Protein 2KJ5 (pdb70)

Structure (mmCIF, N/CA/C/O backbone):
data_2KJ5
#
_entry.id   2KJ5
#
loop_
_atom_site.group_PDB
_atom_site.id
_atom_site.type_symbol
_atom_site.label_atom_id
_atom_site.label_alt_id
_atom_site.label_comp_id
_atom_site.label_asym_id
_atom_site.label_entity_id
_atom_site.label_seq_id
_atom_site.pdbx_PDB_ins_code
_atom_site.Cartn_x
_atom_site.Cartn_y
_atom_site.Cartn_z
_atom_site.occupancy
_atom_site.B_iso_or_equiv
_atom_site.auth_seq_id
_atom_site.auth_comp_id
_atom_site.auth_asym_id
_atom_site.auth_atom_id
_atom_site.pdbx_PDB_model_num
ATOM 1 N N . MET A 1 1 ? -2.526 -13.959 14.676 1.00 52.11 1 MET A N 1
ATOM 2 C CA . MET A 1 1 ? -2.642 -14.512 13.308 1.00 4.54 1 MET A CA 1
ATOM 3 C C . MET A 1 1 ? -1.260 -14.729 12.717 1.00 75.22 1 MET A C 1
ATOM 4 O O . MET A 1 1 ? -0.325 -13.985 13.025 1.00 71.51 1 MET A O 1
ATOM 20 N N . ALA A 1 2 ? -1.145 -15.757 11.875 1.00 53.23 2 ALA A N 1
ATOM 21 C CA . ALA A 1 2 ? 0.135 -16.198 11.327 1.00 14.04 2 ALA A CA 1
ATOM 22 C C . ALA A 1 2 ? 1.022 -16.774 12.427 1.00 12.20 2 ALA A C 1
ATOM 23 O O . ALA A 1 2 ? 0.688 -16.706 13.612 1.00 61.33 2 ALA A O 1
ATOM 30 N N . GLU A 1 3 ? 2.132 -17.378 12.031 1.00 21.03 3 GLU A N 1
ATOM 31 C CA . GLU A 1 3 ? 3.070 -17.954 12.985 1.00 10.34 3 GLU A CA 1
ATOM 32 C C . GLU A 1 3 ? 3.659 -16.866 13.880 1.00 51.42 3 GLU A C 1
ATOM 33 O O . GLU A 1 3 ? 3.612 -16.967 15.105 1.00 72.31 3 GLU A O 1
ATOM 45 N N . LYS A 1 4 ? 4.209 -15.827 13.259 1.00 62.43 4 LYS A N 1
ATOM 46 C CA . LYS A 1 4 ? 4.725 -14.680 14.002 1.00 54.44 4 LYS A CA 1
ATOM 47 C C . LYS A 1 4 ? 4.691 -13.408 13.153 1.00 21.30 4 LYS A C 1
ATOM 48 O O . LYS A 1 4 ? 4.256 -12.360 13.622 1.00 71.45 4 LYS A O 1
ATOM 67 N N . ASN A 1 5 ? 5.148 -13.498 11.908 1.00 65.32 5 ASN A N 1
ATOM 68 C CA . ASN A 1 5 ? 5.153 -12.337 11.013 1.00 30.34 5 ASN A CA 1
ATOM 69 C C . ASN A 1 5 ? 5.000 -12.762 9.556 1.00 70.13 5 ASN A C 1
ATOM 70 O O . ASN A 1 5 ? 5.231 -11.979 8.637 1.00 33.24 5 ASN A O 1
ATOM 81 N N . ALA A 1 6 ? 4.568 -13.995 9.351 1.00 32.12 6 ALA A N 1
ATOM 82 C CA . ALA A 1 6 ? 4.494 -14.565 8.012 1.00 53.01 6 ALA A CA 1
ATOM 83 C C . ALA A 1 6 ? 3.086 -14.457 7.436 1.00 64.44 6 ALA A C 1
ATOM 84 O O . ALA A 1 6 ? 2.605 -15.376 6.771 1.00 64.34 6 ALA A O 1
ATOM 91 N N . TYR A 1 7 ? 2.429 -13.334 7.676 1.00 60.32 7 TYR A N 1
ATOM 92 C CA . TYR A 1 7 ? 1.085 -13.126 7.159 1.00 1.23 7 TYR A CA 1
ATOM 93 C C . TYR A 1 7 ? 1.118 -12.295 5.881 1.00 54.41 7 TYR A C 1
ATOM 94 O O . TYR A 1 7 ? 2.154 -11.734 5.514 1.00 43.24 7 TYR A O 1
ATOM 112 N N . THR A 1 8 ? -0.015 -12.230 5.206 1.00 2.24 8 THR A N 1
ATOM 113 C CA . THR A 1 8 ? -0.113 -11.543 3.930 1.00 61.11 8 THR A CA 1
ATOM 114 C C . THR A 1 8 ? -0.448 -10.068 4.126 1.00 15.34 8 THR A C 1
ATOM 115 O O . THR A 1 8 ? -0.883 -9.662 5.205 1.00 40.53 8 THR A O 1
ATOM 126 N N . VAL A 1 9 ? -0.257 -9.271 3.078 1.00 21.52 9 VAL A N 1
ATOM 127 C CA . VAL A 1 9 ? -0.543 -7.843 3.147 1.00 31.24 9 VAL A CA 1
ATOM 128 C C . VAL A 1 9 ? -2.051 -7.602 3.288 1.00 13.13 9 VAL A C 1
ATOM 129 O O . VAL A 1 9 ? -2.481 -6.581 3.823 1.00 24.03 9 VAL A O 1
ATOM 142 N N . ALA A 1 10 ? -2.852 -8.564 2.830 1.00 14.44 10 ALA A N 1
ATOM 143 C CA . ALA A 1 10 ? -4.299 -8.494 2.998 1.00 12.23 10 ALA A CA 1
ATOM 144 C C . ALA A 1 10 ? -4.665 -8.555 4.476 1.00 34.22 10 ALA A C 1
ATOM 145 O O . ALA A 1 10 ? -5.576 -7.863 4.929 1.00 65.33 10 ALA A O 1
ATOM 152 N N . GLN A 1 11 ? -3.944 -9.382 5.225 1.00 12.12 11 GLN A N 1
ATOM 153 C CA . GLN A 1 11 ? -4.149 -9.482 6.662 1.00 54.32 11 GLN A CA 1
ATOM 154 C C . GLN A 1 11 ? -3.492 -8.285 7.341 1.00 21.43 11 GLN A C 1
ATOM 155 O O . GLN A 1 11 ? -4.030 -7.724 8.294 1.00 23.44 11 GLN A O 1
ATOM 169 N N . LEU A 1 12 ? -2.338 -7.884 6.814 1.00 42.31 12 LEU A N 1
ATOM 170 C CA . LEU A 1 12 ? -1.623 -6.710 7.302 1.00 25.22 12 LEU A CA 1
ATOM 171 C C . LEU A 1 12 ? -2.504 -5.466 7.229 1.00 3.25 12 LEU A C 1
ATOM 172 O O . LEU A 1 12 ? -2.363 -4.554 8.036 1.00 52.42 12 LEU A O 1
ATOM 188 N N . ALA A 1 13 ? -3.407 -5.435 6.256 1.00 0.13 13 ALA A N 1
ATOM 189 C CA . ALA A 1 13 ? -4.346 -4.327 6.106 1.00 22.10 13 ALA A CA 1
ATOM 190 C C . ALA A 1 13 ? -5.186 -4.137 7.368 1.00 33.11 13 ALA A C 1
ATOM 191 O O . ALA A 1 13 ? -5.474 -3.008 7.766 1.00 61.41 13 ALA A O 1
ATOM 198 N N . ASP A 1 14 ? -5.567 -5.245 8.000 1.00 63.15 14 ASP A N 1
ATOM 199 C CA . ASP A 1 14 ? -6.333 -5.199 9.246 1.00 23.20 14 ASP A CA 1
ATOM 200 C C . ASP A 1 14 ? -5.486 -4.581 10.353 1.00 61.31 14 ASP A C 1
ATOM 201 O O . ASP A 1 14 ? -5.936 -3.691 11.080 1.00 2.02 14 ASP A O 1
ATOM 210 N N . GLU A 1 15 ? -4.247 -5.051 10.442 1.00 10.21 15 GLU A N 1
ATOM 211 C CA . GLU A 1 15 ? -3.273 -4.535 11.396 1.00 4.31 15 GLU A CA 1
ATOM 212 C C . GLU A 1 15 ? -3.005 -3.050 11.145 1.00 52.15 15 GLU A C 1
ATOM 213 O O . GLU A 1 15 ? -3.090 -2.226 12.055 1.00 42.14 15 GLU A O 1
ATOM 225 N N . TYR A 1 16 ? -2.701 -2.726 9.893 1.00 75.01 16 TYR A N 1
ATOM 226 C CA . TYR A 1 16 ? -2.362 -1.367 9.490 1.00 52.02 16 TYR A CA 1
ATOM 227 C C . TYR A 1 16 ? -3.481 -0.390 9.834 1.00 73.03 16 TYR A C 1
ATOM 228 O O . TYR A 1 16 ? -3.229 0.680 10.386 1.00 22.31 16 TYR A O 1
ATOM 246 N N . PHE A 1 17 ? -4.713 -0.763 9.514 1.00 33.43 17 PHE A N 1
ATOM 247 C CA . PHE A 1 17 ? -5.860 0.097 9.780 1.00 11.20 17 PHE A CA 1
ATOM 248 C C . PHE A 1 17 ? -6.025 0.317 11.282 1.00 10.40 17 PHE A C 1
ATOM 249 O O . PHE A 1 17 ? -6.253 1.434 11.737 1.00 5.30 17 PHE A O 1
ATOM 266 N N . GLU A 1 18 ? -5.868 -0.749 12.050 1.00 21.12 18 GLU A N 1
ATOM 267 C CA . GLU A 1 18 ? -6.056 -0.687 13.492 1.00 42.42 18 GLU A CA 1
ATOM 268 C C . GLU A 1 18 ? -4.898 0.044 14.176 1.00 55.41 18 GLU A C 1
ATOM 269 O O . GLU A 1 18 ? -5.046 0.556 15.280 1.00 74.34 18 GLU A O 1
ATOM 281 N N . ARG A 1 19 ? -3.743 0.094 13.531 1.00 41.23 19 ARG A N 1
ATOM 282 C CA . ARG A 1 19 ? -2.576 0.716 14.146 1.00 0.25 19 ARG A CA 1
ATOM 283 C C . ARG A 1 19 ? -2.318 2.125 13.618 1.00 33.12 19 ARG A C 1
ATOM 284 O O . ARG A 1 19 ? -2.236 3.074 14.395 1.00 32.32 19 ARG A O 1
ATOM 305 N N . MET A 1 20 ? -2.215 2.275 12.305 1.00 14.23 20 MET A N 1
ATOM 306 C CA . MET A 1 20 ? -1.804 3.551 11.724 1.00 15.54 20 MET A CA 1
ATOM 307 C C . MET A 1 20 ? -2.982 4.515 11.622 1.00 60.42 20 MET A C 1
ATOM 308 O O . MET A 1 20 ? -2.815 5.733 11.708 1.00 2.54 20 MET A O 1
ATOM 322 N N . ILE A 1 21 ? -4.178 3.966 11.479 1.00 35.53 21 ILE A N 1
ATOM 323 C CA . ILE A 1 21 ? -5.383 4.781 11.413 1.00 21.31 21 ILE A CA 1
ATOM 324 C C . ILE A 1 21 ? -5.841 5.138 12.828 1.00 11.43 21 ILE A C 1
ATOM 325 O O . ILE A 1 21 ? -6.594 6.083 13.034 1.00 24.32 21 ILE A O 1
ATOM 341 N N . ALA A 1 22 ? -5.335 4.406 13.812 1.00 33.33 22 ALA A N 1
ATOM 342 C CA . ALA A 1 22 ? -5.627 4.709 15.208 1.00 5.35 22 ALA A CA 1
ATOM 343 C C . ALA A 1 22 ? -4.706 5.813 15.722 1.00 11.13 22 ALA A C 1
ATOM 344 O O . ALA A 1 22 ? -4.865 6.303 16.843 1.00 5.42 22 ALA A O 1
ATOM 351 N N . GLY A 1 23 ? -3.739 6.196 14.897 1.00 15.21 23 GLY A N 1
ATOM 352 C CA . GLY A 1 23 ? -2.804 7.233 15.279 1.00 55.34 23 GLY A CA 1
ATOM 353 C C . GLY A 1 23 ? -3.233 8.602 14.790 1.00 70.04 23 GLY A C 1
ATOM 354 O O . GLY A 1 23 ? -3.549 9.482 15.588 1.00 21.33 23 GLY A O 1
ATOM 358 N N . ARG A 1 24 ? -3.251 8.782 13.475 1.00 34.10 24 ARG A N 1
ATOM 359 C CA . ARG A 1 24 ? -3.644 10.049 12.884 1.00 40.33 24 ARG A CA 1
ATOM 360 C C . ARG A 1 24 ? -4.226 9.804 11.499 1.00 55.23 24 ARG A C 1
ATOM 361 O O . ARG A 1 24 ? -3.497 9.513 10.549 1.00 52.35 24 ARG A O 1
ATOM 382 N N . TRP A 1 25 ? -5.541 9.906 11.395 1.00 55.44 25 TRP A N 1
ATOM 383 C CA . TRP A 1 25 ? -6.225 9.641 10.140 1.00 32.34 25 TRP A CA 1
ATOM 384 C C . TRP A 1 25 ? -7.123 10.820 9.749 1.00 72.00 25 TRP A C 1
ATOM 385 O O . TRP A 1 25 ? -7.069 11.296 8.617 1.00 2.44 25 TRP A O 1
ATOM 406 N N . LYS A 1 26 ? -7.919 11.295 10.715 1.00 32.15 26 LYS A N 1
ATOM 407 C CA . LYS A 1 26 ? -8.799 12.465 10.578 1.00 61.15 26 LYS A CA 1
ATOM 408 C C . LYS A 1 26 ? -9.877 12.324 9.480 1.00 51.33 26 LYS A C 1
ATOM 409 O O . LYS A 1 26 ? -10.870 13.046 9.502 1.00 2.13 26 LYS A O 1
ATOM 428 N N . HIS A 1 27 ? -9.692 11.403 8.544 1.00 5.43 27 HIS A N 1
ATOM 429 C CA . HIS A 1 27 ? -10.626 11.211 7.437 1.00 70.13 27 HIS A CA 1
ATOM 430 C C . HIS A 1 27 ? -10.861 9.725 7.230 1.00 71.41 27 HIS A C 1
ATOM 431 O O . HIS A 1 27 ? -10.194 9.079 6.418 1.00 4.55 27 HIS A O 1
ATOM 446 N N . PRO A 1 28 ? -11.801 9.167 7.993 1.00 31.12 28 PRO A N 1
ATOM 447 C CA . PRO A 1 28 ? -12.050 7.722 8.039 1.00 14.21 28 PRO A CA 1
ATOM 448 C C . PRO A 1 28 ? -12.551 7.158 6.715 1.00 42.20 28 PRO A C 1
ATOM 449 O O . PRO A 1 28 ? -12.099 6.101 6.276 1.00 52.23 28 PRO A O 1
ATOM 460 N N . ASN A 1 29 ? -13.467 7.873 6.071 1.00 24.05 29 ASN A N 1
ATOM 461 C CA . ASN A 1 29 ? -14.072 7.396 4.829 1.00 61.02 29 ASN A CA 1
ATOM 462 C C . ASN A 1 29 ? -13.025 7.263 3.727 1.00 32.41 29 ASN A C 1
ATOM 463 O O . ASN A 1 29 ? -13.097 6.359 2.895 1.00 32.53 29 ASN A O 1
ATOM 474 N N . ILE A 1 30 ? -12.042 8.155 3.741 1.00 64.34 30 ILE A N 1
ATOM 475 C CA . ILE A 1 30 ? -10.974 8.131 2.753 1.00 50.22 30 ILE A CA 1
ATOM 476 C C . ILE A 1 30 ? -10.038 6.950 2.991 1.00 1.34 30 ILE A C 1
ATOM 477 O O . ILE A 1 30 ? -9.816 6.131 2.100 1.00 54.22 30 ILE A O 1
ATOM 493 N N . VAL A 1 31 ? -9.515 6.850 4.206 1.00 1.13 31 VAL A N 1
ATOM 494 C CA . VAL A 1 31 ? -8.531 5.824 4.523 1.00 42.24 31 VAL A CA 1
ATOM 495 C C . VAL A 1 31 ? -9.127 4.418 4.456 1.00 23.33 31 VAL A C 1
ATOM 496 O O . VAL A 1 31 ? -8.447 3.471 4.063 1.00 72.02 31 VAL A O 1
ATOM 509 N N . ARG A 1 32 ? -10.399 4.282 4.815 1.00 4.13 32 ARG A N 1
ATOM 510 C CA . ARG A 1 32 ? -11.038 2.972 4.839 1.00 3.14 32 ARG A CA 1
ATOM 511 C C . ARG A 1 32 ? -11.263 2.453 3.418 1.00 62.43 32 ARG A C 1
ATOM 512 O O . ARG A 1 32 ? -10.953 1.298 3.113 1.00 52.22 32 ARG A O 1
ATOM 533 N N . SER A 1 33 ? -11.787 3.310 2.549 1.00 13.31 33 SER A N 1
ATOM 534 C CA . SER A 1 33 ? -12.087 2.916 1.178 1.00 44.03 33 SER A CA 1
ATOM 535 C C . SER A 1 33 ? -10.808 2.621 0.400 1.00 0.22 33 SER A C 1
ATOM 536 O O . SER A 1 33 ? -10.789 1.751 -0.474 1.00 20.01 33 SER A O 1
ATOM 544 N N . ARG A 1 34 ? -9.740 3.345 0.734 1.00 31.43 34 ARG A N 1
ATOM 545 C CA . ARG A 1 34 ? -8.429 3.121 0.130 1.00 64.54 34 ARG A CA 1
ATOM 546 C C . ARG A 1 34 ? -7.991 1.672 0.311 1.00 22.51 34 ARG A C 1
ATOM 547 O O . ARG A 1 34 ? -7.508 1.035 -0.631 1.00 40.15 34 ARG A O 1
ATOM 568 N N . ILE A 1 35 ? -8.189 1.162 1.526 1.00 72.25 35 ILE A N 1
ATOM 569 C CA . ILE A 1 35 ? -7.731 -0.173 1.901 1.00 50.32 35 ILE A CA 1
ATOM 570 C C . ILE A 1 35 ? -8.256 -1.241 0.948 1.00 25.12 35 ILE A C 1
ATOM 571 O O . ILE A 1 35 ? -7.477 -1.973 0.341 1.00 23.11 35 ILE A O 1
ATOM 587 N N . GLU A 1 36 ? -9.571 -1.299 0.789 1.00 32.43 36 GLU A N 1
ATOM 588 C CA . GLU A 1 36 ? -10.196 -2.365 0.016 1.00 44.21 36 GLU A CA 1
ATOM 589 C C . GLU A 1 36 ? -10.044 -2.142 -1.487 1.00 10.20 36 GLU A C 1
ATOM 590 O O . GLU A 1 36 ? -10.087 -3.094 -2.266 1.00 64.13 36 GLU A O 1
ATOM 602 N N . LYS A 1 37 ? -9.852 -0.895 -1.897 1.00 72.55 37 LYS A N 1
ATOM 603 C CA . LYS A 1 37 ? -9.830 -0.577 -3.317 1.00 72.33 37 LYS A CA 1
ATOM 604 C C . LYS A 1 37 ? -8.449 -0.752 -3.939 1.00 63.24 37 LYS A C 1
ATOM 605 O O . LYS A 1 37 ? -8.278 -1.554 -4.858 1.00 54.21 37 LYS A O 1
ATOM 624 N N . ASP A 1 38 ? -7.466 -0.015 -3.446 1.00 12.34 38 ASP A N 1
ATOM 625 C CA . ASP A 1 38 ? -6.160 0.001 -4.097 1.00 12.41 38 ASP A CA 1
ATOM 626 C C . ASP A 1 38 ? -5.047 -0.537 -3.200 1.00 12.03 38 ASP A C 1
ATOM 627 O O . ASP A 1 38 ? -4.103 -1.149 -3.698 1.00 14.24 38 ASP A O 1
ATOM 636 N N . ILE A 1 39 ? -5.165 -0.326 -1.883 1.00 55.24 39 ILE A N 1
ATOM 637 C CA . ILE A 1 39 ? -4.150 -0.797 -0.930 1.00 3.15 39 ILE A CA 1
ATOM 638 C C . ILE A 1 39 ? -3.888 -2.294 -1.105 1.00 23.14 39 ILE A C 1
ATOM 639 O O . ILE A 1 39 ? -2.755 -2.762 -0.977 1.00 14.33 39 ILE A O 1
ATOM 655 N N . LYS A 1 40 ? -4.945 -3.035 -1.401 1.00 53.13 40 LYS A N 1
ATOM 656 C CA . LYS A 1 40 ? -4.824 -4.439 -1.771 1.00 53.02 40 LYS A CA 1
ATOM 657 C C . LYS A 1 40 ? -5.010 -4.580 -3.288 1.00 70.33 40 LYS A C 1
ATOM 658 O O . LYS A 1 40 ? -6.118 -4.815 -3.775 1.00 65.45 40 LYS A O 1
ATOM 677 N N . PRO A 1 41 ? -3.923 -4.397 -4.064 1.00 4.51 41 PRO A N 1
ATOM 678 C CA . PRO A 1 41 ? -3.991 -4.317 -5.526 1.00 51.21 41 PRO A CA 1
ATOM 679 C C . PRO A 1 41 ? -4.277 -5.661 -6.177 1.00 54.54 41 PRO A C 1
ATOM 680 O O . PRO A 1 41 ? -5.235 -5.797 -6.935 1.00 25.23 41 PRO A O 1
ATOM 691 N N . ALA A 1 42 ? -3.441 -6.643 -5.872 1.00 22.33 42 ALA A N 1
ATOM 692 C CA . ALA A 1 42 ? -3.574 -7.984 -6.429 1.00 43.33 42 ALA A CA 1
ATOM 693 C C . ALA A 1 42 ? -2.697 -8.947 -5.654 1.00 34.40 42 ALA A C 1
ATOM 694 O O . ALA A 1 42 ? -3.029 -10.114 -5.475 1.00 14.02 42 ALA A O 1
ATOM 701 N N . ILE A 1 43 ? -1.577 -8.428 -5.181 1.00 3.21 43 ILE A N 1
ATOM 702 C CA . ILE A 1 43 ? -0.660 -9.186 -4.345 1.00 73.51 43 ILE A CA 1
ATOM 703 C C . ILE A 1 43 ? -1.132 -9.219 -2.891 1.00 44.42 43 ILE A C 1
ATOM 704 O O . ILE A 1 43 ? -0.331 -9.415 -1.982 1.00 14.51 43 ILE A O 1
ATOM 720 N N . GLY A 1 44 ? -2.435 -9.047 -2.679 1.00 10.44 44 GLY A N 1
ATOM 721 C CA . GLY A 1 44 ? -2.979 -9.056 -1.334 1.00 33.24 44 GLY A CA 1
ATOM 722 C C . GLY A 1 44 ? -2.842 -10.418 -0.691 1.00 4.04 44 GLY A C 1
ATOM 723 O O . GLY A 1 44 ? -2.568 -10.532 0.504 1.00 40.55 44 GLY A O 1
ATOM 727 N N . SER A 1 45 ? -2.996 -11.454 -1.504 1.00 60.13 45 SER A N 1
ATOM 728 C CA . SER A 1 45 ? -2.854 -12.827 -1.044 1.00 4.04 45 SER A CA 1
ATOM 729 C C . SER A 1 45 ? -1.375 -13.237 -1.028 1.00 64.11 45 SER A C 1
ATOM 730 O O . SER A 1 45 ? -1.039 -14.423 -1.024 1.00 62.10 45 SER A O 1
ATOM 738 N N . LEU A 1 46 ? -0.504 -12.238 -1.012 1.00 4.24 46 LEU A N 1
ATOM 739 C CA . LEU A 1 46 ? 0.933 -12.452 -0.972 1.00 75.31 46 LEU A CA 1
ATOM 740 C C . LEU A 1 46 ? 1.503 -11.783 0.279 1.00 23.41 46 LEU A C 1
ATOM 741 O O . LEU A 1 46 ? 0.851 -10.919 0.873 1.00 63.02 46 LEU A O 1
ATOM 757 N N . LYS A 1 47 ? 2.700 -12.181 0.691 1.00 23.23 47 LYS A N 1
ATOM 758 C CA . LYS A 1 47 ? 3.285 -11.654 1.916 1.00 10.44 47 LYS A CA 1
ATOM 759 C C . LYS A 1 47 ? 4.014 -10.344 1.668 1.00 5.22 47 LYS A C 1
ATOM 760 O O . LYS A 1 47 ? 4.152 -9.890 0.534 1.00 51.03 47 LYS A O 1
ATOM 779 N N . VAL A 1 48 ? 4.512 -9.769 2.749 1.00 11.34 48 VAL A N 1
ATOM 780 C CA . VAL A 1 48 ? 5.209 -8.492 2.694 1.00 14.31 48 VAL A CA 1
ATOM 781 C C . VAL A 1 48 ? 6.654 -8.701 2.250 1.00 4.02 48 VAL A C 1
ATOM 782 O O . VAL A 1 48 ? 7.290 -7.808 1.699 1.00 21.30 48 VAL A O 1
ATOM 795 N N . GLU A 1 49 ? 7.157 -9.905 2.485 1.00 33.12 49 GLU A N 1
ATOM 796 C CA . GLU A 1 49 ? 8.525 -10.259 2.123 1.00 14.45 49 GLU A CA 1
ATOM 797 C C . GLU A 1 49 ? 8.682 -10.357 0.608 1.00 53.40 49 GLU A C 1
ATOM 798 O O . GLU A 1 49 ? 9.793 -10.295 0.079 1.00 63.42 49 GLU A O 1
ATOM 810 N N . ASP A 1 50 ? 7.560 -10.505 -0.080 1.00 22.03 50 ASP A N 1
ATOM 811 C CA . ASP A 1 50 ? 7.566 -10.773 -1.511 1.00 54.34 50 ASP A CA 1
ATOM 812 C C . ASP A 1 50 ? 7.407 -9.499 -2.331 1.00 43.13 50 ASP A C 1
ATOM 813 O O . ASP A 1 50 ? 7.712 -9.482 -3.525 1.00 55.32 50 ASP A O 1
ATOM 822 N N . VAL A 1 51 ? 6.937 -8.428 -1.706 1.00 53.32 51 VAL A N 1
ATOM 823 C CA . VAL A 1 51 ? 6.701 -7.191 -2.432 1.00 61.15 51 VAL A CA 1
ATOM 824 C C . VAL A 1 51 ? 7.986 -6.363 -2.545 1.00 54.02 51 VAL A C 1
ATOM 825 O O . VAL A 1 51 ? 8.276 -5.487 -1.731 1.00 31.23 51 VAL A O 1
ATOM 838 N N . LYS A 1 52 ? 8.783 -6.696 -3.548 1.00 42.42 52 LYS A N 1
ATOM 839 C CA . LYS A 1 52 ? 9.988 -5.941 -3.851 1.00 4.42 52 LYS A CA 1
ATOM 840 C C . LYS A 1 52 ? 9.626 -4.662 -4.609 1.00 2.32 52 LYS A C 1
ATOM 841 O O . LYS A 1 52 ? 8.548 -4.583 -5.201 1.00 11.33 52 LYS A O 1
ATOM 860 N N . PRO A 1 53 ? 10.517 -3.650 -4.586 1.00 3.34 53 PRO A N 1
ATOM 861 C CA . PRO A 1 53 ? 10.293 -2.342 -5.227 1.00 75.31 53 PRO A CA 1
ATOM 862 C C . PRO A 1 53 ? 9.676 -2.421 -6.627 1.00 23.43 53 PRO A C 1
ATOM 863 O O . PRO A 1 53 ? 8.813 -1.614 -6.975 1.00 61.23 53 PRO A O 1
ATOM 874 N N . ARG A 1 54 ? 10.109 -3.395 -7.422 1.00 42.01 54 ARG A N 1
ATOM 875 C CA . ARG A 1 54 ? 9.599 -3.555 -8.783 1.00 62.14 54 ARG A CA 1
ATOM 876 C C . ARG A 1 54 ? 8.096 -3.815 -8.811 1.00 32.43 54 ARG A C 1
ATOM 877 O O . ARG A 1 54 ? 7.420 -3.480 -9.784 1.00 11.53 54 ARG A O 1
ATOM 898 N N . HIS A 1 55 ? 7.570 -4.397 -7.745 1.00 20.45 55 HIS A N 1
ATOM 899 C CA . HIS A 1 55 ? 6.131 -4.617 -7.641 1.00 43.41 55 HIS A CA 1
ATOM 900 C C . HIS A 1 55 ? 5.417 -3.286 -7.471 1.00 44.32 55 HIS A C 1
ATOM 901 O O . HIS A 1 55 ? 4.331 -3.082 -8.006 1.00 25.23 55 HIS A O 1
ATOM 916 N N . ILE A 1 56 ? 6.047 -2.376 -6.737 1.00 31.41 56 ILE A N 1
ATOM 917 C CA . ILE A 1 56 ? 5.499 -1.043 -6.537 1.00 70.30 56 ILE A CA 1
ATOM 918 C C . ILE A 1 56 ? 5.471 -0.294 -7.867 1.00 45.14 56 ILE A C 1
ATOM 919 O O . ILE A 1 56 ? 4.520 0.417 -8.174 1.00 71.44 56 ILE A O 1
ATOM 935 N N . ASP A 1 57 ? 6.513 -0.495 -8.664 1.00 52.13 57 ASP A N 1
ATOM 936 C CA . ASP A 1 57 ? 6.600 0.103 -9.994 1.00 63.23 57 ASP A CA 1
ATOM 937 C C . ASP A 1 57 ? 5.458 -0.393 -10.871 1.00 64.13 57 ASP A C 1
ATOM 938 O O . ASP A 1 57 ? 4.888 0.359 -11.663 1.00 63.32 57 ASP A O 1
ATOM 947 N N . ASP A 1 58 ? 5.114 -1.662 -10.698 1.00 54.22 58 ASP A N 1
ATOM 948 C CA . ASP A 1 58 ? 4.048 -2.282 -11.472 1.00 22.44 58 ASP A CA 1
ATOM 949 C C . ASP A 1 58 ? 2.676 -1.810 -10.994 1.00 63.11 58 ASP A C 1
ATOM 950 O O . ASP A 1 58 ? 1.810 -1.482 -11.808 1.00 15.31 58 ASP A O 1
ATOM 959 N N . VAL A 1 59 ? 2.481 -1.754 -9.679 1.00 14.44 59 VAL A N 1
ATOM 960 C CA . VAL A 1 59 ? 1.191 -1.347 -9.129 1.00 24.13 59 VAL A CA 1
ATOM 961 C C . VAL A 1 59 ? 0.925 0.140 -9.362 1.00 23.10 59 VAL A C 1
ATOM 962 O O . VAL A 1 59 ? -0.216 0.530 -9.580 1.00 44.53 59 VAL A O 1
ATOM 975 N N . LEU A 1 60 ? 1.974 0.962 -9.336 1.00 71.42 60 LEU A N 1
ATOM 976 C CA . LEU A 1 60 ? 1.828 2.392 -9.611 1.00 41.42 60 LEU A CA 1
ATOM 977 C C . LEU A 1 60 ? 1.330 2.612 -11.033 1.00 44.21 60 LEU A C 1
ATOM 978 O O . LEU A 1 60 ? 0.537 3.515 -11.297 1.00 14.24 60 LEU A O 1
ATOM 994 N N . LYS A 1 61 ? 1.795 1.773 -11.944 1.00 73.51 61 LYS A N 1
ATOM 995 C CA . LYS A 1 61 ? 1.338 1.791 -13.313 1.00 23.52 61 LYS A CA 1
ATOM 996 C C . LYS A 1 61 ? -0.097 1.272 -13.392 1.00 60.12 61 LYS A C 1
ATOM 997 O O . LYS A 1 61 ? -0.934 1.814 -14.119 1.00 34.43 61 LYS A O 1
ATOM 1016 N N . ALA A 1 62 ? -0.370 0.228 -12.616 1.00 34.53 62 ALA A N 1
ATOM 1017 C CA . ALA A 1 62 ? -1.682 -0.408 -12.597 1.00 22.12 62 ALA A CA 1
ATOM 1018 C C . ALA A 1 62 ? -2.758 0.524 -12.044 1.00 21.32 62 ALA A C 1
ATOM 1019 O O . ALA A 1 62 ? -3.842 0.624 -12.615 1.00 43.21 62 ALA A O 1
ATOM 1026 N N . VAL A 1 63 ? -2.458 1.203 -10.939 1.00 62.51 63 VAL A N 1
ATOM 1027 C CA . VAL A 1 63 ? -3.424 2.098 -10.299 1.00 12.03 63 VAL A CA 1
ATOM 1028 C C . VAL A 1 63 ? -3.749 3.298 -11.190 1.00 63.53 63 VAL A C 1
ATOM 1029 O O . VAL A 1 63 ? -4.879 3.783 -11.200 1.00 34.23 63 VAL A O 1
ATOM 1042 N N . MET A 1 64 ? -2.770 3.762 -11.957 1.00 73.25 64 MET A N 1
ATOM 1043 C CA . MET A 1 64 ? -3.006 4.849 -12.901 1.00 63.34 64 MET A CA 1
ATOM 1044 C C . MET A 1 64 ? -3.888 4.363 -14.045 1.00 33.01 64 MET A C 1
ATOM 1045 O O . MET A 1 64 ? -4.721 5.103 -14.563 1.00 23.11 64 MET A O 1
ATOM 1059 N N . LYS A 1 65 ? -3.716 3.099 -14.408 1.00 4.20 65 LYS A N 1
ATOM 1060 C CA . LYS A 1 65 ? -4.473 2.490 -15.480 1.00 5.45 65 LYS A CA 1
ATOM 1061 C C . LYS A 1 65 ? -5.909 2.204 -15.037 1.00 52.40 65 LYS A C 1
ATOM 1062 O O . LYS A 1 65 ? -6.865 2.587 -15.712 1.00 73.40 65 LYS A O 1
ATOM 1081 N N . ARG A 1 66 ? -6.053 1.549 -13.891 1.00 23.33 66 ARG A N 1
ATOM 1082 C CA . ARG A 1 66 ? -7.368 1.120 -13.415 1.00 23.22 66 ARG A CA 1
ATOM 1083 C C . ARG A 1 66 ? -8.079 2.229 -12.644 1.00 2.32 66 ARG A C 1
ATOM 1084 O O . ARG A 1 66 ? -9.259 2.107 -12.317 1.00 52.02 66 ARG A O 1
ATOM 1105 N N . GLY A 1 67 ? -7.360 3.297 -12.349 1.00 34.04 67 GLY A N 1
ATOM 1106 C CA . GLY A 1 67 ? -7.940 4.397 -11.609 1.00 15.23 67 GLY A CA 1
ATOM 1107 C C . GLY A 1 67 ? -7.490 5.745 -12.128 1.00 65.23 67 GLY A C 1
ATOM 1108 O O . GLY A 1 67 ? -7.951 6.197 -13.176 1.00 10.41 67 GLY A O 1
ATOM 1112 N N . ALA A 1 68 ? -6.575 6.375 -11.406 1.00 52.34 68 ALA A N 1
ATOM 1113 C CA . ALA A 1 68 ? -6.111 7.711 -11.746 1.00 4.43 68 ALA A CA 1
ATOM 1114 C C . ALA A 1 68 ? -4.735 7.967 -11.139 1.00 2.44 68 ALA A C 1
ATOM 1115 O O . ALA A 1 68 ? -4.355 7.317 -10.166 1.00 5.04 68 ALA A O 1
ATOM 1122 N N . PRO A 1 69 ? -3.969 8.919 -11.695 1.00 43.32 69 PRO A N 1
ATOM 1123 C CA . PRO A 1 69 ? -2.646 9.269 -11.170 1.00 12.24 69 PRO A CA 1
ATOM 1124 C C . PRO A 1 69 ? -2.727 9.887 -9.776 1.00 61.32 69 PRO A C 1
ATOM 1125 O O . PRO A 1 69 ? -1.788 9.794 -8.989 1.00 31.41 69 PRO A O 1
ATOM 1136 N N . SER A 1 70 ? -3.865 10.502 -9.476 1.00 62.34 70 SER A N 1
ATOM 1137 C CA . SER A 1 70 ? -4.078 11.145 -8.189 1.00 22.13 70 SER A CA 1
ATOM 1138 C C . SER A 1 70 ? -4.006 10.123 -7.053 1.00 12.41 70 SER A C 1
ATOM 1139 O O . SER A 1 70 ? -3.237 10.284 -6.105 1.00 75.21 70 SER A O 1
ATOM 1147 N N . ILE A 1 71 ? -4.789 9.054 -7.175 1.00 63.04 71 ILE A N 1
ATOM 1148 C CA . ILE A 1 71 ? -4.841 8.021 -6.149 1.00 72.33 71 ILE A CA 1
ATOM 1149 C C . ILE A 1 71 ? -3.537 7.230 -6.091 1.00 43.52 71 ILE A C 1
ATOM 1150 O O . ILE A 1 71 ? -3.185 6.690 -5.050 1.00 25.11 71 ILE A O 1
ATOM 1166 N N . ALA A 1 72 ? -2.828 7.168 -7.216 1.00 2.24 72 ALA A N 1
ATOM 1167 C CA . ALA A 1 72 ? -1.528 6.503 -7.271 1.00 73.31 72 ALA A CA 1
ATOM 1168 C C . ALA A 1 72 ? -0.575 7.068 -6.218 1.00 41.13 72 ALA A C 1
ATOM 1169 O O . ALA A 1 72 ? 0.109 6.322 -5.517 1.00 62.11 72 ALA A O 1
ATOM 1176 N N . ASN A 1 73 ? -0.540 8.392 -6.109 1.00 75.11 73 ASN A N 1
ATOM 1177 C CA . ASN A 1 73 ? 0.292 9.058 -5.110 1.00 44.43 73 ASN A CA 1
ATOM 1178 C C . ASN A 1 73 ? -0.292 8.850 -3.722 1.00 32.30 73 ASN A C 1
ATOM 1179 O O . ASN A 1 73 ? 0.438 8.715 -2.739 1.00 52.42 73 ASN A O 1
ATOM 1190 N N . ASP A 1 74 ? -1.617 8.822 -3.664 1.00 50.43 74 ASP A N 1
ATOM 1191 C CA . ASP A 1 74 ? -2.341 8.638 -2.409 1.00 44.40 74 ASP A CA 1
ATOM 1192 C C . ASP A 1 74 ? -1.974 7.298 -1.772 1.00 35.52 74 ASP A C 1
ATOM 1193 O O . ASP A 1 74 ? -1.564 7.247 -0.613 1.00 3.30 74 ASP A O 1
ATOM 1202 N N . THR A 1 75 ? -2.084 6.225 -2.554 1.00 71.25 75 THR A N 1
ATOM 1203 C CA . THR A 1 75 ? -1.750 4.884 -2.087 1.00 53.05 75 THR A CA 1
ATOM 1204 C C . THR A 1 75 ? -0.288 4.799 -1.650 1.00 63.31 75 THR A C 1
ATOM 1205 O O . THR A 1 75 ? 0.018 4.304 -0.562 1.00 70.43 75 THR A O 1
ATOM 1216 N N . LEU A 1 76 ? 0.607 5.303 -2.498 1.00 32.42 76 LEU A N 1
ATOM 1217 C CA . LEU A 1 76 ? 2.041 5.294 -2.214 1.00 50.31 76 LEU A CA 1
ATOM 1218 C C . LEU A 1 76 ? 2.332 5.996 -0.889 1.00 71.32 76 LEU A C 1
ATOM 1219 O O . LEU A 1 76 ? 3.207 5.582 -0.127 1.00 51.14 76 LEU A O 1
ATOM 1235 N N . ARG A 1 77 ? 1.568 7.045 -0.618 1.00 61.32 77 ARG A N 1
ATOM 1236 C CA . ARG A 1 77 ? 1.709 7.826 0.604 1.00 52.41 77 ARG A CA 1
ATOM 1237 C C . ARG A 1 77 ? 1.456 6.961 1.843 1.00 14.22 77 ARG A C 1
ATOM 1238 O O . ARG A 1 77 ? 2.184 7.052 2.833 1.00 64.30 77 ARG A O 1
ATOM 1259 N N . TRP A 1 78 ? 0.432 6.118 1.775 1.00 65.34 78 TRP A N 1
ATOM 1260 C CA . TRP A 1 78 ? 0.087 5.241 2.890 1.00 34.45 78 TRP A CA 1
ATOM 1261 C C . TRP A 1 78 ? 1.061 4.071 2.989 1.00 53.24 78 TRP A C 1
ATOM 1262 O O . TRP A 1 78 ? 1.345 3.583 4.087 1.00 21.10 78 TRP A O 1
ATOM 1283 N N . LEU A 1 79 ? 1.569 3.629 1.840 1.00 33.23 79 LEU A N 1
ATOM 1284 C CA . LEU A 1 79 ? 2.487 2.492 1.781 1.00 25.13 79 LEU A CA 1
ATOM 1285 C C . LEU A 1 79 ? 3.751 2.760 2.591 1.00 1.10 79 LEU A C 1
ATOM 1286 O O . LEU A 1 79 ? 4.289 1.857 3.230 1.00 65.21 79 LEU A O 1
ATOM 1302 N N . LYS A 1 80 ? 4.214 4.003 2.565 1.00 62.34 80 LYS A N 1
ATOM 1303 C CA . LYS A 1 80 ? 5.399 4.401 3.327 1.00 75.22 80 LYS A CA 1
ATOM 1304 C C . LYS A 1 80 ? 5.210 4.080 4.803 1.00 25.30 80 LYS A C 1
ATOM 1305 O O . LYS A 1 80 ? 6.023 3.383 5.413 1.00 44.01 80 LYS A O 1
ATOM 1324 N N . ARG A 1 81 ? 4.121 4.595 5.360 1.00 34.21 81 ARG A N 1
ATOM 1325 C CA . ARG A 1 81 ? 3.760 4.327 6.752 1.00 23.30 81 ARG A CA 1
ATOM 1326 C C . ARG A 1 81 ? 3.630 2.827 7.009 1.00 2.30 81 ARG A C 1
ATOM 1327 O O . ARG A 1 81 ? 4.020 2.333 8.068 1.00 51.34 81 ARG A O 1
ATOM 1348 N N . MET A 1 82 ? 3.086 2.112 6.030 1.00 4.13 82 MET A N 1
ATOM 1349 C CA . MET A 1 82 ? 2.934 0.664 6.126 1.00 22.51 82 MET A CA 1
ATOM 1350 C C . MET A 1 82 ? 4.294 -0.020 6.254 1.00 70.12 82 MET A C 1
ATOM 1351 O O . MET A 1 82 ? 4.502 -0.838 7.151 1.00 4.04 82 MET A O 1
ATOM 1365 N N . PHE A 1 83 ? 5.222 0.329 5.366 1.00 35.31 83 PHE A N 1
ATOM 1366 C CA . PHE A 1 83 ? 6.561 -0.254 5.393 1.00 73.31 83 PHE A CA 1
ATOM 1367 C C . PHE A 1 83 ? 7.286 0.124 6.678 1.00 2.10 83 PHE A C 1
ATOM 1368 O O . PHE A 1 83 ? 8.023 -0.681 7.240 1.00 53.34 83 PHE A O 1
ATOM 1385 N N . ASN A 1 84 ? 7.059 1.347 7.140 1.00 44.15 84 ASN A N 1
ATOM 1386 C CA . ASN A 1 84 ? 7.642 1.819 8.394 1.00 30.22 84 ASN A CA 1
ATOM 1387 C C . ASN A 1 84 ? 7.240 0.914 9.556 1.00 74.14 84 ASN A C 1
ATOM 1388 O O . ASN A 1 84 ? 8.075 0.531 10.380 1.00 20.21 84 ASN A O 1
ATOM 1399 N N . TYR A 1 85 ? 5.961 0.570 9.609 1.00 1.01 85 TYR A N 1
ATOM 1400 C CA . TYR A 1 85 ? 5.443 -0.299 10.657 1.00 34.10 85 TYR A CA 1
ATOM 1401 C C . TYR A 1 85 ? 5.927 -1.731 10.447 1.00 32.42 85 TYR A C 1
ATOM 1402 O O . TYR A 1 85 ? 6.178 -2.461 11.406 1.00 73.23 85 TYR A O 1
ATOM 1420 N N . ALA A 1 86 ? 6.062 -2.123 9.190 1.00 53.53 86 ALA A N 1
ATOM 1421 C CA . ALA A 1 86 ? 6.562 -3.446 8.851 1.00 25.25 86 ALA A CA 1
ATOM 1422 C C . ALA A 1 86 ? 8.018 -3.610 9.281 1.00 24.25 86 ALA A C 1
ATOM 1423 O O . ALA A 1 86 ? 8.415 -4.673 9.755 1.00 43.33 86 ALA A O 1
ATOM 1430 N N . ILE A 1 87 ? 8.807 -2.553 9.126 1.00 74.41 87 ILE A N 1
ATOM 1431 C CA . ILE A 1 87 ? 10.221 -2.592 9.487 1.00 51.23 87 ILE A CA 1
ATOM 1432 C C . ILE A 1 87 ? 10.414 -2.574 11.003 1.00 30.33 87 ILE A C 1
ATOM 1433 O O . ILE A 1 87 ? 11.288 -3.268 11.527 1.00 45.24 87 ILE A O 1
ATOM 1449 N N . LYS A 1 88 ? 9.593 -1.807 11.716 1.00 42.22 88 LYS A N 1
ATOM 1450 C CA . LYS A 1 88 ? 9.692 -1.765 13.176 1.00 14.35 88 LYS A CA 1
ATOM 1451 C C . LYS A 1 88 ? 9.192 -3.078 13.781 1.00 44.34 88 LYS A C 1
ATOM 1452 O O . LYS A 1 88 ? 9.487 -3.399 14.931 1.00 72.41 88 LYS A O 1
ATOM 1471 N N . ARG A 1 89 ? 8.424 -3.824 12.994 1.00 60.52 89 ARG A N 1
ATOM 1472 C CA . ARG A 1 89 ? 7.991 -5.167 13.374 1.00 14.22 89 ARG A CA 1
ATOM 1473 C C . ARG A 1 89 ? 9.001 -6.189 12.846 1.00 25.52 89 ARG A C 1
ATOM 1474 O O . ARG A 1 89 ? 8.939 -7.377 13.159 1.00 2.11 89 ARG A O 1
ATOM 1495 N N . HIS A 1 90 ? 9.927 -5.679 12.040 1.00 32.22 90 HIS A N 1
ATOM 1496 C CA . HIS A 1 90 ? 10.971 -6.464 11.382 1.00 45.41 90 HIS A CA 1
ATOM 1497 C C . HIS A 1 90 ? 10.381 -7.571 10.507 1.00 44.31 90 HIS A C 1
ATOM 1498 O O . HIS A 1 90 ? 10.866 -8.701 10.497 1.00 45.00 90 HIS A O 1
ATOM 1513 N N . ILE A 1 91 ? 9.338 -7.230 9.765 1.00 40.52 91 ILE A N 1
ATOM 1514 C CA . ILE A 1 91 ? 8.802 -8.126 8.751 1.00 54.13 91 ILE A CA 1
ATOM 1515 C C . ILE A 1 91 ? 9.696 -8.053 7.521 1.00 0.13 91 ILE A C 1
ATOM 1516 O O . ILE A 1 91 ? 10.038 -9.066 6.912 1.00 4.13 91 ILE A O 1
ATOM 1532 N N . ILE A 1 92 ? 10.081 -6.830 7.183 1.00 65.21 92 ILE A N 1
ATOM 1533 C CA . ILE A 1 92 ? 11.001 -6.574 6.088 1.00 5.12 92 ILE A CA 1
ATOM 1534 C C . ILE A 1 92 ? 12.158 -5.714 6.580 1.00 64.10 92 ILE A C 1
ATOM 1535 O O . ILE A 1 92 ? 12.063 -5.078 7.634 1.00 51.33 92 ILE A O 1
ATOM 1551 N N . GLU A 1 93 ? 13.244 -5.702 5.825 1.00 40.30 93 GLU A N 1
ATOM 1552 C CA . GLU A 1 93 ? 14.447 -4.988 6.233 1.00 35.11 93 GLU A CA 1
ATOM 1553 C C . GLU A 1 93 ? 14.576 -3.655 5.491 1.00 41.24 93 GLU A C 1
ATOM 1554 O O . GLU A 1 93 ? 15.325 -2.770 5.907 1.00 24.45 93 GLU A O 1
ATOM 1566 N N . TYR A 1 94 ? 13.837 -3.506 4.399 1.00 51.22 94 TYR A N 1
ATOM 1567 C CA . TYR A 1 94 ? 13.975 -2.324 3.557 1.00 71.15 94 TYR A CA 1
ATOM 1568 C C . TYR A 1 94 ? 12.630 -1.688 3.238 1.00 40.04 94 TYR A C 1
ATOM 1569 O O . TYR A 1 94 ? 11.576 -2.254 3.519 1.00 14.05 94 TYR A O 1
ATOM 1587 N N . ASN A 1 95 ? 12.697 -0.501 2.652 1.00 44.11 95 ASN A N 1
ATOM 1588 C CA . ASN A 1 95 ? 11.524 0.253 2.223 1.00 43.32 95 ASN A CA 1
ATOM 1589 C C . ASN A 1 95 ? 11.361 0.141 0.711 1.00 1.33 95 ASN A C 1
ATOM 1590 O O . ASN A 1 95 ? 11.977 0.902 -0.026 1.00 35.41 95 ASN A O 1
ATOM 1601 N N . PRO A 1 96 ? 10.597 -0.850 0.220 1.00 2.34 96 PRO A N 1
ATOM 1602 C CA . PRO A 1 96 ? 10.430 -1.095 -1.225 1.00 3.41 96 PRO A CA 1
ATOM 1603 C C . PRO A 1 96 ? 10.040 0.160 -2.021 1.00 55.03 96 PRO A C 1
ATOM 1604 O O . PRO A 1 96 ? 10.251 0.222 -3.230 1.00 43.11 96 PRO A O 1
ATOM 1615 N N . ALA A 1 97 ? 9.489 1.161 -1.338 1.00 11.34 97 ALA A N 1
ATOM 1616 C CA . ALA A 1 97 ? 9.086 2.407 -1.987 1.00 73.42 97 ALA A CA 1
ATOM 1617 C C . ALA A 1 97 ? 10.279 3.344 -2.197 1.00 64.12 97 ALA A C 1
ATOM 1618 O O . ALA A 1 97 ? 10.184 4.326 -2.932 1.00 21.45 97 ALA A O 1
ATOM 1625 N N . ALA A 1 98 ? 11.408 3.021 -1.571 1.00 1.04 98 ALA A N 1
ATOM 1626 C CA . ALA A 1 98 ? 12.605 3.859 -1.646 1.00 54.33 98 ALA A CA 1
ATOM 1627 C C . ALA A 1 98 ? 13.263 3.787 -3.021 1.00 65.10 98 ALA A C 1
ATOM 1628 O O . ALA A 1 98 ? 14.229 4.501 -3.294 1.00 52.11 98 ALA A O 1
ATOM 1635 N N . ALA A 1 99 ? 12.746 2.915 -3.879 1.00 12.50 99 ALA A N 1
ATOM 1636 C CA . ALA A 1 99 ? 13.214 2.832 -5.256 1.00 31.14 99 ALA A CA 1
ATOM 1637 C C . ALA A 1 99 ? 12.635 3.982 -6.069 1.00 71.31 99 ALA A C 1
ATOM 1638 O O . ALA A 1 99 ? 13.027 4.216 -7.213 1.00 24.51 99 ALA A O 1
ATOM 1645 N N . PHE A 1 100 ? 11.702 4.700 -5.458 1.00 43.34 100 PHE A N 1
ATOM 1646 C CA . PHE A 1 100 ? 11.037 5.821 -6.097 1.00 31.42 100 PHE A CA 1
ATOM 1647 C C . PHE A 1 100 ? 11.123 7.039 -5.193 1.00 50.54 100 PHE A C 1
ATOM 1648 O O . PHE A 1 100 ? 11.769 6.989 -4.144 1.00 44.43 100 PHE A O 1
ATOM 1665 N N . ASP A 1 101 ? 10.484 8.126 -5.591 1.00 34.10 101 ASP A N 1
ATOM 1666 C CA . ASP A 1 101 ? 10.456 9.326 -4.769 1.00 22.22 101 ASP A CA 1
ATOM 1667 C C . ASP A 1 101 ? 9.195 9.333 -3.909 1.00 34.53 101 ASP A C 1
ATOM 1668 O O . ASP A 1 101 ? 8.094 9.548 -4.417 1.00 13.13 101 ASP A O 1
ATOM 1677 N N . PRO A 1 102 ? 9.334 9.083 -2.599 1.00 64.33 102 PRO A N 1
ATOM 1678 C CA . PRO A 1 102 ? 8.197 8.993 -1.684 1.00 52.12 102 PRO A CA 1
ATOM 1679 C C . PRO A 1 102 ? 7.773 10.350 -1.119 1.00 70.01 102 PRO A C 1
ATOM 1680 O O . PRO A 1 102 ? 6.761 10.449 -0.415 1.00 51.41 102 PRO A O 1
ATOM 1691 N N . GLY A 1 103 ? 8.549 11.385 -1.433 1.00 62.31 103 GLY A N 1
ATOM 1692 C CA . GLY A 1 103 ? 8.276 12.714 -0.928 1.00 24.23 103 GLY A CA 1
ATOM 1693 C C . GLY A 1 103 ? 8.213 12.760 0.584 1.00 4.10 103 GLY A C 1
ATOM 1694 O O . GLY A 1 103 ? 8.984 12.085 1.271 1.00 4.31 103 GLY A O 1
ATOM 1698 N N . ASP A 1 104 ? 7.287 13.551 1.091 1.00 62.32 104 ASP A N 1
ATOM 1699 C CA . ASP A 1 104 ? 7.071 13.682 2.527 1.00 43.25 104 ASP A CA 1
ATOM 1700 C C . ASP A 1 104 ? 5.572 13.871 2.793 1.00 11.14 104 ASP A C 1
ATOM 1701 O O . ASP A 1 104 ? 4.780 12.972 2.500 1.00 5.15 104 ASP A O 1
ATOM 1710 N N . ALA A 1 105 ? 5.195 15.035 3.324 1.00 14.22 105 ALA A N 1
ATOM 1711 C CA . ALA A 1 105 ? 3.792 15.421 3.513 1.00 52.41 105 ALA A CA 1
ATOM 1712 C C . ALA A 1 105 ? 3.002 14.411 4.350 1.00 14.12 105 ALA A C 1
ATOM 1713 O O . ALA A 1 105 ? 2.333 13.519 3.815 1.00 51.02 105 ALA A O 1
ATOM 1720 N N . GLY A 1 106 ? 3.093 14.538 5.665 1.00 20.53 106 GLY A N 1
ATOM 1721 C CA . GLY A 1 106 ? 2.297 13.705 6.543 1.00 1.23 106 GLY A CA 1
ATOM 1722 C C . GLY A 1 106 ? 3.123 13.019 7.611 1.00 30.41 106 GLY A C 1
ATOM 1723 O O . GLY A 1 106 ? 3.852 12.068 7.323 1.00 15.12 106 GLY A O 1
ATOM 1727 N N . GLY A 1 107 ? 3.007 13.502 8.841 1.00 2.40 107 GLY A N 1
ATOM 1728 C CA . GLY A 1 107 ? 3.715 12.896 9.955 1.00 35.11 107 GLY A CA 1
ATOM 1729 C C . GLY A 1 107 ? 3.104 13.256 11.294 1.00 41.24 107 GLY A C 1
ATOM 1730 O O . GLY A 1 107 ? 2.778 12.373 12.089 1.00 12.34 107 GLY A O 1
ATOM 1734 N N . LYS A 1 108 ? 2.956 14.559 11.530 1.00 44.21 108 LYS A N 1
ATOM 1735 C CA . LYS A 1 108 ? 2.394 15.097 12.772 1.00 73.22 108 LYS A CA 1
ATOM 1736 C C . LYS A 1 108 ? 3.370 14.942 13.935 1.00 24.24 108 LYS A C 1
ATOM 1737 O O . LYS A 1 108 ? 4.516 14.526 13.746 1.00 63.11 108 LYS A O 1
ATOM 1756 N N . LEU A 1 109 ? 2.925 15.303 15.133 1.00 64.01 109 LEU A N 1
ATOM 1757 C CA . LEU A 1 109 ? 3.805 15.336 16.294 1.00 0.21 109 LEU A CA 1
ATOM 1758 C C . LEU A 1 109 ? 3.251 14.500 17.440 1.00 54.20 109 LEU A C 1
ATOM 1759 O O . LEU A 1 109 ? 2.238 13.813 17.295 1.00 22.13 109 LEU A O 1
ATOM 1775 N N . GLU A 1 110 ? 3.930 14.571 18.574 1.00 21.41 110 GLU A N 1
ATOM 1776 C CA . GLU A 1 110 ? 3.515 13.868 19.778 1.00 22.31 110 GLU A CA 1
ATOM 1777 C C . GLU A 1 110 ? 3.042 14.863 20.825 1.00 54.13 110 GLU A C 1
ATOM 1778 O O . GLU A 1 110 ? 3.054 16.073 20.595 1.00 44.14 110 GLU A O 1
ATOM 1790 N N . HIS A 1 111 ? 2.628 14.352 21.967 1.00 0.24 111 HIS A N 1
ATOM 1791 C CA . HIS A 1 111 ? 2.258 15.198 23.088 1.00 53.15 111 HIS A CA 1
ATOM 1792 C C . HIS A 1 111 ? 2.950 14.699 24.351 1.00 34.25 111 HIS A C 1
ATOM 1793 O O . HIS A 1 111 ? 3.199 15.465 25.283 1.00 62.21 111 HIS A O 1
ATOM 1808 N N . HIS A 1 112 ? 3.262 13.408 24.358 1.00 2.43 112 HIS A N 1
ATOM 1809 C CA . HIS A 1 112 ? 3.953 12.769 25.473 1.00 11.13 112 HIS A CA 1
ATOM 1810 C C . HIS A 1 112 ? 4.223 11.315 25.120 1.00 75.14 112 HIS A C 1
ATOM 1811 O O . HIS A 1 112 ? 5.365 10.857 25.144 1.00 11.32 112 HIS A O 1
ATOM 1826 N N . HIS A 1 113 ? 3.150 10.610 24.791 1.00 41.13 113 HIS A N 1
ATOM 1827 C CA . HIS A 1 113 ? 3.212 9.213 24.385 1.00 41.15 113 HIS A CA 1
ATOM 1828 C C . HIS A 1 113 ? 1.807 8.730 24.054 1.00 43.14 113 HIS A C 1
ATOM 1829 O O . HIS A 1 113 ? 0.945 8.699 24.931 1.00 62.53 113 HIS A O 1
ATOM 1844 N N . HIS A 1 114 ? 1.567 8.405 22.786 1.00 44.23 114 HIS A N 1
ATOM 1845 C CA . HIS A 1 114 ? 0.286 7.828 22.379 1.00 44.41 114 HIS A CA 1
ATOM 1846 C C . HIS A 1 114 ? -0.030 6.610 23.233 1.00 23.01 114 HIS A C 1
ATOM 1847 O O . HIS A 1 114 ? 0.710 5.625 23.227 1.00 52.11 114 HIS A O 1
ATOM 1862 N N . HIS A 1 115 ? -1.127 6.689 23.968 1.00 30.51 115 HIS A N 1
ATOM 1863 C CA . HIS A 1 115 ? -1.473 5.664 24.942 1.00 53.11 115 HIS A CA 1
ATOM 1864 C C . HIS A 1 115 ? -1.884 4.371 24.246 1.00 53.44 115 HIS A C 1
ATOM 1865 O O . HIS A 1 115 ? -1.743 3.284 24.803 1.00 11.41 115 HIS A O 1
ATOM 1880 N N . HIS A 1 116 ? -2.377 4.498 23.022 1.00 53.45 116 HIS A N 1
ATOM 1881 C CA . HIS A 1 116 ? -2.811 3.341 22.242 1.00 1.13 116 HIS A CA 1
ATOM 1882 C C . HIS A 1 116 ? -2.733 3.642 20.748 1.00 42.12 116 HIS A C 1
ATOM 1883 O O . HIS A 1 116 ? -2.735 4.811 20.349 1.00 54.04 116 HIS A O 1
ATOM 1898 N N . MET A 1 1 ? -5.934 -16.705 13.772 1.00 0.54 1 MET A N 2
ATOM 1899 C CA . MET A 1 1 ? -6.028 -17.711 12.686 1.00 31.12 1 MET A CA 2
ATOM 1900 C C . MET A 1 1 ? -4.760 -17.687 11.840 1.00 73.41 1 MET A C 2
ATOM 1901 O O . MET A 1 1 ? -4.102 -18.713 11.654 1.00 35.50 1 MET A O 2
ATOM 1917 N N . ALA A 1 2 ? -4.417 -16.511 11.335 1.00 40.21 2 ALA A N 2
ATOM 1918 C CA . ALA A 1 2 ? -3.193 -16.328 10.571 1.00 0.01 2 ALA A CA 2
ATOM 1919 C C . ALA A 1 2 ? -2.378 -15.181 11.153 1.00 62.24 2 ALA A C 2
ATOM 1920 O O . ALA A 1 2 ? -1.203 -15.009 10.842 1.00 13.21 2 ALA A O 2
ATOM 1927 N N . GLU A 1 3 ? -3.022 -14.402 12.008 1.00 62.10 3 GLU A N 2
ATOM 1928 C CA . GLU A 1 3 ? -2.391 -13.258 12.642 1.00 73.02 3 GLU A CA 2
ATOM 1929 C C . GLU A 1 3 ? -1.926 -13.616 14.048 1.00 40.42 3 GLU A C 2
ATOM 1930 O O . GLU A 1 3 ? -2.738 -13.937 14.915 1.00 71.14 3 GLU A O 2
ATOM 1942 N N . LYS A 1 4 ? -0.616 -13.571 14.243 1.00 12.34 4 LYS A N 2
ATOM 1943 C CA . LYS A 1 4 ? 0.005 -13.835 15.540 1.00 12.21 4 LYS A CA 2
ATOM 1944 C C . LYS A 1 4 ? 1.503 -13.565 15.444 1.00 74.14 4 LYS A C 2
ATOM 1945 O O . LYS A 1 4 ? 2.110 -12.976 16.338 1.00 63.25 4 LYS A O 2
ATOM 1964 N N . ASN A 1 5 ? 2.076 -14.010 14.335 1.00 23.34 5 ASN A N 2
ATOM 1965 C CA . ASN A 1 5 ? 3.481 -13.811 14.019 1.00 64.33 5 ASN A CA 2
ATOM 1966 C C . ASN A 1 5 ? 3.713 -14.315 12.607 1.00 33.52 5 ASN A C 2
ATOM 1967 O O . ASN A 1 5 ? 3.050 -15.266 12.184 1.00 33.40 5 ASN A O 2
ATOM 1978 N N . ALA A 1 6 ? 4.623 -13.673 11.876 1.00 23.13 6 ALA A N 2
ATOM 1979 C CA . ALA A 1 6 ? 4.878 -14.023 10.478 1.00 53.41 6 ALA A CA 2
ATOM 1980 C C . ALA A 1 6 ? 3.593 -13.909 9.657 1.00 11.14 6 ALA A C 2
ATOM 1981 O O . ALA A 1 6 ? 3.361 -14.671 8.715 1.00 15.12 6 ALA A O 2
ATOM 1988 N N . TYR A 1 7 ? 2.779 -12.925 10.024 1.00 0.14 7 TYR A N 2
ATOM 1989 C CA . TYR A 1 7 ? 1.467 -12.716 9.419 1.00 43.24 7 TYR A CA 2
ATOM 1990 C C . TYR A 1 7 ? 1.571 -12.248 7.967 1.00 73.21 7 TYR A C 2
ATOM 1991 O O . TYR A 1 7 ? 2.667 -12.063 7.430 1.00 3.13 7 TYR A O 2
ATOM 2009 N N . THR A 1 8 ? 0.418 -12.054 7.349 1.00 11.31 8 THR A N 2
ATOM 2010 C CA . THR A 1 8 ? 0.342 -11.666 5.954 1.00 72.31 8 THR A CA 2
ATOM 2011 C C . THR A 1 8 ? 0.344 -10.150 5.807 1.00 72.41 8 THR A C 2
ATOM 2012 O O . THR A 1 8 ? 0.165 -9.419 6.787 1.00 71.04 8 THR A O 2
ATOM 2023 N N . VAL A 1 9 ? 0.535 -9.676 4.581 1.00 42.51 9 VAL A N 2
ATOM 2024 C CA . VAL A 1 9 ? 0.489 -8.247 4.306 1.00 34.20 9 VAL A CA 2
ATOM 2025 C C . VAL A 1 9 ? -0.924 -7.709 4.550 1.00 22.04 9 VAL A C 2
ATOM 2026 O O . VAL A 1 9 ? -1.113 -6.530 4.858 1.00 15.52 9 VAL A O 2
ATOM 2039 N N . ALA A 1 10 ? -1.912 -8.598 4.441 1.00 3.22 10 ALA A N 2
ATOM 2040 C CA . ALA A 1 10 ? -3.299 -8.236 4.682 1.00 71.33 10 ALA A CA 2
ATOM 2041 C C . ALA A 1 10 ? -3.486 -7.697 6.090 1.00 24.13 10 ALA A C 2
ATOM 2042 O O . ALA A 1 10 ? -4.008 -6.594 6.272 1.00 35.30 10 ALA A O 2
ATOM 2049 N N . GLN A 1 11 ? -3.016 -8.455 7.072 1.00 53.22 11 GLN A N 2
ATOM 2050 C CA . GLN A 1 11 ? -3.173 -8.075 8.466 1.00 3.04 11 GLN A CA 2
ATOM 2051 C C . GLN A 1 11 ? -2.351 -6.831 8.782 1.00 41.43 11 GLN A C 2
ATOM 2052 O O . GLN A 1 11 ? -2.792 -5.966 9.535 1.00 43.05 11 GLN A O 2
ATOM 2066 N N . LEU A 1 12 ? -1.165 -6.743 8.190 1.00 61.52 12 LEU A N 2
ATOM 2067 C CA . LEU A 1 12 ? -0.295 -5.589 8.385 1.00 4.12 12 LEU A CA 2
ATOM 2068 C C . LEU A 1 12 ? -1.001 -4.303 7.955 1.00 5.04 12 LEU A C 2
ATOM 2069 O O . LEU A 1 12 ? -1.026 -3.315 8.692 1.00 74.11 12 LEU A O 2
ATOM 2085 N N . ALA A 1 13 ? -1.590 -4.336 6.767 1.00 73.43 13 ALA A N 2
ATOM 2086 C CA . ALA A 1 13 ? -2.261 -3.169 6.212 1.00 62.40 13 ALA A CA 2
ATOM 2087 C C . ALA A 1 13 ? -3.523 -2.815 6.991 1.00 14.01 13 ALA A C 2
ATOM 2088 O O . ALA A 1 13 ? -3.784 -1.644 7.261 1.00 33.22 13 ALA A O 2
ATOM 2095 N N . ASP A 1 14 ? -4.302 -3.830 7.357 1.00 3.21 14 ASP A N 2
ATOM 2096 C CA . ASP A 1 14 ? -5.572 -3.603 8.047 1.00 10.02 14 ASP A CA 2
ATOM 2097 C C . ASP A 1 14 ? -5.339 -3.088 9.458 1.00 71.05 14 ASP A C 2
ATOM 2098 O O . ASP A 1 14 ? -6.042 -2.192 9.921 1.00 51.23 14 ASP A O 2
ATOM 2107 N N . GLU A 1 15 ? -4.340 -3.645 10.131 1.00 74.12 15 GLU A N 2
ATOM 2108 C CA . GLU A 1 15 ? -4.021 -3.240 11.492 1.00 21.03 15 GLU A CA 2
ATOM 2109 C C . GLU A 1 15 ? -3.585 -1.779 11.520 1.00 63.12 15 GLU A C 2
ATOM 2110 O O . GLU A 1 15 ? -4.073 -0.995 12.331 1.00 24.41 15 GLU A O 2
ATOM 2122 N N . TYR A 1 16 ? -2.687 -1.413 10.607 1.00 33.12 16 TYR A N 2
ATOM 2123 C CA . TYR A 1 16 ? -2.218 -0.036 10.505 1.00 64.10 16 TYR A CA 2
ATOM 2124 C C . TYR A 1 16 ? -3.391 0.895 10.198 1.00 22.42 16 TYR A C 2
ATOM 2125 O O . TYR A 1 16 ? -3.481 2.002 10.738 1.00 2.40 16 TYR A O 2
ATOM 2143 N N . PHE A 1 17 ? -4.286 0.422 9.335 1.00 70.44 17 PHE A N 2
ATOM 2144 C CA . PHE A 1 17 ? -5.506 1.145 9.001 1.00 10.14 17 PHE A CA 2
ATOM 2145 C C . PHE A 1 17 ? -6.340 1.422 10.250 1.00 34.41 17 PHE A C 2
ATOM 2146 O O . PHE A 1 17 ? -6.705 2.563 10.517 1.00 63.05 17 PHE A O 2
ATOM 2163 N N . GLU A 1 18 ? -6.607 0.385 11.029 1.00 74.20 18 GLU A N 2
ATOM 2164 C CA . GLU A 1 18 ? -7.455 0.513 12.205 1.00 75.23 18 GLU A CA 2
ATOM 2165 C C . GLU A 1 18 ? -6.813 1.394 13.273 1.00 23.15 18 GLU A C 2
ATOM 2166 O O . GLU A 1 18 ? -7.506 1.948 14.124 1.00 51.43 18 GLU A O 2
ATOM 2178 N N . ARG A 1 19 ? -5.495 1.517 13.234 1.00 72.51 19 ARG A N 2
ATOM 2179 C CA . ARG A 1 19 ? -4.779 2.319 14.219 1.00 41.01 19 ARG A CA 2
ATOM 2180 C C . ARG A 1 19 ? -4.823 3.801 13.866 1.00 53.11 19 ARG A C 2
ATOM 2181 O O . ARG A 1 19 ? -5.164 4.636 14.704 1.00 21.52 19 ARG A O 2
ATOM 2202 N N . MET A 1 20 ? -4.491 4.123 12.625 1.00 32.13 20 MET A N 2
ATOM 2203 C CA . MET A 1 20 ? -4.407 5.519 12.199 1.00 14.24 20 MET A CA 2
ATOM 2204 C C . MET A 1 20 ? -5.777 6.078 11.832 1.00 0.45 20 MET A C 2
ATOM 2205 O O . MET A 1 20 ? -6.018 7.278 11.951 1.00 21.52 20 MET A O 2
ATOM 2219 N N . ILE A 1 21 ? -6.676 5.206 11.405 1.00 13.03 21 ILE A N 2
ATOM 2220 C CA . ILE A 1 21 ? -8.022 5.620 11.031 1.00 43.11 21 ILE A CA 2
ATOM 2221 C C . ILE A 1 21 ? -8.987 5.314 12.181 1.00 4.21 21 ILE A C 2
ATOM 2222 O O . ILE A 1 21 ? -10.132 4.914 11.983 1.00 72.51 21 ILE A O 2
ATOM 2238 N N . ALA A 1 22 ? -8.496 5.500 13.397 1.00 4.23 22 ALA A N 2
ATOM 2239 C CA . ALA A 1 22 ? -9.310 5.325 14.591 1.00 61.31 22 ALA A CA 2
ATOM 2240 C C . ALA A 1 22 ? -9.694 6.679 15.186 1.00 60.31 22 ALA A C 2
ATOM 2241 O O . ALA A 1 22 ? -9.308 7.727 14.662 1.00 35.43 22 ALA A O 2
ATOM 2248 N N . GLY A 1 23 ? -10.452 6.654 16.276 1.00 24.42 23 GLY A N 2
ATOM 2249 C CA . GLY A 1 23 ? -10.838 7.885 16.942 1.00 70.42 23 GLY A CA 2
ATOM 2250 C C . GLY A 1 23 ? -12.065 8.521 16.319 1.00 45.42 23 GLY A C 2
ATOM 2251 O O . GLY A 1 23 ? -13.196 8.173 16.660 1.00 34.54 23 GLY A O 2
ATOM 2255 N N . ARG A 1 24 ? -11.843 9.443 15.394 1.00 41.51 24 ARG A N 2
ATOM 2256 C CA . ARG A 1 24 ? -12.931 10.135 14.719 1.00 4.43 24 ARG A CA 2
ATOM 2257 C C . ARG A 1 24 ? -12.613 10.267 13.236 1.00 41.34 24 ARG A C 2
ATOM 2258 O O . ARG A 1 24 ? -11.876 11.164 12.823 1.00 43.30 24 ARG A O 2
ATOM 2279 N N . TRP A 1 25 ? -13.142 9.349 12.443 1.00 64.32 25 TRP A N 2
ATOM 2280 C CA . TRP A 1 25 ? -12.844 9.319 11.020 1.00 35.33 25 TRP A CA 2
ATOM 2281 C C . TRP A 1 25 ? -14.118 9.353 10.178 1.00 34.55 25 TRP A C 2
ATOM 2282 O O . TRP A 1 25 ? -14.229 10.164 9.253 1.00 4.01 25 TRP A O 2
ATOM 2303 N N . LYS A 1 26 ? -15.084 8.503 10.539 1.00 20.24 26 LYS A N 2
ATOM 2304 C CA . LYS A 1 26 ? -16.301 8.295 9.754 1.00 0.32 26 LYS A CA 2
ATOM 2305 C C . LYS A 1 26 ? -15.965 7.720 8.370 1.00 14.01 26 LYS A C 2
ATOM 2306 O O . LYS A 1 26 ? -14.911 8.005 7.806 1.00 43.32 26 LYS A O 2
ATOM 2325 N N . HIS A 1 27 ? -16.868 6.885 7.849 1.00 22.42 27 HIS A N 2
ATOM 2326 C CA . HIS A 1 27 ? -16.728 6.252 6.526 1.00 13.34 27 HIS A CA 2
ATOM 2327 C C . HIS A 1 27 ? -15.321 5.698 6.282 1.00 21.21 27 HIS A C 2
ATOM 2328 O O . HIS A 1 27 ? -14.577 6.198 5.439 1.00 13.55 27 HIS A O 2
ATOM 2343 N N . PRO A 1 28 ? -14.948 4.630 7.010 1.00 44.42 28 PRO A N 2
ATOM 2344 C CA . PRO A 1 28 ? -13.625 4.010 6.878 1.00 15.13 28 PRO A CA 2
ATOM 2345 C C . PRO A 1 28 ? -13.451 3.364 5.507 1.00 22.02 28 PRO A C 2
ATOM 2346 O O . PRO A 1 28 ? -12.335 3.205 5.017 1.00 24.32 28 PRO A O 2
ATOM 2357 N N . ASN A 1 29 ? -14.579 3.017 4.889 1.00 14.32 29 ASN A N 2
ATOM 2358 C CA . ASN A 1 29 ? -14.583 2.349 3.589 1.00 53.53 29 ASN A CA 2
ATOM 2359 C C . ASN A 1 29 ? -13.915 3.204 2.518 1.00 70.43 29 ASN A C 2
ATOM 2360 O O . ASN A 1 29 ? -13.371 2.682 1.552 1.00 23.51 29 ASN A O 2
ATOM 2371 N N . ILE A 1 30 ? -13.944 4.516 2.704 1.00 11.32 30 ILE A N 2
ATOM 2372 C CA . ILE A 1 30 ? -13.361 5.435 1.739 1.00 23.23 30 ILE A CA 2
ATOM 2373 C C . ILE A 1 30 ? -11.845 5.244 1.651 1.00 1.13 30 ILE A C 2
ATOM 2374 O O . ILE A 1 30 ? -11.286 5.108 0.561 1.00 62.53 30 ILE A O 2
ATOM 2390 N N . VAL A 1 31 ? -11.184 5.223 2.799 1.00 33.25 31 VAL A N 2
ATOM 2391 C CA . VAL A 1 31 ? -9.740 5.032 2.835 1.00 4.03 31 VAL A CA 2
ATOM 2392 C C . VAL A 1 31 ? -9.377 3.547 2.692 1.00 73.21 31 VAL A C 2
ATOM 2393 O O . VAL A 1 31 ? -8.376 3.203 2.060 1.00 21.55 31 VAL A O 2
ATOM 2406 N N . ARG A 1 32 ? -10.210 2.669 3.247 1.00 54.32 32 ARG A N 2
ATOM 2407 C CA . ARG A 1 32 ? -9.943 1.231 3.227 1.00 62.32 32 ARG A CA 2
ATOM 2408 C C . ARG A 1 32 ? -10.118 0.665 1.819 1.00 51.11 32 ARG A C 2
ATOM 2409 O O . ARG A 1 32 ? -9.511 -0.348 1.473 1.00 72.14 32 ARG A O 2
ATOM 2430 N N . SER A 1 33 ? -10.931 1.335 1.008 1.00 43.42 33 SER A N 2
ATOM 2431 C CA . SER A 1 33 ? -11.207 0.885 -0.353 1.00 62.45 33 SER A CA 2
ATOM 2432 C C . SER A 1 33 ? -9.912 0.691 -1.139 1.00 21.30 33 SER A C 2
ATOM 2433 O O . SER A 1 33 ? -9.711 -0.349 -1.760 1.00 74.12 33 SER A O 2
ATOM 2441 N N . ARG A 1 34 ? -9.024 1.680 -1.086 1.00 30.01 34 ARG A N 2
ATOM 2442 C CA . ARG A 1 34 ? -7.771 1.610 -1.833 1.00 31.32 34 ARG A CA 2
ATOM 2443 C C . ARG A 1 34 ? -6.881 0.502 -1.279 1.00 53.31 34 ARG A C 2
ATOM 2444 O O . ARG A 1 34 ? -6.067 -0.077 -1.997 1.00 61.32 34 ARG A O 2
ATOM 2465 N N . ILE A 1 35 ? -7.062 0.202 -0.001 1.00 71.05 35 ILE A N 2
ATOM 2466 C CA . ILE A 1 35 ? -6.226 -0.763 0.690 1.00 65.24 35 ILE A CA 2
ATOM 2467 C C . ILE A 1 35 ? -6.528 -2.178 0.217 1.00 0.44 35 ILE A C 2
ATOM 2468 O O . ILE A 1 35 ? -5.619 -2.963 -0.032 1.00 74.43 35 ILE A O 2
ATOM 2484 N N . GLU A 1 36 ? -7.804 -2.499 0.084 1.00 54.14 36 GLU A N 2
ATOM 2485 C CA . GLU A 1 36 ? -8.206 -3.836 -0.333 1.00 3.44 36 GLU A CA 2
ATOM 2486 C C . GLU A 1 36 ? -8.322 -3.944 -1.851 1.00 2.05 36 GLU A C 2
ATOM 2487 O O . GLU A 1 36 ? -8.561 -5.027 -2.389 1.00 74.22 36 GLU A O 2
ATOM 2499 N N . LYS A 1 37 ? -8.165 -2.825 -2.544 1.00 73.52 37 LYS A N 2
ATOM 2500 C CA . LYS A 1 37 ? -8.301 -2.818 -3.988 1.00 15.32 37 LYS A CA 2
ATOM 2501 C C . LYS A 1 37 ? -6.935 -2.713 -4.665 1.00 42.33 37 LYS A C 2
ATOM 2502 O O . LYS A 1 37 ? -6.575 -3.574 -5.465 1.00 40.55 37 LYS A O 2
ATOM 2521 N N . ASP A 1 38 ? -6.183 -1.667 -4.349 1.00 2.01 38 ASP A N 2
ATOM 2522 C CA . ASP A 1 38 ? -4.893 -1.430 -4.996 1.00 34.41 38 ASP A CA 2
ATOM 2523 C C . ASP A 1 38 ? -3.732 -1.926 -4.148 1.00 61.44 38 ASP A C 2
ATOM 2524 O O . ASP A 1 38 ? -2.823 -2.573 -4.655 1.00 24.32 38 ASP A O 2
ATOM 2533 N N . ILE A 1 39 ? -3.762 -1.621 -2.857 1.00 32.44 39 ILE A N 2
ATOM 2534 C CA . ILE A 1 39 ? -2.692 -2.037 -1.953 1.00 14.43 39 ILE A CA 2
ATOM 2535 C C . ILE A 1 39 ? -2.627 -3.562 -1.866 1.00 3.44 39 ILE A C 2
ATOM 2536 O O . ILE A 1 39 ? -1.562 -4.161 -2.004 1.00 73.42 39 ILE A O 2
ATOM 2552 N N . LYS A 1 40 ? -3.778 -4.178 -1.644 1.00 33.13 40 LYS A N 2
ATOM 2553 C CA . LYS A 1 40 ? -3.883 -5.629 -1.614 1.00 33.51 40 LYS A CA 2
ATOM 2554 C C . LYS A 1 40 ? -4.940 -6.096 -2.607 1.00 43.20 40 LYS A C 2
ATOM 2555 O O . LYS A 1 40 ? -6.074 -6.374 -2.219 1.00 23.41 40 LYS A O 2
ATOM 2574 N N . PRO A 1 41 ? -4.605 -6.165 -3.904 1.00 23.22 41 PRO A N 2
ATOM 2575 C CA . PRO A 1 41 ? -5.563 -6.560 -4.935 1.00 35.11 41 PRO A CA 2
ATOM 2576 C C . PRO A 1 41 ? -5.910 -8.043 -4.854 1.00 63.20 41 PRO A C 2
ATOM 2577 O O . PRO A 1 41 ? -7.076 -8.414 -4.717 1.00 43.41 41 PRO A O 2
ATOM 2588 N N . ALA A 1 42 ? -4.894 -8.888 -4.928 1.00 62.24 42 ALA A N 2
ATOM 2589 C CA . ALA A 1 42 ? -5.087 -10.322 -4.791 1.00 22.40 42 ALA A CA 2
ATOM 2590 C C . ALA A 1 42 ? -3.941 -10.939 -4.006 1.00 21.14 42 ALA A C 2
ATOM 2591 O O . ALA A 1 42 ? -3.780 -12.161 -3.961 1.00 32.30 42 ALA A O 2
ATOM 2598 N N . ILE A 1 43 ? -3.159 -10.084 -3.372 1.00 62.05 43 ILE A N 2
ATOM 2599 C CA . ILE A 1 43 ? -1.986 -10.514 -2.628 1.00 22.21 43 ILE A CA 2
ATOM 2600 C C . ILE A 1 43 ? -2.218 -10.398 -1.126 1.00 22.01 43 ILE A C 2
ATOM 2601 O O . ILE A 1 43 ? -1.277 -10.244 -0.360 1.00 31.20 43 ILE A O 2
ATOM 2617 N N . GLY A 1 44 ? -3.473 -10.488 -0.706 1.00 31.21 44 GLY A N 2
ATOM 2618 C CA . GLY A 1 44 ? -3.785 -10.380 0.708 1.00 23.24 44 GLY A CA 2
ATOM 2619 C C . GLY A 1 44 ? -3.153 -11.489 1.530 1.00 33.45 44 GLY A C 2
ATOM 2620 O O . GLY A 1 44 ? -2.587 -11.240 2.594 1.00 53.01 44 GLY A O 2
ATOM 2624 N N . SER A 1 45 ? -3.218 -12.712 1.019 1.00 65.33 45 SER A N 2
ATOM 2625 C CA . SER A 1 45 ? -2.663 -13.867 1.713 1.00 4.24 45 SER A CA 2
ATOM 2626 C C . SER A 1 45 ? -1.160 -13.993 1.456 1.00 73.03 45 SER A C 2
ATOM 2627 O O . SER A 1 45 ? -0.533 -14.987 1.831 1.00 25.41 45 SER A O 2
ATOM 2635 N N . LEU A 1 46 ? -0.587 -12.973 0.833 1.00 62.42 46 LEU A N 2
ATOM 2636 C CA . LEU A 1 46 ? 0.825 -12.980 0.495 1.00 31.35 46 LEU A CA 2
ATOM 2637 C C . LEU A 1 46 ? 1.655 -12.572 1.710 1.00 12.14 46 LEU A C 2
ATOM 2638 O O . LEU A 1 46 ? 1.252 -11.700 2.488 1.00 54.03 46 LEU A O 2
ATOM 2654 N N . LYS A 1 47 ? 2.793 -13.229 1.888 1.00 70.22 47 LYS A N 2
ATOM 2655 C CA . LYS A 1 47 ? 3.713 -12.901 2.958 1.00 4.14 47 LYS A CA 2
ATOM 2656 C C . LYS A 1 47 ? 4.252 -11.489 2.764 1.00 23.54 47 LYS A C 2
ATOM 2657 O O . LYS A 1 47 ? 4.444 -11.044 1.631 1.00 64.31 47 LYS A O 2
ATOM 2676 N N . VAL A 1 48 ? 4.498 -10.795 3.865 1.00 23.52 48 VAL A N 2
ATOM 2677 C CA . VAL A 1 48 ? 5.022 -9.434 3.813 1.00 15.22 48 VAL A CA 2
ATOM 2678 C C . VAL A 1 48 ? 6.377 -9.405 3.099 1.00 41.21 48 VAL A C 2
ATOM 2679 O O . VAL A 1 48 ? 6.777 -8.388 2.543 1.00 62.45 48 VAL A O 2
ATOM 2692 N N . GLU A 1 49 ? 7.070 -10.537 3.104 1.00 34.30 49 GLU A N 2
ATOM 2693 C CA . GLU A 1 49 ? 8.380 -10.635 2.471 1.00 50.14 49 GLU A CA 2
ATOM 2694 C C . GLU A 1 49 ? 8.274 -10.735 0.951 1.00 21.40 49 GLU A C 2
ATOM 2695 O O . GLU A 1 49 ? 9.255 -10.518 0.242 1.00 44.32 49 GLU A O 2
ATOM 2707 N N . ASP A 1 50 ? 7.089 -11.064 0.450 1.00 33.10 50 ASP A N 2
ATOM 2708 C CA . ASP A 1 50 ? 6.917 -11.311 -0.979 1.00 33.20 50 ASP A CA 2
ATOM 2709 C C . ASP A 1 50 ? 6.440 -10.069 -1.720 1.00 5.51 50 ASP A C 2
ATOM 2710 O O . ASP A 1 50 ? 6.349 -10.073 -2.949 1.00 21.12 50 ASP A O 2
ATOM 2719 N N . VAL A 1 51 ? 6.136 -9.000 -0.992 1.00 50.13 51 VAL A N 2
ATOM 2720 C CA . VAL A 1 51 ? 5.674 -7.777 -1.631 1.00 33.33 51 VAL A CA 2
ATOM 2721 C C . VAL A 1 51 ? 6.862 -6.962 -2.163 1.00 62.34 51 VAL A C 2
ATOM 2722 O O . VAL A 1 51 ? 7.288 -5.955 -1.591 1.00 64.02 51 VAL A O 2
ATOM 2735 N N . LYS A 1 52 ? 7.423 -7.451 -3.258 1.00 62.42 52 LYS A N 2
ATOM 2736 C CA . LYS A 1 52 ? 8.525 -6.779 -3.927 1.00 44.41 52 LYS A CA 2
ATOM 2737 C C . LYS A 1 52 ? 8.024 -5.540 -4.671 1.00 44.41 52 LYS A C 2
ATOM 2738 O O . LYS A 1 52 ? 6.834 -5.448 -4.987 1.00 63.35 52 LYS A O 2
ATOM 2757 N N . PRO A 1 53 ? 8.926 -4.579 -4.958 1.00 70.22 53 PRO A N 2
ATOM 2758 C CA . PRO A 1 53 ? 8.585 -3.312 -5.629 1.00 52.05 53 PRO A CA 2
ATOM 2759 C C . PRO A 1 53 ? 7.713 -3.488 -6.872 1.00 41.25 53 PRO A C 2
ATOM 2760 O O . PRO A 1 53 ? 6.854 -2.656 -7.148 1.00 31.32 53 PRO A O 2
ATOM 2771 N N . ARG A 1 54 ? 7.929 -4.576 -7.611 1.00 24.22 54 ARG A N 2
ATOM 2772 C CA . ARG A 1 54 ? 7.154 -4.854 -8.821 1.00 5.34 54 ARG A CA 2
ATOM 2773 C C . ARG A 1 54 ? 5.652 -4.902 -8.547 1.00 25.34 54 ARG A C 2
ATOM 2774 O O . ARG A 1 54 ? 4.858 -4.431 -9.357 1.00 13.30 54 ARG A O 2
ATOM 2795 N N . HIS A 1 55 ? 5.265 -5.454 -7.404 1.00 13.23 55 HIS A N 2
ATOM 2796 C CA . HIS A 1 55 ? 3.849 -5.529 -7.045 1.00 50.11 55 HIS A CA 2
ATOM 2797 C C . HIS A 1 55 ? 3.271 -4.128 -6.890 1.00 61.15 55 HIS A C 2
ATOM 2798 O O . HIS A 1 55 ? 2.126 -3.870 -7.254 1.00 63.54 55 HIS A O 2
ATOM 2813 N N . ILE A 1 56 ? 4.082 -3.228 -6.354 1.00 32.30 56 ILE A N 2
ATOM 2814 C CA . ILE A 1 56 ? 3.681 -1.840 -6.172 1.00 71.31 56 ILE A CA 2
ATOM 2815 C C . ILE A 1 56 ? 3.700 -1.110 -7.512 1.00 40.34 56 ILE A C 2
ATOM 2816 O O . ILE A 1 56 ? 2.858 -0.261 -7.787 1.00 53.11 56 ILE A O 2
ATOM 2832 N N . ASP A 1 57 ? 4.656 -1.476 -8.352 1.00 1.11 57 ASP A N 2
ATOM 2833 C CA . ASP A 1 57 ? 4.802 -0.873 -9.671 1.00 64.31 57 ASP A CA 2
ATOM 2834 C C . ASP A 1 57 ? 3.567 -1.159 -10.521 1.00 64.41 57 ASP A C 2
ATOM 2835 O O . ASP A 1 57 ? 3.066 -0.283 -11.230 1.00 24.14 57 ASP A O 2
ATOM 2844 N N . ASP A 1 58 ? 3.071 -2.389 -10.416 1.00 1.05 58 ASP A N 2
ATOM 2845 C CA . ASP A 1 58 ? 1.879 -2.815 -11.152 1.00 13.05 58 ASP A CA 2
ATOM 2846 C C . ASP A 1 58 ? 0.626 -2.089 -10.682 1.00 22.21 58 ASP A C 2
ATOM 2847 O O . ASP A 1 58 ? -0.256 -1.784 -11.488 1.00 5.24 58 ASP A O 2
ATOM 2856 N N . VAL A 1 59 ? 0.534 -1.811 -9.390 1.00 63.32 59 VAL A N 2
ATOM 2857 C CA . VAL A 1 59 ? -0.655 -1.163 -8.856 1.00 75.13 59 VAL A CA 2
ATOM 2858 C C . VAL A 1 59 ? -0.593 0.352 -9.041 1.00 2.03 59 VAL A C 2
ATOM 2859 O O . VAL A 1 59 ? -1.613 0.990 -9.291 1.00 3.24 59 VAL A O 2
ATOM 2872 N N . LEU A 1 60 ? 0.606 0.923 -8.955 1.00 74.50 60 LEU A N 2
ATOM 2873 C CA . LEU A 1 60 ? 0.775 2.359 -9.146 1.00 52.14 60 LEU A CA 2
ATOM 2874 C C . LEU A 1 60 ? 0.405 2.764 -10.567 1.00 34.52 60 LEU A C 2
ATOM 2875 O O . LEU A 1 60 ? -0.284 3.760 -10.774 1.00 54.23 60 LEU A O 2
ATOM 2891 N N . LYS A 1 61 ? 0.849 1.981 -11.543 1.00 60.13 61 LYS A N 2
ATOM 2892 C CA . LYS A 1 61 ? 0.542 2.270 -12.939 1.00 41.12 61 LYS A CA 2
ATOM 2893 C C . LYS A 1 61 ? -0.959 2.122 -13.202 1.00 0.24 61 LYS A C 2
ATOM 2894 O O . LYS A 1 61 ? -1.533 2.844 -14.017 1.00 62.14 61 LYS A O 2
ATOM 2913 N N . ALA A 1 62 ? -1.595 1.205 -12.482 1.00 22.31 62 ALA A N 2
ATOM 2914 C CA . ALA A 1 62 ? -3.019 0.943 -12.663 1.00 73.24 62 ALA A CA 2
ATOM 2915 C C . ALA A 1 62 ? -3.878 2.024 -12.010 1.00 74.52 62 ALA A C 2
ATOM 2916 O O . ALA A 1 62 ? -4.933 2.387 -12.531 1.00 71.52 62 ALA A O 2
ATOM 2923 N N . VAL A 1 63 ? -3.436 2.542 -10.871 1.00 13.01 63 VAL A N 2
ATOM 2924 C CA . VAL A 1 63 ? -4.200 3.565 -10.168 1.00 52.33 63 VAL A CA 2
ATOM 2925 C C . VAL A 1 63 ? -4.002 4.941 -10.809 1.00 73.33 63 VAL A C 2
ATOM 2926 O O . VAL A 1 63 ? -4.907 5.777 -10.793 1.00 55.22 63 VAL A O 2
ATOM 2939 N N . MET A 1 64 ? -2.835 5.167 -11.406 1.00 73.32 64 MET A N 2
ATOM 2940 C CA . MET A 1 64 ? -2.542 6.463 -12.010 1.00 72.24 64 MET A CA 2
ATOM 2941 C C . MET A 1 64 ? -3.244 6.625 -13.357 1.00 33.55 64 MET A C 2
ATOM 2942 O O . MET A 1 64 ? -3.545 7.744 -13.767 1.00 52.33 64 MET A O 2
ATOM 2956 N N . LYS A 1 65 ? -3.522 5.516 -14.038 1.00 33.41 65 LYS A N 2
ATOM 2957 C CA . LYS A 1 65 ? -4.111 5.586 -15.371 1.00 64.22 65 LYS A CA 2
ATOM 2958 C C . LYS A 1 65 ? -5.592 5.969 -15.321 1.00 31.55 65 LYS A C 2
ATOM 2959 O O . LYS A 1 65 ? -6.024 6.892 -16.013 1.00 63.43 65 LYS A O 2
ATOM 2978 N N . ARG A 1 66 ? -6.363 5.269 -14.498 1.00 33.23 66 ARG A N 2
ATOM 2979 C CA . ARG A 1 66 ? -7.806 5.500 -14.422 1.00 40.25 66 ARG A CA 2
ATOM 2980 C C . ARG A 1 66 ? -8.171 6.474 -13.305 1.00 11.54 66 ARG A C 2
ATOM 2981 O O . ARG A 1 66 ? -9.289 6.990 -13.262 1.00 73.03 66 ARG A O 2
ATOM 3002 N N . GLY A 1 67 ? -7.231 6.728 -12.411 1.00 44.30 67 GLY A N 2
ATOM 3003 C CA . GLY A 1 67 ? -7.483 7.652 -11.328 1.00 3.42 67 GLY A CA 2
ATOM 3004 C C . GLY A 1 67 ? -6.798 8.979 -11.549 1.00 74.33 67 GLY A C 2
ATOM 3005 O O . GLY A 1 67 ? -7.241 9.792 -12.364 1.00 12.13 67 GLY A O 2
ATOM 3009 N N . ALA A 1 68 ? -5.705 9.190 -10.836 1.00 42.25 68 ALA A N 2
ATOM 3010 C CA . ALA A 1 68 ? -4.941 10.419 -10.947 1.00 23.03 68 ALA A CA 2
ATOM 3011 C C . ALA A 1 68 ? -3.539 10.212 -10.393 1.00 10.32 68 ALA A C 2
ATOM 3012 O O . ALA A 1 68 ? -3.353 9.455 -9.438 1.00 12.34 68 ALA A O 2
ATOM 3019 N N . PRO A 1 69 ? -2.535 10.876 -10.988 1.00 13.44 69 PRO A N 2
ATOM 3020 C CA . PRO A 1 69 ? -1.140 10.777 -10.542 1.00 13.22 69 PRO A CA 2
ATOM 3021 C C . PRO A 1 69 ? -0.984 11.116 -9.063 1.00 30.02 69 PRO A C 2
ATOM 3022 O O . PRO A 1 69 ? -0.318 10.400 -8.319 1.00 32.24 69 PRO A O 2
ATOM 3033 N N . SER A 1 70 ? -1.626 12.201 -8.640 1.00 3.43 70 SER A N 2
ATOM 3034 C CA . SER A 1 70 ? -1.560 12.648 -7.257 1.00 32.50 70 SER A CA 2
ATOM 3035 C C . SER A 1 70 ? -2.095 11.580 -6.303 1.00 11.41 70 SER A C 2
ATOM 3036 O O . SER A 1 70 ? -1.591 11.426 -5.194 1.00 53.32 70 SER A O 2
ATOM 3044 N N . ILE A 1 71 ? -3.103 10.836 -6.749 1.00 50.34 71 ILE A N 2
ATOM 3045 C CA . ILE A 1 71 ? -3.702 9.785 -5.931 1.00 41.32 71 ILE A CA 2
ATOM 3046 C C . ILE A 1 71 ? -2.759 8.587 -5.829 1.00 45.22 71 ILE A C 2
ATOM 3047 O O . ILE A 1 71 ? -2.660 7.942 -4.783 1.00 61.30 71 ILE A O 2
ATOM 3063 N N . ALA A 1 72 ? -2.059 8.305 -6.920 1.00 11.23 72 ALA A N 2
ATOM 3064 C CA . ALA A 1 72 ? -1.072 7.235 -6.938 1.00 41.33 72 ALA A CA 2
ATOM 3065 C C . ALA A 1 72 ? 0.048 7.538 -5.950 1.00 25.45 72 ALA A C 2
ATOM 3066 O O . ALA A 1 72 ? 0.406 6.699 -5.121 1.00 30.24 72 ALA A O 2
ATOM 3073 N N . ASN A 1 73 ? 0.575 8.754 -6.041 1.00 63.03 73 ASN A N 2
ATOM 3074 C CA . ASN A 1 73 ? 1.620 9.223 -5.133 1.00 44.30 73 ASN A CA 2
ATOM 3075 C C . ASN A 1 73 ? 1.118 9.208 -3.697 1.00 5.23 73 ASN A C 2
ATOM 3076 O O . ASN A 1 73 ? 1.815 8.765 -2.784 1.00 72.52 73 ASN A O 2
ATOM 3087 N N . ASP A 1 74 ? -0.105 9.694 -3.515 1.00 42.44 74 ASP A N 2
ATOM 3088 C CA . ASP A 1 74 ? -0.758 9.715 -2.203 1.00 32.13 74 ASP A CA 2
ATOM 3089 C C . ASP A 1 74 ? -0.810 8.318 -1.592 1.00 64.14 74 ASP A C 2
ATOM 3090 O O . ASP A 1 74 ? -0.553 8.137 -0.400 1.00 64.41 74 ASP A O 2
ATOM 3099 N N . THR A 1 75 ? -1.132 7.333 -2.419 1.00 14.00 75 THR A N 2
ATOM 3100 C CA . THR A 1 75 ? -1.190 5.950 -1.976 1.00 23.43 75 THR A CA 2
ATOM 3101 C C . THR A 1 75 ? 0.209 5.417 -1.666 1.00 70.42 75 THR A C 2
ATOM 3102 O O . THR A 1 75 ? 0.409 4.718 -0.673 1.00 32.43 75 THR A O 2
ATOM 3113 N N . LEU A 1 76 ? 1.178 5.769 -2.507 1.00 71.52 76 LEU A N 2
ATOM 3114 C CA . LEU A 1 76 ? 2.568 5.364 -2.300 1.00 34.52 76 LEU A CA 2
ATOM 3115 C C . LEU A 1 76 ? 3.071 5.914 -0.968 1.00 44.24 76 LEU A C 2
ATOM 3116 O O . LEU A 1 76 ? 3.747 5.219 -0.206 1.00 51.34 76 LEU A O 2
ATOM 3132 N N . ARG A 1 77 ? 2.726 7.163 -0.696 1.00 43.11 77 ARG A N 2
ATOM 3133 C CA . ARG A 1 77 ? 3.054 7.810 0.554 1.00 1.12 77 ARG A CA 2
ATOM 3134 C C . ARG A 1 77 ? 2.517 7.015 1.743 1.00 14.12 77 ARG A C 2
ATOM 3135 O O . ARG A 1 77 ? 3.216 6.821 2.740 1.00 1.40 77 ARG A O 2
ATOM 3156 N N . TRP A 1 78 ? 1.278 6.555 1.628 1.00 2.41 78 TRP A N 2
ATOM 3157 C CA . TRP A 1 78 ? 0.675 5.702 2.648 1.00 44.54 78 TRP A CA 2
ATOM 3158 C C . TRP A 1 78 ? 1.411 4.362 2.732 1.00 50.53 78 TRP A C 2
ATOM 3159 O O . TRP A 1 78 ? 1.650 3.842 3.823 1.00 72.12 78 TRP A O 2
ATOM 3180 N N . LEU A 1 79 ? 1.775 3.819 1.570 1.00 10.55 79 LEU A N 2
ATOM 3181 C CA . LEU A 1 79 ? 2.476 2.536 1.493 1.00 10.34 79 LEU A CA 2
ATOM 3182 C C . LEU A 1 79 ? 3.797 2.574 2.245 1.00 62.00 79 LEU A C 2
ATOM 3183 O O . LEU A 1 79 ? 4.124 1.639 2.980 1.00 12.52 79 LEU A O 2
ATOM 3199 N N . LYS A 1 80 ? 4.552 3.656 2.065 1.00 73.10 80 LYS A N 2
ATOM 3200 C CA . LYS A 1 80 ? 5.836 3.808 2.716 1.00 12.12 80 LYS A CA 2
ATOM 3201 C C . LYS A 1 80 ? 5.687 3.708 4.228 1.00 32.33 80 LYS A C 2
ATOM 3202 O O . LYS A 1 80 ? 6.465 3.026 4.887 1.00 65.10 80 LYS A O 2
ATOM 3221 N N . ARG A 1 81 ? 4.676 4.392 4.762 1.00 23.32 81 ARG A N 2
ATOM 3222 C CA . ARG A 1 81 ? 4.374 4.340 6.193 1.00 11.24 81 ARG A CA 2
ATOM 3223 C C . ARG A 1 81 ? 4.240 2.892 6.670 1.00 4.13 81 ARG A C 2
ATOM 3224 O O . ARG A 1 81 ? 4.835 2.497 7.675 1.00 61.21 81 ARG A O 2
ATOM 3245 N N . MET A 1 82 ? 3.474 2.109 5.920 1.00 24.21 82 MET A N 2
ATOM 3246 C CA . MET A 1 82 ? 3.198 0.720 6.274 1.00 72.24 82 MET A CA 2
ATOM 3247 C C . MET A 1 82 ? 4.469 -0.127 6.223 1.00 23.33 82 MET A C 2
ATOM 3248 O O . MET A 1 82 ? 4.774 -0.856 7.169 1.00 43.01 82 MET A O 2
ATOM 3262 N N . PHE A 1 83 ? 5.212 -0.022 5.126 1.00 74.01 83 PHE A N 2
ATOM 3263 C CA . PHE A 1 83 ? 6.437 -0.803 4.959 1.00 1.50 83 PHE A CA 2
ATOM 3264 C C . PHE A 1 83 ? 7.495 -0.377 5.968 1.00 50.35 83 PHE A C 2
ATOM 3265 O O . PHE A 1 83 ? 8.224 -1.210 6.503 1.00 23.04 83 PHE A O 2
ATOM 3282 N N . ASN A 1 84 ? 7.562 0.923 6.232 1.00 63.25 84 ASN A N 2
ATOM 3283 C CA . ASN A 1 84 ? 8.479 1.465 7.230 1.00 54.14 84 ASN A CA 2
ATOM 3284 C C . ASN A 1 84 ? 8.230 0.829 8.591 1.00 63.23 84 ASN A C 2
ATOM 3285 O O . ASN A 1 84 ? 9.164 0.442 9.292 1.00 54.04 84 ASN A O 2
ATOM 3296 N N . TYR A 1 85 ? 6.961 0.720 8.956 1.00 71.52 85 TYR A N 2
ATOM 3297 C CA . TYR A 1 85 ? 6.573 0.092 10.211 1.00 21.52 85 TYR A CA 2
ATOM 3298 C C . TYR A 1 85 ? 7.034 -1.366 10.249 1.00 22.53 85 TYR A C 2
ATOM 3299 O O . TYR A 1 85 ? 7.493 -1.856 11.286 1.00 54.22 85 TYR A O 2
ATOM 3317 N N . ALA A 1 86 ? 6.930 -2.043 9.111 1.00 31.41 86 ALA A N 2
ATOM 3318 C CA . ALA A 1 86 ? 7.380 -3.424 8.991 1.00 43.43 86 ALA A CA 2
ATOM 3319 C C . ALA A 1 86 ? 8.899 -3.513 9.126 1.00 32.13 86 ALA A C 2
ATOM 3320 O O . ALA A 1 86 ? 9.438 -4.557 9.503 1.00 50.03 86 ALA A O 2
ATOM 3327 N N . ILE A 1 87 ? 9.582 -2.416 8.812 1.00 53.11 87 ILE A N 2
ATOM 3328 C CA . ILE A 1 87 ? 11.028 -2.332 8.980 1.00 10.43 87 ILE A CA 2
ATOM 3329 C C . ILE A 1 87 ? 11.394 -2.335 10.459 1.00 64.20 87 ILE A C 2
ATOM 3330 O O . ILE A 1 87 ? 12.250 -3.107 10.888 1.00 52.30 87 ILE A O 2
ATOM 3346 N N . LYS A 1 88 ? 10.724 -1.486 11.237 1.00 74.15 88 LYS A N 2
ATOM 3347 C CA . LYS A 1 88 ? 10.978 -1.403 12.674 1.00 30.20 88 LYS A CA 2
ATOM 3348 C C . LYS A 1 88 ? 10.717 -2.735 13.354 1.00 54.30 88 LYS A C 2
ATOM 3349 O O . LYS A 1 88 ? 11.528 -3.206 14.151 1.00 14.53 88 LYS A O 2
ATOM 3368 N N . ARG A 1 89 ? 9.585 -3.341 13.027 1.00 43.10 89 ARG A N 2
ATOM 3369 C CA . ARG A 1 89 ? 9.237 -4.653 13.581 1.00 61.10 89 ARG A CA 2
ATOM 3370 C C . ARG A 1 89 ? 10.123 -5.769 13.021 1.00 73.44 89 ARG A C 2
ATOM 3371 O O . ARG A 1 89 ? 9.991 -6.927 13.419 1.00 25.33 89 ARG A O 2
ATOM 3392 N N . HIS A 1 90 ? 11.014 -5.417 12.089 1.00 45.40 90 HIS A N 2
ATOM 3393 C CA . HIS A 1 90 ? 11.952 -6.373 11.488 1.00 20.33 90 HIS A CA 2
ATOM 3394 C C . HIS A 1 90 ? 11.223 -7.482 10.738 1.00 33.33 90 HIS A C 2
ATOM 3395 O O . HIS A 1 90 ? 11.756 -8.577 10.566 1.00 20.44 90 HIS A O 2
ATOM 3410 N N . ILE A 1 91 ? 10.015 -7.187 10.274 1.00 32.42 91 ILE A N 2
ATOM 3411 C CA . ILE A 1 91 ? 9.247 -8.145 9.489 1.00 34.04 91 ILE A CA 2
ATOM 3412 C C . ILE A 1 91 ? 9.951 -8.391 8.161 1.00 21.04 91 ILE A C 2
ATOM 3413 O O . ILE A 1 91 ? 10.117 -9.531 7.724 1.00 40.31 91 ILE A O 2
ATOM 3429 N N . ILE A 1 92 ? 10.372 -7.300 7.536 1.00 13.20 92 ILE A N 2
ATOM 3430 C CA . ILE A 1 92 ? 11.126 -7.362 6.292 1.00 53.14 92 ILE A CA 2
ATOM 3431 C C . ILE A 1 92 ? 12.366 -6.477 6.372 1.00 72.34 92 ILE A C 2
ATOM 3432 O O . ILE A 1 92 ? 13.431 -6.845 5.885 1.00 41.42 92 ILE A O 2
ATOM 3448 N N . GLU A 1 93 ? 12.203 -5.302 6.986 1.00 53.24 93 GLU A N 2
ATOM 3449 C CA . GLU A 1 93 ? 13.291 -4.341 7.181 1.00 22.23 93 GLU A CA 2
ATOM 3450 C C . GLU A 1 93 ? 13.733 -3.737 5.841 1.00 60.34 93 GLU A C 2
ATOM 3451 O O . GLU A 1 93 ? 14.731 -3.022 5.760 1.00 4.14 93 GLU A O 2
ATOM 3463 N N . TYR A 1 94 ? 12.964 -4.019 4.797 1.00 54.23 94 TYR A N 2
ATOM 3464 C CA . TYR A 1 94 ? 13.187 -3.427 3.487 1.00 55.23 94 TYR A CA 2
ATOM 3465 C C . TYR A 1 94 ? 11.979 -2.586 3.100 1.00 55.25 94 TYR A C 2
ATOM 3466 O O . TYR A 1 94 ? 10.845 -2.957 3.395 1.00 40.33 94 TYR A O 2
ATOM 3484 N N . ASN A 1 95 ? 12.221 -1.441 2.480 1.00 62.45 95 ASN A N 2
ATOM 3485 C CA . ASN A 1 95 ? 11.158 -0.564 2.042 1.00 0.33 95 ASN A CA 2
ATOM 3486 C C . ASN A 1 95 ? 10.993 -0.610 0.521 1.00 23.01 95 ASN A C 2
ATOM 3487 O O . ASN A 1 95 ? 11.647 0.149 -0.197 1.00 61.00 95 ASN A O 2
ATOM 3498 N N . PRO A 1 96 ? 10.155 -1.521 -0.001 1.00 72.23 96 PRO A N 2
ATOM 3499 C CA . PRO A 1 96 ? 9.916 -1.639 -1.447 1.00 12.40 96 PRO A CA 2
ATOM 3500 C C . PRO A 1 96 ? 9.290 -0.376 -2.041 1.00 2.14 96 PRO A C 2
ATOM 3501 O O . PRO A 1 96 ? 9.337 -0.160 -3.251 1.00 41.51 96 PRO A O 2
ATOM 3512 N N . ALA A 1 97 ? 8.725 0.465 -1.183 1.00 72.41 97 ALA A N 2
ATOM 3513 C CA . ALA A 1 97 ? 8.071 1.688 -1.629 1.00 4.21 97 ALA A CA 2
ATOM 3514 C C . ALA A 1 97 ? 9.057 2.848 -1.695 1.00 55.51 97 ALA A C 2
ATOM 3515 O O . ALA A 1 97 ? 8.704 3.944 -2.122 1.00 55.35 97 ALA A O 2
ATOM 3522 N N . ALA A 1 98 ? 10.297 2.601 -1.288 1.00 3.11 98 ALA A N 2
ATOM 3523 C CA . ALA A 1 98 ? 11.323 3.642 -1.277 1.00 32.14 98 ALA A CA 2
ATOM 3524 C C . ALA A 1 98 ? 11.861 3.907 -2.683 1.00 0.43 98 ALA A C 2
ATOM 3525 O O . ALA A 1 98 ? 12.650 4.829 -2.899 1.00 63.11 98 ALA A O 2
ATOM 3532 N N . ALA A 1 99 ? 11.425 3.093 -3.635 1.00 15.22 99 ALA A N 2
ATOM 3533 C CA . ALA A 1 99 ? 11.843 3.237 -5.024 1.00 54.24 99 ALA A CA 2
ATOM 3534 C C . ALA A 1 99 ? 10.967 4.252 -5.753 1.00 63.11 99 ALA A C 2
ATOM 3535 O O . ALA A 1 99 ? 11.164 4.524 -6.940 1.00 51.42 99 ALA A O 2
ATOM 3542 N N . PHE A 1 100 ? 10.003 4.811 -5.037 1.00 24.42 100 PHE A N 2
ATOM 3543 C CA . PHE A 1 100 ? 9.098 5.791 -5.609 1.00 63.14 100 PHE A CA 2
ATOM 3544 C C . PHE A 1 100 ? 8.899 6.937 -4.621 1.00 14.23 100 PHE A C 2
ATOM 3545 O O . PHE A 1 100 ? 8.971 6.735 -3.407 1.00 53.10 100 PHE A O 2
ATOM 3562 N N . ASP A 1 101 ? 8.684 8.138 -5.132 1.00 1.45 101 ASP A N 2
ATOM 3563 C CA . ASP A 1 101 ? 8.503 9.307 -4.280 1.00 51.52 101 ASP A CA 2
ATOM 3564 C C . ASP A 1 101 ? 7.025 9.520 -3.961 1.00 4.11 101 ASP A C 2
ATOM 3565 O O . ASP A 1 101 ? 6.170 9.361 -4.828 1.00 64.33 101 ASP A O 2
ATOM 3574 N N . PRO A 1 102 ? 6.713 9.868 -2.697 1.00 25.34 102 PRO A N 2
ATOM 3575 C CA . PRO A 1 102 ? 5.332 10.092 -2.232 1.00 31.21 102 PRO A CA 2
ATOM 3576 C C . PRO A 1 102 ? 4.596 11.198 -2.994 1.00 71.43 102 PRO A C 2
ATOM 3577 O O . PRO A 1 102 ? 3.386 11.354 -2.838 1.00 10.32 102 PRO A O 2
ATOM 3588 N N . GLY A 1 103 ? 5.341 11.983 -3.771 1.00 71.34 103 GLY A N 2
ATOM 3589 C CA . GLY A 1 103 ? 4.746 12.963 -4.666 1.00 72.43 103 GLY A CA 2
ATOM 3590 C C . GLY A 1 103 ? 3.837 13.958 -3.973 1.00 31.25 103 GLY A C 2
ATOM 3591 O O . GLY A 1 103 ? 2.612 13.890 -4.106 1.00 24.14 103 GLY A O 2
ATOM 3595 N N . ASP A 1 104 ? 4.422 14.883 -3.231 1.00 33.55 104 ASP A N 2
ATOM 3596 C CA . ASP A 1 104 ? 3.644 15.947 -2.620 1.00 23.21 104 ASP A CA 2
ATOM 3597 C C . ASP A 1 104 ? 3.261 16.974 -3.677 1.00 35.52 104 ASP A C 2
ATOM 3598 O O . ASP A 1 104 ? 4.119 17.670 -4.222 1.00 25.41 104 ASP A O 2
ATOM 3607 N N . ALA A 1 105 ? 1.974 17.051 -3.979 1.00 51.04 105 ALA A N 2
ATOM 3608 C CA . ALA A 1 105 ? 1.492 17.913 -5.049 1.00 73.41 105 ALA A CA 2
ATOM 3609 C C . ALA A 1 105 ? 0.069 18.374 -4.776 1.00 72.22 105 ALA A C 2
ATOM 3610 O O . ALA A 1 105 ? -0.561 17.927 -3.816 1.00 12.42 105 ALA A O 2
ATOM 3617 N N . GLY A 1 106 ? -0.434 19.258 -5.627 1.00 55.04 106 GLY A N 2
ATOM 3618 C CA . GLY A 1 106 ? -1.778 19.770 -5.468 1.00 22.45 106 GLY A CA 2
ATOM 3619 C C . GLY A 1 106 ? -2.800 18.893 -6.161 1.00 60.30 106 GLY A C 2
ATOM 3620 O O . GLY A 1 106 ? -3.194 19.165 -7.295 1.00 63.33 106 GLY A O 2
ATOM 3624 N N . GLY A 1 107 ? -3.211 17.831 -5.483 1.00 44.11 107 GLY A N 2
ATOM 3625 C CA . GLY A 1 107 ? -4.167 16.906 -6.058 1.00 75.30 107 GLY A CA 2
ATOM 3626 C C . GLY A 1 107 ? -5.223 16.476 -5.063 1.00 52.53 107 GLY A C 2
ATOM 3627 O O . GLY A 1 107 ? -6.085 15.658 -5.381 1.00 64.04 107 GLY A O 2
ATOM 3631 N N . LYS A 1 108 ? -5.148 17.010 -3.845 1.00 73.00 108 LYS A N 2
ATOM 3632 C CA . LYS A 1 108 ? -6.149 16.721 -2.828 1.00 52.30 108 LYS A CA 2
ATOM 3633 C C . LYS A 1 108 ? -7.468 17.401 -3.149 1.00 43.23 108 LYS A C 2
ATOM 3634 O O . LYS A 1 108 ? -7.543 18.254 -4.037 1.00 40.23 108 LYS A O 2
ATOM 3653 N N . LEU A 1 109 ? -8.502 17.029 -2.411 1.00 23.51 109 LEU A N 2
ATOM 3654 C CA . LEU A 1 109 ? -9.820 17.608 -2.607 1.00 72.10 109 LEU A CA 2
ATOM 3655 C C . LEU A 1 109 ? -9.890 18.981 -1.957 1.00 71.32 109 LEU A C 2
ATOM 3656 O O . LEU A 1 109 ? -10.108 19.097 -0.748 1.00 43.15 109 LEU A O 2
ATOM 3672 N N . GLU A 1 110 ? -9.681 20.018 -2.752 1.00 31.33 110 GLU A N 2
ATOM 3673 C CA . GLU A 1 110 ? -9.736 21.377 -2.248 1.00 11.21 110 GLU A CA 2
ATOM 3674 C C . GLU A 1 110 ? -11.189 21.765 -2.001 1.00 3.31 110 GLU A C 2
ATOM 3675 O O . GLU A 1 110 ? -11.947 21.998 -2.943 1.00 30.05 110 GLU A O 2
ATOM 3687 N N . HIS A 1 111 ? -11.575 21.808 -0.734 1.00 34.25 111 HIS A N 2
ATOM 3688 C CA . HIS A 1 111 ? -12.953 22.084 -0.368 1.00 23.23 111 HIS A CA 2
ATOM 3689 C C . HIS A 1 111 ? -13.006 23.112 0.759 1.00 41.40 111 HIS A C 2
ATOM 3690 O O . HIS A 1 111 ? -12.509 22.872 1.858 1.00 21.41 111 HIS A O 2
ATOM 3705 N N . HIS A 1 112 ? -13.576 24.270 0.470 1.00 21.11 112 HIS A N 2
ATOM 3706 C CA . HIS A 1 112 ? -13.650 25.351 1.447 1.00 52.11 112 HIS A CA 2
ATOM 3707 C C . HIS A 1 112 ? -14.999 26.052 1.375 1.00 63.51 112 HIS A C 2
ATOM 3708 O O . HIS A 1 112 ? -15.520 26.310 0.290 1.00 33.52 112 HIS A O 2
ATOM 3723 N N . HIS A 1 113 ? -15.563 26.340 2.534 1.00 73.23 113 HIS A N 2
ATOM 3724 C CA . HIS A 1 113 ? -16.771 27.146 2.623 1.00 42.43 113 HIS A CA 2
ATOM 3725 C C . HIS A 1 113 ? -16.606 28.200 3.708 1.00 40.23 113 HIS A C 2
ATOM 3726 O O . HIS A 1 113 ? -16.460 27.882 4.887 1.00 24.41 113 HIS A O 2
ATOM 3741 N N . HIS A 1 114 ? -16.609 29.453 3.290 1.00 2.12 114 HIS A N 2
ATOM 3742 C CA . HIS A 1 114 ? -16.365 30.566 4.195 1.00 75.23 114 HIS A CA 2
ATOM 3743 C C . HIS A 1 114 ? -17.531 30.733 5.162 1.00 60.00 114 HIS A C 2
ATOM 3744 O O . HIS A 1 114 ? -18.690 30.531 4.797 1.00 52.42 114 HIS A O 2
ATOM 3759 N N . HIS A 1 115 ? -17.222 31.081 6.400 1.00 23.21 115 HIS A N 2
ATOM 3760 C CA . HIS A 1 115 ? -18.252 31.314 7.397 1.00 72.45 115 HIS A CA 2
ATOM 3761 C C . HIS A 1 115 ? -18.763 32.745 7.286 1.00 24.23 115 HIS A C 2
ATOM 3762 O O . HIS A 1 115 ? -18.126 33.682 7.761 1.00 61.34 115 HIS A O 2
ATOM 3777 N N . HIS A 1 116 ? -19.897 32.907 6.627 1.00 10.44 116 HIS A N 2
ATOM 3778 C CA . HIS A 1 116 ? -20.492 34.224 6.450 1.00 10.15 116 HIS A CA 2
ATOM 3779 C C . HIS A 1 116 ? -22.001 34.092 6.293 1.00 10.21 116 HIS A C 2
ATOM 3780 O O . HIS A 1 116 ? -22.519 32.974 6.196 1.00 13.14 116 HIS A O 2
ATOM 3795 N N . MET A 1 1 ? 0.232 -7.739 15.612 1.00 31.53 1 MET A N 3
ATOM 3796 C CA . MET A 1 1 ? 1.675 -7.437 15.699 1.00 74.31 1 MET A CA 3
ATOM 3797 C C . MET A 1 1 ? 2.480 -8.695 15.428 1.00 5.10 1 MET A C 3
ATOM 3798 O O . MET A 1 1 ? 1.958 -9.805 15.522 1.00 13.14 1 MET A O 3
ATOM 3814 N N . ALA A 1 2 ? 3.747 -8.524 15.070 1.00 73.22 2 ALA A N 3
ATOM 3815 C CA . ALA A 1 2 ? 4.618 -9.659 14.809 1.00 21.01 2 ALA A CA 3
ATOM 3816 C C . ALA A 1 2 ? 5.041 -10.311 16.117 1.00 12.13 2 ALA A C 3
ATOM 3817 O O . ALA A 1 2 ? 6.005 -9.888 16.756 1.00 71.33 2 ALA A O 3
ATOM 3824 N N . GLU A 1 3 ? 4.286 -11.318 16.521 1.00 12.34 3 GLU A N 3
ATOM 3825 C CA . GLU A 1 3 ? 4.544 -12.027 17.765 1.00 53.14 3 GLU A CA 3
ATOM 3826 C C . GLU A 1 3 ? 5.460 -13.214 17.519 1.00 60.42 3 GLU A C 3
ATOM 3827 O O . GLU A 1 3 ? 6.366 -13.491 18.303 1.00 40.12 3 GLU A O 3
ATOM 3839 N N . LYS A 1 4 ? 5.212 -13.914 16.424 1.00 22.04 4 LYS A N 3
ATOM 3840 C CA . LYS A 1 4 ? 5.991 -15.094 16.081 1.00 41.11 4 LYS A CA 3
ATOM 3841 C C . LYS A 1 4 ? 6.030 -15.300 14.573 1.00 51.24 4 LYS A C 3
ATOM 3842 O O . LYS A 1 4 ? 7.020 -15.793 14.029 1.00 54.01 4 LYS A O 3
ATOM 3861 N N . ASN A 1 5 ? 4.951 -14.920 13.901 1.00 42.24 5 ASN A N 3
ATOM 3862 C CA . ASN A 1 5 ? 4.841 -15.101 12.462 1.00 11.12 5 ASN A CA 3
ATOM 3863 C C . ASN A 1 5 ? 4.794 -13.754 11.761 1.00 55.21 5 ASN A C 3
ATOM 3864 O O . ASN A 1 5 ? 4.103 -12.837 12.210 1.00 45.12 5 ASN A O 3
ATOM 3875 N N . ALA A 1 6 ? 5.533 -13.637 10.670 1.00 3.21 6 ALA A N 3
ATOM 3876 C CA . ALA A 1 6 ? 5.494 -12.435 9.857 1.00 54.11 6 ALA A CA 3
ATOM 3877 C C . ALA A 1 6 ? 4.270 -12.466 8.951 1.00 73.04 6 ALA A C 3
ATOM 3878 O O . ALA A 1 6 ? 4.260 -13.151 7.927 1.00 61.15 6 ALA A O 3
ATOM 3885 N N . TYR A 1 7 ? 3.228 -11.755 9.357 1.00 32.40 7 TYR A N 3
ATOM 3886 C CA . TYR A 1 7 ? 1.973 -11.724 8.611 1.00 34.24 7 TYR A CA 3
ATOM 3887 C C . TYR A 1 7 ? 2.134 -11.022 7.268 1.00 33.23 7 TYR A C 3
ATOM 3888 O O . TYR A 1 7 ? 3.195 -10.480 6.957 1.00 34.40 7 TYR A O 3
ATOM 3906 N N . THR A 1 8 ? 1.079 -11.047 6.469 1.00 71.31 8 THR A N 3
ATOM 3907 C CA . THR A 1 8 ? 1.122 -10.504 5.125 1.00 71.22 8 THR A CA 3
ATOM 3908 C C . THR A 1 8 ? 0.822 -9.010 5.116 1.00 72.22 8 THR A C 3
ATOM 3909 O O . THR A 1 8 ? 0.459 -8.432 6.144 1.00 24.01 8 THR A O 3
ATOM 3920 N N . VAL A 1 9 ? 0.966 -8.391 3.948 1.00 33.14 9 VAL A N 3
ATOM 3921 C CA . VAL A 1 9 ? 0.698 -6.967 3.794 1.00 22.42 9 VAL A CA 3
ATOM 3922 C C . VAL A 1 9 ? -0.781 -6.670 4.052 1.00 11.23 9 VAL A C 3
ATOM 3923 O O . VAL A 1 9 ? -1.140 -5.570 4.471 1.00 24.43 9 VAL A O 3
ATOM 3936 N N . ALA A 1 10 ? -1.634 -7.670 3.830 1.00 4.31 10 ALA A N 3
ATOM 3937 C CA . ALA A 1 10 ? -3.057 -7.537 4.108 1.00 62.35 10 ALA A CA 3
ATOM 3938 C C . ALA A 1 10 ? -3.286 -7.294 5.594 1.00 11.44 10 ALA A C 3
ATOM 3939 O O . ALA A 1 10 ? -4.043 -6.401 5.985 1.00 64.33 10 ALA A O 3
ATOM 3946 N N . GLN A 1 11 ? -2.612 -8.084 6.418 1.00 74.12 11 GLN A N 3
ATOM 3947 C CA . GLN A 1 11 ? -2.735 -7.971 7.864 1.00 42.24 11 GLN A CA 3
ATOM 3948 C C . GLN A 1 11 ? -1.985 -6.742 8.367 1.00 12.11 11 GLN A C 3
ATOM 3949 O O . GLN A 1 11 ? -2.419 -6.073 9.304 1.00 24.10 11 GLN A O 3
ATOM 3963 N N . LEU A 1 12 ? -0.862 -6.450 7.724 1.00 51.25 12 LEU A N 3
ATOM 3964 C CA . LEU A 1 12 ? -0.055 -5.289 8.070 1.00 55.33 12 LEU A CA 3
ATOM 3965 C C . LEU A 1 12 ? -0.841 -4.000 7.833 1.00 63.41 12 LEU A C 3
ATOM 3966 O O . LEU A 1 12 ? -0.862 -3.108 8.680 1.00 23.34 12 LEU A O 3
ATOM 3982 N N . ALA A 1 13 ? -1.498 -3.919 6.682 1.00 14.01 13 ALA A N 3
ATOM 3983 C CA . ALA A 1 13 ? -2.297 -2.752 6.333 1.00 31.30 13 ALA A CA 3
ATOM 3984 C C . ALA A 1 13 ? -3.512 -2.625 7.247 1.00 20.15 13 ALA A C 3
ATOM 3985 O O . ALA A 1 13 ? -3.918 -1.520 7.599 1.00 71.50 13 ALA A O 3
ATOM 3992 N N . ASP A 1 14 ? -4.083 -3.759 7.633 1.00 4.15 14 ASP A N 3
ATOM 3993 C CA . ASP A 1 14 ? -5.239 -3.769 8.532 1.00 24.41 14 ASP A CA 3
ATOM 3994 C C . ASP A 1 14 ? -4.863 -3.222 9.906 1.00 60.42 14 ASP A C 3
ATOM 3995 O O . ASP A 1 14 ? -5.595 -2.420 10.494 1.00 34.22 14 ASP A O 3
ATOM 4004 N N . GLU A 1 15 ? -3.713 -3.654 10.405 1.00 24.15 15 GLU A N 3
ATOM 4005 C CA . GLU A 1 15 ? -3.215 -3.195 11.695 1.00 54.01 15 GLU A CA 3
ATOM 4006 C C . GLU A 1 15 ? -2.816 -1.724 11.605 1.00 52.31 15 GLU A C 3
ATOM 4007 O O . GLU A 1 15 ? -3.051 -0.943 12.530 1.00 54.41 15 GLU A O 3
ATOM 4019 N N . TYR A 1 16 ? -2.234 -1.353 10.470 1.00 72.22 16 TYR A N 3
ATOM 4020 C CA . TYR A 1 16 ? -1.896 0.035 10.187 1.00 22.10 16 TYR A CA 3
ATOM 4021 C C . TYR A 1 16 ? -3.160 0.894 10.184 1.00 63.51 16 TYR A C 3
ATOM 4022 O O . TYR A 1 16 ? -3.183 1.987 10.753 1.00 40.40 16 TYR A O 3
ATOM 4040 N N . PHE A 1 17 ? -4.213 0.376 9.558 1.00 51.30 17 PHE A N 3
ATOM 4041 C CA . PHE A 1 17 ? -5.500 1.063 9.484 1.00 61.33 17 PHE A CA 3
ATOM 4042 C C . PHE A 1 17 ? -6.029 1.386 10.879 1.00 21.13 17 PHE A C 3
ATOM 4043 O O . PHE A 1 17 ? -6.365 2.527 11.174 1.00 13.43 17 PHE A O 3
ATOM 4060 N N . GLU A 1 18 ? -6.067 0.380 11.738 1.00 62.24 18 GLU A N 3
ATOM 4061 C CA . GLU A 1 18 ? -6.661 0.521 13.066 1.00 71.42 18 GLU A CA 3
ATOM 4062 C C . GLU A 1 18 ? -5.916 1.549 13.919 1.00 5.02 18 GLU A C 3
ATOM 4063 O O . GLU A 1 18 ? -6.465 2.075 14.881 1.00 1.54 18 GLU A O 3
ATOM 4075 N N . ARG A 1 19 ? -4.666 1.821 13.583 1.00 5.22 19 ARG A N 3
ATOM 4076 C CA . ARG A 1 19 ? -3.877 2.776 14.353 1.00 70.44 19 ARG A CA 3
ATOM 4077 C C . ARG A 1 19 ? -3.864 4.158 13.704 1.00 53.14 19 ARG A C 3
ATOM 4078 O O . ARG A 1 19 ? -3.804 5.172 14.394 1.00 72.33 19 ARG A O 3
ATOM 4099 N N . MET A 1 20 ? -3.927 4.195 12.382 1.00 24.53 20 MET A N 3
ATOM 4100 C CA . MET A 1 20 ? -3.824 5.457 11.649 1.00 42.20 20 MET A CA 3
ATOM 4101 C C . MET A 1 20 ? -5.189 6.040 11.304 1.00 42.41 20 MET A C 3
ATOM 4102 O O . MET A 1 20 ? -5.296 7.218 10.980 1.00 24.34 20 MET A O 3
ATOM 4116 N N . ILE A 1 21 ? -6.225 5.217 11.369 1.00 63.54 21 ILE A N 3
ATOM 4117 C CA . ILE A 1 21 ? -7.582 5.646 11.024 1.00 52.41 21 ILE A CA 3
ATOM 4118 C C . ILE A 1 21 ? -8.447 5.702 12.292 1.00 40.41 21 ILE A C 3
ATOM 4119 O O . ILE A 1 21 ? -9.675 5.658 12.247 1.00 52.41 21 ILE A O 3
ATOM 4135 N N . ALA A 1 22 ? -7.784 5.825 13.433 1.00 15.33 22 ALA A N 3
ATOM 4136 C CA . ALA A 1 22 ? -8.475 5.870 14.717 1.00 52.22 22 ALA A CA 3
ATOM 4137 C C . ALA A 1 22 ? -8.302 7.223 15.408 1.00 72.15 22 ALA A C 3
ATOM 4138 O O . ALA A 1 22 ? -8.587 7.359 16.602 1.00 42.35 22 ALA A O 3
ATOM 4145 N N . GLY A 1 23 ? -7.850 8.227 14.665 1.00 64.01 23 GLY A N 3
ATOM 4146 C CA . GLY A 1 23 ? -7.591 9.525 15.269 1.00 54.25 23 GLY A CA 3
ATOM 4147 C C . GLY A 1 23 ? -8.219 10.677 14.507 1.00 74.24 23 GLY A C 3
ATOM 4148 O O . GLY A 1 23 ? -8.742 11.618 15.103 1.00 62.41 23 GLY A O 3
ATOM 4152 N N . ARG A 1 24 ? -8.156 10.604 13.191 1.00 23.32 24 ARG A N 3
ATOM 4153 C CA . ARG A 1 24 ? -8.673 11.649 12.322 1.00 24.22 24 ARG A CA 3
ATOM 4154 C C . ARG A 1 24 ? -8.980 11.045 10.958 1.00 13.21 24 ARG A C 3
ATOM 4155 O O . ARG A 1 24 ? -8.078 10.882 10.136 1.00 70.23 24 ARG A O 3
ATOM 4176 N N . TRP A 1 25 ? -10.226 10.671 10.720 1.00 63.00 25 TRP A N 3
ATOM 4177 C CA . TRP A 1 25 ? -10.540 9.909 9.521 1.00 52.30 25 TRP A CA 3
ATOM 4178 C C . TRP A 1 25 ? -11.856 10.347 8.874 1.00 63.15 25 TRP A C 3
ATOM 4179 O O . TRP A 1 25 ? -11.902 10.560 7.664 1.00 52.42 25 TRP A O 3
ATOM 4200 N N . LYS A 1 26 ? -12.912 10.487 9.684 1.00 71.32 26 LYS A N 3
ATOM 4201 C CA . LYS A 1 26 ? -14.233 10.951 9.220 1.00 63.51 26 LYS A CA 3
ATOM 4202 C C . LYS A 1 26 ? -14.939 9.957 8.278 1.00 13.00 26 LYS A C 3
ATOM 4203 O O . LYS A 1 26 ? -16.156 9.802 8.343 1.00 34.14 26 LYS A O 3
ATOM 4222 N N . HIS A 1 27 ? -14.188 9.290 7.410 1.00 54.14 27 HIS A N 3
ATOM 4223 C CA . HIS A 1 27 ? -14.760 8.400 6.401 1.00 62.33 27 HIS A CA 3
ATOM 4224 C C . HIS A 1 27 ? -13.873 7.174 6.223 1.00 33.11 27 HIS A C 3
ATOM 4225 O O . HIS A 1 27 ? -12.990 7.152 5.365 1.00 14.11 27 HIS A O 3
ATOM 4240 N N . PRO A 1 28 ? -14.088 6.150 7.054 1.00 34.24 28 PRO A N 3
ATOM 4241 C CA . PRO A 1 28 ? -13.242 4.949 7.092 1.00 13.52 28 PRO A CA 3
ATOM 4242 C C . PRO A 1 28 ? -13.324 4.125 5.813 1.00 15.34 28 PRO A C 3
ATOM 4243 O O . PRO A 1 28 ? -12.327 3.569 5.356 1.00 0.40 28 PRO A O 3
ATOM 4254 N N . ASN A 1 29 ? -14.511 4.061 5.230 1.00 41.42 29 ASN A N 3
ATOM 4255 C CA . ASN A 1 29 ? -14.739 3.226 4.058 1.00 61.42 29 ASN A CA 3
ATOM 4256 C C . ASN A 1 29 ? -13.937 3.714 2.856 1.00 61.12 29 ASN A C 3
ATOM 4257 O O . ASN A 1 29 ? -13.485 2.911 2.042 1.00 14.11 29 ASN A O 3
ATOM 4268 N N . ILE A 1 30 ? -13.746 5.026 2.759 1.00 32.41 30 ILE A N 3
ATOM 4269 C CA . ILE A 1 30 ? -13.012 5.614 1.644 1.00 50.35 30 ILE A CA 3
ATOM 4270 C C . ILE A 1 30 ? -11.569 5.114 1.625 1.00 71.21 30 ILE A C 3
ATOM 4271 O O . ILE A 1 30 ? -11.095 4.575 0.621 1.00 4.35 30 ILE A O 3
ATOM 4287 N N . VAL A 1 31 ? -10.882 5.267 2.748 1.00 72.24 31 VAL A N 3
ATOM 4288 C CA . VAL A 1 31 ? -9.496 4.833 2.851 1.00 3.31 31 VAL A CA 3
ATOM 4289 C C . VAL A 1 31 ? -9.403 3.304 2.868 1.00 41.51 31 VAL A C 3
ATOM 4290 O O . VAL A 1 31 ? -8.440 2.726 2.363 1.00 10.13 31 VAL A O 3
ATOM 4303 N N . ARG A 1 32 ? -10.424 2.649 3.418 1.00 52.33 32 ARG A N 3
ATOM 4304 C CA . ARG A 1 32 ? -10.467 1.191 3.446 1.00 73.23 32 ARG A CA 3
ATOM 4305 C C . ARG A 1 32 ? -10.554 0.628 2.029 1.00 73.11 32 ARG A C 3
ATOM 4306 O O . ARG A 1 32 ? -9.925 -0.380 1.715 1.00 13.51 32 ARG A O 3
ATOM 4327 N N . SER A 1 33 ? -11.321 1.296 1.174 1.00 64.22 33 SER A N 3
ATOM 4328 C CA . SER A 1 33 ? -11.462 0.876 -0.215 1.00 50.10 33 SER A CA 3
ATOM 4329 C C . SER A 1 33 ? -10.122 0.956 -0.937 1.00 44.32 33 SER A C 3
ATOM 4330 O O . SER A 1 33 ? -9.840 0.159 -1.833 1.00 22.12 33 SER A O 3
ATOM 4338 N N . ARG A 1 34 ? -9.297 1.914 -0.535 1.00 43.23 34 ARG A N 3
ATOM 4339 C CA . ARG A 1 34 ? -7.952 2.038 -1.079 1.00 21.30 34 ARG A CA 3
ATOM 4340 C C . ARG A 1 34 ? -7.101 0.847 -0.655 1.00 15.41 34 ARG A C 3
ATOM 4341 O O . ARG A 1 34 ? -6.300 0.345 -1.428 1.00 71.22 34 ARG A O 3
ATOM 4362 N N . ILE A 1 35 ? -7.303 0.378 0.566 1.00 2.14 35 ILE A N 3
ATOM 4363 C CA . ILE A 1 35 ? -6.586 -0.790 1.055 1.00 25.55 35 ILE A CA 3
ATOM 4364 C C . ILE A 1 35 ? -7.065 -2.056 0.348 1.00 21.32 35 ILE A C 3
ATOM 4365 O O . ILE A 1 35 ? -6.261 -2.864 -0.108 1.00 25.23 35 ILE A O 3
ATOM 4381 N N . GLU A 1 36 ? -8.378 -2.207 0.242 1.00 30.10 36 GLU A N 3
ATOM 4382 C CA . GLU A 1 36 ? -8.974 -3.405 -0.349 1.00 21.34 36 GLU A CA 3
ATOM 4383 C C . GLU A 1 36 ? -8.670 -3.528 -1.841 1.00 31.33 36 GLU A C 3
ATOM 4384 O O . GLU A 1 36 ? -8.585 -4.635 -2.371 1.00 2.23 36 GLU A O 3
ATOM 4396 N N . LYS A 1 37 ? -8.520 -2.401 -2.519 1.00 0.24 37 LYS A N 3
ATOM 4397 C CA . LYS A 1 37 ? -8.321 -2.411 -3.962 1.00 41.31 37 LYS A CA 3
ATOM 4398 C C . LYS A 1 37 ? -6.903 -2.016 -4.360 1.00 15.22 37 LYS A C 3
ATOM 4399 O O . LYS A 1 37 ? -6.197 -2.779 -5.017 1.00 4.23 37 LYS A O 3
ATOM 4418 N N . ASP A 1 38 ? -6.498 -0.825 -3.966 1.00 24.30 38 ASP A N 3
ATOM 4419 C CA . ASP A 1 38 ? -5.242 -0.248 -4.430 1.00 52.41 38 ASP A CA 3
ATOM 4420 C C . ASP A 1 38 ? -4.040 -0.833 -3.691 1.00 43.10 38 ASP A C 3
ATOM 4421 O O . ASP A 1 38 ? -3.038 -1.184 -4.310 1.00 23.43 38 ASP A O 3
ATOM 4430 N N . ILE A 1 39 ? -4.143 -0.946 -2.375 1.00 60.32 39 ILE A N 3
ATOM 4431 C CA . ILE A 1 39 ? -3.057 -1.491 -1.568 1.00 73.15 39 ILE A CA 3
ATOM 4432 C C . ILE A 1 39 ? -2.969 -3.009 -1.722 1.00 34.24 39 ILE A C 3
ATOM 4433 O O . ILE A 1 39 ? -1.879 -3.583 -1.740 1.00 22.24 39 ILE A O 3
ATOM 4449 N N . LYS A 1 40 ? -4.119 -3.661 -1.848 1.00 54.30 40 LYS A N 3
ATOM 4450 C CA . LYS A 1 40 ? -4.155 -5.107 -2.026 1.00 74.23 40 LYS A CA 3
ATOM 4451 C C . LYS A 1 40 ? -4.815 -5.480 -3.355 1.00 0.03 40 LYS A C 3
ATOM 4452 O O . LYS A 1 40 ? -5.979 -5.882 -3.381 1.00 24.32 40 LYS A O 3
ATOM 4471 N N . PRO A 1 41 ? -4.097 -5.327 -4.480 1.00 51.33 41 PRO A N 3
ATOM 4472 C CA . PRO A 1 41 ? -4.623 -5.686 -5.797 1.00 13.15 41 PRO A CA 3
ATOM 4473 C C . PRO A 1 41 ? -4.600 -7.196 -6.039 1.00 15.24 41 PRO A C 3
ATOM 4474 O O . PRO A 1 41 ? -5.592 -7.780 -6.477 1.00 51.22 41 PRO A O 3
ATOM 4485 N N . ALA A 1 42 ? -3.465 -7.818 -5.745 1.00 22.03 42 ALA A N 3
ATOM 4486 C CA . ALA A 1 42 ? -3.289 -9.251 -5.943 1.00 34.31 42 ALA A CA 3
ATOM 4487 C C . ALA A 1 42 ? -2.053 -9.727 -5.201 1.00 24.10 42 ALA A C 3
ATOM 4488 O O . ALA A 1 42 ? -1.353 -10.639 -5.644 1.00 54.25 42 ALA A O 3
ATOM 4495 N N . ILE A 1 43 ? -1.797 -9.105 -4.058 1.00 70.33 43 ILE A N 3
ATOM 4496 C CA . ILE A 1 43 ? -0.595 -9.387 -3.282 1.00 4.21 43 ILE A CA 3
ATOM 4497 C C . ILE A 1 43 ? -0.897 -9.416 -1.787 1.00 12.14 43 ILE A C 3
ATOM 4498 O O . ILE A 1 43 ? 0.018 -9.464 -0.968 1.00 21.34 43 ILE A O 3
ATOM 4514 N N . GLY A 1 44 ? -2.184 -9.409 -1.449 1.00 34.13 44 GLY A N 3
ATOM 4515 C CA . GLY A 1 44 ? -2.605 -9.337 -0.058 1.00 55.33 44 GLY A CA 3
ATOM 4516 C C . GLY A 1 44 ? -1.965 -10.390 0.825 1.00 55.22 44 GLY A C 3
ATOM 4517 O O . GLY A 1 44 ? -1.399 -10.068 1.869 1.00 30.34 44 GLY A O 3
ATOM 4521 N N . SER A 1 45 ? -2.029 -11.643 0.402 1.00 1.10 45 SER A N 3
ATOM 4522 C CA . SER A 1 45 ? -1.492 -12.736 1.199 1.00 41.51 45 SER A CA 3
ATOM 4523 C C . SER A 1 45 ? -0.140 -13.181 0.640 1.00 73.02 45 SER A C 3
ATOM 4524 O O . SER A 1 45 ? 0.271 -14.331 0.796 1.00 5.45 45 SER A O 3
ATOM 4532 N N . LEU A 1 46 ? 0.565 -12.250 0.013 1.00 41.21 46 LEU A N 3
ATOM 4533 C CA . LEU A 1 46 ? 1.856 -12.546 -0.585 1.00 71.21 46 LEU A CA 3
ATOM 4534 C C . LEU A 1 46 ? 2.979 -12.025 0.311 1.00 13.43 46 LEU A C 3
ATOM 4535 O O . LEU A 1 46 ? 3.972 -11.484 -0.167 1.00 11.34 46 LEU A O 3
ATOM 4551 N N . LYS A 1 47 ? 2.804 -12.216 1.622 1.00 51.14 47 LYS A N 3
ATOM 4552 C CA . LYS A 1 47 ? 3.776 -11.802 2.637 1.00 64.45 47 LYS A CA 3
ATOM 4553 C C . LYS A 1 47 ? 4.073 -10.295 2.591 1.00 23.31 47 LYS A C 3
ATOM 4554 O O . LYS A 1 47 ? 3.646 -9.586 1.688 1.00 40.54 47 LYS A O 3
ATOM 4573 N N . VAL A 1 48 ? 4.763 -9.804 3.613 1.00 65.22 48 VAL A N 3
ATOM 4574 C CA . VAL A 1 48 ? 5.312 -8.453 3.580 1.00 54.21 48 VAL A CA 3
ATOM 4575 C C . VAL A 1 48 ? 6.664 -8.447 2.860 1.00 5.13 48 VAL A C 3
ATOM 4576 O O . VAL A 1 48 ? 7.052 -7.460 2.241 1.00 31.15 48 VAL A O 3
ATOM 4589 N N . GLU A 1 49 ? 7.376 -9.564 2.946 1.00 54.22 49 GLU A N 3
ATOM 4590 C CA . GLU A 1 49 ? 8.711 -9.666 2.363 1.00 52.20 49 GLU A CA 3
ATOM 4591 C C . GLU A 1 49 ? 8.634 -10.098 0.902 1.00 62.54 49 GLU A C 3
ATOM 4592 O O . GLU A 1 49 ? 9.527 -9.797 0.108 1.00 43.14 49 GLU A O 3
ATOM 4604 N N . ASP A 1 50 ? 7.559 -10.794 0.555 1.00 41.20 50 ASP A N 3
ATOM 4605 C CA . ASP A 1 50 ? 7.417 -11.371 -0.776 1.00 3.33 50 ASP A CA 3
ATOM 4606 C C . ASP A 1 50 ? 6.787 -10.378 -1.743 1.00 62.12 50 ASP A C 3
ATOM 4607 O O . ASP A 1 50 ? 6.794 -10.592 -2.959 1.00 63.32 50 ASP A O 3
ATOM 4616 N N . VAL A 1 51 ? 6.240 -9.288 -1.214 1.00 3.41 51 VAL A N 3
ATOM 4617 C CA . VAL A 1 51 ? 5.728 -8.228 -2.066 1.00 2.31 51 VAL A CA 3
ATOM 4618 C C . VAL A 1 51 ? 6.876 -7.350 -2.556 1.00 45.22 51 VAL A C 3
ATOM 4619 O O . VAL A 1 51 ? 7.216 -6.329 -1.962 1.00 21.44 51 VAL A O 3
ATOM 4632 N N . LYS A 1 52 ? 7.505 -7.805 -3.624 1.00 31.52 52 LYS A N 3
ATOM 4633 C CA . LYS A 1 52 ? 8.647 -7.120 -4.209 1.00 72.23 52 LYS A CA 3
ATOM 4634 C C . LYS A 1 52 ? 8.225 -5.806 -4.866 1.00 21.25 52 LYS A C 3
ATOM 4635 O O . LYS A 1 52 ? 7.071 -5.655 -5.269 1.00 31.42 52 LYS A O 3
ATOM 4654 N N . PRO A 1 53 ? 9.169 -4.846 -4.972 1.00 22.15 53 PRO A N 3
ATOM 4655 C CA . PRO A 1 53 ? 8.910 -3.484 -5.465 1.00 34.35 53 PRO A CA 3
ATOM 4656 C C . PRO A 1 53 ? 7.969 -3.407 -6.667 1.00 12.14 53 PRO A C 3
ATOM 4657 O O . PRO A 1 53 ? 7.044 -2.594 -6.675 1.00 42.40 53 PRO A O 3
ATOM 4668 N N . ARG A 1 54 ? 8.184 -4.254 -7.672 1.00 44.32 54 ARG A N 3
ATOM 4669 C CA . ARG A 1 54 ? 7.399 -4.173 -8.903 1.00 54.24 54 ARG A CA 3
ATOM 4670 C C . ARG A 1 54 ? 5.914 -4.424 -8.647 1.00 1.21 54 ARG A C 3
ATOM 4671 O O . ARG A 1 54 ? 5.072 -3.983 -9.419 1.00 63.32 54 ARG A O 3
ATOM 4692 N N . HIS A 1 55 ? 5.593 -5.123 -7.561 1.00 70.32 55 HIS A N 3
ATOM 4693 C CA . HIS A 1 55 ? 4.198 -5.423 -7.236 1.00 31.43 55 HIS A CA 3
ATOM 4694 C C . HIS A 1 55 ? 3.457 -4.128 -6.938 1.00 65.25 55 HIS A C 3
ATOM 4695 O O . HIS A 1 55 ? 2.295 -3.957 -7.303 1.00 44.13 55 HIS A O 3
ATOM 4710 N N . ILE A 1 56 ? 4.152 -3.222 -6.265 1.00 52.43 56 ILE A N 3
ATOM 4711 C CA . ILE A 1 56 ? 3.614 -1.902 -5.966 1.00 71.43 56 ILE A CA 3
ATOM 4712 C C . ILE A 1 56 ? 3.482 -1.092 -7.254 1.00 22.21 56 ILE A C 3
ATOM 4713 O O . ILE A 1 56 ? 2.492 -0.392 -7.469 1.00 55.04 56 ILE A O 3
ATOM 4729 N N . ASP A 1 57 ? 4.484 -1.215 -8.118 1.00 4.11 57 ASP A N 3
ATOM 4730 C CA . ASP A 1 57 ? 4.474 -0.548 -9.419 1.00 34.21 57 ASP A CA 3
ATOM 4731 C C . ASP A 1 57 ? 3.307 -1.038 -10.261 1.00 43.44 57 ASP A C 3
ATOM 4732 O O . ASP A 1 57 ? 2.636 -0.252 -10.925 1.00 14.01 57 ASP A O 3
ATOM 4741 N N . ASP A 1 58 ? 3.062 -2.341 -10.195 1.00 15.04 58 ASP A N 3
ATOM 4742 C CA . ASP A 1 58 ? 2.002 -2.977 -10.971 1.00 12.32 58 ASP A CA 3
ATOM 4743 C C . ASP A 1 58 ? 0.650 -2.315 -10.729 1.00 43.33 58 ASP A C 3
ATOM 4744 O O . ASP A 1 58 ? -0.088 -2.039 -11.676 1.00 22.20 58 ASP A O 3
ATOM 4753 N N . VAL A 1 59 ? 0.327 -2.046 -9.471 1.00 13.23 59 VAL A N 3
ATOM 4754 C CA . VAL A 1 59 ? -0.963 -1.455 -9.144 1.00 54.53 59 VAL A CA 3
ATOM 4755 C C . VAL A 1 59 ? -0.956 0.063 -9.346 1.00 41.33 59 VAL A C 3
ATOM 4756 O O . VAL A 1 59 ? -1.921 0.622 -9.872 1.00 4.11 59 VAL A O 3
ATOM 4769 N N . LEU A 1 60 ? 0.137 0.724 -8.965 1.00 52.25 60 LEU A N 3
ATOM 4770 C CA . LEU A 1 60 ? 0.236 2.175 -9.105 1.00 10.31 60 LEU A CA 3
ATOM 4771 C C . LEU A 1 60 ? 0.166 2.579 -10.570 1.00 10.30 60 LEU A C 3
ATOM 4772 O O . LEU A 1 60 ? -0.402 3.614 -10.911 1.00 31.34 60 LEU A O 3
ATOM 4788 N N . LYS A 1 61 ? 0.747 1.756 -11.430 1.00 21.10 61 LYS A N 3
ATOM 4789 C CA . LYS A 1 61 ? 0.694 1.962 -12.860 1.00 0.03 61 LYS A CA 3
ATOM 4790 C C . LYS A 1 61 ? -0.749 1.993 -13.343 1.00 34.30 61 LYS A C 3
ATOM 4791 O O . LYS A 1 61 ? -1.172 2.920 -14.021 1.00 1.24 61 LYS A O 3
ATOM 4810 N N . ALA A 1 62 ? -1.494 0.961 -12.989 1.00 51.35 62 ALA A N 3
ATOM 4811 C CA . ALA A 1 62 ? -2.900 0.872 -13.356 1.00 3.31 62 ALA A CA 3
ATOM 4812 C C . ALA A 1 62 ? -3.703 2.057 -12.818 1.00 12.45 62 ALA A C 3
ATOM 4813 O O . ALA A 1 62 ? -4.486 2.665 -13.552 1.00 43.53 62 ALA A O 3
ATOM 4820 N N . VAL A 1 63 ? -3.492 2.403 -11.551 1.00 21.23 63 VAL A N 3
ATOM 4821 C CA . VAL A 1 63 ? -4.284 3.451 -10.911 1.00 63.13 63 VAL A CA 3
ATOM 4822 C C . VAL A 1 63 ? -3.897 4.847 -11.396 1.00 33.32 63 VAL A C 3
ATOM 4823 O O . VAL A 1 63 ? -4.697 5.774 -11.308 1.00 51.52 63 VAL A O 3
ATOM 4836 N N . MET A 1 64 ? -2.681 5.000 -11.913 1.00 1.53 64 MET A N 3
ATOM 4837 C CA . MET A 1 64 ? -2.249 6.290 -12.442 1.00 63.13 64 MET A CA 3
ATOM 4838 C C . MET A 1 64 ? -2.860 6.530 -13.822 1.00 75.04 64 MET A C 3
ATOM 4839 O O . MET A 1 64 ? -2.868 7.654 -14.320 1.00 53.53 64 MET A O 3
ATOM 4853 N N . LYS A 1 65 ? -3.361 5.466 -14.441 1.00 2.53 65 LYS A N 3
ATOM 4854 C CA . LYS A 1 65 ? -4.028 5.577 -15.733 1.00 1.41 65 LYS A CA 3
ATOM 4855 C C . LYS A 1 65 ? -5.516 5.759 -15.541 1.00 30.01 65 LYS A C 3
ATOM 4856 O O . LYS A 1 65 ? -6.057 6.853 -15.698 1.00 10.53 65 LYS A O 3
ATOM 4875 N N . ARG A 1 66 ? -6.163 4.648 -15.201 1.00 3.34 66 ARG A N 3
ATOM 4876 C CA . ARG A 1 66 ? -7.621 4.604 -15.050 1.00 23.45 66 ARG A CA 3
ATOM 4877 C C . ARG A 1 66 ? -8.114 5.567 -13.973 1.00 3.25 66 ARG A C 3
ATOM 4878 O O . ARG A 1 66 ? -9.262 6.008 -14.007 1.00 32.42 66 ARG A O 3
ATOM 4899 N N . GLY A 1 67 ? -7.255 5.883 -13.021 1.00 3.30 67 GLY A N 3
ATOM 4900 C CA . GLY A 1 67 ? -7.624 6.817 -11.982 1.00 4.31 67 GLY A CA 3
ATOM 4901 C C . GLY A 1 67 ? -6.954 8.159 -12.169 1.00 15.02 67 GLY A C 3
ATOM 4902 O O . GLY A 1 67 ? -7.386 8.970 -12.988 1.00 71.32 67 GLY A O 3
ATOM 4906 N N . ALA A 1 68 ? -5.877 8.375 -11.428 1.00 14.22 68 ALA A N 3
ATOM 4907 C CA . ALA A 1 68 ? -5.135 9.623 -11.479 1.00 41.11 68 ALA A CA 3
ATOM 4908 C C . ALA A 1 68 ? -3.793 9.458 -10.779 1.00 42.11 68 ALA A C 3
ATOM 4909 O O . ALA A 1 68 ? -3.691 8.721 -9.795 1.00 51.21 68 ALA A O 3
ATOM 4916 N N . PRO A 1 69 ? -2.743 10.131 -11.279 1.00 53.11 69 PRO A N 3
ATOM 4917 C CA . PRO A 1 69 ? -1.409 10.087 -10.670 1.00 63.10 69 PRO A CA 3
ATOM 4918 C C . PRO A 1 69 ? -1.432 10.507 -9.200 1.00 60.11 69 PRO A C 3
ATOM 4919 O O . PRO A 1 69 ? -0.663 9.993 -8.383 1.00 33.00 69 PRO A O 3
ATOM 4930 N N . SER A 1 70 ? -2.335 11.424 -8.867 1.00 22.41 70 SER A N 3
ATOM 4931 C CA . SER A 1 70 ? -2.491 11.895 -7.498 1.00 14.55 70 SER A CA 3
ATOM 4932 C C . SER A 1 70 ? -2.881 10.747 -6.572 1.00 61.14 70 SER A C 3
ATOM 4933 O O . SER A 1 70 ? -2.412 10.668 -5.439 1.00 11.45 70 SER A O 3
ATOM 4941 N N . ILE A 1 71 ? -3.727 9.849 -7.071 1.00 2.35 71 ILE A N 3
ATOM 4942 C CA . ILE A 1 71 ? -4.164 8.692 -6.299 1.00 75.40 71 ILE A CA 3
ATOM 4943 C C . ILE A 1 71 ? -2.989 7.750 -6.058 1.00 3.13 71 ILE A C 3
ATOM 4944 O O . ILE A 1 71 ? -2.821 7.212 -4.963 1.00 22.05 71 ILE A O 3
ATOM 4960 N N . ALA A 1 72 ? -2.163 7.579 -7.087 1.00 32.03 72 ALA A N 3
ATOM 4961 C CA . ALA A 1 72 ? -0.986 6.724 -6.998 1.00 52.13 72 ALA A CA 3
ATOM 4962 C C . ALA A 1 72 ? -0.016 7.233 -5.932 1.00 73.22 72 ALA A C 3
ATOM 4963 O O . ALA A 1 72 ? 0.514 6.455 -5.142 1.00 73.02 72 ALA A O 3
ATOM 4970 N N . ASN A 1 73 ? 0.196 8.544 -5.899 1.00 40.54 73 ASN A N 3
ATOM 4971 C CA . ASN A 1 73 ? 1.123 9.147 -4.937 1.00 62.32 73 ASN A CA 3
ATOM 4972 C C . ASN A 1 73 ? 0.518 9.157 -3.542 1.00 51.32 73 ASN A C 3
ATOM 4973 O O . ASN A 1 73 ? 1.195 8.879 -2.550 1.00 64.32 73 ASN A O 3
ATOM 4984 N N . ASP A 1 74 ? -0.763 9.479 -3.483 1.00 63.43 74 ASP A N 3
ATOM 4985 C CA . ASP A 1 74 ? -1.481 9.587 -2.214 1.00 4.43 74 ASP A CA 3
ATOM 4986 C C . ASP A 1 74 ? -1.526 8.242 -1.494 1.00 54.32 74 ASP A C 3
ATOM 4987 O O . ASP A 1 74 ? -1.284 8.166 -0.291 1.00 43.23 74 ASP A O 3
ATOM 4996 N N . THR A 1 75 ? -1.806 7.182 -2.240 1.00 73.25 75 THR A N 3
ATOM 4997 C CA . THR A 1 75 ? -1.838 5.838 -1.674 1.00 12.52 75 THR A CA 3
ATOM 4998 C C . THR A 1 75 ? -0.428 5.388 -1.279 1.00 42.33 75 THR A C 3
ATOM 4999 O O . THR A 1 75 ? -0.243 4.667 -0.296 1.00 33.34 75 THR A O 3
ATOM 5010 N N . LEU A 1 76 ? 0.561 5.846 -2.043 1.00 42.21 76 LEU A N 3
ATOM 5011 C CA . LEU A 1 76 ? 1.962 5.527 -1.783 1.00 13.21 76 LEU A CA 3
ATOM 5012 C C . LEU A 1 76 ? 2.376 6.064 -0.415 1.00 42.10 76 LEU A C 3
ATOM 5013 O O . LEU A 1 76 ? 3.137 5.421 0.314 1.00 53.14 76 LEU A O 3
ATOM 5029 N N . ARG A 1 77 ? 1.872 7.252 -0.091 1.00 32.34 77 ARG A N 3
ATOM 5030 C CA . ARG A 1 77 ? 2.102 7.880 1.214 1.00 51.32 77 ARG A CA 3
ATOM 5031 C C . ARG A 1 77 ? 1.857 6.897 2.356 1.00 61.00 77 ARG A C 3
ATOM 5032 O O . ARG A 1 77 ? 2.655 6.799 3.291 1.00 24.23 77 ARG A O 3
ATOM 5053 N N . TRP A 1 78 ? 0.749 6.172 2.270 1.00 45.32 78 TRP A N 3
ATOM 5054 C CA . TRP A 1 78 ? 0.377 5.219 3.302 1.00 54.21 78 TRP A CA 3
ATOM 5055 C C . TRP A 1 78 ? 1.247 3.969 3.225 1.00 63.21 78 TRP A C 3
ATOM 5056 O O . TRP A 1 78 ? 1.649 3.424 4.251 1.00 31.25 78 TRP A O 3
ATOM 5077 N N . LEU A 1 79 ? 1.547 3.533 2.004 1.00 14.44 79 LEU A N 3
ATOM 5078 C CA . LEU A 1 79 ? 2.395 2.363 1.786 1.00 34.21 79 LEU A CA 3
ATOM 5079 C C . LEU A 1 79 ? 3.770 2.561 2.420 1.00 11.22 79 LEU A C 3
ATOM 5080 O O . LEU A 1 79 ? 4.306 1.661 3.067 1.00 60.35 79 LEU A O 3
ATOM 5096 N N . LYS A 1 80 ? 4.327 3.751 2.220 1.00 73.31 80 LYS A N 3
ATOM 5097 C CA . LYS A 1 80 ? 5.618 4.124 2.774 1.00 11.33 80 LYS A CA 3
ATOM 5098 C C . LYS A 1 80 ? 5.693 3.813 4.263 1.00 63.35 80 LYS A C 3
ATOM 5099 O O . LYS A 1 80 ? 6.532 3.030 4.714 1.00 61.42 80 LYS A O 3
ATOM 5118 N N . ARG A 1 81 ? 4.800 4.440 5.007 1.00 21.21 81 ARG A N 3
ATOM 5119 C CA . ARG A 1 81 ? 4.752 4.300 6.459 1.00 35.23 81 ARG A CA 3
ATOM 5120 C C . ARG A 1 81 ? 4.369 2.881 6.876 1.00 11.51 81 ARG A C 3
ATOM 5121 O O . ARG A 1 81 ? 4.943 2.327 7.814 1.00 74.05 81 ARG A O 3
ATOM 5142 N N . MET A 1 82 ? 3.403 2.303 6.173 1.00 54.20 82 MET A N 3
ATOM 5143 C CA . MET A 1 82 ? 2.904 0.966 6.490 1.00 50.30 82 MET A CA 3
ATOM 5144 C C . MET A 1 82 ? 4.019 -0.079 6.433 1.00 64.43 82 MET A C 3
ATOM 5145 O O . MET A 1 82 ? 4.147 -0.907 7.335 1.00 32.30 82 MET A O 3
ATOM 5159 N N . PHE A 1 83 ? 4.841 -0.023 5.389 1.00 32.20 83 PHE A N 3
ATOM 5160 C CA . PHE A 1 83 ? 5.946 -0.968 5.244 1.00 5.21 83 PHE A CA 3
ATOM 5161 C C . PHE A 1 83 ? 7.051 -0.696 6.261 1.00 72.33 83 PHE A C 3
ATOM 5162 O O . PHE A 1 83 ? 7.806 -1.599 6.621 1.00 25.41 83 PHE A O 3
ATOM 5179 N N . ASN A 1 84 ? 7.139 0.543 6.731 1.00 53.21 84 ASN A N 3
ATOM 5180 C CA . ASN A 1 84 ? 8.124 0.907 7.748 1.00 54.23 84 ASN A CA 3
ATOM 5181 C C . ASN A 1 84 ? 7.807 0.201 9.065 1.00 71.30 84 ASN A C 3
ATOM 5182 O O . ASN A 1 84 ? 8.703 -0.193 9.811 1.00 71.24 84 ASN A O 3
ATOM 5193 N N . TYR A 1 85 ? 6.517 0.038 9.331 1.00 21.44 85 TYR A N 3
ATOM 5194 C CA . TYR A 1 85 ? 6.051 -0.664 10.519 1.00 11.32 85 TYR A CA 3
ATOM 5195 C C . TYR A 1 85 ? 6.512 -2.123 10.485 1.00 10.21 85 TYR A C 3
ATOM 5196 O O . TYR A 1 85 ? 6.818 -2.719 11.518 1.00 23.42 85 TYR A O 3
ATOM 5214 N N . ALA A 1 86 ? 6.577 -2.690 9.288 1.00 22.45 86 ALA A N 3
ATOM 5215 C CA . ALA A 1 86 ? 7.083 -4.043 9.117 1.00 0.04 86 ALA A CA 3
ATOM 5216 C C . ALA A 1 86 ? 8.579 -4.096 9.408 1.00 20.45 86 ALA A C 3
ATOM 5217 O O . ALA A 1 86 ? 9.079 -5.075 9.958 1.00 2.34 86 ALA A O 3
ATOM 5224 N N . ILE A 1 87 ? 9.283 -3.023 9.052 1.00 21.13 87 ILE A N 3
ATOM 5225 C CA . ILE A 1 87 ? 10.723 -2.930 9.278 1.00 3.04 87 ILE A CA 3
ATOM 5226 C C . ILE A 1 87 ? 11.037 -2.864 10.772 1.00 13.13 87 ILE A C 3
ATOM 5227 O O . ILE A 1 87 ? 11.922 -3.568 11.261 1.00 62.13 87 ILE A O 3
ATOM 5243 N N . LYS A 1 88 ? 10.295 -2.034 11.500 1.00 24.42 88 LYS A N 3
ATOM 5244 C CA . LYS A 1 88 ? 10.514 -1.881 12.938 1.00 42.33 88 LYS A CA 3
ATOM 5245 C C . LYS A 1 88 ? 10.122 -3.152 13.694 1.00 54.14 88 LYS A C 3
ATOM 5246 O O . LYS A 1 88 ? 10.563 -3.380 14.820 1.00 75.15 88 LYS A O 3
ATOM 5265 N N . ARG A 1 89 ? 9.290 -3.981 13.070 1.00 1.12 89 ARG A N 3
ATOM 5266 C CA . ARG A 1 89 ? 8.949 -5.284 13.629 1.00 51.30 89 ARG A CA 3
ATOM 5267 C C . ARG A 1 89 ? 9.868 -6.359 13.074 1.00 52.03 89 ARG A C 3
ATOM 5268 O O . ARG A 1 89 ? 9.751 -7.536 13.417 1.00 42.41 89 ARG A O 3
ATOM 5289 N N . HIS A 1 90 ? 10.762 -5.930 12.197 1.00 75.54 90 HIS A N 3
ATOM 5290 C CA . HIS A 1 90 ? 11.838 -6.766 11.660 1.00 0.10 90 HIS A CA 3
ATOM 5291 C C . HIS A 1 90 ? 11.302 -7.854 10.739 1.00 70.32 90 HIS A C 3
ATOM 5292 O O . HIS A 1 90 ? 11.961 -8.868 10.511 1.00 71.33 90 HIS A O 3
ATOM 5307 N N . ILE A 1 91 ? 10.115 -7.629 10.195 1.00 64.21 91 ILE A N 3
ATOM 5308 C CA . ILE A 1 91 ? 9.550 -8.525 9.196 1.00 53.41 91 ILE A CA 3
ATOM 5309 C C . ILE A 1 91 ? 10.355 -8.402 7.908 1.00 53.43 91 ILE A C 3
ATOM 5310 O O . ILE A 1 91 ? 10.606 -9.388 7.210 1.00 5.42 91 ILE A O 3
ATOM 5326 N N . ILE A 1 92 ? 10.769 -7.175 7.623 1.00 62.51 92 ILE A N 3
ATOM 5327 C CA . ILE A 1 92 ? 11.631 -6.880 6.489 1.00 14.11 92 ILE A CA 3
ATOM 5328 C C . ILE A 1 92 ? 12.733 -5.922 6.923 1.00 3.53 92 ILE A C 3
ATOM 5329 O O . ILE A 1 92 ? 12.643 -5.310 7.990 1.00 15.25 92 ILE A O 3
ATOM 5345 N N . GLU A 1 93 ? 13.763 -5.800 6.106 1.00 71.20 93 GLU A N 3
ATOM 5346 C CA . GLU A 1 93 ? 14.863 -4.889 6.389 1.00 42.40 93 GLU A CA 3
ATOM 5347 C C . GLU A 1 93 ? 14.709 -3.631 5.549 1.00 32.45 93 GLU A C 3
ATOM 5348 O O . GLU A 1 93 ? 14.855 -2.509 6.037 1.00 31.01 93 GLU A O 3
ATOM 5360 N N . TYR A 1 94 ? 14.413 -3.837 4.275 1.00 44.50 94 TYR A N 3
ATOM 5361 C CA . TYR A 1 94 ? 14.177 -2.744 3.350 1.00 53.40 94 TYR A CA 3
ATOM 5362 C C . TYR A 1 94 ? 12.822 -2.936 2.686 1.00 11.33 94 TYR A C 3
ATOM 5363 O O . TYR A 1 94 ? 12.478 -4.044 2.274 1.00 21.12 94 TYR A O 3
ATOM 5381 N N . ASN A 1 95 ? 12.053 -1.863 2.593 1.00 75.23 95 ASN A N 3
ATOM 5382 C CA . ASN A 1 95 ? 10.692 -1.946 2.084 1.00 71.23 95 ASN A CA 3
ATOM 5383 C C . ASN A 1 95 ? 10.649 -1.715 0.575 1.00 62.45 95 ASN A C 3
ATOM 5384 O O . ASN A 1 95 ? 11.448 -0.953 0.030 1.00 72.15 95 ASN A O 3
ATOM 5395 N N . PRO A 1 96 ? 9.720 -2.387 -0.126 1.00 31.30 96 PRO A N 3
ATOM 5396 C CA . PRO A 1 96 ? 9.533 -2.214 -1.573 1.00 2.54 96 PRO A CA 3
ATOM 5397 C C . PRO A 1 96 ? 9.171 -0.774 -1.932 1.00 42.13 96 PRO A C 3
ATOM 5398 O O . PRO A 1 96 ? 9.400 -0.321 -3.052 1.00 63.44 96 PRO A O 3
ATOM 5409 N N . ALA A 1 97 ? 8.629 -0.053 -0.959 1.00 3.01 97 ALA A N 3
ATOM 5410 C CA . ALA A 1 97 ? 8.225 1.332 -1.157 1.00 73.24 97 ALA A CA 3
ATOM 5411 C C . ALA A 1 97 ? 9.392 2.291 -0.928 1.00 54.32 97 ALA A C 3
ATOM 5412 O O . ALA A 1 97 ? 9.194 3.482 -0.687 1.00 12.51 97 ALA A O 3
ATOM 5419 N N . ALA A 1 98 ? 10.611 1.770 -0.999 1.00 13.51 98 ALA A N 3
ATOM 5420 C CA . ALA A 1 98 ? 11.801 2.598 -0.873 1.00 71.02 98 ALA A CA 3
ATOM 5421 C C . ALA A 1 98 ? 12.043 3.385 -2.156 1.00 62.12 98 ALA A C 3
ATOM 5422 O O . ALA A 1 98 ? 12.297 4.589 -2.117 1.00 23.43 98 ALA A O 3
ATOM 5429 N N . ALA A 1 99 ? 11.936 2.704 -3.292 1.00 52.41 99 ALA A N 3
ATOM 5430 C CA . ALA A 1 99 ? 12.167 3.333 -4.588 1.00 24.32 99 ALA A CA 3
ATOM 5431 C C . ALA A 1 99 ? 10.976 4.190 -5.000 1.00 50.12 99 ALA A C 3
ATOM 5432 O O . ALA A 1 99 ? 11.118 5.162 -5.743 1.00 53.13 99 ALA A O 3
ATOM 5439 N N . PHE A 1 100 ? 9.803 3.824 -4.507 1.00 50.53 100 PHE A N 3
ATOM 5440 C CA . PHE A 1 100 ? 8.589 4.559 -4.813 1.00 75.10 100 PHE A CA 3
ATOM 5441 C C . PHE A 1 100 ? 8.393 5.681 -3.809 1.00 2.55 100 PHE A C 3
ATOM 5442 O O . PHE A 1 100 ? 8.238 5.442 -2.611 1.00 42.14 100 PHE A O 3
ATOM 5459 N N . ASP A 1 101 ? 8.421 6.903 -4.301 1.00 23.01 101 ASP A N 3
ATOM 5460 C CA . ASP A 1 101 ? 8.338 8.071 -3.443 1.00 24.04 101 ASP A CA 3
ATOM 5461 C C . ASP A 1 101 ? 7.521 9.168 -4.116 1.00 25.32 101 ASP A C 3
ATOM 5462 O O . ASP A 1 101 ? 7.693 9.432 -5.305 1.00 12.42 101 ASP A O 3
ATOM 5471 N N . PRO A 1 102 ? 6.619 9.824 -3.367 1.00 12.23 102 PRO A N 3
ATOM 5472 C CA . PRO A 1 102 ? 5.735 10.859 -3.918 1.00 64.21 102 PRO A CA 3
ATOM 5473 C C . PRO A 1 102 ? 6.461 12.176 -4.207 1.00 63.31 102 PRO A C 3
ATOM 5474 O O . PRO A 1 102 ? 5.866 13.125 -4.719 1.00 43.25 102 PRO A O 3
ATOM 5485 N N . GLY A 1 103 ? 7.739 12.242 -3.862 1.00 33.50 103 GLY A N 3
ATOM 5486 C CA . GLY A 1 103 ? 8.521 13.425 -4.147 1.00 60.21 103 GLY A CA 3
ATOM 5487 C C . GLY A 1 103 ? 8.915 14.164 -2.890 1.00 61.50 103 GLY A C 3
ATOM 5488 O O . GLY A 1 103 ? 10.079 14.142 -2.485 1.00 20.21 103 GLY A O 3
ATOM 5492 N N . ASP A 1 104 ? 7.944 14.816 -2.266 1.00 22.53 104 ASP A N 3
ATOM 5493 C CA . ASP A 1 104 ? 8.188 15.554 -1.035 1.00 55.21 104 ASP A CA 3
ATOM 5494 C C . ASP A 1 104 ? 7.005 15.447 -0.086 1.00 12.11 104 ASP A C 3
ATOM 5495 O O . ASP A 1 104 ? 5.870 15.778 -0.441 1.00 72.45 104 ASP A O 3
ATOM 5504 N N . ALA A 1 105 ? 7.278 14.961 1.111 1.00 3.33 105 ALA A N 3
ATOM 5505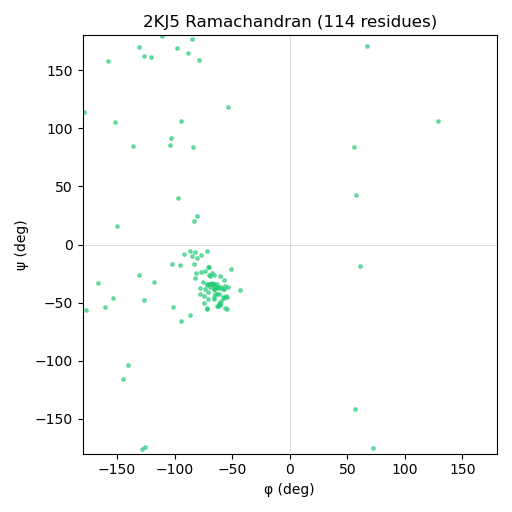 C CA . ALA A 1 105 ? 6.290 14.912 2.174 1.00 4.01 105 ALA A CA 3
ATOM 5506 C C . ALA A 1 105 ? 6.871 15.526 3.440 1.00 24.44 105 ALA A C 3
ATOM 5507 O O . ALA A 1 105 ? 8.084 15.743 3.528 1.00 53.35 105 ALA A O 3
ATOM 5514 N N . GLY A 1 106 ? 6.020 15.808 4.416 1.00 60.21 106 GLY A N 3
ATOM 5515 C CA . GLY A 1 106 ? 6.487 16.397 5.655 1.00 63.13 106 GLY A CA 3
ATOM 5516 C C . GLY A 1 106 ? 7.338 15.433 6.456 1.00 41.24 106 GLY A C 3
ATOM 5517 O O . GLY A 1 106 ? 7.195 14.215 6.332 1.00 5.20 106 GLY A O 3
ATOM 5521 N N . GLY A 1 107 ? 8.221 15.974 7.280 1.00 44.11 107 GLY A N 3
ATOM 5522 C CA . GLY A 1 107 ? 9.103 15.152 8.082 1.00 55.14 107 GLY A CA 3
ATOM 5523 C C . GLY A 1 107 ? 8.868 15.365 9.560 1.00 22.21 107 GLY A C 3
ATOM 5524 O O . GLY A 1 107 ? 9.756 15.134 10.386 1.00 72.24 107 GLY A O 3
ATOM 5528 N N . LYS A 1 108 ? 7.665 15.819 9.884 1.00 43.15 108 LYS A N 3
ATOM 5529 C CA . LYS A 1 108 ? 7.287 16.097 11.262 1.00 4.20 108 LYS A CA 3
ATOM 5530 C C . LYS A 1 108 ? 6.901 14.829 12.003 1.00 63.34 108 LYS A C 3
ATOM 5531 O O . LYS A 1 108 ? 7.206 13.716 11.569 1.00 11.21 108 LYS A O 3
ATOM 5550 N N . LEU A 1 109 ? 6.216 15.012 13.118 1.00 3.45 109 LEU A N 3
ATOM 5551 C CA . LEU A 1 109 ? 5.828 13.900 13.970 1.00 43.53 109 LEU A CA 3
ATOM 5552 C C . LEU A 1 109 ? 4.313 13.759 13.989 1.00 51.11 109 LEU A C 3
ATOM 5553 O O . LEU A 1 109 ? 3.597 14.761 14.005 1.00 45.11 109 LEU A O 3
ATOM 5569 N N . GLU A 1 110 ? 3.827 12.524 13.966 1.00 32.01 110 GLU A N 3
ATOM 5570 C CA . GLU A 1 110 ? 2.399 12.272 14.106 1.00 40.43 110 GLU A CA 3
ATOM 5571 C C . GLU A 1 110 ? 1.938 12.618 15.524 1.00 42.45 110 GLU A C 3
ATOM 5572 O O . GLU A 1 110 ? 0.857 13.183 15.716 1.00 3.10 110 GLU A O 3
ATOM 5584 N N . HIS A 1 111 ? 2.790 12.295 16.495 1.00 61.43 111 HIS A N 3
ATOM 5585 C CA . HIS A 1 111 ? 2.584 12.640 17.902 1.00 52.43 111 HIS A CA 3
ATOM 5586 C C . HIS A 1 111 ? 1.300 12.020 18.452 1.00 23.54 111 HIS A C 3
ATOM 5587 O O . HIS A 1 111 ? 0.242 12.649 18.457 1.00 33.23 111 HIS A O 3
ATOM 5602 N N . HIS A 1 112 ? 1.404 10.782 18.915 1.00 24.42 112 HIS A N 3
ATOM 5603 C CA . HIS A 1 112 ? 0.264 10.097 19.515 1.00 55.41 112 HIS A CA 3
ATOM 5604 C C . HIS A 1 112 ? 0.331 10.187 21.036 1.00 24.20 112 HIS A C 3
ATOM 5605 O O . HIS A 1 112 ? 1.394 10.433 21.606 1.00 5.42 112 HIS A O 3
ATOM 5620 N N . HIS A 1 113 ? -0.806 9.992 21.686 1.00 42.35 113 HIS A N 3
ATOM 5621 C CA . HIS A 1 113 ? -0.906 10.160 23.130 1.00 23.23 113 HIS A CA 3
ATOM 5622 C C . HIS A 1 113 ? -0.769 8.835 23.866 1.00 20.31 113 HIS A C 3
ATOM 5623 O O . HIS A 1 113 ? -0.415 7.815 23.272 1.00 12.41 113 HIS A O 3
ATOM 5638 N N . HIS A 1 114 ? -1.055 8.870 25.165 1.00 60.33 114 HIS A N 3
ATOM 5639 C CA . HIS A 1 114 ? -0.947 7.700 26.031 1.00 42.24 114 HIS A CA 3
ATOM 5640 C C . HIS A 1 114 ? -1.975 6.641 25.635 1.00 61.00 114 HIS A C 3
ATOM 5641 O O . HIS A 1 114 ? -3.114 6.672 26.099 1.00 52.34 114 HIS A O 3
ATOM 5656 N N . HIS A 1 115 ? -1.566 5.732 24.744 1.00 42.43 115 HIS A N 3
ATOM 5657 C CA . HIS A 1 115 ? -2.423 4.634 24.283 1.00 41.11 115 HIS A CA 3
ATOM 5658 C C . HIS A 1 115 ? -3.712 5.183 23.652 1.00 42.21 115 HIS A C 3
ATOM 5659 O O . HIS A 1 115 ? -4.752 4.528 23.644 1.00 21.23 115 HIS A O 3
ATOM 5674 N N . HIS A 1 116 ? -3.622 6.384 23.097 1.00 42.22 116 HIS A N 3
ATOM 5675 C CA . HIS A 1 116 ? -4.779 7.035 22.494 1.00 1.34 116 HIS A CA 3
ATOM 5676 C C . HIS A 1 116 ? -4.329 7.986 21.390 1.00 70.33 116 HIS A C 3
ATOM 5677 O O . HIS A 1 116 ? -3.162 8.383 21.347 1.00 3.23 116 HIS A O 3
ATOM 5692 N N . MET A 1 1 ? -4.740 -16.130 11.767 1.00 5.11 1 MET A N 4
ATOM 5693 C CA . MET A 1 1 ? -4.372 -17.239 10.860 1.00 65.44 1 MET A CA 4
ATOM 5694 C C . MET A 1 1 ? -2.947 -17.072 10.339 1.00 1.42 1 MET A C 4
ATOM 5695 O O . MET A 1 1 ? -2.102 -17.946 10.528 1.00 44.11 1 MET A O 4
ATOM 5711 N N . ALA A 1 2 ? -2.679 -15.943 9.688 1.00 10.50 2 ALA A N 4
ATOM 5712 C CA . ALA A 1 2 ? -1.379 -15.702 9.070 1.00 11.41 2 ALA A CA 4
ATOM 5713 C C . ALA A 1 2 ? -0.332 -15.274 10.095 1.00 45.55 2 ALA A C 4
ATOM 5714 O O . ALA A 1 2 ? 0.857 -15.193 9.782 1.00 34.22 2 ALA A O 4
ATOM 5721 N N . GLU A 1 3 ? -0.768 -15.025 11.323 1.00 62.41 3 GLU A N 4
ATOM 5722 C CA . GLU A 1 3 ? 0.129 -14.586 12.393 1.00 73.14 3 GLU A CA 4
ATOM 5723 C C . GLU A 1 3 ? 0.967 -15.749 12.936 1.00 61.42 3 GLU A C 4
ATOM 5724 O O . GLU A 1 3 ? 1.411 -15.720 14.085 1.00 62.33 3 GLU A O 4
ATOM 5736 N N . LYS A 1 4 ? 1.202 -16.752 12.099 1.00 30.01 4 LYS A N 4
ATOM 5737 C CA . LYS A 1 4 ? 1.973 -17.923 12.495 1.00 23.25 4 LYS A CA 4
ATOM 5738 C C . LYS A 1 4 ? 3.453 -17.571 12.603 1.00 2.12 4 LYS A C 4
ATOM 5739 O O . LYS A 1 4 ? 4.183 -18.147 13.411 1.00 4.33 4 LYS A O 4
ATOM 5758 N N . ASN A 1 5 ? 3.880 -16.610 11.788 1.00 65.14 5 ASN A N 4
ATOM 5759 C CA . ASN A 1 5 ? 5.269 -16.160 11.767 1.00 25.13 5 ASN A CA 4
ATOM 5760 C C . ASN A 1 5 ? 5.383 -14.890 10.936 1.00 64.11 5 ASN A C 4
ATOM 5761 O O . ASN A 1 5 ? 5.647 -13.809 11.461 1.00 34.24 5 ASN A O 4
ATOM 5772 N N . ALA A 1 6 ? 5.158 -15.026 9.639 1.00 31.42 6 ALA A N 4
ATOM 5773 C CA . ALA A 1 6 ? 5.178 -13.888 8.737 1.00 42.51 6 ALA A CA 4
ATOM 5774 C C . ALA A 1 6 ? 3.856 -13.792 7.989 1.00 32.44 6 ALA A C 4
ATOM 5775 O O . ALA A 1 6 ? 3.558 -14.618 7.121 1.00 64.21 6 ALA A O 4
ATOM 5782 N N . TYR A 1 7 ? 3.060 -12.794 8.348 1.00 2.31 7 TYR A N 4
ATOM 5783 C CA . TYR A 1 7 ? 1.735 -12.618 7.771 1.00 31.25 7 TYR A CA 4
ATOM 5784 C C . TYR A 1 7 ? 1.810 -11.973 6.389 1.00 4.03 7 TYR A C 4
ATOM 5785 O O . TYR A 1 7 ? 2.886 -11.835 5.810 1.00 4.33 7 TYR A O 4
ATOM 5803 N N . THR A 1 8 ? 0.661 -11.588 5.859 1.00 5.05 8 THR A N 4
ATOM 5804 C CA . THR A 1 8 ? 0.586 -11.049 4.515 1.00 61.34 8 THR A CA 4
ATOM 5805 C C . THR A 1 8 ? 0.362 -9.540 4.539 1.00 31.01 8 THR A C 4
ATOM 5806 O O . THR A 1 8 ? -0.116 -8.992 5.535 1.00 3.40 8 THR A O 4
ATOM 5817 N N . VAL A 1 9 ? 0.712 -8.878 3.439 1.00 42.44 9 VAL A N 4
ATOM 5818 C CA . VAL A 1 9 ? 0.529 -7.435 3.307 1.00 11.30 9 VAL A CA 4
ATOM 5819 C C . VAL A 1 9 ? -0.937 -7.041 3.519 1.00 1.32 9 VAL A C 4
ATOM 5820 O O . VAL A 1 9 ? -1.231 -5.960 4.028 1.00 1.01 9 VAL A O 4
ATOM 5833 N N . ALA A 1 10 ? -1.852 -7.941 3.165 1.00 12.34 10 ALA A N 4
ATOM 5834 C CA . ALA A 1 10 ? -3.276 -7.687 3.337 1.00 75.53 10 ALA A CA 4
ATOM 5835 C C . ALA A 1 10 ? -3.625 -7.523 4.811 1.00 71.21 10 ALA A C 4
ATOM 5836 O O . ALA A 1 10 ? -4.419 -6.660 5.178 1.00 12.12 10 ALA A O 4
ATOM 5843 N N . GLN A 1 11 ? -3.011 -8.346 5.655 1.00 10.51 11 GLN A N 4
ATOM 5844 C CA . GLN A 1 11 ? -3.252 -8.273 7.089 1.00 33.31 11 GLN A CA 4
ATOM 5845 C C . GLN A 1 11 ? -2.551 -7.056 7.677 1.00 30.24 11 GLN A C 4
ATOM 5846 O O . GLN A 1 11 ? -3.075 -6.400 8.572 1.00 11.13 11 GLN A O 4
ATOM 5860 N N . LEU A 1 12 ? -1.367 -6.758 7.155 1.00 33.21 12 LEU A N 4
ATOM 5861 C CA . LEU A 1 12 ? -0.589 -5.610 7.610 1.00 3.13 12 LEU A CA 4
ATOM 5862 C C . LEU A 1 12 ? -1.368 -4.312 7.396 1.00 55.21 12 LEU A C 4
ATOM 5863 O O . LEU A 1 12 ? -1.376 -3.432 8.255 1.00 11.14 12 LEU A O 4
ATOM 5879 N N . ALA A 1 13 ? -2.042 -4.217 6.255 1.00 11.24 13 ALA A N 4
ATOM 5880 C CA . ALA A 1 13 ? -2.853 -3.051 5.930 1.00 63.25 13 ALA A CA 4
ATOM 5881 C C . ALA A 1 13 ? -4.047 -2.935 6.873 1.00 41.32 13 ALA A C 4
ATOM 5882 O O . ALA A 1 13 ? -4.415 -1.839 7.297 1.00 13.41 13 ALA A O 4
ATOM 5889 N N . ASP A 1 14 ? -4.637 -4.072 7.210 1.00 0.21 14 ASP A N 4
ATOM 5890 C CA . ASP A 1 14 ? -5.800 -4.098 8.090 1.00 3.30 14 ASP A CA 4
ATOM 5891 C C . ASP A 1 14 ? -5.386 -3.750 9.520 1.00 41.41 14 ASP A C 4
ATOM 5892 O O . ASP A 1 14 ? -6.084 -3.021 10.228 1.00 32.43 14 ASP A O 4
ATOM 5901 N N . GLU A 1 15 ? -4.233 -4.270 9.927 1.00 44.13 15 GLU A N 4
ATOM 5902 C CA . GLU A 1 15 ? -3.650 -3.976 11.235 1.00 2.01 15 GLU A CA 4
ATOM 5903 C C . GLU A 1 15 ? -3.335 -2.482 11.346 1.00 42.14 15 GLU A C 4
ATOM 5904 O O . GLU A 1 15 ? -3.511 -1.866 12.402 1.00 55.23 15 GLU A O 4
ATOM 5916 N N . TYR A 1 16 ? -2.866 -1.922 10.235 1.00 62.43 16 TYR A N 4
ATOM 5917 C CA . TYR A 1 16 ? -2.514 -0.508 10.136 1.00 2.14 16 TYR A CA 4
ATOM 5918 C C . TYR A 1 16 ? -3.731 0.377 10.421 1.00 3.24 16 TYR A C 4
ATOM 5919 O O . TYR A 1 16 ? -3.619 1.416 11.083 1.00 71.10 16 TYR A O 4
ATOM 5937 N N . PHE A 1 17 ? -4.889 -0.066 9.928 1.00 33.34 17 PHE A N 4
ATOM 5938 C CA . PHE A 1 17 ? -6.158 0.642 10.111 1.00 2.44 17 PHE A CA 4
ATOM 5939 C C . PHE A 1 17 ? -6.415 0.926 11.593 1.00 3.11 17 PHE A C 4
ATOM 5940 O O . PHE A 1 17 ? -6.740 2.050 11.974 1.00 33.23 17 PHE A O 4
ATOM 5957 N N . GLU A 1 18 ? -6.219 -0.096 12.416 1.00 65.14 18 GLU A N 4
ATOM 5958 C CA . GLU A 1 18 ? -6.526 -0.037 13.845 1.00 41.14 18 GLU A CA 4
ATOM 5959 C C . GLU A 1 18 ? -5.666 1.001 14.586 1.00 2.11 18 GLU A C 4
ATOM 5960 O O . GLU A 1 18 ? -6.064 1.516 15.628 1.00 22.44 18 GLU A O 4
ATOM 5972 N N . ARG A 1 19 ? -4.501 1.333 14.050 1.00 1.43 19 ARG A N 4
ATOM 5973 C CA . ARG A 1 19 ? -3.595 2.237 14.757 1.00 54.43 19 ARG A CA 4
ATOM 5974 C C . ARG A 1 19 ? -3.653 3.662 14.210 1.00 55.01 19 ARG A C 4
ATOM 5975 O O . ARG A 1 19 ? -3.700 4.624 14.978 1.00 42.14 19 ARG A O 4
ATOM 5996 N N . MET A 1 20 ? -3.658 3.803 12.892 1.00 1.34 20 MET A N 4
ATOM 5997 C CA . MET A 1 20 ? -3.564 5.128 12.276 1.00 4.42 20 MET A CA 4
ATOM 5998 C C . MET A 1 20 ? -4.937 5.731 11.989 1.00 60.54 20 MET A C 4
ATOM 5999 O O . MET A 1 20 ? -5.095 6.949 11.970 1.00 5.32 20 MET A O 4
ATOM 6013 N N . ILE A 1 21 ? -5.932 4.880 11.792 1.00 55.21 21 ILE A N 4
ATOM 6014 C CA . ILE A 1 21 ? -7.260 5.338 11.400 1.00 31.41 21 ILE A CA 4
ATOM 6015 C C . ILE A 1 21 ? -8.220 5.266 12.590 1.00 4.24 21 ILE A C 4
ATOM 6016 O O . ILE A 1 21 ? -9.431 5.439 12.459 1.00 24.42 21 ILE A O 4
ATOM 6032 N N . ALA A 1 22 ? -7.661 5.034 13.767 1.00 32.51 22 ALA A N 4
ATOM 6033 C CA . ALA A 1 22 ? -8.443 5.039 14.994 1.00 60.22 22 ALA A CA 4
ATOM 6034 C C . ALA A 1 22 ? -8.193 6.324 15.773 1.00 22.13 22 ALA A C 4
ATOM 6035 O O . ALA A 1 22 ? -7.550 6.320 16.824 1.00 35.43 22 ALA A O 4
ATOM 6042 N N . GLY A 1 23 ? -8.683 7.428 15.232 1.00 31.14 23 GLY A N 4
ATOM 6043 C CA . GLY A 1 23 ? -8.501 8.715 15.869 1.00 61.11 23 GLY A CA 4
ATOM 6044 C C . GLY A 1 23 ? -8.438 9.842 14.860 1.00 11.11 23 GLY A C 4
ATOM 6045 O O . GLY A 1 23 ? -7.405 10.045 14.220 1.00 5.43 23 GLY A O 4
ATOM 6049 N N . ARG A 1 24 ? -9.552 10.563 14.725 1.00 42.21 24 ARG A N 4
ATOM 6050 C CA . ARG A 1 24 ? -9.678 11.671 13.778 1.00 70.45 24 ARG A CA 4
ATOM 6051 C C . ARG A 1 24 ? -9.515 11.175 12.346 1.00 41.31 24 ARG A C 4
ATOM 6052 O O . ARG A 1 24 ? -8.470 11.357 11.720 1.00 1.33 24 ARG A O 4
ATOM 6073 N N . TRP A 1 25 ? -10.556 10.539 11.840 1.00 32.21 25 TRP A N 4
ATOM 6074 C CA . TRP A 1 25 ? -10.531 9.992 10.492 1.00 50.34 25 TRP A CA 4
ATOM 6075 C C . TRP A 1 25 ? -11.756 10.459 9.705 1.00 13.10 25 TRP A C 4
ATOM 6076 O O . TRP A 1 25 ? -11.630 10.868 8.555 1.00 74.43 25 TRP A O 4
ATOM 6097 N N . LYS A 1 26 ? -12.935 10.383 10.333 1.00 75.21 26 LYS A N 4
ATOM 6098 C CA . LYS A 1 26 ? -14.163 11.018 9.826 1.00 53.12 26 LYS A CA 4
ATOM 6099 C C . LYS A 1 26 ? -14.693 10.414 8.518 1.00 54.35 26 LYS A C 4
ATOM 6100 O O . LYS A 1 26 ? -15.832 10.677 8.136 1.00 22.42 26 LYS A O 4
ATOM 6119 N N . HIS A 1 27 ? -13.885 9.623 7.832 1.00 23.10 27 HIS A N 4
ATOM 6120 C CA . HIS A 1 27 ? -14.330 8.952 6.616 1.00 62.35 27 HIS A CA 4
ATOM 6121 C C . HIS A 1 27 ? -13.694 7.572 6.493 1.00 2.45 27 HIS A C 4
ATOM 6122 O O . HIS A 1 27 ? -12.695 7.379 5.800 1.00 74.02 27 HIS A O 4
ATOM 6137 N N . PRO A 1 28 ? -14.287 6.588 7.179 1.00 10.44 28 PRO A N 4
ATOM 6138 C CA . PRO A 1 28 ? -13.754 5.229 7.248 1.00 32.13 28 PRO A CA 4
ATOM 6139 C C . PRO A 1 28 ? -13.842 4.516 5.906 1.00 51.52 28 PRO A C 4
ATOM 6140 O O . PRO A 1 28 ? -12.898 3.859 5.478 1.00 51.24 28 PRO A O 4
ATOM 6151 N N . ASN A 1 29 ? -14.976 4.676 5.236 1.00 74.22 29 ASN A N 4
ATOM 6152 C CA . ASN A 1 29 ? -15.218 4.014 3.957 1.00 1.45 29 ASN A CA 4
ATOM 6153 C C . ASN A 1 29 ? -14.303 4.565 2.872 1.00 24.45 29 ASN A C 4
ATOM 6154 O O . ASN A 1 29 ? -13.911 3.842 1.959 1.00 10.10 29 ASN A O 4
ATOM 6165 N N . ILE A 1 30 ? -13.946 5.836 2.982 1.00 72.22 30 ILE A N 4
ATOM 6166 C CA . ILE A 1 30 ? -13.077 6.465 1.999 1.00 23.52 30 ILE A CA 4
ATOM 6167 C C . ILE A 1 30 ? -11.678 5.863 2.060 1.00 24.51 30 ILE A C 4
ATOM 6168 O O . ILE A 1 30 ? -11.139 5.421 1.045 1.00 54.53 30 ILE A O 4
ATOM 6184 N N . VAL A 1 31 ? -11.107 5.812 3.257 1.00 10.12 31 VAL A N 4
ATOM 6185 C CA . VAL A 1 31 ? -9.771 5.258 3.426 1.00 73.32 31 VAL A CA 4
ATOM 6186 C C . VAL A 1 31 ? -9.796 3.735 3.268 1.00 72.22 31 VAL A C 4
ATOM 6187 O O . VAL A 1 31 ? -8.813 3.132 2.837 1.00 14.32 31 VAL A O 4
ATOM 6200 N N . ARG A 1 32 ? -10.930 3.120 3.593 1.00 55.15 32 ARG A N 4
ATOM 6201 C CA . ARG A 1 32 ? -11.105 1.688 3.379 1.00 73.13 32 ARG A CA 4
ATOM 6202 C C . ARG A 1 32 ? -11.063 1.366 1.897 1.00 75.11 32 ARG A C 4
ATOM 6203 O O . ARG A 1 32 ? -10.441 0.391 1.491 1.00 35.05 32 ARG A O 4
ATOM 6224 N N . SER A 1 33 ? -11.716 2.197 1.095 1.00 74.11 33 SER A N 4
ATOM 6225 C CA . SER A 1 33 ? -11.688 2.031 -0.350 1.00 62.25 33 SER A CA 4
ATOM 6226 C C . SER A 1 33 ? -10.254 2.138 -0.860 1.00 34.21 33 SER A C 4
ATOM 6227 O O . SER A 1 33 ? -9.861 1.434 -1.784 1.00 51.31 33 SER A O 4
ATOM 6235 N N . ARG A 1 34 ? -9.472 3.009 -0.230 1.00 12.41 34 ARG A N 4
ATOM 6236 C CA . ARG A 1 34 ? -8.059 3.135 -0.551 1.00 10.02 34 ARG A CA 4
ATOM 6237 C C . ARG A 1 34 ? -7.325 1.841 -0.233 1.00 3.12 34 ARG A C 4
ATOM 6238 O O . ARG A 1 34 ? -6.686 1.257 -1.094 1.00 1.12 34 ARG A O 4
ATOM 6259 N N . ILE A 1 35 ? -7.442 1.389 1.005 1.00 51.31 35 ILE A N 4
ATOM 6260 C CA . ILE A 1 35 ? -6.754 0.179 1.452 1.00 55.33 35 ILE A CA 4
ATOM 6261 C C . ILE A 1 35 ? -7.173 -1.046 0.634 1.00 35.35 35 ILE A C 4
ATOM 6262 O O . ILE A 1 35 ? -6.328 -1.820 0.184 1.00 0.44 35 ILE A O 4
ATOM 6278 N N . GLU A 1 36 ? -8.474 -1.200 0.425 1.00 61.32 36 GLU A N 4
ATOM 6279 C CA . GLU A 1 36 ? -9.014 -2.405 -0.200 1.00 61.54 36 GLU A CA 4
ATOM 6280 C C . GLU A 1 36 ? -8.862 -2.401 -1.719 1.00 35.34 36 GLU A C 4
ATOM 6281 O O . GLU A 1 36 ? -8.796 -3.461 -2.337 1.00 73.32 36 GLU A O 4
ATOM 6293 N N . LYS A 1 37 ? -8.833 -1.224 -2.321 1.00 23.41 37 LYS A N 4
ATOM 6294 C CA . LYS A 1 37 ? -8.791 -1.123 -3.774 1.00 33.05 37 LYS A CA 4
ATOM 6295 C C . LYS A 1 37 ? -7.443 -0.596 -4.283 1.00 43.22 37 LYS A C 4
ATOM 6296 O O . LYS A 1 37 ? -6.862 -1.167 -5.206 1.00 32.41 37 LYS A O 4
ATOM 6315 N N . ASP A 1 38 ? -6.953 0.488 -3.688 1.00 41.10 38 ASP A N 4
ATOM 6316 C CA . ASP A 1 38 ? -5.712 1.122 -4.141 1.00 4.03 38 ASP A CA 4
ATOM 6317 C C . ASP A 1 38 ? -4.480 0.437 -3.561 1.00 51.11 38 ASP A C 4
ATOM 6318 O O . ASP A 1 38 ? -3.618 -0.033 -4.301 1.00 23.24 38 ASP A O 4
ATOM 6327 N N . ILE A 1 39 ? -4.402 0.395 -2.233 1.00 1.33 39 ILE A N 4
ATOM 6328 C CA . ILE A 1 39 ? -3.256 -0.190 -1.538 1.00 51.15 39 ILE A CA 4
ATOM 6329 C C . ILE A 1 39 ? -3.113 -1.673 -1.865 1.00 24.10 39 ILE A C 4
ATOM 6330 O O . ILE A 1 39 ? -2.025 -2.146 -2.193 1.00 61.11 39 ILE A O 4
ATOM 6346 N N . LYS A 1 40 ? -4.213 -2.402 -1.767 1.00 43.55 40 LYS A N 4
ATOM 6347 C CA . LYS A 1 40 ? -4.229 -3.810 -2.071 1.00 22.02 40 LYS A CA 4
ATOM 6348 C C . LYS A 1 40 ? -5.046 -4.071 -3.345 1.00 33.33 40 LYS A C 4
ATOM 6349 O O . LYS A 1 40 ? -6.231 -4.389 -3.283 1.00 33.24 40 LYS A O 4
ATOM 6368 N N . PRO A 1 41 ? -4.428 -3.896 -4.527 1.00 30.13 41 PRO A N 4
ATOM 6369 C CA . PRO A 1 41 ? -5.117 -4.066 -5.797 1.00 43.24 41 PRO A CA 4
ATOM 6370 C C . PRO A 1 41 ? -5.046 -5.496 -6.333 1.00 73.32 41 PRO A C 4
ATOM 6371 O O . PRO A 1 41 ? -6.074 -6.118 -6.595 1.00 22.43 41 PRO A O 4
ATOM 6382 N N . ALA A 1 42 ? -3.832 -6.016 -6.489 1.00 24.55 42 ALA A N 4
ATOM 6383 C CA . ALA A 1 42 ? -3.644 -7.352 -7.042 1.00 30.42 42 ALA A CA 4
ATOM 6384 C C . ALA A 1 42 ? -2.637 -8.161 -6.232 1.00 62.12 42 ALA A C 4
ATOM 6385 O O . ALA A 1 42 ? -2.698 -9.385 -6.189 1.00 15.32 42 ALA A O 4
ATOM 6392 N N . ILE A 1 43 ? -1.723 -7.467 -5.577 1.00 51.02 43 ILE A N 4
ATOM 6393 C CA . ILE A 1 43 ? -0.702 -8.114 -4.760 1.00 23.42 43 ILE A CA 4
ATOM 6394 C C . ILE A 1 43 ? -1.221 -8.391 -3.353 1.00 24.11 43 ILE A C 4
ATOM 6395 O O . ILE A 1 43 ? -0.448 -8.495 -2.400 1.00 23.14 43 ILE A O 4
ATOM 6411 N N . GLY A 1 44 ? -2.534 -8.534 -3.233 1.00 54.24 44 GLY A N 4
ATOM 6412 C CA . GLY A 1 44 ? -3.145 -8.751 -1.942 1.00 53.52 44 GLY A CA 4
ATOM 6413 C C . GLY A 1 44 ? -2.784 -10.095 -1.354 1.00 61.14 44 GLY A C 4
ATOM 6414 O O . GLY A 1 44 ? -2.908 -11.123 -2.018 1.00 22.10 44 GLY A O 4
ATOM 6418 N N . SER A 1 45 ? -2.305 -10.070 -0.116 1.00 70.45 45 SER A N 4
ATOM 6419 C CA . SER A 1 45 ? -1.975 -11.282 0.627 1.00 31.41 45 SER A CA 4
ATOM 6420 C C . SER A 1 45 ? -0.746 -11.984 0.047 1.00 11.12 45 SER A C 4
ATOM 6421 O O . SER A 1 45 ? -0.466 -13.135 0.380 1.00 33.25 45 SER A O 4
ATOM 6429 N N . LEU A 1 46 ? 0.005 -11.279 -0.788 1.00 51.42 46 LEU A N 4
ATOM 6430 C CA . LEU A 1 46 ? 1.234 -11.824 -1.350 1.00 70.41 46 LEU A CA 4
ATOM 6431 C C . LEU A 1 46 ? 2.409 -11.525 -0.418 1.00 1.11 46 LEU A C 4
ATOM 6432 O O . LEU A 1 46 ? 3.356 -10.835 -0.797 1.00 71.30 46 LEU A O 4
ATOM 6448 N N . LYS A 1 47 ? 2.318 -12.050 0.810 1.00 24.12 47 LYS A N 4
ATOM 6449 C CA . LYS A 1 47 ? 3.332 -11.853 1.851 1.00 45.23 47 LYS A CA 4
ATOM 6450 C C . LYS A 1 47 ? 3.655 -10.383 2.128 1.00 21.15 47 LYS A C 4
ATOM 6451 O O . LYS A 1 47 ? 3.220 -9.478 1.418 1.00 63.43 47 LYS A O 4
ATOM 6470 N N . VAL A 1 48 ? 4.356 -10.154 3.227 1.00 1.13 48 VAL A N 4
ATOM 6471 C CA . VAL A 1 48 ? 5.000 -8.872 3.472 1.00 1.11 48 VAL A CA 4
ATOM 6472 C C . VAL A 1 48 ? 6.368 -8.881 2.795 1.00 31.25 48 VAL A C 4
ATOM 6473 O O . VAL A 1 48 ? 6.884 -7.855 2.356 1.00 34.23 48 VAL A O 4
ATOM 6486 N N . GLU A 1 49 ? 6.936 -10.076 2.714 1.00 51.24 49 GLU A N 4
ATOM 6487 C CA . GLU A 1 49 ? 8.279 -10.272 2.191 1.00 21.03 49 GLU A CA 4
ATOM 6488 C C . GLU A 1 49 ? 8.290 -10.339 0.664 1.00 62.51 49 GLU A C 4
ATOM 6489 O O . GLU A 1 49 ? 9.302 -10.028 0.030 1.00 43.32 49 GLU A O 4
ATOM 6501 N N . ASP A 1 50 ? 7.170 -10.747 0.077 1.00 65.20 50 ASP A N 4
ATOM 6502 C CA . ASP A 1 50 ? 7.099 -10.957 -1.370 1.00 24.24 50 ASP A CA 4
ATOM 6503 C C . ASP A 1 50 ? 6.812 -9.668 -2.122 1.00 4.44 50 ASP A C 4
ATOM 6504 O O . ASP A 1 50 ? 7.088 -9.569 -3.317 1.00 52.13 50 ASP A O 4
ATOM 6513 N N . VAL A 1 51 ? 6.259 -8.678 -1.440 1.00 11.15 51 VAL A N 4
ATOM 6514 C CA . VAL A 1 51 ? 5.967 -7.409 -2.083 1.00 35.53 51 VAL A CA 4
ATOM 6515 C C . VAL A 1 51 ? 7.258 -6.616 -2.318 1.00 35.50 51 VAL A C 4
ATOM 6516 O O . VAL A 1 51 ? 7.755 -5.904 -1.446 1.00 60.21 51 VAL A O 4
ATOM 6529 N N . LYS A 1 52 ? 7.831 -6.808 -3.496 1.00 22.21 52 LYS A N 4
ATOM 6530 C CA . LYS A 1 52 ? 9.047 -6.110 -3.882 1.00 23.13 52 LYS A CA 4
ATOM 6531 C C . LYS A 1 52 ? 8.688 -4.863 -4.692 1.00 70.03 52 LYS A C 4
ATOM 6532 O O . LYS A 1 52 ? 7.590 -4.790 -5.249 1.00 74.11 52 LYS A O 4
ATOM 6551 N N . PRO A 1 53 ? 9.597 -3.870 -4.766 1.00 42.12 53 PRO A N 4
ATOM 6552 C CA . PRO A 1 53 ? 9.333 -2.588 -5.446 1.00 52.13 53 PRO A CA 4
ATOM 6553 C C . PRO A 1 53 ? 8.889 -2.762 -6.897 1.00 63.32 53 PRO A C 4
ATOM 6554 O O . PRO A 1 53 ? 8.192 -1.909 -7.450 1.00 61.22 53 PRO A O 4
ATOM 6565 N N . ARG A 1 54 ? 9.289 -3.872 -7.504 1.00 31.13 54 ARG A N 4
ATOM 6566 C CA . ARG A 1 54 ? 8.899 -4.190 -8.873 1.00 60.14 54 ARG A CA 4
ATOM 6567 C C . ARG A 1 54 ? 7.380 -4.288 -8.998 1.00 52.40 54 ARG A C 4
ATOM 6568 O O . ARG A 1 54 ? 6.788 -3.773 -9.946 1.00 54.32 54 ARG A O 4
ATOM 6589 N N . HIS A 1 55 ? 6.756 -4.936 -8.016 1.00 33.44 55 HIS A N 4
ATOM 6590 C CA . HIS A 1 55 ? 5.307 -5.151 -8.031 1.00 24.41 55 HIS A CA 4
ATOM 6591 C C . HIS A 1 55 ? 4.577 -3.821 -7.964 1.00 2.11 55 HIS A C 4
ATOM 6592 O O . HIS A 1 55 ? 3.547 -3.625 -8.607 1.00 34.24 55 HIS A O 4
ATOM 6607 N N . ILE A 1 56 ? 5.137 -2.911 -7.181 1.00 53.22 56 ILE A N 4
ATOM 6608 C CA . ILE A 1 56 ? 4.519 -1.618 -6.923 1.00 43.03 56 ILE A CA 4
ATOM 6609 C C . ILE A 1 56 ? 4.337 -0.824 -8.215 1.00 13.23 56 ILE A C 4
ATOM 6610 O O . ILE A 1 56 ? 3.294 -0.214 -8.435 1.00 22.22 56 ILE A O 4
ATOM 6626 N N . ASP A 1 57 ? 5.342 -0.859 -9.081 1.00 72.24 57 ASP A N 4
ATOM 6627 C CA . ASP A 1 57 ? 5.299 -0.096 -10.324 1.00 2.10 57 ASP A CA 4
ATOM 6628 C C . ASP A 1 57 ? 4.169 -0.590 -11.220 1.00 61.33 57 ASP A C 4
ATOM 6629 O O . ASP A 1 57 ? 3.457 0.203 -11.837 1.00 30.03 57 ASP A O 4
ATOM 6638 N N . ASP A 1 58 ? 3.989 -1.905 -11.261 1.00 71.11 58 ASP A N 4
ATOM 6639 C CA . ASP A 1 58 ? 2.978 -2.506 -12.123 1.00 75.20 58 ASP A CA 4
ATOM 6640 C C . ASP A 1 58 ? 1.576 -2.262 -11.572 1.00 21.20 58 ASP A C 4
ATOM 6641 O O . ASP A 1 58 ? 0.656 -1.940 -12.324 1.00 54.54 58 ASP A O 4
ATOM 6650 N N . VAL A 1 59 ? 1.412 -2.398 -10.257 1.00 71.35 59 VAL A N 4
ATOM 6651 C CA . VAL A 1 59 ? 0.105 -2.198 -9.639 1.00 54.44 59 VAL A CA 4
ATOM 6652 C C . VAL A 1 59 ? -0.305 -0.726 -9.676 1.00 10.44 59 VAL A C 4
ATOM 6653 O O . VAL A 1 59 ? -1.477 -0.412 -9.881 1.00 70.14 59 VAL A O 4
ATOM 6666 N N . LEU A 1 60 ? 0.661 0.177 -9.513 1.00 14.44 60 LEU A N 4
ATOM 6667 C CA . LEU A 1 60 ? 0.385 1.606 -9.620 1.00 30.31 60 LEU A CA 4
ATOM 6668 C C . LEU A 1 60 ? -0.011 1.954 -11.044 1.00 34.15 60 LEU A C 4
ATOM 6669 O O . LEU A 1 60 ? -0.928 2.733 -11.268 1.00 51.42 60 LEU A O 4
ATOM 6685 N N . LYS A 1 61 ? 0.679 1.352 -12.005 1.00 42.10 61 LYS A N 4
ATOM 6686 C CA . LYS A 1 61 ? 0.380 1.555 -13.409 1.00 54.31 61 LYS A CA 4
ATOM 6687 C C . LYS A 1 61 ? -1.071 1.170 -13.695 1.00 51.20 61 LYS A C 4
ATOM 6688 O O . LYS A 1 61 ? -1.766 1.834 -14.467 1.00 21.11 61 LYS A O 4
ATOM 6707 N N . ALA A 1 62 ? -1.531 0.115 -13.034 1.00 52.41 62 ALA A N 4
ATOM 6708 C CA . ALA A 1 62 ? -2.899 -0.349 -13.192 1.00 42.44 62 ALA A CA 4
ATOM 6709 C C . ALA A 1 62 ? -3.888 0.622 -12.550 1.00 50.22 62 ALA A C 4
ATOM 6710 O O . ALA A 1 62 ? -4.887 0.993 -13.164 1.00 40.32 62 ALA A O 4
ATOM 6717 N N . VAL A 1 63 ? -3.608 1.049 -11.323 1.00 33.44 63 VAL A N 4
ATOM 6718 C CA . VAL A 1 63 ? -4.513 1.953 -10.614 1.00 12.23 63 VAL A CA 4
ATOM 6719 C C . VAL A 1 63 ? -4.499 3.355 -11.231 1.00 33.01 63 VAL A C 4
ATOM 6720 O O . VAL A 1 63 ? -5.445 4.127 -11.064 1.00 64.01 63 VAL A O 4
ATOM 6733 N N . MET A 1 64 ? -3.433 3.674 -11.956 1.00 0.41 64 MET A N 4
ATOM 6734 C CA . MET A 1 64 ? -3.343 4.951 -12.658 1.00 21.32 64 MET A CA 4
ATOM 6735 C C . MET A 1 64 ? -4.177 4.939 -13.931 1.00 44.45 64 MET A C 4
ATOM 6736 O O . MET A 1 64 ? -4.952 5.862 -14.172 1.00 62.21 64 MET A O 4
ATOM 6750 N N . LYS A 1 65 ? -4.023 3.891 -14.740 1.00 51.41 65 LYS A N 4
ATOM 6751 C CA . LYS A 1 65 ? -4.673 3.832 -16.048 1.00 54.25 65 LYS A CA 4
ATOM 6752 C C . LYS A 1 65 ? -6.190 3.879 -15.924 1.00 14.31 65 LYS A C 4
ATOM 6753 O O . LYS A 1 65 ? -6.867 4.528 -16.718 1.00 71.33 65 LYS A O 4
ATOM 6772 N N . ARG A 1 66 ? -6.719 3.202 -14.919 1.00 52.55 66 ARG A N 4
ATOM 6773 C CA . ARG A 1 66 ? -8.159 3.194 -14.686 1.00 73.35 66 ARG A CA 4
ATOM 6774 C C . ARG A 1 66 ? -8.540 4.147 -13.559 1.00 72.15 66 ARG A C 4
ATOM 6775 O O . ARG A 1 66 ? -9.661 4.112 -13.054 1.00 0.05 66 ARG A O 4
ATOM 6796 N N . GLY A 1 67 ? -7.600 4.997 -13.171 1.00 2.23 67 GLY A N 4
ATOM 6797 C CA . GLY A 1 67 ? -7.861 5.964 -12.126 1.00 72.30 67 GLY A CA 4
ATOM 6798 C C . GLY A 1 67 ? -7.084 7.244 -12.326 1.00 24.44 67 GLY A C 4
ATOM 6799 O O . GLY A 1 67 ? -7.267 7.941 -13.327 1.00 10.41 67 GLY A O 4
ATOM 6803 N N . ALA A 1 68 ? -6.203 7.548 -11.387 1.00 3.23 68 ALA A N 4
ATOM 6804 C CA . ALA A 1 68 ? -5.406 8.761 -11.452 1.00 32.42 68 ALA A CA 4
ATOM 6805 C C . ALA A 1 68 ? -4.092 8.571 -10.721 1.00 71.32 68 ALA A C 4
ATOM 6806 O O . ALA A 1 68 ? -4.033 7.888 -9.697 1.00 71.33 68 ALA A O 4
ATOM 6813 N N . PRO A 1 69 ? -3.019 9.179 -11.236 1.00 13.15 69 PRO A N 4
ATOM 6814 C CA . PRO A 1 69 ? -1.692 9.086 -10.635 1.00 30.22 69 PRO A CA 4
ATOM 6815 C C . PRO A 1 69 ? -1.634 9.786 -9.280 1.00 53.10 69 PRO A C 4
ATOM 6816 O O . PRO A 1 69 ? -0.839 9.420 -8.415 1.00 21.45 69 PRO A O 4
ATOM 6827 N N . SER A 1 70 ? -2.502 10.778 -9.098 1.00 24.00 70 SER A N 4
ATOM 6828 C CA . SER A 1 70 ? -2.571 11.527 -7.846 1.00 42.23 70 SER A CA 4
ATOM 6829 C C . SER A 1 70 ? -3.106 10.653 -6.712 1.00 73.22 70 SER A C 4
ATOM 6830 O O . SER A 1 70 ? -2.936 10.970 -5.535 1.00 65.11 70 SER A O 4
ATOM 6838 N N . ILE A 1 71 ? -3.796 9.579 -7.066 1.00 3.35 71 ILE A N 4
ATOM 6839 C CA . ILE A 1 71 ? -4.231 8.603 -6.079 1.00 72.23 71 ILE A CA 4
ATOM 6840 C C . ILE A 1 71 ? -3.064 7.702 -5.677 1.00 75.14 71 ILE A C 4
ATOM 6841 O O . ILE A 1 71 ? -2.844 7.433 -4.497 1.00 34.52 71 ILE A O 4
ATOM 6857 N N . ALA A 1 72 ? -2.298 7.284 -6.679 1.00 23.44 72 ALA A N 4
ATOM 6858 C CA . ALA A 1 72 ? -1.258 6.277 -6.503 1.00 63.02 72 ALA A CA 4
ATOM 6859 C C . ALA A 1 72 ? -0.144 6.736 -5.563 1.00 41.41 72 ALA A C 4
ATOM 6860 O O . ALA A 1 72 ? 0.344 5.954 -4.748 1.00 12.44 72 ALA A O 4
ATOM 6867 N N . ASN A 1 73 ? 0.258 7.995 -5.667 1.00 74.05 73 ASN A N 4
ATOM 6868 C CA . ASN A 1 73 ? 1.337 8.507 -4.823 1.00 31.22 73 ASN A CA 4
ATOM 6869 C C . ASN A 1 73 ? 0.862 8.671 -3.382 1.00 52.43 73 ASN A C 4
ATOM 6870 O O . ASN A 1 73 ? 1.662 8.618 -2.445 1.00 35.03 73 ASN A O 4
ATOM 6881 N N . ASP A 1 74 ? -0.444 8.860 -3.204 1.00 55.11 74 ASP A N 4
ATOM 6882 C CA . ASP A 1 74 ? -1.029 8.903 -1.868 1.00 53.21 74 ASP A CA 4
ATOM 6883 C C . ASP A 1 74 ? -1.059 7.493 -1.288 1.00 13.33 74 ASP A C 4
ATOM 6884 O O . ASP A 1 74 ? -0.858 7.292 -0.094 1.00 1.11 74 ASP A O 4
ATOM 6893 N N . THR A 1 75 ? -1.296 6.516 -2.153 1.00 54.05 75 THR A N 4
ATOM 6894 C CA . THR A 1 75 ? -1.201 5.115 -1.778 1.00 72.11 75 THR A CA 4
ATOM 6895 C C . THR A 1 75 ? 0.207 4.794 -1.271 1.00 25.44 75 THR A C 4
ATOM 6896 O O . THR A 1 75 ? 0.382 4.096 -0.269 1.00 11.13 75 THR A O 4
ATOM 6907 N N . LEU A 1 76 ? 1.206 5.341 -1.958 1.00 33.01 76 LEU A N 4
ATOM 6908 C CA . LEU A 1 76 ? 2.604 5.088 -1.635 1.00 54.40 76 LEU A CA 4
ATOM 6909 C C . LEU A 1 76 ? 2.969 5.562 -0.229 1.00 72.03 76 LEU A C 4
ATOM 6910 O O . LEU A 1 76 ? 3.720 4.890 0.475 1.00 61.31 76 LEU A O 4
ATOM 6926 N N . ARG A 1 77 ? 2.448 6.714 0.182 1.00 20.20 77 ARG A N 4
ATOM 6927 C CA . ARG A 1 77 ? 2.803 7.267 1.488 1.00 50.04 77 ARG A CA 4
ATOM 6928 C C . ARG A 1 77 ? 2.261 6.401 2.620 1.00 22.41 77 ARG A C 4
ATOM 6929 O O . ARG A 1 77 ? 2.903 6.266 3.661 1.00 45.51 77 ARG A O 4
ATOM 6950 N N . TRP A 1 78 ? 1.091 5.802 2.415 1.00 54.45 78 TRP A N 4
ATOM 6951 C CA . TRP A 1 78 ? 0.551 4.856 3.385 1.00 25.24 78 TRP A CA 4
ATOM 6952 C C . TRP A 1 78 ? 1.458 3.633 3.471 1.00 55.20 78 TRP A C 4
ATOM 6953 O O . TRP A 1 78 ? 1.820 3.186 4.560 1.00 20.24 78 TRP A O 4
ATOM 6974 N N . LEU A 1 79 ? 1.842 3.122 2.305 1.00 32.14 79 LEU A N 4
ATOM 6975 C CA . LEU A 1 79 ? 2.686 1.935 2.212 1.00 22.52 79 LEU A CA 4
ATOM 6976 C C . LEU A 1 79 ? 4.061 2.171 2.833 1.00 54.35 79 LEU A C 4
ATOM 6977 O O . LEU A 1 79 ? 4.563 1.330 3.577 1.00 75.53 79 LEU A O 4
ATOM 6993 N N . LYS A 1 80 ? 4.654 3.320 2.530 1.00 64.22 80 LYS A N 4
ATOM 6994 C CA . LYS A 1 80 ? 5.994 3.640 2.973 1.00 43.13 80 LYS A CA 4
ATOM 6995 C C . LYS A 1 80 ? 6.080 3.622 4.497 1.00 1.33 80 LYS A C 4
ATOM 6996 O O . LYS A 1 80 ? 7.071 3.161 5.066 1.00 54.12 80 LYS A O 4
ATOM 7015 N N . ARG A 1 81 ? 5.032 4.106 5.149 1.00 33.55 81 ARG A N 4
ATOM 7016 C CA . ARG A 1 81 ? 4.958 4.071 6.606 1.00 42.24 81 ARG A CA 4
ATOM 7017 C C . ARG A 1 81 ? 4.695 2.647 7.086 1.00 21.32 81 ARG A C 4
ATOM 7018 O O . ARG A 1 81 ? 5.301 2.177 8.048 1.00 54.32 81 ARG A O 4
ATOM 7039 N N . MET A 1 82 ? 3.784 1.979 6.392 1.00 75.23 82 MET A N 4
ATOM 7040 C CA . MET A 1 82 ? 3.329 0.643 6.763 1.00 23.40 82 MET A CA 4
ATOM 7041 C C . MET A 1 82 ? 4.475 -0.365 6.756 1.00 12.23 82 MET A C 4
ATOM 7042 O O . MET A 1 82 ? 4.685 -1.089 7.731 1.00 30.33 82 MET A O 4
ATOM 7056 N N . PHE A 1 83 ? 5.222 -0.405 5.659 1.00 10.20 83 PHE A N 4
ATOM 7057 C CA . PHE A 1 83 ? 6.325 -1.348 5.530 1.00 74.55 83 PHE A CA 4
ATOM 7058 C C . PHE A 1 83 ? 7.463 -0.985 6.474 1.00 1.03 83 PHE A C 4
ATOM 7059 O O . PHE A 1 83 ? 8.132 -1.865 7.012 1.00 33.13 83 PHE A O 4
ATOM 7076 N N . ASN A 1 84 ? 7.662 0.311 6.694 1.00 3.23 84 ASN A N 4
ATOM 7077 C CA . ASN A 1 84 ? 8.695 0.781 7.614 1.00 4.32 84 ASN A CA 4
ATOM 7078 C C . ASN A 1 84 ? 8.404 0.298 9.032 1.00 44.43 84 ASN A C 4
ATOM 7079 O O . ASN A 1 84 ? 9.319 0.015 9.808 1.00 45.55 84 ASN A O 4
ATOM 7090 N N . TYR A 1 85 ? 7.122 0.194 9.361 1.00 50.21 85 TYR A N 4
ATOM 7091 C CA . TYR A 1 85 ? 6.700 -0.340 10.648 1.00 30.11 85 TYR A CA 4
ATOM 7092 C C . TYR A 1 85 ? 7.112 -1.803 10.777 1.00 62.32 85 TYR A C 4
ATOM 7093 O O . TYR A 1 85 ? 7.630 -2.221 11.811 1.00 21.35 85 TYR A O 4
ATOM 7111 N N . ALA A 1 86 ? 6.894 -2.572 9.719 1.00 53.11 86 ALA A N 4
ATOM 7112 C CA . ALA A 1 86 ? 7.265 -3.981 9.716 1.00 43.44 86 ALA A CA 4
ATOM 7113 C C . ALA A 1 86 ? 8.781 -4.145 9.784 1.00 1.53 86 ALA A C 4
ATOM 7114 O O . ALA A 1 86 ? 9.287 -5.141 10.302 1.00 74.42 86 ALA A O 4
ATOM 7121 N N . ILE A 1 87 ? 9.498 -3.157 9.266 1.00 23.33 87 ILE A N 4
ATOM 7122 C CA . ILE A 1 87 ? 10.953 -3.157 9.322 1.00 60.11 87 ILE A CA 4
ATOM 7123 C C . ILE A 1 87 ? 11.441 -2.865 10.739 1.00 1.41 87 ILE A C 4
ATOM 7124 O O . ILE A 1 87 ? 12.293 -3.577 11.266 1.00 31.30 87 ILE A O 4
ATOM 7140 N N . LYS A 1 88 ? 10.877 -1.833 11.368 1.00 41.14 88 LYS A N 4
ATOM 7141 C CA . LYS A 1 88 ? 11.333 -1.420 12.694 1.00 1.55 88 LYS A CA 4
ATOM 7142 C C . LYS A 1 88 ? 11.025 -2.479 13.753 1.00 1.42 88 LYS A C 4
ATOM 7143 O O . LYS A 1 88 ? 11.760 -2.617 14.726 1.00 75.11 88 LYS A O 4
ATOM 7162 N N . ARG A 1 89 ? 9.942 -3.229 13.568 1.00 72.11 89 ARG A N 4
ATOM 7163 C CA . ARG A 1 89 ? 9.610 -4.311 14.497 1.00 5.00 89 ARG A CA 4
ATOM 7164 C C . ARG A 1 89 ? 10.256 -5.622 14.044 1.00 63.23 89 ARG A C 4
ATOM 7165 O O . ARG A 1 89 ? 9.980 -6.692 14.591 1.00 34.30 89 ARG A O 4
ATOM 7186 N N . HIS A 1 90 ? 11.120 -5.501 13.040 1.00 65.05 90 HIS A N 4
ATOM 7187 C CA . HIS A 1 90 ? 11.978 -6.586 12.567 1.00 51.42 90 HIS A CA 4
ATOM 7188 C C . HIS A 1 90 ? 11.191 -7.762 11.980 1.00 63.35 90 HIS A C 4
ATOM 7189 O O . HIS A 1 90 ? 11.024 -8.804 12.619 1.00 51.20 90 HIS A O 4
ATOM 7204 N N . ILE A 1 91 ? 10.690 -7.565 10.767 1.00 12.44 91 ILE A N 4
ATOM 7205 C CA . ILE A 1 91 ? 10.173 -8.659 9.952 1.00 30.22 91 ILE A CA 4
ATOM 7206 C C . ILE A 1 91 ? 10.855 -8.619 8.594 1.00 25.14 91 ILE A C 4
ATOM 7207 O O . ILE A 1 91 ? 11.577 -9.543 8.221 1.00 23.14 91 ILE A O 4
ATOM 7223 N N . ILE A 1 92 ? 10.644 -7.528 7.874 1.00 23.41 92 ILE A N 4
ATOM 7224 C CA . ILE A 1 92 ? 11.303 -7.315 6.599 1.00 42.12 92 ILE A CA 4
ATOM 7225 C C . ILE A 1 92 ? 12.396 -6.273 6.752 1.00 44.24 92 ILE A C 4
ATOM 7226 O O . ILE A 1 92 ? 12.493 -5.615 7.789 1.00 73.43 92 ILE A O 4
ATOM 7242 N N . GLU A 1 93 ? 13.218 -6.128 5.727 1.00 72.23 93 GLU A N 4
ATOM 7243 C CA . GLU A 1 93 ? 14.304 -5.163 5.758 1.00 73.45 93 GLU A CA 4
ATOM 7244 C C . GLU A 1 93 ? 14.234 -4.253 4.533 1.00 64.35 93 GLU A C 4
ATOM 7245 O O . GLU A 1 93 ? 14.939 -3.247 4.443 1.00 61.25 93 GLU A O 4
ATOM 7257 N N . TYR A 1 94 ? 13.361 -4.605 3.598 1.00 2.04 94 TYR A N 4
ATOM 7258 C CA . TYR A 1 94 ? 13.198 -3.833 2.374 1.00 23.02 94 TYR A CA 4
ATOM 7259 C C . TYR A 1 94 ? 11.874 -3.086 2.379 1.00 31.12 94 TYR A C 4
ATOM 7260 O O . TYR A 1 94 ? 10.820 -3.673 2.617 1.00 3.32 94 TYR A O 4
ATOM 7278 N N . ASN A 1 95 ? 11.946 -1.785 2.141 1.00 52.20 95 ASN A N 4
ATOM 7279 C CA . ASN A 1 95 ? 10.775 -0.940 2.027 1.00 72.53 95 ASN A CA 4
ATOM 7280 C C . ASN A 1 95 ? 10.445 -0.679 0.557 1.00 21.33 95 ASN A C 4
ATOM 7281 O O . ASN A 1 95 ? 10.966 0.263 -0.039 1.00 23.01 95 ASN A O 4
ATOM 7292 N N . PRO A 1 96 ? 9.610 -1.534 -0.063 1.00 75.30 96 PRO A N 4
ATOM 7293 C CA . PRO A 1 96 ? 9.297 -1.452 -1.499 1.00 0.45 96 PRO A CA 4
ATOM 7294 C C . PRO A 1 96 ? 8.747 -0.088 -1.924 1.00 73.42 96 PRO A C 4
ATOM 7295 O O . PRO A 1 96 ? 8.881 0.311 -3.081 1.00 31.10 96 PRO A O 4
ATOM 7306 N N . ALA A 1 97 ? 8.139 0.627 -0.986 1.00 44.35 97 ALA A N 4
ATOM 7307 C CA . ALA A 1 97 ? 7.536 1.918 -1.287 1.00 73.51 97 ALA A CA 4
ATOM 7308 C C . ALA A 1 97 ? 8.565 3.043 -1.211 1.00 42.11 97 ALA A C 4
ATOM 7309 O O . ALA A 1 97 ? 8.362 4.123 -1.766 1.00 3.13 97 ALA A O 4
ATOM 7316 N N . ALA A 1 98 ? 9.678 2.778 -0.539 1.00 2.43 98 ALA A N 4
ATOM 7317 C CA . ALA A 1 98 ? 10.729 3.775 -0.376 1.00 4.12 98 ALA A CA 4
ATOM 7318 C C . ALA A 1 98 ? 11.551 3.910 -1.652 1.00 10.53 98 ALA A C 4
ATOM 7319 O O . ALA A 1 98 ? 12.340 4.845 -1.801 1.00 23.02 98 ALA A O 4
ATOM 7326 N N . ALA A 1 99 ? 11.364 2.968 -2.568 1.00 10.13 99 ALA A N 4
ATOM 7327 C CA . ALA A 1 99 ? 12.049 2.997 -3.853 1.00 62.43 99 ALA A CA 4
ATOM 7328 C C . ALA A 1 99 ? 11.409 4.034 -4.772 1.00 30.44 99 ALA A C 4
ATOM 7329 O O . ALA A 1 99 ? 11.952 4.376 -5.824 1.00 31.12 99 ALA A O 4
ATOM 7336 N N . PHE A 1 100 ? 10.252 4.528 -4.360 1.00 71.04 100 PHE A N 4
ATOM 7337 C CA . PHE A 1 100 ? 9.543 5.557 -5.099 1.00 14.45 100 PHE A CA 4
ATOM 7338 C C . PHE A 1 100 ? 9.479 6.832 -4.271 1.00 75.40 100 PHE A C 4
ATOM 7339 O O . PHE A 1 100 ? 9.986 6.876 -3.149 1.00 35.42 100 PHE A O 4
ATOM 7356 N N . ASP A 1 101 ? 8.869 7.868 -4.821 1.00 52.11 101 ASP A N 4
ATOM 7357 C CA . ASP A 1 101 ? 8.711 9.121 -4.100 1.00 54.55 101 ASP A CA 4
ATOM 7358 C C . ASP A 1 101 ? 7.240 9.398 -3.834 1.00 65.41 101 ASP A C 4
ATOM 7359 O O . ASP A 1 101 ? 6.524 9.905 -4.699 1.00 32.21 101 ASP A O 4
ATOM 7368 N N . PRO A 1 102 ? 6.760 9.019 -2.641 1.00 13.22 102 PRO A N 4
ATOM 7369 C CA . PRO A 1 102 ? 5.385 9.269 -2.214 1.00 14.44 102 PRO A CA 4
ATOM 7370 C C . PRO A 1 102 ? 5.173 10.711 -1.763 1.00 12.42 102 PRO A C 4
ATOM 7371 O O . PRO A 1 102 ? 4.037 11.191 -1.685 1.00 42.50 102 PRO A O 4
ATOM 7382 N N . GLY A 1 103 ? 6.272 11.395 -1.463 1.00 3.14 103 GLY A N 4
ATOM 7383 C CA . GLY A 1 103 ? 6.195 12.756 -0.966 1.00 4.01 103 GLY A CA 4
ATOM 7384 C C . GLY A 1 103 ? 5.691 12.808 0.460 1.00 1.15 103 GLY A C 4
ATOM 7385 O O . GLY A 1 103 ? 4.936 13.705 0.833 1.00 11.54 103 GLY A O 4
ATOM 7389 N N . ASP A 1 104 ? 6.107 11.839 1.259 1.00 2.13 104 ASP A N 4
ATOM 7390 C CA . ASP A 1 104 ? 5.679 11.759 2.643 1.00 1.55 104 ASP A CA 4
ATOM 7391 C C . ASP A 1 104 ? 6.846 12.037 3.579 1.00 30.25 104 ASP A C 4
ATOM 7392 O O . ASP A 1 104 ? 7.565 11.124 3.989 1.00 45.20 104 ASP A O 4
ATOM 7401 N N . ALA A 1 105 ? 7.045 13.308 3.884 1.00 73.40 105 ALA A N 4
ATOM 7402 C CA . ALA A 1 105 ? 8.136 13.733 4.746 1.00 75.21 105 ALA A CA 4
ATOM 7403 C C . ALA A 1 105 ? 7.745 15.000 5.493 1.00 32.51 105 ALA A C 4
ATOM 7404 O O . ALA A 1 105 ? 8.601 15.810 5.859 1.00 63.21 105 ALA A O 4
ATOM 7411 N N . GLY A 1 106 ? 6.446 15.158 5.722 1.00 32.24 106 GLY A N 4
ATOM 7412 C CA . GLY A 1 106 ? 5.945 16.335 6.398 1.00 71.24 106 GLY A CA 4
ATOM 7413 C C . GLY A 1 106 ? 6.327 16.359 7.862 1.00 53.02 106 GLY A C 4
ATOM 7414 O O . GLY A 1 106 ? 6.567 15.312 8.466 1.00 0.33 106 GLY A O 4
ATOM 7418 N N . GLY A 1 107 ? 6.383 17.554 8.430 1.00 70.41 107 GLY A N 4
ATOM 7419 C CA . GLY A 1 107 ? 6.746 17.703 9.825 1.00 3.00 107 GLY A CA 4
ATOM 7420 C C . GLY A 1 107 ? 5.534 17.665 10.728 1.00 32.43 107 GLY A C 4
ATOM 7421 O O . GLY A 1 107 ? 5.652 17.755 11.950 1.00 14.42 107 GLY A O 4
ATOM 7425 N N . LYS A 1 108 ? 4.363 17.546 10.116 1.00 30.24 108 LYS A N 4
ATOM 7426 C CA . LYS A 1 108 ? 3.124 17.432 10.837 1.00 50.34 108 LYS A CA 4
ATOM 7427 C C . LYS A 1 108 ? 3.012 16.019 11.397 1.00 42.02 108 LYS A C 4
ATOM 7428 O O . LYS A 1 108 ? 2.836 15.055 10.651 1.00 31.53 108 LYS A O 4
ATOM 7447 N N . LEU A 1 109 ? 3.149 15.904 12.705 1.00 21.12 109 LEU A N 4
ATOM 7448 C CA . LEU A 1 109 ? 3.161 14.608 13.367 1.00 32.24 109 LEU A CA 4
ATOM 7449 C C . LEU A 1 109 ? 2.848 14.782 14.851 1.00 60.04 109 LEU A C 4
ATOM 7450 O O . LEU A 1 109 ? 3.266 13.982 15.695 1.00 24.45 109 LEU A O 4
ATOM 7466 N N . GLU A 1 110 ? 2.103 15.837 15.159 1.00 52.35 110 GLU A N 4
ATOM 7467 C CA . GLU A 1 110 ? 1.753 16.155 16.535 1.00 53.24 110 GLU A CA 4
ATOM 7468 C C . GLU A 1 110 ? 0.928 15.023 17.139 1.00 0.22 110 GLU A C 4
ATOM 7469 O O . GLU A 1 110 ? -0.151 14.683 16.647 1.00 4.32 110 GLU A O 4
ATOM 7481 N N . HIS A 1 111 ? 1.459 14.429 18.192 1.00 12.33 111 HIS A N 4
ATOM 7482 C CA . HIS A 1 111 ? 0.795 13.331 18.869 1.00 10.32 111 HIS A CA 4
ATOM 7483 C C . HIS A 1 111 ? 0.553 13.691 20.325 1.00 34.11 111 HIS A C 4
ATOM 7484 O O . HIS A 1 111 ? 1.459 13.632 21.156 1.00 3.54 111 HIS A O 4
ATOM 7499 N N . HIS A 1 112 ? -0.674 14.104 20.610 1.00 4.04 112 HIS A N 4
ATOM 7500 C CA . HIS A 1 112 ? -1.050 14.573 21.938 1.00 5.32 112 HIS A CA 4
ATOM 7501 C C . HIS A 1 112 ? -0.861 13.472 22.978 1.00 70.12 112 HIS A C 4
ATOM 7502 O O . HIS A 1 112 ? -0.032 13.593 23.877 1.00 62.52 112 HIS A O 4
ATOM 7517 N N . HIS A 1 113 ? -1.637 12.407 22.851 1.00 72.31 113 HIS A N 4
ATOM 7518 C CA . HIS A 1 113 ? -1.542 11.272 23.757 1.00 14.35 113 HIS A CA 4
ATOM 7519 C C . HIS A 1 113 ? -1.749 9.982 22.973 1.00 72.21 113 HIS A C 4
ATOM 7520 O O . HIS A 1 113 ? -2.352 10.004 21.899 1.00 21.53 113 HIS A O 4
ATOM 7535 N N . HIS A 1 114 ? -1.218 8.876 23.487 1.00 61.31 114 HIS A N 4
ATOM 7536 C CA . HIS A 1 114 ? -1.395 7.572 22.857 1.00 35.40 114 HIS A CA 4
ATOM 7537 C C . HIS A 1 114 ? -2.878 7.224 22.758 1.00 21.52 114 HIS A C 4
ATOM 7538 O O . HIS A 1 114 ? -3.548 7.015 23.771 1.00 75.42 114 HIS A O 4
ATOM 7553 N N . HIS A 1 115 ? -3.383 7.172 21.538 1.00 5.04 115 HIS A N 4
ATOM 7554 C CA . HIS A 1 115 ? -4.786 6.855 21.310 1.00 70.31 115 HIS A CA 4
ATOM 7555 C C . HIS A 1 115 ? -4.955 5.358 21.089 1.00 34.05 115 HIS A C 4
ATOM 7556 O O . HIS A 1 115 ? -4.057 4.695 20.564 1.00 70.41 115 HIS A O 4
ATOM 7571 N N . HIS A 1 116 ? -6.093 4.828 21.503 1.00 43.54 116 HIS A N 4
ATOM 7572 C CA . HIS A 1 116 ? -6.367 3.405 21.362 1.00 54.44 116 HIS A CA 4
ATOM 7573 C C . HIS A 1 116 ? -7.871 3.157 21.302 1.00 43.11 116 HIS A C 4
ATOM 7574 O O . HIS A 1 116 ? -8.655 3.932 21.857 1.00 42.24 116 HIS A O 4
ATOM 7589 N N . MET A 1 1 ? -3.137 -10.071 14.780 1.00 24.11 1 MET A N 5
ATOM 7590 C CA . MET A 1 1 ? -3.865 -11.147 14.061 1.00 32.32 1 MET A CA 5
ATOM 7591 C C . MET A 1 1 ? -2.983 -11.735 12.954 1.00 12.41 1 MET A C 5
ATOM 7592 O O . MET A 1 1 ? -3.461 -12.411 12.045 1.00 42.54 1 MET A O 5
ATOM 7608 N N . ALA A 1 2 ? -1.679 -11.507 13.054 1.00 50.10 2 ALA A N 5
ATOM 7609 C CA . ALA A 1 2 ? -0.741 -11.983 12.045 1.00 73.13 2 ALA A CA 5
ATOM 7610 C C . ALA A 1 2 ? -0.046 -13.250 12.521 1.00 52.22 2 ALA A C 5
ATOM 7611 O O . ALA A 1 2 ? 0.870 -13.758 11.877 1.00 23.15 2 ALA A O 5
ATOM 7618 N N . GLU A 1 3 ? -0.523 -13.772 13.641 1.00 54.41 3 GLU A N 5
ATOM 7619 C CA . GLU A 1 3 ? 0.095 -14.916 14.298 1.00 75.41 3 GLU A CA 5
ATOM 7620 C C . GLU A 1 3 ? -0.238 -16.206 13.551 1.00 54.32 3 GLU A C 5
ATOM 7621 O O . GLU A 1 3 ? 0.145 -17.300 13.968 1.00 72.45 3 GLU A O 5
ATOM 7633 N N . LYS A 1 4 ? -0.951 -16.061 12.440 1.00 4.53 4 LYS A N 5
ATOM 7634 C CA . LYS A 1 4 ? -1.327 -17.193 11.606 1.00 65.34 4 LYS A CA 5
ATOM 7635 C C . LYS A 1 4 ? -0.093 -17.768 10.918 1.00 10.04 4 LYS A C 5
ATOM 7636 O O . LYS A 1 4 ? -0.047 -18.950 10.578 1.00 50.31 4 LYS A O 5
ATOM 7655 N N . ASN A 1 5 ? 0.901 -16.908 10.723 1.00 13.03 5 ASN A N 5
ATOM 7656 C CA . ASN A 1 5 ? 2.176 -17.291 10.119 1.00 34.20 5 ASN A CA 5
ATOM 7657 C C . ASN A 1 5 ? 3.161 -16.146 10.276 1.00 11.41 5 ASN A C 5
ATOM 7658 O O . ASN A 1 5 ? 4.140 -16.243 11.013 1.00 65.12 5 ASN A O 5
ATOM 7669 N N . ALA A 1 6 ? 2.870 -15.056 9.587 1.00 41.45 6 ALA A N 5
ATOM 7670 C CA . ALA A 1 6 ? 3.659 -13.844 9.673 1.00 55.44 6 ALA A CA 5
ATOM 7671 C C . ALA A 1 6 ? 2.786 -12.658 9.302 1.00 31.43 6 ALA A C 5
ATOM 7672 O O . ALA A 1 6 ? 1.643 -12.841 8.870 1.00 52.45 6 ALA A O 5
ATOM 7679 N N . TYR A 1 7 ? 3.304 -11.453 9.474 1.00 45.43 7 TYR A N 5
ATOM 7680 C CA . TYR A 1 7 ? 2.572 -10.257 9.090 1.00 32.23 7 TYR A CA 5
ATOM 7681 C C . TYR A 1 7 ? 2.522 -10.124 7.569 1.00 31.13 7 TYR A C 5
ATOM 7682 O O . TYR A 1 7 ? 3.374 -9.479 6.958 1.00 74.51 7 TYR A O 5
ATOM 7700 N N . THR A 1 8 ? 1.544 -10.786 6.967 1.00 43.24 8 THR A N 5
ATOM 7701 C CA . THR A 1 8 ? 1.325 -10.713 5.531 1.00 75.54 8 THR A CA 5
ATOM 7702 C C . THR A 1 8 ? 0.810 -9.323 5.156 1.00 40.41 8 THR A C 5
ATOM 7703 O O . THR A 1 8 ? 0.153 -8.675 5.967 1.00 75.52 8 THR A O 5
ATOM 7714 N N . VAL A 1 9 ? 1.097 -8.868 3.937 1.00 51.32 9 VAL A N 5
ATOM 7715 C CA . VAL A 1 9 ? 0.736 -7.511 3.515 1.00 54.13 9 VAL A CA 5
ATOM 7716 C C . VAL A 1 9 ? -0.772 -7.259 3.636 1.00 24.30 9 VAL A C 5
ATOM 7717 O O . VAL A 1 9 ? -1.194 -6.197 4.099 1.00 12.44 9 VAL A O 5
ATOM 7730 N N . ALA A 1 10 ? -1.577 -8.250 3.255 1.00 1.42 10 ALA A N 5
ATOM 7731 C CA . ALA A 1 10 ? -3.028 -8.136 3.357 1.00 25.00 10 ALA A CA 5
ATOM 7732 C C . ALA A 1 10 ? -3.463 -7.976 4.808 1.00 44.45 10 ALA A C 5
ATOM 7733 O O . ALA A 1 10 ? -4.399 -7.239 5.111 1.00 4.40 10 ALA A O 5
ATOM 7740 N N . GLN A 1 11 ? -2.759 -8.655 5.702 1.00 34.43 11 GLN A N 5
ATOM 7741 C CA . GLN A 1 11 ? -3.092 -8.637 7.117 1.00 1.32 11 GLN A CA 5
ATOM 7742 C C . GLN A 1 11 ? -2.564 -7.367 7.775 1.00 71.44 11 GLN A C 5
ATOM 7743 O O . GLN A 1 11 ? -3.235 -6.770 8.620 1.00 2.22 11 GLN A O 5
ATOM 7757 N N . LEU A 1 12 ? -1.368 -6.959 7.370 1.00 63.31 12 LEU A N 5
ATOM 7758 C CA . LEU A 1 12 ? -0.709 -5.794 7.940 1.00 21.11 12 LEU A CA 5
ATOM 7759 C C . LEU A 1 12 ? -1.528 -4.542 7.667 1.00 30.23 12 LEU A C 5
ATOM 7760 O O . LEU A 1 12 ? -1.880 -3.810 8.589 1.00 13.14 12 LEU A O 5
ATOM 7776 N N . ALA A 1 13 ? -1.849 -4.318 6.401 1.00 5.43 13 ALA A N 5
ATOM 7777 C CA . ALA A 1 13 ? -2.602 -3.139 6.000 1.00 23.02 13 ALA A CA 5
ATOM 7778 C C . ALA A 1 13 ? -3.996 -3.135 6.619 1.00 74.04 13 ALA A C 5
ATOM 7779 O O . ALA A 1 13 ? -4.503 -2.089 7.026 1.00 25.14 13 ALA A O 5
ATOM 7786 N N . ASP A 1 14 ? -4.599 -4.312 6.708 1.00 41.15 14 ASP A N 5
ATOM 7787 C CA . ASP A 1 14 ? -5.960 -4.431 7.210 1.00 33.02 14 ASP A CA 5
ATOM 7788 C C . ASP A 1 14 ? -6.020 -4.095 8.695 1.00 2.33 14 ASP A C 5
ATOM 7789 O O . ASP A 1 14 ? -6.903 -3.363 9.141 1.00 42.01 14 ASP A O 5
ATOM 7798 N N . GLU A 1 15 ? -5.060 -4.622 9.451 1.00 34.03 15 GLU A N 5
ATOM 7799 C CA . GLU A 1 15 ? -4.990 -4.380 10.887 1.00 55.45 15 GLU A CA 5
ATOM 7800 C C . GLU A 1 15 ? -4.513 -2.951 11.155 1.00 33.34 15 GLU A C 5
ATOM 7801 O O . GLU A 1 15 ? -4.875 -2.338 12.161 1.00 73.25 15 GLU A O 5
ATOM 7813 N N . TYR A 1 16 ? -3.699 -2.435 10.236 1.00 54.22 16 TYR A N 5
ATOM 7814 C CA . TYR A 1 16 ? -3.170 -1.074 10.310 1.00 1.21 16 TYR A CA 5
ATOM 7815 C C . TYR A 1 16 ? -4.308 -0.054 10.359 1.00 70.43 16 TYR A C 5
ATOM 7816 O O . TYR A 1 16 ? -4.208 0.974 11.033 1.00 54.34 16 TYR A O 5
ATOM 7834 N N . PHE A 1 17 ? -5.391 -0.365 9.647 1.00 31.33 17 PHE A N 5
ATOM 7835 C CA . PHE A 1 17 ? -6.582 0.484 9.611 1.00 52.50 17 PHE A CA 5
ATOM 7836 C C . PHE A 1 17 ? -7.092 0.772 11.020 1.00 23.52 17 PHE A C 5
ATOM 7837 O O . PHE A 1 17 ? -7.387 1.914 11.365 1.00 70.50 17 PHE A O 5
ATOM 7854 N N . GLU A 1 18 ? -7.167 -0.274 11.829 1.00 5.23 18 GLU A N 5
ATOM 7855 C CA . GLU A 1 18 ? -7.699 -0.179 13.184 1.00 1.15 18 GLU A CA 5
ATOM 7856 C C . GLU A 1 18 ? -6.814 0.677 14.081 1.00 74.23 18 GLU A C 5
ATOM 7857 O O . GLU A 1 18 ? -7.264 1.183 15.107 1.00 20.11 18 GLU A O 5
ATOM 7869 N N . ARG A 1 19 ? -5.556 0.826 13.703 1.00 2.44 19 ARG A N 5
ATOM 7870 C CA . ARG A 1 19 ? -4.590 1.507 14.549 1.00 1.32 19 ARG A CA 5
ATOM 7871 C C . ARG A 1 19 ? -4.584 3.011 14.282 1.00 2.53 19 ARG A C 5
ATOM 7872 O O . ARG A 1 19 ? -4.870 3.810 15.172 1.00 1.42 19 ARG A O 5
ATOM 7893 N N . MET A 1 20 ? -4.279 3.388 13.045 1.00 50.41 20 MET A N 5
ATOM 7894 C CA . MET A 1 20 ? -4.054 4.794 12.702 1.00 4.41 20 MET A CA 5
ATOM 7895 C C . MET A 1 20 ? -5.344 5.533 12.355 1.00 2.25 20 MET A C 5
ATOM 7896 O O . MET A 1 20 ? -5.370 6.765 12.324 1.00 0.13 20 MET A O 5
ATOM 7910 N N . ILE A 1 21 ? -6.407 4.791 12.091 1.00 2.24 21 ILE A N 5
ATOM 7911 C CA . ILE A 1 21 ? -7.672 5.390 11.666 1.00 32.35 21 ILE A CA 5
ATOM 7912 C C . ILE A 1 21 ? -8.726 5.254 12.772 1.00 25.24 21 ILE A C 5
ATOM 7913 O O . ILE A 1 21 ? -9.932 5.261 12.528 1.00 44.03 21 ILE A O 5
ATOM 7929 N N . ALA A 1 22 ? -8.248 5.150 14.007 1.00 3.21 22 ALA A N 5
ATOM 7930 C CA . ALA A 1 22 ? -9.125 5.142 15.169 1.00 74.24 22 ALA A CA 5
ATOM 7931 C C . ALA A 1 22 ? -8.882 6.386 16.017 1.00 24.21 22 ALA A C 5
ATOM 7932 O O . ALA A 1 22 ? -7.742 6.695 16.369 1.00 24.12 22 ALA A O 5
ATOM 7939 N N . GLY A 1 23 ? -9.952 7.093 16.344 1.00 32.40 23 GLY A N 5
ATOM 7940 C CA . GLY A 1 23 ? -9.832 8.313 17.114 1.00 70.22 23 GLY A CA 5
ATOM 7941 C C . GLY A 1 23 ? -10.755 9.398 16.599 1.00 63.41 23 GLY A C 5
ATOM 7942 O O . GLY A 1 23 ? -11.864 9.570 17.104 1.00 14.50 23 GLY A O 5
ATOM 7946 N N . ARG A 1 24 ? -10.303 10.116 15.582 1.00 20.43 24 ARG A N 5
ATOM 7947 C CA . ARG A 1 24 ? -11.090 11.172 14.966 1.00 43.55 24 ARG A CA 5
ATOM 7948 C C . ARG A 1 24 ? -10.714 11.264 13.494 1.00 13.24 24 ARG A C 5
ATOM 7949 O O . ARG A 1 24 ? -9.648 11.773 13.147 1.00 30.22 24 ARG A O 5
ATOM 7970 N N . TRP A 1 25 ? -11.584 10.763 12.635 1.00 33.44 25 TRP A N 5
ATOM 7971 C CA . TRP A 1 25 ? -11.281 10.670 11.213 1.00 2.31 25 TRP A CA 5
ATOM 7972 C C . TRP A 1 25 ? -12.486 11.076 10.356 1.00 65.02 25 TRP A C 5
ATOM 7973 O O . TRP A 1 25 ? -12.338 11.858 9.415 1.00 52.31 25 TRP A O 5
ATOM 7994 N N . LYS A 1 26 ? -13.670 10.569 10.720 1.00 31.05 26 LYS A N 5
ATOM 7995 C CA . LYS A 1 26 ? -14.899 10.765 9.941 1.00 64.12 26 LYS A CA 5
ATOM 7996 C C . LYS A 1 26 ? -14.802 10.142 8.548 1.00 50.53 26 LYS A C 5
ATOM 7997 O O . LYS A 1 26 ? -13.939 10.498 7.745 1.00 74.44 26 LYS A O 5
ATOM 8016 N N . HIS A 1 27 ? -15.716 9.211 8.279 1.00 34.43 27 HIS A N 5
ATOM 8017 C CA . HIS A 1 27 ? -15.756 8.469 7.014 1.00 64.42 27 HIS A CA 5
ATOM 8018 C C . HIS A 1 27 ? -14.572 7.518 6.885 1.00 12.51 27 HIS A C 5
ATOM 8019 O O . HIS A 1 27 ? -13.568 7.833 6.246 1.00 71.01 27 HIS A O 5
ATOM 8034 N N . PRO A 1 28 ? -14.677 6.329 7.499 1.00 54.52 28 PRO A N 5
ATOM 8035 C CA . PRO A 1 28 ? -13.606 5.333 7.469 1.00 3.53 28 PRO A CA 5
ATOM 8036 C C . PRO A 1 28 ? -13.531 4.616 6.126 1.00 1.33 28 PRO A C 5
ATOM 8037 O O . PRO A 1 28 ? -12.488 4.096 5.745 1.00 63.23 28 PRO A O 5
ATOM 8048 N N . ASN A 1 29 ? -14.649 4.613 5.411 1.00 63.33 29 ASN A N 5
ATOM 8049 C CA . ASN A 1 29 ? -14.775 3.868 4.162 1.00 3.31 29 ASN A CA 5
ATOM 8050 C C . ASN A 1 29 ? -13.916 4.470 3.053 1.00 42.44 29 ASN A C 5
ATOM 8051 O O . ASN A 1 29 ? -13.343 3.744 2.245 1.00 21.01 29 ASN A O 5
ATOM 8062 N N . ILE A 1 30 ? -13.823 5.793 3.027 1.00 62.20 30 ILE A N 5
ATOM 8063 C CA . ILE A 1 30 ? -13.058 6.485 1.996 1.00 4.15 30 ILE A CA 5
ATOM 8064 C C . ILE A 1 30 ? -11.586 6.077 2.044 1.00 23.43 30 ILE A C 5
ATOM 8065 O O . ILE A 1 30 ? -10.990 5.732 1.024 1.00 75.04 30 ILE A O 5
ATOM 8081 N N . VAL A 1 31 ? -11.011 6.091 3.238 1.00 31.02 31 VAL A N 5
ATOM 8082 C CA . VAL A 1 31 ? -9.619 5.701 3.406 1.00 2.12 31 VAL A CA 5
ATOM 8083 C C . VAL A 1 31 ? -9.478 4.175 3.390 1.00 13.10 31 VAL A C 5
ATOM 8084 O O . VAL A 1 31 ? -8.437 3.637 3.012 1.00 54.45 31 VAL A O 5
ATOM 8097 N N . ARG A 1 32 ? -10.546 3.482 3.776 1.00 44.13 32 ARG A N 5
ATOM 8098 C CA . ARG A 1 32 ? -10.564 2.022 3.764 1.00 61.23 32 ARG A CA 5
ATOM 8099 C C . ARG A 1 32 ? -10.362 1.497 2.347 1.00 22.12 32 ARG A C 5
ATOM 8100 O O . ARG A 1 32 ? -9.660 0.507 2.145 1.00 51.04 32 ARG A O 5
ATOM 8121 N N . SER A 1 33 ? -10.967 2.177 1.375 1.00 25.44 33 SER A N 5
ATOM 8122 C CA . SER A 1 33 ? -10.840 1.798 -0.028 1.00 2.10 33 SER A CA 5
ATOM 8123 C C . SER A 1 33 ? -9.377 1.808 -0.468 1.00 20.50 33 SER A C 5
ATOM 8124 O O . SER A 1 33 ? -8.946 0.953 -1.241 1.00 52.01 33 SER A O 5
ATOM 8132 N N . ARG A 1 34 ? -8.612 2.769 0.039 1.00 72.55 34 ARG A N 5
ATOM 8133 C CA . ARG A 1 34 ? -7.182 2.826 -0.247 1.00 35.10 34 ARG A CA 5
ATOM 8134 C C . ARG A 1 34 ? -6.498 1.564 0.260 1.00 41.33 34 ARG A C 5
ATOM 8135 O O . ARG A 1 34 ? -5.674 0.971 -0.425 1.00 22.54 34 ARG A O 5
ATOM 8156 N N . ILE A 1 35 ? -6.875 1.147 1.456 1.00 73.14 35 ILE A N 5
ATOM 8157 C CA . ILE A 1 35 ? -6.237 0.019 2.111 1.00 31.13 35 ILE A CA 5
ATOM 8158 C C . ILE A 1 35 ? -6.637 -1.319 1.489 1.00 72.21 35 ILE A C 5
ATOM 8159 O O . ILE A 1 35 ? -5.775 -2.121 1.130 1.00 32.15 35 ILE A O 5
ATOM 8175 N N . GLU A 1 36 ? -7.934 -1.564 1.346 1.00 70.24 36 GLU A N 5
ATOM 8176 C CA . GLU A 1 36 ? -8.394 -2.881 0.921 1.00 63.20 36 GLU A CA 5
ATOM 8177 C C . GLU A 1 36 ? -8.359 -3.054 -0.596 1.00 23.12 36 GLU A C 5
ATOM 8178 O O . GLU A 1 36 ? -8.364 -4.181 -1.088 1.00 73.24 36 GLU A O 5
ATOM 8190 N N . LYS A 1 37 ? -8.321 -1.955 -1.336 1.00 72.21 37 LYS A N 5
ATOM 8191 C CA . LYS A 1 37 ? -8.317 -2.034 -2.790 1.00 51.32 37 LYS A CA 5
ATOM 8192 C C . LYS A 1 37 ? -6.964 -1.640 -3.380 1.00 13.54 37 LYS A C 5
ATOM 8193 O O . LYS A 1 37 ? -6.383 -2.398 -4.154 1.00 60.24 37 LYS A O 5
ATOM 8212 N N . ASP A 1 38 ? -6.466 -0.459 -3.024 1.00 35.42 38 ASP A N 5
ATOM 8213 C CA . ASP A 1 38 ? -5.226 0.048 -3.615 1.00 10.23 38 ASP A CA 5
ATOM 8214 C C . ASP A 1 38 ? -4.002 -0.635 -3.016 1.00 41.23 38 ASP A C 5
ATOM 8215 O O . ASP A 1 38 ? -3.106 -1.059 -3.743 1.00 60.32 38 ASP A O 5
ATOM 8224 N N . ILE A 1 39 ? -3.965 -0.736 -1.691 1.00 51.21 39 ILE A N 5
ATOM 8225 C CA . ILE A 1 39 ? -2.851 -1.384 -1.006 1.00 72.12 39 ILE A CA 5
ATOM 8226 C C . ILE A 1 39 ? -2.885 -2.894 -1.231 1.00 61.43 39 ILE A C 5
ATOM 8227 O O . ILE A 1 39 ? -1.841 -3.541 -1.332 1.00 22.31 39 ILE A O 5
ATOM 8243 N N . LYS A 1 40 ? -4.087 -3.453 -1.322 1.00 70.21 40 LYS A N 5
ATOM 8244 C CA . LYS A 1 40 ? -4.243 -4.879 -1.582 1.00 54.13 40 LYS A CA 5
ATOM 8245 C C . LYS A 1 40 ? -4.930 -5.109 -2.928 1.00 42.33 40 LYS A C 5
ATOM 8246 O O . LYS A 1 40 ? -6.125 -5.398 -2.971 1.00 23.23 40 LYS A O 5
ATOM 8265 N N . PRO A 1 41 ? -4.200 -4.968 -4.046 1.00 21.22 41 PRO A N 5
ATOM 8266 C CA . PRO A 1 41 ? -4.765 -5.167 -5.383 1.00 12.45 41 PRO A CA 5
ATOM 8267 C C . PRO A 1 41 ? -5.074 -6.639 -5.649 1.00 75.42 41 PRO A C 5
ATOM 8268 O O . PRO A 1 41 ? -6.199 -7.005 -5.999 1.00 40.22 41 PRO A O 5
ATOM 8279 N N . ALA A 1 42 ? -4.060 -7.474 -5.473 1.00 63.42 42 ALA A N 5
ATOM 8280 C CA . ALA A 1 42 ? -4.186 -8.911 -5.665 1.00 42.35 42 ALA A CA 5
ATOM 8281 C C . ALA A 1 42 ? -3.123 -9.617 -4.843 1.00 10.11 42 ALA A C 5
ATOM 8282 O O . ALA A 1 42 ? -3.377 -10.644 -4.215 1.00 2.23 42 ALA A O 5
ATOM 8289 N N . ILE A 1 43 ? -1.931 -9.036 -4.864 1.00 10.52 43 ILE A N 5
ATOM 8290 C CA . ILE A 1 43 ? -0.825 -9.458 -4.016 1.00 44.24 43 ILE A CA 5
ATOM 8291 C C . ILE A 1 43 ? -1.162 -9.240 -2.542 1.00 43.51 43 ILE A C 5
ATOM 8292 O O . ILE A 1 43 ? -0.803 -8.226 -1.949 1.00 64.05 43 ILE A O 5
ATOM 8308 N N . GLY A 1 44 ? -1.894 -10.180 -1.971 1.00 43.31 44 GLY A N 5
ATOM 8309 C CA . GLY A 1 44 ? -2.310 -10.059 -0.590 1.00 73.24 44 GLY A CA 5
ATOM 8310 C C . GLY A 1 44 ? -1.657 -11.095 0.296 1.00 24.13 44 GLY A C 5
ATOM 8311 O O . GLY A 1 44 ? -1.165 -10.780 1.379 1.00 12.43 44 GLY A O 5
ATOM 8315 N N . SER A 1 45 ? -1.637 -12.332 -0.172 1.00 23.24 45 SER A N 5
ATOM 8316 C CA . SER A 1 45 ? -1.050 -13.426 0.584 1.00 4.34 45 SER A CA 5
ATOM 8317 C C . SER A 1 45 ? 0.384 -13.676 0.127 1.00 73.20 45 SER A C 5
ATOM 8318 O O . SER A 1 45 ? 0.976 -14.713 0.425 1.00 41.24 45 SER A O 5
ATOM 8326 N N . LEU A 1 46 ? 0.940 -12.701 -0.581 1.00 63.32 46 LEU A N 5
ATOM 8327 C CA . LEU A 1 46 ? 2.301 -12.791 -1.094 1.00 12.43 46 LEU A CA 5
ATOM 8328 C C . LEU A 1 46 ? 3.267 -12.072 -0.147 1.00 3.33 46 LEU A C 5
ATOM 8329 O O . LEU A 1 46 ? 4.307 -11.577 -0.556 1.00 73.35 46 LEU A O 5
ATOM 8345 N N . LYS A 1 47 ? 2.895 -12.040 1.129 1.00 73.31 47 LYS A N 5
ATOM 8346 C CA . LYS A 1 47 ? 3.675 -11.395 2.199 1.00 14.44 47 LYS A CA 5
ATOM 8347 C C . LYS A 1 47 ? 4.094 -9.961 1.863 1.00 50.24 47 LYS A C 5
ATOM 8348 O O . LYS A 1 47 ? 3.780 -9.425 0.805 1.00 34.02 47 LYS A O 5
ATOM 8367 N N . VAL A 1 48 ? 4.753 -9.325 2.817 1.00 40.44 48 VAL A N 5
ATOM 8368 C CA . VAL A 1 48 ? 5.390 -8.037 2.581 1.00 30.40 48 VAL A CA 5
ATOM 8369 C C . VAL A 1 48 ? 6.783 -8.265 1.998 1.00 3.42 48 VAL A C 5
ATOM 8370 O O . VAL A 1 48 ? 7.357 -7.411 1.322 1.00 51.51 48 VAL A O 5
ATOM 8383 N N . GLU A 1 49 ? 7.315 -9.444 2.279 1.00 73.45 49 GLU A N 5
ATOM 8384 C CA . GLU A 1 49 ? 8.665 -9.809 1.877 1.00 14.33 49 GLU A CA 5
ATOM 8385 C C . GLU A 1 49 ? 8.705 -10.280 0.424 1.00 11.34 49 GLU A C 5
ATOM 8386 O O . GLU A 1 49 ? 9.717 -10.133 -0.262 1.00 62.52 49 GLU A O 5
ATOM 8398 N N . ASP A 1 50 ? 7.598 -10.840 -0.043 1.00 25.20 50 ASP A N 5
ATOM 8399 C CA . ASP A 1 50 ? 7.539 -11.401 -1.388 1.00 4.20 50 ASP A CA 5
ATOM 8400 C C . ASP A 1 50 ? 6.977 -10.400 -2.388 1.00 54.11 50 ASP A C 5
ATOM 8401 O O . ASP A 1 50 ? 7.102 -10.585 -3.602 1.00 44.44 50 ASP A O 5
ATOM 8410 N N . VAL A 1 51 ? 6.362 -9.334 -1.891 1.00 75.35 51 VAL A N 5
ATOM 8411 C CA . VAL A 1 51 ? 5.895 -8.272 -2.766 1.00 3.50 51 VAL A CA 5
ATOM 8412 C C . VAL A 1 51 ? 7.072 -7.383 -3.183 1.00 22.23 51 VAL A C 5
ATOM 8413 O O . VAL A 1 51 ? 7.367 -6.359 -2.575 1.00 23.43 51 VAL A O 5
ATOM 8426 N N . LYS A 1 52 ? 7.778 -7.835 -4.203 1.00 52.21 52 LYS A N 5
ATOM 8427 C CA . LYS A 1 52 ? 8.938 -7.129 -4.729 1.00 23.45 52 LYS A CA 5
ATOM 8428 C C . LYS A 1 52 ? 8.509 -5.845 -5.439 1.00 61.02 52 LYS A C 5
ATOM 8429 O O . LYS A 1 52 ? 7.362 -5.730 -5.879 1.00 43.54 52 LYS A O 5
ATOM 8448 N N . PRO A 1 53 ? 9.432 -4.876 -5.579 1.00 34.12 53 PRO A N 5
ATOM 8449 C CA . PRO A 1 53 ? 9.175 -3.615 -6.291 1.00 13.04 53 PRO A CA 5
ATOM 8450 C C . PRO A 1 53 ? 8.632 -3.836 -7.702 1.00 54.33 53 PRO A C 5
ATOM 8451 O O . PRO A 1 53 ? 7.885 -3.010 -8.222 1.00 64.15 53 PRO A O 5
ATOM 8462 N N . ARG A 1 54 ? 9.001 -4.966 -8.310 1.00 10.40 54 ARG A N 5
ATOM 8463 C CA . ARG A 1 54 ? 8.507 -5.324 -9.639 1.00 30.32 54 ARG A CA 5
ATOM 8464 C C . ARG A 1 54 ? 6.978 -5.407 -9.658 1.00 25.32 54 ARG A C 5
ATOM 8465 O O . ARG A 1 54 ? 6.342 -5.103 -10.667 1.00 11.30 54 ARG A O 5
ATOM 8486 N N . HIS A 1 55 ? 6.393 -5.816 -8.537 1.00 61.04 55 HIS A N 5
ATOM 8487 C CA . HIS A 1 55 ? 4.939 -5.918 -8.434 1.00 13.15 55 HIS A CA 5
ATOM 8488 C C . HIS A 1 55 ? 4.355 -4.530 -8.250 1.00 14.45 55 HIS A C 5
ATOM 8489 O O . HIS A 1 55 ? 3.289 -4.210 -8.779 1.00 14.21 55 HIS A O 5
ATOM 8504 N N . ILE A 1 56 ? 5.086 -3.709 -7.509 1.00 62.42 56 ILE A N 5
ATOM 8505 C CA . ILE A 1 56 ? 4.680 -2.340 -7.228 1.00 11.23 56 ILE A CA 5
ATOM 8506 C C . ILE A 1 56 ? 4.627 -1.518 -8.515 1.00 73.02 56 ILE A C 5
ATOM 8507 O O . ILE A 1 56 ? 3.705 -0.735 -8.718 1.00 13.31 56 ILE A O 5
ATOM 8523 N N . ASP A 1 57 ? 5.604 -1.727 -9.391 1.00 14.21 57 ASP A N 5
ATOM 8524 C CA . ASP A 1 57 ? 5.661 -1.018 -10.669 1.00 1.31 57 ASP A CA 5
ATOM 8525 C C . ASP A 1 57 ? 4.401 -1.288 -11.482 1.00 55.32 57 ASP A C 5
ATOM 8526 O O . ASP A 1 57 ? 3.842 -0.392 -12.120 1.00 55.10 57 ASP A O 5
ATOM 8535 N N . ASP A 1 58 ? 3.945 -2.530 -11.428 1.00 3.21 58 ASP A N 5
ATOM 8536 C CA . ASP A 1 58 ? 2.766 -2.949 -12.177 1.00 42.02 58 ASP A CA 5
ATOM 8537 C C . ASP A 1 58 ? 1.498 -2.330 -11.597 1.00 22.13 58 ASP A C 5
ATOM 8538 O O . ASP A 1 58 ? 0.669 -1.786 -12.336 1.00 64.21 58 ASP A O 5
ATOM 8547 N N . VAL A 1 59 ? 1.354 -2.391 -10.278 1.00 45.31 59 VAL A N 5
ATOM 8548 C CA . VAL A 1 59 ? 0.155 -1.876 -9.624 1.00 73.34 59 VAL A CA 5
ATOM 8549 C C . VAL A 1 59 ? 0.127 -0.346 -9.630 1.00 54.24 59 VAL A C 5
ATOM 8550 O O . VAL A 1 59 ? -0.945 0.257 -9.696 1.00 11.03 59 VAL A O 5
ATOM 8563 N N . LEU A 1 60 ? 1.302 0.282 -9.577 1.00 64.41 60 LEU A N 5
ATOM 8564 C CA . LEU A 1 60 ? 1.385 1.738 -9.647 1.00 33.22 60 LEU A CA 5
ATOM 8565 C C . LEU A 1 60 ? 0.856 2.239 -10.979 1.00 43.43 60 LEU A C 5
ATOM 8566 O O . LEU A 1 60 ? 0.054 3.169 -11.025 1.00 41.02 60 LEU A O 5
ATOM 8582 N N . LYS A 1 61 ? 1.291 1.607 -12.060 1.00 72.44 61 LYS A N 5
ATOM 8583 C CA . LYS A 1 61 ? 0.833 1.961 -13.379 1.00 61.54 61 LYS A CA 5
ATOM 8584 C C . LYS A 1 61 ? -0.681 1.808 -13.468 1.00 74.32 61 LYS A C 5
ATOM 8585 O O . LYS A 1 61 ? -1.373 2.655 -14.031 1.00 34.32 61 LYS A O 5
ATOM 8604 N N . ALA A 1 62 ? -1.181 0.724 -12.890 1.00 74.22 62 ALA A N 5
ATOM 8605 C CA . ALA A 1 62 ? -2.606 0.423 -12.902 1.00 63.10 62 ALA A CA 5
ATOM 8606 C C . ALA A 1 62 ? -3.412 1.457 -12.116 1.00 1.52 62 ALA A C 5
ATOM 8607 O O . ALA A 1 62 ? -4.431 1.951 -12.601 1.00 3.52 62 ALA A O 5
ATOM 8614 N N . VAL A 1 63 ? -2.956 1.795 -10.911 1.00 52.41 63 VAL A N 5
ATOM 8615 C CA . VAL A 1 63 ? -3.688 2.737 -10.064 1.00 32.12 63 VAL A CA 5
ATOM 8616 C C . VAL A 1 63 ? -3.643 4.150 -10.651 1.00 53.33 63 VAL A C 5
ATOM 8617 O O . VAL A 1 63 ? -4.562 4.945 -10.450 1.00 70.32 63 VAL A O 5
ATOM 8630 N N . MET A 1 64 ? -2.586 4.454 -11.395 1.00 61.44 64 MET A N 5
ATOM 8631 C CA . MET A 1 64 ? -2.490 5.736 -12.083 1.00 44.21 64 MET A CA 5
ATOM 8632 C C . MET A 1 64 ? -3.382 5.738 -13.316 1.00 11.41 64 MET A C 5
ATOM 8633 O O . MET A 1 64 ? -3.943 6.768 -13.690 1.00 43.51 64 MET A O 5
ATOM 8647 N N . LYS A 1 65 ? -3.508 4.573 -13.939 1.00 21.23 65 LYS A N 5
ATOM 8648 C CA . LYS A 1 65 ? -4.305 4.416 -15.130 1.00 62.21 65 LYS A CA 5
ATOM 8649 C C . LYS A 1 65 ? -5.793 4.563 -14.814 1.00 44.11 65 LYS A C 5
ATOM 8650 O O . LYS A 1 65 ? -6.388 5.604 -15.080 1.00 24.22 65 LYS A O 5
ATOM 8669 N N . ARG A 1 66 ? -6.384 3.515 -14.246 1.00 32.32 66 ARG A N 5
ATOM 8670 C CA . ARG A 1 66 ? -7.815 3.513 -13.940 1.00 31.31 66 ARG A CA 5
ATOM 8671 C C . ARG A 1 66 ? -8.165 4.603 -12.931 1.00 4.13 66 ARG A C 5
ATOM 8672 O O . ARG A 1 66 ? -9.276 5.135 -12.937 1.00 72.41 66 ARG A O 5
ATOM 8693 N N . GLY A 1 67 ? -7.214 4.930 -12.070 1.00 74.21 67 GLY A N 5
ATOM 8694 C CA . GLY A 1 67 ? -7.435 5.968 -11.092 1.00 42.13 67 GLY A CA 5
ATOM 8695 C C . GLY A 1 67 ? -6.790 7.270 -11.507 1.00 2.42 67 GLY A C 5
ATOM 8696 O O . GLY A 1 67 ? -7.300 7.967 -12.386 1.00 64.24 67 GLY A O 5
ATOM 8700 N N . ALA A 1 68 ? -5.661 7.584 -10.891 1.00 44.34 68 ALA A N 5
ATOM 8701 C CA . ALA A 1 68 ? -4.941 8.816 -11.174 1.00 24.11 68 ALA A CA 5
ATOM 8702 C C . ALA A 1 68 ? -3.610 8.825 -10.441 1.00 61.03 68 ALA A C 5
ATOM 8703 O O . ALA A 1 68 ? -3.504 8.300 -9.333 1.00 53.10 68 ALA A O 5
ATOM 8710 N N . PRO A 1 69 ? -2.569 9.411 -11.049 1.00 72.01 69 PRO A N 5
ATOM 8711 C CA . PRO A 1 69 ? -1.270 9.577 -10.393 1.00 75.12 69 PRO A CA 5
ATOM 8712 C C . PRO A 1 69 ? -1.394 10.439 -9.141 1.00 75.14 69 PRO A C 5
ATOM 8713 O O . PRO A 1 69 ? -0.655 10.261 -8.176 1.00 55.31 69 PRO A O 5
ATOM 8724 N N . SER A 1 70 ? -2.368 11.345 -9.163 1.00 23.42 70 SER A N 5
ATOM 8725 C CA . SER A 1 70 ? -2.615 12.262 -8.060 1.00 43.23 70 SER A CA 5
ATOM 8726 C C . SER A 1 70 ? -2.839 11.508 -6.750 1.00 13.45 70 SER A C 5
ATOM 8727 O O . SER A 1 70 ? -2.197 11.801 -5.737 1.00 31.40 70 SER A O 5
ATOM 8735 N N . ILE A 1 71 ? -3.738 10.530 -6.774 1.00 73.31 71 ILE A N 5
ATOM 8736 C CA . ILE A 1 71 ? -4.026 9.739 -5.585 1.00 31.02 71 ILE A CA 5
ATOM 8737 C C . ILE A 1 71 ? -2.908 8.737 -5.314 1.00 24.05 71 ILE A C 5
ATOM 8738 O O . ILE A 1 71 ? -2.623 8.415 -4.162 1.00 40.40 71 ILE A O 5
ATOM 8754 N N . ALA A 1 72 ? -2.258 8.274 -6.383 1.00 10.23 72 ALA A N 5
ATOM 8755 C CA . ALA A 1 72 ? -1.166 7.310 -6.267 1.00 13.02 72 ALA A CA 5
ATOM 8756 C C . ALA A 1 72 ? -0.019 7.875 -5.432 1.00 31.30 72 ALA A C 5
ATOM 8757 O O . ALA A 1 72 ? 0.647 7.141 -4.700 1.00 54.24 72 ALA A O 5
ATOM 8764 N N . ASN A 1 73 ? 0.203 9.181 -5.548 1.00 12.33 73 ASN A N 5
ATOM 8765 C CA . ASN A 1 73 ? 1.229 9.865 -4.758 1.00 11.21 73 ASN A CA 5
ATOM 8766 C C . ASN A 1 73 ? 0.937 9.708 -3.272 1.00 3.43 73 ASN A C 5
ATOM 8767 O O . ASN A 1 73 ? 1.833 9.447 -2.470 1.00 11.15 73 ASN A O 5
ATOM 8778 N N . ASP A 1 74 ? -0.331 9.864 -2.914 1.00 24.21 74 ASP A N 5
ATOM 8779 C CA . ASP A 1 74 ? -0.755 9.735 -1.521 1.00 61.32 74 ASP A CA 5
ATOM 8780 C C . ASP A 1 74 ? -0.735 8.271 -1.091 1.00 21.10 74 ASP A C 5
ATOM 8781 O O . ASP A 1 74 ? -0.441 7.961 0.063 1.00 72.41 74 ASP A O 5
ATOM 8790 N N . THR A 1 75 ? -1.039 7.377 -2.027 1.00 32.33 75 THR A N 5
ATOM 8791 C CA . THR A 1 75 ? -0.955 5.942 -1.783 1.00 50.42 75 THR A CA 5
ATOM 8792 C C . THR A 1 75 ? 0.468 5.558 -1.370 1.00 14.41 75 THR A C 5
ATOM 8793 O O . THR A 1 75 ? 0.670 4.678 -0.530 1.00 71.12 75 THR A O 5
ATOM 8804 N N . LEU A 1 76 ? 1.447 6.248 -1.947 1.00 41.24 76 LEU A N 5
ATOM 8805 C CA . LEU A 1 76 ? 2.846 6.032 -1.603 1.00 32.34 76 LEU A CA 5
ATOM 8806 C C . LEU A 1 76 ? 3.101 6.381 -0.138 1.00 30.15 76 LEU A C 5
ATOM 8807 O O . LEU A 1 76 ? 3.950 5.772 0.513 1.00 44.11 76 LEU A O 5
ATOM 8823 N N . ARG A 1 77 ? 2.359 7.357 0.378 1.00 34.12 77 ARG A N 5
ATOM 8824 C CA . ARG A 1 77 ? 2.457 7.726 1.786 1.00 50.00 77 ARG A CA 5
ATOM 8825 C C . ARG A 1 77 ? 1.972 6.582 2.666 1.00 62.52 77 ARG A C 5
ATOM 8826 O O . ARG A 1 77 ? 2.618 6.228 3.654 1.00 22.13 77 ARG A O 5
ATOM 8847 N N . TRP A 1 78 ? 0.827 6.013 2.300 1.00 64.13 78 TRP A N 5
ATOM 8848 C CA . TRP A 1 78 ? 0.250 4.899 3.044 1.00 35.15 78 TRP A CA 5
ATOM 8849 C C . TRP A 1 78 ? 1.168 3.688 2.983 1.00 74.40 78 TRP A C 5
ATOM 8850 O O . TRP A 1 78 ? 1.371 3.006 3.985 1.00 31.15 78 TRP A O 5
ATOM 8871 N N . LEU A 1 79 ? 1.728 3.434 1.807 1.00 0.42 79 LEU A N 5
ATOM 8872 C CA . LEU A 1 79 ? 2.724 2.386 1.651 1.00 10.24 79 LEU A CA 5
ATOM 8873 C C . LEU A 1 79 ? 3.910 2.651 2.571 1.00 73.04 79 LEU A C 5
ATOM 8874 O O . LEU A 1 79 ? 4.324 1.781 3.334 1.00 72.22 79 LEU A O 5
ATOM 8890 N N . LYS A 1 80 ? 4.439 3.867 2.495 1.00 55.55 80 LYS A N 5
ATOM 8891 C CA . LYS A 1 80 ? 5.568 4.284 3.303 1.00 11.23 80 LYS A CA 5
ATOM 8892 C C . LYS A 1 80 ? 5.346 4.008 4.786 1.00 34.23 80 LYS A C 5
ATOM 8893 O O . LYS A 1 80 ? 6.100 3.258 5.401 1.00 14.23 80 LYS A O 5
ATOM 8912 N N . ARG A 1 81 ? 4.306 4.611 5.343 1.00 62.34 81 ARG A N 5
ATOM 8913 C CA . ARG A 1 81 ? 4.017 4.490 6.772 1.00 32.20 81 ARG A CA 5
ATOM 8914 C C . ARG A 1 81 ? 3.676 3.053 7.170 1.00 13.43 81 ARG A C 5
ATOM 8915 O O . ARG A 1 81 ? 3.935 2.644 8.303 1.00 3.40 81 ARG A O 5
ATOM 8936 N N . MET A 1 82 ? 3.095 2.291 6.249 1.00 42.34 82 MET A N 5
ATOM 8937 C CA . MET A 1 82 ? 2.754 0.898 6.524 1.00 21.51 82 MET A CA 5
ATOM 8938 C C . MET A 1 82 ? 4.012 0.036 6.542 1.00 60.01 82 MET A C 5
ATOM 8939 O O . MET A 1 82 ? 4.240 -0.723 7.488 1.00 4.54 82 MET A O 5
ATOM 8953 N N . PHE A 1 83 ? 4.845 0.178 5.511 1.00 12.12 83 PHE A N 5
ATOM 8954 C CA . PHE A 1 83 ? 6.108 -0.550 5.445 1.00 40.42 83 PHE A CA 5
ATOM 8955 C C . PHE A 1 83 ? 7.035 -0.112 6.572 1.00 74.15 83 PHE A C 5
ATOM 8956 O O . PHE A 1 83 ? 7.804 -0.913 7.098 1.00 21.23 83 PHE A O 5
ATOM 8973 N N . ASN A 1 84 ? 6.955 1.166 6.935 1.00 11.40 84 ASN A N 5
ATOM 8974 C CA . ASN A 1 84 ? 7.746 1.712 8.036 1.00 55.44 84 ASN A CA 5
ATOM 8975 C C . ASN A 1 84 ? 7.441 0.972 9.329 1.00 12.22 84 ASN A C 5
ATOM 8976 O O . ASN A 1 84 ? 8.347 0.653 10.096 1.00 74.10 84 ASN A O 5
ATOM 8987 N N . TYR A 1 85 ? 6.165 0.683 9.551 1.00 31.42 85 TYR A N 5
ATOM 8988 C CA . TYR A 1 85 ? 5.738 -0.033 10.744 1.00 12.32 85 TYR A CA 5
ATOM 8989 C C . TYR A 1 85 ? 6.305 -1.450 10.745 1.00 12.50 85 TYR A C 5
ATOM 8990 O O . TYR A 1 85 ? 6.656 -1.991 11.793 1.00 54.15 85 TYR A O 5
ATOM 9008 N N . ALA A 1 86 ? 6.409 -2.037 9.559 1.00 43.54 86 ALA A N 5
ATOM 9009 C CA . ALA A 1 86 ? 6.948 -3.381 9.416 1.00 61.21 86 ALA A CA 5
ATOM 9010 C C . ALA A 1 86 ? 8.462 -3.390 9.614 1.00 21.11 86 ALA A C 5
ATOM 9011 O O . ALA A 1 86 ? 9.007 -4.322 10.197 1.00 54.24 86 ALA A O 5
ATOM 9018 N N . ILE A 1 87 ? 9.136 -2.355 9.124 1.00 13.23 87 ILE A N 5
ATOM 9019 C CA . ILE A 1 87 ? 10.583 -2.231 9.299 1.00 23.13 87 ILE A CA 5
ATOM 9020 C C . ILE A 1 87 ? 10.915 -1.943 10.760 1.00 33.24 87 ILE A C 5
ATOM 9021 O O . ILE A 1 87 ? 11.872 -2.485 11.312 1.00 75.25 87 ILE A O 5
ATOM 9037 N N . LYS A 1 88 ? 10.099 -1.098 11.377 1.00 33.35 88 LYS A N 5
ATOM 9038 C CA . LYS A 1 88 ? 10.227 -0.778 12.794 1.00 42.22 88 LYS A CA 5
ATOM 9039 C C . LYS A 1 88 ? 9.995 -2.021 13.656 1.00 3.13 88 LYS A C 5
ATOM 9040 O O . LYS A 1 88 ? 10.653 -2.220 14.678 1.00 23.30 88 LYS A O 5
ATOM 9059 N N . ARG A 1 89 ? 9.047 -2.850 13.239 1.00 63.20 89 ARG A N 5
ATOM 9060 C CA . ARG A 1 89 ? 8.763 -4.109 13.920 1.00 63.20 89 ARG A CA 5
ATOM 9061 C C . ARG A 1 89 ? 9.759 -5.192 13.480 1.00 43.42 89 ARG A C 5
ATOM 9062 O O . ARG A 1 89 ? 9.704 -6.332 13.943 1.00 3.12 89 ARG A O 5
ATOM 9083 N N . HIS A 1 90 ? 10.668 -4.804 12.580 1.00 51.31 90 HIS A N 5
ATOM 9084 C CA . HIS A 1 90 ? 11.731 -5.675 12.064 1.00 73.34 90 HIS A CA 5
ATOM 9085 C C . HIS A 1 90 ? 11.156 -6.930 11.401 1.00 34.21 90 HIS A C 5
ATOM 9086 O O . HIS A 1 90 ? 11.693 -8.032 11.533 1.00 32.43 90 HIS A O 5
ATOM 9101 N N . ILE A 1 91 ? 10.074 -6.746 10.664 1.00 42.02 91 ILE A N 5
ATOM 9102 C CA . ILE A 1 91 ? 9.458 -7.835 9.924 1.00 55.44 91 ILE A CA 5
ATOM 9103 C C . ILE A 1 91 ? 10.118 -7.971 8.560 1.00 73.42 91 ILE A C 5
ATOM 9104 O O . ILE A 1 91 ? 10.516 -9.060 8.150 1.00 75.21 91 ILE A O 5
ATOM 9120 N N . ILE A 1 92 ? 10.229 -6.846 7.866 1.00 52.21 92 ILE A N 5
ATOM 9121 C CA . ILE A 1 92 ? 10.870 -6.800 6.560 1.00 65.11 92 ILE A CA 5
ATOM 9122 C C . ILE A 1 92 ? 11.757 -5.568 6.463 1.00 34.34 92 ILE A C 5
ATOM 9123 O O . ILE A 1 92 ? 11.503 -4.563 7.125 1.00 30.24 92 ILE A O 5
ATOM 9139 N N . GLU A 1 93 ? 12.802 -5.654 5.656 1.00 72.41 93 GLU A N 5
ATOM 9140 C CA . GLU A 1 93 ? 13.697 -4.524 5.450 1.00 13.43 93 GLU A CA 5
ATOM 9141 C C . GLU A 1 93 ? 13.796 -4.187 3.966 1.00 20.33 93 GLU A C 5
ATOM 9142 O O . GLU A 1 93 ? 14.737 -3.531 3.526 1.00 32.32 93 GLU A O 5
ATOM 9154 N N . TYR A 1 94 ? 12.807 -4.637 3.204 1.00 32.24 94 TYR A N 5
ATOM 9155 C CA . TYR A 1 94 ? 12.772 -4.395 1.767 1.00 4.44 94 TYR A CA 5
ATOM 9156 C C . TYR A 1 94 ? 12.286 -2.987 1.448 1.00 42.52 94 TYR A C 5
ATOM 9157 O O . TYR A 1 94 ? 13.003 -2.207 0.824 1.00 11.53 94 TYR A O 5
ATOM 9175 N N . ASN A 1 95 ? 11.070 -2.672 1.899 1.00 13.22 95 ASN A N 5
ATOM 9176 C CA . ASN A 1 95 ? 10.393 -1.423 1.545 1.00 31.12 95 ASN A CA 5
ATOM 9177 C C . ASN A 1 95 ? 10.255 -1.316 0.025 1.00 24.24 95 ASN A C 5
ATOM 9178 O O . ASN A 1 95 ? 10.998 -0.588 -0.629 1.00 53.24 95 ASN A O 5
ATOM 9189 N N . PRO A 1 96 ? 9.296 -2.059 -0.557 1.00 1.31 96 PRO A N 5
ATOM 9190 C CA . PRO A 1 96 ? 9.119 -2.141 -2.016 1.00 44.43 96 PRO A CA 5
ATOM 9191 C C . PRO A 1 96 ? 8.692 -0.809 -2.629 1.00 63.32 96 PRO A C 5
ATOM 9192 O O . PRO A 1 96 ? 8.726 -0.633 -3.848 1.00 13.44 96 PRO A O 5
ATOM 9203 N N . ALA A 1 97 ? 8.305 0.130 -1.773 1.00 11.20 97 ALA A N 5
ATOM 9204 C CA . ALA A 1 97 ? 7.883 1.451 -2.216 1.00 11.44 97 ALA A CA 5
ATOM 9205 C C . ALA A 1 97 ? 9.087 2.325 -2.545 1.00 12.02 97 ALA A C 5
ATOM 9206 O O . ALA A 1 97 ? 8.933 3.468 -2.971 1.00 70.33 97 ALA A O 5
ATOM 9213 N N . ALA A 1 98 ? 10.284 1.772 -2.359 1.00 11.33 98 ALA A N 5
ATOM 9214 C CA . ALA A 1 98 ? 11.521 2.488 -2.648 1.00 71.23 98 ALA A CA 5
ATOM 9215 C C . ALA A 1 98 ? 11.664 2.771 -4.141 1.00 43.11 98 ALA A C 5
ATOM 9216 O O . ALA A 1 98 ? 12.470 3.608 -4.542 1.00 11.14 98 ALA A O 5
ATOM 9223 N N . ALA A 1 99 ? 10.884 2.063 -4.956 1.00 54.44 99 ALA A N 5
ATOM 9224 C CA . ALA A 1 99 ? 10.886 2.279 -6.399 1.00 22.24 99 ALA A CA 5
ATOM 9225 C C . ALA A 1 99 ? 10.476 3.712 -6.726 1.00 52.41 99 ALA A C 5
ATOM 9226 O O . ALA A 1 99 ? 11.034 4.344 -7.622 1.00 21.13 99 ALA A O 5
ATOM 9233 N N . PHE A 1 100 ? 9.503 4.217 -5.983 1.00 43.23 100 PHE A N 5
ATOM 9234 C CA . PHE A 1 100 ? 9.066 5.597 -6.109 1.00 71.11 100 PHE A CA 5
ATOM 9235 C C . PHE A 1 100 ? 8.788 6.165 -4.730 1.00 40.13 100 PHE A C 5
ATOM 9236 O O . PHE A 1 100 ? 7.640 6.266 -4.303 1.00 24.44 100 PHE A O 5
ATOM 9253 N N . ASP A 1 101 ? 9.855 6.498 -4.023 1.00 64.41 101 ASP A N 5
ATOM 9254 C CA . ASP A 1 101 ? 9.745 6.994 -2.661 1.00 63.33 101 ASP A CA 5
ATOM 9255 C C . ASP A 1 101 ? 9.468 8.494 -2.667 1.00 11.22 101 ASP A C 5
ATOM 9256 O O . ASP A 1 101 ? 10.309 9.287 -3.090 1.00 22.03 101 ASP A O 5
ATOM 9265 N N . PRO A 1 102 ? 8.272 8.893 -2.207 1.00 13.43 102 PRO A N 5
ATOM 9266 C CA . PRO A 1 102 ? 7.811 10.286 -2.276 1.00 54.21 102 PRO A CA 5
ATOM 9267 C C . PRO A 1 102 ? 8.706 11.264 -1.516 1.00 70.24 102 PRO A C 5
ATOM 9268 O O . PRO A 1 102 ? 9.045 12.332 -2.029 1.00 3.42 102 PRO A O 5
ATOM 9279 N N . GLY A 1 103 ? 9.086 10.899 -0.300 1.00 13.03 103 GLY A N 5
ATOM 9280 C CA . GLY A 1 103 ? 9.862 11.798 0.534 1.00 4.00 103 GLY A CA 5
ATOM 9281 C C . GLY A 1 103 ? 8.987 12.841 1.199 1.00 34.31 103 GLY A C 5
ATOM 9282 O O . GLY A 1 103 ? 9.471 13.876 1.659 1.00 52.33 103 GLY A O 5
ATOM 9286 N N . ASP A 1 104 ? 7.690 12.564 1.234 1.00 64.25 104 ASP A N 5
ATOM 9287 C CA . ASP A 1 104 ? 6.714 13.476 1.814 1.00 60.22 104 ASP A CA 5
ATOM 9288 C C . ASP A 1 104 ? 5.577 12.680 2.446 1.00 51.11 104 ASP A C 5
ATOM 9289 O O . ASP A 1 104 ? 4.620 12.295 1.771 1.00 41.04 104 ASP A O 5
ATOM 9298 N N . ALA A 1 105 ? 5.705 12.409 3.737 1.00 64.53 105 ALA A N 5
ATOM 9299 C CA . ALA A 1 105 ? 4.734 11.588 4.446 1.00 11.12 105 ALA A CA 5
ATOM 9300 C C . ALA A 1 105 ? 3.702 12.447 5.167 1.00 72.45 105 ALA A C 5
ATOM 9301 O O . ALA A 1 105 ? 2.795 11.926 5.823 1.00 22.43 105 ALA A O 5
ATOM 9308 N N . GLY A 1 106 ? 3.850 13.761 5.056 1.00 23.43 106 GLY A N 5
ATOM 9309 C CA . GLY A 1 106 ? 2.904 14.669 5.672 1.00 52.14 106 GLY A CA 5
ATOM 9310 C C . GLY A 1 106 ? 3.366 15.133 7.036 1.00 44.31 106 GLY A C 5
ATOM 9311 O O . GLY A 1 106 ? 3.671 16.313 7.230 1.00 65.04 106 GLY A O 5
ATOM 9315 N N . GLY A 1 107 ? 3.439 14.206 7.978 1.00 31.32 107 GLY A N 5
ATOM 9316 C CA . GLY A 1 107 ? 3.864 14.547 9.318 1.00 43.31 107 GLY A CA 5
ATOM 9317 C C . GLY A 1 107 ? 2.926 13.999 10.366 1.00 40.11 107 GLY A C 5
ATOM 9318 O O . GLY A 1 107 ? 2.244 14.756 11.059 1.00 2.15 107 GLY A O 5
ATOM 9322 N N . LYS A 1 108 ? 2.876 12.680 10.475 1.00 54.01 108 LYS A N 5
ATOM 9323 C CA . LYS A 1 108 ? 2.013 12.026 11.442 1.00 3.24 108 LYS A CA 5
ATOM 9324 C C . LYS A 1 108 ? 2.524 12.176 12.863 1.00 23.32 108 LYS A C 5
ATOM 9325 O O . LYS A 1 108 ? 3.731 12.217 13.112 1.00 31.12 108 LYS A O 5
ATOM 9344 N N . LEU A 1 109 ? 1.578 12.271 13.778 1.00 22.34 109 LEU A N 5
ATOM 9345 C CA . LEU A 1 109 ? 1.859 12.358 15.201 1.00 72.54 109 LEU A CA 5
ATOM 9346 C C . LEU A 1 109 ? 0.581 12.053 15.962 1.00 15.12 109 LEU A C 5
ATOM 9347 O O . LEU A 1 109 ? -0.508 12.347 15.472 1.00 13.42 109 LEU A O 5
ATOM 9363 N N . GLU A 1 110 ? 0.694 11.460 17.139 1.00 64.43 110 GLU A N 5
ATOM 9364 C CA . GLU A 1 110 ? -0.491 11.132 17.904 1.00 10.03 110 GLU A CA 5
ATOM 9365 C C . GLU A 1 110 ? -0.517 11.863 19.241 1.00 31.44 110 GLU A C 5
ATOM 9366 O O . GLU A 1 110 ? 0.431 11.820 20.029 1.00 1.15 110 GLU A O 5
ATOM 9378 N N . HIS A 1 111 ? -1.601 12.586 19.436 1.00 22.21 111 HIS A N 5
ATOM 9379 C CA . HIS A 1 111 ? -1.910 13.252 20.683 1.00 71.43 111 HIS A CA 5
ATOM 9380 C C . HIS A 1 111 ? -3.382 13.607 20.627 1.00 22.41 111 HIS A C 5
ATOM 9381 O O . HIS A 1 111 ? -3.859 14.058 19.584 1.00 34.04 111 HIS A O 5
ATOM 9396 N N . HIS A 1 112 ? -4.089 13.386 21.731 1.00 63.21 112 HIS A N 5
ATOM 9397 C CA . HIS A 1 112 ? -5.559 13.351 21.746 1.00 12.11 112 HIS A CA 5
ATOM 9398 C C . HIS A 1 112 ? -6.008 12.038 21.114 1.00 35.34 112 HIS A C 5
ATOM 9399 O O . HIS A 1 112 ? -5.277 11.445 20.315 1.00 40.10 112 HIS A O 5
ATOM 9414 N N . HIS A 1 113 ? -7.187 11.568 21.460 1.00 60.34 113 HIS A N 5
ATOM 9415 C CA . HIS A 1 113 ? -7.709 10.365 20.832 1.00 12.32 113 HIS A CA 5
ATOM 9416 C C . HIS A 1 113 ? -9.227 10.334 20.906 1.00 23.23 113 HIS A C 5
ATOM 9417 O O . HIS A 1 113 ? -9.902 10.533 19.896 1.00 40.53 113 HIS A O 5
ATOM 9432 N N . HIS A 1 114 ? -9.750 10.108 22.113 1.00 51.52 114 HIS A N 5
ATOM 9433 C CA . HIS A 1 114 ? -11.194 9.979 22.340 1.00 72.32 114 HIS A CA 5
ATOM 9434 C C . HIS A 1 114 ? -11.748 8.749 21.621 1.00 61.22 114 HIS A C 5
ATOM 9435 O O . HIS A 1 114 ? -11.060 8.134 20.807 1.00 50.42 114 HIS A O 5
ATOM 9450 N N . HIS A 1 115 ? -12.990 8.383 21.938 1.00 44.41 115 HIS A N 5
ATOM 9451 C CA . HIS A 1 115 ? -13.644 7.229 21.313 1.00 33.03 115 HIS A CA 5
ATOM 9452 C C . HIS A 1 115 ? -12.839 5.957 21.589 1.00 72.15 115 HIS A C 5
ATOM 9453 O O . HIS A 1 115 ? -12.157 5.860 22.612 1.00 4.32 115 HIS A O 5
ATOM 9468 N N . HIS A 1 116 ? -12.924 4.980 20.697 1.00 11.34 116 HIS A N 5
ATOM 9469 C CA . HIS A 1 116 ? -12.171 3.737 20.860 1.00 31.02 116 HIS A CA 5
ATOM 9470 C C . HIS A 1 116 ? -11.303 3.459 19.639 1.00 64.13 116 HIS A C 5
ATOM 9471 O O . HIS A 1 116 ? -10.739 4.385 19.045 1.00 24.33 116 HIS A O 5
ATOM 9486 N N . MET A 1 1 ? 2.602 -17.702 15.651 1.00 15.33 1 MET A N 6
ATOM 9487 C CA . MET A 1 1 ? 2.187 -16.586 16.533 1.00 54.21 1 MET A CA 6
ATOM 9488 C C . MET A 1 1 ? 2.623 -15.260 15.924 1.00 3.21 1 MET A C 6
ATOM 9489 O O . MET A 1 1 ? 3.041 -14.344 16.638 1.00 33.44 1 MET A O 6
ATOM 9505 N N . ALA A 1 2 ? 2.488 -15.158 14.597 1.00 4.04 2 ALA A N 6
ATOM 9506 C CA . ALA A 1 2 ? 3.031 -14.033 13.839 1.00 75.13 2 ALA A CA 6
ATOM 9507 C C . ALA A 1 2 ? 4.542 -13.987 14.016 1.00 54.12 2 ALA A C 6
ATOM 9508 O O . ALA A 1 2 ? 5.134 -14.980 14.439 1.00 2.43 2 ALA A O 6
ATOM 9515 N N . GLU A 1 3 ? 5.160 -12.860 13.656 1.00 0.05 3 GLU A N 6
ATOM 9516 C CA . GLU A 1 3 ? 6.593 -12.630 13.888 1.00 1.33 3 GLU A CA 6
ATOM 9517 C C . GLU A 1 3 ? 7.472 -13.446 12.929 1.00 34.11 3 GLU A C 6
ATOM 9518 O O . GLU A 1 3 ? 8.375 -12.905 12.295 1.00 71.13 3 GLU A O 6
ATOM 9530 N N . LYS A 1 4 ? 7.193 -14.737 12.820 1.00 52.11 4 LYS A N 6
ATOM 9531 C CA . LYS A 1 4 ? 8.026 -15.646 12.051 1.00 25.53 4 LYS A CA 6
ATOM 9532 C C . LYS A 1 4 ? 7.539 -15.739 10.607 1.00 1.14 4 LYS A C 6
ATOM 9533 O O . LYS A 1 4 ? 8.276 -15.419 9.673 1.00 32.54 4 LYS A O 6
ATOM 9552 N N . ASN A 1 5 ? 6.301 -16.175 10.423 1.00 31.15 5 ASN A N 6
ATOM 9553 C CA . ASN A 1 5 ? 5.782 -16.402 9.076 1.00 2.04 5 ASN A CA 6
ATOM 9554 C C . ASN A 1 5 ? 4.389 -15.819 8.885 1.00 41.20 5 ASN A C 6
ATOM 9555 O O . ASN A 1 5 ? 4.121 -15.157 7.881 1.00 0.24 5 ASN A O 6
ATOM 9566 N N . ALA A 1 6 ? 3.504 -16.071 9.840 1.00 10.22 6 ALA A N 6
ATOM 9567 C CA . ALA A 1 6 ? 2.115 -15.645 9.724 1.00 71.31 6 ALA A CA 6
ATOM 9568 C C . ALA A 1 6 ? 1.980 -14.133 9.846 1.00 54.54 6 ALA A C 6
ATOM 9569 O O . ALA A 1 6 ? 1.779 -13.604 10.942 1.00 5.30 6 ALA A O 6
ATOM 9576 N N . TYR A 1 7 ? 2.127 -13.448 8.719 1.00 32.13 7 TYR A N 6
ATOM 9577 C CA . TYR A 1 7 ? 1.954 -12.006 8.654 1.00 51.54 7 TYR A CA 6
ATOM 9578 C C . TYR A 1 7 ? 1.954 -11.550 7.198 1.00 70.44 7 TYR A C 6
ATOM 9579 O O . TYR A 1 7 ? 3.009 -11.413 6.574 1.00 34.03 7 TYR A O 6
ATOM 9597 N N . THR A 1 8 ? 0.768 -11.352 6.647 1.00 11.23 8 THR A N 6
ATOM 9598 C CA . THR A 1 8 ? 0.634 -10.907 5.271 1.00 24.30 8 THR A CA 6
ATOM 9599 C C . THR A 1 8 ? 0.436 -9.397 5.212 1.00 12.21 8 THR A C 6
ATOM 9600 O O . THR A 1 8 ? 0.336 -8.738 6.252 1.00 31.00 8 THR A O 6
ATOM 9611 N N . VAL A 1 9 ? 0.376 -8.850 4.002 1.00 51.52 9 VAL A N 6
ATOM 9612 C CA . VAL A 1 9 ? 0.165 -7.417 3.824 1.00 21.10 9 VAL A CA 6
ATOM 9613 C C . VAL A 1 9 ? -1.197 -7.004 4.389 1.00 24.12 9 VAL A C 6
ATOM 9614 O O . VAL A 1 9 ? -1.347 -5.909 4.929 1.00 45.10 9 VAL A O 6
ATOM 9627 N N . ALA A 1 10 ? -2.174 -7.904 4.292 1.00 40.13 10 ALA A N 6
ATOM 9628 C CA . ALA A 1 10 ? -3.501 -7.662 4.846 1.00 13.34 10 ALA A CA 6
ATOM 9629 C C . ALA A 1 10 ? -3.428 -7.468 6.356 1.00 22.01 10 ALA A C 6
ATOM 9630 O O . ALA A 1 10 ? -4.019 -6.541 6.905 1.00 32.03 10 ALA A O 6
ATOM 9637 N N . GLN A 1 11 ? -2.682 -8.343 7.020 1.00 45.12 11 GLN A N 6
ATOM 9638 C CA . GLN A 1 11 ? -2.524 -8.272 8.467 1.00 45.10 11 GLN A CA 6
ATOM 9639 C C . GLN A 1 11 ? -1.757 -7.015 8.863 1.00 3.44 11 GLN A C 6
ATOM 9640 O O . GLN A 1 11 ? -2.084 -6.363 9.857 1.00 61.13 11 GLN A O 6
ATOM 9654 N N . LEU A 1 12 ? -0.752 -6.670 8.064 1.00 10.44 12 LEU A N 6
ATOM 9655 C CA . LEU A 1 12 ? 0.057 -5.486 8.323 1.00 62.24 12 LEU A CA 6
ATOM 9656 C C . LEU A 1 12 ? -0.782 -4.218 8.217 1.00 51.43 12 LEU A C 6
ATOM 9657 O O . LEU A 1 12 ? -0.807 -3.405 9.140 1.00 63.21 12 LEU A O 6
ATOM 9673 N N . ALA A 1 13 ? -1.473 -4.063 7.096 1.00 10.51 13 ALA A N 6
ATOM 9674 C CA . ALA A 1 13 ? -2.273 -2.872 6.847 1.00 32.13 13 ALA A CA 6
ATOM 9675 C C . ALA A 1 13 ? -3.380 -2.732 7.886 1.00 3.32 13 ALA A C 6
ATOM 9676 O O . ALA A 1 13 ? -3.681 -1.629 8.343 1.00 75.21 13 ALA A O 6
ATOM 9683 N N . ASP A 1 14 ? -3.959 -3.860 8.275 1.00 54.41 14 ASP A N 6
ATOM 9684 C CA . ASP A 1 14 ? -5.040 -3.871 9.253 1.00 62.10 14 ASP A CA 6
ATOM 9685 C C . ASP A 1 14 ? -4.554 -3.378 10.614 1.00 0.41 14 ASP A C 6
ATOM 9686 O O . ASP A 1 14 ? -5.226 -2.584 11.274 1.00 41.51 14 ASP A O 6
ATOM 9695 N N . GLU A 1 15 ? -3.380 -3.836 11.023 1.00 20.22 15 GLU A N 6
ATOM 9696 C CA . GLU A 1 15 ? -2.821 -3.446 12.309 1.00 31.33 15 GLU A CA 6
ATOM 9697 C C . GLU A 1 15 ? -2.234 -2.038 12.231 1.00 53.44 15 GLU A C 6
ATOM 9698 O O . GLU A 1 15 ? -2.154 -1.326 13.229 1.00 65.22 15 GLU A O 6
ATOM 9710 N N . TYR A 1 16 ? -1.798 -1.645 11.045 1.00 75.43 16 TYR A N 6
ATOM 9711 C CA . TYR A 1 16 ? -1.290 -0.297 10.835 1.00 54.13 16 TYR A CA 6
ATOM 9712 C C . TYR A 1 16 ? -2.423 0.733 10.876 1.00 43.43 16 TYR A C 6
ATOM 9713 O O . TYR A 1 16 ? -2.310 1.765 11.545 1.00 32.35 16 TYR A O 6
ATOM 9731 N N . PHE A 1 17 ? -3.523 0.455 10.176 1.00 11.35 17 PHE A N 6
ATOM 9732 C CA . PHE A 1 17 ? -4.593 1.438 10.053 1.00 62.24 17 PHE A CA 6
ATOM 9733 C C . PHE A 1 17 ? -5.346 1.616 11.371 1.00 70.42 17 PHE A C 6
ATOM 9734 O O . PHE A 1 17 ? -5.818 2.707 11.662 1.00 41.41 17 PHE A O 6
ATOM 9751 N N . GLU A 1 18 ? -5.427 0.568 12.186 1.00 21.23 18 GLU A N 6
ATOM 9752 C CA . GLU A 1 18 ? -6.122 0.662 13.475 1.00 30.41 18 GLU A CA 6
ATOM 9753 C C . GLU A 1 18 ? -5.464 1.710 14.375 1.00 1.31 18 GLU A C 6
ATOM 9754 O O . GLU A 1 18 ? -6.086 2.240 15.291 1.00 43.45 18 GLU A O 6
ATOM 9766 N N . ARG A 1 19 ? -4.197 2.000 14.104 1.00 44.24 19 ARG A N 6
ATOM 9767 C CA . ARG A 1 19 ? -3.443 2.968 14.888 1.00 32.34 19 ARG A CA 6
ATOM 9768 C C . ARG A 1 19 ? -3.501 4.348 14.244 1.00 52.10 19 ARG A C 6
ATOM 9769 O O . ARG A 1 19 ? -3.688 5.362 14.917 1.00 24.33 19 ARG A O 6
ATOM 9790 N N . MET A 1 20 ? -3.346 4.368 12.930 1.00 50.41 20 MET A N 6
ATOM 9791 C CA . MET A 1 20 ? -3.230 5.619 12.181 1.00 4.21 20 MET A CA 6
ATOM 9792 C C . MET A 1 20 ? -4.608 6.226 11.886 1.00 44.11 20 MET A C 6
ATOM 9793 O O . MET A 1 20 ? -4.752 7.443 11.769 1.00 71.05 20 MET A O 6
ATOM 9807 N N . ILE A 1 21 ? -5.617 5.370 11.801 1.00 31.10 21 ILE A N 6
ATOM 9808 C CA . ILE A 1 21 ? -6.992 5.797 11.534 1.00 45.55 21 ILE A CA 6
ATOM 9809 C C . ILE A 1 21 ? -7.728 6.067 12.855 1.00 2.21 21 ILE A C 6
ATOM 9810 O O . ILE A 1 21 ? -8.872 6.507 12.876 1.00 65.21 21 ILE A O 6
ATOM 9826 N N . ALA A 1 22 ? -7.038 5.842 13.965 1.00 61.03 22 ALA A N 6
ATOM 9827 C CA . ALA A 1 22 ? -7.632 6.018 15.286 1.00 40.24 22 ALA A CA 6
ATOM 9828 C C . ALA A 1 22 ? -7.777 7.497 15.649 1.00 20.21 22 ALA A C 6
ATOM 9829 O O . ALA A 1 22 ? -8.493 7.843 16.591 1.00 75.23 22 ALA A O 6
ATOM 9836 N N . GLY A 1 23 ? -7.097 8.361 14.906 1.00 63.12 23 GLY A N 6
ATOM 9837 C CA . GLY A 1 23 ? -7.149 9.783 15.183 1.00 40.12 23 GLY A CA 6
ATOM 9838 C C . GLY A 1 23 ? -8.275 10.477 14.444 1.00 52.32 23 GLY A C 6
ATOM 9839 O O . GLY A 1 23 ? -9.444 10.323 14.792 1.00 61.14 23 GLY A O 6
ATOM 9843 N N . ARG A 1 24 ? -7.924 11.248 13.424 1.00 52.12 24 ARG A N 6
ATOM 9844 C CA . ARG A 1 24 ? -8.903 11.964 12.619 1.00 33.21 24 ARG A CA 6
ATOM 9845 C C . ARG A 1 24 ? -8.808 11.516 11.177 1.00 33.40 24 ARG A C 6
ATOM 9846 O O . ARG A 1 24 ? -7.947 11.966 10.421 1.00 72.01 24 ARG A O 6
ATOM 9867 N N . TRP A 1 25 ? -9.677 10.597 10.824 1.00 32.23 25 TRP A N 6
ATOM 9868 C CA . TRP A 1 25 ? -9.700 10.029 9.485 1.00 72.41 25 TRP A CA 6
ATOM 9869 C C . TRP A 1 25 ? -10.880 10.581 8.678 1.00 62.12 25 TRP A C 6
ATOM 9870 O O . TRP A 1 25 ? -10.726 10.961 7.518 1.00 64.24 25 TRP A O 6
ATOM 9891 N N . LYS A 1 26 ? -12.056 10.610 9.314 1.00 50.21 26 LYS A N 6
ATOM 9892 C CA . LYS A 1 26 ? -13.285 11.175 8.736 1.00 25.41 26 LYS A CA 6
ATOM 9893 C C . LYS A 1 26 ? -13.721 10.501 7.434 1.00 5.44 26 LYS A C 6
ATOM 9894 O O . LYS A 1 26 ? -14.635 10.975 6.757 1.00 31.24 26 LYS A O 6
ATOM 9913 N N . HIS A 1 27 ? -13.097 9.390 7.105 1.00 54.30 27 HIS A N 6
ATOM 9914 C CA . HIS A 1 27 ? -13.409 8.662 5.873 1.00 53.30 27 HIS A CA 6
ATOM 9915 C C . HIS A 1 27 ? -13.185 7.169 6.088 1.00 31.13 27 HIS A C 6
ATOM 9916 O O . HIS A 1 27 ? -12.266 6.584 5.514 1.00 55.22 27 HIS A O 6
ATOM 9931 N N . PRO A 1 28 ? -14.016 6.532 6.927 1.00 63.51 28 PRO A N 6
ATOM 9932 C CA . PRO A 1 28 ? -13.807 5.137 7.326 1.00 52.23 28 PRO A CA 6
ATOM 9933 C C . PRO A 1 28 ? -13.999 4.161 6.168 1.00 62.33 28 PRO A C 6
ATOM 9934 O O . PRO A 1 28 ? -13.161 3.290 5.930 1.00 74.14 28 PRO A O 6
ATOM 9945 N N . ASN A 1 29 ? -15.097 4.322 5.444 1.00 41.33 29 ASN A N 6
ATOM 9946 C CA . ASN A 1 29 ? -15.426 3.442 4.344 1.00 35.12 29 ASN A CA 6
ATOM 9947 C C . ASN A 1 29 ? -14.489 3.683 3.173 1.00 45.13 29 ASN A C 6
ATOM 9948 O O . ASN A 1 29 ? -14.068 2.747 2.499 1.00 2.01 29 ASN A O 6
ATOM 9959 N N . ILE A 1 30 ? -14.145 4.946 2.957 1.00 61.10 30 ILE A N 6
ATOM 9960 C CA . ILE A 1 30 ? -13.298 5.327 1.836 1.00 62.53 30 ILE A CA 6
ATOM 9961 C C . ILE A 1 30 ? -11.937 4.639 1.911 1.00 34.35 30 ILE A C 6
ATOM 9962 O O . ILE A 1 30 ? -11.520 3.972 0.964 1.00 65.13 30 ILE A O 6
ATOM 9978 N N . VAL A 1 31 ? -11.258 4.776 3.045 1.00 4.31 31 VAL A N 6
ATOM 9979 C CA . VAL A 1 31 ? -9.928 4.206 3.195 1.00 62.34 31 VAL A CA 6
ATOM 9980 C C . VAL A 1 31 ? -9.991 2.676 3.205 1.00 52.01 31 VAL A C 6
ATOM 9981 O O . VAL A 1 31 ? -9.140 2.009 2.619 1.00 11.13 31 VAL A O 6
ATOM 9994 N N . ARG A 1 32 ? -11.028 2.126 3.826 1.00 62.13 32 ARG A N 6
ATOM 9995 C CA . ARG A 1 32 ? -11.163 0.681 3.951 1.00 65.34 32 ARG A CA 6
ATOM 9996 C C . ARG A 1 32 ? -11.488 0.047 2.600 1.00 23.33 32 ARG A C 6
ATOM 9997 O O . ARG A 1 32 ? -10.998 -1.038 2.282 1.00 24.12 32 ARG A O 6
ATOM 10018 N N . SER A 1 33 ? -12.306 0.726 1.809 1.00 3.45 33 SER A N 6
ATOM 10019 C CA . SER A 1 33 ? -12.638 0.251 0.478 1.00 2.45 33 SER A CA 6
ATOM 10020 C C . SER A 1 33 ? -11.436 0.397 -0.449 1.00 15.04 33 SER A C 6
ATOM 10021 O O . SER A 1 33 ? -11.192 -0.452 -1.309 1.00 22.12 33 SER A O 6
ATOM 10029 N N . ARG A 1 34 ? -10.675 1.472 -0.263 1.00 15.44 34 ARG A N 6
ATOM 10030 C CA . ARG A 1 34 ? -9.502 1.714 -1.084 1.00 61.22 34 ARG A CA 6
ATOM 10031 C C . ARG A 1 34 ? -8.435 0.663 -0.831 1.00 62.25 34 ARG A C 6
ATOM 10032 O O . ARG A 1 34 ? -7.923 0.069 -1.768 1.00 0.40 34 ARG A O 6
ATOM 10053 N N . ILE A 1 35 ? -8.110 0.429 0.434 1.00 74.21 35 ILE A N 6
ATOM 10054 C CA . ILE A 1 35 ? -7.047 -0.509 0.783 1.00 73.45 35 ILE A CA 6
ATOM 10055 C C . ILE A 1 35 ? -7.256 -1.860 0.108 1.00 0.43 35 ILE A C 6
ATOM 10056 O O . ILE A 1 35 ? -6.389 -2.327 -0.626 1.00 24.50 35 ILE A O 6
ATOM 10072 N N . GLU A 1 36 ? -8.428 -2.452 0.308 1.00 34.11 36 GLU A N 6
ATOM 10073 C CA . GLU A 1 36 ? -8.692 -3.808 -0.169 1.00 24.44 36 GLU A CA 6
ATOM 10074 C C . GLU A 1 36 ? -8.836 -3.890 -1.690 1.00 22.22 36 GLU A C 6
ATOM 10075 O O . GLU A 1 36 ? -8.783 -4.978 -2.261 1.00 25.12 36 GLU A O 6
ATOM 10087 N N . LYS A 1 37 ? -9.021 -2.759 -2.349 1.00 52.21 37 LYS A N 6
ATOM 10088 C CA . LYS A 1 37 ? -9.148 -2.759 -3.802 1.00 32.24 37 LYS A CA 6
ATOM 10089 C C . LYS A 1 37 ? -7.925 -2.138 -4.480 1.00 44.03 37 LYS A C 6
ATOM 10090 O O . LYS A 1 37 ? -7.250 -2.783 -5.278 1.00 71.25 37 LYS A O 6
ATOM 10109 N N . ASP A 1 38 ? -7.651 -0.893 -4.148 1.00 51.02 38 ASP A N 6
ATOM 10110 C CA . ASP A 1 38 ? -6.587 -0.121 -4.778 1.00 52.00 38 ASP A CA 6
ATOM 10111 C C . ASP A 1 38 ? -5.210 -0.682 -4.427 1.00 24.14 38 ASP A C 6
ATOM 10112 O O . ASP A 1 38 ? -4.321 -0.743 -5.276 1.00 24.12 38 ASP A O 6
ATOM 10121 N N . ILE A 1 39 ? -5.053 -1.117 -3.181 1.00 41.52 39 ILE A N 6
ATOM 10122 C CA . ILE A 1 39 ? -3.765 -1.605 -2.696 1.00 40.30 39 ILE A CA 6
ATOM 10123 C C . ILE A 1 39 ? -3.636 -3.127 -2.847 1.00 44.44 39 ILE A C 6
ATOM 10124 O O . ILE A 1 39 ? -2.535 -3.646 -3.027 1.00 43.52 39 ILE A O 6
ATOM 10140 N N . LYS A 1 40 ? -4.755 -3.843 -2.762 1.00 54.20 40 LYS A N 6
ATOM 10141 C CA . LYS A 1 40 ? -4.746 -5.301 -2.908 1.00 33.13 40 LYS A CA 6
ATOM 10142 C C . LYS A 1 40 ? -5.301 -5.731 -4.271 1.00 21.14 40 LYS A C 6
ATOM 10143 O O . LYS A 1 40 ? -6.498 -6.001 -4.390 1.00 74.21 40 LYS A O 6
ATOM 10162 N N . PRO A 1 41 ? -4.469 -5.781 -5.325 1.00 14.05 41 PRO A N 6
ATOM 10163 C CA . PRO A 1 41 ? -4.902 -6.285 -6.621 1.00 70.24 41 PRO A CA 6
ATOM 10164 C C . PRO A 1 41 ? -4.785 -7.809 -6.718 1.00 71.20 41 PRO A C 6
ATOM 10165 O O . PRO A 1 41 ? -5.771 -8.501 -6.960 1.00 35.25 41 PRO A O 6
ATOM 10176 N N . ALA A 1 42 ? -3.585 -8.327 -6.492 1.00 74.10 42 ALA A N 6
ATOM 10177 C CA . ALA A 1 42 ? -3.350 -9.763 -6.540 1.00 34.54 42 ALA A CA 6
ATOM 10178 C C . ALA A 1 42 ? -2.319 -10.173 -5.500 1.00 43.24 42 ALA A C 6
ATOM 10179 O O . ALA A 1 42 ? -1.761 -11.266 -5.553 1.00 73.20 42 ALA A O 6
ATOM 10186 N N . ILE A 1 43 ? -2.088 -9.298 -4.537 1.00 33.15 43 ILE A N 6
ATOM 10187 C CA . ILE A 1 43 ? -1.082 -9.540 -3.514 1.00 5.33 43 ILE A CA 6
ATOM 10188 C C . ILE A 1 43 ? -1.695 -9.515 -2.119 1.00 65.43 43 ILE A C 6
ATOM 10189 O O . ILE A 1 43 ? -0.980 -9.467 -1.123 1.00 44.13 43 ILE A O 6
ATOM 10205 N N . GLY A 1 44 ? -3.020 -9.564 -2.047 1.00 62.43 44 GLY A N 6
ATOM 10206 C CA . GLY A 1 44 ? -3.691 -9.491 -0.761 1.00 33.23 44 GLY A CA 6
ATOM 10207 C C . GLY A 1 44 ? -3.397 -10.689 0.121 1.00 22.22 44 GLY A C 6
ATOM 10208 O O . GLY A 1 44 ? -3.339 -10.570 1.344 1.00 73.24 44 GLY A O 6
ATOM 10212 N N . SER A 1 45 ? -3.199 -11.839 -0.503 1.00 33.03 45 SER A N 6
ATOM 10213 C CA . SER A 1 45 ? -2.912 -13.068 0.221 1.00 52.31 45 SER A CA 6
ATOM 10214 C C . SER A 1 45 ? -1.405 -13.324 0.263 1.00 5.52 45 SER A C 6
ATOM 10215 O O . SER A 1 45 ? -0.954 -14.442 0.517 1.00 13.10 45 SER A O 6
ATOM 10223 N N . LEU A 1 46 ? -0.636 -12.276 0.019 1.00 61.01 46 LEU A N 6
ATOM 10224 C CA . LEU A 1 46 ? 0.812 -12.384 -0.038 1.00 11.53 46 LEU A CA 6
ATOM 10225 C C . LEU A 1 46 ? 1.429 -11.709 1.187 1.00 24.30 46 LEU A C 6
ATOM 10226 O O . LEU A 1 46 ? 0.829 -10.800 1.768 1.00 63.22 46 LEU A O 6
ATOM 10242 N N . LYS A 1 47 ? 2.612 -12.161 1.594 1.00 60.34 47 LYS A N 6
ATOM 10243 C CA . LYS A 1 47 ? 3.278 -11.583 2.757 1.00 23.12 47 LYS A CA 6
ATOM 10244 C C . LYS A 1 47 ? 3.889 -10.231 2.427 1.00 52.13 47 LYS A C 6
ATOM 10245 O O . LYS A 1 47 ? 3.905 -9.796 1.276 1.00 31.13 47 LYS A O 6
ATOM 10264 N N . VAL A 1 48 ? 4.432 -9.594 3.451 1.00 3.15 48 VAL A N 6
ATOM 10265 C CA . VAL A 1 48 ? 5.119 -8.320 3.282 1.00 40.54 48 VAL A CA 6
ATOM 10266 C C . VAL A 1 48 ? 6.535 -8.579 2.784 1.00 51.42 48 VAL A C 6
ATOM 10267 O O . VAL A 1 48 ? 7.156 -7.741 2.138 1.00 34.24 48 VAL A O 6
ATOM 10280 N N . GLU A 1 49 ? 7.024 -9.771 3.080 1.00 35.11 49 GLU A N 6
ATOM 10281 C CA . GLU A 1 49 ? 8.339 -10.201 2.636 1.00 52.44 49 GLU A CA 6
ATOM 10282 C C . GLU A 1 49 ? 8.326 -10.464 1.129 1.00 4.02 49 GLU A C 6
ATOM 10283 O O . GLU A 1 49 ? 9.371 -10.492 0.478 1.00 4.41 49 GLU A O 6
ATOM 10295 N N . ASP A 1 50 ? 7.128 -10.632 0.580 1.00 2.13 50 ASP A N 6
ATOM 10296 C CA . ASP A 1 50 ? 6.967 -10.971 -0.827 1.00 62.11 50 ASP A CA 6
ATOM 10297 C C . ASP A 1 50 ? 6.690 -9.737 -1.682 1.00 51.34 50 ASP A C 6
ATOM 10298 O O . ASP A 1 50 ? 6.923 -9.753 -2.894 1.00 65.31 50 ASP A O 6
ATOM 10307 N N . VAL A 1 51 ? 6.187 -8.670 -1.069 1.00 32.41 51 VAL A N 6
ATOM 10308 C CA . VAL A 1 51 ? 5.832 -7.478 -1.828 1.00 43.10 51 VAL A CA 6
ATOM 10309 C C . VAL A 1 51 ? 7.084 -6.688 -2.228 1.00 42.21 51 VAL A C 6
ATOM 10310 O O . VAL A 1 51 ? 7.519 -5.758 -1.554 1.00 32.42 51 VAL A O 6
ATOM 10323 N N . LYS A 1 52 ? 7.677 -7.119 -3.326 1.00 65.40 52 LYS A N 6
ATOM 10324 C CA . LYS A 1 52 ? 8.864 -6.489 -3.879 1.00 74.11 52 LYS A CA 6
ATOM 10325 C C . LYS A 1 52 ? 8.486 -5.369 -4.852 1.00 52.13 52 LYS A C 6
ATOM 10326 O O . LYS A 1 52 ? 7.348 -5.322 -5.330 1.00 41.23 52 LYS A O 6
ATOM 10345 N N . PRO A 1 53 ? 9.442 -4.459 -5.154 1.00 3.31 53 PRO A N 6
ATOM 10346 C CA . PRO A 1 53 ? 9.204 -3.272 -5.997 1.00 23.40 53 PRO A CA 6
ATOM 10347 C C . PRO A 1 53 ? 8.488 -3.570 -7.314 1.00 70.21 53 PRO A C 6
ATOM 10348 O O . PRO A 1 53 ? 7.739 -2.734 -7.817 1.00 62.32 53 PRO A O 6
ATOM 10359 N N . ARG A 1 54 ? 8.710 -4.757 -7.871 1.00 61.31 54 ARG A N 6
ATOM 10360 C CA . ARG A 1 54 ? 8.085 -5.130 -9.137 1.00 14.43 54 ARG A CA 6
ATOM 10361 C C . ARG A 1 54 ? 6.563 -5.142 -9.047 1.00 51.23 54 ARG A C 6
ATOM 10362 O O . ARG A 1 54 ? 5.878 -4.864 -10.030 1.00 74.33 54 ARG A O 6
ATOM 10383 N N . HIS A 1 55 ? 6.041 -5.452 -7.873 1.00 52.20 55 HIS A N 6
ATOM 10384 C CA . HIS A 1 55 ? 4.596 -5.415 -7.656 1.00 23.05 55 HIS A CA 6
ATOM 10385 C C . HIS A 1 55 ? 4.125 -3.967 -7.603 1.00 40.34 55 HIS A C 6
ATOM 10386 O O . HIS A 1 55 ? 3.053 -3.630 -8.096 1.00 43.41 55 HIS A O 6
ATOM 10401 N N . ILE A 1 56 ? 4.960 -3.115 -7.016 1.00 2.13 56 ILE A N 6
ATOM 10402 C CA . ILE A 1 56 ? 4.639 -1.702 -6.842 1.00 70.13 56 ILE A CA 6
ATOM 10403 C C . ILE A 1 56 ? 4.565 -0.993 -8.193 1.00 64.30 56 ILE A C 6
ATOM 10404 O O . ILE A 1 56 ? 3.752 -0.092 -8.389 1.00 52.34 56 ILE A O 6
ATOM 10420 N N . ASP A 1 57 ? 5.398 -1.423 -9.131 1.00 22.13 57 ASP A N 6
ATOM 10421 C CA . ASP A 1 57 ? 5.454 -0.803 -10.451 1.00 42.31 57 ASP A CA 6
ATOM 10422 C C . ASP A 1 57 ? 4.137 -0.987 -11.191 1.00 55.43 57 ASP A C 6
ATOM 10423 O O . ASP A 1 57 ? 3.598 -0.041 -11.772 1.00 62.12 57 ASP A O 6
ATOM 10432 N N . ASP A 1 58 ? 3.609 -2.201 -11.147 1.00 73.41 58 ASP A N 6
ATOM 10433 C CA . ASP A 1 58 ? 2.355 -2.503 -11.823 1.00 13.34 58 ASP A CA 6
ATOM 10434 C C . ASP A 1 58 ? 1.183 -1.803 -11.150 1.00 71.43 58 ASP A C 6
ATOM 10435 O O . ASP A 1 58 ? 0.328 -1.233 -11.827 1.00 42.14 58 ASP A O 6
ATOM 10444 N N . VAL A 1 59 ? 1.149 -1.825 -9.819 1.00 40.21 59 VAL A N 6
ATOM 10445 C CA . VAL A 1 59 ? 0.032 -1.232 -9.092 1.00 44.22 59 VAL A CA 6
ATOM 10446 C C . VAL A 1 59 ? -0.001 0.285 -9.267 1.00 1.50 59 VAL A C 6
ATOM 10447 O O . VAL A 1 59 ? -1.069 0.869 -9.384 1.00 54.51 59 VAL A O 6
ATOM 10460 N N . LEU A 1 60 ? 1.171 0.915 -9.324 1.00 74.14 60 LEU A N 6
ATOM 10461 C CA . LEU A 1 60 ? 1.254 2.359 -9.543 1.00 72.43 60 LEU A CA 6
ATOM 10462 C C . LEU A 1 60 ? 0.718 2.720 -10.919 1.00 61.32 60 LEU A C 6
ATOM 10463 O O . LEU A 1 60 ? 0.030 3.724 -11.090 1.00 34.24 60 LEU A O 6
ATOM 10479 N N . LYS A 1 61 ? 1.039 1.889 -11.892 1.00 2.40 61 LYS A N 6
ATOM 10480 C CA . LYS A 1 61 ? 0.523 2.039 -13.233 1.00 12.50 61 LYS A CA 6
ATOM 10481 C C . LYS A 1 61 ? -0.993 1.840 -13.241 1.00 51.12 61 LYS A C 6
ATOM 10482 O O . LYS A 1 61 ? -1.727 2.580 -13.895 1.00 24.24 61 LYS A O 6
ATOM 10501 N N . ALA A 1 62 ? -1.452 0.854 -12.479 1.00 23.22 62 ALA A N 6
ATOM 10502 C CA . ALA A 1 62 ? -2.873 0.551 -12.380 1.00 32.32 62 ALA A CA 6
ATOM 10503 C C . ALA A 1 62 ? -3.639 1.674 -11.682 1.00 41.03 62 ALA A C 6
ATOM 10504 O O . ALA A 1 62 ? -4.679 2.114 -12.171 1.00 73.51 62 ALA A O 6
ATOM 10511 N N . VAL A 1 63 ? -3.120 2.140 -10.551 1.00 53.13 63 VAL A N 6
ATOM 10512 C CA . VAL A 1 63 ? -3.783 3.186 -9.774 1.00 53.01 63 VAL A CA 6
ATOM 10513 C C . VAL A 1 63 ? -3.771 4.522 -10.519 1.00 3.24 63 VAL A C 6
ATOM 10514 O O . VAL A 1 63 ? -4.657 5.360 -10.335 1.00 25.43 63 VAL A O 6
ATOM 10527 N N . MET A 1 64 ? -2.775 4.710 -11.373 1.00 63.44 64 MET A N 6
ATOM 10528 C CA . MET A 1 64 ? -2.675 5.920 -12.172 1.00 72.31 64 MET A CA 6
ATOM 10529 C C . MET A 1 64 ? -3.729 5.928 -13.276 1.00 2.45 64 MET A C 6
ATOM 10530 O O . MET A 1 64 ? -4.445 6.912 -13.461 1.00 62.11 64 MET A O 6
ATOM 10544 N N . LYS A 1 65 ? -3.830 4.816 -13.991 1.00 20.41 65 LYS A N 6
ATOM 10545 C CA . LYS A 1 65 ? -4.730 4.711 -15.135 1.00 23.45 65 LYS A CA 6
ATOM 10546 C C . LYS A 1 65 ? -6.191 4.653 -14.701 1.00 44.04 65 LYS A C 6
ATOM 10547 O O . LYS A 1 65 ? -7.067 5.188 -15.375 1.00 32.41 65 LYS A O 6
ATOM 10566 N N . ARG A 1 66 ? -6.445 4.004 -13.573 1.00 32.21 66 ARG A N 6
ATOM 10567 C CA . ARG A 1 66 ? -7.812 3.870 -13.061 1.00 32.30 66 ARG A CA 6
ATOM 10568 C C . ARG A 1 66 ? -8.372 5.209 -12.578 1.00 44.31 66 ARG A C 6
ATOM 10569 O O . ARG A 1 66 ? -9.589 5.375 -12.474 1.00 63.34 66 ARG A O 6
ATOM 10590 N N . GLY A 1 67 ? -7.492 6.157 -12.288 1.00 51.03 67 GLY A N 6
ATOM 10591 C CA . GLY A 1 67 ? -7.940 7.441 -11.790 1.00 72.51 67 GLY A CA 6
ATOM 10592 C C . GLY A 1 67 ? -7.076 8.590 -12.262 1.00 64.54 67 GLY A C 6
ATOM 10593 O O . GLY A 1 67 ? -7.354 9.205 -13.292 1.00 32.21 67 GLY A O 6
ATOM 10597 N N . ALA A 1 68 ? -6.022 8.871 -11.511 1.00 30.54 68 ALA A N 6
ATOM 10598 C CA . ALA A 1 68 ? -5.147 9.996 -11.800 1.00 23.51 68 ALA A CA 6
ATOM 10599 C C . ALA A 1 68 ? -3.758 9.751 -11.220 1.00 41.42 68 ALA A C 6
ATOM 10600 O O . ALA A 1 68 ? -3.609 8.973 -10.279 1.00 43.04 68 ALA A O 6
ATOM 10607 N N . PRO A 1 69 ? -2.722 10.410 -11.773 1.00 63.13 69 PRO A N 6
ATOM 10608 C CA . PRO A 1 69 ? -1.343 10.280 -11.285 1.00 50.22 69 PRO A CA 6
ATOM 10609 C C . PRO A 1 69 ? -1.208 10.632 -9.803 1.00 2.14 69 PRO A C 6
ATOM 10610 O O . PRO A 1 69 ? -0.387 10.051 -9.091 1.00 3.11 69 PRO A O 6
ATOM 10621 N N . SER A 1 70 ? -2.034 11.567 -9.339 1.00 15.42 70 SER A N 6
ATOM 10622 C CA . SER A 1 70 ? -2.014 11.986 -7.941 1.00 71.23 70 SER A CA 6
ATOM 10623 C C . SER A 1 70 ? -2.380 10.826 -7.016 1.00 33.34 70 SER A C 6
ATOM 10624 O O . SER A 1 70 ? -1.916 10.757 -5.879 1.00 23.22 70 SER A O 6
ATOM 10632 N N . ILE A 1 71 ? -3.197 9.903 -7.515 1.00 15.42 71 ILE A N 6
ATOM 10633 C CA . ILE A 1 71 ? -3.588 8.742 -6.730 1.00 22.05 71 ILE A CA 6
ATOM 10634 C C . ILE A 1 71 ? -2.377 7.858 -6.472 1.00 75.13 71 ILE A C 6
ATOM 10635 O O . ILE A 1 71 ? -2.146 7.426 -5.345 1.00 64.12 71 ILE A O 6
ATOM 10651 N N . ALA A 1 72 ? -1.591 7.625 -7.522 1.00 62.31 72 ALA A N 6
ATOM 10652 C CA . ALA A 1 72 ? -0.364 6.839 -7.410 1.00 43.21 72 ALA A CA 6
ATOM 10653 C C . ALA A 1 72 ? 0.574 7.457 -6.380 1.00 55.52 72 ALA A C 6
ATOM 10654 O O . ALA A 1 72 ? 1.186 6.753 -5.575 1.00 40.55 72 ALA A O 6
ATOM 10661 N N . ASN A 1 73 ? 0.668 8.782 -6.412 1.00 1.24 73 ASN A N 6
ATOM 10662 C CA . ASN A 1 73 ? 1.476 9.525 -5.452 1.00 35.40 73 ASN A CA 6
ATOM 10663 C C . ASN A 1 73 ? 0.971 9.289 -4.037 1.00 51.32 73 ASN A C 6
ATOM 10664 O O . ASN A 1 73 ? 1.732 8.918 -3.144 1.00 14.52 73 ASN A O 6
ATOM 10675 N N . ASP A 1 74 ? -0.324 9.505 -3.849 1.00 33.23 74 ASP A N 6
ATOM 10676 C CA . ASP A 1 74 ? -0.954 9.348 -2.541 1.00 21.33 74 ASP A CA 6
ATOM 10677 C C . ASP A 1 74 ? -0.804 7.914 -2.029 1.00 10.53 74 ASP A C 6
ATOM 10678 O O . ASP A 1 74 ? -0.647 7.692 -0.828 1.00 50.43 74 ASP A O 6
ATOM 10687 N N . THR A 1 75 ? -0.843 6.944 -2.942 1.00 31.31 75 THR A N 6
ATOM 10688 C CA . THR A 1 75 ? -0.621 5.548 -2.579 1.00 52.42 75 THR A CA 6
ATOM 10689 C C . THR A 1 75 ? 0.793 5.355 -2.019 1.00 41.21 75 THR A C 6
ATOM 10690 O O . THR A 1 75 ? 0.961 4.841 -0.915 1.00 71.45 75 THR A O 6
ATOM 10701 N N . LEU A 1 76 ? 1.800 5.801 -2.772 1.00 22.23 76 LEU A N 6
ATOM 10702 C CA . LEU A 1 76 ? 3.197 5.716 -2.331 1.00 33.31 76 LEU A CA 6
ATOM 10703 C C . LEU A 1 76 ? 3.387 6.430 -1.000 1.00 45.51 76 LEU A C 6
ATOM 10704 O O . LEU A 1 76 ? 4.063 5.932 -0.100 1.00 61.24 76 LEU A O 6
ATOM 10720 N N . ARG A 1 77 ? 2.771 7.599 -0.905 1.00 5.20 77 ARG A N 6
ATOM 10721 C CA . ARG A 1 77 ? 2.813 8.434 0.288 1.00 65.24 77 ARG A CA 6
ATOM 10722 C C . ARG A 1 77 ? 2.430 7.626 1.530 1.00 13.31 77 ARG A C 6
ATOM 10723 O O . ARG A 1 77 ? 3.059 7.742 2.583 1.00 61.23 77 ARG A O 6
ATOM 10744 N N . TRP A 1 78 ? 1.388 6.816 1.390 1.00 50.51 78 TRP A N 6
ATOM 10745 C CA . TRP A 1 78 ? 0.902 5.964 2.470 1.00 2.23 78 TRP A CA 6
ATOM 10746 C C . TRP A 1 78 ? 1.799 4.734 2.658 1.00 22.23 78 TRP A C 6
ATOM 10747 O O . TRP A 1 78 ? 2.134 4.364 3.787 1.00 44.42 78 TRP A O 6
ATOM 10768 N N . LEU A 1 79 ? 2.195 4.121 1.540 1.00 5.31 79 LEU A N 6
ATOM 10769 C CA . LEU A 1 79 ? 2.957 2.866 1.549 1.00 14.42 79 LEU A CA 6
ATOM 10770 C C . LEU A 1 79 ? 4.235 2.968 2.376 1.00 41.33 79 LEU A C 6
ATOM 10771 O O . LEU A 1 79 ? 4.542 2.066 3.154 1.00 13.51 79 LEU A O 6
ATOM 10787 N N . LYS A 1 80 ? 4.977 4.058 2.197 1.00 70.33 80 LYS A N 6
ATOM 10788 C CA . LYS A 1 80 ? 6.258 4.243 2.881 1.00 12.05 80 LYS A CA 6
ATOM 10789 C C . LYS A 1 80 ? 6.110 4.055 4.387 1.00 11.45 80 LYS A C 6
ATOM 10790 O O . LYS A 1 80 ? 6.783 3.218 4.993 1.00 4.25 80 LYS A O 6
ATOM 10809 N N . ARG A 1 81 ? 5.221 4.838 4.982 1.00 32.31 81 ARG A N 6
ATOM 10810 C CA . ARG A 1 81 ? 4.932 4.729 6.413 1.00 63.34 81 ARG A CA 6
ATOM 10811 C C . ARG A 1 81 ? 4.447 3.334 6.795 1.00 60.45 81 ARG A C 6
ATOM 10812 O O . ARG A 1 81 ? 4.800 2.819 7.857 1.00 11.01 81 ARG A O 6
ATOM 10833 N N . MET A 1 82 ? 3.635 2.733 5.939 1.00 41.22 82 MET A N 6
ATOM 10834 C CA . MET A 1 82 ? 3.089 1.404 6.209 1.00 12.43 82 MET A CA 6
ATOM 10835 C C . MET A 1 82 ? 4.197 0.349 6.293 1.00 61.12 82 MET A C 6
ATOM 10836 O O . MET A 1 82 ? 4.192 -0.497 7.189 1.00 34.24 82 MET A O 6
ATOM 10850 N N . PHE A 1 83 ? 5.156 0.414 5.371 1.00 71.41 83 PHE A N 6
ATOM 10851 C CA . PHE A 1 83 ? 6.261 -0.544 5.345 1.00 70.31 83 PHE A CA 6
ATOM 10852 C C . PHE A 1 83 ? 7.148 -0.400 6.577 1.00 41.24 83 PHE A C 6
ATOM 10853 O O . PHE A 1 83 ? 7.818 -1.349 6.982 1.00 43.00 83 PHE A O 6
ATOM 10870 N N . ASN A 1 84 ? 7.148 0.789 7.171 1.00 23.32 84 ASN A N 6
ATOM 10871 C CA . ASN A 1 84 ? 7.936 1.039 8.377 1.00 73.44 84 ASN A CA 6
ATOM 10872 C C . ASN A 1 84 ? 7.481 0.123 9.512 1.00 13.13 84 ASN A C 6
ATOM 10873 O O . ASN A 1 84 ? 8.299 -0.404 10.267 1.00 54.13 84 ASN A O 6
ATOM 10884 N N . TYR A 1 85 ? 6.169 -0.077 9.605 1.00 32.11 85 TYR A N 6
ATOM 10885 C CA . TYR A 1 85 ? 5.581 -0.921 10.640 1.00 11.42 85 TYR A CA 6
ATOM 10886 C C . TYR A 1 85 ? 6.052 -2.364 10.470 1.00 54.04 85 TYR A C 6
ATOM 10887 O O . TYR A 1 85 ? 6.257 -3.086 11.447 1.00 35.45 85 TYR A O 6
ATOM 10905 N N . ALA A 1 86 ? 6.237 -2.767 9.218 1.00 24.45 86 ALA A N 6
ATOM 10906 C CA . ALA A 1 86 ? 6.694 -4.113 8.903 1.00 53.00 86 ALA A CA 6
ATOM 10907 C C . ALA A 1 86 ? 8.126 -4.324 9.372 1.00 32.15 86 ALA A C 6
ATOM 10908 O O . ALA A 1 86 ? 8.442 -5.351 9.969 1.00 75.42 86 ALA A O 6
ATOM 10915 N N . ILE A 1 87 ? 8.989 -3.353 9.097 1.00 12.10 87 ILE A N 6
ATOM 10916 C CA . ILE A 1 87 ? 10.375 -3.412 9.554 1.00 13.40 87 ILE A CA 6
ATOM 10917 C C . ILE A 1 87 ? 10.419 -3.430 11.074 1.00 73.11 87 ILE A C 6
ATOM 10918 O O . ILE A 1 87 ? 11.177 -4.184 11.684 1.00 33.54 87 ILE A O 6
ATOM 10934 N N . LYS A 1 88 ? 9.574 -2.604 11.669 1.00 33.44 88 LYS A N 6
ATOM 10935 C CA . LYS A 1 88 ? 9.431 -2.535 13.111 1.00 62.52 88 LYS A CA 6
ATOM 10936 C C . LYS A 1 88 ? 9.077 -3.908 13.690 1.00 45.43 88 LYS A C 6
ATOM 10937 O O . LYS A 1 88 ? 9.649 -4.333 14.692 1.00 70.21 88 LYS A O 6
ATOM 10956 N N . ARG A 1 89 ? 8.143 -4.606 13.052 1.00 14.24 89 ARG A N 6
ATOM 10957 C CA . ARG A 1 89 ? 7.749 -5.943 13.498 1.00 4.43 89 ARG A CA 6
ATOM 10958 C C . ARG A 1 89 ? 8.642 -7.040 12.912 1.00 40.25 89 ARG A C 6
ATOM 10959 O O . ARG A 1 89 ? 8.265 -8.214 12.922 1.00 4.01 89 ARG A O 6
ATOM 10980 N N . HIS A 1 90 ? 9.812 -6.652 12.398 1.00 33.24 90 HIS A N 6
ATOM 10981 C CA . HIS A 1 90 ? 10.853 -7.602 11.960 1.00 62.34 90 HIS A CA 6
ATOM 10982 C C . HIS A 1 90 ? 10.432 -8.392 10.721 1.00 35.13 90 HIS A C 6
ATOM 10983 O O . HIS A 1 90 ? 11.078 -9.375 10.356 1.00 21.40 90 HIS A O 6
ATOM 10998 N N . ILE A 1 91 ? 9.375 -7.946 10.062 1.00 64.22 91 ILE A N 6
ATOM 10999 C CA . ILE A 1 91 ? 8.828 -8.669 8.919 1.00 53.33 91 ILE A CA 6
ATOM 11000 C C . ILE A 1 91 ? 9.761 -8.568 7.715 1.00 52.01 91 ILE A C 6
ATOM 11001 O O . ILE A 1 91 ? 9.980 -9.543 6.993 1.00 70.55 91 ILE A O 6
ATOM 11017 N N . ILE A 1 92 ? 10.314 -7.384 7.515 1.00 12.30 92 ILE A N 6
ATOM 11018 C CA . ILE A 1 92 ? 11.187 -7.121 6.388 1.00 64.54 92 ILE A CA 6
ATOM 11019 C C . ILE A 1 92 ? 12.119 -5.959 6.728 1.00 41.34 92 ILE A C 6
ATOM 11020 O O . ILE A 1 92 ? 11.852 -5.211 7.665 1.00 41.25 92 ILE A O 6
ATOM 11036 N N . GLU A 1 93 ? 13.216 -5.824 5.999 1.00 21.13 93 GLU A N 6
ATOM 11037 C CA . GLU A 1 93 ? 14.145 -4.724 6.224 1.00 3.34 93 GLU A CA 6
ATOM 11038 C C . GLU A 1 93 ? 14.177 -3.806 5.001 1.00 73.20 93 GLU A C 6
ATOM 11039 O O . GLU A 1 93 ? 15.006 -2.903 4.896 1.00 54.23 93 GLU A O 6
ATOM 11051 N N . TYR A 1 94 ? 13.251 -4.025 4.079 1.00 30.11 94 TYR A N 6
ATOM 11052 C CA . TYR A 1 94 ? 13.246 -3.284 2.829 1.00 30.34 94 TYR A CA 6
ATOM 11053 C C . TYR A 1 94 ? 11.971 -2.469 2.683 1.00 64.52 94 TYR A C 6
ATOM 11054 O O . TYR A 1 94 ? 10.886 -2.923 3.043 1.00 25.33 94 TYR A O 6
ATOM 11072 N N . ASN A 1 95 ? 12.113 -1.260 2.165 1.00 43.34 95 ASN A N 6
ATOM 11073 C CA . ASN A 1 95 ? 10.974 -0.401 1.878 1.00 70.55 95 ASN A CA 6
ATOM 11074 C C . ASN A 1 95 ? 10.820 -0.243 0.369 1.00 53.13 95 ASN A C 6
ATOM 11075 O O . ASN A 1 95 ? 11.390 0.671 -0.221 1.00 32.50 95 ASN A O 6
ATOM 11086 N N . PRO A 1 96 ? 10.084 -1.152 -0.282 1.00 21.24 96 PRO A N 6
ATOM 11087 C CA . PRO A 1 96 ? 9.939 -1.163 -1.746 1.00 72.31 96 PRO A CA 6
ATOM 11088 C C . PRO A 1 96 ? 9.401 0.157 -2.304 1.00 12.42 96 PRO A C 6
ATOM 11089 O O . PRO A 1 96 ? 9.666 0.505 -3.452 1.00 42.41 96 PRO A O 6
ATOM 11100 N N . ALA A 1 97 ? 8.667 0.897 -1.479 1.00 63.32 97 ALA A N 6
ATOM 11101 C CA . ALA A 1 97 ? 8.080 2.163 -1.907 1.00 40.31 97 ALA A CA 6
ATOM 11102 C C . ALA A 1 97 ? 8.961 3.351 -1.518 1.00 42.02 97 ALA A C 6
ATOM 11103 O O . ALA A 1 97 ? 8.625 4.499 -1.803 1.00 13.25 97 ALA A O 6
ATOM 11110 N N . ALA A 1 98 ? 10.090 3.078 -0.873 1.00 32.41 98 ALA A N 6
ATOM 11111 C CA . ALA A 1 98 ? 11.006 4.136 -0.461 1.00 70.53 98 ALA A CA 6
ATOM 11112 C C . ALA A 1 98 ? 11.821 4.631 -1.643 1.00 24.42 98 ALA A C 6
ATOM 11113 O O . ALA A 1 98 ? 12.333 5.750 -1.633 1.00 41.32 98 ALA A O 6
ATOM 11120 N N . ALA A 1 99 ? 11.929 3.792 -2.665 1.00 21.32 99 ALA A N 6
ATOM 11121 C CA . ALA A 1 99 ? 12.657 4.145 -3.878 1.00 75.13 99 ALA A CA 6
ATOM 11122 C C . ALA A 1 99 ? 11.807 5.046 -4.766 1.00 73.23 99 ALA A C 6
ATOM 11123 O O . ALA A 1 99 ? 12.203 5.402 -5.880 1.00 22.40 99 ALA A O 6
ATOM 11130 N N . PHE A 1 100 ? 10.634 5.403 -4.262 1.00 41.35 100 PHE A N 6
ATOM 11131 C CA . PHE A 1 100 ? 9.711 6.268 -4.975 1.00 31.20 100 PHE A CA 6
ATOM 11132 C C . PHE A 1 100 ? 9.277 7.421 -4.078 1.00 22.55 100 PHE A C 6
ATOM 11133 O O . PHE A 1 100 ? 9.062 7.241 -2.877 1.00 74.33 100 PHE A O 6
ATOM 11150 N N . ASP A 1 101 ? 9.172 8.604 -4.658 1.00 51.04 101 ASP A N 6
ATOM 11151 C CA . ASP A 1 101 ? 8.656 9.763 -3.945 1.00 44.10 101 ASP A CA 6
ATOM 11152 C C . ASP A 1 101 ? 7.655 10.499 -4.815 1.00 35.51 101 ASP A C 6
ATOM 11153 O O . ASP A 1 101 ? 7.945 10.834 -5.963 1.00 3.42 101 ASP A O 6
ATOM 11162 N N . PRO A 1 102 ? 6.459 10.752 -4.272 1.00 50.42 102 PRO A N 6
ATOM 11163 C CA . PRO A 1 102 ? 5.342 11.337 -5.024 1.00 4.42 102 PRO A CA 6
ATOM 11164 C C . PRO A 1 102 ? 5.640 12.734 -5.561 1.00 10.34 102 PRO A C 6
ATOM 11165 O O . PRO A 1 102 ? 5.269 13.075 -6.685 1.00 41.31 102 PRO A O 6
ATOM 11176 N N . GLY A 1 103 ? 6.318 13.533 -4.755 1.00 45.02 103 GLY A N 6
ATOM 11177 C CA . GLY A 1 103 ? 6.493 14.935 -5.073 1.00 42.32 103 GLY A CA 6
ATOM 11178 C C . GLY A 1 103 ? 5.650 15.782 -4.149 1.00 63.24 103 GLY A C 6
ATOM 11179 O O . GLY A 1 103 ? 5.999 16.917 -3.824 1.00 21.12 103 GLY A O 6
ATOM 11183 N N . ASP A 1 104 ? 4.530 15.209 -3.734 1.00 24.13 104 ASP A N 6
ATOM 11184 C CA . ASP A 1 104 ? 3.692 15.787 -2.695 1.00 44.10 104 ASP A CA 6
ATOM 11185 C C . ASP A 1 104 ? 4.105 15.205 -1.350 1.00 4.05 104 ASP A C 6
ATOM 11186 O O . ASP A 1 104 ? 3.714 14.090 -0.989 1.00 4.21 104 ASP A O 6
ATOM 11195 N N . ALA A 1 105 ? 4.937 15.945 -0.635 1.00 55.20 105 ALA A N 6
ATOM 11196 C CA . ALA A 1 105 ? 5.531 15.459 0.599 1.00 14.15 105 ALA A CA 6
ATOM 11197 C C . ALA A 1 105 ? 4.546 15.535 1.754 1.00 15.35 105 ALA A C 6
ATOM 11198 O O . ALA A 1 105 ? 3.456 16.090 1.624 1.00 34.24 105 ALA A O 6
ATOM 11205 N N . GLY A 1 106 ? 4.933 14.964 2.882 1.00 72.21 106 GLY A N 6
ATOM 11206 C CA . GLY A 1 106 ? 4.088 14.991 4.052 1.00 21.21 106 GLY A CA 6
ATOM 11207 C C . GLY A 1 106 ? 4.679 15.849 5.145 1.00 45.41 106 GLY A C 6
ATOM 11208 O O . GLY A 1 106 ? 5.581 15.417 5.858 1.00 13.22 106 GLY A O 6
ATOM 11212 N N . GLY A 1 107 ? 4.171 17.064 5.273 1.00 10.32 107 GLY A N 6
ATOM 11213 C CA . GLY A 1 107 ? 4.679 17.984 6.274 1.00 22.32 107 GLY A CA 6
ATOM 11214 C C . GLY A 1 107 ? 3.865 17.922 7.542 1.00 23.24 107 GLY A C 6
ATOM 11215 O O . GLY A 1 107 ? 3.956 18.797 8.404 1.00 62.41 107 GLY A O 6
ATOM 11219 N N . LYS A 1 108 ? 3.046 16.887 7.640 1.00 54.23 108 LYS A N 6
ATOM 11220 C CA . LYS A 1 108 ? 2.221 16.674 8.818 1.00 44.05 108 LYS A CA 6
ATOM 11221 C C . LYS A 1 108 ? 3.044 16.101 9.958 1.00 21.50 108 LYS A C 6
ATOM 11222 O O . LYS A 1 108 ? 3.967 15.314 9.741 1.00 2.12 108 LYS A O 6
ATOM 11241 N N . LEU A 1 109 ? 2.698 16.501 11.168 1.00 31.52 109 LEU A N 6
ATOM 11242 C CA . LEU A 1 109 ? 3.434 16.089 12.349 1.00 70.52 109 LEU A CA 6
ATOM 11243 C C . LEU A 1 109 ? 2.579 15.148 13.190 1.00 63.15 109 LEU A C 6
ATOM 11244 O O . LEU A 1 109 ? 1.456 15.489 13.568 1.00 74.25 109 LEU A O 6
ATOM 11260 N N . GLU A 1 110 ? 3.096 13.956 13.451 1.00 23.52 110 GLU A N 6
ATOM 11261 C CA . GLU A 1 110 ? 2.419 13.004 14.319 1.00 63.51 110 GLU A CA 6
ATOM 11262 C C . GLU A 1 110 ? 2.555 13.455 15.769 1.00 10.13 110 GLU A C 6
ATOM 11263 O O . GLU A 1 110 ? 3.589 13.241 16.404 1.00 34.14 110 GLU A O 6
ATOM 11275 N N . HIS A 1 111 ? 1.513 14.109 16.267 1.00 63.44 111 HIS A N 6
ATOM 11276 C CA . HIS A 1 111 ? 1.551 14.759 17.569 1.00 21.21 111 HIS A CA 6
ATOM 11277 C C . HIS A 1 111 ? 1.777 13.743 18.689 1.00 42.45 111 HIS A C 6
ATOM 11278 O O . HIS A 1 111 ? 2.863 13.673 19.261 1.00 41.41 111 HIS A O 6
ATOM 11293 N N . HIS A 1 112 ? 0.754 12.957 18.993 1.00 21.23 112 HIS A N 6
ATOM 11294 C CA . HIS A 1 112 ? 0.862 11.925 20.017 1.00 41.03 112 HIS A CA 6
ATOM 11295 C C . HIS A 1 112 ? 0.031 10.709 19.644 1.00 61.41 112 HIS A C 6
ATOM 11296 O O . HIS A 1 112 ? -1.135 10.842 19.262 1.00 40.22 112 HIS A O 6
ATOM 11311 N N . HIS A 1 113 ? 0.642 9.535 19.731 1.00 64.22 113 HIS A N 6
ATOM 11312 C CA . HIS A 1 113 ? -0.070 8.280 19.514 1.00 13.02 113 HIS A CA 6
ATOM 11313 C C . HIS A 1 113 ? -1.208 8.140 20.522 1.00 14.15 113 HIS A C 6
ATOM 11314 O O . HIS A 1 113 ? -1.004 8.278 21.728 1.00 61.10 113 HIS A O 6
ATOM 11329 N N . HIS A 1 114 ? -2.402 7.884 20.022 1.00 33.21 114 HIS A N 6
ATOM 11330 C CA . HIS A 1 114 ? -3.584 7.783 20.864 1.00 42.51 114 HIS A CA 6
ATOM 11331 C C . HIS A 1 114 ? -4.165 6.375 20.833 1.00 21.03 114 HIS A C 6
ATOM 11332 O O . HIS A 1 114 ? -3.469 5.419 20.481 1.00 4.15 114 HIS A O 6
ATOM 11347 N N . HIS A 1 115 ? -5.436 6.264 21.226 1.00 14.22 115 HIS A N 6
ATOM 11348 C CA . HIS A 1 115 ? -6.158 4.992 21.276 1.00 1.40 115 HIS A CA 6
ATOM 11349 C C . HIS A 1 115 ? -5.682 4.162 22.471 1.00 11.54 115 HIS A C 6
ATOM 11350 O O . HIS A 1 115 ? -5.862 2.939 22.511 1.00 1.21 115 HIS A O 6
ATOM 11365 N N . HIS A 1 116 ? -5.088 4.851 23.450 1.00 53.42 116 HIS A N 6
ATOM 11366 C CA . HIS A 1 116 ? -4.643 4.233 24.702 1.00 43.12 116 HIS A CA 6
ATOM 11367 C C . HIS A 1 116 ? -3.631 3.118 24.438 1.00 53.42 116 HIS A C 6
ATOM 11368 O O . HIS A 1 116 ? -2.704 3.281 23.635 1.00 10.14 116 HIS A O 6
ATOM 11383 N N . MET A 1 1 ? -3.195 -9.850 18.396 1.00 14.05 1 MET A N 7
ATOM 11384 C CA . MET A 1 1 ? -2.319 -11.006 18.704 1.00 22.51 1 MET A CA 7
ATOM 11385 C C . MET A 1 1 ? -1.706 -11.550 17.421 1.00 73.40 1 MET A C 7
ATOM 11386 O O . MET A 1 1 ? -2.371 -12.254 16.663 1.00 1.12 1 MET A O 7
ATOM 11402 N N . ALA A 1 2 ? -0.447 -11.208 17.162 1.00 3.21 2 ALA A N 7
ATOM 11403 C CA . ALA A 1 2 ? 0.206 -11.639 15.932 1.00 12.40 2 ALA A CA 7
ATOM 11404 C C . ALA A 1 2 ? 1.719 -11.783 16.087 1.00 43.35 2 ALA A C 7
ATOM 11405 O O . ALA A 1 2 ? 2.382 -12.330 15.205 1.00 25.42 2 ALA A O 7
ATOM 11412 N N . GLU A 1 3 ? 2.275 -11.303 17.196 1.00 21.02 3 GLU A N 7
ATOM 11413 C CA . GLU A 1 3 ? 3.724 -11.337 17.368 1.00 62.12 3 GLU A CA 7
ATOM 11414 C C . GLU A 1 3 ? 4.220 -12.746 17.679 1.00 44.33 3 GLU A C 7
ATOM 11415 O O . GLU A 1 3 ? 4.242 -13.172 18.838 1.00 11.45 3 GLU A O 7
ATOM 11427 N N . LYS A 1 4 ? 4.584 -13.459 16.618 1.00 55.53 4 LYS A N 7
ATOM 11428 C CA . LYS A 1 4 ? 5.205 -14.781 16.705 1.00 13.14 4 LYS A CA 7
ATOM 11429 C C . LYS A 1 4 ? 5.382 -15.350 15.303 1.00 40.54 4 LYS A C 7
ATOM 11430 O O . LYS A 1 4 ? 6.271 -16.166 15.054 1.00 22.24 4 LYS A O 7
ATOM 11449 N N . ASN A 1 5 ? 4.522 -14.911 14.392 1.00 20.05 5 ASN A N 7
ATOM 11450 C CA . ASN A 1 5 ? 4.557 -15.370 13.013 1.00 1.13 5 ASN A CA 7
ATOM 11451 C C . ASN A 1 5 ? 4.547 -14.189 12.056 1.00 51.33 5 ASN A C 7
ATOM 11452 O O . ASN A 1 5 ? 3.923 -13.165 12.329 1.00 61.13 5 ASN A O 7
ATOM 11463 N N . ALA A 1 6 ? 5.253 -14.334 10.944 1.00 74.12 6 ALA A N 7
ATOM 11464 C CA . ALA A 1 6 ? 5.313 -13.288 9.935 1.00 0.52 6 ALA A CA 7
ATOM 11465 C C . ALA A 1 6 ? 4.040 -13.284 9.097 1.00 40.30 6 ALA A C 7
ATOM 11466 O O . ALA A 1 6 ? 3.832 -14.165 8.257 1.00 4.51 6 ALA A O 7
ATOM 11473 N N . TYR A 1 7 ? 3.182 -12.307 9.347 1.00 75.43 7 TYR A N 7
ATOM 11474 C CA . TYR A 1 7 ? 1.913 -12.210 8.643 1.00 20.23 7 TYR A CA 7
ATOM 11475 C C . TYR A 1 7 ? 2.088 -11.579 7.266 1.00 25.14 7 TYR A C 7
ATOM 11476 O O . TYR A 1 7 ? 3.104 -10.939 6.985 1.00 34.31 7 TYR A O 7
ATOM 11494 N N . THR A 1 8 ? 1.092 -11.771 6.415 1.00 4.01 8 THR A N 7
ATOM 11495 C CA . THR A 1 8 ? 1.157 -11.323 5.034 1.00 52.14 8 THR A CA 7
ATOM 11496 C C . THR A 1 8 ? 0.760 -9.857 4.890 1.00 53.22 8 THR A C 7
ATOM 11497 O O . THR A 1 8 ? 0.383 -9.198 5.865 1.00 23.24 8 THR A O 7
ATOM 11508 N N . VAL A 1 9 ? 0.837 -9.363 3.658 1.00 15.21 9 VAL A N 7
ATOM 11509 C CA . VAL A 1 9 ? 0.466 -7.990 3.334 1.00 41.32 9 VAL A CA 7
ATOM 11510 C C . VAL A 1 9 ? -0.990 -7.701 3.712 1.00 42.44 9 VAL A C 7
ATOM 11511 O O . VAL A 1 9 ? -1.318 -6.603 4.168 1.00 21.10 9 VAL A O 7
ATOM 11524 N N . ALA A 1 10 ? -1.847 -8.705 3.560 1.00 62.51 10 ALA A N 7
ATOM 11525 C CA . ALA A 1 10 ? -3.271 -8.547 3.822 1.00 63.14 10 ALA A CA 7
ATOM 11526 C C . ALA A 1 10 ? -3.536 -8.239 5.292 1.00 21.14 10 ALA A C 7
ATOM 11527 O O . ALA A 1 10 ? -4.447 -7.480 5.620 1.00 35.44 10 ALA A O 7
ATOM 11534 N N . GLN A 1 11 ? -2.730 -8.821 6.171 1.00 43.33 11 GLN A N 7
ATOM 11535 C CA . GLN A 1 11 ? -2.902 -8.621 7.602 1.00 64.52 11 GLN A CA 7
ATOM 11536 C C . GLN A 1 11 ? -2.297 -7.290 8.030 1.00 32.13 11 GLN A C 7
ATOM 11537 O O . GLN A 1 11 ? -2.824 -6.612 8.912 1.00 41.13 11 GLN A O 7
ATOM 11551 N N . LEU A 1 12 ? -1.193 -6.918 7.389 1.00 64.11 12 LEU A N 7
ATOM 11552 C CA . LEU A 1 12 ? -0.507 -5.668 7.702 1.00 52.04 12 LEU A CA 7
ATOM 11553 C C . LEU A 1 12 ? -1.398 -4.468 7.399 1.00 24.53 12 LEU A C 7
ATOM 11554 O O . LEU A 1 12 ? -1.431 -3.501 8.160 1.00 12.41 12 LEU A O 7
ATOM 11570 N N . ALA A 1 13 ? -2.125 -4.549 6.291 1.00 21.33 13 ALA A N 7
ATOM 11571 C CA . ALA A 1 13 ? -3.011 -3.474 5.863 1.00 65.14 13 ALA A CA 7
ATOM 11572 C C . ALA A 1 13 ? -4.073 -3.172 6.919 1.00 52.11 13 ALA A C 7
ATOM 11573 O O . ALA A 1 13 ? -4.318 -2.012 7.255 1.00 65.21 13 ALA A O 7
ATOM 11580 N N . ASP A 1 14 ? -4.690 -4.220 7.453 1.00 20.23 14 ASP A N 7
ATOM 11581 C CA . ASP A 1 14 ? -5.756 -4.052 8.436 1.00 62.35 14 ASP A CA 7
ATOM 11582 C C . ASP A 1 14 ? -5.189 -3.585 9.771 1.00 52.14 14 ASP A C 7
ATOM 11583 O O . ASP A 1 14 ? -5.815 -2.801 10.487 1.00 51.23 14 ASP A O 7
ATOM 11592 N N . GLU A 1 15 ? -3.997 -4.067 10.093 1.00 12.12 15 GLU A N 7
ATOM 11593 C CA . GLU A 1 15 ? -3.298 -3.663 11.307 1.00 74.21 15 GLU A CA 7
ATOM 11594 C C . GLU A 1 15 ? -2.961 -2.174 11.247 1.00 11.31 15 GLU A C 7
ATOM 11595 O O . GLU A 1 15 ? -3.159 -1.438 12.213 1.00 73.22 15 GLU A O 7
ATOM 11607 N N . TYR A 1 16 ? -2.464 -1.744 10.093 1.00 55.40 16 TYR A N 7
ATOM 11608 C CA . TYR A 1 16 ? -2.109 -0.349 9.870 1.00 33.43 16 TYR A CA 7
ATOM 11609 C C . TYR A 1 16 ? -3.335 0.556 9.990 1.00 21.22 16 TYR A C 7
ATOM 11610 O O . TYR A 1 16 ? -3.244 1.685 10.487 1.00 50.42 16 TYR A O 7
ATOM 11628 N N . PHE A 1 17 ? -4.479 0.045 9.546 1.00 51.22 17 PHE A N 7
ATOM 11629 C CA . PHE A 1 17 ? -5.724 0.803 9.559 1.00 54.50 17 PHE A CA 7
ATOM 11630 C C . PHE A 1 17 ? -6.096 1.210 10.985 1.00 3.34 17 PHE A C 7
ATOM 11631 O O . PHE A 1 17 ? -6.311 2.387 11.263 1.00 44.14 17 PHE A O 7
ATOM 11648 N N . GLU A 1 18 ? -6.123 0.241 11.893 1.00 13.41 18 GLU A N 7
ATOM 11649 C CA . GLU A 1 18 ? -6.542 0.492 13.273 1.00 73.05 18 GLU A CA 7
ATOM 11650 C C . GLU A 1 18 ? -5.621 1.475 13.987 1.00 4.21 18 GLU A C 7
ATOM 11651 O O . GLU A 1 18 ? -6.019 2.113 14.957 1.00 1.41 18 GLU A O 7
ATOM 11663 N N . ARG A 1 19 ? -4.397 1.603 13.505 1.00 54.13 19 ARG A N 7
ATOM 11664 C CA . ARG A 1 19 ? -3.410 2.438 14.170 1.00 0.15 19 ARG A CA 7
ATOM 11665 C C . ARG A 1 19 ? -3.594 3.905 13.821 1.00 63.20 19 ARG A C 7
ATOM 11666 O O . ARG A 1 19 ? -3.764 4.749 14.703 1.00 54.23 19 ARG A O 7
ATOM 11687 N N . MET A 1 20 ? -3.570 4.201 12.535 1.00 30.35 20 MET A N 7
ATOM 11688 C CA . MET A 1 20 ? -3.585 5.589 12.076 1.00 42.04 20 MET A CA 7
ATOM 11689 C C . MET A 1 20 ? -5.004 6.139 11.964 1.00 44.10 20 MET A C 7
ATOM 11690 O O . MET A 1 20 ? -5.228 7.335 12.155 1.00 22.35 20 MET A O 7
ATOM 11704 N N . ILE A 1 21 ? -5.964 5.263 11.700 1.00 63.23 21 ILE A N 7
ATOM 11705 C CA . ILE A 1 21 ? -7.350 5.682 11.506 1.00 53.21 21 ILE A CA 7
ATOM 11706 C C . ILE A 1 21 ? -8.028 5.913 12.860 1.00 72.22 21 ILE A C 7
ATOM 11707 O O . ILE A 1 21 ? -9.139 6.437 12.943 1.00 70.35 21 ILE A O 7
ATOM 11723 N N . ALA A 1 22 ? -7.333 5.545 13.930 1.00 15.34 22 ALA A N 7
ATOM 11724 C CA . ALA A 1 22 ? -7.822 5.803 15.278 1.00 54.51 22 ALA A CA 7
ATOM 11725 C C . ALA A 1 22 ? -7.422 7.202 15.738 1.00 22.31 22 ALA A C 7
ATOM 11726 O O . ALA A 1 22 ? -7.872 7.677 16.781 1.00 33.21 22 ALA A O 7
ATOM 11733 N N . GLY A 1 23 ? -6.580 7.859 14.949 1.00 63.43 23 GLY A N 7
ATOM 11734 C CA . GLY A 1 23 ? -6.104 9.181 15.305 1.00 64.10 23 GLY A CA 7
ATOM 11735 C C . GLY A 1 23 ? -6.567 10.248 14.333 1.00 24.42 23 GLY A C 7
ATOM 11736 O O . GLY A 1 23 ? -7.382 11.105 14.680 1.00 34.22 23 GLY A O 7
ATOM 11740 N N . ARG A 1 24 ? -6.046 10.193 13.113 1.00 65.40 24 ARG A N 7
ATOM 11741 C CA . ARG A 1 24 ? -6.409 11.144 12.069 1.00 35.20 24 ARG A CA 7
ATOM 11742 C C . ARG A 1 24 ? -6.861 10.392 10.832 1.00 0.52 24 ARG A C 7
ATOM 11743 O O . ARG A 1 24 ? -6.054 10.016 9.982 1.00 60.03 24 ARG A O 7
ATOM 11764 N N . TRP A 1 25 ? -8.156 10.157 10.752 1.00 12.22 25 TRP A N 7
ATOM 11765 C CA . TRP A 1 25 ? -8.713 9.308 9.716 1.00 44.43 25 TRP A CA 7
ATOM 11766 C C . TRP A 1 25 ? -9.400 10.129 8.621 1.00 61.42 25 TRP A C 7
ATOM 11767 O O . TRP A 1 25 ? -9.201 9.871 7.434 1.00 12.22 25 TRP A O 7
ATOM 11788 N N . LYS A 1 26 ? -10.213 11.106 9.039 1.00 64.20 26 LYS A N 7
ATOM 11789 C CA . LYS A 1 26 ? -10.925 12.016 8.131 1.00 22.35 26 LYS A CA 7
ATOM 11790 C C . LYS A 1 26 ? -12.034 11.321 7.319 1.00 30.53 26 LYS A C 7
ATOM 11791 O O . LYS A 1 26 ? -13.154 11.822 7.258 1.00 13.51 26 LYS A O 7
ATOM 11810 N N . HIS A 1 27 ? -11.739 10.171 6.716 1.00 61.50 27 HIS A N 7
ATOM 11811 C CA . HIS A 1 27 ? -12.682 9.484 5.827 1.00 10.31 27 HIS A CA 7
ATOM 11812 C C . HIS A 1 27 ? -12.454 7.976 5.892 1.00 32.55 27 HIS A C 7
ATOM 11813 O O . HIS A 1 27 ? -11.707 7.423 5.088 1.00 44.02 27 HIS A O 7
ATOM 11828 N N . PRO A 1 28 ? -13.096 7.294 6.851 1.00 24.15 28 PRO A N 7
ATOM 11829 C CA . PRO A 1 28 ? -12.812 5.884 7.162 1.00 73.50 28 PRO A CA 7
ATOM 11830 C C . PRO A 1 28 ? -13.158 4.935 6.022 1.00 35.25 28 PRO A C 7
ATOM 11831 O O . PRO A 1 28 ? -12.302 4.189 5.544 1.00 53.24 28 PRO A O 7
ATOM 11842 N N . ASN A 1 29 ? -14.408 4.974 5.574 1.00 33.22 29 ASN A N 7
ATOM 11843 C CA . ASN A 1 29 ? -14.858 4.091 4.503 1.00 43.33 29 ASN A CA 7
ATOM 11844 C C . ASN A 1 29 ? -14.109 4.395 3.213 1.00 4.35 29 ASN A C 7
ATOM 11845 O O . ASN A 1 29 ? -13.852 3.501 2.407 1.00 73.12 29 ASN A O 7
ATOM 11856 N N . ILE A 1 30 ? -13.736 5.656 3.039 1.00 12.23 30 ILE A N 7
ATOM 11857 C CA . ILE A 1 30 ? -13.015 6.088 1.853 1.00 15.45 30 ILE A CA 7
ATOM 11858 C C . ILE A 1 30 ? -11.602 5.510 1.841 1.00 60.13 30 ILE A C 7
ATOM 11859 O O . ILE A 1 30 ? -11.204 4.845 0.884 1.00 64.52 30 ILE A O 7
ATOM 11875 N N . VAL A 1 31 ? -10.857 5.740 2.918 1.00 50.43 31 VAL A N 7
ATOM 11876 C CA . VAL A 1 31 ? -9.481 5.266 2.998 1.00 54.02 31 VAL A CA 7
ATOM 11877 C C . VAL A 1 31 ? -9.433 3.735 3.004 1.00 64.32 31 VAL A C 7
ATOM 11878 O O . VAL A 1 31 ? -8.552 3.134 2.391 1.00 11.13 31 VAL A O 7
ATOM 11891 N N . ARG A 1 32 ? -10.409 3.105 3.661 1.00 63.13 32 ARG A N 7
ATOM 11892 C CA . ARG A 1 32 ? -10.513 1.659 3.677 1.00 54.12 32 ARG A CA 7
ATOM 11893 C C . ARG A 1 32 ? -10.684 1.114 2.260 1.00 12.22 32 ARG A C 7
ATOM 11894 O O . ARG A 1 32 ? -10.040 0.133 1.893 1.00 4.43 32 ARG A O 7
ATOM 11915 N N . SER A 1 33 ? -11.524 1.774 1.466 1.00 5.31 33 SER A N 7
ATOM 11916 C CA . SER A 1 33 ? -11.777 1.351 0.090 1.00 24.25 33 SER A CA 7
ATOM 11917 C C . SER A 1 33 ? -10.485 1.337 -0.727 1.00 23.13 33 SER A C 7
ATOM 11918 O O . SER A 1 33 ? -10.333 0.541 -1.646 1.00 31.34 33 SER A O 7
ATOM 11926 N N . ARG A 1 34 ? -9.562 2.230 -0.392 1.00 24.32 34 ARG A N 7
ATOM 11927 C CA . ARG A 1 34 ? -8.271 2.280 -1.069 1.00 40.42 34 ARG A CA 7
ATOM 11928 C C . ARG A 1 34 ? -7.343 1.203 -0.517 1.00 34.23 34 ARG A C 7
ATOM 11929 O O . ARG A 1 34 ? -6.661 0.516 -1.266 1.00 42.22 34 ARG A O 7
ATOM 11950 N N . ILE A 1 35 ? -7.344 1.043 0.799 1.00 23.21 35 ILE A N 7
ATOM 11951 C CA . ILE A 1 35 ? -6.467 0.079 1.454 1.00 51.54 35 ILE A CA 7
ATOM 11952 C C . ILE A 1 35 ? -6.777 -1.357 1.021 1.00 24.34 35 ILE A C 7
ATOM 11953 O O . ILE A 1 35 ? -5.877 -2.107 0.653 1.00 1.41 35 ILE A O 7
ATOM 11969 N N . GLU A 1 36 ? -8.048 -1.732 1.037 1.00 5.44 36 GLU A N 7
ATOM 11970 C CA . GLU A 1 36 ? -8.416 -3.117 0.770 1.00 24.14 36 GLU A CA 7
ATOM 11971 C C . GLU A 1 36 ? -8.477 -3.416 -0.731 1.00 73.11 36 GLU A C 7
ATOM 11972 O O . GLU A 1 36 ? -8.605 -4.571 -1.134 1.00 61.52 36 GLU A O 7
ATOM 11984 N N . LYS A 1 37 ? -8.372 -2.381 -1.552 1.00 13.14 37 LYS A N 7
ATOM 11985 C CA . LYS A 1 37 ? -8.424 -2.555 -3.000 1.00 24.31 37 LYS A CA 7
ATOM 11986 C C . LYS A 1 37 ? -7.063 -2.302 -3.658 1.00 2.41 37 LYS A C 7
ATOM 11987 O O . LYS A 1 37 ? -6.607 -3.103 -4.475 1.00 5.44 37 LYS A O 7
ATOM 12006 N N . ASP A 1 38 ? -6.419 -1.193 -3.307 1.00 15.54 38 ASP A N 7
ATOM 12007 C CA . ASP A 1 38 ? -5.143 -0.819 -3.921 1.00 12.13 38 ASP A CA 7
ATOM 12008 C C . ASP A 1 38 ? -3.980 -1.554 -3.265 1.00 14.54 38 ASP A C 7
ATOM 12009 O O . ASP A 1 38 ? -3.090 -2.058 -3.948 1.00 63.14 38 ASP A O 7
ATOM 12018 N N . ILE A 1 39 ? -3.991 -1.616 -1.937 1.00 2.33 39 ILE A N 7
ATOM 12019 C CA . ILE A 1 39 ? -2.931 -2.294 -1.201 1.00 14.11 39 ILE A CA 7
ATOM 12020 C C . ILE A 1 39 ? -3.068 -3.808 -1.349 1.00 25.22 39 ILE A C 7
ATOM 12021 O O . ILE A 1 39 ? -2.076 -4.538 -1.346 1.00 31.41 39 ILE A O 7
ATOM 12037 N N . LYS A 1 40 ? -4.301 -4.273 -1.502 1.00 41.23 40 LYS A N 7
ATOM 12038 C CA . LYS A 1 40 ? -4.550 -5.673 -1.815 1.00 73.33 40 LYS A CA 7
ATOM 12039 C C . LYS A 1 40 ? -5.109 -5.793 -3.230 1.00 71.22 40 LYS A C 7
ATOM 12040 O O . LYS A 1 40 ? -6.322 -5.866 -3.411 1.00 2.54 40 LYS A O 7
ATOM 12059 N N . PRO A 1 41 ? -4.245 -5.791 -4.255 1.00 52.31 41 PRO A N 7
ATOM 12060 C CA . PRO A 1 41 ? -4.684 -5.868 -5.648 1.00 75.30 41 PRO A CA 7
ATOM 12061 C C . PRO A 1 41 ? -5.198 -7.258 -5.999 1.00 34.04 41 PRO A C 7
ATOM 12062 O O . PRO A 1 41 ? -6.340 -7.424 -6.437 1.00 61.44 41 PRO A O 7
ATOM 12073 N N . ALA A 1 42 ? -4.351 -8.251 -5.783 1.00 54.33 42 ALA A N 7
ATOM 12074 C CA . ALA A 1 42 ? -4.691 -9.641 -6.056 1.00 52.34 42 ALA A CA 7
ATOM 12075 C C . ALA A 1 42 ? -3.628 -10.560 -5.480 1.00 14.34 42 ALA A C 7
ATOM 12076 O O . ALA A 1 42 ? -3.528 -11.726 -5.857 1.00 32.24 42 ALA A O 7
ATOM 12083 N N . ILE A 1 43 ? -2.841 -10.034 -4.554 1.00 50.44 43 ILE A N 7
ATOM 12084 C CA . ILE A 1 43 ? -1.710 -10.767 -4.012 1.00 2.02 43 ILE A CA 7
ATOM 12085 C C . ILE A 1 43 ? -1.708 -10.753 -2.488 1.00 55.24 43 ILE A C 7
ATOM 12086 O O . ILE A 1 43 ? -1.262 -9.796 -1.860 1.00 0.02 43 ILE A O 7
ATOM 12102 N N . GLY A 1 44 ? -2.246 -11.810 -1.905 1.00 12.45 44 GLY A N 7
ATOM 12103 C CA . GLY A 1 44 ? -2.186 -11.989 -0.469 1.00 74.33 44 GLY A CA 7
ATOM 12104 C C . GLY A 1 44 ? -1.439 -13.257 -0.117 1.00 4.14 44 GLY A C 7
ATOM 12105 O O . GLY A 1 44 ? -1.336 -13.635 1.049 1.00 53.51 44 GLY A O 7
ATOM 12109 N N . SER A 1 45 ? -0.912 -13.905 -1.145 1.00 14.23 45 SER A N 7
ATOM 12110 C CA . SER A 1 45 ? -0.188 -15.155 -1.002 1.00 52.14 45 SER A CA 7
ATOM 12111 C C . SER A 1 45 ? 1.298 -14.901 -0.757 1.00 32.31 45 SER A C 7
ATOM 12112 O O . SER A 1 45 ? 2.125 -15.811 -0.858 1.00 41.44 45 SER A O 7
ATOM 12120 N N . LEU A 1 46 ? 1.631 -13.663 -0.427 1.00 45.05 46 LEU A N 7
ATOM 12121 C CA . LEU A 1 46 ? 3.013 -13.273 -0.216 1.00 25.54 46 LEU A CA 7
ATOM 12122 C C . LEU A 1 46 ? 3.141 -12.354 0.993 1.00 21.12 46 LEU A C 7
ATOM 12123 O O . LEU A 1 46 ? 2.156 -11.762 1.445 1.00 5.03 46 LEU A O 7
ATOM 12139 N N . LYS A 1 47 ? 4.350 -12.249 1.523 1.00 60.12 47 LYS A N 7
ATOM 12140 C CA . LYS A 1 47 ? 4.598 -11.403 2.677 1.00 31.02 47 LYS A CA 7
ATOM 12141 C C . LYS A 1 47 ? 5.052 -10.021 2.240 1.00 55.50 47 LYS A C 7
ATOM 12142 O O . LYS A 1 47 ? 5.078 -9.705 1.050 1.00 62.24 47 LYS A O 7
ATOM 12161 N N . VAL A 1 48 ? 5.442 -9.218 3.217 1.00 32.45 48 VAL A N 7
ATOM 12162 C CA . VAL A 1 48 ? 5.860 -7.844 2.968 1.00 54.10 48 VAL A CA 7
ATOM 12163 C C . VAL A 1 48 ? 7.162 -7.804 2.165 1.00 62.34 48 VAL A C 7
ATOM 12164 O O . VAL A 1 48 ? 7.429 -6.848 1.441 1.00 32.22 48 VAL A O 7
ATOM 12177 N N . GLU A 1 49 ? 7.965 -8.852 2.288 1.00 12.22 49 GLU A N 7
ATOM 12178 C CA . GLU A 1 49 ? 9.235 -8.914 1.578 1.00 64.11 49 GLU A CA 7
ATOM 12179 C C . GLU A 1 49 ? 9.053 -9.508 0.184 1.00 52.25 49 GLU A C 7
ATOM 12180 O O . GLU A 1 49 ? 9.891 -9.318 -0.695 1.00 21.22 49 GLU A O 7
ATOM 12192 N N . ASP A 1 50 ? 7.947 -10.214 -0.016 1.00 11.30 50 ASP A N 7
ATOM 12193 C CA . ASP A 1 50 ? 7.696 -10.890 -1.283 1.00 23.30 50 ASP A CA 7
ATOM 12194 C C . ASP A 1 50 ? 7.030 -9.956 -2.276 1.00 42.42 50 ASP A C 7
ATOM 12195 O O . ASP A 1 50 ? 7.135 -10.142 -3.490 1.00 31.32 50 ASP A O 7
ATOM 12204 N N . VAL A 1 51 ? 6.339 -8.950 -1.765 1.00 32.02 51 VAL A N 7
ATOM 12205 C CA . VAL A 1 5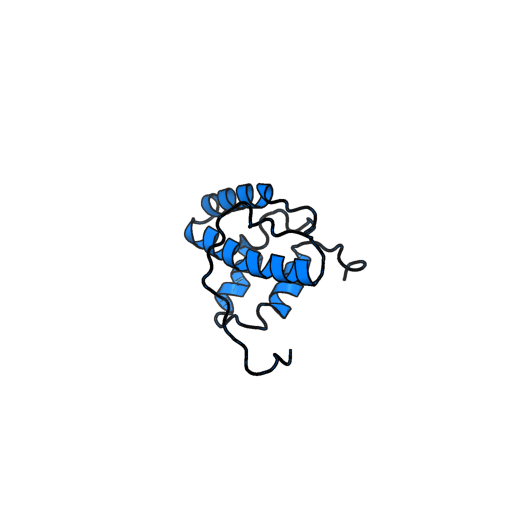1 ? 5.736 -7.945 -2.620 1.00 43.54 51 VAL A CA 7
ATOM 12206 C C . VAL A 1 51 ? 6.815 -6.961 -3.098 1.00 20.24 51 VAL A C 7
ATOM 12207 O O . VAL A 1 51 ? 6.830 -5.787 -2.742 1.00 21.23 51 VAL A O 7
ATOM 12220 N N . LYS A 1 52 ? 7.745 -7.492 -3.890 1.00 61.32 52 LYS A N 7
ATOM 12221 C CA . LYS A 1 52 ? 8.871 -6.722 -4.418 1.00 12.20 52 LYS A CA 7
ATOM 12222 C C . LYS A 1 52 ? 8.404 -5.457 -5.141 1.00 73.32 52 LYS A C 7
ATOM 12223 O O . LYS A 1 52 ? 7.286 -5.412 -5.652 1.00 32.33 52 LYS A O 7
ATOM 12242 N N . PRO A 1 53 ? 9.279 -4.429 -5.191 1.00 21.41 53 PRO A N 7
ATOM 12243 C CA . PRO A 1 53 ? 8.977 -3.104 -5.757 1.00 4.12 53 PRO A CA 7
ATOM 12244 C C . PRO A 1 53 ? 8.121 -3.122 -7.024 1.00 32.21 53 PRO A C 7
ATOM 12245 O O . PRO A 1 53 ? 7.170 -2.352 -7.133 1.00 44.11 53 PRO A O 7
ATOM 12256 N N . ARG A 1 54 ? 8.437 -4.003 -7.969 1.00 11.32 54 ARG A N 7
ATOM 12257 C CA . ARG A 1 54 ? 7.750 -3.998 -9.259 1.00 73.42 54 ARG A CA 7
ATOM 12258 C C . ARG A 1 54 ? 6.274 -4.375 -9.101 1.00 70.24 54 ARG A C 7
ATOM 12259 O O . ARG A 1 54 ? 5.450 -4.046 -9.948 1.00 61.03 54 ARG A O 7
ATOM 12280 N N . HIS A 1 55 ? 5.935 -5.042 -8.008 1.00 1.33 55 HIS A N 7
ATOM 12281 C CA . HIS A 1 55 ? 4.538 -5.330 -7.703 1.00 1.52 55 HIS A CA 7
ATOM 12282 C C . HIS A 1 55 ? 3.784 -4.029 -7.495 1.00 52.32 55 HIS A C 7
ATOM 12283 O O . HIS A 1 55 ? 2.722 -3.804 -8.074 1.00 2.31 55 HIS A O 7
ATOM 12298 N N . ILE A 1 56 ? 4.364 -3.171 -6.674 1.00 60.23 56 ILE A N 7
ATOM 12299 C CA . ILE A 1 56 ? 3.814 -1.847 -6.421 1.00 44.23 56 ILE A CA 7
ATOM 12300 C C . ILE A 1 56 ? 3.920 -0.993 -7.685 1.00 11.01 56 ILE A C 7
ATOM 12301 O O . ILE A 1 56 ? 3.032 -0.205 -7.996 1.00 30.25 56 ILE A O 7
ATOM 12317 N N . ASP A 1 57 ? 5.004 -1.195 -8.423 1.00 41.53 57 ASP A N 7
ATOM 12318 C CA . ASP A 1 57 ? 5.269 -0.464 -9.660 1.00 62.43 57 ASP A CA 7
ATOM 12319 C C . ASP A 1 57 ? 4.162 -0.707 -10.677 1.00 60.24 57 ASP A C 7
ATOM 12320 O O . ASP A 1 57 ? 3.696 0.218 -11.345 1.00 2.11 57 ASP A O 7
ATOM 12329 N N . ASP A 1 58 ? 3.721 -1.953 -10.761 1.00 24.41 58 ASP A N 7
ATOM 12330 C CA . ASP A 1 58 ? 2.690 -2.334 -11.718 1.00 35.23 58 ASP A CA 7
ATOM 12331 C C . ASP A 1 58 ? 1.320 -1.834 -11.272 1.00 3.21 58 ASP A C 7
ATOM 12332 O O . ASP A 1 58 ? 0.551 -1.312 -12.080 1.00 11.03 58 ASP A O 7
ATOM 12341 N N . VAL A 1 59 ? 1.015 -1.971 -9.982 1.00 74.41 59 VAL A N 7
ATOM 12342 C CA . VAL A 1 59 ? -0.292 -1.561 -9.478 1.00 41.24 59 VAL A CA 7
ATOM 12343 C C . VAL A 1 59 ? -0.434 -0.040 -9.484 1.00 40.13 59 VAL A C 7
ATOM 12344 O O . VAL A 1 59 ? -1.529 0.481 -9.694 1.00 74.15 59 VAL A O 7
ATOM 12357 N N . LEU A 1 60 ? 0.674 0.671 -9.274 1.00 24.53 60 LEU A N 7
ATOM 12358 C CA . LEU A 1 60 ? 0.668 2.124 -9.382 1.00 42.41 60 LEU A CA 7
ATOM 12359 C C . LEU A 1 60 ? 0.373 2.538 -10.814 1.00 10.04 60 LEU A C 7
ATOM 12360 O O . LEU A 1 60 ? -0.430 3.433 -11.055 1.00 3.41 60 LEU A O 7
ATOM 12376 N N . LYS A 1 61 ? 1.003 1.854 -11.759 1.00 73.32 61 LYS A N 7
ATOM 12377 C CA . LYS A 1 61 ? 0.760 2.076 -13.167 1.00 11.24 61 LYS A CA 7
ATOM 12378 C C . LYS A 1 61 ? -0.722 1.890 -13.486 1.00 4.31 61 LYS A C 7
ATOM 12379 O O . LYS A 1 61 ? -1.345 2.737 -14.127 1.00 61.15 61 LYS A O 7
ATOM 12398 N N . ALA A 1 62 ? -1.270 0.774 -13.021 1.00 21.30 62 ALA A N 7
ATOM 12399 C CA . ALA A 1 62 ? -2.679 0.455 -13.224 1.00 74.44 62 ALA A CA 7
ATOM 12400 C C . ALA A 1 62 ? -3.600 1.537 -12.659 1.00 2.13 62 ALA A C 7
ATOM 12401 O O . ALA A 1 62 ? -4.487 2.027 -13.359 1.00 70.21 62 ALA A O 7
ATOM 12408 N N . VAL A 1 63 ? -3.388 1.917 -11.399 1.00 11.22 63 VAL A N 7
ATOM 12409 C CA . VAL A 1 63 ? -4.258 2.892 -10.747 1.00 31.44 63 VAL A CA 7
ATOM 12410 C C . VAL A 1 63 ? -4.086 4.291 -11.354 1.00 65.24 63 VAL A C 7
ATOM 12411 O O . VAL A 1 63 ? -5.030 5.081 -11.378 1.00 2.02 63 VAL A O 7
ATOM 12424 N N . MET A 1 64 ? -2.893 4.588 -11.864 1.00 21.34 64 MET A N 7
ATOM 12425 C CA . MET A 1 64 ? -2.660 5.853 -12.560 1.00 31.11 64 MET A CA 7
ATOM 12426 C C . MET A 1 64 ? -3.404 5.865 -13.887 1.00 73.23 64 MET A C 7
ATOM 12427 O O . MET A 1 64 ? -3.911 6.900 -14.324 1.00 63.33 64 MET A O 7
ATOM 12441 N N . LYS A 1 65 ? -3.470 4.704 -14.523 1.00 15.32 65 LYS A N 7
ATOM 12442 C CA . LYS A 1 65 ? -4.113 4.566 -15.808 1.00 34.11 65 LYS A CA 7
ATOM 12443 C C . LYS A 1 65 ? -5.631 4.633 -15.668 1.00 54.01 65 LYS A C 7
ATOM 12444 O O . LYS A 1 65 ? -6.282 5.457 -16.308 1.00 54.34 65 LYS A O 7
ATOM 12463 N N . ARG A 1 66 ? -6.189 3.778 -14.823 1.00 53.04 66 ARG A N 7
ATOM 12464 C CA . ARG A 1 66 ? -7.638 3.665 -14.716 1.00 71.12 66 ARG A CA 7
ATOM 12465 C C . ARG A 1 66 ? -8.222 4.740 -13.804 1.00 54.25 66 ARG A C 7
ATOM 12466 O O . ARG A 1 66 ? -9.420 5.013 -13.852 1.00 54.35 66 ARG A O 7
ATOM 12487 N N . GLY A 1 67 ? -7.376 5.352 -12.985 1.00 75.24 67 GLY A N 7
ATOM 12488 C CA . GLY A 1 67 ? -7.840 6.389 -12.086 1.00 22.54 67 GLY A CA 7
ATOM 12489 C C . GLY A 1 67 ? -7.088 7.692 -12.277 1.00 55.13 67 GLY A C 7
ATOM 12490 O O . GLY A 1 67 ? -7.385 8.458 -13.196 1.00 31.12 67 GLY A O 7
ATOM 12494 N N . ALA A 1 68 ? -6.103 7.935 -11.422 1.00 14.35 68 ALA A N 7
ATOM 12495 C CA . ALA A 1 68 ? -5.315 9.156 -11.486 1.00 63.54 68 ALA A CA 7
ATOM 12496 C C . ALA A 1 68 ? -3.993 8.976 -10.759 1.00 1.15 68 ALA A C 7
ATOM 12497 O O . ALA A 1 68 ? -3.920 8.285 -9.741 1.00 21.24 68 ALA A O 7
ATOM 12504 N N . PRO A 1 69 ? -2.930 9.598 -11.281 1.00 24.12 69 PRO A N 7
ATOM 12505 C CA . PRO A 1 69 ? -1.592 9.511 -10.697 1.00 44.52 69 PRO A CA 7
ATOM 12506 C C . PRO A 1 69 ? -1.510 10.223 -9.350 1.00 41.24 69 PRO A C 7
ATOM 12507 O O . PRO A 1 69 ? -0.764 9.813 -8.463 1.00 50.31 69 PRO A O 7
ATOM 12518 N N . SER A 1 70 ? -2.300 11.279 -9.205 1.00 14.43 70 SER A N 7
ATOM 12519 C CA . SER A 1 70 ? -2.357 12.037 -7.965 1.00 74.04 70 SER A CA 7
ATOM 12520 C C . SER A 1 70 ? -2.829 11.152 -6.811 1.00 51.25 70 SER A C 7
ATOM 12521 O O . SER A 1 70 ? -2.369 11.291 -5.677 1.00 64.31 70 SER A O 7
ATOM 12529 N N . ILE A 1 71 ? -3.738 10.230 -7.116 1.00 42.30 71 ILE A N 7
ATOM 12530 C CA . ILE A 1 71 ? -4.232 9.282 -6.128 1.00 24.13 71 ILE A CA 7
ATOM 12531 C C . ILE A 1 71 ? -3.123 8.314 -5.737 1.00 64.30 71 ILE A C 7
ATOM 12532 O O . ILE A 1 71 ? -2.856 8.106 -4.557 1.00 73.10 71 ILE A O 7
ATOM 12548 N N . ALA A 1 72 ? -2.458 7.759 -6.743 1.00 24.23 72 ALA A N 7
ATOM 12549 C CA . ALA A 1 72 ? -1.382 6.799 -6.520 1.00 52.35 72 ALA A CA 7
ATOM 12550 C C . ALA A 1 72 ? -0.248 7.411 -5.706 1.00 21.03 72 ALA A C 7
ATOM 12551 O O . ALA A 1 72 ? 0.373 6.737 -4.885 1.00 71.31 72 ALA A O 7
ATOM 12558 N N . ASN A 1 73 ? 0.013 8.692 -5.936 1.00 2.34 73 ASN A N 7
ATOM 12559 C CA . ASN A 1 73 ? 1.063 9.408 -5.232 1.00 13.14 73 ASN A CA 7
ATOM 12560 C C . ASN A 1 73 ? 0.708 9.572 -3.757 1.00 13.21 73 ASN A C 7
ATOM 12561 O O . ASN A 1 73 ? 1.588 9.605 -2.896 1.00 32.11 73 ASN A O 7
ATOM 12572 N N . ASP A 1 74 ? -0.579 9.673 -3.463 1.00 42.01 74 ASP A N 7
ATOM 12573 C CA . ASP A 1 74 ? -1.025 9.716 -2.078 1.00 41.13 74 ASP A CA 7
ATOM 12574 C C . ASP A 1 74 ? -0.963 8.318 -1.476 1.00 4.33 74 ASP A C 7
ATOM 12575 O O . ASP A 1 74 ? -0.535 8.143 -0.337 1.00 71.15 74 ASP A O 7
ATOM 12584 N N . THR A 1 75 ? -1.371 7.324 -2.261 1.00 71.41 75 THR A N 7
ATOM 12585 C CA . THR A 1 75 ? -1.322 5.926 -1.840 1.00 53.11 75 THR A CA 7
ATOM 12586 C C . THR A 1 75 ? 0.098 5.518 -1.435 1.00 31.40 75 THR A C 7
ATOM 12587 O O . THR A 1 75 ? 0.301 4.908 -0.383 1.00 32.14 75 THR A O 7
ATOM 12598 N N . LEU A 1 76 ? 1.081 5.872 -2.258 1.00 65.53 76 LEU A N 7
ATOM 12599 C CA . LEU A 1 76 ? 2.476 5.556 -1.957 1.00 73.34 76 LEU A CA 7
ATOM 12600 C C . LEU A 1 76 ? 2.937 6.317 -0.716 1.00 4.04 76 LEU A C 7
ATOM 12601 O O . LEU A 1 76 ? 3.816 5.866 0.021 1.00 73.41 76 LEU A O 7
ATOM 12617 N N . ARG A 1 77 ? 2.328 7.474 -0.487 1.00 13.34 77 ARG A N 7
ATOM 12618 C CA . ARG A 1 77 ? 2.625 8.287 0.684 1.00 73.21 77 ARG A CA 7
ATOM 12619 C C . ARG A 1 77 ? 2.176 7.570 1.960 1.00 41.14 77 ARG A C 7
ATOM 12620 O O . ARG A 1 77 ? 2.794 7.711 3.015 1.00 22.32 77 ARG A O 7
ATOM 12641 N N . TRP A 1 78 ? 1.081 6.817 1.868 1.00 14.32 78 TRP A N 7
ATOM 12642 C CA . TRP A 1 78 ? 0.625 5.995 2.988 1.00 32.54 78 TRP A CA 7
ATOM 12643 C C . TRP A 1 78 ? 1.550 4.793 3.181 1.00 32.13 78 TRP A C 7
ATOM 12644 O O . TRP A 1 78 ? 1.816 4.373 4.310 1.00 31.55 78 TRP A O 7
ATOM 12665 N N . LEU A 1 79 ? 2.041 4.249 2.066 1.00 13.04 79 LEU A N 7
ATOM 12666 C CA . LEU A 1 79 ? 2.950 3.102 2.092 1.00 5.13 79 LEU A CA 7
ATOM 12667 C C . LEU A 1 79 ? 4.197 3.418 2.913 1.00 21.44 79 LEU A C 7
ATOM 12668 O O . LEU A 1 79 ? 4.742 2.544 3.593 1.00 4.13 79 LEU A O 7
ATOM 12684 N N . LYS A 1 80 ? 4.630 4.674 2.841 1.00 33.14 80 LYS A N 7
ATOM 12685 C CA . LYS A 1 80 ? 5.729 5.184 3.635 1.00 53.35 80 LYS A CA 7
ATOM 12686 C C . LYS A 1 80 ? 5.598 4.767 5.102 1.00 24.41 80 LYS A C 7
ATOM 12687 O O . LYS A 1 80 ? 6.515 4.176 5.676 1.00 34.23 80 LYS A O 7
ATOM 12706 N N . ARG A 1 81 ? 4.448 5.067 5.688 1.00 3.42 81 ARG A N 7
ATOM 12707 C CA . ARG A 1 81 ? 4.210 4.789 7.098 1.00 51.53 81 ARG A CA 7
ATOM 12708 C C . ARG A 1 81 ? 4.021 3.293 7.331 1.00 23.02 81 ARG A C 7
ATOM 12709 O O . ARG A 1 81 ? 4.633 2.714 8.226 1.00 44.20 81 ARG A O 7
ATOM 12730 N N . MET A 1 82 ? 3.173 2.677 6.510 1.00 32.05 82 MET A N 7
ATOM 12731 C CA . MET A 1 82 ? 2.802 1.269 6.685 1.00 43.30 82 MET A CA 7
ATOM 12732 C C . MET A 1 82 ? 4.020 0.342 6.677 1.00 10.15 82 MET A C 7
ATOM 12733 O O . MET A 1 82 ? 4.162 -0.507 7.558 1.00 2.14 82 MET A O 7
ATOM 12747 N N . PHE A 1 83 ? 4.896 0.508 5.694 1.00 64.11 83 PHE A N 7
ATOM 12748 C CA . PHE A 1 83 ? 6.052 -0.376 5.554 1.00 63.01 83 PHE A CA 7
ATOM 12749 C C . PHE A 1 83 ? 7.065 -0.166 6.677 1.00 43.55 83 PHE A C 7
ATOM 12750 O O . PHE A 1 83 ? 7.843 -1.069 6.991 1.00 61.13 83 PHE A O 7
ATOM 12767 N N . ASN A 1 84 ? 7.049 1.018 7.280 1.00 72.35 84 ASN A N 7
ATOM 12768 C CA . ASN A 1 84 ? 7.924 1.316 8.410 1.00 71.54 84 ASN A CA 7
ATOM 12769 C C . ASN A 1 84 ? 7.611 0.393 9.584 1.00 73.55 84 ASN A C 7
ATOM 12770 O O . ASN A 1 84 ? 8.510 -0.172 10.211 1.00 40.11 84 ASN A O 7
ATOM 12781 N N . TYR A 1 85 ? 6.322 0.246 9.864 1.00 54.35 85 TYR A N 7
ATOM 12782 C CA . TYR A 1 85 ? 5.845 -0.659 10.911 1.00 61.41 85 TYR A CA 7
ATOM 12783 C C . TYR A 1 85 ? 6.372 -2.077 10.704 1.00 34.42 85 TYR A C 7
ATOM 12784 O O . TYR A 1 85 ? 6.727 -2.755 11.664 1.00 44.05 85 TYR A O 7
ATOM 12802 N N . ALA A 1 86 ? 6.429 -2.517 9.450 1.00 75.45 86 ALA A N 7
ATOM 12803 C CA . ALA A 1 86 ? 6.897 -3.861 9.128 1.00 55.22 86 ALA A CA 7
ATOM 12804 C C . ALA A 1 86 ? 8.364 -4.043 9.511 1.00 22.35 86 ALA A C 7
ATOM 12805 O O . ALA A 1 86 ? 8.778 -5.128 9.933 1.00 43.14 86 ALA A O 7
ATOM 12812 N N . ILE A 1 87 ? 9.142 -2.977 9.371 1.00 43.24 87 ILE A N 7
ATOM 12813 C CA . ILE A 1 87 ? 10.546 -2.997 9.763 1.00 62.32 87 ILE A CA 7
ATOM 12814 C C . ILE A 1 87 ? 10.661 -3.015 11.285 1.00 41.21 87 ILE A C 7
ATOM 12815 O O . ILE A 1 87 ? 11.492 -3.727 11.851 1.00 21.25 87 ILE A O 7
ATOM 12831 N N . LYS A 1 88 ? 9.799 -2.248 11.946 1.00 71.44 88 LYS A N 7
ATOM 12832 C CA . LYS A 1 88 ? 9.771 -2.195 13.401 1.00 70.11 88 LYS A CA 7
ATOM 12833 C C . LYS A 1 88 ? 9.310 -3.533 13.983 1.00 65.32 88 LYS A C 7
ATOM 12834 O O . LYS A 1 88 ? 9.697 -3.915 15.089 1.00 4.34 88 LYS A O 7
ATOM 12853 N N . ARG A 1 89 ? 8.492 -4.248 13.223 1.00 13.35 89 ARG A N 7
ATOM 12854 C CA . ARG A 1 89 ? 8.053 -5.584 13.607 1.00 42.03 89 ARG A CA 7
ATOM 12855 C C . ARG A 1 89 ? 9.149 -6.610 13.330 1.00 22.24 89 ARG A C 7
ATOM 12856 O O . ARG A 1 89 ? 9.016 -7.778 13.688 1.00 14.13 89 ARG A O 7
ATOM 12877 N N . HIS A 1 90 ? 10.230 -6.152 12.691 1.00 12.02 90 HIS A N 7
ATOM 12878 C CA . HIS A 1 90 ? 11.381 -7.000 12.365 1.00 12.32 90 HIS A CA 7
ATOM 12879 C C . HIS A 1 90 ? 11.009 -8.074 11.348 1.00 21.15 90 HIS A C 7
ATOM 12880 O O . HIS A 1 90 ? 11.634 -9.133 11.289 1.00 23.23 90 HIS A O 7
ATOM 12895 N N . ILE A 1 91 ? 10.003 -7.782 10.533 1.00 31.53 91 ILE A N 7
ATOM 12896 C CA . ILE A 1 91 ? 9.585 -8.695 9.481 1.00 10.21 91 ILE A CA 7
ATOM 12897 C C . ILE A 1 91 ? 10.459 -8.504 8.248 1.00 34.54 91 ILE A C 7
ATOM 12898 O O . ILE A 1 91 ? 10.873 -9.470 7.605 1.00 10.12 91 ILE A O 7
ATOM 12914 N N . ILE A 1 92 ? 10.747 -7.247 7.934 1.00 71.40 92 ILE A N 7
ATOM 12915 C CA . ILE A 1 92 ? 11.580 -6.914 6.790 1.00 14.13 92 ILE A CA 7
ATOM 12916 C C . ILE A 1 92 ? 12.690 -5.958 7.204 1.00 62.12 92 ILE A C 7
ATOM 12917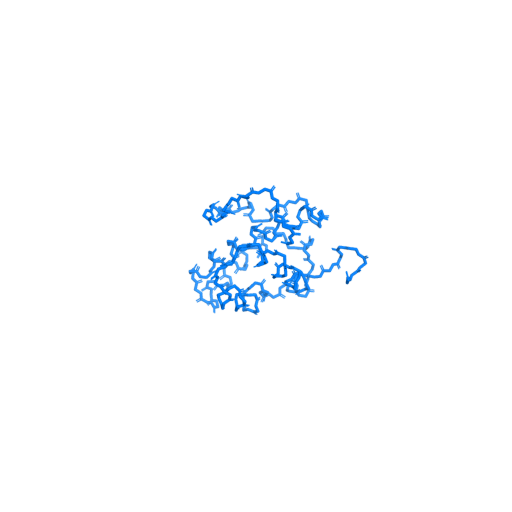 O O . ILE A 1 92 ? 12.664 -5.404 8.304 1.00 3.21 92 ILE A O 7
ATOM 12933 N N . GLU A 1 93 ? 13.659 -5.771 6.323 1.00 74.43 93 GLU A N 7
ATOM 12934 C CA . GLU A 1 93 ? 14.756 -4.851 6.574 1.00 55.51 93 GLU A CA 7
ATOM 12935 C C . GLU A 1 93 ? 14.679 -3.677 5.603 1.00 23.10 93 GLU A C 7
ATOM 12936 O O . GLU A 1 93 ? 14.921 -2.529 5.973 1.00 72.24 93 GLU A O 7
ATOM 12948 N N . TYR A 1 94 ? 14.334 -3.977 4.360 1.00 3.40 94 TYR A N 7
ATOM 12949 C CA . TYR A 1 94 ? 14.121 -2.950 3.354 1.00 1.33 94 TYR A CA 7
ATOM 12950 C C . TYR A 1 94 ? 12.677 -2.991 2.880 1.00 61.35 94 TYR A C 7
ATOM 12951 O O . TYR A 1 94 ? 12.072 -4.061 2.813 1.00 12.44 94 TYR A O 7
ATOM 12969 N N . ASN A 1 95 ? 12.122 -1.833 2.559 1.00 11.02 95 ASN A N 7
ATOM 12970 C CA . ASN A 1 95 ? 10.749 -1.760 2.087 1.00 22.31 95 ASN A CA 7
ATOM 12971 C C . ASN A 1 95 ? 10.706 -1.737 0.562 1.00 14.25 95 ASN A C 7
ATOM 12972 O O . ASN A 1 95 ? 11.558 -1.127 -0.082 1.00 1.04 95 ASN A O 7
ATOM 12983 N N . PRO A 1 96 ? 9.704 -2.399 -0.037 1.00 33.15 96 PRO A N 7
ATOM 12984 C CA . PRO A 1 96 ? 9.543 -2.435 -1.495 1.00 63.43 96 PRO A CA 7
ATOM 12985 C C . PRO A 1 96 ? 9.180 -1.070 -2.068 1.00 3.32 96 PRO A C 7
ATOM 12986 O O . PRO A 1 96 ? 9.351 -0.812 -3.259 1.00 3.12 96 PRO A O 7
ATOM 12997 N N . ALA A 1 97 ? 8.693 -0.193 -1.203 1.00 33.55 97 ALA A N 7
ATOM 12998 C CA . ALA A 1 97 ? 8.300 1.145 -1.609 1.00 33.13 97 ALA A CA 7
ATOM 12999 C C . ALA A 1 97 ? 9.480 2.103 -1.522 1.00 15.04 97 ALA A C 7
ATOM 13000 O O . ALA A 1 97 ? 9.301 3.316 -1.545 1.00 31.54 97 ALA A O 7
ATOM 13007 N N . ALA A 1 98 ? 10.687 1.553 -1.431 1.00 74.51 98 ALA A N 7
ATOM 13008 C CA . ALA A 1 98 ? 11.898 2.366 -1.354 1.00 15.02 98 ALA A CA 7
ATOM 13009 C C . ALA A 1 98 ? 12.070 3.213 -2.610 1.00 14.42 98 ALA A C 7
ATOM 13010 O O . ALA A 1 98 ? 12.591 4.329 -2.556 1.00 32.22 98 ALA A O 7
ATOM 13017 N N . ALA A 1 99 ? 11.615 2.679 -3.738 1.00 72.34 99 ALA A N 7
ATOM 13018 C CA . ALA A 1 99 ? 11.715 3.374 -5.017 1.00 45.02 99 ALA A CA 7
ATOM 13019 C C . ALA A 1 99 ? 10.518 4.292 -5.241 1.00 32.32 99 ALA A C 7
ATOM 13020 O O . ALA A 1 99 ? 10.468 5.039 -6.215 1.00 15.00 99 ALA A O 7
ATOM 13027 N N . PHE A 1 100 ? 9.557 4.228 -4.332 1.00 73.13 100 PHE A N 7
ATOM 13028 C CA . PHE A 1 100 ? 8.341 5.028 -4.431 1.00 44.04 100 PHE A CA 7
ATOM 13029 C C . PHE A 1 100 ? 8.222 5.898 -3.193 1.00 4.24 100 PHE A C 7
ATOM 13030 O O . PHE A 1 100 ? 7.149 6.387 -2.846 1.00 43.43 100 PHE A O 7
ATOM 13047 N N . ASP A 1 101 ? 9.359 6.084 -2.544 1.00 25.31 101 ASP A N 7
ATOM 13048 C CA . ASP A 1 101 ? 9.440 6.808 -1.290 1.00 51.03 101 ASP A CA 7
ATOM 13049 C C . ASP A 1 101 ? 9.689 8.290 -1.532 1.00 52.22 101 ASP A C 7
ATOM 13050 O O . ASP A 1 101 ? 10.698 8.672 -2.131 1.00 41.41 101 ASP A O 7
ATOM 13059 N N . PRO A 1 102 ? 8.756 9.141 -1.087 1.00 2.52 102 PRO A N 7
ATOM 13060 C CA . PRO A 1 102 ? 8.878 10.589 -1.212 1.00 2.10 102 PRO A CA 7
ATOM 13061 C C . PRO A 1 102 ? 9.887 11.164 -0.227 1.00 32.12 102 PRO A C 7
ATOM 13062 O O . PRO A 1 102 ? 10.415 12.255 -0.430 1.00 1.12 102 PRO A O 7
ATOM 13073 N N . GLY A 1 103 ? 10.146 10.421 0.846 1.00 35.21 103 GLY A N 7
ATOM 13074 C CA . GLY A 1 103 ? 11.034 10.899 1.887 1.00 23.35 103 GLY A CA 7
ATOM 13075 C C . GLY A 1 103 ? 10.438 12.061 2.660 1.00 32.41 103 GLY A C 7
ATOM 13076 O O . GLY A 1 103 ? 11.132 12.725 3.431 1.00 15.43 103 GLY A O 7
ATOM 13080 N N . ASP A 1 104 ? 9.149 12.305 2.456 1.00 55.02 104 ASP A N 7
ATOM 13081 C CA . ASP A 1 104 ? 8.470 13.415 3.111 1.00 73.53 104 ASP A CA 7
ATOM 13082 C C . ASP A 1 104 ? 8.205 13.102 4.574 1.00 21.23 104 ASP A C 7
ATOM 13083 O O . ASP A 1 104 ? 7.217 12.451 4.924 1.00 61.42 104 ASP A O 7
ATOM 13092 N N . ALA A 1 105 ? 9.122 13.535 5.418 1.00 44.01 105 ALA A N 7
ATOM 13093 C CA . ALA A 1 105 ? 8.988 13.377 6.851 1.00 12.01 105 ALA A CA 7
ATOM 13094 C C . ALA A 1 105 ? 9.117 14.733 7.527 1.00 34.24 105 ALA A C 7
ATOM 13095 O O . ALA A 1 105 ? 9.561 15.704 6.905 1.00 22.11 105 ALA A O 7
ATOM 13102 N N . GLY A 1 106 ? 8.720 14.805 8.784 1.00 51.42 106 GLY A N 7
ATOM 13103 C CA . GLY A 1 106 ? 8.809 16.051 9.517 1.00 65.33 106 GLY A CA 7
ATOM 13104 C C . GLY A 1 106 ? 9.813 15.973 10.643 1.00 74.40 106 GLY A C 7
ATOM 13105 O O . GLY A 1 106 ? 10.276 16.995 11.144 1.00 70.52 106 GLY A O 7
ATOM 13109 N N . GLY A 1 107 ? 10.154 14.758 11.041 1.00 52.04 107 GLY A N 7
ATOM 13110 C CA . GLY A 1 107 ? 11.084 14.576 12.136 1.00 42.44 107 GLY A CA 7
ATOM 13111 C C . GLY A 1 107 ? 10.411 13.970 13.344 1.00 32.12 107 GLY A C 7
ATOM 13112 O O . GLY A 1 107 ? 11.023 13.809 14.402 1.00 51.13 107 GLY A O 7
ATOM 13116 N N . LYS A 1 108 ? 9.137 13.640 13.188 1.00 44.42 108 LYS A N 7
ATOM 13117 C CA . LYS A 1 108 ? 8.374 13.011 14.248 1.00 72.11 108 LYS A CA 7
ATOM 13118 C C . LYS A 1 108 ? 8.733 11.550 14.407 1.00 41.11 108 LYS A C 7
ATOM 13119 O O . LYS A 1 108 ? 9.102 10.874 13.448 1.00 5.32 108 LYS A O 7
ATOM 13138 N N . LEU A 1 109 ? 8.616 11.077 15.633 1.00 45.31 109 LEU A N 7
ATOM 13139 C CA . LEU A 1 109 ? 8.893 9.687 15.945 1.00 40.32 109 LEU A CA 7
ATOM 13140 C C . LEU A 1 109 ? 7.679 9.043 16.604 1.00 21.10 109 LEU A C 7
ATOM 13141 O O . LEU A 1 109 ? 6.937 9.696 17.344 1.00 20.22 109 LEU A O 7
ATOM 13157 N N . GLU A 1 110 ? 7.467 7.771 16.312 1.00 12.31 110 GLU A N 7
ATOM 13158 C CA . GLU A 1 110 ? 6.307 7.053 16.809 1.00 20.33 110 GLU A CA 7
ATOM 13159 C C . GLU A 1 110 ? 6.743 5.715 17.399 1.00 3.33 110 GLU A C 7
ATOM 13160 O O . GLU A 1 110 ? 7.641 5.057 16.869 1.00 30.24 110 GLU A O 7
ATOM 13172 N N . HIS A 1 111 ? 6.128 5.343 18.511 1.00 5.31 111 HIS A N 7
ATOM 13173 C CA . HIS A 1 111 ? 6.407 4.075 19.171 1.00 42.24 111 HIS A CA 7
ATOM 13174 C C . HIS A 1 111 ? 5.248 3.693 20.085 1.00 24.11 111 HIS A C 7
ATOM 13175 O O . HIS A 1 111 ? 5.447 3.310 21.238 1.00 53.23 111 HIS A O 7
ATOM 13190 N N . HIS A 1 112 ? 4.035 3.813 19.554 1.00 4.53 112 HIS A N 7
ATOM 13191 C CA . HIS A 1 112 ? 2.820 3.481 20.292 1.00 3.22 112 HIS A CA 7
ATOM 13192 C C . HIS A 1 112 ? 2.842 2.044 20.796 1.00 14.51 112 HIS A C 7
ATOM 13193 O O . HIS A 1 112 ? 2.842 1.093 20.014 1.00 43.10 112 HIS A O 7
ATOM 13208 N N . HIS A 1 113 ? 2.868 1.906 22.109 1.00 50.22 113 HIS A N 7
ATOM 13209 C CA . HIS A 1 113 ? 2.821 0.604 22.752 1.00 52.31 113 HIS A CA 7
ATOM 13210 C C . HIS A 1 113 ? 2.219 0.740 24.143 1.00 31.15 113 HIS A C 7
ATOM 13211 O O . HIS A 1 113 ? 2.251 1.827 24.726 1.00 71.33 113 HIS A O 7
ATOM 13226 N N . HIS A 1 114 ? 1.668 -0.357 24.654 1.00 14.55 114 HIS A N 7
ATOM 13227 C CA . HIS A 1 114 ? 1.061 -0.387 25.981 1.00 74.15 114 HIS A CA 7
ATOM 13228 C C . HIS A 1 114 ? -0.080 0.632 26.088 1.00 3.31 114 HIS A C 7
ATOM 13229 O O . HIS A 1 114 ? 0.068 1.687 26.705 1.00 23.12 114 HIS A O 7
ATOM 13244 N N . HIS A 1 115 ? -1.207 0.327 25.451 1.00 1.24 115 HIS A N 7
ATOM 13245 C CA . HIS A 1 115 ? -2.393 1.173 25.550 1.00 61.52 115 HIS A CA 7
ATOM 13246 C C . HIS A 1 115 ? -3.590 0.472 24.926 1.00 23.42 115 HIS A C 7
ATOM 13247 O O . HIS A 1 115 ? -3.604 0.210 23.727 1.00 41.30 115 HIS A O 7
ATOM 13262 N N . HIS A 1 116 ? -4.587 0.167 25.743 1.00 50.34 116 HIS A N 7
ATOM 13263 C CA . HIS A 1 116 ? -5.794 -0.504 25.266 1.00 21.43 116 HIS A CA 7
ATOM 13264 C C . HIS A 1 116 ? -6.964 -0.225 26.202 1.00 11.02 116 HIS A C 7
ATOM 13265 O O . HIS A 1 116 ? -6.805 0.467 27.208 1.00 53.33 116 HIS A O 7
ATOM 13280 N N . MET A 1 1 ? -2.594 -17.589 13.624 1.00 3.22 1 MET A N 8
ATOM 13281 C CA . MET A 1 1 ? -3.133 -17.928 12.284 1.00 72.44 1 MET A CA 8
ATOM 13282 C C . MET A 1 1 ? -2.018 -18.003 11.247 1.00 24.23 1 MET A C 8
ATOM 13283 O O . MET A 1 1 ? -2.188 -18.610 10.186 1.00 40.52 1 MET A O 8
ATOM 13299 N N . ALA A 1 2 ? -0.885 -17.376 11.541 1.00 55.22 2 ALA A N 8
ATOM 13300 C CA . ALA A 1 2 ? 0.241 -17.369 10.625 1.00 23.31 2 ALA A CA 8
ATOM 13301 C C . ALA A 1 2 ? 1.548 -17.215 11.392 1.00 41.43 2 ALA A C 8
ATOM 13302 O O . ALA A 1 2 ? 2.046 -16.100 11.573 1.00 30.51 2 ALA A O 8
ATOM 13309 N N . GLU A 1 3 ? 2.071 -18.342 11.876 1.00 51.35 3 GLU A N 8
ATOM 13310 C CA . GLU A 1 3 ? 3.313 -18.367 12.644 1.00 23.44 3 GLU A CA 8
ATOM 13311 C C . GLU A 1 3 ? 3.205 -17.546 13.925 1.00 21.12 3 GLU A C 8
ATOM 13312 O O . GLU A 1 3 ? 2.119 -17.112 14.319 1.00 53.31 3 GLU A O 8
ATOM 13324 N N . LYS A 1 4 ? 4.340 -17.364 14.585 1.00 20.30 4 LYS A N 8
ATOM 13325 C CA . LYS A 1 4 ? 4.406 -16.553 15.790 1.00 54.15 4 LYS A CA 8
ATOM 13326 C C . LYS A 1 4 ? 4.345 -15.073 15.426 1.00 71.55 4 LYS A C 8
ATOM 13327 O O . LYS A 1 4 ? 3.871 -14.248 16.209 1.00 42.23 4 LYS A O 8
ATOM 13346 N N . ASN A 1 5 ? 4.828 -14.752 14.227 1.00 50.51 5 ASN A N 8
ATOM 13347 C CA . ASN A 1 5 ? 4.750 -13.400 13.688 1.00 31.23 5 ASN A CA 8
ATOM 13348 C C . ASN A 1 5 ? 5.169 -13.401 12.222 1.00 5.15 5 ASN A C 8
ATOM 13349 O O . ASN A 1 5 ? 6.304 -13.073 11.888 1.00 61.14 5 ASN A O 8
ATOM 13360 N N . ALA A 1 6 ? 4.261 -13.834 11.360 1.00 13.21 6 ALA A N 8
ATOM 13361 C CA . ALA A 1 6 ? 4.499 -13.838 9.921 1.00 64.11 6 ALA A CA 8
ATOM 13362 C C . ALA A 1 6 ? 3.170 -13.894 9.184 1.00 71.02 6 ALA A C 8
ATOM 13363 O O . ALA A 1 6 ? 2.808 -14.915 8.601 1.00 35.43 6 ALA A O 8
ATOM 13370 N N . TYR A 1 7 ? 2.438 -12.793 9.240 1.00 44.44 7 TYR A N 8
ATOM 13371 C CA . TYR A 1 7 ? 1.088 -12.739 8.696 1.00 75.11 7 TYR A CA 8
ATOM 13372 C C . TYR A 1 7 ? 1.058 -12.131 7.298 1.00 34.13 7 TYR A C 8
ATOM 13373 O O . TYR A 1 7 ? 2.059 -11.597 6.811 1.00 34.13 7 TYR A O 8
ATOM 13391 N N . THR A 1 8 ? -0.098 -12.234 6.661 1.00 30.12 8 THR A N 8
ATOM 13392 C CA . THR A 1 8 ? -0.311 -11.712 5.323 1.00 65.41 8 THR A CA 8
ATOM 13393 C C . THR A 1 8 ? -0.351 -10.181 5.331 1.00 62.40 8 THR A C 8
ATOM 13394 O O . THR A 1 8 ? -0.651 -9.571 6.360 1.00 35.34 8 THR A O 8
ATOM 13405 N N . VAL A 1 9 ? -0.052 -9.566 4.185 1.00 64.11 9 VAL A N 8
ATOM 13406 C CA . VAL A 1 9 ? -0.104 -8.110 4.055 1.00 11.25 9 VAL A CA 8
ATOM 13407 C C . VAL A 1 9 ? -1.519 -7.602 4.343 1.00 71.53 9 VAL A C 8
ATOM 13408 O O . VAL A 1 9 ? -1.705 -6.484 4.821 1.00 64.50 9 VAL A O 8
ATOM 13421 N N . ALA A 1 10 ? -2.508 -8.448 4.073 1.00 53.01 10 ALA A N 8
ATOM 13422 C CA . ALA A 1 10 ? -3.898 -8.126 4.361 1.00 21.12 10 ALA A CA 8
ATOM 13423 C C . ALA A 1 10 ? -4.099 -7.886 5.855 1.00 4.34 10 ALA A C 8
ATOM 13424 O O . ALA A 1 10 ? -4.799 -6.957 6.254 1.00 2.51 10 ALA A O 8
ATOM 13431 N N . GLN A 1 11 ? -3.460 -8.716 6.673 1.00 53.23 11 GLN A N 8
ATOM 13432 C CA . GLN A 1 11 ? -3.550 -8.590 8.123 1.00 25.23 11 GLN A CA 8
ATOM 13433 C C . GLN A 1 11 ? -2.705 -7.419 8.615 1.00 43.14 11 GLN A C 8
ATOM 13434 O O . GLN A 1 11 ? -3.010 -6.810 9.642 1.00 12.14 11 GLN A O 8
ATOM 13448 N N . LEU A 1 12 ? -1.648 -7.105 7.870 1.00 54.20 12 LEU A N 8
ATOM 13449 C CA . LEU A 1 12 ? -0.813 -5.949 8.173 1.00 32.21 12 LEU A CA 8
ATOM 13450 C C . LEU A 1 12 ? -1.608 -4.667 7.960 1.00 71.52 12 LEU A C 8
ATOM 13451 O O . LEU A 1 12 ? -1.666 -3.804 8.837 1.00 42.12 12 LEU A O 8
ATOM 13467 N N . ALA A 1 13 ? -2.237 -4.564 6.796 1.00 23.33 13 ALA A N 8
ATOM 13468 C CA . ALA A 1 13 ? -3.070 -3.415 6.466 1.00 41.15 13 ALA A CA 8
ATOM 13469 C C . ALA A 1 13 ? -4.294 -3.355 7.373 1.00 62.42 13 ALA A C 8
ATOM 13470 O O . ALA A 1 13 ? -4.826 -2.280 7.641 1.00 41.14 13 ALA A O 8
ATOM 13477 N N . ASP A 1 14 ? -4.732 -4.519 7.841 1.00 74.24 14 ASP A N 8
ATOM 13478 C CA . ASP A 1 14 ? -5.856 -4.605 8.771 1.00 53.24 14 ASP A CA 8
ATOM 13479 C C . ASP A 1 14 ? -5.527 -3.905 10.083 1.00 12.41 14 ASP A C 8
ATOM 13480 O O . ASP A 1 14 ? -6.320 -3.111 10.586 1.00 35.41 14 ASP A O 8
ATOM 13489 N N . GLU A 1 15 ? -4.348 -4.192 10.629 1.00 34.01 15 GLU A N 8
ATOM 13490 C CA . GLU A 1 15 ? -3.921 -3.548 11.862 1.00 73.02 15 GLU A CA 8
ATOM 13491 C C . GLU A 1 15 ? -3.538 -2.100 11.590 1.00 60.21 15 GLU A C 8
ATOM 13492 O O . GLU A 1 15 ? -3.809 -1.219 12.399 1.00 21.04 15 GLU A O 8
ATOM 13504 N N . TYR A 1 16 ? -2.913 -1.862 10.440 1.00 61.03 16 TYR A N 8
ATOM 13505 C CA . TYR A 1 16 ? -2.528 -0.514 10.035 1.00 1.20 16 TYR A CA 8
ATOM 13506 C C . TYR A 1 16 ? -3.763 0.381 9.967 1.00 33.30 16 TYR A C 8
ATOM 13507 O O . TYR A 1 16 ? -3.703 1.572 10.285 1.00 54.42 16 TYR A O 8
ATOM 13525 N N . PHE A 1 17 ? -4.881 -0.211 9.564 1.00 71.04 17 PHE A N 8
ATOM 13526 C CA . PHE A 1 17 ? -6.168 0.470 9.583 1.00 14.13 17 PHE A CA 8
ATOM 13527 C C . PHE A 1 17 ? -6.494 0.911 11.008 1.00 41.12 17 PHE A C 8
ATOM 13528 O O . PHE A 1 17 ? -6.780 2.078 11.262 1.00 33.21 17 PHE A O 8
ATOM 13545 N N . GLU A 1 18 ? -6.406 -0.025 11.942 1.00 72.23 18 GLU A N 8
ATOM 13546 C CA . GLU A 1 18 ? -6.660 0.265 13.348 1.00 63.34 18 GLU A CA 8
ATOM 13547 C C . GLU A 1 18 ? -5.622 1.233 13.921 1.00 31.34 18 GLU A C 8
ATOM 13548 O O . GLU A 1 18 ? -5.868 1.891 14.930 1.00 40.41 18 GLU A O 8
ATOM 13560 N N . ARG A 1 19 ? -4.459 1.307 13.289 1.00 14.24 19 ARG A N 8
ATOM 13561 C CA . ARG A 1 19 ? -3.400 2.206 13.736 1.00 1.50 19 ARG A CA 8
ATOM 13562 C C . ARG A 1 19 ? -3.702 3.652 13.351 1.00 72.41 19 ARG A C 8
ATOM 13563 O O . ARG A 1 19 ? -3.786 4.528 14.210 1.00 24.32 19 ARG A O 8
ATOM 13584 N N . MET A 1 20 ? -3.879 3.891 12.058 1.00 34.22 20 MET A N 8
ATOM 13585 C CA . MET A 1 20 ? -3.974 5.255 11.540 1.00 42.24 20 MET A CA 8
ATOM 13586 C C . MET A 1 20 ? -5.403 5.791 11.558 1.00 64.51 20 MET A C 8
ATOM 13587 O O . MET A 1 20 ? -5.613 6.998 11.654 1.00 31.33 20 MET A O 8
ATOM 13601 N N . ILE A 1 21 ? -6.382 4.905 11.466 1.00 63.11 21 ILE A N 8
ATOM 13602 C CA . ILE A 1 21 ? -7.779 5.325 11.447 1.00 0.02 21 ILE A CA 8
ATOM 13603 C C . ILE A 1 21 ? -8.252 5.658 12.866 1.00 24.34 21 ILE A C 8
ATOM 13604 O O . ILE A 1 21 ? -9.165 6.458 13.062 1.00 3.14 21 ILE A O 8
ATOM 13620 N N . ALA A 1 22 ? -7.590 5.082 13.860 1.00 43.15 22 ALA A N 8
ATOM 13621 C CA . ALA A 1 22 ? -7.904 5.389 15.247 1.00 70.33 22 ALA A CA 8
ATOM 13622 C C . ALA A 1 22 ? -7.304 6.733 15.644 1.00 14.51 22 ALA A C 8
ATOM 13623 O O . ALA A 1 22 ? -6.128 6.823 16.001 1.00 63.25 22 ALA A O 8
ATOM 13630 N N . GLY A 1 23 ? -8.114 7.776 15.546 1.00 20.14 23 GLY A N 8
ATOM 13631 C CA . GLY A 1 23 ? -7.672 9.108 15.898 1.00 11.40 23 GLY A CA 8
ATOM 13632 C C . GLY A 1 23 ? -8.508 10.170 15.221 1.00 51.52 23 GLY A C 8
ATOM 13633 O O . GLY A 1 23 ? -9.424 10.733 15.822 1.00 71.34 23 GLY A O 8
ATOM 13637 N N . ARG A 1 24 ? -8.205 10.429 13.963 1.00 42.51 24 ARG A N 8
ATOM 13638 C CA . ARG A 1 24 ? -8.959 11.379 13.165 1.00 44.24 24 ARG A CA 8
ATOM 13639 C C . ARG A 1 24 ? -9.163 10.785 11.773 1.00 51.22 24 ARG A C 8
ATOM 13640 O O . ARG A 1 24 ? -8.285 10.873 10.915 1.00 33.50 24 ARG A O 8
ATOM 13661 N N . TRP A 1 25 ? -10.305 10.142 11.573 1.00 32.03 25 TRP A N 8
ATOM 13662 C CA . TRP A 1 25 ? -10.535 9.367 10.360 1.00 23.45 25 TRP A CA 8
ATOM 13663 C C . TRP A 1 25 ? -11.734 9.885 9.564 1.00 70.32 25 TRP A C 8
ATOM 13664 O O . TRP A 1 25 ? -11.653 10.033 8.342 1.00 11.23 25 TRP A O 8
ATOM 13685 N N . LYS A 1 26 ? -12.845 10.140 10.264 1.00 43.12 26 LYS A N 8
ATOM 13686 C CA . LYS A 1 26 ? -14.081 10.654 9.673 1.00 10.12 26 LYS A CA 8
ATOM 13687 C C . LYS A 1 26 ? -14.795 9.640 8.759 1.00 62.43 26 LYS A C 8
ATOM 13688 O O . LYS A 1 26 ? -16.020 9.539 8.787 1.00 31.30 26 LYS A O 8
ATOM 13707 N N . HIS A 1 27 ? -14.041 8.882 7.973 1.00 45.53 27 HIS A N 8
ATOM 13708 C CA . HIS A 1 27 ? -14.626 8.009 6.957 1.00 62.41 27 HIS A CA 8
ATOM 13709 C C . HIS A 1 27 ? -13.852 6.695 6.828 1.00 61.22 27 HIS A C 8
ATOM 13710 O O . HIS A 1 27 ? -12.933 6.571 6.014 1.00 43.50 27 HIS A O 8
ATOM 13725 N N . PRO A 1 28 ? -14.210 5.702 7.653 1.00 2.45 28 PRO A N 8
ATOM 13726 C CA . PRO A 1 28 ? -13.533 4.398 7.693 1.00 32.25 28 PRO A CA 8
ATOM 13727 C C . PRO A 1 28 ? -13.814 3.553 6.453 1.00 45.24 28 PRO A C 8
ATOM 13728 O O . PRO A 1 28 ? -12.973 2.764 6.021 1.00 61.04 28 PRO A O 8
ATOM 13739 N N . ASN A 1 29 ? -14.995 3.728 5.886 1.00 11.44 29 ASN A N 8
ATOM 13740 C CA . ASN A 1 29 ? -15.394 2.986 4.696 1.00 53.22 29 ASN A CA 8
ATOM 13741 C C . ASN A 1 29 ? -14.537 3.373 3.491 1.00 54.41 29 ASN A C 8
ATOM 13742 O O . ASN A 1 29 ? -14.023 2.507 2.785 1.00 5.54 29 ASN A O 8
ATOM 13753 N N . ILE A 1 30 ? -14.365 4.671 3.284 1.00 74.02 30 ILE A N 8
ATOM 13754 C CA . ILE A 1 30 ? -13.590 5.182 2.159 1.00 64.02 30 ILE A CA 8
ATOM 13755 C C . ILE A 1 30 ? -12.147 4.686 2.209 1.00 53.14 30 ILE A C 8
ATOM 13756 O O . ILE A 1 30 ? -11.624 4.176 1.219 1.00 73.55 30 ILE A O 8
ATOM 13772 N N . VAL A 1 31 ? -11.515 4.814 3.371 1.00 21.34 31 VAL A N 8
ATOM 13773 C CA . VAL A 1 31 ? -10.115 4.439 3.509 1.00 61.54 31 VAL A CA 8
ATOM 13774 C C . VAL A 1 31 ? -9.938 2.924 3.370 1.00 43.14 31 VAL A C 8
ATOM 13775 O O . VAL A 1 31 ? -8.965 2.465 2.779 1.00 13.13 31 VAL A O 8
ATOM 13788 N N . ARG A 1 32 ? -10.898 2.151 3.876 1.00 61.23 32 ARG A N 8
ATOM 13789 C CA . ARG A 1 32 ? -10.836 0.695 3.767 1.00 0.31 32 ARG A CA 8
ATOM 13790 C C . ARG A 1 32 ? -10.914 0.267 2.307 1.00 45.04 32 ARG A C 8
ATOM 13791 O O . ARG A 1 32 ? -10.140 -0.579 1.860 1.00 65.21 32 ARG A O 8
ATOM 13812 N N . SER A 1 33 ? -11.844 0.863 1.570 1.00 74.11 33 SER A N 8
ATOM 13813 C CA . SER A 1 33 ? -12.001 0.569 0.154 1.00 30.13 33 SER A CA 8
ATOM 13814 C C . SER A 1 33 ? -10.737 0.936 -0.618 1.00 2.43 33 SER A C 8
ATOM 13815 O O . SER A 1 33 ? -10.273 0.170 -1.458 1.00 12.22 33 SER A O 8
ATOM 13823 N N . ARG A 1 34 ? -10.175 2.101 -0.314 1.00 2.00 34 ARG A N 8
ATOM 13824 C CA . ARG A 1 34 ? -8.966 2.559 -0.986 1.00 13.43 34 ARG A CA 8
ATOM 13825 C C . ARG A 1 34 ? -7.790 1.635 -0.707 1.00 33.22 34 ARG A C 8
ATOM 13826 O O . ARG A 1 34 ? -7.018 1.317 -1.608 1.00 72.24 34 ARG A O 8
ATOM 13847 N N . ILE A 1 35 ? -7.666 1.189 0.534 1.00 31.01 35 ILE A N 8
ATOM 13848 C CA . ILE A 1 35 ? -6.618 0.245 0.895 1.00 21.22 35 ILE A CA 8
ATOM 13849 C C . ILE A 1 35 ? -6.744 -1.040 0.077 1.00 14.43 35 ILE A C 8
ATOM 13850 O O . ILE A 1 35 ? -5.769 -1.513 -0.501 1.00 32.22 35 ILE A O 8
ATOM 13866 N N . GLU A 1 36 ? -7.953 -1.577 -0.007 1.00 44.33 36 GLU A N 8
ATOM 13867 C CA . GLU A 1 36 ? -8.164 -2.863 -0.662 1.00 13.52 36 GLU A CA 8
ATOM 13868 C C . GLU A 1 36 ? -8.248 -2.739 -2.181 1.00 10.24 36 GLU A C 8
ATOM 13869 O O . GLU A 1 36 ? -8.335 -3.747 -2.884 1.00 50.53 36 GLU A O 8
ATOM 13881 N N . LYS A 1 37 ? -8.234 -1.516 -2.684 1.00 22.22 37 LYS A N 8
ATOM 13882 C CA . LYS A 1 37 ? -8.302 -1.293 -4.122 1.00 33.25 37 LYS A CA 8
ATOM 13883 C C . LYS A 1 37 ? -6.972 -0.765 -4.676 1.00 64.20 37 LYS A C 8
ATOM 13884 O O . LYS A 1 37 ? -6.455 -1.289 -5.665 1.00 40.41 37 LYS A O 8
ATOM 13903 N N . ASP A 1 38 ? -6.430 0.274 -4.048 1.00 3.52 38 ASP A N 8
ATOM 13904 C CA . ASP A 1 38 ? -5.187 0.891 -4.515 1.00 4.22 38 ASP A CA 8
ATOM 13905 C C . ASP A 1 38 ? -3.962 0.235 -3.885 1.00 34.23 38 ASP A C 8
ATOM 13906 O O . ASP A 1 38 ? -2.954 0.019 -4.556 1.00 4.13 38 ASP A O 8
ATOM 13915 N N . ILE A 1 39 ? -4.047 -0.084 -2.598 1.00 1.44 39 ILE A N 8
ATOM 13916 C CA . ILE A 1 39 ? -2.903 -0.638 -1.872 1.00 4.10 39 ILE A CA 8
ATOM 13917 C C . ILE A 1 39 ? -2.733 -2.133 -2.157 1.00 13.23 39 ILE A C 8
ATOM 13918 O O . ILE A 1 39 ? -1.631 -2.592 -2.458 1.00 44.40 39 ILE A O 8
ATOM 13934 N N . LYS A 1 40 ? -3.824 -2.889 -2.079 1.00 50.23 40 LYS A N 8
ATOM 13935 C CA . LYS A 1 40 ? -3.779 -4.326 -2.358 1.00 53.05 40 LYS A CA 8
ATOM 13936 C C . LYS A 1 40 ? -4.669 -4.701 -3.549 1.00 13.23 40 LYS A C 8
ATOM 13937 O O . LYS A 1 40 ? -5.719 -5.321 -3.379 1.00 1.40 40 LYS A O 8
ATOM 13956 N N . PRO A 1 41 ? -4.268 -4.324 -4.778 1.00 43.24 41 PRO A N 8
ATOM 13957 C CA . PRO A 1 41 ? -5.016 -4.657 -5.988 1.00 24.30 41 PRO A CA 8
ATOM 13958 C C . PRO A 1 41 ? -4.749 -6.088 -6.444 1.00 2.41 41 PRO A C 8
ATOM 13959 O O . PRO A 1 41 ? -5.676 -6.861 -6.678 1.00 61.45 41 PRO A O 8
ATOM 13970 N N . ALA A 1 42 ? -3.472 -6.437 -6.570 1.00 71.12 42 ALA A N 8
ATOM 13971 C CA . ALA A 1 42 ? -3.081 -7.777 -6.986 1.00 71.15 42 ALA A CA 8
ATOM 13972 C C . ALA A 1 42 ? -2.149 -8.402 -5.960 1.00 31.14 42 ALA A C 8
ATOM 13973 O O . ALA A 1 42 ? -1.465 -9.390 -6.235 1.00 2.13 42 ALA A O 8
ATOM 13980 N N . ILE A 1 43 ? -2.143 -7.821 -4.770 1.00 21.42 43 ILE A N 8
ATOM 13981 C CA . ILE A 1 43 ? -1.290 -8.279 -3.683 1.00 52.51 43 ILE A CA 8
ATOM 13982 C C . ILE A 1 43 ? -2.043 -8.215 -2.356 1.00 42.30 43 ILE A C 8
ATOM 13983 O O . ILE A 1 43 ? -1.809 -7.338 -1.532 1.00 33.24 43 ILE A O 8
ATOM 13999 N N . GLY A 1 44 ? -2.977 -9.137 -2.176 1.00 54.13 44 GLY A N 8
ATOM 14000 C CA . GLY A 1 44 ? -3.765 -9.170 -0.962 1.00 52.14 44 GLY A CA 8
ATOM 14001 C C . GLY A 1 44 ? -3.460 -10.395 -0.131 1.00 54.04 44 GLY A C 8
ATOM 14002 O O . GLY A 1 44 ? -3.353 -10.316 1.091 1.00 44.40 44 GLY A O 8
ATOM 14006 N N . SER A 1 45 ? -3.302 -11.528 -0.801 1.00 52.42 45 SER A N 8
ATOM 14007 C CA . SER A 1 45 ? -2.982 -12.780 -0.130 1.00 11.35 45 SER A CA 8
ATOM 14008 C C . SER A 1 45 ? -1.469 -12.995 -0.128 1.00 74.50 45 SER A C 8
ATOM 14009 O O . SER A 1 45 ? -0.974 -14.108 0.065 1.00 54.14 45 SER A O 8
ATOM 14017 N N . LEU A 1 46 ? -0.744 -11.907 -0.337 1.00 11.22 46 LEU A N 8
ATOM 14018 C CA . LEU A 1 46 ? 0.707 -11.934 -0.378 1.00 34.21 46 LEU A CA 8
ATOM 14019 C C . LEU A 1 46 ? 1.273 -11.714 1.022 1.00 32.01 46 LEU A C 8
ATOM 14020 O O . LEU A 1 46 ? 0.817 -10.832 1.749 1.00 35.31 46 LEU A O 8
ATOM 14036 N N . LYS A 1 47 ? 2.238 -12.530 1.416 1.00 51.32 47 LYS A N 8
ATOM 14037 C CA . LYS A 1 47 ? 2.909 -12.335 2.690 1.00 60.44 47 LYS A CA 8
ATOM 14038 C C . LYS A 1 47 ? 3.789 -11.098 2.638 1.00 14.53 47 LYS A C 8
ATOM 14039 O O . LYS A 1 47 ? 4.273 -10.712 1.574 1.00 41.32 47 LYS A O 8
ATOM 14058 N N . VAL A 1 48 ? 3.992 -10.487 3.794 1.00 20.30 48 VAL A N 8
ATOM 14059 C CA . VAL A 1 48 ? 4.734 -9.231 3.881 1.00 43.45 48 VAL A CA 8
ATOM 14060 C C . VAL A 1 48 ? 6.186 -9.401 3.422 1.00 23.24 48 VAL A C 8
ATOM 14061 O O . VAL A 1 48 ? 6.804 -8.459 2.942 1.00 12.42 48 VAL A O 8
ATOM 14074 N N . GLU A 1 49 ? 6.715 -10.612 3.542 1.00 34.45 49 GLU A N 8
ATOM 14075 C CA . GLU A 1 49 ? 8.108 -10.872 3.183 1.00 13.23 49 GLU A CA 8
ATOM 14076 C C . GLU A 1 49 ? 8.252 -11.078 1.672 1.00 71.50 49 GLU A C 8
ATOM 14077 O O . GLU A 1 49 ? 9.364 -11.186 1.149 1.00 43.53 49 GLU A O 8
ATOM 14089 N N . ASP A 1 50 ? 7.130 -11.119 0.966 1.00 63.12 50 ASP A N 8
ATOM 14090 C CA . ASP A 1 50 ? 7.146 -11.429 -0.461 1.00 52.13 50 ASP A CA 8
ATOM 14091 C C . ASP A 1 50 ? 6.947 -10.186 -1.320 1.00 62.44 50 ASP A C 8
ATOM 14092 O O . ASP A 1 50 ? 6.871 -10.279 -2.546 1.00 43.31 50 ASP A O 8
ATOM 14101 N N . VAL A 1 51 ? 6.870 -9.023 -0.695 1.00 53.22 51 VAL A N 8
ATOM 14102 C CA . VAL A 1 51 ? 6.644 -7.798 -1.442 1.00 15.02 51 VAL A CA 8
ATOM 14103 C C . VAL A 1 51 ? 7.950 -7.271 -2.048 1.00 2.35 51 VAL A C 8
ATOM 14104 O O . VAL A 1 51 ? 8.806 -6.720 -1.362 1.00 73.51 51 VAL A O 8
ATOM 14117 N N . LYS A 1 52 ? 8.112 -7.506 -3.340 1.00 23.31 52 LYS A N 8
ATOM 14118 C CA . LYS A 1 52 ? 9.250 -6.994 -4.084 1.00 60.11 52 LYS A CA 8
ATOM 14119 C C . LYS A 1 52 ? 8.911 -5.640 -4.706 1.00 42.30 52 LYS A C 8
ATOM 14120 O O . LYS A 1 52 ? 7.745 -5.367 -5.003 1.00 21.45 52 LYS A O 8
ATOM 14139 N N . PRO A 1 53 ? 9.928 -4.786 -4.924 1.00 2.34 53 PRO A N 8
ATOM 14140 C CA . PRO A 1 53 ? 9.744 -3.432 -5.468 1.00 53.53 53 PRO A CA 8
ATOM 14141 C C . PRO A 1 53 ? 9.022 -3.392 -6.817 1.00 1.34 53 PRO A C 8
ATOM 14142 O O . PRO A 1 53 ? 8.337 -2.415 -7.122 1.00 54.55 53 PRO A O 8
ATOM 14153 N N . ARG A 1 54 ? 9.174 -4.440 -7.629 1.00 41.42 54 ARG A N 8
ATOM 14154 C CA . ARG A 1 54 ? 8.520 -4.485 -8.941 1.00 60.13 54 ARG A CA 8
ATOM 14155 C C . ARG A 1 54 ? 7.006 -4.414 -8.794 1.00 3.21 54 ARG A C 8
ATOM 14156 O O . ARG A 1 54 ? 6.322 -3.807 -9.615 1.00 62.32 54 ARG A O 8
ATOM 14177 N N . HIS A 1 55 ? 6.496 -5.026 -7.728 1.00 15.03 55 HIS A N 8
ATOM 14178 C CA . HIS A 1 55 ? 5.055 -5.070 -7.479 1.00 1.10 55 HIS A CA 8
ATOM 14179 C C . HIS A 1 55 ? 4.486 -3.659 -7.396 1.00 72.35 55 HIS A C 8
ATOM 14180 O O . HIS A 1 55 ? 3.375 -3.399 -7.857 1.00 23.50 55 HIS A O 8
ATOM 14195 N N . ILE A 1 56 ? 5.265 -2.755 -6.811 1.00 15.13 56 ILE A N 8
ATOM 14196 C CA . ILE A 1 56 ? 4.852 -1.366 -6.644 1.00 53.23 56 ILE A CA 8
ATOM 14197 C C . ILE A 1 56 ? 4.681 -0.678 -8.000 1.00 71.43 56 ILE A C 8
ATOM 14198 O O . ILE A 1 56 ? 3.797 0.157 -8.174 1.00 13.02 56 ILE A O 8
ATOM 14214 N N . ASP A 1 57 ? 5.517 -1.043 -8.963 1.00 33.54 57 ASP A N 8
ATOM 14215 C CA . ASP A 1 57 ? 5.429 -0.467 -10.302 1.00 45.45 57 ASP A CA 8
ATOM 14216 C C . ASP A 1 57 ? 4.150 -0.915 -10.992 1.00 25.54 57 ASP A C 8
ATOM 14217 O O . ASP A 1 57 ? 3.440 -0.105 -11.593 1.00 53.44 57 ASP A O 8
ATOM 14226 N N . ASP A 1 58 ? 3.854 -2.206 -10.881 1.00 50.02 58 ASP A N 8
ATOM 14227 C CA . ASP A 1 58 ? 2.672 -2.782 -11.516 1.00 12.21 58 ASP A CA 8
ATOM 14228 C C . ASP A 1 58 ? 1.397 -2.179 -10.950 1.00 10.45 58 ASP A C 8
ATOM 14229 O O . ASP A 1 58 ? 0.484 -1.828 -11.700 1.00 54.44 58 ASP A O 8
ATOM 14238 N N . VAL A 1 59 ? 1.330 -2.056 -9.631 1.00 14.23 59 VAL A N 8
ATOM 14239 C CA . VAL A 1 59 ? 0.134 -1.526 -8.995 1.00 50.52 59 VAL A CA 8
ATOM 14240 C C . VAL A 1 59 ? -0.062 -0.051 -9.338 1.00 74.04 59 VAL A C 8
ATOM 14241 O O . VAL A 1 59 ? -1.167 0.359 -9.684 1.00 22.24 59 VAL A O 8
ATOM 14254 N N . LEU A 1 60 ? 1.014 0.729 -9.297 1.00 41.10 60 LEU A N 8
ATOM 14255 C CA . LEU A 1 60 ? 0.927 2.164 -9.553 1.00 64.21 60 LEU A CA 8
ATOM 14256 C C . LEU A 1 60 ? 0.451 2.460 -10.970 1.00 0.11 60 LEU A C 8
ATOM 14257 O O . LEU A 1 60 ? -0.452 3.272 -11.165 1.00 52.14 60 LEU A O 8
ATOM 14273 N N . LYS A 1 61 ? 1.048 1.804 -11.957 1.00 3.55 61 LYS A N 8
ATOM 14274 C CA . LYS A 1 61 ? 0.707 2.071 -13.350 1.00 72.14 61 LYS A CA 8
ATOM 14275 C C . LYS A 1 61 ? -0.769 1.783 -13.618 1.00 72.14 61 LYS A C 8
ATOM 14276 O O . LYS A 1 61 ? -1.396 2.435 -14.452 1.00 4.54 61 LYS A O 8
ATOM 14295 N N . ALA A 1 62 ? -1.323 0.816 -12.896 1.00 43.23 62 ALA A N 8
ATOM 14296 C CA . ALA A 1 62 ? -2.731 0.479 -13.033 1.00 1.22 62 ALA A CA 8
ATOM 14297 C C . ALA A 1 62 ? -3.612 1.445 -12.240 1.00 2.41 62 ALA A C 8
ATOM 14298 O O . ALA A 1 62 ? -4.603 1.956 -12.763 1.00 22.21 62 ALA A O 8
ATOM 14305 N N . VAL A 1 63 ? -3.246 1.718 -10.986 1.00 0.24 63 VAL A N 8
ATOM 14306 C CA . VAL A 1 63 ? -4.061 2.582 -10.128 1.00 60.54 63 VAL A CA 8
ATOM 14307 C C . VAL A 1 63 ? -4.076 4.023 -10.635 1.00 20.21 63 VAL A C 8
ATOM 14308 O O . VAL A 1 63 ? -4.996 4.781 -10.336 1.00 12.13 63 VAL A O 8
ATOM 14321 N N . MET A 1 64 ? -3.066 4.394 -11.413 1.00 31.13 64 MET A N 8
ATOM 14322 C CA . MET A 1 64 ? -3.010 5.726 -11.998 1.00 1.23 64 MET A CA 8
ATOM 14323 C C . MET A 1 64 ? -3.968 5.851 -13.176 1.00 51.33 64 MET A C 8
ATOM 14324 O O . MET A 1 64 ? -4.557 6.907 -13.394 1.00 15.42 64 MET A O 8
ATOM 14338 N N . LYS A 1 65 ? -4.134 4.771 -13.930 1.00 22.32 65 LYS A N 8
ATOM 14339 C CA . LYS A 1 65 ? -4.949 4.825 -15.137 1.00 40.20 65 LYS A CA 8
ATOM 14340 C C . LYS A 1 65 ? -6.418 4.530 -14.847 1.00 75.13 65 LYS A C 8
ATOM 14341 O O . LYS A 1 65 ? -7.298 5.273 -15.277 1.00 52.12 65 LYS A O 8
ATOM 14360 N N . ARG A 1 66 ? -6.687 3.460 -14.109 1.00 41.11 66 ARG A N 8
ATOM 14361 C CA . ARG A 1 66 ? -8.068 3.105 -13.778 1.00 71.10 66 ARG A CA 8
ATOM 14362 C C . ARG A 1 66 ? -8.515 3.817 -12.504 1.00 33.31 66 ARG A C 8
ATOM 14363 O O . ARG A 1 66 ? -9.635 3.635 -12.029 1.00 1.52 66 ARG A O 8
ATOM 14384 N N . GLY A 1 67 ? -7.628 4.630 -11.958 1.00 70.30 67 GLY A N 8
ATOM 14385 C CA . GLY A 1 67 ? -7.964 5.429 -10.801 1.00 45.00 67 GLY A CA 8
ATOM 14386 C C . GLY A 1 67 ? -7.647 6.888 -11.030 1.00 35.35 67 GLY A C 8
ATOM 14387 O O . GLY A 1 67 ? -8.431 7.609 -11.650 1.00 54.25 67 GLY A O 8
ATOM 14391 N N . ALA A 1 68 ? -6.491 7.320 -10.547 1.00 63.13 68 ALA A N 8
ATOM 14392 C CA . ALA A 1 68 ? -6.036 8.687 -10.745 1.00 44.04 68 ALA A CA 8
ATOM 14393 C C . ALA A 1 68 ? -4.546 8.798 -10.450 1.00 31.35 68 ALA A C 8
ATOM 14394 O O . ALA A 1 68 ? -4.040 8.154 -9.531 1.00 42.41 68 ALA A O 8
ATOM 14401 N N . PRO A 1 69 ? -3.824 9.623 -11.219 1.00 51.42 69 PRO A N 8
ATOM 14402 C CA . PRO A 1 69 ? -2.392 9.843 -11.010 1.00 74.42 69 PRO A CA 8
ATOM 14403 C C . PRO A 1 69 ? -2.113 10.608 -9.719 1.00 15.24 69 PRO A C 8
ATOM 14404 O O . PRO A 1 69 ? -1.138 10.334 -9.020 1.00 33.01 69 PRO A O 8
ATOM 14415 N N . SER A 1 70 ? -2.988 11.551 -9.402 1.00 33.45 70 SER A N 8
ATOM 14416 C CA . SER A 1 70 ? -2.822 12.403 -8.235 1.00 53.34 70 SER A CA 8
ATOM 14417 C C . SER A 1 70 ? -2.826 11.585 -6.943 1.00 4.42 70 SER A C 8
ATOM 14418 O O . SER A 1 70 ? -2.054 11.855 -6.022 1.00 2.34 70 SER A O 8
ATOM 14426 N N . ILE A 1 71 ? -3.682 10.571 -6.898 1.00 44.21 71 ILE A N 8
ATOM 14427 C CA . ILE A 1 71 ? -3.829 9.740 -5.709 1.00 53.32 71 ILE A CA 8
ATOM 14428 C C . ILE A 1 71 ? -2.586 8.884 -5.487 1.00 54.32 71 ILE A C 8
ATOM 14429 O O . ILE A 1 71 ? -2.149 8.695 -4.353 1.00 15.33 71 ILE A O 8
ATOM 14445 N N . ALA A 1 72 ? -2.002 8.401 -6.579 1.00 31.32 72 ALA A N 8
ATOM 14446 C CA . ALA A 1 72 ? -0.834 7.523 -6.510 1.00 31.04 72 ALA A CA 8
ATOM 14447 C C . ALA A 1 72 ? 0.325 8.176 -5.756 1.00 3.51 72 ALA A C 8
ATOM 14448 O O . ALA A 1 72 ? 0.998 7.525 -4.958 1.00 75.13 72 ALA A O 8
ATOM 14455 N N . ASN A 1 73 ? 0.541 9.466 -5.995 1.00 34.12 73 ASN A N 8
ATOM 14456 C CA . ASN A 1 73 ? 1.640 10.195 -5.355 1.00 4.13 73 ASN A CA 8
ATOM 14457 C C . ASN A 1 73 ? 1.472 10.219 -3.841 1.00 14.40 73 ASN A C 8
ATOM 14458 O O . ASN A 1 73 ? 2.439 10.069 -3.093 1.00 43.53 73 ASN A O 8
ATOM 14469 N N . ASP A 1 74 ? 0.240 10.411 -3.391 1.00 73.41 74 ASP A N 8
ATOM 14470 C CA . ASP A 1 74 ? -0.048 10.417 -1.958 1.00 55.43 74 ASP A CA 8
ATOM 14471 C C . ASP A 1 74 ? -0.036 8.989 -1.416 1.00 43.14 74 ASP A C 8
ATOM 14472 O O . ASP A 1 74 ? 0.353 8.750 -0.272 1.00 11.11 74 ASP A O 8
ATOM 14481 N N . THR A 1 75 ? -0.439 8.041 -2.260 1.00 71.53 75 THR A N 8
ATOM 14482 C CA . THR A 1 75 ? -0.423 6.624 -1.904 1.00 52.54 75 THR A CA 8
ATOM 14483 C C . THR A 1 75 ? 1.007 6.148 -1.632 1.00 31.42 75 THR A C 8
ATOM 14484 O O . THR A 1 75 ? 1.232 5.276 -0.791 1.00 31.04 75 THR A O 8
ATOM 14495 N N . LEU A 1 76 ? 1.969 6.734 -2.341 1.00 5.11 76 LEU A N 8
ATOM 14496 C CA . LEU A 1 76 ? 3.381 6.441 -2.114 1.00 33.33 76 LEU A CA 8
ATOM 14497 C C . LEU A 1 76 ? 3.753 6.730 -0.665 1.00 64.23 76 LEU A C 8
ATOM 14498 O O . LEU A 1 76 ? 4.506 5.983 -0.042 1.00 14.44 76 LEU A O 8
ATOM 14514 N N . ARG A 1 77 ? 3.201 7.813 -0.132 1.00 74.14 77 ARG A N 8
ATOM 14515 C CA . ARG A 1 77 ? 3.437 8.190 1.255 1.00 3.51 77 ARG A CA 8
ATOM 14516 C C . ARG A 1 77 ? 2.801 7.160 2.182 1.00 74.34 77 ARG A C 8
ATOM 14517 O O . ARG A 1 77 ? 3.387 6.761 3.185 1.00 2.44 77 ARG A O 8
ATOM 14538 N N . TRP A 1 78 ? 1.597 6.738 1.822 1.00 23.34 78 TRP A N 8
ATOM 14539 C CA . TRP A 1 78 ? 0.863 5.731 2.579 1.00 73.14 78 TRP A CA 8
ATOM 14540 C C . TRP A 1 78 ? 1.664 4.428 2.663 1.00 4.24 78 TRP A C 8
ATOM 14541 O O . TRP A 1 78 ? 1.791 3.832 3.734 1.00 74.32 78 TRP A O 8
ATOM 14562 N N . LEU A 1 79 ? 2.211 4.004 1.526 1.00 73.21 79 LEU A N 8
ATOM 14563 C CA . LEU A 1 79 ? 3.028 2.795 1.461 1.00 1.42 79 LEU A CA 8
ATOM 14564 C C . LEU A 1 79 ? 4.310 2.965 2.271 1.00 21.44 79 LEU A C 8
ATOM 14565 O O . LEU A 1 79 ? 4.685 2.085 3.047 1.00 41.20 79 LEU A O 8
ATOM 14581 N N . LYS A 1 80 ? 4.966 4.107 2.077 1.00 32.42 80 LYS A N 8
ATOM 14582 C CA . LYS A 1 80 ? 6.157 4.480 2.807 1.00 51.34 80 LYS A CA 8
ATOM 14583 C C . LYS A 1 80 ? 5.961 4.236 4.306 1.00 52.34 80 LYS A C 8
ATOM 14584 O O . LYS A 1 80 ? 6.787 3.591 4.953 1.00 13.11 80 LYS A O 8
ATOM 14603 N N . ARG A 1 81 ? 4.844 4.728 4.835 1.00 51.41 81 ARG A N 8
ATOM 14604 C CA . ARG A 1 81 ? 4.536 4.603 6.255 1.00 65.13 81 ARG A CA 8
ATOM 14605 C C . ARG A 1 81 ? 4.250 3.151 6.634 1.00 4.53 81 ARG A C 8
ATOM 14606 O O . ARG A 1 81 ? 4.778 2.641 7.624 1.00 11.54 81 ARG A O 8
ATOM 14627 N N . MET A 1 82 ? 3.417 2.488 5.838 1.00 21.21 82 MET A N 8
ATOM 14628 C CA . MET A 1 82 ? 2.976 1.128 6.139 1.00 31.23 82 MET A CA 8
ATOM 14629 C C . MET A 1 82 ? 4.149 0.150 6.182 1.00 34.35 82 MET A C 8
ATOM 14630 O O . MET A 1 82 ? 4.285 -0.626 7.131 1.00 33.22 82 MET A O 8
ATOM 14644 N N . PHE A 1 83 ? 4.999 0.192 5.162 1.00 43.13 83 PHE A N 8
ATOM 14645 C CA . PHE A 1 83 ? 6.137 -0.717 5.090 1.00 3.33 83 PHE A CA 8
ATOM 14646 C C . PHE A 1 83 ? 7.179 -0.371 6.148 1.00 65.41 83 PHE A C 8
ATOM 14647 O O . PHE A 1 83 ? 7.913 -1.241 6.610 1.00 12.41 83 PHE A O 8
ATOM 14664 N N . ASN A 1 84 ? 7.229 0.897 6.540 1.00 72.11 84 ASN A N 8
ATOM 14665 C CA . ASN A 1 84 ? 8.150 1.342 7.586 1.00 2.23 84 ASN A CA 8
ATOM 14666 C C . ASN A 1 84 ? 7.796 0.696 8.919 1.00 51.22 84 ASN A C 8
ATOM 14667 O O . ASN A 1 84 ? 8.664 0.226 9.658 1.00 30.23 84 ASN A O 8
ATOM 14678 N N . TYR A 1 85 ? 6.510 0.688 9.221 1.00 5.10 85 TYR A N 8
ATOM 14679 C CA . TYR A 1 85 ? 5.996 0.042 10.424 1.00 1.54 85 TYR A CA 8
ATOM 14680 C C . TYR A 1 85 ? 6.343 -1.449 10.422 1.00 72.12 85 TYR A C 8
ATOM 14681 O O . TYR A 1 85 ? 6.587 -2.045 11.471 1.00 71.11 85 TYR A O 8
ATOM 14699 N N . ALA A 1 86 ? 6.369 -2.049 9.236 1.00 61.44 86 ALA A N 8
ATOM 14700 C CA . ALA A 1 86 ? 6.763 -3.445 9.098 1.00 15.20 86 ALA A CA 8
ATOM 14701 C C . ALA A 1 86 ? 8.271 -3.605 9.283 1.00 42.24 86 ALA A C 8
ATOM 14702 O O . ALA A 1 86 ? 8.751 -4.670 9.674 1.00 61.52 86 ALA A O 8
ATOM 14709 N N . ILE A 1 87 ? 9.016 -2.541 9.007 1.00 43.34 87 ILE A N 8
ATOM 14710 C CA . ILE A 1 87 ? 10.462 -2.550 9.190 1.00 62.43 87 ILE A CA 8
ATOM 14711 C C . ILE A 1 87 ? 10.822 -2.468 10.672 1.00 71.32 87 ILE A C 8
ATOM 14712 O O . ILE A 1 87 ? 11.707 -3.184 11.142 1.00 33.32 87 ILE A O 8
ATOM 14728 N N . LYS A 1 88 ? 10.119 -1.618 11.417 1.00 72.34 88 LYS A N 8
ATOM 14729 C CA . LYS A 1 88 ? 10.384 -1.471 12.847 1.00 35.14 88 LYS A CA 8
ATOM 14730 C C . LYS A 1 88 ? 9.956 -2.728 13.604 1.00 12.35 88 LYS A C 8
ATOM 14731 O O . LYS A 1 88 ? 10.387 -2.971 14.731 1.00 24.25 88 LYS A O 8
ATOM 14750 N N . ARG A 1 89 ? 9.105 -3.524 12.968 1.00 1.33 89 ARG A N 8
ATOM 14751 C CA . ARG A 1 89 ? 8.704 -4.818 13.509 1.00 5.22 89 ARG A CA 8
ATOM 14752 C C . ARG A 1 89 ? 9.665 -5.911 13.045 1.00 64.23 89 ARG A C 8
ATOM 14753 O O . ARG A 1 89 ? 9.535 -7.076 13.431 1.00 32.22 89 ARG A O 8
ATOM 14774 N N . HIS A 1 90 ? 10.628 -5.512 12.220 1.00 71.24 90 HIS A N 8
ATOM 14775 C CA . HIS A 1 90 ? 11.591 -6.414 11.608 1.00 74.25 90 HIS A CA 8
ATOM 14776 C C . HIS A 1 90 ? 10.883 -7.548 10.867 1.00 70.51 90 HIS A C 8
ATOM 14777 O O . HIS A 1 90 ? 11.150 -8.727 11.090 1.00 53.35 90 HIS A O 8
ATOM 14792 N N . ILE A 1 91 ? 9.950 -7.177 10.007 1.00 12.13 91 ILE A N 8
ATOM 14793 C CA . ILE A 1 91 ? 9.330 -8.128 9.096 1.00 44.21 91 ILE A CA 8
ATOM 14794 C C . ILE A 1 91 ? 10.001 -8.001 7.736 1.00 25.53 91 ILE A C 8
ATOM 14795 O O . ILE A 1 91 ? 10.316 -8.989 7.073 1.00 65.14 91 ILE A O 8
ATOM 14811 N N . ILE A 1 92 ? 10.235 -6.757 7.343 1.00 13.02 92 ILE A N 8
ATOM 14812 C CA . ILE A 1 92 ? 10.980 -6.455 6.136 1.00 53.53 92 ILE A CA 8
ATOM 14813 C C . ILE A 1 92 ? 12.075 -5.452 6.450 1.00 0.44 92 ILE A C 8
ATOM 14814 O O . ILE A 1 92 ? 11.925 -4.623 7.342 1.00 33.43 92 ILE A O 8
ATOM 14830 N N . GLU A 1 93 ? 13.180 -5.539 5.733 1.00 20.24 93 GLU A N 8
ATOM 14831 C CA . GLU A 1 93 ? 14.312 -4.660 5.982 1.00 10.11 93 GLU A CA 8
ATOM 14832 C C . GLU A 1 93 ? 14.884 -4.153 4.656 1.00 3.33 93 GLU A C 8
ATOM 14833 O O . GLU A 1 93 ? 15.978 -3.594 4.598 1.00 64.31 93 GLU A O 8
ATOM 14845 N N . TYR A 1 94 ? 14.119 -4.332 3.585 1.00 52.14 94 TYR A N 8
ATOM 14846 C CA . TYR A 1 94 ? 14.591 -3.972 2.252 1.00 75.22 94 TYR A CA 8
ATOM 14847 C C . TYR A 1 94 ? 13.864 -2.740 1.714 1.00 2.41 94 TYR A C 8
ATOM 14848 O O . TYR A 1 94 ? 14.248 -2.196 0.680 1.00 2.21 94 TYR A O 8
ATOM 14866 N N . ASN A 1 95 ? 12.834 -2.298 2.442 1.00 53.12 95 ASN A N 8
ATOM 14867 C CA . ASN A 1 95 ? 11.980 -1.196 2.031 1.00 62.20 95 ASN A CA 8
ATOM 14868 C C . ASN A 1 95 ? 11.572 -1.325 0.558 1.00 41.13 95 ASN A C 8
ATOM 14869 O O . ASN A 1 95 ? 12.088 -0.617 -0.304 1.00 73.20 95 ASN A O 8
ATOM 14880 N N . PRO A 1 96 ? 10.630 -2.233 0.258 1.00 43.21 96 PRO A N 8
ATOM 14881 C CA . PRO A 1 96 ? 10.227 -2.551 -1.125 1.00 22.24 96 PRO A CA 8
ATOM 14882 C C . PRO A 1 96 ? 9.626 -1.355 -1.858 1.00 43.43 96 PRO A C 8
ATOM 14883 O O . PRO A 1 96 ? 9.625 -1.303 -3.088 1.00 33.43 96 PRO A O 8
ATOM 14894 N N . ALA A 1 97 ? 9.137 -0.383 -1.101 1.00 65.22 97 ALA A N 8
ATOM 14895 C CA . ALA A 1 97 ? 8.520 0.801 -1.682 1.00 2.22 97 ALA A CA 8
ATOM 14896 C C . ALA A 1 97 ? 9.570 1.784 -2.186 1.00 53.43 97 ALA A C 8
ATOM 14897 O O . ALA A 1 97 ? 9.235 2.821 -2.751 1.00 55.22 97 ALA A O 8
ATOM 14904 N N . ALA A 1 98 ? 10.846 1.438 -2.002 1.00 61.20 98 ALA A N 8
ATOM 14905 C CA . ALA A 1 98 ? 11.944 2.322 -2.383 1.00 40.33 98 ALA A CA 8
ATOM 14906 C C . ALA A 1 98 ? 12.026 2.505 -3.892 1.00 0.23 98 ALA A C 8
ATOM 14907 O O . ALA A 1 98 ? 12.687 3.422 -4.372 1.00 5.22 98 ALA A O 8
ATOM 14914 N N . ALA A 1 99 ? 11.351 1.635 -4.636 1.00 23.23 99 ALA A N 8
ATOM 14915 C CA . ALA A 1 99 ? 11.326 1.724 -6.091 1.00 73.32 99 ALA A CA 8
ATOM 14916 C C . ALA A 1 99 ? 10.717 3.046 -6.545 1.00 21.41 99 ALA A C 8
ATOM 14917 O O . ALA A 1 99 ? 11.100 3.601 -7.573 1.00 70.10 99 ALA A O 8
ATOM 14924 N N . PHE A 1 100 ? 9.775 3.548 -5.759 1.00 50.33 100 PHE A N 8
ATOM 14925 C CA . PHE A 1 100 ? 9.125 4.820 -6.041 1.00 10.21 100 PHE A CA 8
ATOM 14926 C C . PHE A 1 100 ? 9.046 5.651 -4.772 1.00 50.44 100 PHE A C 8
ATOM 14927 O O . PHE A 1 100 ? 8.127 6.447 -4.589 1.00 14.00 100 PHE A O 8
ATOM 14944 N N . ASP A 1 101 ? 10.038 5.462 -3.910 1.00 34.21 101 ASP A N 8
ATOM 14945 C CA . ASP A 1 101 ? 10.106 6.168 -2.637 1.00 51.32 101 ASP A CA 8
ATOM 14946 C C . ASP A 1 101 ? 10.179 7.675 -2.873 1.00 61.34 101 ASP A C 8
ATOM 14947 O O . ASP A 1 101 ? 10.932 8.136 -3.736 1.00 63.32 101 ASP A O 8
ATOM 14956 N N . PRO A 1 102 ? 9.385 8.455 -2.120 1.00 44.33 102 PRO A N 8
ATOM 14957 C CA . PRO A 1 102 ? 9.308 9.915 -2.272 1.00 63.33 102 PRO A CA 8
ATOM 14958 C C . PRO A 1 102 ? 10.653 10.617 -2.081 1.00 21.23 102 PRO A C 8
ATOM 14959 O O . PRO A 1 102 ? 10.837 11.749 -2.533 1.00 63.44 102 PRO A O 8
ATOM 14970 N N . GLY A 1 103 ? 11.591 9.948 -1.423 1.00 2.31 103 GLY A N 8
ATOM 14971 C CA . GLY A 1 103 ? 12.886 10.541 -1.176 1.00 31.33 103 GLY A CA 8
ATOM 14972 C C . GLY A 1 103 ? 13.042 10.956 0.267 1.00 43.23 103 GLY A C 8
ATOM 14973 O O . GLY A 1 103 ? 13.203 10.110 1.149 1.00 33.40 103 GLY A O 8
ATOM 14977 N N . ASP A 1 104 ? 12.979 12.253 0.520 1.00 63.43 104 ASP A N 8
ATOM 14978 C CA . ASP A 1 104 ? 13.094 12.759 1.877 1.00 61.32 104 ASP A CA 8
ATOM 14979 C C . ASP A 1 104 ? 11.738 12.785 2.561 1.00 2.12 104 ASP A C 8
ATOM 14980 O O . ASP A 1 104 ? 10.824 13.498 2.140 1.00 62.21 104 ASP A O 8
ATOM 14989 N N . ALA A 1 105 ? 11.618 12.001 3.616 1.00 22.24 105 ALA A N 8
ATOM 14990 C CA . ALA A 1 105 ? 10.398 11.946 4.400 1.00 33.34 105 ALA A CA 8
ATOM 14991 C C . ALA A 1 105 ? 10.742 12.020 5.879 1.00 1.04 105 ALA A C 8
ATOM 14992 O O . ALA A 1 105 ? 11.923 12.045 6.239 1.00 25.51 105 ALA A O 8
ATOM 14999 N N . GLY A 1 106 ? 9.727 12.053 6.731 1.00 73.52 106 GLY A N 8
ATOM 15000 C CA . GLY A 1 106 ? 9.964 12.094 8.159 1.00 32.33 106 GLY A CA 8
ATOM 15001 C C . GLY A 1 106 ? 10.669 10.849 8.656 1.00 40.32 106 GLY A C 8
ATOM 15002 O O . GLY A 1 106 ? 10.083 9.765 8.675 1.00 34.10 106 GLY A O 8
ATOM 15006 N N . GLY A 1 107 ? 11.935 10.997 9.032 1.00 55.35 107 GLY A N 8
ATOM 15007 C CA . GLY A 1 107 ? 12.692 9.880 9.562 1.00 3.14 107 GLY A CA 8
ATOM 15008 C C . GLY A 1 107 ? 12.254 9.556 10.967 1.00 10.31 107 GLY A C 8
ATOM 15009 O O . GLY A 1 107 ? 12.226 8.392 11.367 1.00 22.40 107 GLY A O 8
ATOM 15013 N N . LYS A 1 108 ? 11.900 10.613 11.699 1.00 63.42 108 LYS A N 8
ATOM 15014 C CA . LYS A 1 108 ? 11.348 10.509 13.045 1.00 23.20 108 LYS A CA 8
ATOM 15015 C C . LYS A 1 108 ? 12.344 10.001 14.079 1.00 23.30 108 LYS A C 8
ATOM 15016 O O . LYS A 1 108 ? 13.225 9.188 13.801 1.00 12.32 108 LYS A O 8
ATOM 15035 N N . LEU A 1 109 ? 12.174 10.506 15.288 1.00 42.05 109 LEU A N 8
ATOM 15036 C CA . LEU A 1 109 ? 12.868 9.988 16.456 1.00 53.20 109 LEU A CA 8
ATOM 15037 C C . LEU A 1 109 ? 11.979 8.938 17.114 1.00 64.10 109 LEU A C 8
ATOM 15038 O O . LEU A 1 109 ? 11.921 8.818 18.339 1.00 74.40 109 LEU A O 8
ATOM 15054 N N . GLU A 1 110 ? 11.300 8.180 16.261 1.00 54.14 110 GLU A N 8
ATOM 15055 C CA . GLU A 1 110 ? 10.268 7.239 16.672 1.00 13.22 110 GLU A CA 8
ATOM 15056 C C . GLU A 1 110 ? 10.826 6.179 17.618 1.00 62.52 110 GLU A C 8
ATOM 15057 O O . GLU A 1 110 ? 11.599 5.308 17.217 1.00 64.11 110 GLU A O 8
ATOM 15069 N N . HIS A 1 111 ? 10.432 6.277 18.877 1.00 23.20 111 HIS A N 8
ATOM 15070 C CA . HIS A 1 111 ? 10.862 5.342 19.900 1.00 22.15 111 HIS A CA 8
ATOM 15071 C C . HIS A 1 111 ? 9.731 5.109 20.889 1.00 2.21 111 HIS A C 8
ATOM 15072 O O . HIS A 1 111 ? 9.341 6.019 21.617 1.00 32.41 111 HIS A O 8
ATOM 15087 N N . HIS A 1 112 ? 9.209 3.897 20.900 1.00 4.53 112 HIS A N 8
ATOM 15088 C CA . HIS A 1 112 ? 8.133 3.527 21.807 1.00 23.11 112 HIS A CA 8
ATOM 15089 C C . HIS A 1 112 ? 8.286 2.069 22.201 1.00 45.22 112 HIS A C 8
ATOM 15090 O O . HIS A 1 112 ? 8.073 1.171 21.388 1.00 62.02 112 HIS A O 8
ATOM 15105 N N . HIS A 1 113 ? 8.677 1.834 23.446 1.00 60.35 113 HIS A N 8
ATOM 15106 C CA . HIS A 1 113 ? 8.945 0.481 23.915 1.00 23.41 113 HIS A CA 8
ATOM 15107 C C . HIS A 1 113 ? 7.637 -0.271 24.159 1.00 53.31 113 HIS A C 8
ATOM 15108 O O . HIS A 1 113 ? 7.624 -1.494 24.286 1.00 73.42 113 HIS A O 8
ATOM 15123 N N . HIS A 1 114 ? 6.544 0.469 24.236 1.00 14.33 114 HIS A N 8
ATOM 15124 C CA . HIS A 1 114 ? 5.222 -0.133 24.288 1.00 44.11 114 HIS A CA 8
ATOM 15125 C C . HIS A 1 114 ? 4.627 -0.122 22.888 1.00 40.40 114 HIS A C 8
ATOM 15126 O O . HIS A 1 114 ? 4.335 0.942 22.339 1.00 41.31 114 HIS A O 8
ATOM 15141 N N . HIS A 1 115 ? 4.463 -1.305 22.315 1.00 42.11 115 HIS A N 8
ATOM 15142 C CA . HIS A 1 115 ? 4.090 -1.450 20.909 1.00 24.55 115 HIS A CA 8
ATOM 15143 C C . HIS A 1 115 ? 2.629 -1.083 20.651 1.00 24.13 115 HIS A C 8
ATOM 15144 O O . HIS A 1 115 ? 1.767 -1.958 20.558 1.00 4.24 115 HIS A O 8
ATOM 15159 N N . HIS A 1 116 ? 2.368 0.217 20.571 1.00 34.14 116 HIS A N 8
ATOM 15160 C CA . HIS A 1 116 ? 1.065 0.751 20.177 1.00 40.44 116 HIS A CA 8
ATOM 15161 C C . HIS A 1 116 ? 1.138 2.270 20.105 1.00 4.24 116 HIS A C 8
ATOM 15162 O O . HIS A 1 116 ? 2.021 2.876 20.722 1.00 1.34 116 HIS A O 8
ATOM 15177 N N . MET A 1 1 ? 3.238 -8.979 15.672 1.00 1.41 1 MET A N 9
ATOM 15178 C CA . MET A 1 1 ? 3.578 -10.294 16.259 1.00 33.40 1 MET A CA 9
ATOM 15179 C C . MET A 1 1 ? 3.582 -11.370 15.181 1.00 53.53 1 MET A C 9
ATOM 15180 O O . MET A 1 1 ? 2.546 -11.675 14.592 1.00 22.11 1 MET A O 9
ATOM 15196 N N . ALA A 1 2 ? 4.748 -11.948 14.928 1.00 41.13 2 ALA A N 9
ATOM 15197 C CA . ALA A 1 2 ? 4.891 -12.944 13.879 1.00 13.03 2 ALA A CA 9
ATOM 15198 C C . ALA A 1 2 ? 5.571 -14.203 14.398 1.00 4.43 2 ALA A C 9
ATOM 15199 O O . ALA A 1 2 ? 6.781 -14.221 14.633 1.00 14.33 2 ALA A O 9
ATOM 15206 N N . GLU A 1 3 ? 4.771 -15.239 14.608 1.00 61.32 3 GLU A N 9
ATOM 15207 C CA . GLU A 1 3 ? 5.275 -16.558 14.963 1.00 51.04 3 GLU A CA 9
ATOM 15208 C C . GLU A 1 3 ? 4.258 -17.613 14.546 1.00 72.55 3 GLU A C 9
ATOM 15209 O O . GLU A 1 3 ? 4.593 -18.594 13.886 1.00 52.03 3 GLU A O 9
ATOM 15221 N N . LYS A 1 4 ? 3.005 -17.396 14.932 1.00 22.32 4 LYS A N 9
ATOM 15222 C CA . LYS A 1 4 ? 1.923 -18.299 14.556 1.00 71.21 4 LYS A CA 9
ATOM 15223 C C . LYS A 1 4 ? 1.300 -17.828 13.250 1.00 15.13 4 LYS A C 9
ATOM 15224 O O . LYS A 1 4 ? 0.966 -18.629 12.376 1.00 0.12 4 LYS A O 9
ATOM 15243 N N . ASN A 1 5 ? 1.156 -16.516 13.131 1.00 54.41 5 ASN A N 9
ATOM 15244 C CA . ASN A 1 5 ? 0.577 -15.904 11.946 1.00 11.14 5 ASN A CA 9
ATOM 15245 C C . ASN A 1 5 ? 1.584 -14.954 11.312 1.00 45.32 5 ASN A C 9
ATOM 15246 O O . ASN A 1 5 ? 1.885 -13.897 11.865 1.00 71.51 5 ASN A O 9
ATOM 15257 N N . ALA A 1 6 ? 2.133 -15.356 10.174 1.00 62.25 6 ALA A N 9
ATOM 15258 C CA . ALA A 1 6 ? 3.098 -14.537 9.459 1.00 45.24 6 ALA A CA 9
ATOM 15259 C C . ALA A 1 6 ? 2.404 -13.366 8.778 1.00 71.42 6 ALA A C 9
ATOM 15260 O O . ALA A 1 6 ? 1.277 -13.494 8.295 1.00 21.40 6 ALA A O 9
ATOM 15267 N N . TYR A 1 7 ? 3.080 -12.227 8.747 1.00 31.53 7 TYR A N 9
ATOM 15268 C CA . TYR A 1 7 ? 2.520 -11.016 8.169 1.00 11.42 7 TYR A CA 9
ATOM 15269 C C . TYR A 1 7 ? 2.367 -11.122 6.659 1.00 30.41 7 TYR A C 9
ATOM 15270 O O . TYR A 1 7 ? 3.349 -11.133 5.917 1.00 5.31 7 TYR A O 9
ATOM 15288 N N . THR A 1 8 ? 1.129 -11.230 6.222 1.00 4.45 8 THR A N 9
ATOM 15289 C CA . THR A 1 8 ? 0.797 -11.097 4.819 1.00 24.53 8 THR A CA 9
ATOM 15290 C C . THR A 1 8 ? 0.711 -9.608 4.489 1.00 3.34 8 THR A C 9
ATOM 15291 O O . THR A 1 8 ? 0.438 -8.805 5.382 1.00 34.41 8 THR A O 9
ATOM 15302 N N . VAL A 1 9 ? 0.943 -9.226 3.237 1.00 41.31 9 VAL A N 9
ATOM 15303 C CA . VAL A 1 9 ? 0.914 -7.810 2.876 1.00 23.52 9 VAL A CA 9
ATOM 15304 C C . VAL A 1 9 ? -0.476 -7.222 3.135 1.00 44.24 9 VAL A C 9
ATOM 15305 O O . VAL A 1 9 ? -0.612 -6.063 3.529 1.00 52.14 9 VAL A O 9
ATOM 15318 N N . ALA A 1 10 ? -1.505 -8.046 2.952 1.00 43.10 10 ALA A N 9
ATOM 15319 C CA . ALA A 1 10 ? -2.866 -7.645 3.258 1.00 73.11 10 ALA A CA 9
ATOM 15320 C C . ALA A 1 10 ? -3.027 -7.388 4.751 1.00 32.53 10 ALA A C 9
ATOM 15321 O O . ALA A 1 10 ? -3.602 -6.378 5.155 1.00 61.43 10 ALA A O 9
ATOM 15328 N N . GLN A 1 11 ? -2.484 -8.295 5.560 1.00 43.11 11 GLN A N 9
ATOM 15329 C CA . GLN A 1 11 ? -2.595 -8.205 7.011 1.00 14.42 11 GLN A CA 9
ATOM 15330 C C . GLN A 1 11 ? -1.820 -7.014 7.557 1.00 72.12 11 GLN A C 9
ATOM 15331 O O . GLN A 1 11 ? -2.284 -6.328 8.467 1.00 32.51 11 GLN A O 9
ATOM 15345 N N . LEU A 1 12 ? -0.640 -6.774 6.991 1.00 10.14 12 LEU A N 9
ATOM 15346 C CA . LEU A 1 12 ? 0.198 -5.645 7.390 1.00 53.14 12 LEU A CA 9
ATOM 15347 C C . LEU A 1 12 ? -0.564 -4.332 7.227 1.00 74.00 12 LEU A C 9
ATOM 15348 O O . LEU A 1 12 ? -0.556 -3.479 8.117 1.00 15.22 12 LEU A O 9
ATOM 15364 N N . ALA A 1 13 ? -1.236 -4.194 6.092 1.00 62.34 13 ALA A N 9
ATOM 15365 C CA . ALA A 1 13 ? -2.014 -3.000 5.796 1.00 71.41 13 ALA A CA 9
ATOM 15366 C C . ALA A 1 13 ? -3.149 -2.823 6.798 1.00 24.22 13 ALA A C 9
ATOM 15367 O O . ALA A 1 13 ? -3.374 -1.724 7.314 1.00 24.35 13 ALA A O 9
ATOM 15374 N N . ASP A 1 14 ? -3.848 -3.913 7.085 1.00 43.10 14 ASP A N 9
ATOM 15375 C CA . ASP A 1 14 ? -5.016 -3.864 7.955 1.00 34.43 14 ASP A CA 9
ATOM 15376 C C . ASP A 1 14 ? -4.635 -3.653 9.417 1.00 43.52 14 ASP A C 9
ATOM 15377 O O . ASP A 1 14 ? -5.423 -3.108 10.191 1.00 52.40 14 ASP A O 9
ATOM 15386 N N . GLU A 1 15 ? -3.441 -4.077 9.808 1.00 33.41 15 GLU A N 9
ATOM 15387 C CA . GLU A 1 15 ? -2.971 -3.800 11.158 1.00 13.21 15 GLU A CA 9
ATOM 15388 C C . GLU A 1 15 ? -2.496 -2.355 11.255 1.00 63.14 15 GLU A C 9
ATOM 15389 O O . GLU A 1 15 ? -2.793 -1.662 12.228 1.00 43.33 15 GLU A O 9
ATOM 15401 N N . TYR A 1 16 ? -1.783 -1.899 10.232 1.00 1.34 16 TYR A N 9
ATOM 15402 C CA . TYR A 1 16 ? -1.249 -0.543 10.217 1.00 10.31 16 TYR A CA 9
ATOM 15403 C C . TYR A 1 16 ? -2.364 0.500 10.264 1.00 54.13 16 TYR A C 9
ATOM 15404 O O . TYR A 1 16 ? -2.339 1.404 11.104 1.00 71.35 16 TYR A O 9
ATOM 15422 N N . PHE A 1 17 ? -3.341 0.379 9.369 1.00 61.53 17 PHE A N 9
ATOM 15423 C CA . PHE A 1 17 ? -4.395 1.383 9.279 1.00 61.20 17 PHE A CA 9
ATOM 15424 C C . PHE A 1 17 ? -5.238 1.384 10.546 1.00 50.30 17 PHE A C 9
ATOM 15425 O O . PHE A 1 17 ? -5.663 2.429 11.005 1.00 51.50 17 PHE A O 9
ATOM 15442 N N . GLU A 1 18 ? -5.436 0.210 11.131 1.00 20.21 18 GLU A N 9
ATOM 15443 C CA . GLU A 1 18 ? -6.257 0.072 12.329 1.00 0.21 18 GLU A CA 9
ATOM 15444 C C . GLU A 1 18 ? -5.689 0.901 13.476 1.00 34.04 18 GLU A C 9
ATOM 15445 O O . GLU A 1 18 ? -6.422 1.348 14.355 1.00 74.40 18 GLU A O 9
ATOM 15457 N N . ARG A 1 19 ? -4.386 1.125 13.444 1.00 44.30 19 ARG A N 9
ATOM 15458 C CA . ARG A 1 19 ? -3.721 1.883 14.491 1.00 70.34 19 ARG A CA 9
ATOM 15459 C C . ARG A 1 19 ? -3.787 3.379 14.203 1.00 60.33 19 ARG A C 9
ATOM 15460 O O . ARG A 1 19 ? -4.002 4.191 15.102 1.00 1.20 19 ARG A O 9
ATOM 15481 N N . MET A 1 20 ? -3.615 3.734 12.940 1.00 75.53 20 MET A N 9
ATOM 15482 C CA . MET A 1 20 ? -3.592 5.141 12.535 1.00 4.03 20 MET A CA 9
ATOM 15483 C C . MET A 1 20 ? -5.005 5.691 12.355 1.00 34.54 20 MET A C 9
ATOM 15484 O O . MET A 1 20 ? -5.251 6.880 12.554 1.00 3.01 20 MET A O 9
ATOM 15498 N N . ILE A 1 21 ? -5.930 4.812 12.005 1.00 71.14 21 ILE A N 9
ATOM 15499 C CA . ILE A 1 21 ? -7.337 5.169 11.840 1.00 20.44 21 ILE A CA 9
ATOM 15500 C C . ILE A 1 21 ? -8.049 5.055 13.193 1.00 72.43 21 ILE A C 9
ATOM 15501 O O . ILE A 1 21 ? -9.252 5.277 13.318 1.00 52.40 21 ILE A O 9
ATOM 15517 N N . ALA A 1 22 ? -7.276 4.730 14.220 1.00 51.43 22 ALA A N 9
ATOM 15518 C CA . ALA A 1 22 ? -7.797 4.671 15.574 1.00 42.20 22 ALA A CA 9
ATOM 15519 C C . ALA A 1 22 ? -7.640 6.025 16.266 1.00 13.13 22 ALA A C 9
ATOM 15520 O O . ALA A 1 22 ? -8.054 6.204 17.413 1.00 74.43 22 ALA A O 9
ATOM 15527 N N . GLY A 1 23 ? -7.028 6.973 15.562 1.00 72.44 23 GLY A N 9
ATOM 15528 C CA . GLY A 1 23 ? -6.822 8.299 16.113 1.00 71.34 23 GLY A CA 9
ATOM 15529 C C . GLY A 1 23 ? -7.793 9.310 15.540 1.00 75.54 23 GLY A C 9
ATOM 15530 O O . GLY A 1 23 ? -8.912 9.456 16.031 1.00 41.12 23 GLY A O 9
ATOM 15534 N N . ARG A 1 24 ? -7.367 10.011 14.500 1.00 33.11 24 ARG A N 9
ATOM 15535 C CA . ARG A 1 24 ? -8.209 10.963 13.818 1.00 12.24 24 ARG A CA 9
ATOM 15536 C C . ARG A 1 24 ? -8.317 10.581 12.348 1.00 61.43 24 ARG A C 9
ATOM 15537 O O . ARG A 1 24 ? -7.427 10.862 11.542 1.00 33.42 24 ARG A O 9
ATOM 15558 N N . TRP A 1 25 ? -9.396 9.908 12.020 1.00 41.42 25 TRP A N 9
ATOM 15559 C CA . TRP A 1 25 ? -9.614 9.426 10.668 1.00 21.41 25 TRP A CA 9
ATOM 15560 C C . TRP A 1 25 ? -10.691 10.247 9.963 1.00 2.32 25 TRP A C 9
ATOM 15561 O O . TRP A 1 25 ? -10.542 10.588 8.792 1.00 64.32 25 TRP A O 9
ATOM 15582 N N . LYS A 1 26 ? -11.782 10.544 10.680 1.00 21.11 26 LYS A N 9
ATOM 15583 C CA . LYS A 1 26 ? -12.843 11.441 10.190 1.00 74.02 26 LYS A CA 9
ATOM 15584 C C . LYS A 1 26 ? -13.632 10.864 9.004 1.00 31.15 26 LYS A C 9
ATOM 15585 O O . LYS A 1 26 ? -14.650 11.430 8.608 1.00 74.43 26 LYS A O 9
ATOM 15604 N N . HIS A 1 27 ? -13.173 9.754 8.436 1.00 4.44 27 HIS A N 9
ATOM 15605 C CA . HIS A 1 27 ? -13.821 9.154 7.265 1.00 60.43 27 HIS A CA 9
ATOM 15606 C C . HIS A 1 27 ? -13.458 7.673 7.130 1.00 62.13 27 HIS A C 9
ATOM 15607 O O . HIS A 1 27 ? -12.500 7.314 6.443 1.00 50.11 27 HIS A O 9
ATOM 15622 N N . PRO A 1 28 ? -14.218 6.798 7.804 1.00 11.42 28 PRO A N 9
ATOM 15623 C CA . PRO A 1 28 ? -13.925 5.360 7.864 1.00 73.23 28 PRO A CA 9
ATOM 15624 C C . PRO A 1 28 ? -14.180 4.650 6.538 1.00 40.45 28 PRO A C 9
ATOM 15625 O O . PRO A 1 28 ? -13.324 3.923 6.032 1.00 75.11 28 PRO A O 9
ATOM 15636 N N . ASN A 1 29 ? -15.358 4.881 5.977 1.00 61.34 29 ASN A N 9
ATOM 15637 C CA . ASN A 1 29 ? -15.770 4.239 4.733 1.00 51.45 29 ASN A CA 9
ATOM 15638 C C . ASN A 1 29 ? -14.790 4.539 3.601 1.00 31.03 29 ASN A C 9
ATOM 15639 O O . ASN A 1 29 ? -14.330 3.631 2.912 1.00 73.40 29 ASN A O 9
ATOM 15650 N N . ILE A 1 30 ? -14.448 5.813 3.445 1.00 30.44 30 ILE A N 9
ATOM 15651 C CA . ILE A 1 30 ? -13.589 6.261 2.355 1.00 30.21 30 ILE A CA 9
ATOM 15652 C C . ILE A 1 30 ? -12.219 5.584 2.395 1.00 41.24 30 ILE A C 9
ATOM 15653 O O . ILE A 1 30 ? -11.704 5.149 1.363 1.00 73.43 30 ILE A O 9
ATOM 15669 N N . VAL A 1 31 ? -11.636 5.475 3.584 1.00 22.25 31 VAL A N 9
ATOM 15670 C CA . VAL A 1 31 ? -10.297 4.916 3.702 1.00 51.40 31 VAL A CA 9
ATOM 15671 C C . VAL A 1 31 ? -10.330 3.392 3.577 1.00 54.23 31 VAL A C 9
ATOM 15672 O O . VAL A 1 31 ? -9.453 2.802 2.949 1.00 10.34 31 VAL A O 9
ATOM 15685 N N . ARG A 1 32 ? -11.365 2.765 4.132 1.00 63.34 32 ARG A N 9
ATOM 15686 C CA . ARG A 1 32 ? -11.492 1.311 4.097 1.00 24.32 32 ARG A CA 9
ATOM 15687 C C . ARG A 1 32 ? -11.623 0.835 2.653 1.00 41.43 32 ARG A C 9
ATOM 15688 O O . ARG A 1 32 ? -10.917 -0.082 2.228 1.00 22.32 32 ARG A O 9
ATOM 15709 N N . SER A 1 33 ? -12.513 1.484 1.908 1.00 5.34 33 SER A N 9
ATOM 15710 C CA . SER A 1 33 ? -12.768 1.132 0.515 1.00 61.11 33 SER A CA 9
ATOM 15711 C C . SER A 1 33 ? -11.508 1.268 -0.339 1.00 63.11 33 SER A C 9
ATOM 15712 O O . SER A 1 33 ? -11.348 0.569 -1.337 1.00 63.04 33 SER A O 9
ATOM 15720 N N . ARG A 1 34 ? -10.611 2.163 0.052 1.00 32.23 34 ARG A N 9
ATOM 15721 C CA . ARG A 1 34 ? -9.356 2.320 -0.664 1.00 23.31 34 ARG A CA 9
ATOM 15722 C C . ARG A 1 34 ? -8.419 1.162 -0.357 1.00 4.23 34 ARG A C 9
ATOM 15723 O O . ARG A 1 34 ? -7.803 0.602 -1.255 1.00 51.24 34 ARG A O 9
ATOM 15744 N N . ILE A 1 35 ? -8.331 0.803 0.915 1.00 51.22 35 ILE A N 9
ATOM 15745 C CA . ILE A 1 35 ? -7.418 -0.243 1.362 1.00 42.40 35 ILE A CA 9
ATOM 15746 C C . ILE A 1 35 ? -7.696 -1.561 0.646 1.00 14.04 35 ILE A C 9
ATOM 15747 O O . ILE A 1 35 ? -6.774 -2.273 0.252 1.00 42.34 35 ILE A O 9
ATOM 15763 N N . GLU A 1 36 ? -8.971 -1.862 0.456 1.00 1.42 36 GLU A N 9
ATOM 15764 C CA . GLU A 1 36 ? -9.381 -3.111 -0.173 1.00 30.51 36 GLU A CA 9
ATOM 15765 C C . GLU A 1 36 ? -9.311 -3.028 -1.702 1.00 5.44 36 GLU A C 9
ATOM 15766 O O . GLU A 1 36 ? -9.428 -4.042 -2.388 1.00 34.41 36 GLU A O 9
ATOM 15778 N N . LYS A 1 37 ? -9.127 -1.826 -2.234 1.00 32.33 37 LYS A N 9
ATOM 15779 C CA . LYS A 1 37 ? -9.099 -1.627 -3.665 1.00 13.44 37 LYS A CA 9
ATOM 15780 C C . LYS A 1 37 ? -7.696 -1.297 -4.183 1.00 4.22 37 LYS A C 9
ATOM 15781 O O . LYS A 1 37 ? -7.142 -2.016 -5.010 1.00 74.21 37 LYS A O 9
ATOM 15800 N N . ASP A 1 38 ? -7.147 -0.207 -3.678 1.00 54.43 38 ASP A N 9
ATOM 15801 C CA . ASP A 1 38 ? -5.873 0.335 -4.151 1.00 4.40 38 ASP A CA 9
ATOM 15802 C C . ASP A 1 38 ? -4.685 -0.330 -3.460 1.00 32.32 38 ASP A C 9
ATOM 15803 O O . ASP A 1 38 ? -3.699 -0.678 -4.105 1.00 31.41 38 ASP A O 9
ATOM 15812 N N . ILE A 1 39 ? -4.794 -0.546 -2.157 1.00 42.43 39 ILE A N 9
ATOM 15813 C CA . ILE A 1 39 ? -3.699 -1.147 -1.401 1.00 53.45 39 ILE A CA 9
ATOM 15814 C C . ILE A 1 39 ? -3.627 -2.658 -1.639 1.00 73.41 39 ILE A C 9
ATOM 15815 O O . ILE A 1 39 ? -2.542 -3.229 -1.760 1.00 2.44 39 ILE A O 9
ATOM 15831 N N . LYS A 1 40 ? -4.784 -3.310 -1.711 1.00 11.40 40 LYS A N 9
ATOM 15832 C CA . LYS A 1 40 ? -4.835 -4.733 -2.049 1.00 23.31 40 LYS A CA 9
ATOM 15833 C C . LYS A 1 40 ? -5.654 -4.961 -3.320 1.00 55.41 40 LYS A C 9
ATOM 15834 O O . LYS A 1 40 ? -6.817 -5.356 -3.251 1.00 4.35 40 LYS A O 9
ATOM 15853 N N . PRO A 1 41 ? -5.057 -4.708 -4.498 1.00 44.15 41 PRO A N 9
ATOM 15854 C CA . PRO A 1 41 ? -5.744 -4.870 -5.782 1.00 64.23 41 PRO A CA 9
ATOM 15855 C C . PRO A 1 41 ? -6.010 -6.335 -6.109 1.00 51.30 41 PRO A C 9
ATOM 15856 O O . PRO A 1 41 ? -7.151 -6.727 -6.349 1.00 51.01 41 PRO A O 9
ATOM 15867 N N . ALA A 1 42 ? -4.947 -7.138 -6.113 1.00 42.12 42 ALA A N 9
ATOM 15868 C CA . ALA A 1 42 ? -5.064 -8.565 -6.396 1.00 21.21 42 ALA A CA 9
ATOM 15869 C C . ALA A 1 42 ? -3.808 -9.313 -5.965 1.00 52.14 42 ALA A C 9
ATOM 15870 O O . ALA A 1 42 ? -3.546 -10.425 -6.418 1.00 62.32 42 ALA A O 9
ATOM 15877 N N . ILE A 1 43 ? -3.046 -8.707 -5.068 1.00 23.51 43 ILE A N 9
ATOM 15878 C CA . ILE A 1 43 ? -1.778 -9.273 -4.627 1.00 74.42 43 ILE A CA 9
ATOM 15879 C C . ILE A 1 43 ? -1.663 -9.241 -3.108 1.00 20.23 43 ILE A C 9
ATOM 15880 O O . ILE A 1 43 ? -0.568 -9.311 -2.555 1.00 4.32 43 ILE A O 9
ATOM 15896 N N . GLY A 1 44 ? -2.805 -9.164 -2.435 1.00 75.24 44 GLY A N 9
ATOM 15897 C CA . GLY A 1 44 ? -2.807 -9.086 -0.987 1.00 20.01 44 GLY A CA 9
ATOM 15898 C C . GLY A 1 44 ? -2.459 -10.410 -0.331 1.00 10.22 44 GLY A C 9
ATOM 15899 O O . GLY A 1 44 ? -2.141 -10.456 0.856 1.00 54.44 44 GLY A O 9
ATOM 15903 N N . SER A 1 45 ? -2.501 -11.480 -1.110 1.00 41.02 45 SER A N 9
ATOM 15904 C CA . SER A 1 45 ? -2.226 -12.818 -0.602 1.00 43.41 45 SER A CA 9
ATOM 15905 C C . SER A 1 45 ? -0.720 -13.098 -0.562 1.00 3.24 45 SER A C 9
ATOM 15906 O O . SER A 1 45 ? -0.287 -14.194 -0.204 1.00 31.55 45 SER A O 9
ATOM 15914 N N . LEU A 1 46 ? 0.070 -12.097 -0.922 1.00 20.21 46 LEU A N 9
ATOM 15915 C CA . LEU A 1 46 ? 1.520 -12.226 -0.925 1.00 31.35 46 LEU A CA 9
ATOM 15916 C C . LEU A 1 46 ? 2.091 -11.837 0.431 1.00 51.42 46 LEU A C 9
ATOM 15917 O O . LEU A 1 46 ? 1.516 -11.014 1.148 1.00 51.10 46 LEU A O 9
ATOM 15933 N N . LYS A 1 47 ? 3.211 -12.441 0.790 1.00 41.54 47 LYS A N 9
ATOM 15934 C CA . LYS A 1 47 ? 3.894 -12.096 2.026 1.00 23.15 47 LYS A CA 9
ATOM 15935 C C . LYS A 1 47 ? 4.627 -10.773 1.854 1.00 23.41 47 LYS A C 9
ATOM 15936 O O . LYS A 1 47 ? 4.804 -10.296 0.734 1.00 62.14 47 LYS A O 9
ATOM 15955 N N . VAL A 1 48 ? 5.076 -10.197 2.960 1.00 44.13 48 VAL A N 9
ATOM 15956 C CA . VAL A 1 48 ? 5.785 -8.918 2.924 1.00 41.42 48 VAL A CA 9
ATOM 15957 C C . VAL A 1 48 ? 7.113 -9.056 2.170 1.00 53.04 48 VAL A C 9
ATOM 15958 O O . VAL A 1 48 ? 7.642 -8.087 1.632 1.00 74.45 48 VAL A O 9
ATOM 15971 N N . GLU A 1 49 ? 7.638 -10.273 2.127 1.00 63.23 49 GLU A N 9
ATOM 15972 C CA . GLU A 1 49 ? 8.868 -10.560 1.396 1.00 51.43 49 GLU A CA 9
ATOM 15973 C C . GLU A 1 49 ? 8.595 -10.653 -0.103 1.00 12.22 49 GLU A C 9
ATOM 15974 O O . GLU A 1 49 ? 9.452 -10.332 -0.931 1.00 55.01 49 GLU A O 9
ATOM 15986 N N . ASP A 1 50 ? 7.389 -11.090 -0.439 1.00 74.44 50 ASP A N 9
ATOM 15987 C CA . ASP A 1 50 ? 7.032 -11.375 -1.822 1.00 34.02 50 ASP A CA 9
ATOM 15988 C C . ASP A 1 50 ? 6.533 -10.129 -2.535 1.00 63.43 50 ASP A C 9
ATOM 15989 O O . ASP A 1 50 ? 6.540 -10.067 -3.765 1.00 4.50 50 ASP A O 9
ATOM 15998 N N . VAL A 1 51 ? 6.088 -9.137 -1.771 1.00 21.14 51 VAL A N 9
ATOM 15999 C CA . VAL A 1 51 ? 5.666 -7.876 -2.359 1.00 2.14 51 VAL A CA 9
ATOM 16000 C C . VAL A 1 51 ? 6.893 -7.033 -2.727 1.00 64.44 51 VAL A C 9
ATOM 16001 O O . VAL A 1 51 ? 7.301 -6.108 -2.025 1.00 41.43 51 VAL A O 9
ATOM 16014 N N . LYS A 1 52 ? 7.501 -7.426 -3.835 1.00 23.54 52 LYS A N 9
ATOM 16015 C CA . LYS A 1 52 ? 8.698 -6.790 -4.364 1.00 13.21 52 LYS A CA 9
ATOM 16016 C C . LYS A 1 52 ? 8.410 -5.350 -4.783 1.00 30.13 52 LYS A C 9
ATOM 16017 O O . LYS A 1 52 ? 7.257 -5.000 -5.044 1.00 53.04 52 LYS A O 9
ATOM 16036 N N . PRO A 1 53 ? 9.451 -4.502 -4.873 1.00 13.01 53 PRO A N 9
ATOM 16037 C CA . PRO A 1 53 ? 9.316 -3.131 -5.391 1.00 13.44 53 PRO A CA 9
ATOM 16038 C C . PRO A 1 53 ? 8.701 -3.126 -6.789 1.00 23.22 53 PRO A C 9
ATOM 16039 O O . PRO A 1 53 ? 8.042 -2.168 -7.192 1.00 55.04 53 PRO A O 9
ATOM 16050 N N . ARG A 1 54 ? 8.925 -4.216 -7.511 1.00 73.43 54 ARG A N 9
ATOM 16051 C CA . ARG A 1 54 ? 8.306 -4.437 -8.808 1.00 53.32 54 ARG A CA 9
ATOM 16052 C C . ARG A 1 54 ? 6.786 -4.349 -8.698 1.00 73.40 54 ARG A C 9
ATOM 16053 O O . ARG A 1 54 ? 6.127 -3.797 -9.569 1.00 52.43 54 ARG A O 9
ATOM 16074 N N . HIS A 1 55 ? 6.244 -4.873 -7.604 1.00 63.34 55 HIS A N 9
ATOM 16075 C CA . HIS A 1 55 ? 4.797 -4.879 -7.388 1.00 43.51 55 HIS A CA 9
ATOM 16076 C C . HIS A 1 55 ? 4.309 -3.485 -7.046 1.00 55.42 55 HIS A C 9
ATOM 16077 O O . HIS A 1 55 ? 3.194 -3.106 -7.395 1.00 32.45 55 HIS A O 9
ATOM 16092 N N . ILE A 1 56 ? 5.142 -2.734 -6.338 1.00 62.40 56 ILE A N 9
ATOM 16093 C CA . ILE A 1 56 ? 4.859 -1.333 -6.067 1.00 61.13 56 ILE A CA 9
ATOM 16094 C C . ILE A 1 56 ? 4.722 -0.586 -7.393 1.00 72.41 56 ILE A C 9
ATOM 16095 O O . ILE A 1 56 ? 3.868 0.283 -7.550 1.00 33.32 56 ILE A O 9
ATOM 16111 N N . ASP A 1 57 ? 5.558 -0.963 -8.353 1.00 52.22 57 ASP A N 9
ATOM 16112 C CA . ASP A 1 57 ? 5.470 -0.438 -9.711 1.00 54.45 57 ASP A CA 9
ATOM 16113 C C . ASP A 1 57 ? 4.226 -0.989 -10.410 1.00 53.54 57 ASP A C 9
ATOM 16114 O O . ASP A 1 57 ? 3.522 -0.261 -11.111 1.00 14.50 57 ASP A O 9
ATOM 16123 N N . ASP A 1 58 ? 3.953 -2.276 -10.185 1.00 42.50 58 ASP A N 9
ATOM 16124 C CA . ASP A 1 58 ? 2.786 -2.948 -10.767 1.00 62.14 58 ASP A CA 9
ATOM 16125 C C . ASP A 1 58 ? 1.491 -2.238 -10.391 1.00 65.41 58 ASP A C 9
ATOM 16126 O O . ASP A 1 58 ? 0.643 -1.981 -11.247 1.00 70.24 58 ASP A O 9
ATOM 16135 N N . VAL A 1 59 ? 1.329 -1.926 -9.112 1.00 64.44 59 VAL A N 9
ATOM 16136 C CA . VAL A 1 59 ? 0.114 -1.273 -8.654 1.00 25.32 59 VAL A CA 9
ATOM 16137 C C . VAL A 1 59 ? 0.026 0.155 -9.197 1.00 40.22 59 VAL A C 9
ATOM 16138 O O . VAL A 1 59 ? -1.042 0.589 -9.624 1.00 32.44 59 VAL A O 9
ATOM 16151 N N . LEU A 1 60 ? 1.156 0.862 -9.226 1.00 71.24 60 LEU A N 9
ATOM 16152 C CA . LEU A 1 60 ? 1.188 2.239 -9.713 1.00 51.22 60 LEU A CA 9
ATOM 16153 C C . LEU A 1 60 ? 0.737 2.325 -11.162 1.00 41.24 60 LEU A C 9
ATOM 16154 O O . LEU A 1 60 ? -0.185 3.072 -11.488 1.00 54.04 60 LEU A O 9
ATOM 16170 N N . LYS A 1 61 ? 1.369 1.537 -12.022 1.00 11.15 61 LYS A N 9
ATOM 16171 C CA . LYS A 1 61 ? 1.090 1.581 -13.452 1.00 22.34 61 LYS A CA 9
ATOM 16172 C C . LYS A 1 61 ? -0.383 1.275 -13.738 1.00 14.12 61 LYS A C 9
ATOM 16173 O O . LYS A 1 61 ? -0.974 1.823 -14.670 1.00 10.45 61 LYS A O 9
ATOM 16192 N N . ALA A 1 62 ? -0.975 0.410 -12.924 1.00 74.44 62 ALA A N 9
ATOM 16193 C CA . ALA A 1 62 ? -2.367 0.023 -13.101 1.00 13.41 62 ALA A CA 9
ATOM 16194 C C . ALA A 1 62 ? -3.330 1.033 -12.481 1.00 41.34 62 ALA A C 9
ATOM 16195 O O . ALA A 1 62 ? -4.384 1.313 -13.049 1.00 23.53 62 ALA A O 9
ATOM 16202 N N . VAL A 1 63 ? -2.986 1.581 -11.322 1.00 42.13 63 VAL A N 9
ATOM 16203 C CA . VAL A 1 63 ? -3.897 2.487 -10.633 1.00 73.12 63 VAL A CA 9
ATOM 16204 C C . VAL A 1 63 ? -3.864 3.884 -11.259 1.00 24.32 63 VAL A C 9
ATOM 16205 O O . VAL A 1 63 ? -4.853 4.616 -11.211 1.00 54.34 63 VAL A O 9
ATOM 16218 N N . MET A 1 64 ? -2.737 4.240 -11.875 1.00 24.12 64 MET A N 9
ATOM 16219 C CA . MET A 1 64 ? -2.621 5.521 -12.569 1.00 14.41 64 MET A CA 9
ATOM 16220 C C . MET A 1 64 ? -3.562 5.574 -13.763 1.00 54.40 64 MET A C 9
ATOM 16221 O O . MET A 1 64 ? -4.215 6.589 -14.003 1.00 51.51 64 MET A O 9
ATOM 16235 N N . LYS A 1 65 ? -3.636 4.475 -14.503 1.00 11.14 65 LYS A N 9
ATOM 16236 C CA . LYS A 1 65 ? -4.456 4.424 -15.706 1.00 23.41 65 LYS A CA 9
ATOM 16237 C C . LYS A 1 65 ? -5.942 4.340 -15.370 1.00 61.40 65 LYS A C 9
ATOM 16238 O O . LYS A 1 65 ? -6.744 5.121 -15.873 1.00 1.04 65 LYS A O 9
ATOM 16257 N N . ARG A 1 66 ? -6.297 3.400 -14.507 1.00 42.44 66 ARG A N 9
ATOM 16258 C CA . ARG A 1 66 ? -7.703 3.140 -14.199 1.00 11.11 66 ARG A CA 9
ATOM 16259 C C . ARG A 1 66 ? -8.281 4.203 -13.265 1.00 60.43 66 ARG A C 9
ATOM 16260 O O . ARG A 1 66 ? -9.494 4.407 -13.223 1.00 24.24 66 ARG A O 9
ATOM 16281 N N . GLY A 1 67 ? -7.415 4.880 -12.528 1.00 21.03 67 GLY A N 9
ATOM 16282 C CA . GLY A 1 67 ? -7.872 5.893 -11.604 1.00 44.23 67 GLY A CA 9
ATOM 16283 C C . GLY A 1 67 ? -7.319 7.260 -11.934 1.00 14.31 67 GLY A C 9
ATOM 16284 O O . GLY A 1 67 ? -7.804 7.929 -12.850 1.00 34.31 67 GLY A O 9
ATOM 16288 N N . ALA A 1 68 ? -6.296 7.667 -11.195 1.00 51.00 68 ALA A N 9
ATOM 16289 C CA . ALA A 1 68 ? -5.678 8.971 -11.374 1.00 73.42 68 ALA A CA 9
ATOM 16290 C C . ALA A 1 68 ? -4.296 8.991 -10.735 1.00 52.43 68 ALA A C 9
ATOM 16291 O O . ALA A 1 68 ? -4.072 8.339 -9.719 1.00 53.51 68 ALA A O 9
ATOM 16298 N N . PRO A 1 69 ? -3.350 9.741 -11.317 1.00 44.42 69 PRO A N 9
ATOM 16299 C CA . PRO A 1 69 ? -1.988 9.853 -10.779 1.00 42.42 69 PRO A CA 9
ATOM 16300 C C . PRO A 1 69 ? -1.967 10.506 -9.396 1.00 53.23 69 PRO A C 9
ATOM 16301 O O . PRO A 1 69 ? -1.111 10.198 -8.566 1.00 22.32 69 PRO A O 9
ATOM 16312 N N . SER A 1 70 ? -2.938 11.379 -9.154 1.00 34.13 70 SER A N 9
ATOM 16313 C CA . SER A 1 70 ? -3.026 12.132 -7.907 1.00 41.21 70 SER A CA 9
ATOM 16314 C C . SER A 1 70 ? -3.188 11.199 -6.702 1.00 73.42 70 SER A C 9
ATOM 16315 O O . SER A 1 70 ? -2.512 11.355 -5.687 1.00 60.34 70 SER A O 9
ATOM 16323 N N . ILE A 1 71 ? -4.092 10.237 -6.809 1.00 41.34 71 ILE A N 9
ATOM 16324 C CA . ILE A 1 71 ? -4.282 9.272 -5.735 1.00 20.51 71 ILE A CA 9
ATOM 16325 C C . ILE A 1 71 ? -3.161 8.235 -5.741 1.00 62.32 71 ILE A C 9
ATOM 16326 O O . ILE A 1 71 ? -2.796 7.693 -4.700 1.00 65.31 71 ILE A O 9
ATOM 16342 N N . ALA A 1 72 ? -2.597 7.997 -6.923 1.00 42.04 72 ALA A N 9
ATOM 16343 C CA . ALA A 1 72 ? -1.552 6.994 -7.098 1.00 11.41 72 ALA A CA 9
ATOM 16344 C C . ALA A 1 72 ? -0.285 7.360 -6.329 1.00 51.25 72 ALA A C 9
ATOM 16345 O O . ALA A 1 72 ? 0.306 6.515 -5.658 1.00 62.42 72 ALA A O 9
ATOM 16352 N N . ASN A 1 73 ? 0.142 8.620 -6.421 1.00 53.31 73 ASN A N 9
ATOM 16353 C CA . ASN A 1 73 ? 1.338 9.052 -5.706 1.00 33.22 73 ASN A CA 9
ATOM 16354 C C . ASN A 1 73 ? 1.078 9.049 -4.205 1.00 24.22 73 ASN A C 9
ATOM 16355 O O . ASN A 1 73 ? 1.994 8.873 -3.401 1.00 10.21 73 ASN A O 9
ATOM 16366 N N . ASP A 1 74 ? -0.183 9.220 -3.831 1.00 64.42 74 ASP A N 9
ATOM 16367 C CA . ASP A 1 74 ? -0.568 9.228 -2.428 1.00 52.13 74 ASP A CA 9
ATOM 16368 C C . ASP A 1 74 ? -0.442 7.824 -1.840 1.00 54.42 74 ASP A C 9
ATOM 16369 O O . ASP A 1 74 ? -0.157 7.656 -0.658 1.00 25.11 74 ASP A O 9
ATOM 16378 N N . THR A 1 75 ? -0.640 6.813 -2.677 1.00 24.31 75 THR A N 9
ATOM 16379 C CA . THR A 1 75 ? -0.468 5.433 -2.252 1.00 71.51 75 THR A CA 9
ATOM 16380 C C . THR A 1 75 ? 0.975 5.187 -1.800 1.00 51.14 75 THR A C 9
ATOM 16381 O O . THR A 1 75 ? 1.215 4.547 -0.780 1.00 64.31 75 THR A O 9
ATOM 16392 N N . LEU A 1 76 ? 1.930 5.746 -2.543 1.00 60.32 76 LEU A N 9
ATOM 16393 C CA . LEU A 1 76 ? 3.350 5.573 -2.241 1.00 22.41 76 LEU A CA 9
ATOM 16394 C C . LEU A 1 76 ? 3.705 6.106 -0.854 1.00 34.14 76 LEU A C 9
ATOM 16395 O O . LEU A 1 76 ? 4.371 5.430 -0.070 1.00 74.53 76 LEU A O 9
ATOM 16411 N N . ARG A 1 77 ? 3.241 7.313 -0.548 1.00 62.22 77 ARG A N 9
ATOM 16412 C CA . ARG A 1 77 ? 3.534 7.940 0.742 1.00 71.44 77 ARG A CA 9
ATOM 16413 C C . ARG A 1 77 ? 2.898 7.148 1.888 1.00 11.23 77 ARG A C 9
ATOM 16414 O O . ARG A 1 77 ? 3.422 7.114 3.000 1.00 31.23 77 ARG A O 9
ATOM 16435 N N . TRP A 1 78 ? 1.759 6.528 1.617 1.00 1.44 78 TRP A N 9
ATOM 16436 C CA . TRP A 1 78 ? 1.094 5.692 2.606 1.00 14.15 78 TRP A CA 9
ATOM 16437 C C . TRP A 1 78 ? 1.829 4.351 2.753 1.00 33.01 78 TRP A C 9
ATOM 16438 O O . TRP A 1 78 ? 1.994 3.841 3.862 1.00 54.20 78 TRP A O 9
ATOM 16459 N N . LEU A 1 79 ? 2.291 3.802 1.629 1.00 62.22 79 LEU A N 9
ATOM 16460 C CA . LEU A 1 79 ? 2.993 2.516 1.623 1.00 21.31 79 LEU A CA 9
ATOM 16461 C C . LEU A 1 79 ? 4.345 2.603 2.322 1.00 33.54 79 LEU A C 9
ATOM 16462 O O . LEU A 1 79 ? 4.724 1.689 3.054 1.00 20.14 79 LEU A O 9
ATOM 16478 N N . LYS A 1 80 ? 5.078 3.689 2.088 1.00 51.14 80 LYS A N 9
ATOM 16479 C CA . LYS A 1 80 ? 6.388 3.863 2.720 1.00 22.44 80 LYS A CA 9
ATOM 16480 C C . LYS A 1 80 ? 6.252 3.794 4.241 1.00 61.32 80 LYS A C 9
ATOM 16481 O O . LYS A 1 80 ? 7.119 3.255 4.927 1.00 1.02 80 LYS A O 9
ATOM 16500 N N . ARG A 1 81 ? 5.142 4.320 4.751 1.00 53.33 81 ARG A N 9
ATOM 16501 C CA . ARG A 1 81 ? 4.843 4.271 6.177 1.00 52.42 81 ARG A CA 9
ATOM 16502 C C . ARG A 1 81 ? 4.485 2.848 6.596 1.00 20.35 81 ARG A C 9
ATOM 16503 O O . ARG A 1 81 ? 4.902 2.370 7.654 1.00 34.12 81 ARG A O 9
ATOM 16524 N N . MET A 1 82 ? 3.712 2.184 5.747 1.00 61.04 82 MET A N 9
ATOM 16525 C CA . MET A 1 82 ? 3.236 0.831 6.009 1.00 61.11 82 MET A CA 9
ATOM 16526 C C . MET A 1 82 ? 4.393 -0.161 6.084 1.00 22.04 82 MET A C 9
ATOM 16527 O O . MET A 1 82 ? 4.460 -0.981 6.999 1.00 62.22 82 MET A O 9
ATOM 16541 N N . PHE A 1 83 ? 5.301 -0.082 5.123 1.00 53.22 83 PHE A N 9
ATOM 16542 C CA . PHE A 1 83 ? 6.465 -0.959 5.110 1.00 24.32 83 PHE A CA 9
ATOM 16543 C C . PHE A 1 83 ? 7.429 -0.602 6.234 1.00 1.13 83 PHE A C 9
ATOM 16544 O O . PHE A 1 83 ? 8.081 -1.474 6.792 1.00 62.44 83 PHE A O 9
ATOM 16561 N N . ASN A 1 84 ? 7.509 0.680 6.571 1.00 2.35 84 ASN A N 9
ATOM 16562 C CA . ASN A 1 84 ? 8.328 1.120 7.698 1.00 45.43 84 ASN A CA 9
ATOM 16563 C C . ASN A 1 84 ? 7.839 0.467 8.985 1.00 25.15 84 ASN A C 9
ATOM 16564 O O . ASN A 1 84 ? 8.631 0.028 9.820 1.00 13.23 84 ASN A O 9
ATOM 16575 N N . TYR A 1 85 ? 6.523 0.392 9.108 1.00 11.04 85 TYR A N 9
ATOM 16576 C CA . TYR A 1 85 ? 5.863 -0.269 10.227 1.00 63.03 85 TYR A CA 9
ATOM 16577 C C . TYR A 1 85 ? 6.348 -1.715 10.372 1.00 55.24 85 TYR A C 9
ATOM 16578 O O . TYR A 1 85 ? 6.467 -2.232 11.484 1.00 12.12 85 TYR A O 9
ATOM 16596 N N . ALA A 1 86 ? 6.642 -2.355 9.242 1.00 3.03 86 ALA A N 9
ATOM 16597 C CA . ALA A 1 86 ? 7.133 -3.727 9.241 1.00 10.21 86 ALA A CA 9
ATOM 16598 C C . ALA A 1 86 ? 8.525 -3.820 9.865 1.00 45.10 86 ALA A C 9
ATOM 16599 O O . ALA A 1 86 ? 8.821 -4.768 10.592 1.00 3.44 86 ALA A O 9
ATOM 16606 N N . ILE A 1 87 ? 9.372 -2.834 9.582 1.00 53.21 87 ILE A N 9
ATOM 16607 C CA . ILE A 1 87 ? 10.722 -2.790 10.151 1.00 64.44 87 ILE A CA 9
ATOM 16608 C C . ILE A 1 87 ? 10.650 -2.584 11.662 1.00 22.25 87 ILE A C 9
ATOM 16609 O O . ILE A 1 87 ? 11.419 -3.175 12.422 1.00 51.22 87 ILE A O 9
ATOM 16625 N N . LYS A 1 88 ? 9.709 -1.752 12.089 1.00 60.23 88 LYS A N 9
ATOM 16626 C CA . LYS A 1 88 ? 9.475 -1.505 13.510 1.00 20.31 88 LYS A CA 9
ATOM 16627 C C . LYS A 1 88 ? 9.061 -2.786 14.207 1.00 12.14 88 LYS A C 9
ATOM 16628 O O . LYS A 1 88 ? 9.567 -3.131 15.273 1.00 3.53 88 LYS A O 9
ATOM 16647 N N . ARG A 1 89 ? 8.124 -3.480 13.584 1.00 24.43 89 ARG A N 9
ATOM 16648 C CA . ARG A 1 89 ? 7.655 -4.777 14.078 1.00 70.52 89 ARG A CA 9
ATOM 16649 C C . ARG A 1 89 ? 8.728 -5.858 13.928 1.00 75.31 89 ARG A C 9
ATOM 16650 O O . ARG A 1 89 ? 8.552 -6.980 14.405 1.00 60.23 89 ARG A O 9
ATOM 16671 N N . HIS A 1 90 ? 9.824 -5.507 13.258 1.00 5.25 90 HIS A N 9
ATOM 16672 C CA . HIS A 1 90 ? 10.969 -6.401 13.063 1.00 42.13 90 HIS A CA 9
ATOM 16673 C C . HIS A 1 90 ? 10.591 -7.579 12.167 1.00 42.31 90 HIS A C 9
ATOM 16674 O O . HIS A 1 90 ? 11.176 -8.658 12.251 1.00 31.41 90 HIS A O 9
ATOM 16689 N N . ILE A 1 91 ? 9.616 -7.354 11.300 1.00 71.04 91 ILE A N 9
ATOM 16690 C CA . ILE A 1 91 ? 9.206 -8.358 10.328 1.00 63.05 91 ILE A CA 9
ATOM 16691 C C . ILE A 1 91 ? 10.291 -8.501 9.271 1.00 43.41 91 ILE A C 9
ATOM 16692 O O . ILE A 1 91 ? 10.838 -9.582 9.056 1.00 64.13 91 ILE A O 9
ATOM 16708 N N . ILE A 1 92 ? 10.591 -7.384 8.626 1.00 53.44 92 ILE A N 9
ATOM 16709 C CA . ILE A 1 92 ? 11.669 -7.300 7.658 1.00 55.21 92 ILE A CA 9
ATOM 16710 C C . ILE A 1 92 ? 12.435 -6.008 7.898 1.00 31.55 92 ILE A C 9
ATOM 16711 O O . ILE A 1 92 ? 12.039 -5.209 8.743 1.00 55.32 92 ILE A O 9
ATOM 16727 N N . GLU A 1 93 ? 13.518 -5.801 7.172 1.00 20.45 93 GLU A N 9
ATOM 16728 C CA . GLU A 1 93 ? 14.251 -4.548 7.258 1.00 24.13 93 GLU A CA 9
ATOM 16729 C C . GLU A 1 93 ? 14.547 -4.015 5.863 1.00 1.30 93 GLU A C 9
ATOM 16730 O O . GLU A 1 93 ? 15.547 -3.334 5.632 1.00 43.44 93 GLU A O 9
ATOM 16742 N N . TYR A 1 94 ? 13.638 -4.322 4.947 1.00 41.42 94 TYR A N 9
ATOM 16743 C CA . TYR A 1 94 ? 13.715 -3.854 3.573 1.00 10.43 94 TYR A CA 9
ATOM 16744 C C . TYR A 1 94 ? 12.464 -3.034 3.266 1.00 52.44 94 TYR A C 9
ATOM 16745 O O . TYR A 1 94 ? 11.367 -3.398 3.681 1.00 4.34 94 TYR A O 9
ATOM 16763 N N . ASN A 1 95 ? 12.621 -1.925 2.564 1.00 1.11 95 ASN A N 9
ATOM 16764 C CA . ASN A 1 95 ? 11.488 -1.057 2.263 1.00 33.10 95 ASN A CA 9
ATOM 16765 C C . ASN A 1 95 ? 11.266 -0.937 0.756 1.00 62.23 95 ASN A C 9
ATOM 16766 O O . ASN A 1 95 ? 11.782 -0.020 0.118 1.00 23.02 95 ASN A O 9
ATOM 16777 N N . PRO A 1 96 ? 10.499 -1.875 0.165 1.00 43.11 96 PRO A N 9
ATOM 16778 C CA . PRO A 1 96 ? 10.248 -1.910 -1.284 1.00 11.30 96 PRO A CA 9
ATOM 16779 C C . PRO A 1 96 ? 9.608 -0.622 -1.804 1.00 51.23 96 PRO A C 9
ATOM 16780 O O . PRO A 1 96 ? 9.952 -0.139 -2.881 1.00 74.44 96 PRO A O 9
ATOM 16791 N N . ALA A 1 97 ? 8.692 -0.060 -1.025 1.00 10.40 97 ALA A N 9
ATOM 16792 C CA . ALA A 1 97 ? 7.956 1.127 -1.448 1.00 74.51 97 ALA A CA 9
ATOM 16793 C C . ALA A 1 97 ? 8.728 2.411 -1.160 1.00 52.31 97 ALA A C 9
ATOM 16794 O O . ALA A 1 97 ? 8.342 3.485 -1.606 1.00 15.13 97 ALA A O 9
ATOM 16801 N N . ALA A 1 98 ? 9.830 2.299 -0.424 1.00 0.12 98 ALA A N 9
ATOM 16802 C CA . ALA A 1 98 ? 10.634 3.471 -0.087 1.00 12.13 98 ALA A CA 9
ATOM 16803 C C . ALA A 1 98 ? 11.481 3.903 -1.275 1.00 60.14 98 ALA A C 9
ATOM 16804 O O . ALA A 1 98 ? 12.006 5.018 -1.307 1.00 5.33 98 ALA A O 9
ATOM 16811 N N . ALA A 1 99 ? 11.606 3.012 -2.254 1.00 22.05 99 ALA A N 9
ATOM 16812 C CA . ALA A 1 99 ? 12.345 3.308 -3.471 1.00 60.00 99 ALA A CA 9
ATOM 16813 C C . ALA A 1 99 ? 11.486 4.123 -4.430 1.00 20.14 99 ALA A C 9
ATOM 16814 O O . ALA A 1 99 ? 11.960 4.594 -5.465 1.00 63.13 99 ALA A O 9
ATOM 16821 N N . PHE A 1 100 ? 10.218 4.281 -4.077 1.00 70.42 100 PHE A N 9
ATOM 16822 C CA . PHE A 1 100 ? 9.293 5.068 -4.869 1.00 65.43 100 PHE A CA 9
ATOM 16823 C C . PHE A 1 100 ? 8.764 6.226 -4.035 1.00 0.42 100 PHE A C 9
ATOM 16824 O O . PHE A 1 100 ? 7.761 6.094 -3.334 1.00 64.54 100 PHE A O 9
ATOM 16841 N N . ASP A 1 101 ? 9.462 7.351 -4.083 1.00 1.41 101 ASP A N 9
ATOM 16842 C CA . ASP A 1 101 ? 9.066 8.520 -3.308 1.00 44.44 101 ASP A CA 9
ATOM 16843 C C . ASP A 1 101 ? 8.264 9.485 -4.165 1.00 34.23 101 ASP A C 9
ATOM 16844 O O . ASP A 1 101 ? 8.760 9.998 -5.171 1.00 45.21 101 ASP A O 9
ATOM 16853 N N . PRO A 1 102 ? 7.005 9.730 -3.783 1.00 5.32 102 PRO A N 9
ATOM 16854 C CA . PRO A 1 102 ? 6.114 10.629 -4.506 1.00 60.32 102 PRO A CA 9
ATOM 16855 C C . PRO A 1 102 ? 6.383 12.093 -4.195 1.00 43.41 102 PRO A C 9
ATOM 16856 O O . PRO A 1 102 ? 6.703 12.456 -3.061 1.00 11.03 102 PRO A O 9
ATOM 16867 N N . GLY A 1 103 ? 6.254 12.920 -5.207 1.00 24.41 103 GLY A N 9
ATOM 16868 C CA . GLY A 1 103 ? 6.384 14.345 -5.025 1.00 23.04 103 GLY A CA 9
ATOM 16869 C C . GLY A 1 103 ? 5.034 15.021 -5.069 1.00 23.14 103 GLY A C 9
ATOM 16870 O O . GLY A 1 103 ? 4.096 14.492 -5.666 1.00 12.32 103 GLY A O 9
ATOM 16874 N N . ASP A 1 104 ? 4.925 16.171 -4.425 1.00 61.42 104 ASP A N 9
ATOM 16875 C CA . ASP A 1 104 ? 3.675 16.926 -4.414 1.00 71.33 104 ASP A CA 9
ATOM 16876 C C . ASP A 1 104 ? 3.364 17.497 -5.789 1.00 4.32 104 ASP A C 9
ATOM 16877 O O . ASP A 1 104 ? 3.835 18.578 -6.146 1.00 62.12 104 ASP A O 9
ATOM 16886 N N . ALA A 1 105 ? 2.583 16.762 -6.563 1.00 63.43 105 ALA A N 9
ATOM 16887 C CA . ALA A 1 105 ? 2.164 17.220 -7.876 1.00 32.32 105 ALA A CA 9
ATOM 16888 C C . ALA A 1 105 ? 0.758 17.796 -7.799 1.00 13.51 105 ALA A C 9
ATOM 16889 O O . ALA A 1 105 ? 0.487 18.875 -8.333 1.00 31.10 105 ALA A O 9
ATOM 16896 N N . GLY A 1 106 ? -0.123 17.073 -7.115 1.00 15.02 106 GLY A N 9
ATOM 16897 C CA . GLY A 1 106 ? -1.499 17.505 -6.956 1.00 4.32 106 GLY A CA 9
ATOM 16898 C C . GLY A 1 106 ? -2.292 17.406 -8.244 1.00 75.13 106 GLY A C 9
ATOM 16899 O O . GLY A 1 106 ? -3.107 16.502 -8.422 1.00 53.04 106 GLY A O 9
ATOM 16903 N N . GLY A 1 107 ? -2.036 18.335 -9.147 1.00 11.41 107 GLY A N 9
ATOM 16904 C CA . GLY A 1 107 ? -2.758 18.393 -10.397 1.00 54.33 107 GLY A CA 9
ATOM 16905 C C . GLY A 1 107 ? -3.399 19.746 -10.587 1.00 42.45 107 GLY A C 9
ATOM 16906 O O . GLY A 1 107 ? -3.566 20.218 -11.711 1.00 42.32 107 GLY A O 9
ATOM 16910 N N . LYS A 1 108 ? -3.737 20.375 -9.471 1.00 72.25 108 LYS A N 9
ATOM 16911 C CA . LYS A 1 108 ? -4.358 21.690 -9.473 1.00 50.54 108 LYS A CA 9
ATOM 16912 C C . LYS A 1 108 ? -4.356 22.260 -8.062 1.00 2.32 108 LYS A C 9
ATOM 16913 O O . LYS A 1 108 ? -3.645 21.767 -7.182 1.00 44.24 108 LYS A O 9
ATOM 16932 N N . LEU A 1 109 ? -5.162 23.288 -7.857 1.00 54.02 109 LEU A N 9
ATOM 16933 C CA . LEU A 1 109 ? -5.315 23.912 -6.556 1.00 15.43 109 LEU A CA 9
ATOM 16934 C C . LEU A 1 109 ? -6.630 24.675 -6.524 1.00 13.15 109 LEU A C 9
ATOM 16935 O O . LEU A 1 109 ? -7.058 25.221 -7.543 1.00 53.03 109 LEU A O 9
ATOM 16951 N N . GLU A 1 110 ? -7.287 24.680 -5.378 1.00 32.32 110 GLU A N 9
ATOM 16952 C CA . GLU A 1 110 ? -8.559 25.370 -5.246 1.00 52.40 110 GLU A CA 9
ATOM 16953 C C . GLU A 1 110 ? -8.425 26.600 -4.365 1.00 74.51 110 GLU A C 9
ATOM 16954 O O . GLU A 1 110 ? -8.007 26.517 -3.209 1.00 24.45 110 GLU A O 9
ATOM 16966 N N . HIS A 1 111 ? -8.762 27.745 -4.933 1.00 13.42 111 HIS A N 9
ATOM 16967 C CA . HIS A 1 111 ? -8.739 28.999 -4.202 1.00 43.33 111 HIS A CA 9
ATOM 16968 C C . HIS A 1 111 ? -10.058 29.740 -4.406 1.00 34.15 111 HIS A C 9
ATOM 16969 O O . HIS A 1 111 ? -10.265 30.425 -5.414 1.00 12.42 111 HIS A O 9
ATOM 16984 N N . HIS A 1 112 ? -10.962 29.542 -3.451 1.00 13.25 112 HIS A N 9
ATOM 16985 C CA . HIS A 1 112 ? -12.311 30.102 -3.514 1.00 41.30 112 HIS A CA 9
ATOM 16986 C C . HIS A 1 112 ? -12.286 31.625 -3.533 1.00 30.22 112 HIS A C 9
ATOM 16987 O O . HIS A 1 112 ? -11.537 32.259 -2.785 1.00 22.31 112 HIS A O 9
ATOM 17002 N N . HIS A 1 113 ? -13.119 32.196 -4.389 1.00 62.31 113 HIS A N 9
ATOM 17003 C CA . HIS A 1 113 ? -13.156 33.634 -4.583 1.00 12.32 113 HIS A CA 9
ATOM 17004 C C . HIS A 1 113 ? -14.555 34.091 -4.989 1.00 65.40 113 HIS A C 9
ATOM 17005 O O . HIS A 1 113 ? -14.901 34.065 -6.173 1.00 5.13 113 HIS A O 9
ATOM 17020 N N . HIS A 1 114 ? -15.360 34.463 -3.992 1.00 21.41 114 HIS A N 9
ATOM 17021 C CA . HIS A 1 114 ? -16.678 35.067 -4.213 1.00 62.04 114 HIS A CA 9
ATOM 17022 C C . HIS A 1 114 ? -17.403 35.269 -2.882 1.00 65.53 114 HIS A C 9
ATOM 17023 O O . HIS A 1 114 ? -18.202 36.193 -2.734 1.00 2.10 114 HIS A O 9
ATOM 17038 N N . HIS A 1 115 ? -17.116 34.401 -1.915 1.00 71.24 115 HIS A N 9
ATOM 17039 C CA . HIS A 1 115 ? -17.768 34.447 -0.607 1.00 65.45 115 HIS A CA 9
ATOM 17040 C C . HIS A 1 115 ? -16.900 33.728 0.427 1.00 22.42 115 HIS A C 9
ATOM 17041 O O . HIS A 1 115 ? -16.444 32.614 0.183 1.00 74.45 115 HIS A O 9
ATOM 17056 N N . HIS A 1 116 ? -16.666 34.367 1.571 1.00 63.23 116 HIS A N 9
ATOM 17057 C CA . HIS A 1 116 ? -15.791 33.798 2.603 1.00 11.31 116 HIS A CA 9
ATOM 17058 C C . HIS A 1 116 ? -16.285 32.430 3.079 1.00 20.53 116 HIS A C 9
ATOM 17059 O O . HIS A 1 116 ? -17.487 32.213 3.239 1.00 1.33 116 HIS A O 9
ATOM 17074 N N . MET A 1 1 ? -3.641 -12.408 12.241 1.00 34.40 1 MET A N 10
ATOM 17075 C CA . MET A 1 1 ? -3.177 -13.446 13.197 1.00 61.42 1 MET A CA 10
ATOM 17076 C C . MET A 1 1 ? -1.838 -14.021 12.759 1.00 1.33 1 MET A C 10
ATOM 17077 O O . MET A 1 1 ? -0.830 -13.851 13.447 1.00 14.30 1 MET A O 10
ATOM 17093 N N . ALA A 1 2 ? -1.844 -14.691 11.604 1.00 13.12 2 ALA A N 10
ATOM 17094 C CA . ALA A 1 2 ? -0.656 -15.340 11.047 1.00 72.14 2 ALA A CA 10
ATOM 17095 C C . ALA A 1 2 ? -0.231 -16.540 11.886 1.00 33.31 2 ALA A C 10
ATOM 17096 O O . ALA A 1 2 ? -0.910 -16.915 12.845 1.00 4.21 2 ALA A O 10
ATOM 17103 N N . GLU A 1 3 ? 0.875 -17.163 11.501 1.00 65.33 3 GLU A N 10
ATOM 17104 C CA . GLU A 1 3 ? 1.395 -18.317 12.223 1.00 25.51 3 GLU A CA 10
ATOM 17105 C C . GLU A 1 3 ? 1.873 -17.896 13.604 1.00 11.31 3 GLU A C 10
ATOM 17106 O O . GLU A 1 3 ? 1.440 -18.438 14.620 1.00 64.30 3 GLU A O 10
ATOM 17118 N N . LYS A 1 4 ? 2.758 -16.914 13.626 1.00 72.53 4 LYS A N 10
ATOM 17119 C CA . LYS A 1 4 ? 3.313 -16.421 14.871 1.00 14.13 4 LYS A CA 10
ATOM 17120 C C . LYS A 1 4 ? 2.977 -14.942 15.067 1.00 64.21 4 LYS A C 10
ATOM 17121 O O . LYS A 1 4 ? 2.305 -14.581 16.033 1.00 63.23 4 LYS A O 10
ATOM 17140 N N . ASN A 1 5 ? 3.419 -14.091 14.144 1.00 53.01 5 ASN A N 10
ATOM 17141 C CA . ASN A 1 5 ? 3.158 -12.656 14.260 1.00 23.32 5 ASN A CA 10
ATOM 17142 C C . ASN A 1 5 ? 3.504 -11.922 12.963 1.00 73.34 5 ASN A C 10
ATOM 17143 O O . ASN A 1 5 ? 3.563 -10.697 12.921 1.00 31.01 5 ASN A O 10
ATOM 17154 N N . ALA A 1 6 ? 3.707 -12.674 11.890 1.00 44.15 6 ALA A N 10
ATOM 17155 C CA . ALA A 1 6 ? 4.009 -12.077 10.599 1.00 0.30 6 ALA A CA 10
ATOM 17156 C C . ALA A 1 6 ? 2.800 -12.187 9.679 1.00 40.43 6 ALA A C 10
ATOM 17157 O O . ALA A 1 6 ? 2.751 -13.040 8.787 1.00 15.51 6 ALA A O 10
ATOM 17164 N N . TYR A 1 7 ? 1.803 -11.349 9.945 1.00 72.23 7 TYR A N 10
ATOM 17165 C CA . TYR A 1 7 ? 0.572 -11.331 9.163 1.00 4.13 7 TYR A CA 10
ATOM 17166 C C . TYR A 1 7 ? 0.798 -10.650 7.824 1.00 63.04 7 TYR A C 10
ATOM 17167 O O . TYR A 1 7 ? 1.628 -9.753 7.720 1.00 31.14 7 TYR A O 10
ATOM 17185 N N . THR A 1 8 ? 0.039 -11.073 6.816 1.00 72.31 8 THR A N 10
ATOM 17186 C CA . THR A 1 8 ? 0.274 -10.666 5.432 1.00 20.31 8 THR A CA 10
ATOM 17187 C C . THR A 1 8 ? 0.269 -9.150 5.255 1.00 23.01 8 THR A C 10
ATOM 17188 O O . THR A 1 8 ? -0.276 -8.414 6.077 1.00 52.01 8 THR A O 10
ATOM 17199 N N . VAL A 1 9 ? 0.863 -8.696 4.154 1.00 33.11 9 VAL A N 10
ATOM 17200 C CA . VAL A 1 9 ? 0.881 -7.281 3.809 1.00 62.21 9 VAL A CA 10
ATOM 17201 C C . VAL A 1 9 ? -0.548 -6.717 3.743 1.00 32.02 9 VAL A C 10
ATOM 17202 O O . VAL A 1 9 ? -0.770 -5.516 3.919 1.00 1.24 9 VAL A O 10
ATOM 17215 N N . ALA A 1 10 ? -1.515 -7.598 3.499 1.00 72.23 10 ALA A N 10
ATOM 17216 C CA . ALA A 1 10 ? -2.917 -7.213 3.485 1.00 63.51 10 ALA A CA 10
ATOM 17217 C C . ALA A 1 10 ? -3.417 -6.961 4.906 1.00 52.24 10 ALA A C 10
ATOM 17218 O O . ALA A 1 10 ? -3.973 -5.903 5.197 1.00 5.01 10 ALA A O 10
ATOM 17225 N N . GLN A 1 11 ? -3.174 -7.924 5.796 1.00 73.10 11 GLN A N 10
ATOM 17226 C CA . GLN A 1 11 ? -3.632 -7.829 7.180 1.00 64.44 11 GLN A CA 10
ATOM 17227 C C . GLN A 1 11 ? -2.839 -6.779 7.948 1.00 61.10 11 GLN A C 10
ATOM 17228 O O . GLN A 1 11 ? -3.325 -6.214 8.922 1.00 22.24 11 GLN A O 10
ATOM 17242 N N . LEU A 1 12 ? -1.615 -6.523 7.503 1.00 11.42 12 LEU A N 10
ATOM 17243 C CA . LEU A 1 12 ? -0.789 -5.471 8.085 1.00 25.44 12 LEU A CA 10
ATOM 17244 C C . LEU A 1 12 ? -1.498 -4.124 7.971 1.00 54.42 12 LEU A C 10
ATOM 17245 O O . LEU A 1 12 ? -1.510 -3.332 8.910 1.00 52.24 12 LEU A O 10
ATOM 17261 N N . ALA A 1 13 ? -2.113 -3.885 6.818 1.00 64.13 13 ALA A N 10
ATOM 17262 C CA . ALA A 1 13 ? -2.872 -2.662 6.600 1.00 74.43 13 ALA A CA 10
ATOM 17263 C C . ALA A 1 13 ? -4.181 -2.706 7.381 1.00 14.41 13 ALA A C 10
ATOM 17264 O O . ALA A 1 13 ? -4.708 -1.677 7.799 1.00 12.24 13 ALA A O 10
ATOM 17271 N N . ASP A 1 14 ? -4.687 -3.917 7.583 1.00 13.22 14 ASP A N 10
ATOM 17272 C CA . ASP A 1 14 ? -5.917 -4.130 8.333 1.00 63.43 14 ASP A CA 10
ATOM 17273 C C . ASP A 1 14 ? -5.727 -3.786 9.807 1.00 14.10 14 ASP A C 10
ATOM 17274 O O . ASP A 1 14 ? -6.560 -3.109 10.407 1.00 11.54 14 ASP A O 10
ATOM 17283 N N . GLU A 1 15 ? -4.623 -4.240 10.389 1.00 24.24 15 GLU A N 10
ATOM 17284 C CA . GLU A 1 15 ? -4.343 -3.951 11.786 1.00 21.02 15 GLU A CA 10
ATOM 17285 C C . GLU A 1 15 ? -3.928 -2.487 11.936 1.00 41.41 15 GLU A C 10
ATOM 17286 O O . GLU A 1 15 ? -4.239 -1.845 12.938 1.00 41.23 15 GLU A O 10
ATOM 17298 N N . TYR A 1 16 ? -3.258 -1.960 10.909 1.00 64.21 16 TYR A N 10
ATOM 17299 C CA . TYR A 1 16 ? -2.873 -0.552 10.868 1.00 13.24 16 TYR A CA 10
ATOM 17300 C C . TYR A 1 16 ? -4.111 0.341 10.931 1.00 34.23 16 TYR A C 10
ATOM 17301 O O . TYR A 1 16 ? -4.099 1.407 11.562 1.00 73.40 16 TYR A O 10
ATOM 17319 N N . PHE A 1 17 ? -5.177 -0.108 10.272 1.00 12.34 17 PHE A N 10
ATOM 17320 C CA . PHE A 1 17 ? -6.464 0.574 10.314 1.00 30.03 17 PHE A CA 10
ATOM 17321 C C . PHE A 1 17 ? -6.934 0.709 11.758 1.00 42.42 17 PHE A C 10
ATOM 17322 O O . PHE A 1 17 ? -7.310 1.792 12.205 1.00 32.54 17 PHE A O 10
ATOM 17339 N N . GLU A 1 18 ? -6.867 -0.396 12.488 1.00 41.01 18 GLU A N 10
ATOM 17340 C CA . GLU A 1 18 ? -7.324 -0.445 13.872 1.00 62.12 18 GLU A CA 10
ATOM 17341 C C . GLU A 1 18 ? -6.486 0.465 14.773 1.00 62.31 18 GLU A C 10
ATOM 17342 O O . GLU A 1 18 ? -6.933 0.875 15.845 1.00 64.34 18 GLU A O 10
ATOM 17354 N N . ARG A 1 19 ? -5.265 0.768 14.343 1.00 33.11 19 ARG A N 10
ATOM 17355 C CA . ARG A 1 19 ? -4.361 1.587 15.145 1.00 64.31 19 ARG A CA 10
ATOM 17356 C C . ARG A 1 19 ? -4.630 3.072 14.926 1.00 71.51 19 ARG A C 10
ATOM 17357 O O . ARG A 1 19 ? -5.023 3.790 15.846 1.00 70.42 19 ARG A O 10
ATOM 17378 N N . MET A 1 20 ? -4.426 3.526 13.693 1.00 54.31 20 MET A N 10
ATOM 17379 C CA . MET A 1 20 ? -4.424 4.957 13.397 1.00 50.33 20 MET A CA 10
ATOM 17380 C C . MET A 1 20 ? -5.817 5.474 13.056 1.00 33.53 20 MET A C 10
ATOM 17381 O O . MET A 1 20 ? -6.134 6.638 13.299 1.00 60.32 20 MET A O 10
ATOM 17395 N N . ILE A 1 21 ? -6.655 4.602 12.525 1.00 50.42 21 ILE A N 10
ATOM 17396 C CA . ILE A 1 21 ? -7.961 5.004 12.019 1.00 3.44 21 ILE A CA 10
ATOM 17397 C C . ILE A 1 21 ? -9.043 4.688 13.057 1.00 3.24 21 ILE A C 10
ATOM 17398 O O . ILE A 1 21 ? -10.201 4.421 12.737 1.00 34.02 21 ILE A O 10
ATOM 17414 N N . ALA A 1 22 ? -8.640 4.740 14.317 1.00 51.54 22 ALA A N 10
ATOM 17415 C CA . ALA A 1 22 ? -9.561 4.580 15.428 1.00 42.13 22 ALA A CA 10
ATOM 17416 C C . ALA A 1 22 ? -9.624 5.865 16.249 1.00 34.13 22 ALA A C 10
ATOM 17417 O O . ALA A 1 22 ? -8.716 6.700 16.178 1.00 22.15 22 ALA A O 10
ATOM 17424 N N . GLY A 1 23 ? -10.690 6.026 17.019 1.00 3.42 23 GLY A N 10
ATOM 17425 C CA . GLY A 1 23 ? -10.851 7.220 17.829 1.00 51.45 23 GLY A CA 10
ATOM 17426 C C . GLY A 1 23 ? -11.557 8.332 17.075 1.00 35.23 23 GLY A C 10
ATOM 17427 O O . GLY A 1 23 ? -12.673 8.716 17.424 1.00 13.33 23 GLY A O 10
ATOM 17431 N N . ARG A 1 24 ? -10.909 8.835 16.031 1.00 34.41 24 ARG A N 10
ATOM 17432 C CA . ARG A 1 24 ? -11.472 9.875 15.192 1.00 35.42 24 ARG A CA 10
ATOM 17433 C C . ARG A 1 24 ? -10.921 9.749 13.781 1.00 31.43 24 ARG A C 10
ATOM 17434 O O . ARG A 1 24 ? -9.718 9.838 13.547 1.00 52.44 24 ARG A O 10
ATOM 17455 N N . TRP A 1 25 ? -11.818 9.481 12.864 1.00 73.30 25 TRP A N 10
ATOM 17456 C CA . TRP A 1 25 ? -11.458 9.222 11.480 1.00 4.31 25 TRP A CA 10
ATOM 17457 C C . TRP A 1 25 ? -12.529 9.741 10.518 1.00 43.52 25 TRP A C 10
ATOM 17458 O O . TRP A 1 25 ? -12.205 10.414 9.540 1.00 2.25 25 TRP A O 10
ATOM 17479 N N . LYS A 1 26 ? -13.800 9.456 10.830 1.00 40.52 26 LYS A N 10
ATOM 17480 C CA . LYS A 1 26 ? -14.935 9.838 9.983 1.00 31.41 26 LYS A CA 10
ATOM 17481 C C . LYS A 1 26 ? -14.896 9.163 8.611 1.00 0.41 26 LYS A C 10
ATOM 17482 O O . LYS A 1 26 ? -14.012 9.421 7.795 1.00 3.55 26 LYS A O 10
ATOM 17501 N N . HIS A 1 27 ? -15.894 8.313 8.372 1.00 31.14 27 HIS A N 10
ATOM 17502 C CA . HIS A 1 27 ? -16.022 7.559 7.124 1.00 54.20 27 HIS A CA 10
ATOM 17503 C C . HIS A 1 27 ? -14.828 6.642 6.889 1.00 64.04 27 HIS A C 10
ATOM 17504 O O . HIS A 1 27 ? -13.896 6.983 6.159 1.00 32.34 27 HIS A O 10
ATOM 17519 N N . PRO A 1 28 ? -14.854 5.453 7.504 1.00 15.11 28 PRO A N 10
ATOM 17520 C CA . PRO A 1 28 ? -13.767 4.483 7.389 1.00 52.25 28 PRO A CA 10
ATOM 17521 C C . PRO A 1 28 ? -13.759 3.798 6.029 1.00 42.21 28 PRO A C 10
ATOM 17522 O O . PRO A 1 28 ? -12.721 3.330 5.557 1.00 1.44 28 PRO A O 10
ATOM 17533 N N . ASN A 1 29 ? -14.924 3.760 5.395 1.00 72.43 29 ASN A N 10
ATOM 17534 C CA . ASN A 1 29 ? -15.086 3.078 4.119 1.00 40.35 29 ASN A CA 10
ATOM 17535 C C . ASN A 1 29 ? -14.276 3.761 3.025 1.00 31.14 29 ASN A C 10
ATOM 17536 O O . ASN A 1 29 ? -13.834 3.108 2.083 1.00 4.41 29 ASN A O 10
ATOM 17547 N N . ILE A 1 30 ? -14.063 5.066 3.164 1.00 5.03 30 ILE A N 10
ATOM 17548 C CA . ILE A 1 30 ? -13.282 5.819 2.189 1.00 5.12 30 ILE A CA 10
ATOM 17549 C C . ILE A 1 30 ? -11.864 5.265 2.093 1.00 5.32 30 ILE A C 10
ATOM 17550 O O . ILE A 1 30 ? -11.381 4.940 1.006 1.00 21.32 30 ILE A O 10
ATOM 17566 N N . VAL A 1 31 ? -11.202 5.138 3.236 1.00 72.42 31 VAL A N 10
ATOM 17567 C CA . VAL A 1 31 ? -9.843 4.626 3.256 1.00 4.30 31 VAL A CA 10
ATOM 17568 C C . VAL A 1 31 ? -9.836 3.106 3.066 1.00 23.44 31 VAL A C 10
ATOM 17569 O O . VAL A 1 31 ? -8.928 2.563 2.446 1.00 64.32 31 VAL A O 10
ATOM 17582 N N . ARG A 1 32 ? -10.873 2.428 3.564 1.00 21.12 32 ARG A N 10
ATOM 17583 C CA . ARG A 1 32 ? -11.004 0.982 3.377 1.00 51.33 32 ARG A CA 10
ATOM 17584 C C . ARG A 1 32 ? -11.097 0.623 1.899 1.00 74.02 32 ARG A C 10
ATOM 17585 O O . ARG A 1 32 ? -10.505 -0.361 1.462 1.00 35.43 32 ARG A O 10
ATOM 17606 N N . SER A 1 33 ? -11.826 1.430 1.129 1.00 44.55 33 SER A N 10
ATOM 17607 C CA . SER A 1 33 ? -11.933 1.214 -0.310 1.00 41.22 33 SER A CA 10
ATOM 17608 C C . SER A 1 33 ? -10.545 1.209 -0.940 1.00 61.32 33 SER A C 10
ATOM 17609 O O . SER A 1 33 ? -10.269 0.444 -1.864 1.00 2.23 33 SER A O 10
ATOM 17617 N N . ARG A 1 34 ? -9.669 2.053 -0.410 1.00 31.44 34 ARG A N 10
ATOM 17618 C CA . ARG A 1 34 ? -8.302 2.128 -0.888 1.00 31.20 34 ARG A CA 10
ATOM 17619 C C . ARG A 1 34 ? -7.475 0.969 -0.343 1.00 65.54 34 ARG A C 10
ATOM 17620 O O . ARG A 1 34 ? -6.772 0.312 -1.092 1.00 64.41 34 ARG A O 10
ATOM 17641 N N . ILE A 1 35 ? -7.583 0.707 0.954 1.00 2.42 35 ILE A N 10
ATOM 17642 C CA . ILE A 1 35 ? -6.820 -0.367 1.590 1.00 43.32 35 ILE A CA 10
ATOM 17643 C C . ILE A 1 35 ? -7.051 -1.712 0.896 1.00 75.24 35 ILE A C 10
ATOM 17644 O O . ILE A 1 35 ? -6.096 -2.409 0.545 1.00 41.03 35 ILE A O 10
ATOM 17660 N N . GLU A 1 36 ? -8.314 -2.055 0.674 1.00 75.50 36 GLU A N 10
ATOM 17661 C CA . GLU A 1 36 ? -8.662 -3.360 0.122 1.00 72.34 36 GLU A CA 10
ATOM 17662 C C . GLU A 1 36 ? -8.341 -3.457 -1.370 1.00 34.34 36 GLU A C 10
ATOM 17663 O O . GLU A 1 36 ? -7.971 -4.522 -1.859 1.00 54.41 36 GLU A O 10
ATOM 17675 N N . LYS A 1 37 ? -8.492 -2.352 -2.095 1.00 52.02 37 LYS A N 10
ATOM 17676 C CA . LYS A 1 37 ? -8.399 -2.385 -3.546 1.00 23.23 37 LYS A CA 10
ATOM 17677 C C . LYS A 1 37 ? -7.127 -1.705 -4.054 1.00 3.44 37 LYS A C 10
ATOM 17678 O O . LYS A 1 37 ? -6.349 -2.309 -4.789 1.00 24.41 37 LYS A O 10
ATOM 17697 N N . ASP A 1 38 ? -6.923 -0.454 -3.668 1.00 72.04 38 ASP A N 10
ATOM 17698 C CA . ASP A 1 38 ? -5.808 0.340 -4.189 1.00 13.23 38 ASP A CA 10
ATOM 17699 C C . ASP A 1 38 ? -4.484 -0.073 -3.555 1.00 65.25 38 ASP A C 10
ATOM 17700 O O . ASP A 1 38 ? -3.455 -0.131 -4.227 1.00 32.44 38 ASP A O 10
ATOM 17709 N N . ILE A 1 39 ? -4.513 -0.348 -2.259 1.00 42.41 39 ILE A N 10
ATOM 17710 C CA . ILE A 1 39 ? -3.314 -0.741 -1.534 1.00 11.43 39 ILE A CA 10
ATOM 17711 C C . ILE A 1 39 ? -2.987 -2.207 -1.809 1.00 22.13 39 ILE A C 10
ATOM 17712 O O . ILE A 1 39 ? -1.820 -2.597 -1.872 1.00 15.53 39 ILE A O 10
ATOM 17728 N N . LYS A 1 40 ? -4.025 -3.020 -1.961 1.00 64.21 40 LYS A N 10
ATOM 17729 C CA . LYS A 1 40 ? -3.860 -4.414 -2.352 1.00 15.35 40 LYS A CA 10
ATOM 17730 C C . LYS A 1 40 ? -4.564 -4.689 -3.679 1.00 64.44 40 LYS A C 10
ATOM 17731 O O . LYS A 1 40 ? -5.652 -5.257 -3.701 1.00 55.54 40 LYS A O 10
ATOM 17750 N N . PRO A 1 41 ? -3.960 -4.278 -4.805 1.00 60.50 41 PRO A N 10
ATOM 17751 C CA . PRO A 1 41 ? -4.535 -4.488 -6.133 1.00 35.15 41 PRO A CA 10
ATOM 17752 C C . PRO A 1 41 ? -4.356 -5.926 -6.609 1.00 53.03 41 PRO A C 10
ATOM 17753 O O . PRO A 1 41 ? -5.049 -6.382 -7.517 1.00 53.40 41 PRO A O 10
ATOM 17764 N N . ALA A 1 42 ? -3.422 -6.631 -5.980 1.00 51.21 42 ALA A N 10
ATOM 17765 C CA . ALA A 1 42 ? -3.118 -8.013 -6.332 1.00 75.32 42 ALA A CA 10
ATOM 17766 C C . ALA A 1 42 ? -2.229 -8.641 -5.272 1.00 75.45 42 ALA A C 10
ATOM 17767 O O . ALA A 1 42 ? -2.353 -9.822 -4.949 1.00 20.34 42 ALA A O 10
ATOM 17774 N N . ILE A 1 43 ? -1.333 -7.834 -4.730 1.00 52.42 43 ILE A N 10
ATOM 17775 C CA . ILE A 1 43 ? -0.430 -8.277 -3.680 1.00 3.11 43 ILE A CA 10
ATOM 17776 C C . ILE A 1 43 ? -1.135 -8.333 -2.322 1.00 62.21 43 ILE A C 10
ATOM 17777 O O . ILE A 1 43 ? -0.908 -7.496 -1.447 1.00 61.44 43 ILE A O 10
ATOM 17793 N N . GLY A 1 44 ? -2.010 -9.310 -2.171 1.00 20.44 44 GLY A N 10
ATOM 17794 C CA . GLY A 1 44 ? -2.705 -9.510 -0.919 1.00 11.22 44 GLY A CA 10
ATOM 17795 C C . GLY A 1 44 ? -2.738 -10.973 -0.551 1.00 24.43 44 GLY A C 10
ATOM 17796 O O . GLY A 1 44 ? -2.873 -11.823 -1.431 1.00 54.12 44 GLY A O 10
ATOM 17800 N N . SER A 1 45 ? -2.605 -11.270 0.742 1.00 3.54 45 SER A N 10
ATOM 17801 C CA . SER A 1 45 ? -2.496 -12.651 1.212 1.00 61.03 45 SER A CA 10
ATOM 17802 C C . SER A 1 45 ? -1.338 -13.359 0.502 1.00 74.50 45 SER A C 10
ATOM 17803 O O . SER A 1 45 ? -1.372 -14.562 0.261 1.00 45.02 45 SER A O 10
ATOM 17811 N N . LEU A 1 46 ? -0.303 -12.584 0.203 1.00 63.32 46 LEU A N 10
ATOM 17812 C CA . LEU A 1 46 ? 0.869 -13.063 -0.516 1.00 12.04 46 LEU A CA 10
ATOM 17813 C C . LEU A 1 46 ? 2.097 -12.934 0.389 1.00 31.53 46 LEU A C 10
ATOM 17814 O O . LEU A 1 46 ? 3.209 -12.708 -0.075 1.00 74.50 46 LEU A O 10
ATOM 17830 N N . LYS A 1 47 ? 1.881 -13.121 1.694 1.00 1.12 47 LYS A N 10
ATOM 17831 C CA . LYS A 1 47 ? 2.887 -12.811 2.708 1.00 45.01 47 LYS A CA 10
ATOM 17832 C C . LYS A 1 47 ? 3.320 -11.348 2.658 1.00 11.42 47 LYS A C 10
ATOM 17833 O O . LYS A 1 47 ? 2.871 -10.574 1.812 1.00 63.44 47 LYS A O 10
ATOM 17852 N N . VAL A 1 48 ? 4.128 -10.954 3.624 1.00 70.24 48 VAL A N 10
ATOM 17853 C CA . VAL A 1 48 ? 4.645 -9.599 3.673 1.00 42.11 48 VAL A CA 10
ATOM 17854 C C . VAL A 1 48 ? 5.901 -9.483 2.828 1.00 21.43 48 VAL A C 10
ATOM 17855 O O . VAL A 1 48 ? 6.047 -8.576 2.019 1.00 44.34 48 VAL A O 10
ATOM 17868 N N . GLU A 1 49 ? 6.796 -10.439 3.022 1.00 74.15 49 GLU A N 10
ATOM 17869 C CA . GLU A 1 49 ? 8.147 -10.390 2.476 1.00 70.21 49 GLU A CA 10
ATOM 17870 C C . GLU A 1 49 ? 8.171 -10.574 0.962 1.00 70.45 49 GLU A C 10
ATOM 17871 O O . GLU A 1 49 ? 9.228 -10.458 0.332 1.00 1.41 49 GLU A O 10
ATOM 17883 N N . ASP A 1 50 ? 7.019 -10.867 0.379 1.00 30.21 50 ASP A N 10
ATOM 17884 C CA . ASP A 1 50 ? 6.931 -11.068 -1.062 1.00 70.11 50 ASP A CA 10
ATOM 17885 C C . ASP A 1 50 ? 6.614 -9.750 -1.767 1.00 42.10 50 ASP A C 10
ATOM 17886 O O . ASP A 1 50 ? 6.647 -9.667 -2.999 1.00 21.22 50 ASP A O 10
ATOM 17895 N N . VAL A 1 51 ? 6.318 -8.708 -0.993 1.00 24.25 51 VAL A N 10
ATOM 17896 C CA . VAL A 1 51 ? 6.064 -7.407 -1.588 1.00 52.41 51 VAL A CA 10
ATOM 17897 C C . VAL A 1 51 ? 7.385 -6.797 -2.065 1.00 51.23 51 VAL A C 10
ATOM 17898 O O . VAL A 1 51 ? 8.165 -6.219 -1.305 1.00 55.42 51 VAL A O 10
ATOM 17911 N N . LYS A 1 52 ? 7.651 -6.994 -3.340 1.00 24.31 52 LYS A N 10
ATOM 17912 C CA . LYS A 1 52 ? 8.914 -6.609 -3.938 1.00 1.34 52 LYS A CA 10
ATOM 17913 C C . LYS A 1 52 ? 8.710 -5.414 -4.858 1.00 53.12 52 LYS A C 10
ATOM 17914 O O . LYS A 1 52 ? 7.587 -5.155 -5.292 1.00 60.05 52 LYS A O 10
ATOM 17933 N N . PRO A 1 53 ? 9.787 -4.663 -5.146 1.00 72.52 53 PRO A N 10
ATOM 17934 C CA . PRO A 1 53 ? 9.721 -3.437 -5.957 1.00 60.25 53 PRO A CA 10
ATOM 17935 C C . PRO A 1 53 ? 8.924 -3.599 -7.250 1.00 22.24 53 PRO A C 10
ATOM 17936 O O . PRO A 1 53 ? 8.096 -2.754 -7.584 1.00 31.54 53 PRO A O 10
ATOM 17947 N N . ARG A 1 54 ? 9.160 -4.695 -7.959 1.00 4.22 54 ARG A N 10
ATOM 17948 C CA . ARG A 1 54 ? 8.526 -4.913 -9.252 1.00 73.25 54 ARG A CA 10
ATOM 17949 C C . ARG A 1 54 ? 7.033 -5.209 -9.081 1.00 62.45 54 ARG A C 10
ATOM 17950 O O . ARG A 1 54 ? 6.215 -4.864 -9.933 1.00 23.21 54 ARG A O 10
ATOM 17971 N N . HIS A 1 55 ? 6.675 -5.836 -7.968 1.00 53.32 55 HIS A N 10
ATOM 17972 C CA . HIS A 1 55 ? 5.270 -6.055 -7.644 1.00 42.23 55 HIS A CA 10
ATOM 17973 C C . HIS A 1 55 ? 4.563 -4.718 -7.429 1.00 11.51 55 HIS A C 10
ATOM 17974 O O . HIS A 1 55 ? 3.397 -4.556 -7.783 1.00 45.11 55 HIS A O 10
ATOM 179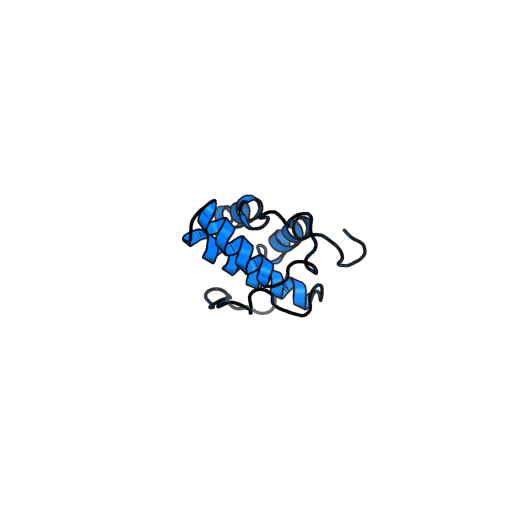89 N N . ILE A 1 56 ? 5.286 -3.768 -6.851 1.00 23.05 56 ILE A N 10
ATOM 17990 C CA . ILE A 1 56 ? 4.743 -2.443 -6.570 1.00 50.10 56 ILE A CA 10
ATOM 17991 C C . ILE A 1 56 ? 4.656 -1.583 -7.832 1.00 11.14 56 ILE A C 10
ATOM 17992 O O . ILE A 1 56 ? 3.650 -0.910 -8.061 1.00 14.32 56 ILE A O 10
ATOM 18008 N N . ASP A 1 57 ? 5.694 -1.614 -8.662 1.00 34.45 57 ASP A N 10
ATOM 18009 C CA . ASP A 1 57 ? 5.736 -0.756 -9.844 1.00 42.04 57 ASP A CA 10
ATOM 18010 C C . ASP A 1 57 ? 4.594 -1.105 -10.794 1.00 24.11 57 ASP A C 10
ATOM 18011 O O . ASP A 1 57 ? 4.016 -0.231 -11.445 1.00 54.41 57 ASP A O 10
ATOM 18020 N N . ASP A 1 58 ? 4.263 -2.384 -10.847 1.00 34.32 58 ASP A N 10
ATOM 18021 C CA . ASP A 1 58 ? 3.187 -2.859 -11.703 1.00 10.41 58 ASP A CA 10
ATOM 18022 C C . ASP A 1 58 ? 1.819 -2.439 -11.165 1.00 5.42 58 ASP A C 10
ATOM 18023 O O . ASP A 1 58 ? 0.966 -1.968 -11.921 1.00 42.42 58 ASP A O 10
ATOM 18032 N N . VAL A 1 59 ? 1.610 -2.589 -9.859 1.00 61.32 59 VAL A N 10
ATOM 18033 C CA . VAL A 1 59 ? 0.311 -2.273 -9.268 1.00 50.12 59 VAL A CA 10
ATOM 18034 C C . VAL A 1 59 ? 0.059 -0.765 -9.246 1.00 54.53 59 VAL A C 10
ATOM 18035 O O . VAL A 1 59 ? -1.074 -0.320 -9.434 1.00 50.23 59 VAL A O 10
ATOM 18048 N N . LEU A 1 60 ? 1.113 0.023 -9.043 1.00 4.52 60 LEU A N 10
ATOM 18049 C CA . LEU A 1 60 ? 0.990 1.479 -9.083 1.00 52.25 60 LEU A CA 10
ATOM 18050 C C . LEU A 1 60 ? 0.664 1.945 -10.495 1.00 41.23 60 LEU A C 10
ATOM 18051 O O . LEU A 1 60 ? -0.091 2.897 -10.684 1.00 61.35 60 LEU A O 10
ATOM 18067 N N . LYS A 1 61 ? 1.224 1.256 -11.481 1.00 0.54 61 LYS A N 10
ATOM 18068 C CA . LYS A 1 61 ? 0.937 1.535 -12.881 1.00 35.04 61 LYS A CA 10
ATOM 18069 C C . LYS A 1 61 ? -0.545 1.299 -13.175 1.00 0.13 61 LYS A C 10
ATOM 18070 O O . LYS A 1 61 ? -1.144 1.969 -14.017 1.00 20.13 61 LYS A O 10
ATOM 18089 N N . ALA A 1 62 ? -1.131 0.347 -12.468 1.00 33.23 62 ALA A N 10
ATOM 18090 C CA . ALA A 1 62 ? -2.550 0.068 -12.608 1.00 64.12 62 ALA A CA 10
ATOM 18091 C C . ALA A 1 62 ? -3.388 1.154 -11.936 1.00 24.23 62 ALA A C 10
ATOM 18092 O O . ALA A 1 62 ? -4.261 1.753 -12.565 1.00 41.43 62 ALA A O 10
ATOM 18099 N N . VAL A 1 63 ? -3.100 1.429 -10.668 1.00 51.23 63 VAL A N 10
ATOM 18100 C CA . VAL A 1 63 ? -3.903 2.368 -9.888 1.00 51.12 63 VAL A CA 10
ATOM 18101 C C . VAL A 1 63 ? -3.793 3.806 -10.407 1.00 72.53 63 VAL A C 10
ATOM 18102 O O . VAL A 1 63 ? -4.726 4.598 -10.244 1.00 15.02 63 VAL A O 10
ATOM 18115 N N . MET A 1 64 ? -2.670 4.145 -11.039 1.00 21.42 64 MET A N 10
ATOM 18116 C CA . MET A 1 64 ? -2.477 5.496 -11.567 1.00 73.10 64 MET A CA 10
ATOM 18117 C C . MET A 1 64 ? -3.373 5.731 -12.781 1.00 0.11 64 MET A C 10
ATOM 18118 O O . MET A 1 64 ? -3.752 6.865 -13.073 1.00 41.40 64 MET A O 10
ATOM 18132 N N . LYS A 1 65 ? -3.725 4.655 -13.474 1.00 44.12 65 LYS A N 10
ATOM 18133 C CA . LYS A 1 65 ? -4.612 4.740 -14.614 1.00 42.30 65 LYS A CA 10
ATOM 18134 C C . LYS A 1 65 ? -6.054 4.616 -14.143 1.00 13.41 65 LYS A C 10
ATOM 18135 O O . LYS A 1 65 ? -6.946 5.306 -14.634 1.00 43.14 65 LYS A O 10
ATOM 18154 N N . ARG A 1 66 ? -6.259 3.741 -13.167 1.00 20.21 66 ARG A N 10
ATOM 18155 C CA . ARG A 1 66 ? -7.583 3.513 -12.591 1.00 24.43 66 ARG A CA 10
ATOM 18156 C C . ARG A 1 66 ? -8.167 4.796 -12.009 1.00 22.21 66 ARG A C 10
ATOM 18157 O O . ARG A 1 66 ? -9.365 5.056 -12.131 1.00 31.02 66 ARG A O 10
ATOM 18178 N N . GLY A 1 67 ? -7.318 5.598 -11.393 1.00 21.23 67 GLY A N 10
ATOM 18179 C CA . GLY A 1 67 ? -7.771 6.848 -10.827 1.00 64.04 67 GLY A CA 10
ATOM 18180 C C . GLY A 1 67 ? -7.053 8.033 -11.429 1.00 20.54 67 GLY A C 10
ATOM 18181 O O . GLY A 1 67 ? -7.553 8.664 -12.360 1.00 24.41 67 GLY A O 10
ATOM 18185 N N . ALA A 1 68 ? -5.874 8.316 -10.903 1.00 2.33 68 ALA A N 10
ATOM 18186 C CA . ALA A 1 68 ? -5.062 9.434 -11.354 1.00 62.33 68 ALA A CA 10
ATOM 18187 C C . ALA A 1 68 ? -3.652 9.277 -10.826 1.00 63.33 68 ALA A C 10
ATOM 18188 O O . ALA A 1 68 ? -3.439 8.617 -9.806 1.00 75.12 68 ALA A O 10
ATOM 18195 N N . PRO A 1 69 ? -2.671 9.866 -11.513 1.00 25.10 69 PRO A N 10
ATOM 18196 C CA . PRO A 1 69 ? -1.270 9.759 -11.121 1.00 2.04 69 PRO A CA 10
ATOM 18197 C C . PRO A 1 69 ? -1.029 10.363 -9.745 1.00 21.20 69 PRO A C 10
ATOM 18198 O O . PRO A 1 69 ? -0.247 9.840 -8.951 1.00 1.03 69 PRO A O 10
ATOM 18209 N N . SER A 1 70 ? -1.734 11.450 -9.463 1.00 20.20 70 SER A N 10
ATOM 18210 C CA . SER A 1 70 ? -1.653 12.116 -8.171 1.00 1.20 70 SER A CA 10
ATOM 18211 C C . SER A 1 70 ? -2.091 11.176 -7.046 1.00 21.23 70 SER A C 10
ATOM 18212 O O . SER A 1 70 ? -1.575 11.244 -5.930 1.00 0.15 70 SER A O 10
ATOM 18220 N N . ILE A 1 71 ? -3.027 10.286 -7.358 1.00 14.31 71 ILE A N 10
ATOM 18221 C CA . ILE A 1 71 ? -3.534 9.333 -6.381 1.00 4.54 71 ILE A CA 10
ATOM 18222 C C . ILE A 1 71 ? -2.469 8.288 -6.061 1.00 2.25 71 ILE A C 10
ATOM 18223 O O . ILE A 1 71 ? -2.327 7.858 -4.917 1.00 41.20 71 ILE A O 10
ATOM 18239 N N . ALA A 1 72 ? -1.699 7.904 -7.072 1.00 15.21 72 ALA A N 10
ATOM 18240 C CA . ALA A 1 72 ? -0.618 6.946 -6.880 1.00 31.33 72 ALA A CA 10
ATOM 18241 C C . ALA A 1 72 ? 0.476 7.546 -6.004 1.00 21.22 72 ALA A C 10
ATOM 18242 O O . ALA A 1 72 ? 1.094 6.852 -5.200 1.00 34.23 72 ALA A O 10
ATOM 18249 N N . ASN A 1 73 ? 0.695 8.849 -6.154 1.00 41.31 73 ASN A N 10
ATOM 18250 C CA . ASN A 1 73 ? 1.692 9.559 -5.355 1.00 31.25 73 ASN A CA 10
ATOM 18251 C C . ASN A 1 73 ? 1.198 9.700 -3.926 1.00 42.41 73 ASN A C 10
ATOM 18252 O O . ASN A 1 73 ? 1.963 9.574 -2.972 1.00 2.13 73 ASN A O 10
ATOM 18263 N N . ASP A 1 74 ? -0.093 9.952 -3.797 1.00 54.33 74 ASP A N 10
ATOM 18264 C CA . ASP A 1 74 ? -0.733 10.057 -2.486 1.00 73.04 74 ASP A CA 10
ATOM 18265 C C . ASP A 1 74 ? -0.707 8.710 -1.770 1.00 31.12 74 ASP A C 10
ATOM 18266 O O . ASP A 1 74 ? -0.527 8.639 -0.557 1.00 50.21 74 ASP A O 10
ATOM 18275 N N . THR A 1 75 ? -0.863 7.643 -2.540 1.00 44.45 75 THR A N 10
ATOM 18276 C CA . THR A 1 75 ? -0.804 6.289 -2.006 1.00 61.43 75 THR A CA 10
ATOM 18277 C C . THR A 1 75 ? 0.584 5.996 -1.428 1.00 74.05 75 THR A C 10
ATOM 18278 O O . THR A 1 75 ? 0.717 5.277 -0.436 1.00 74.25 75 THR A O 10
ATOM 18289 N N . LEU A 1 76 ? 1.611 6.588 -2.033 1.00 34.20 76 LEU A N 10
ATOM 18290 C CA . LEU A 1 76 ? 2.987 6.436 -1.557 1.00 43.34 76 LEU A CA 10
ATOM 18291 C C . LEU A 1 76 ? 3.133 6.960 -0.132 1.00 70.32 76 LEU A C 10
ATOM 18292 O O . LEU A 1 76 ? 3.955 6.466 0.638 1.00 10.33 76 LEU A O 10
ATOM 18308 N N . ARG A 1 77 ? 2.326 7.960 0.207 1.00 31.04 77 ARG A N 10
ATOM 18309 C CA . ARG A 1 77 ? 2.344 8.552 1.541 1.00 14.51 77 ARG A CA 10
ATOM 18310 C C . ARG A 1 77 ? 1.925 7.506 2.574 1.00 50.15 77 ARG A C 10
ATOM 18311 O O . ARG A 1 77 ? 2.484 7.430 3.670 1.00 12.52 77 ARG A O 10
ATOM 18332 N N . TRP A 1 78 ? 0.938 6.698 2.207 1.00 31.43 78 TRP A N 10
ATOM 18333 C CA . TRP A 1 78 ? 0.492 5.599 3.054 1.00 51.12 78 TRP A CA 10
ATOM 18334 C C . TRP A 1 78 ? 1.480 4.436 3.003 1.00 75.22 78 TRP A C 10
ATOM 18335 O O . TRP A 1 78 ? 1.794 3.836 4.032 1.00 53.41 78 TRP A O 10
ATOM 18356 N N . LEU A 1 79 ? 1.966 4.125 1.800 1.00 72.20 79 LEU A N 10
ATOM 18357 C CA . LEU A 1 79 ? 2.933 3.042 1.610 1.00 22.45 79 LEU A CA 10
ATOM 18358 C C . LEU A 1 79 ? 4.175 3.272 2.466 1.00 72.20 79 LEU A C 10
ATOM 18359 O O . LEU A 1 79 ? 4.699 2.341 3.075 1.00 4.13 79 LEU A O 10
ATOM 18375 N N . LYS A 1 80 ? 4.630 4.524 2.494 1.00 31.04 80 LYS A N 10
ATOM 18376 C CA . LYS A 1 80 ? 5.737 4.947 3.329 1.00 40.43 80 LYS A CA 10
ATOM 18377 C C . LYS A 1 80 ? 5.584 4.427 4.755 1.00 43.42 80 LYS A C 10
ATOM 18378 O O . LYS A 1 80 ? 6.425 3.681 5.251 1.00 1.34 80 LYS A O 10
ATOM 18397 N N . ARG A 1 81 ? 4.487 4.812 5.388 1.00 2.13 81 ARG A N 10
ATOM 18398 C CA . ARG A 1 81 ? 4.216 4.443 6.772 1.00 53.11 81 ARG A CA 10
ATOM 18399 C C . ARG A 1 81 ? 4.062 2.932 6.934 1.00 20.45 81 ARG A C 10
ATOM 18400 O O . ARG A 1 81 ? 4.621 2.344 7.859 1.00 60.14 81 ARG A O 10
ATOM 18421 N N . MET A 1 82 ? 3.320 2.313 6.022 1.00 21.45 82 MET A N 10
ATOM 18422 C CA . MET A 1 82 ? 3.026 0.882 6.108 1.00 35.43 82 MET A CA 10
ATOM 18423 C C . MET A 1 82 ? 4.298 0.042 6.025 1.00 61.04 82 MET A C 10
ATOM 18424 O O . MET A 1 82 ? 4.515 -0.850 6.845 1.00 50.45 82 MET A O 10
ATOM 18438 N N . PHE A 1 83 ? 5.145 0.337 5.045 1.00 41.14 83 PHE A N 10
ATOM 18439 C CA . PHE A 1 83 ? 6.357 -0.446 4.837 1.00 61.42 83 PHE A CA 10
ATOM 18440 C C . PHE A 1 83 ? 7.409 -0.123 5.893 1.00 21.00 83 PHE A C 10
ATOM 18441 O O . PHE A 1 83 ? 8.130 -1.013 6.348 1.00 74.15 83 PHE A O 10
ATOM 18458 N N . ASN A 1 84 ? 7.484 1.144 6.292 1.00 52.33 84 ASN A N 10
ATOM 18459 C CA . ASN A 1 84 ? 8.402 1.556 7.350 1.00 54.41 84 ASN A CA 10
ATOM 18460 C C . ASN A 1 84 ? 8.090 0.806 8.639 1.00 12.40 84 ASN A C 10
ATOM 18461 O O . ASN A 1 84 ? 8.992 0.319 9.320 1.00 42.33 84 ASN A O 10
ATOM 18472 N N . TYR A 1 85 ? 6.803 0.699 8.952 1.00 2.02 85 TYR A N 10
ATOM 18473 C CA . TYR A 1 85 ? 6.362 -0.021 10.135 1.00 61.25 85 TYR A CA 10
ATOM 18474 C C . TYR A 1 85 ? 6.771 -1.488 10.054 1.00 23.53 85 TYR A C 10
ATOM 18475 O O . TYR A 1 85 ? 7.140 -2.095 11.056 1.00 30.53 85 TYR A O 10
ATOM 18493 N N . ALA A 1 86 ? 6.713 -2.051 8.857 1.00 41.44 86 ALA A N 10
ATOM 18494 C CA . ALA A 1 86 ? 7.054 -3.452 8.665 1.00 31.02 86 ALA A CA 10
ATOM 18495 C C . ALA A 1 86 ? 8.548 -3.688 8.866 1.00 3.34 86 ALA A C 10
ATOM 18496 O O . ALA A 1 86 ? 8.945 -4.703 9.434 1.00 64.42 86 ALA A O 10
ATOM 18503 N N . ILE A 1 87 ? 9.378 -2.757 8.409 1.00 52.42 87 ILE A N 10
ATOM 18504 C CA . ILE A 1 87 ? 10.819 -2.847 8.646 1.00 3.41 87 ILE A CA 10
ATOM 18505 C C . ILE A 1 87 ? 11.106 -2.638 10.129 1.00 12.13 87 ILE A C 10
ATOM 18506 O O . ILE A 1 87 ? 11.939 -3.323 10.722 1.00 64.12 87 ILE A O 10
ATOM 18522 N N . LYS A 1 88 ? 10.392 -1.686 10.714 1.00 13.45 88 LYS A N 10
ATOM 18523 C CA . LYS A 1 88 ? 10.448 -1.426 12.146 1.00 51.40 88 LYS A CA 10
ATOM 18524 C C . LYS A 1 88 ? 10.107 -2.699 12.922 1.00 55.30 88 LYS A C 10
ATOM 18525 O O . LYS A 1 88 ? 10.757 -3.029 13.917 1.00 12.21 88 LYS A O 10
ATOM 18544 N N . ARG A 1 89 ? 9.101 -3.422 12.442 1.00 31.45 89 ARG A N 10
ATOM 18545 C CA . ARG A 1 89 ? 8.678 -4.674 13.060 1.00 63.24 89 ARG A CA 10
ATOM 18546 C C . ARG A 1 89 ? 9.497 -5.850 12.507 1.00 52.53 89 ARG A C 10
ATOM 18547 O O . ARG A 1 89 ? 9.109 -7.009 12.640 1.00 32.41 89 ARG A O 10
ATOM 18568 N N . HIS A 1 90 ? 10.637 -5.515 11.887 1.00 13.21 90 HIS A N 10
ATOM 18569 C CA . HIS A 1 90 ? 11.623 -6.473 11.352 1.00 64.25 90 HIS A CA 10
ATOM 18570 C C . HIS A 1 90 ? 11.002 -7.517 10.418 1.00 14.32 90 HIS A C 10
ATOM 18571 O O . HIS A 1 90 ? 11.540 -8.612 10.255 1.00 64.04 90 HIS A O 10
ATOM 18586 N N . ILE A 1 91 ? 9.909 -7.163 9.766 1.00 20.21 91 ILE A N 10
ATOM 18587 C CA . ILE A 1 91 ? 9.222 -8.097 8.883 1.00 52.22 91 ILE A CA 10
ATOM 18588 C C . ILE A 1 91 ? 9.861 -8.108 7.496 1.00 23.51 91 ILE A C 10
ATOM 18589 O O . ILE A 1 91 ? 10.219 -9.165 6.979 1.00 0.33 91 ILE A O 10
ATOM 18605 N N . ILE A 1 92 ? 10.017 -6.931 6.896 1.00 51.42 92 ILE A N 10
ATOM 18606 C CA . ILE A 1 92 ? 10.563 -6.838 5.546 1.00 13.31 92 ILE A CA 10
ATOM 18607 C C . ILE A 1 92 ? 11.858 -6.039 5.526 1.00 23.14 92 ILE A C 10
ATOM 18608 O O . ILE A 1 92 ? 12.120 -5.230 6.414 1.00 73.32 92 ILE A O 10
ATOM 18624 N N . GLU A 1 93 ? 12.659 -6.281 4.500 1.00 12.35 93 GLU A N 10
ATOM 18625 C CA . GLU A 1 93 ? 13.918 -5.575 4.320 1.00 14.45 93 GLU A CA 10
ATOM 18626 C C . GLU A 1 93 ? 13.891 -4.746 3.033 1.00 64.42 93 GLU A C 10
ATOM 18627 O O . GLU A 1 93 ? 14.659 -3.798 2.874 1.00 53.11 93 GLU A O 10
ATOM 18639 N N . TYR A 1 94 ? 12.982 -5.096 2.131 1.00 23.41 94 TYR A N 10
ATOM 18640 C CA . TYR A 1 94 ? 12.959 -4.505 0.795 1.00 72.30 94 TYR A CA 10
ATOM 18641 C C . TYR A 1 94 ? 12.469 -3.062 0.808 1.00 41.31 94 TYR A C 10
ATOM 18642 O O . TYR A 1 94 ? 13.120 -2.180 0.245 1.00 41.55 94 TYR A O 10
ATOM 18660 N N . ASN A 1 95 ? 11.339 -2.829 1.472 1.00 62.45 95 ASN A N 10
ATOM 18661 C CA . ASN A 1 95 ? 10.638 -1.566 1.402 1.00 52.42 95 ASN A CA 10
ATOM 18662 C C . ASN A 1 95 ? 10.407 -1.170 -0.056 1.00 14.43 95 ASN A C 10
ATOM 18663 O O . ASN A 1 95 ? 11.045 -0.254 -0.580 1.00 52.41 95 ASN A O 10
ATOM 18674 N N . PRO A 1 96 ? 9.471 -1.858 -0.723 1.00 21.42 96 PRO A N 10
ATOM 18675 C CA . PRO A 1 96 ? 9.259 -1.730 -2.172 1.00 51.32 96 PRO A CA 10
ATOM 18676 C C . PRO A 1 96 ? 8.671 -0.384 -2.586 1.00 62.13 96 PRO A C 10
ATOM 18677 O O . PRO A 1 96 ? 8.468 -0.130 -3.771 1.00 1.10 96 PRO A O 10
ATOM 18688 N N . ALA A 1 97 ? 8.418 0.483 -1.615 1.00 51.45 97 ALA A N 10
ATOM 18689 C CA . ALA A 1 97 ? 7.908 1.814 -1.907 1.00 62.53 97 ALA A CA 10
ATOM 18690 C C . ALA A 1 97 ? 9.009 2.667 -2.523 1.00 62.24 97 ALA A C 10
ATOM 18691 O O . ALA A 1 97 ? 8.741 3.661 -3.202 1.00 31.11 97 ALA A O 10
ATOM 18698 N N . ALA A 1 98 ? 10.251 2.244 -2.306 1.00 61.34 98 ALA A N 10
ATOM 18699 C CA . ALA A 1 98 ? 11.410 2.943 -2.836 1.00 1.15 98 ALA A CA 10
ATOM 18700 C C . ALA A 1 98 ? 11.565 2.679 -4.329 1.00 2.41 98 ALA A C 10
ATOM 18701 O O . ALA A 1 98 ? 12.408 3.277 -4.993 1.00 71.04 98 ALA A O 10
ATOM 18708 N N . ALA A 1 99 ? 10.737 1.780 -4.856 1.00 22.05 99 ALA A N 10
ATOM 18709 C CA . ALA A 1 99 ? 10.754 1.470 -6.279 1.00 73.23 99 ALA A CA 10
ATOM 18710 C C . ALA A 1 99 ? 10.133 2.604 -7.079 1.00 10.43 99 ALA A C 10
ATOM 18711 O O . ALA A 1 99 ? 10.274 2.670 -8.299 1.00 34.42 99 ALA A O 10
ATOM 18718 N N . PHE A 1 100 ? 9.445 3.494 -6.382 1.00 45.20 100 PHE A N 10
ATOM 18719 C CA . PHE A 1 100 ? 8.850 4.658 -7.013 1.00 1.13 100 PHE A CA 10
ATOM 18720 C C . PHE A 1 100 ? 9.331 5.914 -6.301 1.00 23.44 100 PHE A C 10
ATOM 18721 O O . PHE A 1 100 ? 10.105 6.693 -6.860 1.00 34.11 100 PHE A O 10
ATOM 18738 N N . ASP A 1 101 ? 8.875 6.077 -5.056 1.00 25.03 101 ASP A N 10
ATOM 18739 C CA . ASP A 1 101 ? 9.275 7.191 -4.188 1.00 61.23 101 ASP A CA 10
ATOM 18740 C C . ASP A 1 101 ? 8.778 8.547 -4.711 1.00 54.32 101 ASP A C 10
ATOM 18741 O O . ASP A 1 101 ? 9.033 8.927 -5.854 1.00 30.53 101 ASP A O 10
ATOM 18750 N N . PRO A 1 102 ? 8.048 9.292 -3.868 1.00 74.52 102 PRO A N 10
ATOM 18751 C CA . PRO A 1 102 ? 7.520 10.616 -4.227 1.00 14.03 102 PRO A CA 10
ATOM 18752 C C . PRO A 1 102 ? 8.601 11.697 -4.253 1.00 4.00 102 PRO A C 10
ATOM 18753 O O . PRO A 1 102 ? 8.427 12.751 -4.869 1.00 51.04 102 PRO A O 10
ATOM 18764 N N . GLY A 1 103 ? 9.716 11.431 -3.587 1.00 35.42 103 GLY A N 10
ATOM 18765 C CA . GLY A 1 103 ? 10.802 12.381 -3.540 1.00 60.21 103 GLY A CA 10
ATOM 18766 C C . GLY A 1 103 ? 10.449 13.629 -2.757 1.00 11.43 103 GLY A C 10
ATOM 18767 O O . GLY A 1 103 ? 9.933 13.551 -1.638 1.00 64.11 103 GLY A O 10
ATOM 18771 N N . ASP A 1 104 ? 10.704 14.778 -3.359 1.00 62.44 104 ASP A N 10
ATOM 18772 C CA . ASP A 1 104 ? 10.488 16.066 -2.704 1.00 15.31 104 ASP A CA 10
ATOM 18773 C C . ASP A 1 104 ? 9.246 16.754 -3.256 1.00 53.04 104 ASP A C 10
ATOM 18774 O O . ASP A 1 104 ? 8.987 17.918 -2.946 1.00 74.34 104 ASP A O 10
ATOM 18783 N N . ALA A 1 105 ? 8.486 16.020 -4.067 1.00 63.51 105 ALA A N 10
ATOM 18784 C CA . ALA A 1 105 ? 7.327 16.571 -4.766 1.00 52.33 105 ALA A CA 10
ATOM 18785 C C . ALA A 1 105 ? 6.389 17.319 -3.824 1.00 11.20 105 ALA A C 10
ATOM 18786 O O . ALA A 1 105 ? 5.828 16.737 -2.893 1.00 55.03 105 ALA A O 10
ATOM 18793 N N . GLY A 1 106 ? 6.242 18.614 -4.070 1.00 21.34 106 GLY A N 10
ATOM 18794 C CA . GLY A 1 106 ? 5.341 19.432 -3.286 1.00 43.42 106 GLY A CA 10
ATOM 18795 C C . GLY A 1 106 ? 4.146 19.868 -4.103 1.00 64.42 106 GLY A C 10
ATOM 18796 O O . GLY A 1 106 ? 4.304 20.424 -5.190 1.00 5.03 106 GLY A O 10
ATOM 18800 N N . GLY A 1 107 ? 2.952 19.617 -3.591 1.00 25.21 107 GLY A N 10
ATOM 18801 C CA . GLY A 1 107 ? 1.754 19.901 -4.351 1.00 64.24 107 GLY A CA 10
ATOM 18802 C C . GLY A 1 107 ? 1.163 21.260 -4.044 1.00 50.12 107 GLY A C 10
ATOM 18803 O O . GLY A 1 107 ? 0.343 21.763 -4.819 1.00 33.01 107 GLY A O 10
ATOM 18807 N N . LYS A 1 108 ? 1.606 21.871 -2.938 1.00 43.14 108 LYS A N 10
ATOM 18808 C CA . LYS A 1 108 ? 1.030 23.113 -2.439 1.00 51.30 108 LYS A CA 10
ATOM 18809 C C . LYS A 1 108 ? -0.416 22.919 -2.000 1.00 5.11 108 LYS A C 10
ATOM 18810 O O . LYS A 1 108 ? -1.284 22.534 -2.785 1.00 62.53 108 LYS A O 10
ATOM 18829 N N . LEU A 1 109 ? -0.666 23.201 -0.731 1.00 61.41 109 LEU A N 10
ATOM 18830 C CA . LEU A 1 109 ? -1.979 22.977 -0.142 1.00 3.25 109 LEU A CA 10
ATOM 18831 C C . LEU A 1 109 ? -2.957 24.044 -0.626 1.00 71.14 109 LEU A C 10
ATOM 18832 O O . LEU A 1 109 ? -4.161 23.798 -0.734 1.00 30.05 109 LEU A O 10
ATOM 18848 N N . GLU A 1 110 ? -2.439 25.226 -0.917 1.00 1.20 110 GLU A N 10
ATOM 18849 C CA . GLU A 1 110 ? -3.248 26.282 -1.499 1.00 11.20 110 GLU A CA 10
ATOM 18850 C C . GLU A 1 110 ? -3.593 25.937 -2.938 1.00 42.12 110 GLU A C 10
ATOM 18851 O O . GLU A 1 110 ? -2.809 26.183 -3.854 1.00 5.13 110 GLU A O 10
ATOM 18863 N N . HIS A 1 111 ? -4.756 25.339 -3.124 1.00 50.12 111 HIS A N 10
ATOM 18864 C CA . HIS A 1 111 ? -5.188 24.907 -4.444 1.00 35.52 111 HIS A CA 10
ATOM 18865 C C . HIS A 1 111 ? -6.265 25.846 -4.968 1.00 14.14 111 HIS A C 10
ATOM 18866 O O . HIS A 1 111 ? -6.169 26.354 -6.083 1.00 23.53 111 HIS A O 10
ATOM 18881 N N . HIS A 1 112 ? -7.296 26.069 -4.165 1.00 71.02 112 HIS A N 10
ATOM 18882 C CA . HIS A 1 112 ? -8.279 27.097 -4.476 1.00 53.50 112 HIS A CA 10
ATOM 18883 C C . HIS A 1 112 ? -8.657 27.853 -3.205 1.00 32.23 112 HIS A C 10
ATOM 18884 O O . HIS A 1 112 ? -8.414 29.054 -3.101 1.00 53.52 112 HIS A O 10
ATOM 18899 N N . HIS A 1 113 ? -9.250 27.137 -2.244 1.00 11.43 113 HIS A N 10
ATOM 18900 C CA . HIS A 1 113 ? -9.559 27.692 -0.917 1.00 33.14 113 HIS A CA 10
ATOM 18901 C C . HIS A 1 113 ? -10.592 28.821 -0.979 1.00 74.10 113 HIS A C 10
ATOM 18902 O O . HIS A 1 113 ? -11.165 29.105 -2.034 1.00 21.14 113 HIS A O 10
ATOM 18917 N N . HIS A 1 114 ? -10.833 29.425 0.185 1.00 22.54 114 HIS A N 10
ATOM 18918 C CA . HIS A 1 114 ? -11.673 30.617 0.338 1.00 73.22 114 HIS A CA 10
ATOM 18919 C C . HIS A 1 114 ? -13.160 30.319 0.127 1.00 23.35 114 HIS A C 10
ATOM 18920 O O . HIS A 1 114 ? -13.954 30.464 1.056 1.00 75.04 114 HIS A O 10
ATOM 18935 N N . HIS A 1 115 ? -13.516 29.903 -1.091 1.00 74.32 115 HIS A N 10
ATOM 18936 C CA . HIS A 1 115 ? -14.911 29.706 -1.498 1.00 14.42 115 HIS A CA 10
ATOM 18937 C C . HIS A 1 115 ? -15.644 31.040 -1.593 1.00 4.44 115 HIS A C 10
ATOM 18938 O O . HIS A 1 115 ? -15.825 31.733 -0.593 1.00 60.13 115 HIS A O 10
ATOM 18953 N N . HIS A 1 116 ? -16.047 31.404 -2.804 1.00 55.05 116 HIS A N 10
ATOM 18954 C CA . HIS A 1 116 ? -16.817 32.628 -3.024 1.00 1.43 116 HIS A CA 10
ATOM 18955 C C . HIS A 1 116 ? -17.410 32.627 -4.430 1.00 2.10 116 HIS A C 10
ATOM 18956 O O . HIS A 1 116 ? -16.921 31.914 -5.307 1.00 63.32 116 HIS A O 10
ATOM 18971 N N . MET A 1 1 ? 5.327 -14.551 14.467 1.00 52.31 1 MET A N 11
ATOM 18972 C CA . MET A 1 1 ? 4.990 -15.459 13.348 1.00 54.52 1 MET A CA 11
ATOM 18973 C C . MET A 1 1 ? 3.721 -16.235 13.666 1.00 74.04 1 MET A C 11
ATOM 18974 O O . MET A 1 1 ? 3.312 -16.323 14.824 1.00 52.14 1 MET A O 11
ATOM 18990 N N . ALA A 1 2 ? 3.100 -16.796 12.641 1.00 71.43 2 ALA A N 11
ATOM 18991 C CA . ALA A 1 2 ? 1.939 -17.645 12.828 1.00 25.23 2 ALA A CA 11
ATOM 18992 C C . ALA A 1 2 ? 2.347 -19.107 12.708 1.00 25.41 2 ALA A C 11
ATOM 18993 O O . ALA A 1 2 ? 2.069 -19.756 11.698 1.00 13.22 2 ALA A O 11
ATOM 19000 N N . GLU A 1 3 ? 3.057 -19.586 13.731 1.00 12.23 3 GLU A N 11
ATOM 19001 C CA . GLU A 1 3 ? 3.561 -20.960 13.794 1.00 32.11 3 GLU A CA 11
ATOM 19002 C C . GLU A 1 3 ? 4.653 -21.212 12.751 1.00 33.31 3 GLU A C 11
ATOM 19003 O O . GLU A 1 3 ? 5.826 -21.372 13.088 1.00 22.11 3 GLU A O 11
ATOM 19015 N N . LYS A 1 4 ? 4.263 -21.228 11.490 1.00 13.14 4 LYS A N 11
ATOM 19016 C CA . LYS A 1 4 ? 5.166 -21.607 10.413 1.00 73.31 4 LYS A CA 11
ATOM 19017 C C . LYS A 1 4 ? 5.885 -20.401 9.809 1.00 43.13 4 LYS A C 11
ATOM 19018 O O . LYS A 1 4 ? 7.081 -20.468 9.525 1.00 61.13 4 LYS A O 11
ATOM 19037 N N . ASN A 1 5 ? 5.169 -19.299 9.619 1.00 12.13 5 ASN A N 11
ATOM 19038 C CA . ASN A 1 5 ? 5.717 -18.169 8.877 1.00 63.30 5 ASN A CA 11
ATOM 19039 C C . ASN A 1 5 ? 5.070 -16.857 9.323 1.00 54.30 5 ASN A C 11
ATOM 19040 O O . ASN A 1 5 ? 4.135 -16.862 10.123 1.00 54.43 5 ASN A O 11
ATOM 19051 N N . ALA A 1 6 ? 5.580 -15.735 8.819 1.00 4.32 6 ALA A N 11
ATOM 19052 C CA . ALA A 1 6 ? 5.035 -14.421 9.146 1.00 61.20 6 ALA A CA 11
ATOM 19053 C C . ALA A 1 6 ? 3.751 -14.157 8.362 1.00 60.45 6 ALA A C 11
ATOM 19054 O O . ALA A 1 6 ? 3.436 -14.878 7.417 1.00 20.30 6 ALA A O 11
ATOM 19061 N N . TYR A 1 7 ? 3.024 -13.115 8.750 1.00 54.44 7 TYR A N 11
ATOM 19062 C CA . TYR A 1 7 ? 1.750 -12.804 8.115 1.00 43.12 7 TYR A CA 11
ATOM 19063 C C . TYR A 1 7 ? 1.943 -12.007 6.825 1.00 64.35 7 TYR A C 11
ATOM 19064 O O . TYR A 1 7 ? 3.069 -11.685 6.435 1.00 22.11 7 TYR A O 11
ATOM 19082 N N . THR A 1 8 ? 0.835 -11.705 6.164 1.00 40.32 8 THR A N 11
ATOM 19083 C CA . THR A 1 8 ? 0.858 -11.047 4.867 1.00 34.43 8 THR A CA 11
ATOM 19084 C C . THR A 1 8 ? 0.652 -9.545 5.004 1.00 60.15 8 THR A C 11
ATOM 19085 O O . THR A 1 8 ? 0.367 -9.049 6.094 1.00 74.00 8 THR A O 11
ATOM 19096 N N . VAL A 1 9 ? 0.785 -8.821 3.896 1.00 11.20 9 VAL A N 11
ATOM 19097 C CA . VAL A 1 9 ? 0.543 -7.386 3.898 1.00 12.50 9 VAL A CA 11
ATOM 19098 C C . VAL A 1 9 ? -0.934 -7.084 4.134 1.00 44.32 9 VAL A C 11
ATOM 19099 O O . VAL A 1 9 ? -1.280 -6.009 4.610 1.00 64.11 9 VAL A O 11
ATOM 19112 N N . ALA A 1 10 ? -1.801 -8.038 3.805 1.00 71.30 10 ALA A N 11
ATOM 19113 C CA . ALA A 1 10 ? -3.222 -7.898 4.089 1.00 75.04 10 ALA A CA 11
ATOM 19114 C C . ALA A 1 10 ? -3.451 -7.807 5.593 1.00 54.15 10 ALA A C 11
ATOM 19115 O O . ALA A 1 10 ? -4.230 -6.976 6.066 1.00 11.00 10 ALA A O 11
ATOM 19122 N N . GLN A 1 11 ? -2.745 -8.649 6.337 1.00 10.31 11 GLN A N 11
ATOM 19123 C CA . GLN A 1 11 ? -2.832 -8.642 7.790 1.00 10.41 11 GLN A CA 11
ATOM 19124 C C . GLN A 1 11 ? -2.040 -7.470 8.359 1.00 42.45 11 GLN A C 11
ATOM 19125 O O . GLN A 1 11 ? -2.408 -6.897 9.385 1.00 61.01 11 GLN A O 11
ATOM 19139 N N . LEU A 1 12 ? -0.959 -7.111 7.675 1.00 53.33 12 LEU A N 11
ATOM 19140 C CA . LEU A 1 12 ? -0.157 -5.956 8.055 1.00 41.21 12 LEU A CA 11
ATOM 19141 C C . LEU A 1 12 ? -0.982 -4.679 7.936 1.00 63.14 12 LEU A C 11
ATOM 19142 O O . LEU A 1 12 ? -0.982 -3.845 8.835 1.00 63.13 12 LEU A O 11
ATOM 19158 N N . ALA A 1 13 ? -1.698 -4.545 6.823 1.00 54.50 13 ALA A N 11
ATOM 19159 C CA . ALA A 1 13 ? -2.553 -3.387 6.584 1.00 0.53 13 ALA A CA 11
ATOM 19160 C C . ALA A 1 13 ? -3.703 -3.347 7.579 1.00 45.13 13 ALA A C 11
ATOM 19161 O O . ALA A 1 13 ? -4.216 -2.280 7.906 1.00 12.24 13 ALA A O 11
ATOM 19168 N N . ASP A 1 14 ? -4.101 -4.518 8.055 1.00 3.43 14 ASP A N 11
ATOM 19169 C CA . ASP A 1 14 ? -5.144 -4.622 9.066 1.00 33.33 14 ASP A CA 11
ATOM 19170 C C . ASP A 1 14 ? -4.635 -4.068 10.393 1.00 42.23 14 ASP A C 11
ATOM 19171 O O . ASP A 1 14 ? -5.308 -3.273 11.050 1.00 11.01 14 ASP A O 11
ATOM 19180 N N . GLU A 1 15 ? -3.427 -4.480 10.760 1.00 71.34 15 GLU A N 11
ATOM 19181 C CA . GLU A 1 15 ? -2.766 -3.982 11.958 1.00 15.12 15 GLU A CA 11
ATOM 19182 C C . GLU A 1 15 ? -2.441 -2.494 11.800 1.00 53.34 15 GLU A C 11
ATOM 19183 O O . GLU A 1 15 ? -2.542 -1.712 12.746 1.00 35.11 15 GLU A O 11
ATOM 19195 N N . TYR A 1 16 ? -2.068 -2.119 10.586 1.00 62.32 16 TYR A N 11
ATOM 19196 C CA . TYR A 1 16 ? -1.822 -0.727 10.227 1.00 0.30 16 TYR A CA 11
ATOM 19197 C C . TYR A 1 16 ? -3.094 0.103 10.384 1.00 11.43 16 TYR A C 11
ATOM 19198 O O . TYR A 1 16 ? -3.056 1.231 10.879 1.00 54.55 16 TYR A O 11
ATOM 19216 N N . PHE A 1 17 ? -4.219 -0.474 9.975 1.00 63.32 17 PHE A N 11
ATOM 19217 C CA . PHE A 1 17 ? -5.511 0.201 10.035 1.00 11.13 17 PHE A CA 11
ATOM 19218 C C . PHE A 1 17 ? -5.879 0.568 11.472 1.00 42.43 17 PHE A C 11
ATOM 19219 O O . PHE A 1 17 ? -6.177 1.723 11.769 1.00 50.20 17 PHE A O 11
ATOM 19236 N N . GLU A 1 18 ? -5.823 -0.409 12.367 1.00 1.41 18 GLU A N 11
ATOM 19237 C CA . GLU A 1 18 ? -6.226 -0.199 13.752 1.00 23.41 18 GLU A CA 11
ATOM 19238 C C . GLU A 1 18 ? -5.251 0.725 14.486 1.00 31.12 18 GLU A C 11
ATOM 19239 O O . GLU A 1 18 ? -5.592 1.309 15.514 1.00 13.41 18 GLU A O 11
ATOM 19251 N N . ARG A 1 19 ? -4.035 0.836 13.966 1.00 11.24 19 ARG A N 11
ATOM 19252 C CA . ARG A 1 19 ? -3.032 1.716 14.555 1.00 32.15 19 ARG A CA 11
ATOM 19253 C C . ARG A 1 19 ? -3.204 3.165 14.092 1.00 74.34 19 ARG A C 11
ATOM 19254 O O . ARG A 1 19 ? -3.360 4.070 14.912 1.00 73.25 19 ARG A O 11
ATOM 19275 N N . MET A 1 20 ? -3.189 3.386 12.781 1.00 31.53 20 MET A N 11
ATOM 19276 C CA . MET A 1 20 ? -3.116 4.748 12.252 1.00 55.44 20 MET A CA 11
ATOM 19277 C C . MET A 1 20 ? -4.493 5.332 11.914 1.00 64.33 20 MET A C 11
ATOM 19278 O O . MET A 1 20 ? -4.689 6.547 11.978 1.00 52.04 20 MET A O 11
ATOM 19292 N N . ILE A 1 21 ? -5.455 4.477 11.588 1.00 64.51 21 ILE A N 11
ATOM 19293 C CA . ILE A 1 21 ? -6.801 4.932 11.218 1.00 31.21 21 ILE A CA 11
ATOM 19294 C C . ILE A 1 21 ? -7.652 5.109 12.484 1.00 44.12 21 ILE A C 11
ATOM 19295 O O . ILE A 1 21 ? -8.880 5.101 12.449 1.00 15.13 21 ILE A O 11
ATOM 19311 N N . ALA A 1 22 ? -6.973 5.280 13.610 1.00 40.11 22 ALA A N 11
ATOM 19312 C CA . ALA A 1 22 ? -7.643 5.537 14.875 1.00 43.21 22 ALA A CA 11
ATOM 19313 C C . ALA A 1 22 ? -7.424 6.982 15.317 1.00 12.42 22 ALA A C 11
ATOM 19314 O O . ALA A 1 22 ? -8.047 7.448 16.267 1.00 74.03 22 ALA A O 11
ATOM 19321 N N . GLY A 1 23 ? -6.539 7.687 14.615 1.00 11.30 23 GLY A N 11
ATOM 19322 C CA . GLY A 1 23 ? -6.214 9.057 14.982 1.00 20.24 23 GLY A CA 11
ATOM 19323 C C . GLY A 1 23 ? -7.174 10.062 14.381 1.00 12.33 23 GLY A C 11
ATOM 19324 O O . GLY A 1 23 ? -7.982 10.666 15.088 1.00 2.35 23 GLY A O 11
ATOM 19328 N N . ARG A 1 24 ? -7.088 10.239 13.075 1.00 3.23 24 ARG A N 11
ATOM 19329 C CA . ARG A 1 24 ? -7.978 11.125 12.358 1.00 35.05 24 ARG A CA 11
ATOM 19330 C C . ARG A 1 24 ? -8.090 10.642 10.927 1.00 31.54 24 ARG A C 11
ATOM 19331 O O . ARG A 1 24 ? -7.091 10.471 10.230 1.00 31.22 24 ARG A O 11
ATOM 19352 N N . TRP A 1 25 ? -9.303 10.371 10.521 1.00 50.20 25 TRP A N 11
ATOM 19353 C CA . TRP A 1 25 ? -9.559 9.841 9.196 1.00 30.11 25 TRP A CA 11
ATOM 19354 C C . TRP A 1 25 ? -10.881 10.371 8.639 1.00 52.13 25 TRP A C 11
ATOM 19355 O O . TRP A 1 25 ? -10.972 10.685 7.457 1.00 53.41 25 TRP A O 11
ATOM 19376 N N . LYS A 1 26 ? -11.905 10.457 9.497 1.00 3.44 26 LYS A N 11
ATOM 19377 C CA . LYS A 1 26 ? -13.180 11.112 9.147 1.00 54.32 26 LYS A CA 11
ATOM 19378 C C . LYS A 1 26 ? -13.908 10.425 7.985 1.00 52.51 26 LYS A C 11
ATOM 19379 O O . LYS A 1 26 ? -14.786 11.014 7.355 1.00 34.01 26 LYS A O 11
ATOM 19398 N N . HIS A 1 27 ? -13.549 9.177 7.722 1.00 62.31 27 HIS A N 11
ATOM 19399 C CA . HIS A 1 27 ? -14.212 8.367 6.698 1.00 71.24 27 HIS A CA 11
ATOM 19400 C C . HIS A 1 27 ? -13.763 6.911 6.812 1.00 11.52 27 HIS A C 11
ATOM 19401 O O . HIS A 1 27 ? -12.845 6.471 6.123 1.00 61.04 27 HIS A O 11
ATOM 19416 N N . PRO A 1 28 ? -14.415 6.151 7.706 1.00 31.12 28 PRO A N 11
ATOM 19417 C CA . PRO A 1 28 ? -13.960 4.808 8.096 1.00 34.31 28 PRO A CA 11
ATOM 19418 C C . PRO A 1 28 ? -13.955 3.803 6.947 1.00 12.42 28 PRO A C 11
ATOM 19419 O O . PRO A 1 28 ? -12.920 3.219 6.630 1.00 31.45 28 PRO A O 11
ATOM 19430 N N . ASN A 1 29 ? -15.102 3.610 6.311 1.00 1.42 29 ASN A N 11
ATOM 19431 C CA . ASN A 1 29 ? -15.207 2.637 5.244 1.00 23.24 29 ASN A CA 11
ATOM 19432 C C . ASN A 1 29 ? -14.627 3.203 3.958 1.00 61.42 29 ASN A C 11
ATOM 19433 O O . ASN A 1 29 ? -14.010 2.484 3.183 1.00 2.35 29 ASN A O 11
ATOM 19444 N N . ILE A 1 30 ? -14.811 4.504 3.756 1.00 64.43 30 ILE A N 11
ATOM 19445 C CA . ILE A 1 30 ? -14.313 5.180 2.560 1.00 75.44 30 ILE A CA 11
ATOM 19446 C C . ILE A 1 30 ? -12.811 4.957 2.382 1.00 5.15 30 ILE A C 11
ATOM 19447 O O . ILE A 1 30 ? -12.352 4.620 1.291 1.00 72.44 30 ILE A O 11
ATOM 19463 N N . VAL A 1 31 ? -12.050 5.125 3.459 1.00 60.31 31 VAL A N 11
ATOM 19464 C CA . VAL A 1 31 ? -10.610 4.923 3.392 1.00 20.31 31 VAL A CA 11
ATOM 19465 C C . VAL A 1 31 ? -10.292 3.438 3.227 1.00 14.13 31 VAL A C 11
ATOM 19466 O O . VAL A 1 31 ? -9.325 3.066 2.563 1.00 63.42 31 VAL A O 11
ATOM 19479 N N . ARG A 1 32 ? -11.138 2.592 3.802 1.00 62.21 32 ARG A N 11
ATOM 19480 C CA . ARG A 1 32 ? -10.937 1.155 3.757 1.00 65.04 32 ARG A CA 11
ATOM 19481 C C . ARG A 1 32 ? -11.209 0.613 2.356 1.00 4.23 32 ARG A C 11
ATOM 19482 O O . ARG A 1 32 ? -10.533 -0.310 1.903 1.00 73.42 32 ARG A O 11
ATOM 19503 N N . SER A 1 33 ? -12.187 1.198 1.672 1.00 35.25 33 SER A N 11
ATOM 19504 C CA . SER A 1 33 ? -12.472 0.845 0.289 1.00 15.41 33 SER A CA 11
ATOM 19505 C C . SER A 1 33 ? -11.251 1.122 -0.580 1.00 21.04 33 SER A C 11
ATOM 19506 O O . SER A 1 33 ? -10.964 0.387 -1.526 1.00 73.34 33 SER A O 11
ATOM 19514 N N . ARG A 1 34 ? -10.522 2.179 -0.240 1.00 3.10 34 ARG A N 11
ATOM 19515 C CA . ARG A 1 34 ? -9.272 2.481 -0.916 1.00 12.42 34 ARG A CA 11
ATOM 19516 C C . ARG A 1 34 ? -8.217 1.462 -0.530 1.00 21.41 34 ARG A C 11
ATOM 19517 O O . ARG A 1 34 ? -7.500 0.965 -1.380 1.00 62.33 34 ARG A O 11
ATOM 19538 N N . ILE A 1 35 ? -8.138 1.143 0.752 1.00 0.03 35 ILE A N 11
ATOM 19539 C CA . ILE A 1 35 ? -7.156 0.182 1.235 1.00 61.21 35 ILE A CA 11
ATOM 19540 C C . ILE A 1 35 ? -7.299 -1.166 0.525 1.00 43.10 35 ILE A C 11
ATOM 19541 O O . ILE A 1 35 ? -6.315 -1.743 0.074 1.00 41.00 35 ILE A O 11
ATOM 19557 N N . GLU A 1 36 ? -8.528 -1.643 0.389 1.00 70.21 36 GLU A N 11
ATOM 19558 C CA . GLU A 1 36 ? -8.770 -2.956 -0.200 1.00 3.31 36 GLU A CA 11
ATOM 19559 C C . GLU A 1 36 ? -8.626 -2.937 -1.721 1.00 30.52 36 GLU A C 11
ATOM 19560 O O . GLU A 1 36 ? -8.649 -3.984 -2.363 1.00 22.41 36 GLU A O 11
ATOM 19572 N N . LYS A 1 37 ? -8.494 -1.752 -2.303 1.00 24.12 37 LYS A N 11
ATOM 19573 C CA . LYS A 1 37 ? -8.345 -1.630 -3.742 1.00 42.41 37 LYS A CA 11
ATOM 19574 C C . LYS A 1 37 ? -6.922 -1.193 -4.107 1.00 52.14 37 LYS A C 11
ATOM 19575 O O . LYS A 1 37 ? -6.297 -1.761 -5.003 1.00 71.54 37 LYS A O 11
ATOM 19594 N N . ASP A 1 38 ? -6.423 -0.192 -3.394 1.00 65.14 38 ASP A N 11
ATOM 19595 C CA . ASP A 1 38 ? -5.072 0.334 -3.594 1.00 51.01 38 ASP A CA 11
ATOM 19596 C C . ASP A 1 38 ? -4.029 -0.623 -3.037 1.00 5.10 38 ASP A C 11
ATOM 19597 O O . ASP A 1 38 ? -3.104 -1.030 -3.734 1.00 42.10 38 ASP A O 11
ATOM 19606 N N . ILE A 1 39 ? -4.195 -0.984 -1.770 1.00 63.44 39 ILE A N 11
ATOM 19607 C CA . ILE A 1 39 ? -3.221 -1.814 -1.073 1.00 65.24 39 ILE A CA 11
ATOM 19608 C C . ILE A 1 39 ? -3.380 -3.283 -1.458 1.00 11.43 39 ILE A C 11
ATOM 19609 O O . ILE A 1 39 ? -2.423 -4.056 -1.426 1.00 1.45 39 ILE A O 11
ATOM 19625 N N . LYS A 1 40 ? -4.595 -3.669 -1.832 1.00 11.34 40 LYS A N 11
ATOM 19626 C CA . LYS A 1 40 ? -4.864 -5.047 -2.221 1.00 31.53 40 LYS A CA 11
ATOM 19627 C C . LYS A 1 40 ? -5.341 -5.135 -3.671 1.00 3.21 40 LYS A C 11
ATOM 19628 O O . LYS A 1 40 ? -6.526 -5.357 -3.923 1.00 3.42 40 LYS A O 11
ATOM 19647 N N . PRO A 1 41 ? -4.445 -4.939 -4.654 1.00 55.42 41 PRO A N 11
ATOM 19648 C CA . PRO A 1 41 ? -4.794 -5.147 -6.057 1.00 70.00 41 PRO A CA 11
ATOM 19649 C C . PRO A 1 41 ? -4.921 -6.632 -6.375 1.00 64.10 41 PRO A C 11
ATOM 19650 O O . PRO A 1 41 ? -5.952 -7.090 -6.868 1.00 45.12 41 PRO A O 11
ATOM 19661 N N . ALA A 1 42 ? -3.863 -7.377 -6.077 1.00 45.43 42 ALA A N 11
ATOM 19662 C CA . ALA A 1 42 ? -3.857 -8.826 -6.236 1.00 14.24 42 ALA A CA 11
ATOM 19663 C C . ALA A 1 42 ? -2.690 -9.426 -5.465 1.00 22.01 42 ALA A C 11
ATOM 19664 O O . ALA A 1 42 ? -2.277 -10.555 -5.710 1.00 11.45 42 ALA A O 11
ATOM 19671 N N . ILE A 1 43 ? -2.180 -8.660 -4.511 1.00 43.40 43 ILE A N 11
ATOM 19672 C CA . ILE A 1 43 ? -0.991 -9.049 -3.766 1.00 52.31 43 ILE A CA 11
ATOM 19673 C C . ILE A 1 43 ? -1.237 -8.986 -2.262 1.00 31.01 43 ILE A C 11
ATOM 19674 O O . ILE A 1 43 ? -0.303 -8.841 -1.479 1.00 54.45 43 ILE A O 11
ATOM 19690 N N . GLY A 1 44 ? -2.498 -9.119 -1.863 1.00 10.54 44 GLY A N 11
ATOM 19691 C CA . GLY A 1 44 ? -2.843 -9.053 -0.451 1.00 50.44 44 GLY A CA 11
ATOM 19692 C C . GLY A 1 44 ? -2.160 -10.139 0.361 1.00 63.14 44 GLY A C 11
ATOM 19693 O O . GLY A 1 44 ? -1.694 -9.900 1.476 1.00 44.54 44 GLY A O 11
ATOM 19697 N N . SER A 1 45 ? -2.080 -11.330 -0.208 1.00 4.32 45 SER A N 11
ATOM 19698 C CA . SER A 1 45 ? -1.464 -12.461 0.470 1.00 21.32 45 SER A CA 11
ATOM 19699 C C . SER A 1 45 ? -0.025 -12.671 -0.002 1.00 64.35 45 SER A C 11
ATOM 19700 O O . SER A 1 45 ? 0.525 -13.762 0.123 1.00 0.41 45 SER A O 11
ATOM 19708 N N . LEU A 1 46 ? 0.597 -11.608 -0.502 1.00 41.34 46 LEU A N 11
ATOM 19709 C CA . LEU A 1 46 ? 1.951 -11.697 -1.046 1.00 40.41 46 LEU A CA 11
ATOM 19710 C C . LEU A 1 46 ? 3.005 -11.537 0.054 1.00 2.03 46 LEU A C 11
ATOM 19711 O O . LEU A 1 46 ? 4.147 -11.183 -0.222 1.00 13.25 46 LEU A O 11
ATOM 19727 N N . LYS A 1 47 ? 2.620 -11.839 1.294 1.00 43.12 47 LYS A N 11
ATOM 19728 C CA . LYS A 1 47 ? 3.514 -11.730 2.442 1.00 3.35 47 LYS A CA 11
ATOM 19729 C C . LYS A 1 47 ? 4.030 -10.306 2.665 1.00 52.11 47 LYS A C 11
ATOM 19730 O O . LYS A 1 47 ? 3.913 -9.441 1.803 1.00 12.41 47 LYS A O 11
ATOM 19749 N N . VAL A 1 48 ? 4.569 -10.069 3.852 1.00 32.11 48 VAL A N 11
ATOM 19750 C CA . VAL A 1 48 ? 5.258 -8.817 4.137 1.00 33.55 48 VAL A CA 11
ATOM 19751 C C . VAL A 1 48 ? 6.692 -8.883 3.609 1.00 63.45 48 VAL A C 11
ATOM 19752 O O . VAL A 1 48 ? 7.256 -7.885 3.170 1.00 53.15 48 VAL A O 11
ATOM 19765 N N . GLU A 1 49 ? 7.258 -10.084 3.637 1.00 20.43 49 GLU A N 11
ATOM 19766 C CA . GLU A 1 49 ? 8.642 -10.301 3.225 1.00 40.12 49 GLU A CA 11
ATOM 19767 C C . GLU A 1 49 ? 8.736 -10.533 1.723 1.00 62.14 49 GLU A C 11
ATOM 19768 O O . GLU A 1 49 ? 9.799 -10.378 1.123 1.00 22.14 49 GLU A O 11
ATOM 19780 N N . ASP A 1 50 ? 7.621 -10.918 1.126 1.00 63.42 50 ASP A N 11
ATOM 19781 C CA . ASP A 1 50 ? 7.618 -11.426 -0.240 1.00 3.41 50 ASP A CA 11
ATOM 19782 C C . ASP A 1 50 ? 7.068 -10.404 -1.226 1.00 73.45 50 ASP A C 11
ATOM 19783 O O . ASP A 1 50 ? 6.919 -10.688 -2.418 1.00 25.32 50 ASP A O 11
ATOM 19792 N N . VAL A 1 51 ? 6.781 -9.209 -0.736 1.00 34.30 51 VAL A N 11
ATOM 19793 C CA . VAL A 1 51 ? 6.272 -8.147 -1.585 1.00 15.22 51 VAL A CA 11
ATOM 19794 C C . VAL A 1 51 ? 7.426 -7.331 -2.171 1.00 44.12 51 VAL A C 11
ATOM 19795 O O . VAL A 1 51 ? 8.097 -6.570 -1.476 1.00 71.34 51 VAL A O 11
ATOM 19808 N N . LYS A 1 52 ? 7.671 -7.525 -3.459 1.00 32.02 52 LYS A N 11
ATOM 19809 C CA . LYS A 1 52 ? 8.753 -6.828 -4.139 1.00 31.12 52 LYS A CA 11
ATOM 19810 C C . LYS A 1 52 ? 8.225 -5.596 -4.871 1.00 61.12 52 LYS A C 11
ATOM 19811 O O . LYS A 1 52 ? 7.051 -5.549 -5.253 1.00 51.11 52 LYS A O 11
ATOM 19830 N N . PRO A 1 53 ? 9.101 -4.597 -5.093 1.00 53.11 53 PRO A N 11
ATOM 19831 C CA . PRO A 1 53 ? 8.719 -3.300 -5.676 1.00 43.52 53 PRO A CA 11
ATOM 19832 C C . PRO A 1 53 ? 8.209 -3.414 -7.110 1.00 4.11 53 PRO A C 11
ATOM 19833 O O . PRO A 1 53 ? 7.571 -2.497 -7.622 1.00 31.33 53 PRO A O 11
ATOM 19844 N N . ARG A 1 54 ? 8.483 -4.547 -7.748 1.00 33.32 54 ARG A N 11
ATOM 19845 C CA . ARG A 1 54 ? 8.016 -4.790 -9.105 1.00 12.31 54 ARG A CA 11
ATOM 19846 C C . ARG A 1 54 ? 6.492 -4.708 -9.152 1.00 53.02 54 ARG A C 11
ATOM 19847 O O . ARG A 1 54 ? 5.918 -4.023 -9.996 1.00 61.42 54 ARG A O 11
ATOM 19868 N N . HIS A 1 55 ? 5.854 -5.395 -8.216 1.00 75.22 55 HIS A N 11
ATOM 19869 C CA . HIS A 1 55 ? 4.398 -5.419 -8.135 1.00 60.53 55 HIS A CA 11
ATOM 19870 C C . HIS A 1 55 ? 3.864 -4.054 -7.716 1.00 73.12 55 HIS A C 11
ATOM 19871 O O . HIS A 1 55 ? 2.782 -3.644 -8.136 1.00 20.31 55 HIS A O 11
ATOM 19886 N N . ILE A 1 56 ? 4.626 -3.367 -6.869 1.00 43.13 56 ILE A N 11
ATOM 19887 C CA . ILE A 1 56 ? 4.278 -2.017 -6.434 1.00 53.04 56 ILE A CA 11
ATOM 19888 C C . ILE A 1 56 ? 4.165 -1.075 -7.633 1.00 50.00 56 ILE A C 11
ATOM 19889 O O . ILE A 1 56 ? 3.270 -0.233 -7.692 1.00 64.42 56 ILE A O 11
ATOM 19905 N N . ASP A 1 57 ? 5.062 -1.236 -8.598 1.00 2.22 57 ASP A N 11
ATOM 19906 C CA . ASP A 1 57 ? 5.021 -0.438 -9.820 1.00 4.13 57 ASP A CA 11
ATOM 19907 C C . ASP A 1 57 ? 3.750 -0.736 -10.606 1.00 33.43 57 ASP A C 11
ATOM 19908 O O . ASP A 1 57 ? 3.109 0.170 -11.140 1.00 60.32 57 ASP A O 11
ATOM 19917 N N . ASP A 1 58 ? 3.380 -2.010 -10.644 1.00 21.34 58 ASP A N 11
ATOM 19918 C CA . ASP A 1 58 ? 2.202 -2.451 -11.388 1.00 14.22 58 ASP A CA 11
ATOM 19919 C C . ASP A 1 58 ? 0.919 -1.828 -10.851 1.00 20.24 58 ASP A C 11
ATOM 19920 O O . ASP A 1 58 ? 0.092 -1.345 -11.624 1.00 34.04 58 ASP A O 11
ATOM 19929 N N . VAL A 1 59 ? 0.745 -1.832 -9.536 1.00 33.42 59 VAL A N 11
ATOM 19930 C CA . VAL A 1 59 ? -0.468 -1.269 -8.952 1.00 32.03 59 VAL A CA 11
ATOM 19931 C C . VAL A 1 59 ? -0.533 0.244 -9.181 1.00 40.22 59 VAL A C 11
ATOM 19932 O O . VAL A 1 59 ? -1.600 0.786 -9.477 1.00 62.04 59 VAL A O 11
ATOM 19945 N N . LEU A 1 60 ? 0.612 0.916 -9.091 1.00 34.43 60 LEU A N 11
ATOM 19946 C CA . LEU A 1 60 ? 0.672 2.356 -9.333 1.00 50.22 60 LEU A CA 11
ATOM 19947 C C . LEU A 1 60 ? 0.366 2.663 -10.796 1.00 31.23 60 LEU A C 11
ATOM 19948 O O . LEU A 1 60 ? -0.298 3.648 -11.109 1.00 43.34 60 LEU A O 11
ATOM 19964 N N . LYS A 1 61 ? 0.845 1.799 -11.684 1.00 23.34 61 LYS A N 11
ATOM 19965 C CA . LYS A 1 61 ? 0.560 1.900 -13.102 1.00 40.24 61 LYS A CA 11
ATOM 19966 C C . LYS A 1 61 ? -0.943 1.788 -13.353 1.00 73.22 61 LYS A C 11
ATOM 19967 O O . LYS A 1 61 ? -1.496 2.456 -14.227 1.00 43.40 61 LYS A O 11
ATOM 19986 N N . ALA A 1 62 ? -1.599 0.950 -12.567 1.00 75.10 62 ALA A N 11
ATOM 19987 C CA . ALA A 1 62 ? -3.034 0.765 -12.688 1.00 55.24 62 ALA A CA 11
ATOM 19988 C C . ALA A 1 62 ? -3.787 1.972 -12.136 1.00 23.14 62 ALA A C 11
ATOM 19989 O O . ALA A 1 62 ? -4.653 2.527 -12.809 1.00 72.05 62 ALA A O 11
ATOM 19996 N N . VAL A 1 63 ? -3.440 2.395 -10.926 1.00 24.34 63 VAL A N 11
ATOM 19997 C CA . VAL A 1 63 ? -4.149 3.494 -10.272 1.00 51.14 63 VAL A CA 11
ATOM 19998 C C . VAL A 1 63 ? -3.954 4.820 -11.011 1.00 41.53 63 VAL A C 11
ATOM 19999 O O . VAL A 1 63 ? -4.808 5.703 -10.947 1.00 31.13 63 VAL A O 11
ATOM 20012 N N . MET A 1 64 ? -2.842 4.956 -11.726 1.00 3.35 64 MET A N 11
ATOM 20013 C CA . MET A 1 64 ? -2.580 6.176 -12.484 1.00 70.31 64 MET A CA 11
ATOM 20014 C C . MET A 1 64 ? -3.391 6.201 -13.780 1.00 13.44 64 MET A C 11
ATOM 20015 O O . MET A 1 64 ? -3.659 7.267 -14.327 1.00 24.41 64 MET A O 11
ATOM 20029 N N . LYS A 1 65 ? -3.787 5.027 -14.268 1.00 11.34 65 LYS A N 11
ATOM 20030 C CA . LYS A 1 65 ? -4.534 4.942 -15.519 1.00 64.02 65 LYS A CA 11
ATOM 20031 C C . LYS A 1 65 ? -6.036 4.889 -15.262 1.00 52.35 65 LYS A C 11
ATOM 20032 O O . LYS A 1 65 ? -6.823 5.490 -15.992 1.00 22.33 65 LYS A O 11
ATOM 20051 N N . ARG A 1 66 ? -6.430 4.180 -14.213 1.00 42.15 66 ARG A N 11
ATOM 20052 C CA . ARG A 1 66 ? -7.844 4.085 -13.847 1.00 11.32 66 ARG A CA 11
ATOM 20053 C C . ARG A 1 66 ? -8.247 5.249 -12.945 1.00 3.03 66 ARG A C 11
ATOM 20054 O O . ARG A 1 66 ? -9.403 5.364 -12.538 1.00 52.13 66 ARG A O 11
ATOM 20075 N N . GLY A 1 67 ? -7.284 6.101 -12.634 1.00 52.01 67 GLY A N 11
ATOM 20076 C CA . GLY A 1 67 ? -7.550 7.244 -11.790 1.00 71.34 67 GLY A CA 11
ATOM 20077 C C . GLY A 1 67 ? -6.731 8.453 -12.186 1.00 15.42 67 GLY A C 11
ATOM 20078 O O . GLY A 1 67 ? -6.930 9.018 -13.265 1.00 35.33 67 GLY A O 11
ATOM 20082 N N . ALA A 1 68 ? -5.797 8.834 -11.330 1.00 54.34 68 ALA A N 11
ATOM 20083 C CA . ALA A 1 68 ? -4.987 10.020 -11.559 1.00 12.10 68 ALA A CA 11
ATOM 20084 C C . ALA A 1 68 ? -3.576 9.824 -11.021 1.00 1.14 68 ALA A C 11
ATOM 20085 O O . ALA A 1 68 ? -3.381 9.163 -9.998 1.00 12.10 68 ALA A O 11
ATOM 20092 N N . PRO A 1 69 ? -2.571 10.402 -11.701 1.00 21.45 69 PRO A N 11
ATOM 20093 C CA . PRO A 1 69 ? -1.168 10.303 -11.280 1.00 13.42 69 PRO A CA 11
ATOM 20094 C C . PRO A 1 69 ? -0.917 10.930 -9.908 1.00 25.34 69 PRO A C 11
ATOM 20095 O O . PRO A 1 69 ? 0.010 10.533 -9.194 1.00 64.25 69 PRO A O 11
ATOM 20106 N N . SER A 1 70 ? -1.748 11.899 -9.537 1.00 44.50 70 SER A N 11
ATOM 20107 C CA . SER A 1 70 ? -1.639 12.535 -8.232 1.00 11.42 70 SER A CA 11
ATOM 20108 C C . SER A 1 70 ? -2.037 11.548 -7.136 1.00 61.31 70 SER A C 11
ATOM 20109 O O . SER A 1 70 ? -1.507 11.583 -6.027 1.00 64.32 70 SER A O 11
ATOM 20117 N N . ILE A 1 71 ? -2.959 10.651 -7.460 1.00 64.22 71 ILE A N 11
ATOM 20118 C CA . ILE A 1 71 ? -3.374 9.619 -6.525 1.00 22.20 71 ILE A CA 11
ATOM 20119 C C . ILE A 1 71 ? -2.301 8.540 -6.442 1.00 23.12 71 ILE A C 11
ATOM 20120 O O . ILE A 1 71 ? -2.004 8.020 -5.368 1.00 5.31 71 ILE A O 11
ATOM 20136 N N . ALA A 1 72 ? -1.701 8.237 -7.591 1.00 63.31 72 ALA A N 11
ATOM 20137 C CA . ALA A 1 72 ? -0.663 7.215 -7.680 1.00 45.23 72 ALA A CA 11
ATOM 20138 C C . ALA A 1 72 ? 0.497 7.503 -6.729 1.00 73.34 72 ALA A C 11
ATOM 20139 O O . ALA A 1 72 ? 0.912 6.633 -5.964 1.00 1.11 72 ALA A O 11
ATOM 20146 N N . ASN A 1 73 ? 1.012 8.729 -6.761 1.00 5.32 73 ASN A N 11
ATOM 20147 C CA . ASN A 1 73 ? 2.153 9.082 -5.921 1.00 4.43 73 ASN A CA 11
ATOM 20148 C C . ASN A 1 73 ? 1.741 9.144 -4.452 1.00 21.12 73 ASN A C 11
ATOM 20149 O O . ASN A 1 73 ? 2.539 8.860 -3.559 1.00 20.34 73 ASN A O 11
ATOM 20160 N N . ASP A 1 74 ? 0.485 9.498 -4.213 1.00 32.21 74 ASP A N 11
ATOM 20161 C CA . ASP A 1 74 ? -0.044 9.575 -2.859 1.00 0.13 74 ASP A CA 11
ATOM 20162 C C . ASP A 1 74 ? -0.155 8.180 -2.250 1.00 73.43 74 ASP A C 11
ATOM 20163 O O . ASP A 1 74 ? 0.224 7.963 -1.096 1.00 13.55 74 ASP A O 11
ATOM 20172 N N . THR A 1 75 ? -0.655 7.235 -3.040 1.00 23.04 75 THR A N 11
ATOM 20173 C CA . THR A 1 75 ? -0.755 5.846 -2.615 1.00 22.12 75 THR A CA 11
ATOM 20174 C C . THR A 1 75 ? 0.633 5.248 -2.380 1.00 72.43 75 THR A C 11
ATOM 20175 O O . THR A 1 75 ? 0.822 4.443 -1.468 1.00 64.33 75 THR A O 11
ATOM 20186 N N . LEU A 1 76 ? 1.607 5.661 -3.191 1.00 41.15 76 LEU A N 11
ATOM 20187 C CA . LEU A 1 76 ? 2.997 5.245 -3.000 1.00 55.13 76 LEU A CA 11
ATOM 20188 C C . LEU A 1 76 ? 3.465 5.652 -1.603 1.00 75.54 76 LEU A C 11
ATOM 20189 O O . LEU A 1 76 ? 4.092 4.871 -0.887 1.00 0.13 76 LEU A O 11
ATOM 20205 N N . ARG A 1 77 ? 3.134 6.878 -1.223 1.00 41.25 77 ARG A N 11
ATOM 20206 C CA . ARG A 1 77 ? 3.462 7.397 0.099 1.00 13.23 77 ARG A CA 11
ATOM 20207 C C . ARG A 1 77 ? 2.750 6.602 1.189 1.00 45.03 77 ARG A C 11
ATOM 20208 O O . ARG A 1 77 ? 3.327 6.306 2.236 1.00 12.43 77 ARG A O 11
ATOM 20229 N N . TRP A 1 78 ? 1.496 6.265 0.927 1.00 24.34 78 TRP A N 11
ATOM 20230 C CA . TRP A 1 78 ? 0.699 5.457 1.845 1.00 12.44 78 TRP A CA 11
ATOM 20231 C C . TRP A 1 78 ? 1.338 4.076 2.034 1.00 55.14 78 TRP A C 11
ATOM 20232 O O . TRP A 1 78 ? 1.445 3.575 3.155 1.00 33.31 78 TRP A O 11
ATOM 20253 N N . LEU A 1 79 ? 1.770 3.476 0.927 1.00 15.12 79 LEU A N 11
ATOM 20254 C CA . LEU A 1 79 ? 2.470 2.192 0.960 1.00 50.32 79 LEU A CA 11
ATOM 20255 C C . LEU A 1 79 ? 3.718 2.287 1.827 1.00 60.54 79 LEU A C 11
ATOM 20256 O O . LEU A 1 79 ? 4.007 1.387 2.620 1.00 33.31 79 LEU A O 11
ATOM 20272 N N . LYS A 1 80 ? 4.437 3.393 1.679 1.00 52.02 80 LYS A N 11
ATOM 20273 C CA . LYS A 1 80 ? 5.653 3.639 2.417 1.00 12.22 80 LYS A CA 11
ATOM 20274 C C . LYS A 1 80 ? 5.371 3.622 3.920 1.00 41.33 80 LYS A C 11
ATOM 20275 O O . LYS A 1 80 ? 6.170 3.107 4.700 1.00 63.33 80 LYS A O 11
ATOM 20294 N N . ARG A 1 81 ? 4.223 4.169 4.313 1.00 4.31 81 ARG A N 11
ATOM 20295 C CA . ARG A 1 81 ? 3.813 4.158 5.714 1.00 64.25 81 ARG A CA 11
ATOM 20296 C C . ARG A 1 81 ? 3.616 2.727 6.203 1.00 25.21 81 ARG A C 11
ATOM 20297 O O . ARG A 1 81 ? 4.093 2.354 7.275 1.00 44.22 81 ARG A O 11
ATOM 20318 N N . MET A 1 82 ? 2.916 1.930 5.402 1.00 2.14 82 MET A N 11
ATOM 20319 C CA . MET A 1 82 ? 2.619 0.548 5.759 1.00 34.51 82 MET A CA 11
ATOM 20320 C C . MET A 1 82 ? 3.899 -0.273 5.880 1.00 14.04 82 MET A C 11
ATOM 20321 O O . MET A 1 82 ? 4.083 -1.011 6.851 1.00 14.24 82 MET A O 11
ATOM 20335 N N . PHE A 1 83 ? 4.785 -0.140 4.898 1.00 73.51 83 PHE A N 11
ATOM 20336 C CA . PHE A 1 83 ? 6.048 -0.868 4.913 1.00 62.42 83 PHE A CA 11
ATOM 20337 C C . PHE A 1 83 ? 6.915 -0.417 6.081 1.00 12.14 83 PHE A C 11
ATOM 20338 O O . PHE A 1 83 ? 7.551 -1.237 6.732 1.00 53.04 83 PHE A O 11
ATOM 20355 N N . ASN A 1 84 ? 6.912 0.883 6.361 1.00 15.15 84 ASN A N 11
ATOM 20356 C CA . ASN A 1 84 ? 7.679 1.433 7.480 1.00 44.44 84 ASN A CA 11
ATOM 20357 C C . ASN A 1 84 ? 7.275 0.772 8.798 1.00 62.30 84 ASN A C 11
ATOM 20358 O O . ASN A 1 84 ? 8.115 0.537 9.671 1.00 42.03 84 ASN A O 11
ATOM 20369 N N . TYR A 1 85 ? 5.993 0.454 8.928 1.00 42.22 85 TYR A N 11
ATOM 20370 C CA . TYR A 1 85 ? 5.497 -0.228 10.113 1.00 54.20 85 TYR A CA 11
ATOM 20371 C C . TYR A 1 85 ? 6.085 -1.634 10.202 1.00 41.22 85 TYR A C 11
ATOM 20372 O O . TYR A 1 85 ? 6.348 -2.134 11.291 1.00 24.12 85 TYR A O 11
ATOM 20390 N N . ALA A 1 86 ? 6.304 -2.261 9.054 1.00 24.24 86 ALA A N 11
ATOM 20391 C CA . ALA A 1 86 ? 6.888 -3.594 9.010 1.00 45.34 86 ALA A CA 11
ATOM 20392 C C . ALA A 1 86 ? 8.333 -3.576 9.509 1.00 22.41 86 ALA A C 11
ATOM 20393 O O . ALA A 1 86 ? 8.811 -4.557 10.083 1.00 74.35 86 ALA A O 11
ATOM 20400 N N . ILE A 1 87 ? 9.020 -2.456 9.289 1.00 4.51 87 ILE A N 11
ATOM 20401 C CA . ILE A 1 87 ? 10.377 -2.279 9.800 1.00 14.51 87 ILE A CA 11
ATOM 20402 C C . ILE A 1 87 ? 10.374 -2.208 11.326 1.00 25.41 87 ILE A C 11
ATOM 20403 O O . ILE A 1 87 ? 11.153 -2.900 11.986 1.00 30.41 87 ILE A O 11
ATOM 20419 N N . LYS A 1 88 ? 9.481 -1.399 11.896 1.00 12.42 88 LYS A N 11
ATOM 20420 C CA . LYS A 1 88 ? 9.385 -1.299 13.351 1.00 22.02 88 LYS A CA 11
ATOM 20421 C C . LYS A 1 88 ? 8.769 -2.569 13.938 1.00 23.42 88 LYS A C 11
ATOM 20422 O O . LYS A 1 88 ? 8.926 -2.856 15.124 1.00 1.54 88 LYS A O 11
ATOM 20441 N N . ARG A 1 89 ? 8.076 -3.328 13.091 1.00 14.24 89 ARG A N 11
ATOM 20442 C CA . ARG A 1 89 ? 7.574 -4.651 13.458 1.00 51.45 89 ARG A CA 11
ATOM 20443 C C . ARG A 1 89 ? 8.700 -5.676 13.422 1.00 75.14 89 ARG A C 11
ATOM 20444 O O . ARG A 1 89 ? 8.546 -6.806 13.887 1.00 11.42 89 ARG A O 11
ATOM 20465 N N . HIS A 1 90 ? 9.824 -5.264 12.838 1.00 21.11 90 HIS A N 11
ATOM 20466 C CA . HIS A 1 90 ? 11.035 -6.083 12.753 1.00 43.12 90 HIS A CA 11
ATOM 20467 C C . HIS A 1 90 ? 10.841 -7.266 11.811 1.00 22.21 90 HIS A C 11
ATOM 20468 O O . HIS A 1 90 ? 11.612 -8.229 11.837 1.00 5.25 90 HIS A O 11
ATOM 20483 N N . ILE A 1 91 ? 9.830 -7.172 10.958 1.00 10.13 91 ILE A N 11
ATOM 20484 C CA . ILE A 1 91 ? 9.568 -8.206 9.968 1.00 50.52 91 ILE A CA 11
ATOM 20485 C C . ILE A 1 91 ? 10.568 -8.085 8.831 1.00 14.24 91 ILE A C 11
ATOM 20486 O O . ILE A 1 91 ? 11.332 -9.010 8.551 1.00 22.01 91 ILE A O 11
ATOM 20502 N N . ILE A 1 92 ? 10.560 -6.929 8.190 1.00 25.22 92 ILE A N 11
ATOM 20503 C CA . ILE A 1 92 ? 11.486 -6.642 7.111 1.00 33.21 92 ILE A CA 11
ATOM 20504 C C . ILE A 1 92 ? 12.242 -5.360 7.415 1.00 64.43 92 ILE A C 11
ATOM 20505 O O . ILE A 1 92 ? 11.762 -4.511 8.164 1.00 43.24 92 ILE A O 11
ATOM 20521 N N . GLU A 1 93 ? 13.426 -5.230 6.852 1.00 70.04 93 GLU A N 11
ATOM 20522 C CA . GLU A 1 93 ? 14.242 -4.048 7.076 1.00 32.43 93 GLU A CA 11
ATOM 20523 C C . GLU A 1 93 ? 14.484 -3.328 5.760 1.00 21.44 93 GLU A C 11
ATOM 20524 O O . GLU A 1 93 ? 15.436 -2.560 5.619 1.00 34.52 93 GLU A O 11
ATOM 20536 N N . TYR A 1 94 ? 13.604 -3.584 4.802 1.00 73.42 94 TYR A N 11
ATOM 20537 C CA . TYR A 1 94 ? 13.679 -2.955 3.495 1.00 4.52 94 TYR A CA 11
ATOM 20538 C C . TYR A 1 94 ? 12.321 -2.389 3.120 1.00 44.13 94 TYR A C 11
ATOM 20539 O O . TYR A 1 94 ? 11.293 -3.021 3.348 1.00 44.14 94 TYR A O 11
ATOM 20557 N N . ASN A 1 95 ? 12.325 -1.191 2.569 1.00 54.12 95 ASN A N 11
ATOM 20558 C CA . ASN A 1 95 ? 11.104 -0.517 2.181 1.00 14.41 95 ASN A CA 11
ATOM 20559 C C . ASN A 1 95 ? 11.045 -0.369 0.663 1.00 42.41 95 ASN A C 11
ATOM 20560 O O . ASN A 1 95 ? 11.536 0.614 0.105 1.00 70.21 95 ASN A O 11
ATOM 20571 N N . PRO A 1 96 ? 10.479 -1.379 -0.029 1.00 23.42 96 PRO A N 11
ATOM 20572 C CA . PRO A 1 96 ? 10.440 -1.432 -1.502 1.00 43.34 96 PRO A CA 11
ATOM 20573 C C . PRO A 1 96 ? 9.809 -0.192 -2.139 1.00 40.12 96 PRO A C 11
ATOM 20574 O O . PRO A 1 96 ? 10.084 0.132 -3.294 1.00 51.14 96 PRO A O 11
ATOM 20585 N N . ALA A 1 97 ? 8.973 0.505 -1.382 1.00 43.33 97 ALA A N 11
ATOM 20586 C CA . ALA A 1 97 ? 8.292 1.688 -1.889 1.00 24.51 97 ALA A CA 11
ATOM 20587 C C . ALA A 1 97 ? 9.241 2.880 -1.970 1.00 33.10 97 ALA A C 11
ATOM 20588 O O . ALA A 1 97 ? 9.031 3.803 -2.755 1.00 15.33 97 ALA A O 11
ATOM 20595 N N . ALA A 1 98 ? 10.303 2.847 -1.172 1.00 71.05 98 ALA A N 11
ATOM 20596 C CA . ALA A 1 98 ? 11.251 3.956 -1.113 1.00 42.11 98 ALA A CA 11
ATOM 20597 C C . ALA A 1 98 ? 12.190 3.952 -2.312 1.00 40.22 98 ALA A C 11
ATOM 20598 O O . ALA A 1 98 ? 12.990 4.872 -2.489 1.00 12.45 98 ALA A O 11
ATOM 20605 N N . ALA A 1 99 ? 12.093 2.915 -3.132 1.00 50.54 99 ALA A N 11
ATOM 20606 C CA . ALA A 1 99 ? 12.945 2.788 -4.304 1.00 14.53 99 ALA A CA 11
ATOM 20607 C C . ALA A 1 99 ? 12.426 3.650 -5.449 1.00 32.25 99 ALA A C 11
ATOM 20608 O O . ALA A 1 99 ? 13.059 3.747 -6.502 1.00 65.14 99 ALA A O 11
ATOM 20615 N N . PHE A 1 100 ? 11.269 4.272 -5.241 1.00 63.22 100 PHE A N 11
ATOM 20616 C CA . PHE A 1 100 ? 10.657 5.104 -6.264 1.00 33.15 100 PHE A CA 11
ATOM 20617 C C . PHE A 1 100 ? 10.270 6.465 -5.695 1.00 35.12 100 PHE A C 11
ATOM 20618 O O . PHE A 1 100 ? 9.418 6.559 -4.812 1.00 43.41 100 PHE A O 11
ATOM 20635 N N . ASP A 1 101 ? 10.909 7.514 -6.189 1.00 11.44 101 ASP A N 11
ATOM 20636 C CA . ASP A 1 101 ? 10.511 8.870 -5.842 1.00 43.11 101 ASP A CA 11
ATOM 20637 C C . ASP A 1 101 ? 9.616 9.419 -6.941 1.00 51.32 101 ASP A C 11
ATOM 20638 O O . ASP A 1 101 ? 10.043 9.562 -8.091 1.00 31.11 101 ASP A O 11
ATOM 20647 N N . PRO A 1 102 ? 8.351 9.702 -6.604 1.00 4.43 102 PRO A N 11
ATOM 20648 C CA . PRO A 1 102 ? 7.324 10.059 -7.581 1.00 44.11 102 PRO A CA 11
ATOM 20649 C C . PRO A 1 102 ? 7.605 11.355 -8.327 1.00 13.14 102 PRO A C 11
ATOM 20650 O O . PRO A 1 102 ? 7.420 12.452 -7.801 1.00 13.01 102 PRO A O 11
ATOM 20661 N N . GLY A 1 103 ? 8.063 11.194 -9.555 1.00 55.32 103 GLY A N 11
ATOM 20662 C CA . GLY A 1 103 ? 8.245 12.311 -10.464 1.00 14.43 103 GLY A CA 11
ATOM 20663 C C . GLY A 1 103 ? 9.204 13.360 -9.945 1.00 22.21 103 GLY A C 11
ATOM 20664 O O . GLY A 1 103 ? 10.376 13.076 -9.707 1.00 64.43 103 GLY A O 11
ATOM 20668 N N . ASP A 1 104 ? 8.701 14.570 -9.776 1.00 71.15 104 ASP A N 11
ATOM 20669 C CA . ASP A 1 104 ? 9.511 15.690 -9.319 1.00 11.10 104 ASP A CA 11
ATOM 20670 C C . ASP A 1 104 ? 9.108 16.089 -7.905 1.00 53.52 104 ASP A C 11
ATOM 20671 O O . ASP A 1 104 ? 9.781 15.733 -6.936 1.00 44.11 104 ASP A O 11
ATOM 20680 N N . ALA A 1 105 ? 7.984 16.792 -7.807 1.00 74.34 105 ALA A N 11
ATOM 20681 C CA . ALA A 1 105 ? 7.447 17.266 -6.536 1.00 22.41 105 ALA A CA 11
ATOM 20682 C C . ALA A 1 105 ? 6.213 18.112 -6.797 1.00 70.13 105 ALA A C 11
ATOM 20683 O O . ALA A 1 105 ? 5.162 17.914 -6.189 1.00 61.13 105 ALA A O 11
ATOM 20690 N N . GLY A 1 106 ? 6.354 19.048 -7.723 1.00 32.52 106 GLY A N 11
ATOM 20691 C CA . GLY A 1 106 ? 5.254 19.919 -8.077 1.00 32.13 106 GLY A CA 11
ATOM 20692 C C . GLY A 1 106 ? 5.119 21.088 -7.125 1.00 60.40 106 GLY A C 11
ATOM 20693 O O . GLY A 1 106 ? 5.839 21.174 -6.128 1.00 63.30 106 GLY A O 11
ATOM 20697 N N . GLY A 1 107 ? 4.202 21.989 -7.431 1.00 35.42 107 GLY A N 11
ATOM 20698 C CA . GLY A 1 107 ? 3.975 23.140 -6.586 1.00 64.24 107 GLY A CA 11
ATOM 20699 C C . GLY A 1 107 ? 3.667 24.370 -7.403 1.00 65.24 107 GLY A C 11
ATOM 20700 O O . GLY A 1 107 ? 2.789 25.158 -7.055 1.00 44.23 107 GLY A O 11
ATOM 20704 N N . LYS A 1 108 ? 4.381 24.522 -8.506 1.00 35.35 108 LYS A N 11
ATOM 20705 C CA . LYS A 1 108 ? 4.178 25.652 -9.398 1.00 33.42 108 LYS A CA 11
ATOM 20706 C C . LYS A 1 108 ? 4.658 25.299 -10.799 1.00 71.54 108 LYS A C 11
ATOM 20707 O O . LYS A 1 108 ? 5.008 24.146 -11.067 1.00 62.53 108 LYS A O 11
ATOM 20726 N N . LEU A 1 109 ? 4.692 26.290 -11.682 1.00 40.12 109 LEU A N 11
ATOM 20727 C CA . LEU A 1 109 ? 4.986 26.044 -13.088 1.00 3.25 109 LEU A CA 11
ATOM 20728 C C . LEU A 1 109 ? 5.370 27.325 -13.824 1.00 43.00 109 LEU A C 11
ATOM 20729 O O . LEU A 1 109 ? 5.480 28.396 -13.223 1.00 24.21 109 LEU A O 11
ATOM 20745 N N . GLU A 1 110 ? 5.574 27.191 -15.130 1.00 52.10 110 GLU A N 11
ATOM 20746 C CA . GLU A 1 110 ? 5.937 28.308 -15.990 1.00 73.03 110 GLU A CA 11
ATOM 20747 C C . GLU A 1 110 ? 4.684 29.011 -16.504 1.00 4.24 110 GLU A C 11
ATOM 20748 O O . GLU A 1 110 ? 3.574 28.742 -16.045 1.00 63.51 110 GLU A O 11
ATOM 20760 N N . HIS A 1 111 ? 4.862 29.896 -17.476 1.00 14.21 111 HIS A N 11
ATOM 20761 C CA . HIS A 1 111 ? 3.734 30.576 -18.108 1.00 51.30 111 HIS A CA 11
ATOM 20762 C C . HIS A 1 111 ? 3.156 29.679 -19.204 1.00 61.51 111 HIS A C 11
ATOM 20763 O O . HIS A 1 111 ? 2.248 30.065 -19.946 1.00 32.23 111 HIS A O 11
ATOM 20778 N N . HIS A 1 112 ? 3.704 28.473 -19.277 1.00 64.30 112 HIS A N 11
ATOM 20779 C CA . HIS A 1 112 ? 3.279 27.449 -20.223 1.00 42.00 112 HIS A CA 11
ATOM 20780 C C . HIS A 1 112 ? 1.900 26.912 -19.829 1.00 74.44 112 HIS A C 11
ATOM 20781 O O . HIS A 1 112 ? 1.570 26.869 -18.644 1.00 33.31 112 HIS A O 11
ATOM 20796 N N . HIS A 1 113 ? 1.095 26.531 -20.828 1.00 4.21 113 HIS A N 11
ATOM 20797 C CA . HIS A 1 113 ? -0.273 26.026 -20.603 1.00 22.33 113 HIS A CA 11
ATOM 20798 C C . HIS A 1 113 ? -1.210 27.118 -20.083 1.00 13.13 113 HIS A C 11
ATOM 20799 O O . HIS A 1 113 ? -2.367 26.850 -19.766 1.00 13.32 113 HIS A O 11
ATOM 20814 N N . HIS A 1 114 ? -0.709 28.341 -19.979 1.00 43.12 114 HIS A N 11
ATOM 20815 C CA . HIS A 1 114 ? -1.541 29.464 -19.561 1.00 72.34 114 HIS A CA 11
ATOM 20816 C C . HIS A 1 114 ? -1.842 30.379 -20.739 1.00 23.10 114 HIS A C 11
ATOM 20817 O O . HIS A 1 114 ? -2.513 31.398 -20.593 1.00 22.22 114 HIS A O 11
ATOM 20832 N N . HIS A 1 115 ? -1.333 30.002 -21.903 1.00 10.32 115 HIS A N 11
ATOM 20833 C CA . HIS A 1 115 ? -1.651 30.687 -23.148 1.00 2.53 115 HIS A CA 11
ATOM 20834 C C . HIS A 1 115 ? -1.238 29.814 -24.322 1.00 24.15 115 HIS A C 11
ATOM 20835 O O . HIS A 1 115 ? -0.328 28.993 -24.200 1.00 14.22 115 HIS A O 11
ATOM 20850 N N . HIS A 1 116 ? -1.911 29.984 -25.442 1.00 51.23 116 HIS A N 11
ATOM 20851 C CA . HIS A 1 116 ? -1.631 29.193 -26.631 1.00 41.42 116 HIS A CA 11
ATOM 20852 C C . HIS A 1 116 ? -0.696 29.953 -27.568 1.00 42.20 116 HIS A C 11
ATOM 20853 O O . HIS A 1 116 ? 0.098 30.789 -27.125 1.00 74.21 116 HIS A O 11
ATOM 20868 N N . MET A 1 1 ? 1.130 -19.523 12.387 1.00 34.21 1 MET A N 12
ATOM 20869 C CA . MET A 1 1 ? 2.381 -19.173 11.672 1.00 73.30 1 MET A CA 12
ATOM 20870 C C . MET A 1 1 ? 2.541 -17.657 11.585 1.00 23.03 1 MET A C 12
ATOM 20871 O O . MET A 1 1 ? 3.594 -17.113 11.917 1.00 14.11 1 MET A O 12
ATOM 20887 N N . ALA A 1 2 ? 1.490 -16.977 11.150 1.00 34.43 2 ALA A N 12
ATOM 20888 C CA . ALA A 1 2 ? 1.507 -15.526 11.044 1.00 64.30 2 ALA A CA 12
ATOM 20889 C C . ALA A 1 2 ? 0.348 -14.928 11.831 1.00 31.03 2 ALA A C 12
ATOM 20890 O O . ALA A 1 2 ? -0.172 -13.867 11.489 1.00 1.40 2 ALA A O 12
ATOM 20897 N N . GLU A 1 3 ? -0.028 -15.601 12.912 1.00 54.11 3 GLU A N 12
ATOM 20898 C CA . GLU A 1 3 ? -1.200 -15.211 13.685 1.00 15.54 3 GLU A CA 12
ATOM 20899 C C . GLU A 1 3 ? -0.825 -14.283 14.837 1.00 11.33 3 GLU A C 12
ATOM 20900 O O . GLU A 1 3 ? -1.648 -13.984 15.702 1.00 4.52 3 GLU A O 12
ATOM 20912 N N . LYS A 1 4 ? 0.420 -13.829 14.846 1.00 14.11 4 LYS A N 12
ATOM 20913 C CA . LYS A 1 4 ? 0.892 -12.926 15.890 1.00 15.01 4 LYS A CA 12
ATOM 20914 C C . LYS A 1 4 ? 1.758 -11.812 15.308 1.00 12.04 4 LYS A C 12
ATOM 20915 O O . LYS A 1 4 ? 1.664 -10.659 15.730 1.00 30.55 4 LYS A O 12
ATOM 20934 N N . ASN A 1 5 ? 2.595 -12.160 14.338 1.00 35.41 5 ASN A N 12
ATOM 20935 C CA . ASN A 1 5 ? 3.452 -11.187 13.673 1.00 23.52 5 ASN A CA 12
ATOM 20936 C C . ASN A 1 5 ? 3.894 -11.746 12.326 1.00 32.24 5 ASN A C 12
ATOM 20937 O O . ASN A 1 5 ? 3.664 -12.928 12.047 1.00 54.03 5 ASN A O 12
ATOM 20948 N N . ALA A 1 6 ? 4.529 -10.904 11.509 1.00 24.24 6 ALA A N 12
ATOM 20949 C CA . ALA A 1 6 ? 4.950 -11.280 10.161 1.00 4.32 6 ALA A CA 12
ATOM 20950 C C . ALA A 1 6 ? 3.747 -11.706 9.330 1.00 31.01 6 ALA A C 12
ATOM 20951 O O . ALA A 1 6 ? 3.635 -12.859 8.910 1.00 53.44 6 ALA A O 12
ATOM 20958 N N . TYR A 1 7 ? 2.841 -10.759 9.124 1.00 32.31 7 TYR A N 12
ATOM 20959 C CA . TYR A 1 7 ? 1.596 -11.016 8.413 1.00 65.15 7 TYR A CA 12
ATOM 20960 C C . TYR A 1 7 ? 1.834 -11.087 6.910 1.00 5.43 7 TYR A C 12
ATOM 20961 O O . TYR A 1 7 ? 2.960 -10.947 6.432 1.00 22.24 7 TYR A O 12
ATOM 20979 N N . THR A 1 8 ? 0.757 -11.295 6.171 1.00 42.05 8 THR A N 12
ATOM 20980 C CA . THR A 1 8 ? 0.785 -11.141 4.733 1.00 45.33 8 THR A CA 12
ATOM 20981 C C . THR A 1 8 ? 0.677 -9.661 4.385 1.00 63.42 8 THR A C 12
ATOM 20982 O O . THR A 1 8 ? 0.381 -8.835 5.253 1.00 11.14 8 THR A O 12
ATOM 20993 N N . VAL A 1 9 ? 0.898 -9.322 3.123 1.00 42.31 9 VAL A N 12
ATOM 20994 C CA . VAL A 1 9 ? 0.855 -7.932 2.697 1.00 60.53 9 VAL A CA 12
ATOM 20995 C C . VAL A 1 9 ? -0.566 -7.373 2.829 1.00 41.42 9 VAL A C 12
ATOM 20996 O O . VAL A 1 9 ? -0.758 -6.167 3.002 1.00 13.12 9 VAL A O 12
ATOM 21009 N N . ALA A 1 10 ? -1.554 -8.263 2.770 1.00 31.24 10 ALA A N 12
ATOM 21010 C CA . ALA A 1 10 ? -2.945 -7.880 2.958 1.00 44.35 10 ALA A CA 12
ATOM 21011 C C . ALA A 1 10 ? -3.232 -7.592 4.428 1.00 22.25 10 ALA A C 12
ATOM 21012 O O . ALA A 1 10 ? -3.801 -6.554 4.767 1.00 61.43 10 ALA A O 12
ATOM 21019 N N . GLN A 1 11 ? -2.816 -8.507 5.302 1.00 42.43 11 GLN A N 12
ATOM 21020 C CA . GLN A 1 11 ? -3.054 -8.372 6.738 1.00 63.42 11 GLN A CA 12
ATOM 21021 C C . GLN A 1 11 ? -2.283 -7.195 7.326 1.00 70.10 11 GLN A C 12
ATOM 21022 O O . GLN A 1 11 ? -2.643 -6.675 8.382 1.00 64.30 11 GLN A O 12
ATOM 21036 N N . LEU A 1 12 ? -1.217 -6.781 6.648 1.00 53.21 12 LEU A N 12
ATOM 21037 C CA . LEU A 1 12 ? -0.445 -5.623 7.075 1.00 74.31 12 LEU A CA 12
ATOM 21038 C C . LEU A 1 12 ? -1.317 -4.372 7.059 1.00 70.31 12 LEU A C 12
ATOM 21039 O O . LEU A 1 12 ? -1.126 -3.454 7.856 1.00 35.12 12 LEU A O 12
ATOM 21055 N N . ALA A 1 13 ? -2.286 -4.352 6.148 1.00 11.12 13 ALA A N 12
ATOM 21056 C CA . ALA A 1 13 ? -3.223 -3.243 6.050 1.00 11.50 13 ALA A CA 12
ATOM 21057 C C . ALA A 1 13 ? -4.121 -3.191 7.280 1.00 21.43 13 ALA A C 12
ATOM 21058 O O . ALA A 1 13 ? -4.389 -2.116 7.817 1.00 54.43 13 ALA A O 12
ATOM 21065 N N . ASP A 1 14 ? -4.569 -4.364 7.723 1.00 44.14 14 ASP A N 12
ATOM 21066 C CA . ASP A 1 14 ? -5.397 -4.474 8.923 1.00 34.44 14 ASP A CA 12
ATOM 21067 C C . ASP A 1 14 ? -4.627 -3.974 10.139 1.00 61.52 14 ASP A C 12
ATOM 21068 O O . ASP A 1 14 ? -5.162 -3.263 10.987 1.00 23.50 14 ASP A O 12
ATOM 21077 N N . GLU A 1 15 ? -3.361 -4.350 10.204 1.00 2.40 15 GLU A N 12
ATOM 21078 C CA . GLU A 1 15 ? -2.486 -3.944 11.294 1.00 40.21 15 GLU A CA 12
ATOM 21079 C C . GLU A 1 15 ? -2.242 -2.436 11.264 1.00 41.15 15 GLU A C 12
ATOM 21080 O O . GLU A 1 15 ? -2.295 -1.766 12.294 1.00 41.32 15 GLU A O 12
ATOM 21092 N N . TYR A 1 16 ? -1.992 -1.906 10.076 1.00 4.23 16 TYR A N 12
ATOM 21093 C CA . TYR A 1 16 ? -1.652 -0.497 9.924 1.00 64.33 16 TYR A CA 12
ATOM 21094 C C . TYR A 1 16 ? -2.853 0.418 10.172 1.00 10.02 16 TYR A C 12
ATOM 21095 O O . TYR A 1 16 ? -2.743 1.419 10.890 1.00 1.34 16 TYR A O 12
ATOM 21113 N N . PHE A 1 17 ? -3.999 0.090 9.580 1.00 12.43 17 PHE A N 12
ATOM 21114 C CA . PHE A 1 17 ? -5.153 0.985 9.637 1.00 11.43 17 PHE A CA 12
ATOM 21115 C C . PHE A 1 17 ? -5.683 1.079 11.066 1.00 44.30 17 PHE A C 12
ATOM 21116 O O . PHE A 1 17 ? -6.183 2.120 11.483 1.00 20.33 17 PHE A O 12
ATOM 21133 N N . GLU A 1 18 ? -5.526 -0.000 11.823 1.00 21.21 18 GLU A N 12
ATOM 21134 C CA . GLU A 1 18 ? -6.008 -0.058 13.196 1.00 22.02 18 GLU A CA 12
ATOM 21135 C C . GLU A 1 18 ? -5.276 0.954 14.072 1.00 35.53 18 GLU A C 12
ATOM 21136 O O . GLU A 1 18 ? -5.774 1.370 15.117 1.00 3.04 18 GLU A O 12
ATOM 21148 N N . ARG A 1 19 ? -4.091 1.358 13.641 1.00 13.02 19 ARG A N 12
ATOM 21149 C CA . ARG A 1 19 ? -3.267 2.250 14.442 1.00 64.41 19 ARG A CA 12
ATOM 21150 C C . ARG A 1 19 ? -3.397 3.694 13.964 1.00 20.20 19 ARG A C 12
ATOM 21151 O O . ARG A 1 19 ? -3.587 4.607 14.765 1.00 1.30 19 ARG A O 12
ATOM 21172 N N . MET A 1 20 ? -3.304 3.895 12.654 1.00 64.11 20 MET A N 12
ATOM 21173 C CA . MET A 1 20 ? -3.265 5.247 12.090 1.00 62.13 20 MET A CA 12
ATOM 21174 C C . MET A 1 20 ? -4.652 5.744 11.684 1.00 53.02 20 MET A C 12
ATOM 21175 O O . MET A 1 20 ? -4.921 6.943 11.702 1.00 44.40 20 MET A O 12
ATOM 21189 N N . ILE A 1 21 ? -5.533 4.818 11.342 1.00 52.30 21 ILE A N 12
ATOM 21190 C CA . ILE A 1 21 ? -6.867 5.157 10.856 1.00 71.41 21 ILE A CA 12
ATOM 21191 C C . ILE A 1 21 ? -7.884 4.895 11.966 1.00 74.30 21 ILE A C 12
ATOM 21192 O O . ILE A 1 21 ? -9.046 4.572 11.727 1.00 24.03 21 ILE A O 12
ATOM 21208 N N . ALA A 1 22 ? -7.424 5.044 13.198 1.00 51.43 22 ALA A N 12
ATOM 21209 C CA . ALA A 1 22 ? -8.283 4.892 14.360 1.00 13.34 22 ALA A CA 12
ATOM 21210 C C . ALA A 1 22 ? -8.458 6.220 15.088 1.00 64.31 22 ALA A C 12
ATOM 21211 O O . ALA A 1 22 ? -8.997 6.269 16.195 1.00 63.10 22 ALA A O 12
ATOM 21218 N N . GLY A 1 23 ? -8.000 7.296 14.458 1.00 65.34 23 GLY A N 12
ATOM 21219 C CA . GLY A 1 23 ? -8.152 8.620 15.032 1.00 54.15 23 GLY A CA 12
ATOM 21220 C C . GLY A 1 23 ? -9.384 9.317 14.500 1.00 61.24 23 GLY A C 12
ATOM 21221 O O . GLY A 1 23 ? -10.505 9.015 14.914 1.00 20.02 23 GLY A O 12
ATOM 21225 N N . ARG A 1 24 ? -9.187 10.235 13.570 1.00 22.32 24 ARG A N 12
ATOM 21226 C CA . ARG A 1 24 ? -10.301 10.889 12.912 1.00 51.25 24 ARG A CA 12
ATOM 21227 C C . ARG A 1 24 ? -10.191 10.668 11.410 1.00 32.41 24 ARG A C 12
ATOM 21228 O O . ARG A 1 24 ? -9.502 11.404 10.703 1.00 52.40 24 ARG A O 12
ATOM 21249 N N . TRP A 1 25 ? -10.843 9.622 10.942 1.00 3.25 25 TRP A N 12
ATOM 21250 C CA . TRP A 1 25 ? -10.827 9.281 9.532 1.00 1.23 25 TRP A CA 12
ATOM 21251 C C . TRP A 1 25 ? -12.217 9.475 8.928 1.00 13.13 25 TRP A C 12
ATOM 21252 O O . TRP A 1 25 ? -12.355 10.079 7.865 1.00 22.51 25 TRP A O 12
ATOM 21273 N N . LYS A 1 26 ? -13.233 8.990 9.648 1.00 60.22 26 LYS A N 12
ATOM 21274 C CA . LYS A 1 26 ? -14.637 9.114 9.254 1.00 40.23 26 LYS A CA 12
ATOM 21275 C C . LYS A 1 26 ? -14.968 8.279 8.019 1.00 12.51 26 LYS A C 12
ATOM 21276 O O . LYS A 1 26 ? -14.160 8.155 7.098 1.00 33.25 26 LYS A O 12
ATOM 21295 N N . HIS A 1 27 ? -16.170 7.708 8.026 1.00 43.13 27 HIS A N 12
ATOM 21296 C CA . HIS A 1 27 ? -16.641 6.839 6.946 1.00 23.34 27 HIS A CA 12
ATOM 21297 C C . HIS A 1 27 ? -15.612 5.736 6.664 1.00 34.22 27 HIS A C 12
ATOM 21298 O O . HIS A 1 27 ? -15.006 5.701 5.592 1.00 62.22 27 HIS A O 12
ATOM 21313 N N . PRO A 1 28 ? -15.416 4.817 7.634 1.00 64.05 28 PRO A N 12
ATOM 21314 C CA . PRO A 1 28 ? -14.348 3.800 7.593 1.00 25.13 28 PRO A CA 12
ATOM 21315 C C . PRO A 1 28 ? -14.331 2.979 6.304 1.00 44.35 28 PRO A C 12
ATOM 21316 O O . PRO A 1 28 ? -13.271 2.543 5.850 1.00 41.33 28 PRO A O 12
ATOM 21327 N N . ASN A 1 29 ? -15.506 2.771 5.717 1.00 30.21 29 ASN A N 12
ATOM 21328 C CA . ASN A 1 29 ? -15.624 1.987 4.495 1.00 23.21 29 ASN A CA 12
ATOM 21329 C C . ASN A 1 29 ? -14.907 2.666 3.329 1.00 45.40 29 ASN A C 12
ATOM 21330 O O . ASN A 1 29 ? -14.321 1.998 2.476 1.00 15.30 29 ASN A O 12
ATOM 21341 N N . ILE A 1 30 ? -14.936 3.993 3.312 1.00 63.53 30 ILE A N 12
ATOM 21342 C CA . ILE A 1 30 ? -14.329 4.758 2.229 1.00 23.42 30 ILE A CA 12
ATOM 21343 C C . ILE A 1 30 ? -12.824 4.520 2.174 1.00 32.32 30 ILE A C 12
ATOM 21344 O O . ILE A 1 30 ? -12.279 4.181 1.122 1.00 11.04 30 ILE A O 12
ATOM 21360 N N . VAL A 1 31 ? -12.161 4.674 3.313 1.00 42.34 31 VAL A N 12
ATOM 21361 C CA . VAL A 1 31 ? -10.722 4.484 3.377 1.00 65.41 31 VAL A CA 12
ATOM 21362 C C . VAL A 1 31 ? -10.365 3.005 3.226 1.00 2.32 31 VAL A C 12
ATOM 21363 O O . VAL A 1 31 ? -9.360 2.667 2.604 1.00 14.42 31 VAL A O 12
ATOM 21376 N N . ARG A 1 32 ? -11.215 2.127 3.759 1.00 11.21 32 ARG A N 12
ATOM 21377 C CA . ARG A 1 32 ? -10.998 0.687 3.645 1.00 13.50 32 ARG A CA 12
ATOM 21378 C C . ARG A 1 32 ? -10.957 0.273 2.179 1.00 22.41 32 ARG A C 12
ATOM 21379 O O . ARG A 1 32 ? -10.084 -0.489 1.765 1.00 24.11 32 ARG A O 12
ATOM 21400 N N . SER A 1 33 ? -11.899 0.798 1.402 1.00 75.15 33 SER A N 12
ATOM 21401 C CA . SER A 1 33 ? -11.987 0.503 -0.022 1.00 0.11 33 SER A CA 12
ATOM 21402 C C . SER A 1 33 ? -10.671 0.831 -0.725 1.00 34.23 33 SER A C 12
ATOM 21403 O O . SER A 1 33 ? -10.112 -0.005 -1.439 1.00 3.12 33 SER A O 12
ATOM 21411 N N . ARG A 1 34 ? -10.160 2.038 -0.490 1.00 11.23 34 ARG A N 12
ATOM 21412 C CA . ARG A 1 34 ? -8.916 2.481 -1.115 1.00 75.33 34 ARG A CA 12
ATOM 21413 C C . ARG A 1 34 ? -7.764 1.548 -0.755 1.00 44.33 34 ARG A C 12
ATOM 21414 O O . ARG A 1 34 ? -6.962 1.179 -1.606 1.00 14.12 34 ARG A O 12
ATOM 21435 N N . ILE A 1 35 ? -7.702 1.146 0.502 1.00 24.14 35 ILE A N 12
ATOM 21436 C CA . ILE A 1 35 ? -6.629 0.278 0.965 1.00 40.41 35 ILE A CA 12
ATOM 21437 C C . ILE A 1 35 ? -6.653 -1.074 0.249 1.00 45.20 35 ILE A C 12
ATOM 21438 O O . ILE A 1 35 ? -5.611 -1.590 -0.162 1.00 70.33 35 ILE A O 12
ATOM 21454 N N . GLU A 1 36 ? -7.843 -1.624 0.073 1.00 44.00 36 GLU A N 12
ATOM 21455 C CA . GLU A 1 36 ? -7.982 -2.998 -0.391 1.00 25.52 36 GLU A CA 12
ATOM 21456 C C . GLU A 1 36 ? -7.977 -3.124 -1.915 1.00 32.22 36 GLU A C 12
ATOM 21457 O O . GLU A 1 36 ? -7.470 -4.106 -2.443 1.00 24.24 36 GLU A O 12
ATOM 21469 N N . LYS A 1 37 ? -8.546 -2.161 -2.633 1.00 71.52 37 LYS A N 12
ATOM 21470 C CA . LYS A 1 37 ? -8.618 -2.291 -4.089 1.00 1.24 37 LYS A CA 12
ATOM 21471 C C . LYS A 1 37 ? -7.696 -1.311 -4.815 1.00 34.51 37 LYS A C 12
ATOM 21472 O O . LYS A 1 37 ? -7.587 -1.352 -6.042 1.00 4.24 37 LYS A O 12
ATOM 21491 N N . ASP A 1 38 ? -7.031 -0.436 -4.075 1.00 71.31 38 ASP A N 12
ATOM 21492 C CA . ASP A 1 38 ? -6.100 0.509 -4.691 1.00 53.14 38 ASP A CA 12
ATOM 21493 C C . ASP A 1 38 ? -4.682 0.246 -4.192 1.00 3.51 38 ASP A C 12
ATOM 21494 O O . ASP A 1 38 ? -3.765 0.026 -4.982 1.00 34.02 38 ASP A O 12
ATOM 21503 N N . ILE A 1 39 ? -4.521 0.247 -2.875 1.00 30.14 39 ILE A N 12
ATOM 21504 C CA . ILE A 1 39 ? -3.219 0.024 -2.256 1.00 70.02 39 ILE A CA 12
ATOM 21505 C C . ILE A 1 39 ? -2.784 -1.441 -2.391 1.00 10.54 39 ILE A C 12
ATOM 21506 O O . ILE A 1 39 ? -1.627 -1.727 -2.711 1.00 60.14 39 ILE A O 12
ATOM 21522 N N . LYS A 1 40 ? -3.704 -2.365 -2.123 1.00 61.33 40 LYS A N 12
ATOM 21523 C CA . LYS A 1 40 ? -3.457 -3.797 -2.332 1.00 51.40 40 LYS A CA 12
ATOM 21524 C C . LYS A 1 40 ? -4.386 -4.379 -3.403 1.00 15.04 40 LYS A C 12
ATOM 21525 O O . LYS A 1 40 ? -5.154 -5.294 -3.119 1.00 1.34 40 LYS A O 12
ATOM 21544 N N . PRO A 1 41 ? -4.298 -3.905 -4.660 1.00 12.41 41 PRO A N 12
ATOM 21545 C CA . PRO A 1 41 ? -5.258 -4.280 -5.703 1.00 14.33 41 PRO A CA 12
ATOM 21546 C C . PRO A 1 41 ? -5.107 -5.728 -6.166 1.00 13.15 41 PRO A C 12
ATOM 21547 O O . PRO A 1 41 ? -6.095 -6.402 -6.463 1.00 4.52 41 PRO A O 12
ATOM 21558 N N . ALA A 1 42 ? -3.871 -6.204 -6.230 1.00 65.40 42 ALA A N 12
ATOM 21559 C CA . ALA A 1 42 ? -3.609 -7.557 -6.695 1.00 50.41 42 ALA A CA 12
ATOM 21560 C C . ALA A 1 42 ? -2.644 -8.284 -5.772 1.00 73.24 42 ALA A C 12
ATOM 21561 O O . ALA A 1 42 ? -2.306 -9.446 -5.997 1.00 40.42 42 ALA A O 12
ATOM 21568 N N . ILE A 1 43 ? -2.214 -7.602 -4.727 1.00 54.15 43 ILE A N 12
ATOM 21569 C CA . ILE A 1 43 ? -1.261 -8.169 -3.794 1.00 50.35 43 ILE A CA 12
ATOM 21570 C C . ILE A 1 43 ? -1.912 -8.405 -2.438 1.00 51.12 43 ILE A C 12
ATOM 21571 O O . ILE A 1 43 ? -2.088 -7.480 -1.646 1.00 51.14 43 ILE A O 12
ATOM 21587 N N . GLY A 1 44 ? -2.297 -9.645 -2.196 1.00 23.40 44 GLY A N 12
ATOM 21588 C CA . GLY A 1 44 ? -2.883 -10.010 -0.923 1.00 62.44 44 GLY A CA 12
ATOM 21589 C C . GLY A 1 44 ? -2.451 -11.391 -0.484 1.00 24.35 44 GLY A C 12
ATOM 21590 O O . GLY A 1 44 ? -2.119 -11.610 0.680 1.00 63.11 44 GLY A O 12
ATOM 21594 N N . SER A 1 45 ? -2.425 -12.317 -1.436 1.00 70.44 45 SER A N 12
ATOM 21595 C CA . SER A 1 45 ? -2.066 -13.703 -1.167 1.00 24.51 45 SER A CA 12
ATOM 21596 C C . SER A 1 45 ? -0.543 -13.887 -1.125 1.00 10.44 45 SER A C 12
ATOM 21597 O O . SER A 1 45 ? -0.018 -14.932 -1.506 1.00 63.21 45 SER A O 12
ATOM 21605 N N . LEU A 1 46 ? 0.150 -12.863 -0.646 1.00 12.45 46 LEU A N 12
ATOM 21606 C CA . LEU A 1 46 ? 1.600 -12.901 -0.491 1.00 73.42 46 LEU A CA 12
ATOM 21607 C C . LEU A 1 46 ? 1.988 -12.161 0.782 1.00 2.44 46 LEU A C 12
ATOM 21608 O O . LEU A 1 46 ? 1.192 -11.390 1.316 1.00 0.21 46 LEU A O 12
ATOM 21624 N N . LYS A 1 47 ? 3.194 -12.399 1.275 1.00 53.04 47 LYS A N 12
ATOM 21625 C CA . LYS A 1 47 ? 3.634 -11.777 2.518 1.00 54.01 47 LYS A CA 12
ATOM 21626 C C . LYS A 1 47 ? 4.299 -10.433 2.268 1.00 54.52 47 LYS A C 12
ATOM 21627 O O . LYS A 1 47 ? 4.445 -9.999 1.124 1.00 4.32 47 LYS A O 12
ATOM 21646 N N . VAL A 1 48 ? 4.716 -9.791 3.352 1.00 21.22 48 VAL A N 12
ATOM 21647 C CA . VAL A 1 48 ? 5.303 -8.459 3.282 1.00 35.02 48 VAL A CA 12
ATOM 21648 C C . VAL A 1 48 ? 6.771 -8.550 2.882 1.00 43.11 48 VAL A C 12
ATOM 21649 O O . VAL A 1 48 ? 7.298 -7.683 2.188 1.00 35.34 48 VAL A O 12
ATOM 21662 N N . GLU A 1 49 ? 7.423 -9.615 3.318 1.00 13.32 49 GLU A N 12
ATOM 21663 C CA . GLU A 1 49 ? 8.816 -9.855 2.978 1.00 14.40 49 GLU A CA 12
ATOM 21664 C C . GLU A 1 49 ? 8.926 -10.351 1.542 1.00 21.41 49 GLU A C 12
ATOM 21665 O O . GLU A 1 49 ? 10.008 -10.359 0.948 1.00 65.35 49 GLU A O 12
ATOM 21677 N N . ASP A 1 50 ? 7.795 -10.762 0.984 1.00 34.40 50 ASP A N 12
ATOM 21678 C CA . ASP A 1 50 ? 7.781 -11.389 -0.327 1.00 52.54 50 ASP A CA 12
ATOM 21679 C C . ASP A 1 50 ? 7.194 -10.463 -1.389 1.00 22.50 50 ASP A C 12
ATOM 21680 O O . ASP A 1 50 ? 7.307 -10.728 -2.587 1.00 65.55 50 ASP A O 12
ATOM 21689 N N . VAL A 1 51 ? 6.577 -9.368 -0.961 1.00 20.10 51 VAL A N 12
ATOM 21690 C CA . VAL A 1 51 ? 6.040 -8.401 -1.906 1.00 21.35 51 VAL A CA 12
ATOM 21691 C C . VAL A 1 51 ? 7.173 -7.556 -2.492 1.00 15.11 51 VAL A C 12
ATOM 21692 O O . VAL A 1 51 ? 7.501 -6.475 -2.009 1.00 12.13 51 VAL A O 12
ATOM 21705 N N . LYS A 1 52 ? 7.802 -8.102 -3.524 1.00 3.53 52 LYS A N 12
ATOM 21706 C CA . LYS A 1 52 ? 8.945 -7.464 -4.162 1.00 3.41 52 LYS A CA 12
ATOM 21707 C C . LYS A 1 52 ? 8.527 -6.171 -4.865 1.00 22.11 52 LYS A C 12
ATOM 21708 O O . LYS A 1 52 ? 7.363 -6.025 -5.256 1.00 74.03 52 LYS A O 12
ATOM 21727 N N . PRO A 1 53 ? 9.479 -5.231 -5.039 1.00 52.14 53 PRO A N 12
ATOM 21728 C CA . PRO A 1 53 ? 9.220 -3.897 -5.612 1.00 74.30 53 PRO A CA 12
ATOM 21729 C C . PRO A 1 53 ? 8.420 -3.924 -6.914 1.00 54.14 53 PRO A C 12
ATOM 21730 O O . PRO A 1 53 ? 7.605 -3.041 -7.162 1.00 75.01 53 PRO A O 12
ATOM 21741 N N . ARG A 1 54 ? 8.647 -4.948 -7.729 1.00 21.22 54 ARG A N 12
ATOM 21742 C CA . ARG A 1 54 ? 7.993 -5.061 -9.031 1.00 25.54 54 ARG A CA 12
ATOM 21743 C C . ARG A 1 54 ? 6.472 -5.009 -8.893 1.00 15.41 54 ARG A C 12
ATOM 21744 O O . ARG A 1 54 ? 5.780 -4.438 -9.734 1.00 60.51 54 ARG A O 12
ATOM 21765 N N . HIS A 1 55 ? 5.965 -5.595 -7.815 1.00 65.32 55 HIS A N 12
ATOM 21766 C CA . HIS A 1 55 ? 4.531 -5.622 -7.552 1.00 21.10 55 HIS A CA 12
ATOM 21767 C C . HIS A 1 55 ? 3.999 -4.215 -7.326 1.00 55.45 55 HIS A C 12
ATOM 21768 O O . HIS A 1 55 ? 2.875 -3.893 -7.702 1.00 64.43 55 HIS A O 12
ATOM 21783 N N . ILE A 1 56 ? 4.826 -3.390 -6.702 1.00 20.20 56 ILE A N 12
ATOM 21784 C CA . ILE A 1 56 ? 4.465 -2.014 -6.389 1.00 65.45 56 ILE A CA 12
ATOM 21785 C C . ILE A 1 56 ? 4.262 -1.202 -7.669 1.00 42.31 56 ILE A C 12
ATOM 21786 O O . ILE A 1 56 ? 3.427 -0.303 -7.718 1.00 5.33 56 ILE A O 12
ATOM 21802 N N . ASP A 1 57 ? 5.010 -1.529 -8.711 1.00 51.12 57 ASP A N 12
ATOM 21803 C CA . ASP A 1 57 ? 4.844 -0.845 -9.989 1.00 44.21 57 ASP A CA 12
ATOM 21804 C C . ASP A 1 57 ? 3.475 -1.170 -10.572 1.00 53.44 57 ASP A C 12
ATOM 21805 O O . ASP A 1 57 ? 2.782 -0.295 -11.092 1.00 13.24 57 ASP A O 12
ATOM 21814 N N . ASP A 1 58 ? 3.075 -2.433 -10.437 1.00 31.42 58 ASP A N 12
ATOM 21815 C CA . ASP A 1 58 ? 1.783 -2.897 -10.938 1.00 2.42 58 ASP A CA 12
ATOM 21816 C C . ASP A 1 58 ? 0.622 -2.175 -10.265 1.00 61.51 58 ASP A C 12
ATOM 21817 O O . ASP A 1 58 ? -0.379 -1.860 -10.914 1.00 42.23 58 ASP A O 12
ATOM 21826 N N . VAL A 1 59 ? 0.746 -1.908 -8.969 1.00 25.15 59 VAL A N 12
ATOM 21827 C CA . VAL A 1 59 ? -0.320 -1.225 -8.245 1.00 32.24 59 VAL A CA 12
ATOM 21828 C C . VAL A 1 59 ? -0.395 0.241 -8.673 1.00 52.24 59 VAL A C 12
ATOM 21829 O O . VAL A 1 59 ? -1.479 0.819 -8.746 1.00 62.41 59 VAL A O 12
ATOM 21842 N N . LEU A 1 60 ? 0.761 0.821 -8.996 1.00 71.33 60 LEU A N 12
ATOM 21843 C CA . LEU A 1 60 ? 0.822 2.194 -9.479 1.00 31.12 60 LEU A CA 12
ATOM 21844 C C . LEU A 1 60 ? 0.150 2.305 -10.840 1.00 0.44 60 LEU A C 12
ATOM 21845 O O . LEU A 1 60 ? -0.608 3.239 -11.091 1.00 4.44 60 LEU A O 12
ATOM 21861 N N . LYS A 1 61 ? 0.436 1.340 -11.712 1.00 34.32 61 LYS A N 12
ATOM 21862 C CA . LYS A 1 61 ? -0.201 1.263 -13.025 1.00 20.21 61 LYS A CA 12
ATOM 21863 C C . LYS A 1 61 ? -1.711 1.316 -12.877 1.00 40.22 61 LYS A C 12
ATOM 21864 O O . LYS A 1 61 ? -2.385 2.144 -13.489 1.00 60.02 61 LYS A O 12
ATOM 21883 N N . ALA A 1 62 ? -2.223 0.419 -12.046 1.00 14.00 62 ALA A N 12
ATOM 21884 C CA . ALA A 1 62 ? -3.656 0.324 -11.787 1.00 54.34 62 ALA A CA 12
ATOM 21885 C C . ALA A 1 62 ? -4.262 1.669 -11.381 1.00 20.23 62 ALA A C 12
ATOM 21886 O O . ALA A 1 62 ? -5.212 2.138 -12.011 1.00 44.23 62 ALA A O 12
ATOM 21893 N N . VAL A 1 63 ? -3.702 2.308 -10.356 1.00 23.24 63 VAL A N 12
ATOM 21894 C CA . VAL A 1 63 ? -4.262 3.566 -9.854 1.00 71.15 63 VAL A CA 12
ATOM 21895 C C . VAL A 1 63 ? -4.069 4.706 -10.858 1.00 54.42 63 VAL A C 12
ATOM 21896 O O . VAL A 1 63 ? -4.789 5.700 -10.829 1.00 72.31 63 VAL A O 12
ATOM 21909 N N . MET A 1 64 ? -3.118 4.554 -11.768 1.00 62.20 64 MET A N 12
ATOM 21910 C CA . MET A 1 64 ? -2.927 5.539 -12.822 1.00 22.33 64 MET A CA 12
ATOM 21911 C C . MET A 1 64 ? -3.972 5.374 -13.922 1.00 24.41 64 MET A C 12
ATOM 21912 O O . MET A 1 64 ? -4.467 6.360 -14.467 1.00 41.10 64 MET A O 12
ATOM 21926 N N . LYS A 1 65 ? -4.321 4.131 -14.239 1.00 52.32 65 LYS A N 12
ATOM 21927 C CA . LYS A 1 65 ? -5.214 3.863 -15.358 1.00 54.32 65 LYS A CA 12
ATOM 21928 C C . LYS A 1 65 ? -6.684 4.051 -14.980 1.00 25.04 65 LYS A C 12
ATOM 21929 O O . LYS A 1 65 ? -7.455 4.638 -15.739 1.00 15.44 65 LYS A O 12
ATOM 21948 N N . ARG A 1 66 ? -7.074 3.567 -13.811 1.00 61.51 66 ARG A N 12
ATOM 21949 C CA . ARG A 1 66 ? -8.462 3.701 -13.365 1.00 14.25 66 ARG A CA 12
ATOM 21950 C C . ARG A 1 66 ? -8.594 4.775 -12.297 1.00 73.34 66 ARG A C 12
ATOM 21951 O O . ARG A 1 66 ? -9.627 4.893 -11.639 1.00 63.42 66 ARG A O 12
ATOM 21972 N N . GLY A 1 67 ? -7.540 5.553 -12.132 1.00 40.33 67 GLY A N 12
ATOM 21973 C CA . GLY A 1 67 ? -7.575 6.666 -11.212 1.00 4.44 67 GLY A CA 12
ATOM 21974 C C . GLY A 1 67 ? -6.829 7.862 -11.764 1.00 4.03 67 GLY A C 12
ATOM 21975 O O . GLY A 1 67 ? -6.974 8.199 -12.940 1.00 12.10 67 GLY A O 12
ATOM 21979 N N . ALA A 1 68 ? -6.016 8.485 -10.928 1.00 22.22 68 ALA A N 12
ATOM 21980 C CA . ALA A 1 68 ? -5.239 9.643 -11.334 1.00 72.32 68 ALA A CA 12
ATOM 21981 C C . ALA A 1 68 ? -3.858 9.603 -10.691 1.00 53.24 68 ALA A C 12
ATOM 21982 O O . ALA A 1 68 ? -3.715 9.148 -9.553 1.00 75.13 68 ALA A O 12
ATOM 21989 N N . PRO A 1 69 ? -2.824 10.076 -11.412 1.00 24.15 69 PRO A N 12
ATOM 21990 C CA . PRO A 1 69 ? -1.437 10.072 -10.927 1.00 62.24 69 PRO A CA 12
ATOM 21991 C C . PRO A 1 69 ? -1.272 10.836 -9.615 1.00 11.31 69 PRO A C 12
ATOM 21992 O O . PRO A 1 69 ? -0.383 10.534 -8.820 1.00 34.43 69 PRO A O 12
ATOM 22003 N N . SER A 1 70 ? -2.145 11.812 -9.394 1.00 70.54 70 SER A N 12
ATOM 22004 C CA . SER A 1 70 ? -2.128 12.608 -8.174 1.00 23.54 70 SER A CA 12
ATOM 22005 C C . SER A 1 70 ? -2.277 11.716 -6.940 1.00 25.21 70 SER A C 12
ATOM 22006 O O . SER A 1 70 ? -1.642 11.949 -5.911 1.00 42.44 70 SER A O 12
ATOM 22014 N N . ILE A 1 71 ? -3.109 10.687 -7.062 1.00 24.34 71 ILE A N 12
ATOM 22015 C CA . ILE A 1 71 ? -3.354 9.765 -5.961 1.00 53.22 71 ILE A CA 12
ATOM 22016 C C . ILE A 1 71 ? -2.170 8.815 -5.790 1.00 73.51 71 ILE A C 12
ATOM 22017 O O . ILE A 1 71 ? -1.745 8.539 -4.672 1.00 0.24 71 ILE A O 12
ATOM 22033 N N . ALA A 1 72 ? -1.618 8.358 -6.911 1.00 0.14 72 ALA A N 12
ATOM 22034 C CA . ALA A 1 72 ? -0.523 7.388 -6.902 1.00 72.43 72 ALA A CA 12
ATOM 22035 C C . ALA A 1 72 ? 0.652 7.857 -6.041 1.00 10.24 72 ALA A C 12
ATOM 22036 O O . ALA A 1 72 ? 1.213 7.079 -5.265 1.00 24.44 72 ALA A O 12
ATOM 22043 N N . ASN A 1 73 ? 1.013 9.129 -6.183 1.00 64.13 73 ASN A N 12
ATOM 22044 C CA . ASN A 1 73 ? 2.119 9.710 -5.419 1.00 3.23 73 ASN A CA 12
ATOM 22045 C C . ASN A 1 73 ? 1.827 9.656 -3.928 1.00 3.32 73 ASN A C 12
ATOM 22046 O O . ASN A 1 73 ? 2.676 9.265 -3.124 1.00 41.41 73 ASN A O 12
ATOM 22057 N N . ASP A 1 74 ? 0.616 10.047 -3.570 1.00 63.05 74 ASP A N 12
ATOM 22058 C CA . ASP A 1 74 ? 0.184 10.037 -2.175 1.00 44.15 74 ASP A CA 12
ATOM 22059 C C . ASP A 1 74 ? 0.175 8.614 -1.620 1.00 43.21 74 ASP A C 12
ATOM 22060 O O . ASP A 1 74 ? 0.583 8.379 -0.481 1.00 22.05 74 ASP A O 12
ATOM 22069 N N . THR A 1 75 ? -0.277 7.669 -2.438 1.00 64.05 75 THR A N 12
ATOM 22070 C CA . THR A 1 75 ? -0.303 6.262 -2.055 1.00 31.05 75 THR A CA 12
ATOM 22071 C C . THR A 1 75 ? 1.106 5.752 -1.728 1.00 34.21 75 THR A C 12
ATOM 22072 O O . THR A 1 75 ? 1.292 4.983 -0.784 1.00 42.33 75 THR A O 12
ATOM 22083 N N . LEU A 1 76 ? 2.097 6.200 -2.498 1.00 30.24 76 LEU A N 12
ATOM 22084 C CA . LEU A 1 76 ? 3.488 5.828 -2.251 1.00 3.25 76 LEU A CA 12
ATOM 22085 C C . LEU A 1 76 ? 3.949 6.322 -0.882 1.00 35.24 76 LEU A C 12
ATOM 22086 O O . LEU A 1 76 ? 4.689 5.632 -0.176 1.00 21.31 76 LEU A O 12
ATOM 22102 N N . ARG A 1 77 ? 3.497 7.513 -0.506 1.00 62.14 77 ARG A N 12
ATOM 22103 C CA . ARG A 1 77 ? 3.825 8.074 0.798 1.00 24.45 77 ARG A CA 12
ATOM 22104 C C . ARG A 1 77 ? 3.160 7.259 1.904 1.00 62.10 77 ARG A C 12
ATOM 22105 O O . ARG A 1 77 ? 3.732 7.054 2.979 1.00 3.43 77 ARG A O 12
ATOM 22126 N N . TRP A 1 78 ? 1.948 6.799 1.625 1.00 34.31 78 TRP A N 12
ATOM 22127 C CA . TRP A 1 78 ? 1.196 5.971 2.560 1.00 71.11 78 TRP A CA 12
ATOM 22128 C C . TRP A 1 78 ? 1.879 4.612 2.729 1.00 3.02 78 TRP A C 12
ATOM 22129 O O . TRP A 1 78 ? 1.964 4.078 3.837 1.00 23.23 78 TRP A O 12
ATOM 22150 N N . LEU A 1 79 ? 2.380 4.071 1.620 1.00 20.31 79 LEU A N 12
ATOM 22151 C CA . LEU A 1 79 ? 3.113 2.808 1.631 1.00 62.52 79 LEU A CA 12
ATOM 22152 C C . LEU A 1 79 ? 4.349 2.903 2.514 1.00 61.45 79 LEU A C 12
ATOM 22153 O O . LEU A 1 79 ? 4.653 1.980 3.269 1.00 32.41 79 LEU A O 12
ATOM 22169 N N . LYS A 1 80 ? 5.053 4.024 2.410 1.00 53.14 80 LYS A N 12
ATOM 22170 C CA . LYS A 1 80 ? 6.239 4.278 3.200 1.00 12.23 80 LYS A CA 12
ATOM 22171 C C . LYS A 1 80 ? 5.948 4.092 4.684 1.00 45.44 80 LYS A C 12
ATOM 22172 O O . LYS A 1 80 ? 6.612 3.312 5.368 1.00 31.11 80 LYS A O 12
ATOM 22191 N N . ARG A 1 81 ? 4.948 4.825 5.162 1.00 23.44 81 ARG A N 12
ATOM 22192 C CA . ARG A 1 81 ? 4.501 4.726 6.550 1.00 41.35 81 ARG A CA 12
ATOM 22193 C C . ARG A 1 81 ? 4.177 3.280 6.924 1.00 10.33 81 ARG A C 12
ATOM 22194 O O . ARG A 1 81 ? 4.574 2.794 7.986 1.00 25.12 81 ARG A O 12
ATOM 22215 N N . MET A 1 82 ? 3.456 2.603 6.035 1.00 54.52 82 MET A N 12
ATOM 22216 C CA . MET A 1 82 ? 2.978 1.247 6.285 1.00 3.50 82 MET A CA 12
ATOM 22217 C C . MET A 1 82 ? 4.136 0.258 6.417 1.00 31.12 82 MET A C 12
ATOM 22218 O O . MET A 1 82 ? 4.196 -0.515 7.375 1.00 4.11 82 MET A O 12
ATOM 22232 N N . PHE A 1 83 ? 5.058 0.290 5.461 1.00 52.24 83 PHE A N 12
ATOM 22233 C CA . PHE A 1 83 ? 6.188 -0.632 5.472 1.00 72.10 83 PHE A CA 12
ATOM 22234 C C . PHE A 1 83 ? 7.139 -0.327 6.624 1.00 64.54 83 PHE A C 12
ATOM 22235 O O . PHE A 1 83 ? 7.709 -1.239 7.219 1.00 72.22 83 PHE A O 12
ATOM 22252 N N . ASN A 1 84 ? 7.299 0.953 6.948 1.00 21.54 84 ASN A N 12
ATOM 22253 C CA . ASN A 1 84 ? 8.186 1.358 8.037 1.00 30.12 84 ASN A CA 12
ATOM 22254 C C . ASN A 1 84 ? 7.694 0.800 9.371 1.00 0.43 84 ASN A C 12
ATOM 22255 O O . ASN A 1 84 ? 8.486 0.419 10.234 1.00 41.24 84 ASN A O 12
ATOM 22266 N N . TYR A 1 85 ? 6.378 0.733 9.518 1.00 33.11 85 TYR A N 12
ATOM 22267 C CA . TYR A 1 85 ? 5.756 0.199 10.723 1.00 22.42 85 TYR A CA 12
ATOM 22268 C C . TYR A 1 85 ? 6.018 -1.303 10.838 1.00 42.31 85 TYR A C 12
ATOM 22269 O O . TYR A 1 85 ? 6.175 -1.837 11.936 1.00 74.24 85 TYR A O 12
ATOM 22287 N N . ALA A 1 86 ? 6.075 -1.979 9.704 1.00 65.13 86 ALA A N 12
ATOM 22288 C CA . ALA A 1 86 ? 6.407 -3.395 9.688 1.00 45.03 86 ALA A CA 12
ATOM 22289 C C . ALA A 1 86 ? 7.896 -3.596 9.958 1.00 64.45 86 ALA A C 12
ATOM 22290 O O . ALA A 1 86 ? 8.291 -4.566 10.605 1.00 55.15 86 ALA A O 12
ATOM 22297 N N . ILE A 1 87 ? 8.716 -2.672 9.468 1.00 30.10 87 ILE A N 12
ATOM 22298 C CA . ILE A 1 87 ? 10.157 -2.729 9.698 1.00 22.23 87 ILE A CA 12
ATOM 22299 C C . ILE A 1 87 ? 10.473 -2.578 11.182 1.00 71.04 87 ILE A C 12
ATOM 22300 O O . ILE A 1 87 ? 11.234 -3.369 11.746 1.00 34.31 87 ILE A O 12
ATOM 22316 N N . LYS A 1 88 ? 9.874 -1.576 11.821 1.00 54.31 88 LYS A N 12
ATOM 22317 C CA . LYS A 1 88 ? 10.129 -1.322 13.234 1.00 24.44 88 LYS A CA 12
ATOM 22318 C C . LYS A 1 88 ? 9.631 -2.478 14.096 1.00 54.51 88 LYS A C 12
ATOM 22319 O O . LYS A 1 88 ? 10.179 -2.745 15.166 1.00 62.30 88 LYS A O 12
ATOM 22338 N N . ARG A 1 89 ? 8.608 -3.178 13.612 1.00 42.12 89 ARG A N 12
ATOM 22339 C CA . ARG A 1 89 ? 8.052 -4.317 14.335 1.00 44.53 89 ARG A CA 12
ATOM 22340 C C . ARG A 1 89 ? 8.829 -5.599 14.012 1.00 71.44 89 ARG A C 12
ATOM 22341 O O . ARG A 1 89 ? 8.445 -6.696 14.427 1.00 0.33 89 ARG A O 12
ATOM 22362 N N . HIS A 1 90 ? 9.922 -5.449 13.264 1.00 35.44 90 HIS A N 12
ATOM 22363 C CA . HIS A 1 90 ? 10.824 -6.563 12.949 1.00 15.33 90 HIS A CA 12
ATOM 22364 C C . HIS A 1 90 ? 10.179 -7.572 12.004 1.00 71.52 90 HIS A C 12
ATOM 22365 O O . HIS A 1 90 ? 10.462 -8.766 12.069 1.00 52.02 90 HIS A O 12
ATOM 22380 N N . ILE A 1 91 ? 9.333 -7.084 11.109 1.00 35.11 91 ILE A N 12
ATOM 22381 C CA . ILE A 1 91 ? 8.736 -7.939 10.092 1.00 50.34 91 ILE A CA 12
ATOM 22382 C C . ILE A 1 91 ? 9.627 -7.962 8.857 1.00 34.32 91 ILE A C 12
ATOM 22383 O O . ILE A 1 91 ? 10.123 -9.014 8.449 1.00 4.15 91 ILE A O 12
ATOM 22399 N N . ILE A 1 92 ? 9.841 -6.788 8.280 1.00 62.42 92 ILE A N 12
ATOM 22400 C CA . ILE A 1 92 ? 10.690 -6.658 7.107 1.00 74.40 92 ILE A CA 12
ATOM 22401 C C . ILE A 1 92 ? 11.891 -5.779 7.416 1.00 32.14 92 ILE A C 12
ATOM 22402 O O . ILE A 1 92 ? 11.961 -5.167 8.481 1.00 4.51 92 ILE A O 12
ATOM 22418 N N . GLU A 1 93 ? 12.832 -5.717 6.485 1.00 61.50 93 GLU A N 12
ATOM 22419 C CA . GLU A 1 93 ? 14.058 -4.960 6.692 1.00 41.53 93 GLU A CA 12
ATOM 22420 C C . GLU A 1 93 ? 14.241 -3.901 5.601 1.00 1.51 93 GLU A C 12
ATOM 22421 O O . GLU A 1 93 ? 15.084 -3.012 5.717 1.00 22.05 93 GLU A O 12
ATOM 22433 N N . TYR A 1 94 ? 13.427 -3.982 4.555 1.00 42.42 94 TYR A N 12
ATOM 22434 C CA . TYR A 1 94 ? 13.542 -3.068 3.423 1.00 50.02 94 TYR A CA 12
ATOM 22435 C C . TYR A 1 94 ? 12.183 -2.487 3.043 1.00 64.53 94 TYR A C 12
ATOM 22436 O O . TYR A 1 94 ? 11.144 -2.981 3.475 1.00 31.30 94 TYR A O 12
ATOM 22454 N N . ASN A 1 95 ? 12.211 -1.429 2.241 1.00 75.53 95 ASN A N 12
ATOM 22455 C CA . ASN A 1 95 ? 10.995 -0.775 1.762 1.00 40.04 95 ASN A CA 12
ATOM 22456 C C . ASN A 1 95 ? 10.821 -1.014 0.264 1.00 62.22 95 ASN A C 12
ATOM 22457 O O . ASN A 1 95 ? 11.302 -0.222 -0.544 1.00 54.21 95 ASN A O 12
ATOM 22468 N N . PRO A 1 96 ? 10.167 -2.119 -0.137 1.00 13.54 96 PRO A N 12
ATOM 22469 C CA . PRO A 1 96 ? 9.998 -2.475 -1.557 1.00 0.13 96 PRO A CA 12
ATOM 22470 C C . PRO A 1 96 ? 9.359 -1.350 -2.379 1.00 52.02 96 PRO A C 12
ATOM 22471 O O . PRO A 1 96 ? 9.651 -1.187 -3.561 1.00 24.31 96 PRO A O 12
ATOM 22482 N N . ALA A 1 97 ? 8.501 -0.561 -1.743 1.00 54.44 97 ALA A N 12
ATOM 22483 C CA . ALA A 1 97 ? 7.801 0.520 -2.433 1.00 13.41 97 ALA A CA 12
ATOM 22484 C C . ALA A 1 97 ? 8.667 1.771 -2.570 1.00 65.04 97 ALA A C 12
ATOM 22485 O O . ALA A 1 97 ? 8.353 2.665 -3.353 1.00 32.02 97 ALA A O 12
ATOM 22492 N N . ALA A 1 98 ? 9.762 1.826 -1.820 1.00 1.31 98 ALA A N 12
ATOM 22493 C CA . ALA A 1 98 ? 10.633 2.999 -1.822 1.00 41.21 98 ALA A CA 12
ATOM 22494 C C . ALA A 1 98 ? 11.514 3.025 -3.066 1.00 64.25 98 ALA A C 12
ATOM 22495 O O . ALA A 1 98 ? 12.166 4.027 -3.354 1.00 52.34 98 ALA A O 12
ATOM 22502 N N . ALA A 1 99 ? 11.515 1.918 -3.804 1.00 73.33 99 ALA A N 12
ATOM 22503 C CA . ALA A 1 99 ? 12.317 1.799 -5.018 1.00 13.20 99 ALA A CA 12
ATOM 22504 C C . ALA A 1 99 ? 11.734 2.645 -6.147 1.00 73.12 99 ALA A C 12
ATOM 22505 O O . ALA A 1 99 ? 12.351 2.810 -7.199 1.00 1.32 99 ALA A O 12
ATOM 22512 N N . PHE A 1 100 ? 10.539 3.173 -5.922 1.00 72.05 100 PHE A N 12
ATOM 22513 C CA . PHE A 1 100 ? 9.884 4.025 -6.900 1.00 61.12 100 PHE A CA 12
ATOM 22514 C C . PHE A 1 100 ? 9.703 5.423 -6.332 1.00 34.12 100 PHE A C 12
ATOM 22515 O O . PHE A 1 100 ? 9.161 5.593 -5.239 1.00 71.24 100 PHE A O 12
ATOM 22532 N N . ASP A 1 101 ? 10.165 6.420 -7.069 1.00 32.35 101 ASP A N 12
ATOM 22533 C CA . ASP A 1 101 ? 10.087 7.801 -6.617 1.00 14.13 101 ASP A CA 12
ATOM 22534 C C . ASP A 1 101 ? 8.917 8.522 -7.273 1.00 13.42 101 ASP A C 12
ATOM 22535 O O . ASP A 1 101 ? 8.808 8.551 -8.501 1.00 52.22 101 ASP A O 12
ATOM 22544 N N . PRO A 1 102 ? 8.016 9.093 -6.458 1.00 73.10 102 PRO A N 12
ATOM 22545 C CA . PRO A 1 102 ? 6.873 9.866 -6.954 1.00 61.21 102 PRO A CA 12
ATOM 22546 C C . PRO A 1 102 ? 7.299 11.204 -7.554 1.00 13.53 102 PRO A C 12
ATOM 22547 O O . PRO A 1 102 ? 6.664 11.715 -8.480 1.00 72.13 102 PRO A O 12
ATOM 22558 N N . GLY A 1 103 ? 8.377 11.768 -7.023 1.00 41.55 103 GLY A N 12
ATOM 22559 C CA . GLY A 1 103 ? 8.895 13.022 -7.530 1.00 71.41 103 GLY A CA 12
ATOM 22560 C C . GLY A 1 103 ? 8.153 14.230 -6.995 1.00 12.20 103 GLY A C 12
ATOM 22561 O O . GLY A 1 103 ? 8.741 15.086 -6.332 1.00 64.42 103 GLY A O 12
ATOM 22565 N N . ASP A 1 104 ? 6.859 14.293 -7.271 1.00 73.04 104 ASP A N 12
ATOM 22566 C CA . ASP A 1 104 ? 6.042 15.428 -6.875 1.00 3.41 104 ASP A CA 12
ATOM 22567 C C . ASP A 1 104 ? 4.969 14.979 -5.891 1.00 34.12 104 ASP A C 12
ATOM 22568 O O . ASP A 1 104 ? 4.589 13.809 -5.867 1.00 44.35 104 ASP A O 12
ATOM 22577 N N . ALA A 1 105 ? 4.490 15.906 -5.079 1.00 63.23 105 ALA A N 12
ATOM 22578 C CA . ALA A 1 105 ? 3.523 15.579 -4.037 1.00 54.14 105 ALA A CA 12
ATOM 22579 C C . ALA A 1 105 ? 2.148 16.173 -4.336 1.00 45.41 105 ALA A C 12
ATOM 22580 O O . ALA A 1 105 ? 1.229 16.079 -3.520 1.00 34.32 105 ALA A O 12
ATOM 22587 N N . GLY A 1 106 ? 2.005 16.782 -5.504 1.00 31.42 106 GLY A N 12
ATOM 22588 C CA . GLY A 1 106 ? 0.749 17.407 -5.863 1.00 23.22 106 GLY A CA 12
ATOM 22589 C C . GLY A 1 106 ? 0.817 18.913 -5.753 1.00 41.34 106 GLY A C 12
ATOM 22590 O O . GLY A 1 106 ? 1.169 19.594 -6.716 1.00 11.13 106 GLY A O 12
ATOM 22594 N N . GLY A 1 107 ? 0.475 19.438 -4.583 1.00 32.23 107 GLY A N 12
ATOM 22595 C CA . GLY A 1 107 ? 0.550 20.870 -4.356 1.00 63.45 107 GLY A CA 12
ATOM 22596 C C . GLY A 1 107 ? -0.614 21.610 -4.980 1.00 1.43 107 GLY A C 12
ATOM 22597 O O . GLY A 1 107 ? -0.588 22.835 -5.114 1.00 33.31 107 GLY A O 12
ATOM 22601 N N . LYS A 1 108 ? -1.636 20.860 -5.354 1.00 35.23 108 LYS A N 12
ATOM 22602 C CA . LYS A 1 108 ? -2.810 21.420 -6.004 1.00 53.41 108 LYS A CA 12
ATOM 22603 C C . LYS A 1 108 ? -4.041 20.582 -5.673 1.00 75.12 108 LYS A C 12
ATOM 22604 O O . LYS A 1 108 ? -3.987 19.715 -4.799 1.00 13.21 108 LYS A O 12
ATOM 22623 N N . LEU A 1 109 ? -5.135 20.832 -6.375 1.00 61.30 109 LEU A N 12
ATOM 22624 C CA . LEU A 1 109 ? -6.396 20.154 -6.101 1.00 15.23 109 LEU A CA 12
ATOM 22625 C C . LEU A 1 109 ? -7.356 20.332 -7.269 1.00 72.44 109 LEU A C 12
ATOM 22626 O O . LEU A 1 109 ? -7.016 20.976 -8.264 1.00 74.43 109 LEU A O 12
ATOM 22642 N N . GLU A 1 110 ? -8.552 19.770 -7.148 1.00 62.24 110 GLU A N 12
ATOM 22643 C CA . GLU A 1 110 ? -9.541 19.859 -8.208 1.00 34.05 110 GLU A CA 12
ATOM 22644 C C . GLU A 1 110 ? -10.936 20.106 -7.640 1.00 53.54 110 GLU A C 12
ATOM 22645 O O . GLU A 1 110 ? -11.360 19.441 -6.696 1.00 22.22 110 GLU A O 12
ATOM 22657 N N . HIS A 1 111 ? -11.632 21.085 -8.200 1.00 22.20 111 HIS A N 12
ATOM 22658 C CA . HIS A 1 111 ? -13.045 21.289 -7.906 1.00 54.43 111 HIS A CA 12
ATOM 22659 C C . HIS A 1 111 ? -13.822 21.447 -9.207 1.00 13.00 111 HIS A C 12
ATOM 22660 O O . HIS A 1 111 ? -14.605 20.572 -9.576 1.00 60.23 111 HIS A O 12
ATOM 22675 N N . HIS A 1 112 ? -13.570 22.556 -9.910 1.00 43.42 112 HIS A N 12
ATOM 22676 C CA . HIS A 1 112 ? -14.237 22.854 -11.185 1.00 23.12 112 HIS A CA 12
ATOM 22677 C C . HIS A 1 112 ? -15.753 22.786 -11.030 1.00 30.44 112 HIS A C 12
ATOM 22678 O O . HIS A 1 112 ? -16.467 22.415 -11.961 1.00 44.31 112 HIS A O 12
ATOM 22693 N N . HIS A 1 113 ? -16.243 23.179 -9.866 1.00 71.12 113 HIS A N 12
ATOM 22694 C CA . HIS A 1 113 ? -17.645 22.991 -9.539 1.00 44.21 113 HIS A CA 12
ATOM 22695 C C . HIS A 1 113 ? -18.362 24.335 -9.453 1.00 4.25 113 HIS A C 12
ATOM 22696 O O . HIS A 1 113 ? -19.238 24.534 -8.615 1.00 31.45 113 HIS A O 12
ATOM 22711 N N . HIS A 1 114 ? -17.988 25.261 -10.319 1.00 35.01 114 HIS A N 12
ATOM 22712 C CA . HIS A 1 114 ? -18.669 26.546 -10.386 1.00 42.13 114 HIS A CA 12
ATOM 22713 C C . HIS A 1 114 ? -19.217 26.778 -11.787 1.00 4.20 114 HIS A C 12
ATOM 22714 O O . HIS A 1 114 ? -18.524 27.291 -12.663 1.00 71.05 114 HIS A O 12
ATOM 22729 N N . HIS A 1 115 ? -20.455 26.355 -12.002 1.00 54.15 115 HIS A N 12
ATOM 22730 C CA . HIS A 1 115 ? -21.106 26.514 -13.296 1.00 32.50 115 HIS A CA 12
ATOM 22731 C C . HIS A 1 115 ? -22.345 27.385 -13.166 1.00 65.41 115 HIS A C 12
ATOM 22732 O O . HIS A 1 115 ? -23.205 27.136 -12.318 1.00 43.32 115 HIS A O 12
ATOM 22747 N N . HIS A 1 116 ? -22.432 28.400 -14.010 1.00 11.01 116 HIS A N 12
ATOM 22748 C CA . HIS A 1 116 ? -23.564 29.326 -13.991 1.00 31.43 116 HIS A CA 12
ATOM 22749 C C . HIS A 1 116 ? -24.042 29.617 -15.412 1.00 53.20 116 HIS A C 12
ATOM 22750 O O . HIS A 1 116 ? -23.253 29.569 -16.359 1.00 34.02 116 HIS A O 12
ATOM 22765 N N . MET A 1 1 ? -1.568 -11.828 18.048 1.00 23.22 1 MET A N 13
ATOM 22766 C CA . MET A 1 1 ? -2.113 -13.116 17.556 1.00 64.50 1 MET A CA 13
ATOM 22767 C C . MET A 1 1 ? -1.431 -13.512 16.252 1.00 73.12 1 MET A C 13
ATOM 22768 O O . MET A 1 1 ? -0.950 -14.635 16.099 1.00 12.25 1 MET A O 13
ATOM 22784 N N . ALA A 1 2 ? -1.390 -12.576 15.315 1.00 14.25 2 ALA A N 13
ATOM 22785 C CA . ALA A 1 2 ? -0.768 -12.805 14.022 1.00 2.51 2 ALA A CA 13
ATOM 22786 C C . ALA A 1 2 ? 0.380 -11.827 13.816 1.00 0.21 2 ALA A C 13
ATOM 22787 O O . ALA A 1 2 ? 0.170 -10.612 13.807 1.00 3.34 2 ALA A O 13
ATOM 22794 N N . GLU A 1 3 ? 1.590 -12.362 13.678 1.00 3.44 3 GLU A N 13
ATOM 22795 C CA . GLU A 1 3 ? 2.786 -11.540 13.499 1.00 75.22 3 GLU A CA 13
ATOM 22796 C C . GLU A 1 3 ? 4.023 -12.412 13.296 1.00 41.13 3 GLU A C 13
ATOM 22797 O O . GLU A 1 3 ? 4.912 -12.080 12.511 1.00 4.24 3 GLU A O 13
ATOM 22809 N N . LYS A 1 4 ? 4.077 -13.528 14.010 1.00 31.20 4 LYS A N 13
ATOM 22810 C CA . LYS A 1 4 ? 5.239 -14.406 13.962 1.00 70.22 4 LYS A CA 13
ATOM 22811 C C . LYS A 1 4 ? 5.033 -15.568 12.990 1.00 15.45 4 LYS A C 13
ATOM 22812 O O . LYS A 1 4 ? 5.984 -16.034 12.365 1.00 41.10 4 LYS A O 13
ATOM 22831 N N . ASN A 1 5 ? 3.799 -16.033 12.859 1.00 35.21 5 ASN A N 13
ATOM 22832 C CA . ASN A 1 5 ? 3.510 -17.154 11.975 1.00 20.10 5 ASN A CA 13
ATOM 22833 C C . ASN A 1 5 ? 2.874 -16.677 10.674 1.00 3.50 5 ASN A C 13
ATOM 22834 O O . ASN A 1 5 ? 3.535 -16.612 9.638 1.00 55.35 5 ASN A O 13
ATOM 22845 N N . ALA A 1 6 ? 1.596 -16.328 10.733 1.00 11.34 6 ALA A N 13
ATOM 22846 C CA . ALA A 1 6 ? 0.870 -15.909 9.547 1.00 72.45 6 ALA A CA 13
ATOM 22847 C C . ALA A 1 6 ? 0.452 -14.453 9.660 1.00 13.13 6 ALA A C 13
ATOM 22848 O O . ALA A 1 6 ? -0.341 -14.094 10.527 1.00 13.42 6 ALA A O 13
ATOM 22855 N N . TYR A 1 7 ? 1.002 -13.617 8.794 1.00 43.33 7 TYR A N 13
ATOM 22856 C CA . TYR A 1 7 ? 0.685 -12.199 8.798 1.00 54.34 7 TYR A CA 13
ATOM 22857 C C . TYR A 1 7 ? 1.028 -11.597 7.441 1.00 2.45 7 TYR A C 13
ATOM 22858 O O . TYR A 1 7 ? 2.196 -11.356 7.137 1.00 32.33 7 TYR A O 13
ATOM 22876 N N . THR A 1 8 ? 0.014 -11.401 6.614 1.00 1.12 8 THR A N 13
ATOM 22877 C CA . THR A 1 8 ? 0.211 -10.876 5.274 1.00 24.32 8 THR A CA 13
ATOM 22878 C C . THR A 1 8 ? 0.033 -9.362 5.251 1.00 72.30 8 THR A C 13
ATOM 22879 O O . THR A 1 8 ? -0.399 -8.767 6.240 1.00 23.22 8 THR A O 13
ATOM 22890 N N . VAL A 1 9 ? 0.353 -8.745 4.116 1.00 15.34 9 VAL A N 13
ATOM 22891 C CA . VAL A 1 9 ? 0.194 -7.303 3.954 1.00 23.55 9 VAL A CA 13
ATOM 22892 C C . VAL A 1 9 ? -1.275 -6.895 4.064 1.00 52.42 9 VAL A C 13
ATOM 22893 O O . VAL A 1 9 ? -1.589 -5.752 4.401 1.00 3.11 9 VAL A O 13
ATOM 22906 N N . ALA A 1 10 ? -2.173 -7.837 3.779 1.00 11.33 10 ALA A N 13
ATOM 22907 C CA . ALA A 1 10 ? -3.602 -7.606 3.936 1.00 22.40 10 ALA A CA 13
ATOM 22908 C C . ALA A 1 10 ? -3.960 -7.474 5.412 1.00 70.13 10 ALA A C 13
ATOM 22909 O O . ALA A 1 10 ? -4.699 -6.574 5.806 1.00 20.34 10 ALA A O 13
ATOM 22916 N N . GLN A 1 11 ? -3.417 -8.376 6.226 1.00 65.42 11 GLN A N 13
ATOM 22917 C CA . GLN A 1 11 ? -3.644 -8.347 7.667 1.00 24.23 11 GLN A CA 13
ATOM 22918 C C . GLN A 1 11 ? -2.954 -7.139 8.291 1.00 72.43 11 GLN A C 13
ATOM 22919 O O . GLN A 1 11 ? -3.466 -6.532 9.231 1.00 44.55 11 GLN A O 13
ATOM 22933 N N . LEU A 1 12 ? -1.792 -6.796 7.745 1.00 71.33 12 LEU A N 13
ATOM 22934 C CA . LEU A 1 12 ? -1.049 -5.617 8.175 1.00 14.03 12 LEU A CA 13
ATOM 22935 C C . LEU A 1 12 ? -1.918 -4.370 8.022 1.00 54.15 12 LEU A C 13
ATOM 22936 O O . LEU A 1 12 ? -1.989 -3.536 8.924 1.00 74.12 12 LEU A O 13
ATOM 22952 N N . ALA A 1 13 ? -2.597 -4.272 6.885 1.00 34.03 13 ALA A N 13
ATOM 22953 C CA . ALA A 1 13 ? -3.434 -3.118 6.577 1.00 62.05 13 ALA A CA 13
ATOM 22954 C C . ALA A 1 13 ? -4.599 -2.988 7.554 1.00 70.15 13 ALA A C 13
ATOM 22955 O O . ALA A 1 13 ? -5.096 -1.886 7.798 1.00 61.44 13 ALA A O 13
ATOM 22962 N N . ASP A 1 14 ? -5.020 -4.109 8.123 1.00 22.32 14 ASP A N 13
ATOM 22963 C CA . ASP A 1 14 ? -6.152 -4.115 9.039 1.00 44.22 14 ASP A CA 13
ATOM 22964 C C . ASP A 1 14 ? -5.765 -3.501 10.380 1.00 43.15 14 ASP A C 13
ATOM 22965 O O . ASP A 1 14 ? -6.542 -2.766 10.982 1.00 13.23 14 ASP A O 13
ATOM 22974 N N . GLU A 1 15 ? -4.561 -3.791 10.848 1.00 31.21 15 GLU A N 13
ATOM 22975 C CA . GLU A 1 15 ? -4.063 -3.153 12.060 1.00 30.13 15 GLU A CA 13
ATOM 22976 C C . GLU A 1 15 ? -3.610 -1.732 11.735 1.00 33.44 15 GLU A C 13
ATOM 22977 O O . GLU A 1 15 ? -3.695 -0.824 12.565 1.00 24.42 15 GLU A O 13
ATOM 22989 N N . TYR A 1 16 ? -3.147 -1.552 10.503 1.00 15.21 16 TYR A N 13
ATOM 22990 C CA . TYR A 1 16 ? -2.685 -0.257 10.016 1.00 10.51 16 TYR A CA 13
ATOM 22991 C C . TYR A 1 16 ? -3.781 0.804 10.091 1.00 25.13 16 TYR A C 13
ATOM 22992 O O . TYR A 1 16 ? -3.533 1.920 10.551 1.00 20.00 16 TYR A O 13
ATOM 23010 N N . PHE A 1 17 ? -4.994 0.465 9.657 1.00 42.12 17 PHE A N 13
ATOM 23011 C CA . PHE A 1 17 ? -6.066 1.456 9.623 1.00 5.11 17 PHE A CA 13
ATOM 23012 C C . PHE A 1 17 ? -6.480 1.820 11.047 1.00 73.32 17 PHE A C 13
ATOM 23013 O O . PHE A 1 17 ? -6.881 2.945 11.318 1.00 3.42 17 PHE A O 13
ATOM 23030 N N . GLU A 1 18 ? -6.343 0.865 11.960 1.00 62.51 18 GLU A N 13
ATOM 23031 C CA . GLU A 1 18 ? -6.675 1.091 13.363 1.00 34.53 18 GLU A CA 13
ATOM 23032 C C . GLU A 1 18 ? -5.628 1.996 14.017 1.00 64.13 18 GLU A C 13
ATOM 23033 O O . GLU A 1 18 ? -5.885 2.637 15.038 1.00 22.14 18 GLU A O 13
ATOM 23045 N N . ARG A 1 19 ? -4.445 2.036 13.418 1.00 64.20 19 ARG A N 13
ATOM 23046 C CA . ARG A 1 19 ? -3.357 2.874 13.905 1.00 12.11 19 ARG A CA 13
ATOM 23047 C C . ARG A 1 19 ? -3.404 4.267 13.280 1.00 13.12 19 ARG A C 13
ATOM 23048 O O . ARG A 1 19 ? -3.563 5.269 13.980 1.00 61.44 19 ARG A O 13
ATOM 23069 N N . MET A 1 20 ? -3.280 4.325 11.957 1.00 12.13 20 MET A N 13
ATOM 23070 C CA . MET A 1 20 ? -3.094 5.594 11.257 1.00 25.24 20 MET A CA 13
ATOM 23071 C C . MET A 1 20 ? -4.428 6.263 10.930 1.00 44.14 20 MET A C 13
ATOM 23072 O O . MET A 1 20 ? -4.509 7.487 10.836 1.00 71.40 20 MET A O 13
ATOM 23086 N N . ILE A 1 21 ? -5.471 5.464 10.772 1.00 14.43 21 ILE A N 13
ATOM 23087 C CA . ILE A 1 21 ? -6.787 5.979 10.406 1.00 11.44 21 ILE A CA 13
ATOM 23088 C C . ILE A 1 21 ? -7.674 6.037 11.650 1.00 21.22 21 ILE A C 13
ATOM 23089 O O . ILE A 1 21 ? -8.884 5.843 11.596 1.00 14.24 21 ILE A O 13
ATOM 23105 N N . ALA A 1 22 ? -7.041 6.309 12.779 1.00 61.14 22 ALA A N 13
ATOM 23106 C CA . ALA A 1 22 ? -7.747 6.462 14.038 1.00 73.02 22 ALA A CA 13
ATOM 23107 C C . ALA A 1 22 ? -7.773 7.929 14.453 1.00 52.21 22 ALA A C 13
ATOM 23108 O O . ALA A 1 22 ? -7.254 8.790 13.742 1.00 40.35 22 ALA A O 13
ATOM 23115 N N . GLY A 1 23 ? -8.378 8.212 15.599 1.00 73.12 23 GLY A N 13
ATOM 23116 C CA . GLY A 1 23 ? -8.443 9.578 16.086 1.00 60.25 23 GLY A CA 13
ATOM 23117 C C . GLY A 1 23 ? -9.611 10.340 15.495 1.00 21.51 23 GLY A C 13
ATOM 23118 O O . GLY A 1 23 ? -10.677 10.427 16.105 1.00 32.53 23 GLY A O 13
ATOM 23122 N N . ARG A 1 24 ? -9.420 10.881 14.303 1.00 12.42 24 ARG A N 13
ATOM 23123 C CA . ARG A 1 24 ? -10.464 11.634 13.632 1.00 20.50 24 ARG A CA 13
ATOM 23124 C C . ARG A 1 24 ? -10.404 11.354 12.136 1.00 64.23 24 ARG A C 13
ATOM 23125 O O . ARG A 1 24 ? -9.535 11.866 11.435 1.00 64.24 24 ARG A O 13
ATOM 23146 N N . TRP A 1 25 ? -11.309 10.512 11.667 1.00 5.32 25 TRP A N 13
ATOM 23147 C CA . TRP A 1 25 ? -11.335 10.122 10.263 1.00 1.21 25 TRP A CA 13
ATOM 23148 C C . TRP A 1 25 ? -12.771 10.086 9.743 1.00 73.42 25 TRP A C 13
ATOM 23149 O O . TRP A 1 25 ? -13.062 10.616 8.670 1.00 20.23 25 TRP A O 13
ATOM 23170 N N . LYS A 1 26 ? -13.657 9.480 10.540 1.00 3.35 26 LYS A N 13
ATOM 23171 C CA . LYS A 1 26 ? -15.074 9.325 10.207 1.00 44.31 26 LYS A CA 13
ATOM 23172 C C . LYS A 1 26 ? -15.279 8.384 9.020 1.00 51.00 26 LYS A C 13
ATOM 23173 O O . LYS A 1 26 ? -14.717 8.584 7.942 1.00 45.34 26 LYS A O 13
ATOM 23192 N N . HIS A 1 27 ? -16.097 7.358 9.244 1.00 53.13 27 HIS A N 13
ATOM 23193 C CA . HIS A 1 27 ? -16.396 6.341 8.233 1.00 51.10 27 HIS A CA 13
ATOM 23194 C C . HIS A 1 27 ? -15.130 5.585 7.835 1.00 73.24 27 HIS A C 13
ATOM 23195 O O . HIS A 1 27 ? -14.520 5.868 6.800 1.00 61.42 27 HIS A O 13
ATOM 23210 N N . PRO A 1 28 ? -14.714 4.609 8.660 1.00 25.42 28 PRO A N 13
ATOM 23211 C CA . PRO A 1 28 ? -13.502 3.823 8.405 1.00 14.12 28 PRO A CA 13
ATOM 23212 C C . PRO A 1 28 ? -13.661 2.901 7.199 1.00 13.34 28 PRO A C 13
ATOM 23213 O O . PRO A 1 28 ? -12.680 2.456 6.610 1.00 51.35 28 PRO A O 13
ATOM 23224 N N . ASN A 1 29 ? -14.908 2.629 6.835 1.00 35.54 29 ASN A N 13
ATOM 23225 C CA . ASN A 1 29 ? -15.209 1.694 5.758 1.00 61.33 29 ASN A CA 13
ATOM 23226 C C . ASN A 1 29 ? -14.859 2.284 4.396 1.00 1.34 29 ASN A C 13
ATOM 23227 O O . ASN A 1 29 ? -14.364 1.578 3.518 1.00 74.43 29 ASN A O 13
ATOM 23238 N N . ILE A 1 30 ? -15.098 3.580 4.232 1.00 51.42 30 ILE A N 13
ATOM 23239 C CA . ILE A 1 30 ? -14.828 4.254 2.967 1.00 21.31 30 ILE A CA 13
ATOM 23240 C C . ILE A 1 30 ? -13.326 4.338 2.711 1.00 10.10 30 ILE A C 13
ATOM 23241 O O . ILE A 1 30 ? -12.855 4.071 1.606 1.00 61.15 30 ILE A O 13
ATOM 23257 N N . VAL A 1 31 ? -12.572 4.690 3.744 1.00 73.43 31 VAL A N 13
ATOM 23258 C CA . VAL A 1 31 ? -11.124 4.780 3.622 1.00 74.44 31 VAL A CA 13
ATOM 23259 C C . VAL A 1 31 ? -10.506 3.384 3.523 1.00 13.33 31 VAL A C 13
ATOM 23260 O O . VAL A 1 31 ? -9.458 3.202 2.900 1.00 63.41 31 VAL A O 13
ATOM 23273 N N . ARG A 1 32 ? -11.179 2.402 4.122 1.00 42.41 32 ARG A N 13
ATOM 23274 C CA . ARG A 1 32 ? -10.750 1.007 4.055 1.00 23.40 32 ARG A CA 13
ATOM 23275 C C . ARG A 1 32 ? -10.695 0.526 2.610 1.00 34.41 32 ARG A C 13
ATOM 23276 O O . ARG A 1 32 ? -9.748 -0.156 2.221 1.00 42.40 32 ARG A O 13
ATOM 23297 N N . SER A 1 33 ? -11.696 0.909 1.821 1.00 64.12 33 SER A N 13
ATOM 23298 C CA . SER A 1 33 ? -11.790 0.489 0.427 1.00 22.00 33 SER A CA 13
ATOM 23299 C C . SER A 1 33 ? -10.502 0.798 -0.328 1.00 40.51 33 SER A C 13
ATOM 23300 O O . SER A 1 33 ? -10.039 -0.005 -1.135 1.00 74.41 33 SER A O 13
ATOM 23308 N N . ARG A 1 34 ? -9.913 1.951 -0.049 1.00 24.52 34 ARG A N 13
ATOM 23309 C CA . ARG A 1 34 ? -8.659 2.328 -0.682 1.00 15.40 34 ARG A CA 13
ATOM 23310 C C . ARG A 1 34 ? -7.500 1.537 -0.088 1.00 61.41 34 ARG A C 13
ATOM 23311 O O . ARG A 1 34 ? -6.661 1.008 -0.813 1.00 32.41 34 ARG A O 13
ATOM 23332 N N . ILE A 1 35 ? -7.483 1.436 1.237 1.00 72.31 35 ILE A N 13
ATOM 23333 C CA . ILE A 1 35 ? -6.380 0.804 1.955 1.00 62.02 35 ILE A CA 13
ATOM 23334 C C . ILE A 1 35 ? -6.200 -0.664 1.563 1.00 64.13 35 ILE A C 13
ATOM 23335 O O . ILE A 1 35 ? -5.071 -1.129 1.386 1.00 23.24 35 ILE A O 13
ATOM 23351 N N . GLU A 1 36 ? -7.295 -1.398 1.430 1.00 35.14 36 GLU A N 13
ATOM 23352 C CA . GLU A 1 36 ? -7.199 -2.812 1.089 1.00 73.43 36 GLU A CA 13
ATOM 23353 C C . GLU A 1 36 ? -7.198 -3.045 -0.423 1.00 73.52 36 GLU A C 13
ATOM 23354 O O . GLU A 1 36 ? -6.317 -3.727 -0.943 1.00 74.22 36 GLU A O 13
ATOM 23366 N N . LYS A 1 37 ? -8.160 -2.467 -1.130 1.00 32.23 37 LYS A N 13
ATOM 23367 C CA . LYS A 1 37 ? -8.335 -2.741 -2.538 1.00 72.33 37 LYS A CA 13
ATOM 23368 C C . LYS A 1 37 ? -7.294 -2.007 -3.383 1.00 71.44 37 LYS A C 13
ATOM 23369 O O . LYS A 1 37 ? -6.549 -2.630 -4.130 1.00 44.34 37 LYS A O 13
ATOM 23388 N N . ASP A 1 38 ? -7.249 -0.686 -3.268 1.00 70.13 38 ASP A N 13
ATOM 23389 C CA . ASP A 1 38 ? -6.433 0.123 -4.176 1.00 13.34 38 ASP A CA 13
ATOM 23390 C C . ASP A 1 38 ? -4.951 0.037 -3.827 1.00 5.42 38 ASP A C 13
ATOM 23391 O O . ASP A 1 38 ? -4.101 -0.023 -4.715 1.00 12.34 38 ASP A O 13
ATOM 23400 N N . ILE A 1 39 ? -4.645 0.024 -2.538 1.00 65.32 39 ILE A N 13
ATOM 23401 C CA . ILE A 1 39 ? -3.262 -0.079 -2.085 1.00 34.11 39 ILE A CA 13
ATOM 23402 C C . ILE A 1 39 ? -2.718 -1.489 -2.340 1.00 13.52 39 ILE A C 13
ATOM 23403 O O . ILE A 1 39 ? -1.513 -1.690 -2.483 1.00 11.10 39 ILE A O 13
ATOM 23419 N N . LYS A 1 40 ? -3.618 -2.463 -2.402 1.00 32.14 40 LYS A N 13
ATOM 23420 C CA . LYS A 1 40 ? -3.244 -3.833 -2.739 1.00 74.25 40 LYS A CA 13
ATOM 23421 C C . LYS A 1 40 ? -4.162 -4.392 -3.824 1.00 21.13 40 LYS A C 13
ATOM 23422 O O . LYS A 1 40 ? -5.061 -5.187 -3.546 1.00 64.43 40 LYS A O 13
ATOM 23441 N N . PRO A 1 41 ? -3.951 -3.968 -5.081 1.00 4.10 41 PRO A N 13
ATOM 23442 C CA . PRO A 1 41 ? -4.843 -4.305 -6.193 1.00 65.32 41 PRO A CA 13
ATOM 23443 C C . PRO A 1 41 ? -4.696 -5.748 -6.662 1.00 22.01 41 PRO A C 13
ATOM 23444 O O . PRO A 1 41 ? -5.639 -6.335 -7.190 1.00 24.34 41 PRO A O 13
ATOM 23455 N N . ALA A 1 42 ? -3.515 -6.313 -6.463 1.00 60.14 42 ALA A N 13
ATOM 23456 C CA . ALA A 1 42 ? -3.242 -7.677 -6.887 1.00 50.22 42 ALA A CA 13
ATOM 23457 C C . ALA A 1 42 ? -2.259 -8.346 -5.940 1.00 34.24 42 ALA A C 13
ATOM 23458 O O . ALA A 1 42 ? -1.611 -9.335 -6.289 1.00 42.15 42 ALA A O 13
ATOM 23465 N N . ILE A 1 43 ? -2.172 -7.812 -4.731 1.00 3.00 43 ILE A N 13
ATOM 23466 C CA . ILE A 1 43 ? -1.187 -8.267 -3.761 1.00 44.24 43 ILE A CA 13
ATOM 23467 C C . ILE A 1 43 ? -1.800 -8.424 -2.372 1.00 14.40 43 ILE A C 13
ATOM 23468 O O . ILE A 1 43 ? -1.123 -8.251 -1.364 1.00 33.42 43 ILE A O 13
ATOM 23484 N N . GLY A 1 44 ? -3.078 -8.773 -2.323 1.00 12.23 44 GLY A N 13
ATOM 23485 C CA . GLY A 1 44 ? -3.731 -9.013 -1.047 1.00 12.13 44 GLY A CA 13
ATOM 23486 C C . GLY A 1 44 ? -3.212 -10.265 -0.360 1.00 31.14 44 GLY A C 13
ATOM 23487 O O . GLY A 1 44 ? -3.126 -10.323 0.864 1.00 11.45 44 GLY A O 13
ATOM 23491 N N . SER A 1 45 ? -2.848 -11.263 -1.155 1.00 30.35 45 SER A N 13
ATOM 23492 C CA . SER A 1 45 ? -2.329 -12.521 -0.629 1.00 41.22 45 SER A CA 13
ATOM 23493 C C . SER A 1 45 ? -0.800 -12.497 -0.583 1.00 30.43 45 SER A C 13
ATOM 23494 O O . SER A 1 45 ? -0.148 -13.533 -0.423 1.00 15.14 45 SER A O 13
ATOM 23502 N N . LEU A 1 46 ? -0.237 -11.304 -0.709 1.00 63.00 46 LEU A N 13
ATOM 23503 C CA . LEU A 1 46 ? 1.206 -11.135 -0.796 1.00 43.13 46 LEU A CA 13
ATOM 23504 C C . LEU A 1 46 ? 1.866 -11.221 0.578 1.00 54.44 46 LEU A C 13
ATOM 23505 O O . LEU A 1 46 ? 1.388 -10.630 1.553 1.00 60.40 46 LEU A O 13
ATOM 23521 N N . LYS A 1 47 ? 2.946 -11.988 0.650 1.00 41.10 47 LYS A N 13
ATOM 23522 C CA . LYS A 1 47 ? 3.787 -12.019 1.825 1.00 25.43 47 LYS A CA 13
ATOM 23523 C C . LYS A 1 47 ? 4.559 -10.707 1.938 1.00 23.33 47 LYS A C 13
ATOM 23524 O O . LYS A 1 47 ? 4.821 -10.049 0.931 1.00 71.43 47 LYS A O 13
ATOM 23543 N N . VAL A 1 48 ? 4.942 -10.343 3.152 1.00 53.32 48 VAL A N 13
ATOM 23544 C CA . VAL A 1 48 ? 5.593 -9.064 3.397 1.00 24.50 48 VAL A CA 13
ATOM 23545 C C . VAL A 1 48 ? 6.998 -9.039 2.793 1.00 41.51 48 VAL A C 13
ATOM 23546 O O . VAL A 1 48 ? 7.418 -8.036 2.221 1.00 44.44 48 VAL A O 13
ATOM 23559 N N . GLU A 1 49 ? 7.718 -10.148 2.908 1.00 21.33 49 GLU A N 13
ATOM 23560 C CA . GLU A 1 49 ? 9.072 -10.235 2.368 1.00 61.05 49 GLU A CA 13
ATOM 23561 C C . GLU A 1 49 ? 9.052 -10.631 0.892 1.00 43.14 49 GLU A C 13
ATOM 23562 O O . GLU A 1 49 ? 10.100 -10.726 0.249 1.00 2.30 49 GLU A O 13
ATOM 23574 N N . ASP A 1 50 ? 7.860 -10.861 0.358 1.00 74.21 50 ASP A N 13
ATOM 23575 C CA . ASP A 1 50 ? 7.716 -11.343 -1.015 1.00 1.00 50 ASP A CA 13
ATOM 23576 C C . ASP A 1 50 ? 7.416 -10.189 -1.970 1.00 33.53 50 ASP A C 13
ATOM 23577 O O . ASP A 1 50 ? 7.171 -10.383 -3.164 1.00 33.34 50 ASP A O 13
ATOM 23586 N N . VAL A 1 51 ? 7.460 -8.976 -1.447 1.00 31.23 51 VAL A N 13
ATOM 23587 C CA . VAL A 1 51 ? 7.215 -7.804 -2.263 1.00 41.21 51 VAL A CA 13
ATOM 23588 C C . VAL A 1 51 ? 8.515 -7.299 -2.895 1.00 64.12 51 VAL A C 13
ATOM 23589 O O . VAL A 1 51 ? 9.550 -7.203 -2.238 1.00 4.43 51 VAL A O 13
ATOM 23602 N N . LYS A 1 52 ? 8.451 -7.021 -4.188 1.00 3.14 52 LYS A N 13
ATOM 23603 C CA . LYS A 1 52 ? 9.573 -6.453 -4.923 1.00 13.11 52 LYS A CA 13
ATOM 23604 C C . LYS A 1 52 ? 9.127 -5.164 -5.607 1.00 13.44 52 LYS A C 13
ATOM 23605 O O . LYS A 1 52 ? 7.924 -4.924 -5.731 1.00 74.33 52 LYS A O 13
ATOM 23624 N N . PRO A 1 53 ? 10.078 -4.313 -6.047 1.00 23.21 53 PRO A N 13
ATOM 23625 C CA . PRO A 1 53 ? 9.768 -3.043 -6.729 1.00 2.43 53 PRO A CA 13
ATOM 23626 C C . PRO A 1 53 ? 8.807 -3.217 -7.905 1.00 63.33 53 PRO A C 13
ATOM 23627 O O . PRO A 1 53 ? 8.041 -2.311 -8.232 1.00 3.44 53 PRO A O 13
ATOM 23638 N N . ARG A 1 54 ? 8.849 -4.390 -8.526 1.00 42.20 54 ARG A N 13
ATOM 23639 C CA . ARG A 1 54 ? 7.938 -4.727 -9.616 1.00 22.31 54 ARG A CA 13
ATOM 23640 C C . ARG A 1 54 ? 6.480 -4.576 -9.166 1.00 73.13 54 ARG A C 13
ATOM 23641 O O . ARG A 1 54 ? 5.629 -4.126 -9.929 1.00 23.21 54 ARG A O 13
ATOM 23662 N N . HIS A 1 55 ? 6.207 -4.941 -7.916 1.00 63.43 55 HIS A N 13
ATOM 23663 C CA . HIS A 1 55 ? 4.857 -4.825 -7.369 1.00 12.42 55 HIS A CA 13
ATOM 23664 C C . HIS A 1 55 ? 4.496 -3.361 -7.167 1.00 13.25 55 HIS A C 13
ATOM 23665 O O . HIS A 1 55 ? 3.348 -2.970 -7.356 1.00 4.44 55 HIS A O 13
ATOM 23680 N N . ILE A 1 56 ? 5.486 -2.559 -6.778 1.00 52.42 56 ILE A N 13
ATOM 23681 C CA . ILE A 1 56 ? 5.288 -1.122 -6.603 1.00 45.30 56 ILE A CA 13
ATOM 23682 C C . ILE A 1 56 ? 4.875 -0.488 -7.929 1.00 1.22 56 ILE A C 13
ATOM 23683 O O . ILE A 1 56 ? 4.024 0.399 -7.973 1.00 44.12 56 ILE A O 13
ATOM 23699 N N . ASP A 1 57 ? 5.473 -0.967 -9.010 1.00 65.50 57 ASP A N 13
ATOM 23700 C CA . ASP A 1 57 ? 5.099 -0.529 -10.347 1.00 0.33 57 ASP A CA 13
ATOM 23701 C C . ASP A 1 57 ? 3.679 -0.970 -10.665 1.00 3.32 57 ASP A C 13
ATOM 23702 O O . ASP A 1 57 ? 2.850 -0.168 -11.093 1.00 62.35 57 ASP A O 13
ATOM 23711 N N . ASP A 1 58 ? 3.403 -2.245 -10.410 1.00 13.51 58 ASP A N 13
ATOM 23712 C CA . ASP A 1 58 ? 2.112 -2.847 -10.742 1.00 62.33 58 ASP A CA 13
ATOM 23713 C C . ASP A 1 58 ? 0.956 -2.175 -9.998 1.00 24.34 58 ASP A C 13
ATOM 23714 O O . ASP A 1 58 ? -0.136 -2.022 -10.549 1.00 34.54 58 ASP A O 13
ATOM 23723 N N . VAL A 1 59 ? 1.184 -1.767 -8.753 1.00 44.32 59 VAL A N 13
ATOM 23724 C CA . VAL A 1 59 ? 0.142 -1.088 -7.989 1.00 41.43 59 VAL A CA 13
ATOM 23725 C C . VAL A 1 59 ? -0.051 0.347 -8.482 1.00 3.13 59 VAL A C 13
ATOM 23726 O O . VAL A 1 59 ? -1.181 0.797 -8.674 1.00 21.24 59 VAL A O 13
ATOM 23739 N N . LEU A 1 60 ? 1.050 1.049 -8.725 1.00 23.13 60 LEU A N 13
ATOM 23740 C CA . LEU A 1 60 ? 0.986 2.440 -9.162 1.00 4.24 60 LEU A CA 13
ATOM 23741 C C . LEU A 1 60 ? 0.403 2.550 -10.567 1.00 30.25 60 LEU A C 13
ATOM 23742 O O . LEU A 1 60 ? -0.382 3.453 -10.847 1.00 40.14 60 LEU A O 13
ATOM 23758 N N . LYS A 1 61 ? 0.776 1.635 -11.448 1.00 1.12 61 LYS A N 13
ATOM 23759 C CA . LYS A 1 61 ? 0.246 1.650 -12.802 1.00 10.03 61 LYS A CA 13
ATOM 23760 C C . LYS A 1 61 ? -1.245 1.330 -12.793 1.00 13.54 61 LYS A C 13
ATOM 23761 O O . LYS A 1 61 ? -2.000 1.819 -13.629 1.00 52.12 61 LYS A O 13
ATOM 23780 N N . ALA A 1 62 ? -1.665 0.509 -11.835 1.00 55.53 62 ALA A N 13
ATOM 23781 C CA . ALA A 1 62 ? -3.072 0.177 -11.675 1.00 15.42 62 ALA A CA 13
ATOM 23782 C C . ALA A 1 62 ? -3.862 1.389 -11.190 1.00 12.04 62 ALA A C 13
ATOM 23783 O O . ALA A 1 62 ? -4.869 1.767 -11.796 1.00 44.13 62 ALA A O 13
ATOM 23790 N N . VAL A 1 63 ? -3.388 2.010 -10.112 1.00 3.03 63 VAL A N 13
ATOM 23791 C CA . VAL A 1 63 ? -4.084 3.146 -9.511 1.00 25.41 63 VAL A CA 13
ATOM 23792 C C . VAL A 1 63 ? -4.131 4.350 -10.453 1.00 64.53 63 VAL A C 13
ATOM 23793 O O . VAL A 1 63 ? -5.087 5.122 -10.436 1.00 43.11 63 VAL A O 13
ATOM 23806 N N . MET A 1 64 ? -3.109 4.505 -11.285 1.00 55.40 64 MET A N 13
ATOM 23807 C CA . MET A 1 64 ? -3.086 5.598 -12.249 1.00 51.20 64 MET A CA 13
ATOM 23808 C C . MET A 1 64 ? -3.982 5.297 -13.443 1.00 63.32 64 MET A C 13
ATOM 23809 O O . MET A 1 64 ? -4.440 6.210 -14.127 1.00 12.10 64 MET A O 13
ATOM 23823 N N . LYS A 1 65 ? -4.235 4.019 -13.689 1.00 21.10 65 LYS A N 13
ATOM 23824 C CA . LYS A 1 65 ? -5.036 3.608 -14.819 1.00 42.11 65 LYS A CA 13
ATOM 23825 C C . LYS A 1 65 ? -6.521 3.736 -14.486 1.00 50.12 65 LYS A C 13
ATOM 23826 O O . LYS A 1 65 ? -7.293 4.313 -15.252 1.00 51.33 65 LYS A O 13
ATOM 23845 N N . ARG A 1 66 ? -6.911 3.198 -13.336 1.00 35.12 66 ARG A N 13
ATOM 23846 C CA . ARG A 1 66 ? -8.294 3.295 -12.873 1.00 42.45 66 ARG A CA 13
ATOM 23847 C C . ARG A 1 66 ? -8.564 4.659 -12.237 1.00 71.41 66 ARG A C 13
ATOM 23848 O O . ARG A 1 66 ? -9.714 5.023 -11.988 1.00 4.11 66 ARG A O 13
ATOM 23869 N N . GLY A 1 67 ? -7.504 5.406 -11.970 1.00 63.35 67 GLY A N 13
ATOM 23870 C CA . GLY A 1 67 ? -7.650 6.716 -11.369 1.00 61.21 67 GLY A CA 13
ATOM 23871 C C . GLY A 1 67 ? -6.804 7.762 -12.062 1.00 40.31 67 GLY A C 13
ATOM 23872 O O . GLY A 1 67 ? -6.992 8.032 -13.248 1.00 64.11 67 GLY A O 13
ATOM 23876 N N . ALA A 1 68 ? -5.862 8.334 -11.327 1.00 15.01 68 ALA A N 13
ATOM 23877 C CA . ALA A 1 68 ? -5.018 9.396 -11.846 1.00 30.53 68 ALA A CA 13
ATOM 23878 C C . ALA A 1 68 ? -3.645 9.361 -11.178 1.00 61.23 68 ALA A C 13
ATOM 23879 O O . ALA A 1 68 ? -3.512 8.871 -10.055 1.00 64.22 68 ALA A O 13
ATOM 23886 N N . PRO A 1 69 ? -2.604 9.881 -11.857 1.00 45.45 69 PRO A N 13
ATOM 23887 C CA . PRO A 1 69 ? -1.237 9.930 -11.314 1.00 34.14 69 PRO A CA 13
ATOM 23888 C C . PRO A 1 69 ? -1.148 10.748 -10.028 1.00 5.41 69 PRO A C 13
ATOM 23889 O O . PRO A 1 69 ? -0.237 10.560 -9.219 1.00 34.23 69 PRO A O 13
ATOM 23900 N N . SER A 1 70 ? -2.107 11.646 -9.845 1.00 52.55 70 SER A N 13
ATOM 23901 C CA . SER A 1 70 ? -2.180 12.470 -8.650 1.00 72.54 70 SER A CA 13
ATOM 23902 C C . SER A 1 70 ? -2.324 11.594 -7.403 1.00 33.53 70 SER A C 13
ATOM 23903 O O . SER A 1 70 ? -1.774 11.904 -6.344 1.00 41.20 70 SER A O 13
ATOM 23911 N N . ILE A 1 71 ? -3.037 10.479 -7.551 1.00 2.14 71 ILE A N 13
ATOM 23912 C CA . ILE A 1 71 ? -3.273 9.559 -6.444 1.00 54.54 71 ILE A CA 13
ATOM 23913 C C . ILE A 1 71 ? -2.015 8.755 -6.134 1.00 35.21 71 ILE A C 13
ATOM 23914 O O . ILE A 1 71 ? -1.723 8.467 -4.976 1.00 21.23 71 ILE A O 13
ATOM 23930 N N . ALA A 1 72 ? -1.259 8.431 -7.181 1.00 62.32 72 ALA A N 13
ATOM 23931 C CA . ALA A 1 72 ? -0.081 7.569 -7.060 1.00 34.52 72 ALA A CA 13
ATOM 23932 C C . ALA A 1 72 ? 0.911 8.085 -6.022 1.00 62.23 72 ALA A C 13
ATOM 23933 O O . ALA A 1 72 ? 1.538 7.298 -5.313 1.00 24.32 72 ALA A O 13
ATOM 23940 N N . ASN A 1 73 ? 1.048 9.404 -5.932 1.00 3.23 73 ASN A N 13
ATOM 23941 C CA . ASN A 1 73 ? 1.946 10.015 -4.954 1.00 52.10 73 ASN A CA 13
ATOM 23942 C C . ASN A 1 73 ? 1.541 9.620 -3.540 1.00 62.31 73 ASN A C 13
ATOM 23943 O O . ASN A 1 73 ? 2.378 9.215 -2.734 1.00 43.33 73 ASN A O 13
ATOM 23954 N N . ASP A 1 74 ? 0.249 9.712 -3.254 1.00 23.35 74 ASP A N 13
ATOM 23955 C CA . ASP A 1 74 ? -0.268 9.350 -1.940 1.00 63.42 74 ASP A CA 13
ATOM 23956 C C . ASP A 1 74 ? -0.306 7.839 -1.771 1.00 22.31 74 ASP A C 13
ATOM 23957 O O . ASP A 1 74 ? -0.135 7.333 -0.665 1.00 75.40 74 ASP A O 13
ATOM 23966 N N . THR A 1 75 ? -0.519 7.123 -2.870 1.00 15.04 75 THR A N 13
ATOM 23967 C CA . THR A 1 75 ? -0.462 5.667 -2.850 1.00 24.54 75 THR A CA 13
ATOM 23968 C C . THR A 1 75 ? 0.922 5.203 -2.400 1.00 64.12 75 THR A C 13
ATOM 23969 O O . THR A 1 75 ? 1.047 4.309 -1.565 1.00 32.24 75 THR A O 13
ATOM 23980 N N . LEU A 1 76 ? 1.957 5.838 -2.942 1.00 62.11 76 LEU A N 13
ATOM 23981 C CA . LEU A 1 76 ? 3.333 5.535 -2.564 1.00 25.42 76 LEU A CA 13
ATOM 23982 C C . LEU A 1 76 ? 3.553 5.876 -1.093 1.00 63.53 76 LEU A C 13
ATOM 23983 O O . LEU A 1 76 ? 4.219 5.139 -0.368 1.00 71.43 76 LEU A O 13
ATOM 23999 N N . ARG A 1 77 ? 2.972 6.990 -0.658 1.00 11.31 77 ARG A N 13
ATOM 24000 C CA . ARG A 1 77 ? 3.042 7.400 0.742 1.00 34.52 77 ARG A CA 13
ATOM 24001 C C . ARG A 1 77 ? 2.415 6.342 1.646 1.00 34.33 77 ARG A C 13
ATOM 24002 O O . ARG A 1 77 ? 2.967 5.997 2.693 1.00 42.02 77 ARG A O 13
ATOM 24023 N N . TRP A 1 78 ? 1.263 5.828 1.228 1.00 74.13 78 TRP A N 13
ATOM 24024 C CA . TRP A 1 78 ? 0.579 4.768 1.959 1.00 21.14 78 TRP A CA 13
ATOM 24025 C C . TRP A 1 78 ? 1.404 3.488 1.958 1.00 35.30 78 TRP A C 13
ATOM 24026 O O . TRP A 1 78 ? 1.549 2.841 2.992 1.00 41.42 78 TRP A O 13
ATOM 24047 N N . LEU A 1 79 ? 1.956 3.135 0.800 1.00 11.12 79 LEU A N 13
ATOM 24048 C CA . LEU A 1 79 ? 2.822 1.965 0.685 1.00 30.13 79 LEU A CA 13
ATOM 24049 C C . LEU A 1 79 ? 4.002 2.081 1.641 1.00 24.13 79 LEU A C 13
ATOM 24050 O O . LEU A 1 79 ? 4.326 1.138 2.363 1.00 21.22 79 LEU A O 13
ATOM 24066 N N . LYS A 1 80 ? 4.629 3.253 1.647 1.00 71.42 80 LYS A N 13
ATOM 24067 C CA . LYS A 1 80 ? 5.785 3.515 2.467 1.00 43.30 80 LYS A CA 13
ATOM 24068 C C . LYS A 1 80 ? 5.458 3.292 3.940 1.00 13.43 80 LYS A C 13
ATOM 24069 O O . LYS A 1 80 ? 6.153 2.546 4.624 1.00 62.41 80 LYS A O 13
ATOM 24088 N N . ARG A 1 81 ? 4.389 3.921 4.415 1.00 2.55 81 ARG A N 13
ATOM 24089 C CA . ARG A 1 81 ? 4.024 3.843 5.827 1.00 52.20 81 ARG A CA 13
ATOM 24090 C C . ARG A 1 81 ? 3.451 2.473 6.185 1.00 40.10 81 ARG A C 13
ATOM 24091 O O . ARG A 1 81 ? 3.591 2.015 7.319 1.00 12.42 81 ARG A O 13
ATOM 24112 N N . MET A 1 82 ? 2.825 1.814 5.214 1.00 62.31 82 MET A N 13
ATOM 24113 C CA . MET A 1 82 ? 2.284 0.476 5.427 1.00 4.43 82 MET A CA 13
ATOM 24114 C C . MET A 1 82 ? 3.415 -0.517 5.674 1.00 31.15 82 MET A C 13
ATOM 24115 O O . MET A 1 82 ? 3.409 -1.247 6.664 1.00 11.01 82 MET A O 13
ATOM 24129 N N . PHE A 1 83 ? 4.404 -0.520 4.784 1.00 12.31 83 PHE A N 13
ATOM 24130 C CA . PHE A 1 83 ? 5.553 -1.403 4.933 1.00 35.44 83 PHE A CA 13
ATOM 24131 C C . PHE A 1 83 ? 6.431 -0.952 6.094 1.00 60.10 83 PHE A C 13
ATOM 24132 O O . PHE A 1 83 ? 7.098 -1.766 6.728 1.00 73.25 83 PHE A O 13
ATOM 24149 N N . ASN A 1 84 ? 6.407 0.346 6.376 1.00 60.12 84 ASN A N 13
ATOM 24150 C CA . ASN A 1 84 ? 7.197 0.926 7.462 1.00 23.13 84 ASN A CA 13
ATOM 24151 C C . ASN A 1 84 ? 6.810 0.294 8.797 1.00 51.03 84 ASN A C 13
ATOM 24152 O O . ASN A 1 84 ? 7.666 0.010 9.630 1.00 73.55 84 ASN A O 13
ATOM 24163 N N . TYR A 1 85 ? 5.515 0.073 8.985 1.00 62.00 85 TYR A N 13
ATOM 24164 C CA . TYR A 1 85 ? 4.998 -0.535 10.208 1.00 13.15 85 TYR A CA 13
ATOM 24165 C C . TYR A 1 85 ? 5.449 -1.996 10.301 1.00 43.52 85 TYR A C 13
ATOM 24166 O O . TYR A 1 85 ? 5.698 -2.517 11.389 1.00 61.44 85 TYR A O 13
ATOM 24184 N N . ALA A 1 86 ? 5.564 -2.650 9.149 1.00 64.12 86 ALA A N 13
ATOM 24185 C CA . ALA A 1 86 ? 6.054 -4.024 9.090 1.00 15.21 86 ALA A CA 13
ATOM 24186 C C . ALA A 1 86 ? 7.556 -4.079 9.372 1.00 72.52 86 ALA A C 13
ATOM 24187 O O . ALA A 1 86 ? 8.041 -5.006 10.024 1.00 70.34 86 ALA A O 13
ATOM 24194 N N . ILE A 1 87 ? 8.288 -3.091 8.864 1.00 22.13 87 ILE A N 13
ATOM 24195 C CA . ILE A 1 87 ? 9.713 -2.946 9.164 1.00 52.35 87 ILE A CA 13
ATOM 24196 C C . ILE A 1 87 ? 9.899 -2.679 10.653 1.00 63.44 87 ILE A C 13
ATOM 24197 O O . ILE A 1 87 ? 10.770 -3.251 11.307 1.00 64.34 87 ILE A O 13
ATOM 24213 N N . LYS A 1 88 ? 9.046 -1.807 11.166 1.00 50.23 88 LYS A N 13
ATOM 24214 C CA . LYS A 1 88 ? 9.055 -1.411 12.565 1.00 61.45 88 LYS A CA 13
ATOM 24215 C C . LYS A 1 88 ? 8.852 -2.615 13.487 1.00 60.42 88 LYS A C 13
ATOM 24216 O O . LYS A 1 88 ? 9.576 -2.776 14.469 1.00 20.21 88 LYS A O 13
ATOM 24235 N N . ARG A 1 89 ? 7.878 -3.466 13.167 1.00 60.33 89 ARG A N 13
ATOM 24236 C CA . ARG A 1 89 ? 7.630 -4.665 13.966 1.00 62.55 89 ARG A CA 13
ATOM 24237 C C . ARG A 1 89 ? 8.622 -5.776 13.601 1.00 40.24 89 ARG A C 13
ATOM 24238 O O . ARG A 1 89 ? 8.488 -6.918 14.048 1.00 74.43 89 ARG A O 13
ATOM 24259 N N . HIS A 1 90 ? 9.603 -5.423 12.769 1.00 74.42 90 HIS A N 13
ATOM 24260 C CA . HIS A 1 90 ? 10.732 -6.293 12.442 1.00 2.12 90 HIS A CA 13
ATOM 24261 C C . HIS A 1 90 ? 10.298 -7.529 11.652 1.00 33.44 90 HIS A C 13
ATOM 24262 O O . HIS A 1 90 ? 10.538 -8.662 12.071 1.00 25.30 90 HIS A O 13
ATOM 24277 N N . ILE A 1 91 ? 9.639 -7.306 10.523 1.00 0.23 91 ILE A N 13
ATOM 24278 C CA . ILE A 1 91 ? 9.357 -8.388 9.583 1.00 61.45 91 ILE A CA 13
ATOM 24279 C C . ILE A 1 91 ? 10.259 -8.247 8.364 1.00 33.23 91 ILE A C 13
ATOM 24280 O O . ILE A 1 91 ? 10.930 -9.194 7.952 1.00 5.23 91 ILE A O 13
ATOM 24296 N N . ILE A 1 92 ? 10.268 -7.052 7.796 1.00 75.41 92 ILE A N 13
ATOM 24297 C CA . ILE A 1 92 ? 11.167 -6.729 6.701 1.00 13.11 92 ILE A CA 13
ATOM 24298 C C . ILE A 1 92 ? 12.148 -5.654 7.140 1.00 11.23 92 ILE A C 13
ATOM 24299 O O . ILE A 1 92 ? 11.899 -4.940 8.110 1.00 71.30 92 ILE A O 13
ATOM 24315 N N . GLU A 1 93 ? 13.262 -5.545 6.434 1.00 62.50 93 GLU A N 13
ATOM 24316 C CA . GLU A 1 93 ? 14.297 -4.591 6.809 1.00 65.22 93 GLU A CA 13
ATOM 24317 C C . GLU A 1 93 ? 14.266 -3.351 5.921 1.00 62.03 93 GLU A C 13
ATOM 24318 O O . GLU A 1 93 ? 14.985 -2.386 6.174 1.00 3.15 93 GLU A O 13
ATOM 24330 N N . TYR A 1 94 ? 13.437 -3.380 4.886 1.00 72.13 94 TYR A N 13
ATOM 24331 C CA . TYR A 1 94 ? 13.351 -2.270 3.947 1.00 20.04 94 TYR A CA 13
ATOM 24332 C C . TYR A 1 94 ? 12.073 -2.370 3.127 1.00 30.53 94 TYR A C 13
ATOM 24333 O O . TYR A 1 94 ? 11.415 -3.410 3.119 1.00 20.30 94 TYR A O 13
ATOM 24351 N N . ASN A 1 95 ? 11.730 -1.288 2.446 1.00 44.33 95 ASN A N 13
ATOM 24352 C CA . ASN A 1 95 ? 10.585 -1.279 1.552 1.00 30.32 95 ASN A CA 13
ATOM 24353 C C . ASN A 1 95 ? 11.052 -1.119 0.108 1.00 30.40 95 ASN A C 13
ATOM 24354 O O . ASN A 1 95 ? 12.021 -0.409 -0.163 1.00 34.33 95 ASN A O 13
ATOM 24365 N N . PRO A 1 96 ? 10.372 -1.777 -0.841 1.00 21.32 96 PRO A N 13
ATOM 24366 C CA . PRO A 1 96 ? 10.743 -1.726 -2.262 1.00 61.03 96 PRO A CA 13
ATOM 24367 C C . PRO A 1 96 ? 10.559 -0.337 -2.865 1.00 53.21 96 PRO A C 13
ATOM 24368 O O . PRO A 1 96 ? 11.119 -0.024 -3.912 1.00 32.11 96 PRO A O 13
ATOM 24379 N N . ALA A 1 97 ? 9.779 0.497 -2.187 1.00 2.50 97 ALA A N 13
ATOM 24380 C CA . ALA A 1 97 ? 9.496 1.843 -2.662 1.00 22.03 97 ALA A CA 13
ATOM 24381 C C . ALA A 1 97 ? 10.708 2.755 -2.495 1.00 1.22 97 ALA A C 13
ATOM 24382 O O . ALA A 1 97 ? 10.750 3.850 -3.055 1.00 21.43 97 ALA A O 13
ATOM 24389 N N . ALA A 1 98 ? 11.699 2.293 -1.738 1.00 44.21 98 ALA A N 13
ATOM 24390 C CA . ALA A 1 98 ? 12.905 3.076 -1.488 1.00 32.42 98 ALA A CA 13
ATOM 24391 C C . ALA A 1 98 ? 13.807 3.112 -2.719 1.00 52.34 98 ALA A C 13
ATOM 24392 O O . ALA A 1 98 ? 14.818 3.814 -2.740 1.00 23.33 98 ALA A O 13
ATOM 24399 N N . ALA A 1 99 ? 13.437 2.352 -3.743 1.00 62.35 99 ALA A N 13
ATOM 24400 C CA . ALA A 1 99 ? 14.190 2.326 -4.991 1.00 50.11 99 ALA A CA 13
ATOM 24401 C C . ALA A 1 99 ? 13.715 3.429 -5.930 1.00 51.51 99 ALA A C 13
ATOM 24402 O O . ALA A 1 99 ? 14.212 3.569 -7.049 1.00 73.41 99 ALA A O 13
ATOM 24409 N N . PHE A 1 100 ? 12.748 4.207 -5.468 1.00 2.30 100 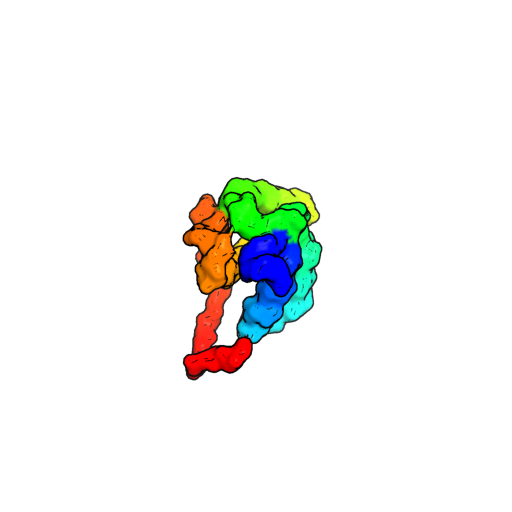PHE A N 13
ATOM 24410 C CA . PHE A 1 100 ? 12.187 5.282 -6.269 1.00 42.10 100 PHE A CA 13
ATOM 24411 C C . PHE A 1 100 ? 12.322 6.618 -5.549 1.00 1.34 100 PHE A C 13
ATOM 24412 O O . PHE A 1 100 ? 11.796 6.803 -4.449 1.00 30.32 100 PHE A O 13
ATOM 24429 N N . ASP A 1 101 ? 13.050 7.531 -6.171 1.00 71.42 101 ASP A N 13
ATOM 24430 C CA . ASP A 1 101 ? 13.239 8.875 -5.639 1.00 52.10 101 ASP A CA 13
ATOM 24431 C C . ASP A 1 101 ? 12.135 9.801 -6.144 1.00 63.43 101 ASP A C 13
ATOM 24432 O O . ASP A 1 101 ? 12.078 10.123 -7.332 1.00 21.35 101 ASP A O 13
ATOM 24441 N N . PRO A 1 102 ? 11.227 10.219 -5.253 1.00 21.22 102 PRO A N 13
ATOM 24442 C CA . PRO A 1 102 ? 10.088 11.048 -5.616 1.00 34.34 102 PRO A CA 13
ATOM 24443 C C . PRO A 1 102 ? 10.405 12.542 -5.572 1.00 72.32 102 PRO A C 13
ATOM 24444 O O . PRO A 1 102 ? 11.538 12.946 -5.295 1.00 44.32 102 PRO A O 13
ATOM 24455 N N . GLY A 1 103 ? 9.396 13.357 -5.839 1.00 31.40 103 GLY A N 13
ATOM 24456 C CA . GLY A 1 103 ? 9.574 14.794 -5.822 1.00 50.22 103 GLY A CA 13
ATOM 24457 C C . GLY A 1 103 ? 8.519 15.492 -4.994 1.00 11.00 103 GLY A C 13
ATOM 24458 O O . GLY A 1 103 ? 8.345 15.190 -3.812 1.00 74.13 103 GLY A O 13
ATOM 24462 N N . ASP A 1 104 ? 7.805 16.413 -5.616 1.00 35.32 104 ASP A N 13
ATOM 24463 C CA . ASP A 1 104 ? 6.782 17.190 -4.927 1.00 51.11 104 ASP A CA 13
ATOM 24464 C C . ASP A 1 104 ? 5.633 17.506 -5.873 1.00 5.23 104 ASP A C 13
ATOM 24465 O O . ASP A 1 104 ? 5.853 17.831 -7.039 1.00 2.33 104 ASP A O 13
ATOM 24474 N N . ALA A 1 105 ? 4.410 17.400 -5.376 1.00 63.30 105 ALA A N 13
ATOM 24475 C CA . ALA A 1 105 ? 3.232 17.639 -6.197 1.00 4.21 105 ALA A CA 13
ATOM 24476 C C . ALA A 1 105 ? 3.052 19.126 -6.463 1.00 4.24 105 ALA A C 13
ATOM 24477 O O . ALA A 1 105 ? 2.700 19.891 -5.564 1.00 32.33 105 ALA A O 13
ATOM 24484 N N . GLY A 1 106 ? 3.309 19.533 -7.696 1.00 34.43 106 GLY A N 13
ATOM 24485 C CA . GLY A 1 106 ? 3.161 20.923 -8.058 1.00 13.31 106 GLY A CA 13
ATOM 24486 C C . GLY A 1 106 ? 1.926 21.156 -8.896 1.00 52.21 106 GLY A C 13
ATOM 24487 O O . GLY A 1 106 ? 1.149 20.228 -9.134 1.00 5.01 106 GLY A O 13
ATOM 24491 N N . GLY A 1 107 ? 1.740 22.387 -9.344 1.00 22.11 107 GLY A N 13
ATOM 24492 C CA . GLY A 1 107 ? 0.595 22.709 -10.171 1.00 34.04 107 GLY A CA 13
ATOM 24493 C C . GLY A 1 107 ? -0.635 22.990 -9.339 1.00 10.30 107 GLY A C 13
ATOM 24494 O O . GLY A 1 107 ? -1.734 22.525 -9.651 1.00 71.43 107 GLY A O 13
ATOM 24498 N N . LYS A 1 108 ? -0.447 23.747 -8.270 1.00 53.51 108 LYS A N 13
ATOM 24499 C CA . LYS A 1 108 ? -1.544 24.098 -7.381 1.00 71.22 108 LYS A CA 13
ATOM 24500 C C . LYS A 1 108 ? -2.353 25.251 -7.963 1.00 43.33 108 LYS A C 13
ATOM 24501 O O . LYS A 1 108 ? -3.575 25.304 -7.804 1.00 54.32 108 LYS A O 13
ATOM 24520 N N . LEU A 1 109 ? -1.651 26.155 -8.648 1.00 74.01 109 LEU A N 13
ATOM 24521 C CA . LEU A 1 109 ? -2.239 27.381 -9.176 1.00 63.10 109 LEU A CA 13
ATOM 24522 C C . LEU A 1 109 ? -2.859 28.191 -8.044 1.00 13.15 109 LEU A C 13
ATOM 24523 O O . LEU A 1 109 ? -4.057 28.105 -7.773 1.00 43.44 109 LEU A O 13
ATOM 24539 N N . GLU A 1 110 ? -2.026 28.965 -7.374 1.00 63.12 110 GLU A N 13
ATOM 24540 C CA . GLU A 1 110 ? -2.450 29.731 -6.215 1.00 14.44 110 GLU A CA 13
ATOM 24541 C C . GLU A 1 110 ? -2.927 31.116 -6.644 1.00 11.14 110 GLU A C 13
ATOM 24542 O O . GLU A 1 110 ? -3.334 31.936 -5.821 1.00 23.21 110 GLU A O 13
ATOM 24554 N N . HIS A 1 111 ? -2.885 31.361 -7.947 1.00 62.40 111 HIS A N 13
ATOM 24555 C CA . HIS A 1 111 ? -3.320 32.631 -8.507 1.00 71.32 111 HIS A CA 13
ATOM 24556 C C . HIS A 1 111 ? -4.839 32.688 -8.572 1.00 64.53 111 HIS A C 13
ATOM 24557 O O . HIS A 1 111 ? -5.454 32.152 -9.496 1.00 73.53 111 HIS A O 13
ATOM 24572 N N . HIS A 1 112 ? -5.442 33.303 -7.570 1.00 62.14 112 HIS A N 13
ATOM 24573 C CA . HIS A 1 112 ? -6.887 33.482 -7.544 1.00 15.33 112 HIS A CA 13
ATOM 24574 C C . HIS A 1 112 ? -7.257 34.738 -6.759 1.00 31.03 112 HIS A C 13
ATOM 24575 O O . HIS A 1 112 ? -8.433 35.027 -6.549 1.00 14.14 112 HIS A O 13
ATOM 24590 N N . HIS A 1 113 ? -6.249 35.482 -6.325 1.00 21.31 113 HIS A N 13
ATOM 24591 C CA . HIS A 1 113 ? -6.471 36.732 -5.609 1.00 74.45 113 HIS A CA 13
ATOM 24592 C C . HIS A 1 113 ? -5.579 37.826 -6.179 1.00 41.45 113 HIS A C 13
ATOM 24593 O O . HIS A 1 113 ? -4.606 37.541 -6.876 1.00 54.13 113 HIS A O 13
ATOM 24608 N N . HIS A 1 114 ? -5.919 39.070 -5.885 1.00 35.30 114 HIS A N 13
ATOM 24609 C CA . HIS A 1 114 ? -5.115 40.214 -6.294 1.00 34.10 114 HIS A CA 13
ATOM 24610 C C . HIS A 1 114 ? -4.842 41.091 -5.082 1.00 71.43 114 HIS A C 13
ATOM 24611 O O . HIS A 1 114 ? -5.643 41.124 -4.146 1.00 34.54 114 HIS A O 13
ATOM 24626 N N . HIS A 1 115 ? -3.718 41.791 -5.072 1.00 50.21 115 HIS A N 13
ATOM 24627 C CA . HIS A 1 115 ? -3.442 42.714 -3.982 1.00 35.11 115 HIS A CA 13
ATOM 24628 C C . HIS A 1 115 ? -4.006 44.092 -4.302 1.00 35.21 115 HIS A C 13
ATOM 24629 O O . HIS A 1 115 ? -3.313 44.976 -4.801 1.00 2.00 115 HIS A O 13
ATOM 24644 N N . HIS A 1 116 ? -5.293 44.250 -4.035 1.00 62.32 116 HIS A N 13
ATOM 24645 C CA . HIS A 1 116 ? -5.987 45.498 -4.312 1.00 4.15 116 HIS A CA 13
ATOM 24646 C C . HIS A 1 116 ? -6.197 46.284 -3.021 1.00 51.35 116 HIS A C 13
ATOM 24647 O O . HIS A 1 116 ? -5.707 45.885 -1.962 1.00 34.34 116 HIS A O 13
ATOM 24662 N N . MET A 1 1 ? -3.652 -7.640 13.167 1.00 14.53 1 MET A N 14
ATOM 24663 C CA . MET A 1 1 ? -3.458 -8.959 13.808 1.00 44.10 1 MET A CA 14
ATOM 24664 C C . MET A 1 1 ? -2.149 -9.595 13.360 1.00 63.55 1 MET A C 14
ATOM 24665 O O . MET A 1 1 ? -1.869 -9.687 12.165 1.00 2.12 1 MET A O 14
ATOM 24681 N N . ALA A 1 2 ? -1.346 -10.014 14.327 1.00 32.33 2 ALA A N 14
ATOM 24682 C CA . ALA A 1 2 ? -0.137 -10.767 14.045 1.00 72.52 2 ALA A CA 14
ATOM 24683 C C . ALA A 1 2 ? -0.458 -12.255 13.964 1.00 51.02 2 ALA A C 14
ATOM 24684 O O . ALA A 1 2 ? -1.318 -12.752 14.691 1.00 61.23 2 ALA A O 14
ATOM 24691 N N . GLU A 1 3 ? 0.224 -12.952 13.068 1.00 70.11 3 GLU A N 14
ATOM 24692 C CA . GLU A 1 3 ? -0.003 -14.377 12.862 1.00 4.01 3 GLU A CA 14
ATOM 24693 C C . GLU A 1 3 ? 0.749 -15.172 13.936 1.00 51.13 3 GLU A C 14
ATOM 24694 O O . GLU A 1 3 ? 0.166 -15.599 14.933 1.00 5.12 3 GLU A O 14
ATOM 24706 N N . LYS A 1 4 ? 2.050 -15.329 13.723 1.00 25.04 4 LYS A N 14
ATOM 24707 C CA . LYS A 1 4 ? 2.969 -15.940 14.688 1.00 52.10 4 LYS A CA 14
ATOM 24708 C C . LYS A 1 4 ? 4.361 -15.873 14.085 1.00 75.13 4 LYS A C 14
ATOM 24709 O O . LYS A 1 4 ? 5.351 -15.587 14.762 1.00 61.31 4 LYS A O 14
ATOM 24728 N N . ASN A 1 5 ? 4.403 -16.141 12.790 1.00 2.42 5 ASN A N 14
ATOM 24729 C CA . ASN A 1 5 ? 5.546 -15.820 11.960 1.00 23.44 5 ASN A CA 14
ATOM 24730 C C . ASN A 1 5 ? 5.234 -14.491 11.284 1.00 35.21 5 ASN A C 14
ATOM 24731 O O . ASN A 1 5 ? 4.118 -13.983 11.448 1.00 71.04 5 ASN A O 14
ATOM 24742 N N . ALA A 1 6 ? 6.194 -13.910 10.572 1.00 34.32 6 ALA A N 14
ATOM 24743 C CA . ALA A 1 6 ? 5.950 -12.687 9.813 1.00 75.43 6 ALA A CA 14
ATOM 24744 C C . ALA A 1 6 ? 4.658 -12.808 9.012 1.00 40.22 6 ALA A C 14
ATOM 24745 O O . ALA A 1 6 ? 4.501 -13.721 8.200 1.00 40.14 6 ALA A O 14
ATOM 24752 N N . TYR A 1 7 ? 3.730 -11.899 9.271 1.00 41.44 7 TYR A N 14
ATOM 24753 C CA . TYR A 1 7 ? 2.403 -11.951 8.672 1.00 31.32 7 TYR A CA 14
ATOM 24754 C C . TYR A 1 7 ? 2.399 -11.364 7.263 1.00 24.32 7 TYR A C 14
ATOM 24755 O O . TYR A 1 7 ? 3.389 -10.781 6.813 1.00 51.54 7 TYR A O 14
ATOM 24773 N N . THR A 1 8 ? 1.284 -11.535 6.570 1.00 14.53 8 THR A N 14
ATOM 24774 C CA . THR A 1 8 ? 1.157 -11.085 5.195 1.00 12.43 8 THR A CA 14
ATOM 24775 C C . THR A 1 8 ? 0.751 -9.616 5.114 1.00 74.34 8 THR A C 14
ATOM 24776 O O . THR A 1 8 ? 0.490 -8.973 6.133 1.00 33.24 8 THR A O 14
ATOM 24787 N N . VAL A 1 9 ? 0.689 -9.098 3.892 1.00 12.32 9 VAL A N 14
ATOM 24788 C CA . VAL A 1 9 ? 0.348 -7.702 3.665 1.00 22.10 9 VAL A CA 14
ATOM 24789 C C . VAL A 1 9 ? -1.097 -7.412 4.086 1.00 64.23 9 VAL A C 14
ATOM 24790 O O . VAL A 1 9 ? -1.442 -6.276 4.401 1.00 41.32 9 VAL A O 14
ATOM 24803 N N . ALA A 1 10 ? -1.940 -8.444 4.097 1.00 42.23 10 ALA A N 14
ATOM 24804 C CA . ALA A 1 10 ? -3.314 -8.294 4.560 1.00 35.45 10 ALA A CA 14
ATOM 24805 C C . ALA A 1 10 ? -3.338 -7.978 6.048 1.00 73.32 10 ALA A C 14
ATOM 24806 O O . ALA A 1 10 ? -3.960 -7.009 6.476 1.00 2.02 10 ALA A O 14
ATOM 24813 N N . GLN A 1 11 ? -2.632 -8.793 6.823 1.00 53.32 11 GLN A N 14
ATOM 24814 C CA . GLN A 1 11 ? -2.543 -8.603 8.265 1.00 32.42 11 GLN A CA 14
ATOM 24815 C C . GLN A 1 11 ? -1.797 -7.316 8.597 1.00 24.23 11 GLN A C 14
ATOM 24816 O O . GLN A 1 11 ? -2.111 -6.643 9.579 1.00 22.42 11 GLN A O 14
ATOM 24830 N N . LEU A 1 12 ? -0.810 -6.982 7.772 1.00 32.23 12 LEU A N 14
ATOM 24831 C CA . LEU A 1 12 ? -0.064 -5.739 7.928 1.00 5.12 12 LEU A CA 14
ATOM 24832 C C . LEU A 1 12 ? -0.987 -4.537 7.744 1.00 34.42 12 LEU A C 14
ATOM 24833 O O . LEU A 1 12 ? -0.968 -3.601 8.545 1.00 41.34 12 LEU A O 14
ATOM 24849 N N . ALA A 1 13 ? -1.802 -4.579 6.694 1.00 42.13 13 ALA A N 14
ATOM 24850 C CA . ALA A 1 13 ? -2.744 -3.503 6.414 1.00 14.01 13 ALA A CA 14
ATOM 24851 C C . ALA A 1 13 ? -3.826 -3.438 7.485 1.00 0.14 13 ALA A C 14
ATOM 24852 O O . ALA A 1 13 ? -4.251 -2.357 7.881 1.00 61.11 13 ALA A O 14
ATOM 24859 N N . ASP A 1 14 ? -4.260 -4.605 7.949 1.00 71.34 14 ASP A N 14
ATOM 24860 C CA . ASP A 1 14 ? -5.251 -4.694 9.019 1.00 64.52 14 ASP A CA 14
ATOM 24861 C C . ASP A 1 14 ? -4.718 -4.056 10.298 1.00 43.54 14 ASP A C 14
ATOM 24862 O O . ASP A 1 14 ? -5.403 -3.259 10.942 1.00 75.22 14 ASP A O 14
ATOM 24871 N N . GLU A 1 15 ? -3.483 -4.402 10.645 1.00 62.45 15 GLU A N 14
ATOM 24872 C CA . GLU A 1 15 ? -2.815 -3.825 11.804 1.00 24.20 15 GLU A CA 14
ATOM 24873 C C . GLU A 1 15 ? -2.696 -2.312 11.628 1.00 70.44 15 GLU A C 14
ATOM 24874 O O . GLU A 1 15 ? -3.004 -1.538 12.529 1.00 73.45 15 GLU A O 14
ATOM 24886 N N . TYR A 1 16 ? -2.275 -1.905 10.443 1.00 70.40 16 TYR A N 14
ATOM 24887 C CA . TYR A 1 16 ? -2.108 -0.495 10.121 1.00 74.51 16 TYR A CA 14
ATOM 24888 C C . TYR A 1 16 ? -3.438 0.255 10.222 1.00 64.31 16 TYR A C 14
ATOM 24889 O O . TYR A 1 16 ? -3.505 1.349 10.789 1.00 32.34 16 TYR A O 14
ATOM 24907 N N . PHE A 1 17 ? -4.493 -0.352 9.691 1.00 32.11 17 PHE A N 14
ATOM 24908 C CA . PHE A 1 17 ? -5.810 0.272 9.650 1.00 22.12 17 PHE A CA 14
ATOM 24909 C C . PHE A 1 17 ? -6.337 0.569 11.051 1.00 64.45 17 PHE A C 14
ATOM 24910 O O . PHE A 1 17 ? -6.708 1.693 11.353 1.00 2.51 17 PHE A O 14
ATOM 24927 N N . GLU A 1 18 ? -6.336 -0.427 11.913 1.00 30.02 18 GLU A N 14
ATOM 24928 C CA . GLU A 1 18 ? -6.912 -0.277 13.245 1.00 62.14 18 GLU A CA 14
ATOM 24929 C C . GLU A 1 18 ? -6.059 0.608 14.149 1.00 64.14 18 GLU A C 14
ATOM 24930 O O . GLU A 1 18 ? -6.555 1.159 15.128 1.00 40.40 18 GLU A O 14
ATOM 24942 N N . ARG A 1 19 ? -4.782 0.743 13.833 1.00 64.22 19 ARG A N 14
ATOM 24943 C CA . ARG A 1 19 ? -3.878 1.495 14.694 1.00 12.41 19 ARG A CA 14
ATOM 24944 C C . ARG A 1 19 ? -3.839 2.979 14.327 1.00 54.45 19 ARG A C 14
ATOM 24945 O O . ARG A 1 19 ? -3.434 3.805 15.144 1.00 3.15 19 ARG A O 14
ATOM 24966 N N . MET A 1 20 ? -4.264 3.326 13.116 1.00 62.32 20 MET A N 14
ATOM 24967 C CA . MET A 1 20 ? -4.308 4.734 12.717 1.00 43.10 20 MET A CA 14
ATOM 24968 C C . MET A 1 20 ? -5.729 5.189 12.388 1.00 12.11 20 MET A C 14
ATOM 24969 O O . MET A 1 20 ? -6.071 6.356 12.567 1.00 34.01 20 MET A O 14
ATOM 24983 N N . ILE A 1 21 ? -6.562 4.271 11.933 1.00 71.43 21 ILE A N 14
ATOM 24984 C CA . ILE A 1 21 ? -7.949 4.590 11.627 1.00 3.10 21 ILE A CA 14
ATOM 24985 C C . ILE A 1 21 ? -8.827 4.181 12.816 1.00 42.34 21 ILE A C 14
ATOM 24986 O O . ILE A 1 21 ? -9.701 3.316 12.728 1.00 15.25 21 ILE A O 14
ATOM 25002 N N . ALA A 1 22 ? -8.515 4.770 13.960 1.00 62.53 22 ALA A N 14
ATOM 25003 C CA . ALA A 1 22 ? -9.312 4.597 15.164 1.00 23.24 22 ALA A CA 14
ATOM 25004 C C . ALA A 1 22 ? -9.523 5.939 15.863 1.00 43.20 22 ALA A C 14
ATOM 25005 O O . ALA A 1 22 ? -10.161 6.011 16.911 1.00 74.03 22 ALA A O 14
ATOM 25012 N N . GLY A 1 23 ? -8.985 7.000 15.267 1.00 21.33 23 GLY A N 14
ATOM 25013 C CA . GLY A 1 23 ? -9.095 8.324 15.856 1.00 4.12 23 GLY A CA 14
ATOM 25014 C C . GLY A 1 23 ? -10.059 9.212 15.092 1.00 52.20 23 GLY A C 14
ATOM 25015 O O . GLY A 1 23 ? -11.272 9.020 15.156 1.00 24.01 23 GLY A O 14
ATOM 25019 N N . ARG A 1 24 ? -9.527 10.186 14.370 1.00 22.43 24 ARG A N 14
ATOM 25020 C CA . ARG A 1 24 ? -10.352 11.062 13.554 1.00 50.51 24 ARG A CA 14
ATOM 25021 C C . ARG A 1 24 ? -10.031 10.839 12.084 1.00 21.51 24 ARG A C 14
ATOM 25022 O O . ARG A 1 24 ? -9.148 11.484 11.519 1.00 14.00 24 ARG A O 14
ATOM 25043 N N . TRP A 1 25 ? -10.719 9.885 11.482 1.00 72.11 25 TRP A N 14
ATOM 25044 C CA . TRP A 1 25 ? -10.579 9.643 10.056 1.00 24.25 25 TRP A CA 14
ATOM 25045 C C . TRP A 1 25 ? -11.809 10.171 9.324 1.00 2.44 25 TRP A C 14
ATOM 25046 O O . TRP A 1 25 ? -11.686 10.871 8.322 1.00 3.21 25 TRP A O 14
ATOM 25067 N N . LYS A 1 26 ? -12.985 9.852 9.874 1.00 61.01 26 LYS A N 14
ATOM 25068 C CA . LYS A 1 26 ? -14.281 10.312 9.362 1.00 70.43 26 LYS A CA 14
ATOM 25069 C C . LYS A 1 26 ? -14.574 9.766 7.960 1.00 50.55 26 LYS A C 14
ATOM 25070 O O . LYS A 1 26 ? -13.813 9.989 7.019 1.00 32.35 26 LYS A O 14
ATOM 25089 N N . HIS A 1 27 ? -15.704 9.073 7.838 1.00 74.15 27 HIS A N 14
ATOM 25090 C CA . HIS A 1 27 ? -16.107 8.428 6.589 1.00 42.34 27 HIS A CA 14
ATOM 25091 C C . HIS A 1 27 ? -15.091 7.352 6.203 1.00 61.51 27 HIS A C 14
ATOM 25092 O O . HIS A 1 27 ? -14.192 7.586 5.395 1.00 31.44 27 HIS A O 14
ATOM 25107 N N . PRO A 1 28 ? -15.245 6.154 6.788 1.00 22.20 28 PRO A N 14
ATOM 25108 C CA . PRO A 1 28 ? -14.268 5.065 6.669 1.00 34.34 28 PRO A CA 14
ATOM 25109 C C . PRO A 1 28 ? -13.952 4.683 5.230 1.00 63.35 28 PRO A C 14
ATOM 25110 O O . PRO A 1 28 ? -12.800 4.416 4.903 1.00 74.24 28 PRO A O 14
ATOM 25121 N N . ASN A 1 29 ? -14.968 4.686 4.370 1.00 42.02 29 ASN A N 14
ATOM 25122 C CA . ASN A 1 29 ? -14.819 4.241 2.991 1.00 74.15 29 ASN A CA 14
ATOM 25123 C C . ASN A 1 29 ? -13.710 5.005 2.269 1.00 14.21 29 ASN A C 14
ATOM 25124 O O . ASN A 1 29 ? -13.035 4.458 1.397 1.00 34.41 29 ASN A O 14
ATOM 25135 N N . ILE A 1 30 ? -13.508 6.259 2.657 1.00 24.24 30 ILE A N 14
ATOM 25136 C CA . ILE A 1 30 ? -12.454 7.083 2.078 1.00 33.24 30 ILE A CA 14
ATOM 25137 C C . ILE A 1 30 ? -11.090 6.398 2.208 1.00 43.43 30 ILE A C 14
ATOM 25138 O O . ILE A 1 30 ? -10.376 6.225 1.219 1.00 4.53 30 ILE A O 14
ATOM 25154 N N . VAL A 1 31 ? -10.731 6.004 3.425 1.00 12.24 31 VAL A N 14
ATOM 25155 C CA . VAL A 1 31 ? -9.473 5.300 3.648 1.00 3.34 31 VAL A CA 14
ATOM 25156 C C . VAL A 1 31 ? -9.609 3.807 3.311 1.00 35.23 31 VAL A C 14
ATOM 25157 O O . VAL A 1 31 ? -8.635 3.155 2.934 1.00 60.01 31 VAL A O 14
ATOM 25170 N N . ARG A 1 32 ? -10.827 3.278 3.435 1.00 73.32 32 ARG A N 14
ATOM 25171 C CA . ARG A 1 32 ? -11.096 1.872 3.124 1.00 63.33 32 ARG A CA 14
ATOM 25172 C C . ARG A 1 32 ? -10.789 1.561 1.669 1.00 41.14 32 ARG A C 14
ATOM 25173 O O . ARG A 1 32 ? -10.115 0.579 1.376 1.00 63.13 32 ARG A O 14
ATOM 25194 N N . SER A 1 33 ? -11.280 2.406 0.765 1.00 62.01 33 SER A N 14
ATOM 25195 C CA . SER A 1 33 ? -11.067 2.221 -0.667 1.00 73.44 33 SER A CA 14
ATOM 25196 C C . SER A 1 33 ? -9.586 2.017 -0.968 1.00 65.14 33 SER A C 14
ATOM 25197 O O . SER A 1 33 ? -9.216 1.130 -1.732 1.00 31.53 33 SER A O 14
ATOM 25205 N N . ARG A 1 34 ? -8.748 2.817 -0.327 1.00 64.15 34 ARG A N 14
ATOM 25206 C CA . ARG A 1 34 ? -7.308 2.704 -0.486 1.00 44.14 34 ARG A CA 14
ATOM 25207 C C . ARG A 1 34 ? -6.824 1.305 -0.131 1.00 23.31 34 ARG A C 14
ATOM 25208 O O . ARG A 1 34 ? -6.161 0.651 -0.921 1.00 53.22 34 ARG A O 14
ATOM 25229 N N . ILE A 1 35 ? -7.189 0.836 1.048 1.00 1.05 35 ILE A N 14
ATOM 25230 C CA . ILE A 1 35 ? -6.688 -0.437 1.543 1.00 11.23 35 ILE A CA 14
ATOM 25231 C C . ILE A 1 35 ? -7.326 -1.626 0.820 1.00 10.23 35 ILE A C 14
ATOM 25232 O O . ILE A 1 35 ? -6.643 -2.597 0.491 1.00 2.34 35 ILE A O 14
ATOM 25248 N N . GLU A 1 36 ? -8.619 -1.534 0.550 1.00 5.13 36 GLU A N 14
ATOM 25249 C CA . GLU A 1 36 ? -9.359 -2.656 -0.018 1.00 31.31 36 GLU A CA 14
ATOM 25250 C C . GLU A 1 36 ? -9.178 -2.747 -1.532 1.00 60.24 36 GLU A C 14
ATOM 25251 O O . GLU A 1 36 ? -9.333 -3.820 -2.117 1.00 0.11 36 GLU A O 14
ATOM 25263 N N . LYS A 1 37 ? -8.874 -1.624 -2.169 1.00 71.45 37 LYS A N 14
ATOM 25264 C CA . LYS A 1 37 ? -8.739 -1.589 -3.621 1.00 55.04 37 LYS A CA 14
ATOM 25265 C C . LYS A 1 37 ? -7.284 -1.379 -4.063 1.00 24.24 37 LYS A C 14
ATOM 25266 O O . LYS A 1 37 ? -6.767 -2.155 -4.867 1.00 0.41 37 LYS A O 14
ATOM 25285 N N . ASP A 1 38 ? -6.631 -0.341 -3.545 1.00 44.11 38 ASP A N 14
ATOM 25286 C CA . ASP A 1 38 ? -5.263 -0.011 -3.963 1.00 71.05 38 ASP A CA 14
ATOM 25287 C C . ASP A 1 38 ? -4.238 -0.899 -3.268 1.00 34.01 38 ASP A C 14
ATOM 25288 O O . ASP A 1 38 ? -3.363 -1.474 -3.910 1.00 53.13 38 ASP A O 14
ATOM 25297 N N . ILE A 1 39 ? -4.347 -1.005 -1.950 1.00 13.30 39 ILE A N 14
ATOM 25298 C CA . ILE A 1 39 ? -3.417 -1.809 -1.166 1.00 33.04 39 ILE A CA 14
ATOM 25299 C C . ILE A 1 39 ? -3.658 -3.296 -1.418 1.00 13.23 39 ILE A C 14
ATOM 25300 O O . ILE A 1 39 ? -2.737 -4.114 -1.339 1.00 52.43 39 ILE A O 14
ATOM 25316 N N . LYS A 1 40 ? -4.902 -3.647 -1.712 1.00 64.32 40 LYS A N 14
ATOM 25317 C CA . LYS A 1 40 ? -5.257 -5.024 -2.014 1.00 42.41 40 LYS A CA 14
ATOM 25318 C C . LYS A 1 40 ? -5.918 -5.147 -3.390 1.00 74.32 40 LYS A C 14
ATOM 25319 O O . LYS A 1 40 ? -7.135 -5.306 -3.486 1.00 70.02 40 LYS A O 14
ATOM 25338 N N . PRO A 1 41 ? -5.139 -5.042 -4.480 1.00 11.12 41 PRO A N 14
ATOM 25339 C CA . PRO A 1 41 ? -5.643 -5.295 -5.823 1.00 43.35 41 PRO A CA 14
ATOM 25340 C C . PRO A 1 41 ? -5.622 -6.786 -6.144 1.00 63.41 41 PRO A C 14
ATOM 25341 O O . PRO A 1 41 ? -6.646 -7.378 -6.481 1.00 60.23 41 PRO A O 14
ATOM 25352 N N . ALA A 1 42 ? -4.444 -7.385 -6.016 1.00 52.33 42 ALA A N 14
ATOM 25353 C CA . ALA A 1 42 ? -4.278 -8.816 -6.222 1.00 75.54 42 ALA A CA 14
ATOM 25354 C C . ALA A 1 42 ? -3.256 -9.367 -5.240 1.00 41.03 42 ALA A C 14
ATOM 25355 O O . ALA A 1 42 ? -2.763 -10.488 -5.388 1.00 33.54 42 ALA A O 14
ATOM 25362 N N . ILE A 1 43 ? -2.956 -8.566 -4.229 1.00 44.32 43 ILE A N 14
ATOM 25363 C CA . ILE A 1 43 ? -1.963 -8.917 -3.227 1.00 11.40 43 ILE A CA 14
ATOM 25364 C C . ILE A 1 43 ? -2.546 -8.768 -1.822 1.00 74.22 43 ILE A C 14
ATOM 25365 O O . ILE A 1 43 ? -2.466 -7.706 -1.194 1.00 53.23 43 ILE A O 14
ATOM 25381 N N . GLY A 1 44 ? -3.184 -9.828 -1.359 1.00 3.14 44 GLY A N 14
ATOM 25382 C CA . GLY A 1 44 ? -3.735 -9.842 -0.023 1.00 44.22 44 GLY A CA 14
ATOM 25383 C C . GLY A 1 44 ? -3.096 -10.918 0.817 1.00 51.40 44 GLY A C 14
ATOM 25384 O O . GLY A 1 44 ? -2.564 -10.645 1.892 1.00 41.51 44 GLY A O 14
ATOM 25388 N N . SER A 1 45 ? -3.112 -12.140 0.303 1.00 34.41 45 SER A N 14
ATOM 25389 C CA . SER A 1 45 ? -2.524 -13.275 1.000 1.00 61.43 45 SER A CA 14
ATOM 25390 C C . SER A 1 45 ? -1.010 -13.321 0.791 1.00 20.11 45 SER A C 14
ATOM 25391 O O . SER A 1 45 ? -0.332 -14.256 1.226 1.00 63.12 45 SER A O 14
ATOM 25399 N N . LEU A 1 46 ? -0.492 -12.298 0.126 1.00 53.03 46 LEU A N 14
ATOM 25400 C CA . LEU A 1 46 ? 0.926 -12.211 -0.168 1.00 24.12 46 LEU A CA 14
ATOM 25401 C C . LEU A 1 46 ? 1.706 -11.760 1.065 1.00 22.20 46 LEU A C 14
ATOM 25402 O O . LEU A 1 46 ? 1.335 -10.789 1.732 1.00 65.21 46 LEU A O 14
ATOM 25418 N N . LYS A 1 47 ? 2.773 -12.484 1.372 1.00 40.04 47 LYS A N 14
ATOM 25419 C CA . LYS A 1 47 ? 3.634 -12.167 2.498 1.00 43.23 47 LYS A CA 14
ATOM 25420 C C . LYS A 1 47 ? 4.362 -10.840 2.278 1.00 21.42 47 LYS A C 14
ATOM 25421 O O . LYS A 1 47 ? 4.645 -10.461 1.143 1.00 23.51 47 LYS A O 14
ATOM 25440 N N . VAL A 1 48 ? 4.668 -10.145 3.371 1.00 3.01 48 VAL A N 14
ATOM 25441 C CA . VAL A 1 48 ? 5.407 -8.884 3.303 1.00 60.31 48 VAL A CA 14
ATOM 25442 C C . VAL A 1 48 ? 6.816 -9.115 2.749 1.00 20.20 48 VAL A C 14
ATOM 25443 O O . VAL A 1 48 ? 7.431 -8.222 2.173 1.00 35.40 48 VAL A O 14
ATOM 25456 N N . GLU A 1 49 ? 7.312 -10.335 2.910 1.00 44.14 49 GLU A N 14
ATOM 25457 C CA . GLU A 1 49 ? 8.634 -10.696 2.408 1.00 11.10 49 GLU A CA 14
ATOM 25458 C C . GLU A 1 49 ? 8.560 -11.147 0.949 1.00 34.41 49 GLU A C 14
ATOM 25459 O O . GLU A 1 49 ? 9.574 -11.508 0.352 1.00 52.54 49 GLU A O 14
ATOM 25471 N N . ASP A 1 50 ? 7.360 -11.125 0.379 1.00 51.22 50 ASP A N 14
ATOM 25472 C CA . ASP A 1 50 ? 7.162 -11.524 -1.015 1.00 3.52 50 ASP A CA 14
ATOM 25473 C C . ASP A 1 50 ? 6.833 -10.323 -1.893 1.00 1.42 50 ASP A C 14
ATOM 25474 O O . ASP A 1 50 ? 6.921 -10.393 -3.121 1.00 31.23 50 ASP A O 14
ATOM 25483 N N . VAL A 1 51 ? 6.447 -9.221 -1.269 1.00 70.23 51 VAL A N 14
ATOM 25484 C CA . VAL A 1 51 ? 6.071 -8.033 -2.014 1.00 31.14 51 VAL A CA 14
ATOM 25485 C C . VAL A 1 51 ? 7.300 -7.181 -2.342 1.00 74.23 51 VAL A C 14
ATOM 25486 O O . VAL A 1 51 ? 7.745 -6.345 -1.559 1.00 14.33 51 VAL A O 14
ATOM 25499 N N . LYS A 1 52 ? 7.871 -7.447 -3.503 1.00 62.42 52 LYS A N 14
ATOM 25500 C CA . LYS A 1 52 ? 9.014 -6.692 -3.995 1.00 54.20 52 LYS A CA 14
ATOM 25501 C C . LYS A 1 52 ? 8.537 -5.405 -4.672 1.00 24.43 52 LYS A C 14
ATOM 25502 O O . LYS A 1 52 ? 7.358 -5.289 -5.008 1.00 43.33 52 LYS A O 14
ATOM 25521 N N . PRO A 1 53 ? 9.442 -4.426 -4.876 1.00 52.11 53 PRO A N 14
ATOM 25522 C CA . PRO A 1 53 ? 9.099 -3.113 -5.453 1.00 21.32 53 PRO A CA 14
ATOM 25523 C C . PRO A 1 53 ? 8.266 -3.183 -6.732 1.00 31.35 53 PRO A C 14
ATOM 25524 O O . PRO A 1 53 ? 7.342 -2.387 -6.916 1.00 64.01 53 PRO A O 14
ATOM 25535 N N . ARG A 1 54 ? 8.581 -4.134 -7.608 1.00 12.24 54 ARG A N 14
ATOM 25536 C CA . ARG A 1 54 ? 7.904 -4.229 -8.900 1.00 61.31 54 ARG A CA 14
ATOM 25537 C C . ARG A 1 54 ? 6.416 -4.520 -8.727 1.00 23.23 54 ARG A C 14
ATOM 25538 O O . ARG A 1 54 ? 5.585 -4.059 -9.508 1.00 61.33 54 ARG A O 14
ATOM 25559 N N . HIS A 1 55 ? 6.094 -5.293 -7.696 1.00 52.54 55 HIS A N 14
ATOM 25560 C CA . HIS A 1 55 ? 4.707 -5.579 -7.343 1.00 10.11 55 HIS A CA 14
ATOM 25561 C C . HIS A 1 55 ? 3.907 -4.291 -7.229 1.00 10.50 55 HIS A C 14
ATOM 25562 O O . HIS A 1 55 ? 2.826 -4.153 -7.800 1.00 44.44 55 HIS A O 14
ATOM 25577 N N . ILE A 1 56 ? 4.468 -3.356 -6.485 1.00 52.22 56 ILE A N 14
ATOM 25578 C CA . ILE A 1 56 ? 3.832 -2.069 -6.238 1.00 2.22 56 ILE A CA 14
ATOM 25579 C C . ILE A 1 56 ? 3.832 -1.189 -7.491 1.00 13.33 56 ILE A C 14
ATOM 25580 O O . ILE A 1 56 ? 2.864 -0.476 -7.745 1.00 55.45 56 ILE A O 14
ATOM 25596 N N . ASP A 1 57 ? 4.896 -1.231 -8.288 1.00 32.21 57 ASP A N 14
ATOM 25597 C CA . ASP A 1 57 ? 4.945 -0.381 -9.475 1.00 0.24 57 ASP A CA 14
ATOM 25598 C C . ASP A 1 57 ? 3.897 -0.827 -10.480 1.00 44.31 57 ASP A C 14
ATOM 25599 O O . ASP A 1 57 ? 3.246 -0.001 -11.117 1.00 54.12 57 ASP A O 14
ATOM 25608 N N . ASP A 1 58 ? 3.709 -2.134 -10.583 1.00 11.20 58 ASP A N 14
ATOM 25609 C CA . ASP A 1 58 ? 2.741 -2.697 -11.515 1.00 52.35 58 ASP A CA 14
ATOM 25610 C C . ASP A 1 58 ? 1.320 -2.275 -11.155 1.00 24.30 58 ASP A C 14
ATOM 25611 O O . ASP A 1 58 ? 0.492 -2.034 -12.034 1.00 73.01 58 ASP A O 14
ATOM 25620 N N . VAL A 1 59 ? 1.033 -2.172 -9.865 1.00 14.20 59 VAL A N 14
ATOM 25621 C CA . VAL A 1 59 ? -0.301 -1.781 -9.432 1.00 31.53 59 VAL A CA 14
ATOM 25622 C C . VAL A 1 59 ? -0.482 -0.262 -9.509 1.00 34.13 59 VAL A C 14
ATOM 25623 O O . VAL A 1 59 ? -1.562 0.223 -9.844 1.00 73.32 59 VAL A O 14
ATOM 25636 N N . LEU A 1 60 ? 0.587 0.487 -9.245 1.00 23.20 60 LEU A N 14
ATOM 25637 C CA . LEU A 1 60 ? 0.516 1.945 -9.277 1.00 62.25 60 LEU A CA 14
ATOM 25638 C C . LEU A 1 60 ? 0.398 2.472 -10.705 1.00 13.03 60 LEU A C 14
ATOM 25639 O O . LEU A 1 60 ? -0.341 3.420 -10.959 1.00 1.20 60 LEU A O 14
ATOM 25655 N N . LYS A 1 61 ? 1.116 1.862 -11.643 1.00 55.25 61 LYS A N 14
ATOM 25656 C CA . LYS A 1 61 ? 1.028 2.282 -13.039 1.00 55.24 61 LYS A CA 14
ATOM 25657 C C . LYS A 1 61 ? -0.390 2.082 -13.562 1.00 65.11 61 LYS A C 14
ATOM 25658 O O . LYS A 1 61 ? -0.865 2.842 -14.404 1.00 52.21 61 LYS A O 14
ATOM 25677 N N . ALA A 1 62 ? -1.071 1.074 -13.034 1.00 43.41 62 ALA A N 14
ATOM 25678 C CA . ALA A 1 62 ? -2.451 0.813 -13.405 1.00 44.01 62 ALA A CA 14
ATOM 25679 C C . ALA A 1 62 ? -3.391 1.858 -12.806 1.00 34.21 62 ALA A C 14
ATOM 25680 O O . ALA A 1 62 ? -4.234 2.413 -13.509 1.00 53.05 62 ALA A O 14
ATOM 25687 N N . VAL A 1 63 ? -3.235 2.144 -11.515 1.00 74.20 63 VAL A N 14
ATOM 25688 C CA . VAL A 1 63 ? -4.128 3.082 -10.834 1.00 72.35 63 VAL A CA 14
ATOM 25689 C C . VAL A 1 63 ? -3.971 4.504 -11.376 1.00 70.03 63 VAL A C 14
ATOM 25690 O O . VAL A 1 63 ? -4.871 5.334 -11.232 1.00 11.50 63 VAL A O 14
ATOM 25703 N N . MET A 1 64 ? -2.837 4.777 -12.011 1.00 5.15 64 MET A N 14
ATOM 25704 C CA . MET A 1 64 ? -2.607 6.082 -12.619 1.00 13.33 64 MET A CA 14
ATOM 25705 C C . MET A 1 64 ? -3.380 6.217 -13.926 1.00 52.24 64 MET A C 14
ATOM 25706 O O . MET A 1 64 ? -3.953 7.267 -14.209 1.00 32.34 64 MET A O 14
ATOM 25720 N N . LYS A 1 65 ? -3.403 5.150 -14.717 1.00 44.32 65 LYS A N 14
ATOM 25721 C CA . LYS A 1 65 ? -4.071 5.185 -16.014 1.00 31.35 65 LYS A CA 14
ATOM 25722 C C . LYS A 1 65 ? -5.576 5.037 -15.859 1.00 2.22 65 LYS A C 14
ATOM 25723 O O . LYS A 1 65 ? -6.353 5.598 -16.626 1.00 34.25 65 LYS A O 14
ATOM 25742 N N . ARG A 1 66 ? -5.973 4.275 -14.860 1.00 71.14 66 ARG A N 14
ATOM 25743 C CA . ARG A 1 66 ? -7.390 4.042 -14.591 1.00 20.22 66 ARG A CA 14
ATOM 25744 C C . ARG A 1 66 ? -8.004 5.213 -13.823 1.00 31.41 66 ARG A C 14
ATOM 25745 O O . ARG A 1 66 ? -9.212 5.248 -13.591 1.00 73.02 66 ARG A O 14
ATOM 25766 N N . GLY A 1 67 ? -7.175 6.170 -13.429 1.00 13.43 67 GLY A N 14
ATOM 25767 C CA . GLY A 1 67 ? -7.672 7.299 -12.671 1.00 13.40 67 GLY A CA 14
ATOM 25768 C C . GLY A 1 67 ? -6.749 8.497 -12.729 1.00 22.34 67 GLY A C 14
ATOM 25769 O O . GLY A 1 67 ? -6.959 9.414 -13.523 1.00 32.05 67 GLY A O 14
ATOM 25773 N N . ALA A 1 68 ? -5.722 8.485 -11.892 1.00 11.51 68 ALA A N 14
ATOM 25774 C CA . ALA A 1 68 ? -4.803 9.612 -11.787 1.00 53.34 68 ALA A CA 14
ATOM 25775 C C . ALA A 1 68 ? -3.527 9.206 -11.077 1.00 3.31 68 ALA A C 14
ATOM 25776 O O . ALA A 1 68 ? -3.535 8.316 -10.225 1.00 43.22 68 ALA A O 14
ATOM 25783 N N . PRO A 1 69 ? -2.409 9.858 -11.427 1.00 13.03 69 PRO A N 14
ATOM 25784 C CA . PRO A 1 69 ? -1.117 9.614 -10.792 1.00 72.41 69 PRO A CA 14
ATOM 25785 C C . PRO A 1 69 ? -1.141 10.028 -9.327 1.00 12.34 69 PRO A C 14
ATOM 25786 O O . PRO A 1 69 ? -0.331 9.570 -8.515 1.00 10.43 69 PRO A O 14
ATOM 25797 N N . SER A 1 70 ? -2.099 10.880 -8.998 1.00 3.21 70 SER A N 14
ATOM 25798 C CA . SER A 1 70 ? -2.331 11.300 -7.629 1.00 12.53 70 SER A CA 14
ATOM 25799 C C . SER A 1 70 ? -2.608 10.088 -6.747 1.00 62.00 70 SER A C 14
ATOM 25800 O O . SER A 1 70 ? -2.146 10.021 -5.614 1.00 21.41 70 SER A O 14
ATOM 25808 N N . ILE A 1 71 ? -3.336 9.118 -7.301 1.00 11.32 71 ILE A N 14
ATOM 25809 C CA . ILE A 1 71 ? -3.704 7.912 -6.568 1.00 1.32 71 ILE A CA 14
ATOM 25810 C C . ILE A 1 71 ? -2.461 7.111 -6.187 1.00 21.13 71 ILE A C 14
ATOM 25811 O O . ILE A 1 71 ? -2.377 6.567 -5.089 1.00 32.44 71 ILE A O 14
ATOM 25827 N N . ALA A 1 72 ? -1.486 7.065 -7.090 1.00 23.15 72 ALA A N 14
ATOM 25828 C CA . ALA A 1 72 ? -0.242 6.351 -6.835 1.00 34.32 72 ALA A CA 14
ATOM 25829 C C . ALA A 1 72 ? 0.496 6.962 -5.649 1.00 21.34 72 ALA A C 14
ATOM 25830 O O . ALA A 1 72 ? 0.885 6.259 -4.717 1.00 1.22 72 ALA A O 14
ATOM 25837 N N . ASN A 1 73 ? 0.666 8.279 -5.686 1.00 11.21 73 ASN A N 14
ATOM 25838 C CA . ASN A 1 73 ? 1.336 9.001 -4.605 1.00 5.42 73 ASN A CA 14
ATOM 25839 C C . ASN A 1 73 ? 0.521 8.920 -3.321 1.00 14.20 73 ASN A C 14
ATOM 25840 O O . ASN A 1 73 ? 1.072 8.773 -2.232 1.00 44.42 73 ASN A O 14
ATOM 25851 N N . ASP A 1 74 ? -0.793 9.019 -3.467 1.00 12.24 74 ASP A N 14
ATOM 25852 C CA . ASP A 1 74 ? -1.718 8.922 -2.337 1.00 41.44 74 ASP A CA 14
ATOM 25853 C C . ASP A 1 74 ? -1.612 7.556 -1.664 1.00 32.04 74 ASP A C 14
ATOM 25854 O O . ASP A 1 74 ? -1.588 7.459 -0.440 1.00 21.33 74 ASP A O 14
ATOM 25863 N N . THR A 1 75 ? -1.531 6.510 -2.470 1.00 53.41 75 THR A N 14
ATOM 25864 C CA . THR A 1 75 ? -1.369 5.163 -1.953 1.00 72.41 75 THR A CA 14
ATOM 25865 C C . THR A 1 75 ? 0.008 4.996 -1.308 1.00 5.13 75 THR A C 14
ATOM 25866 O O . THR A 1 75 ? 0.134 4.424 -0.223 1.00 34.43 75 THR A O 14
ATOM 25877 N N . LEU A 1 76 ? 1.031 5.530 -1.970 1.00 13.21 76 LEU A N 14
ATOM 25878 C CA . LEU A 1 76 ? 2.403 5.454 -1.477 1.00 5.44 76 LEU A CA 14
ATOM 25879 C C . LEU A 1 76 ? 2.524 6.178 -0.135 1.00 11.20 76 LEU A C 14
ATOM 25880 O O . LEU A 1 76 ? 3.324 5.798 0.722 1.00 74.35 76 LEU A O 14
ATOM 25896 N N . ARG A 1 77 ? 1.711 7.214 0.034 1.00 13.54 77 ARG A N 14
ATOM 25897 C CA . ARG A 1 77 ? 1.647 7.975 1.278 1.00 41.30 77 ARG A CA 14
ATOM 25898 C C . ARG A 1 77 ? 1.411 7.045 2.468 1.00 21.14 77 ARG A C 14
ATOM 25899 O O . ARG A 1 77 ? 2.122 7.107 3.474 1.00 42.13 77 ARG A O 14
ATOM 25920 N N . TRP A 1 78 ? 0.417 6.173 2.336 1.00 70.44 78 TRP A N 14
ATOM 25921 C CA . TRP A 1 78 ? 0.095 5.210 3.383 1.00 45.31 78 TRP A CA 14
ATOM 25922 C C . TRP A 1 78 ? 1.111 4.069 3.402 1.00 23.35 78 TRP A C 14
ATOM 25923 O O . TRP A 1 78 ? 1.504 3.596 4.470 1.00 2.31 78 TRP A O 14
ATOM 25944 N N . LEU A 1 79 ? 1.543 3.641 2.213 1.00 30.11 79 LEU A N 14
ATOM 25945 C CA . LEU A 1 79 ? 2.529 2.563 2.082 1.00 20.33 79 LEU A CA 14
ATOM 25946 C C . LEU A 1 79 ? 3.802 2.879 2.853 1.00 63.25 79 LEU A C 14
ATOM 25947 O O . LEU A 1 79 ? 4.376 2.007 3.508 1.00 31.31 79 LEU A O 14
ATOM 25963 N N . LYS A 1 80 ? 4.235 4.128 2.763 1.00 30.01 80 LYS A N 14
ATOM 25964 C CA . LYS A 1 80 ? 5.448 4.581 3.416 1.00 12.43 80 LYS A CA 14
ATOM 25965 C C . LYS A 1 80 ? 5.371 4.343 4.925 1.00 35.00 80 LYS A C 14
ATOM 25966 O O . LYS A 1 80 ? 6.336 3.895 5.536 1.00 12.13 80 LYS A O 14
ATOM 25985 N N . ARG A 1 81 ? 4.212 4.622 5.508 1.00 44.12 81 ARG A N 14
ATOM 25986 C CA . ARG A 1 81 ? 4.000 4.398 6.934 1.00 52.10 81 ARG A CA 14
ATOM 25987 C C . ARG A 1 81 ? 3.860 2.911 7.239 1.00 32.04 81 ARG A C 14
ATOM 25988 O O . ARG A 1 81 ? 4.500 2.390 8.152 1.00 4.34 81 ARG A O 14
ATOM 26009 N N . MET A 1 82 ? 3.023 2.236 6.458 1.00 63.04 82 MET A N 14
ATOM 26010 C CA . MET A 1 82 ? 2.690 0.834 6.704 1.00 64.24 82 MET A CA 14
ATOM 26011 C C . MET A 1 82 ? 3.928 -0.057 6.656 1.00 13.21 82 MET A C 14
ATOM 26012 O O . MET A 1 82 ? 4.149 -0.874 7.551 1.00 30.12 82 MET A O 14
ATOM 26026 N N . PHE A 1 83 ? 4.740 0.108 5.619 1.00 4.52 83 PHE A N 14
ATOM 26027 C CA . PHE A 1 83 ? 5.931 -0.716 5.461 1.00 23.31 83 PHE A CA 14
ATOM 26028 C C . PHE A 1 83 ? 7.010 -0.338 6.467 1.00 13.44 83 PHE A C 14
ATOM 26029 O O . PHE A 1 83 ? 7.798 -1.185 6.880 1.00 72.13 83 PHE A O 14
ATOM 26046 N N . ASN A 1 84 ? 7.033 0.929 6.872 1.00 30.32 84 ASN A N 14
ATOM 26047 C CA . ASN A 1 84 ? 8.016 1.400 7.847 1.00 72.01 84 ASN A CA 14
ATOM 26048 C C . ASN A 1 84 ? 7.823 0.684 9.180 1.00 1.22 84 ASN A C 14
ATOM 26049 O O . ASN A 1 84 ? 8.786 0.349 9.872 1.00 72.33 84 ASN A O 14
ATOM 26060 N N . TYR A 1 85 ? 6.567 0.439 9.522 1.00 2.33 85 TYR A N 14
ATOM 26061 C CA . TYR A 1 85 ? 6.226 -0.285 10.739 1.00 63.00 85 TYR A CA 14
ATOM 26062 C C . TYR A 1 85 ? 6.735 -1.722 10.658 1.00 64.32 85 TYR A C 14
ATOM 26063 O O . TYR A 1 85 ? 7.170 -2.295 11.657 1.00 64.00 85 TYR A O 14
ATOM 26081 N N . ALA A 1 86 ? 6.700 -2.291 9.462 1.00 52.43 86 ALA A N 14
ATOM 26082 C CA . ALA A 1 86 ? 7.240 -3.624 9.235 1.00 73.04 86 ALA A CA 14
ATOM 26083 C C . ALA A 1 86 ? 8.764 -3.606 9.333 1.00 3.34 86 ALA A C 14
ATOM 26084 O O . ALA A 1 86 ? 9.385 -4.575 9.773 1.00 51.45 86 ALA A O 14
ATOM 26091 N N . ILE A 1 87 ? 9.353 -2.486 8.933 1.00 41.33 87 ILE A N 14
ATOM 26092 C CA . ILE A 1 87 ? 10.796 -2.302 8.998 1.00 1.32 87 ILE A CA 14
ATOM 26093 C C . ILE A 1 87 ? 11.273 -2.248 10.447 1.00 5.24 87 ILE A C 14
ATOM 26094 O O . ILE A 1 87 ? 12.229 -2.927 10.820 1.00 13.21 87 ILE A O 14
ATOM 26110 N N . LYS A 1 88 ? 10.587 -1.459 11.269 1.00 23.14 88 LYS A N 14
ATOM 26111 C CA . LYS A 1 88 ? 10.992 -1.279 12.660 1.00 15.54 88 LYS A CA 14
ATOM 26112 C C . LYS A 1 88 ? 10.693 -2.519 13.501 1.00 42.25 88 LYS A C 14
ATOM 26113 O O . LYS A 1 88 ? 11.256 -2.694 14.581 1.00 3.31 88 LYS A O 14
ATOM 26132 N N . ARG A 1 89 ? 9.808 -3.375 13.005 1.00 25.20 89 ARG A N 14
ATOM 26133 C CA . ARG A 1 89 ? 9.530 -4.652 13.663 1.00 65.11 89 ARG A CA 14
ATOM 26134 C C . ARG A 1 89 ? 10.424 -5.756 13.103 1.00 74.11 89 ARG A C 14
ATOM 26135 O O . ARG A 1 89 ? 10.289 -6.924 13.469 1.00 52.35 89 ARG A O 14
ATOM 26156 N N . HIS A 1 90 ? 11.336 -5.363 12.218 1.00 24.14 90 HIS A N 14
ATOM 26157 C CA . HIS A 1 90 ? 12.285 -6.276 11.581 1.00 14.34 90 HIS A CA 14
ATOM 26158 C C . HIS A 1 90 ? 11.574 -7.399 10.820 1.00 35.11 90 HIS A C 14
ATOM 26159 O O . HIS A 1 90 ? 11.708 -8.578 11.146 1.00 51.32 90 HIS A O 14
ATOM 26174 N N . ILE A 1 91 ? 10.782 -7.020 9.836 1.00 3.30 91 ILE A N 14
ATOM 26175 C CA . ILE A 1 91 ? 10.287 -7.971 8.854 1.00 63.25 91 ILE A CA 14
ATOM 26176 C C . ILE A 1 91 ? 11.110 -7.801 7.586 1.00 33.21 91 ILE A C 14
ATOM 26177 O O . ILE A 1 91 ? 11.560 -8.766 6.968 1.00 71.23 91 ILE A O 14
ATOM 26193 N N . ILE A 1 92 ? 11.307 -6.542 7.233 1.00 54.21 92 ILE A N 14
ATOM 26194 C CA . ILE A 1 92 ? 12.194 -6.139 6.153 1.00 74.53 92 ILE A CA 14
ATOM 26195 C C . ILE A 1 92 ? 12.900 -4.859 6.579 1.00 0.42 92 ILE A C 14
ATOM 26196 O O . ILE A 1 92 ? 12.428 -4.176 7.484 1.00 2.54 92 ILE A O 14
ATOM 26212 N N . GLU A 1 93 ? 14.035 -4.544 5.979 1.00 75.42 93 GLU A N 14
ATOM 26213 C CA . GLU A 1 93 ? 14.703 -3.279 6.278 1.00 3.50 93 GLU A CA 14
ATOM 26214 C C . GLU A 1 93 ? 14.499 -2.278 5.148 1.00 13.10 93 GLU A C 14
ATOM 26215 O O . GLU A 1 93 ? 14.747 -1.083 5.311 1.00 31.14 93 GLU A O 14
ATOM 26227 N N . TYR A 1 94 ? 14.035 -2.768 4.010 1.00 44.13 94 TYR A N 14
ATOM 26228 C CA . TYR A 1 94 ? 13.780 -1.916 2.860 1.00 21.41 94 TYR A CA 14
ATOM 26229 C C . TYR A 1 94 ? 12.332 -2.067 2.418 1.00 4.12 94 TYR A C 14
ATOM 26230 O O . TYR A 1 94 ? 11.812 -3.179 2.350 1.00 31.32 94 TYR A O 14
ATOM 26248 N N . ASN A 1 95 ? 11.674 -0.953 2.146 1.00 63.22 95 ASN A N 14
ATOM 26249 C CA . ASN A 1 95 ? 10.287 -0.989 1.712 1.00 63.14 95 ASN A CA 14
ATOM 26250 C C . ASN A 1 95 ? 10.194 -0.781 0.202 1.00 53.54 95 ASN A C 14
ATOM 26251 O O . ASN A 1 95 ? 10.961 -0.014 -0.377 1.00 35.02 95 ASN A O 14
ATOM 26262 N N . PRO A 1 96 ? 9.244 -1.467 -0.452 1.00 11.33 96 PRO A N 14
ATOM 26263 C CA . PRO A 1 96 ? 9.085 -1.417 -1.913 1.00 45.10 96 PRO A CA 14
ATOM 26264 C C . PRO A 1 96 ? 8.647 -0.042 -2.409 1.00 55.32 96 PRO A C 14
ATOM 26265 O O . PRO A 1 96 ? 8.813 0.289 -3.583 1.00 43.51 96 PRO A O 14
ATOM 26276 N N . ALA A 1 97 ? 8.103 0.763 -1.504 1.00 31.05 97 ALA A N 14
ATOM 26277 C CA . ALA A 1 97 ? 7.611 2.090 -1.856 1.00 14.34 97 ALA A CA 14
ATOM 26278 C C . ALA A 1 97 ? 8.762 3.073 -2.069 1.00 73.31 97 ALA A C 14
ATOM 26279 O O . ALA A 1 97 ? 8.571 4.164 -2.605 1.00 53.53 97 ALA A O 14
ATOM 26286 N N . ALA A 1 98 ? 9.959 2.679 -1.649 1.00 45.53 98 ALA A N 14
ATOM 26287 C CA . ALA A 1 98 ? 11.135 3.530 -1.783 1.00 50.35 98 ALA A CA 14
ATOM 26288 C C . ALA A 1 98 ? 11.669 3.519 -3.212 1.00 41.42 98 ALA A C 14
ATOM 26289 O O . ALA A 1 98 ? 12.498 4.349 -3.582 1.00 73.11 98 ALA A O 14
ATOM 26296 N N . ALA A 1 99 ? 11.165 2.591 -4.020 1.00 52.13 99 ALA A N 14
ATOM 26297 C CA . ALA A 1 99 ? 11.646 2.417 -5.386 1.00 64.41 99 ALA A CA 14
ATOM 26298 C C . ALA A 1 99 ? 10.928 3.350 -6.360 1.00 2.34 99 ALA A C 14
ATOM 26299 O O . ALA A 1 99 ? 10.915 3.110 -7.569 1.00 42.31 99 ALA A O 14
ATOM 26306 N N . PHE A 1 100 ? 10.327 4.409 -5.833 1.00 24.01 100 PHE A N 14
ATOM 26307 C CA . PHE A 1 100 ? 9.659 5.396 -6.670 1.00 31.34 100 PHE A CA 14
ATOM 26308 C C . PHE A 1 100 ? 10.177 6.790 -6.346 1.00 62.41 100 PHE A C 14
ATOM 26309 O O . PHE A 1 100 ? 11.134 7.264 -6.957 1.00 42.31 100 PHE A O 14
ATOM 26326 N N . ASP A 1 101 ? 9.554 7.411 -5.350 1.00 3.55 101 ASP A N 14
ATOM 26327 C CA . ASP A 1 101 ? 9.951 8.725 -4.850 1.00 52.20 101 ASP A CA 14
ATOM 26328 C C . ASP A 1 101 ? 8.955 9.164 -3.785 1.00 12.33 101 ASP A C 14
ATOM 26329 O O . ASP A 1 101 ? 7.776 9.355 -4.074 1.00 65.45 101 ASP A O 14
ATOM 26338 N N . PRO A 1 102 ? 9.401 9.303 -2.534 1.00 0.24 102 PRO A N 14
ATOM 26339 C CA . PRO A 1 102 ? 8.526 9.613 -1.416 1.00 60.24 102 PRO A CA 14
ATOM 26340 C C . PRO A 1 102 ? 8.343 11.112 -1.190 1.00 43.11 102 PRO A C 14
ATOM 26341 O O . PRO A 1 102 ? 7.849 11.531 -0.140 1.00 33.53 102 PRO A O 14
ATOM 26352 N N . GLY A 1 103 ? 8.722 11.924 -2.171 1.00 35.10 103 GLY A N 14
ATOM 26353 C CA . GLY A 1 103 ? 8.635 13.358 -1.991 1.00 24.53 103 GLY A CA 14
ATOM 26354 C C . GLY A 1 103 ? 8.479 14.125 -3.287 1.00 3.44 103 GLY A C 14
ATOM 26355 O O . GLY A 1 103 ? 9.179 15.116 -3.507 1.00 30.30 103 GLY A O 14
ATOM 26359 N N . ASP A 1 104 ? 7.572 13.683 -4.147 1.00 70.44 104 ASP A N 14
ATOM 26360 C CA . ASP A 1 104 ? 7.271 14.428 -5.362 1.00 5.31 104 ASP A CA 14
ATOM 26361 C C . ASP A 1 104 ? 6.266 15.526 -5.046 1.00 30.41 104 ASP A C 14
ATOM 26362 O O . ASP A 1 104 ? 5.166 15.248 -4.557 1.00 13.41 104 ASP A O 14
ATOM 26371 N N . ALA A 1 105 ? 6.677 16.768 -5.295 1.00 55.32 105 ALA A N 14
ATOM 26372 C CA . ALA A 1 105 ? 5.871 17.948 -4.993 1.00 33.23 105 ALA A CA 14
ATOM 26373 C C . ALA A 1 105 ? 5.725 18.128 -3.480 1.00 73.22 105 ALA A C 14
ATOM 26374 O O . ALA A 1 105 ? 6.454 17.511 -2.698 1.00 42.41 105 ALA A O 14
ATOM 26381 N N . GLY A 1 106 ? 4.818 19.000 -3.073 1.00 64.03 106 GLY A N 14
ATOM 26382 C CA . GLY A 1 106 ? 4.612 19.256 -1.660 1.00 72.11 106 GLY A CA 14
ATOM 26383 C C . GLY A 1 106 ? 5.561 20.313 -1.137 1.00 5.22 106 GLY A C 14
ATOM 26384 O O . GLY A 1 106 ? 5.145 21.420 -0.788 1.00 43.43 106 GLY A O 14
ATOM 26388 N N . GLY A 1 107 ? 6.842 19.976 -1.092 1.00 41.24 107 GLY A N 14
ATOM 26389 C CA . GLY A 1 107 ? 7.847 20.929 -0.671 1.00 15.54 107 GLY A CA 14
ATOM 26390 C C . GLY A 1 107 ? 8.275 21.831 -1.810 1.00 12.53 107 GLY A C 14
ATOM 26391 O O . GLY A 1 107 ? 8.873 22.884 -1.591 1.00 0.51 107 GLY A O 14
ATOM 26395 N N . LYS A 1 108 ? 7.972 21.405 -3.031 1.00 51.34 108 LYS A N 14
ATOM 26396 C CA . LYS A 1 108 ? 8.300 22.175 -4.218 1.00 74.53 108 LYS A CA 14
ATOM 26397 C C . LYS A 1 108 ? 7.492 23.457 -4.319 1.00 40.30 108 LYS A C 14
ATOM 26398 O O . LYS A 1 108 ? 6.289 23.479 -4.047 1.00 54.43 108 LYS A O 14
ATOM 26417 N N . LEU A 1 109 ? 8.178 24.514 -4.726 1.00 13.22 109 LEU A N 14
ATOM 26418 C CA . LEU A 1 109 ? 7.568 25.817 -4.933 1.00 53.14 109 LEU A CA 14
ATOM 26419 C C . LEU A 1 109 ? 8.541 26.729 -5.667 1.00 72.53 109 LEU A C 14
ATOM 26420 O O . LEU A 1 109 ? 9.762 26.556 -5.575 1.00 24.53 109 LEU A O 14
ATOM 26436 N N . GLU A 1 110 ? 8.003 27.678 -6.411 1.00 51.44 110 GLU A N 14
ATOM 26437 C CA . GLU A 1 110 ? 8.818 28.611 -7.171 1.00 74.43 110 GLU A CA 14
ATOM 26438 C C . GLU A 1 110 ? 8.160 29.983 -7.202 1.00 53.35 110 GLU A C 14
ATOM 26439 O O . GLU A 1 110 ? 7.053 30.144 -7.715 1.00 10.14 110 GLU A O 14
ATOM 26451 N N . HIS A 1 111 ? 8.832 30.968 -6.634 1.00 21.31 111 HIS A N 14
ATOM 26452 C CA . HIS A 1 111 ? 8.271 32.308 -6.547 1.00 40.21 111 HIS A CA 14
ATOM 26453 C C . HIS A 1 111 ? 9.106 33.301 -7.336 1.00 40.41 111 HIS A C 14
ATOM 26454 O O . HIS A 1 111 ? 10.124 33.801 -6.857 1.00 54.44 111 HIS A O 14
ATOM 26469 N N . HIS A 1 112 ? 8.686 33.555 -8.560 1.00 21.52 112 HIS A N 14
ATOM 26470 C CA . HIS A 1 112 ? 9.323 34.555 -9.395 1.00 15.00 112 HIS A CA 14
ATOM 26471 C C . HIS A 1 112 ? 8.301 35.617 -9.754 1.00 3.01 112 HIS A C 14
ATOM 26472 O O . HIS A 1 112 ? 7.119 35.313 -9.909 1.00 73.12 112 HIS A O 14
ATOM 26487 N N . HIS A 1 113 ? 8.747 36.853 -9.886 1.00 1.12 113 HIS A N 14
ATOM 26488 C CA . HIS A 1 113 ? 7.834 37.978 -10.022 1.00 50.14 113 HIS A CA 14
ATOM 26489 C C . HIS A 1 113 ? 7.289 38.067 -11.438 1.00 42.43 113 HIS A C 14
ATOM 26490 O O . HIS A 1 113 ? 7.929 38.622 -12.333 1.00 73.43 113 HIS A O 14
ATOM 26505 N N . HIS A 1 114 ? 6.107 37.507 -11.630 1.00 21.52 114 HIS A N 14
ATOM 26506 C CA . HIS A 1 114 ? 5.453 37.511 -12.925 1.00 75.54 114 HIS A CA 14
ATOM 26507 C C . HIS A 1 114 ? 4.118 38.231 -12.815 1.00 75.44 114 HIS A C 14
ATOM 26508 O O . HIS A 1 114 ? 3.241 37.832 -12.047 1.00 72.31 114 HIS A O 14
ATOM 26523 N N . HIS A 1 115 ? 3.986 39.316 -13.556 1.00 43.22 115 HIS A N 14
ATOM 26524 C CA . HIS A 1 115 ? 2.799 40.153 -13.484 1.00 52.11 115 HIS A CA 14
ATOM 26525 C C . HIS A 1 115 ? 2.610 40.961 -14.763 1.00 23.43 115 HIS A C 14
ATOM 26526 O O . HIS A 1 115 ? 1.500 41.382 -15.076 1.00 11.11 115 HIS A O 14
ATOM 26541 N N . HIS A 1 116 ? 3.697 41.173 -15.498 1.00 31.32 116 HIS A N 14
ATOM 26542 C CA . HIS A 1 116 ? 3.652 41.958 -16.726 1.00 64.13 116 HIS A CA 14
ATOM 26543 C C . HIS A 1 116 ? 4.980 41.853 -17.466 1.00 2.43 116 HIS A C 14
ATOM 26544 O O . HIS A 1 116 ? 6.014 42.282 -16.948 1.00 31.23 116 HIS A O 14
ATOM 26559 N N . MET A 1 1 ? -4.931 -7.824 12.454 1.00 44.23 1 MET A N 15
ATOM 26560 C CA . MET A 1 1 ? -4.141 -7.891 13.702 1.00 53.12 1 MET A CA 15
ATOM 26561 C C . MET A 1 1 ? -3.555 -9.290 13.907 1.00 11.11 1 MET A C 15
ATOM 26562 O O . MET A 1 1 ? -4.284 -10.258 14.124 1.00 14.24 1 MET A O 15
ATOM 26578 N N . ALA A 1 2 ? -2.235 -9.390 13.798 1.00 31.31 2 ALA A N 15
ATOM 26579 C CA . ALA A 1 2 ? -1.525 -10.636 14.067 1.00 35.41 2 ALA A CA 15
ATOM 26580 C C . ALA A 1 2 ? -0.262 -10.350 14.876 1.00 43.12 2 ALA A C 15
ATOM 26581 O O . ALA A 1 2 ? 0.027 -9.189 15.179 1.00 53.44 2 ALA A O 15
ATOM 26588 N N . GLU A 1 3 ? 0.493 -11.386 15.222 1.00 3.24 3 GLU A N 15
ATOM 26589 C CA . GLU A 1 3 ? 1.628 -11.211 16.119 1.00 33.44 3 GLU A CA 15
ATOM 26590 C C . GLU A 1 3 ? 2.771 -12.184 15.819 1.00 73.41 3 GLU A C 15
ATOM 26591 O O . GLU A 1 3 ? 3.867 -11.772 15.439 1.00 61.52 3 GLU A O 15
ATOM 26603 N N . LYS A 1 4 ? 2.510 -13.472 15.990 1.00 53.10 4 LYS A N 15
ATOM 26604 C CA . LYS A 1 4 ? 3.572 -14.476 15.977 1.00 71.31 4 LYS A CA 15
ATOM 26605 C C . LYS A 1 4 ? 3.933 -14.929 14.567 1.00 73.42 4 LYS A C 15
ATOM 26606 O O . LYS A 1 4 ? 5.068 -15.336 14.309 1.00 2.14 4 LYS A O 15
ATOM 26625 N N . ASN A 1 5 ? 2.983 -14.859 13.657 1.00 30.13 5 ASN A N 15
ATOM 26626 C CA . ASN A 1 5 ? 3.216 -15.318 12.297 1.00 15.54 5 ASN A CA 15
ATOM 26627 C C . ASN A 1 5 ? 3.545 -14.147 11.385 1.00 70.42 5 ASN A C 15
ATOM 26628 O O . ASN A 1 5 ? 2.967 -13.065 11.518 1.00 51.41 5 ASN A O 15
ATOM 26639 N N . ALA A 1 6 ? 4.483 -14.359 10.474 1.00 30.12 6 ALA A N 15
ATOM 26640 C CA . ALA A 1 6 ? 4.802 -13.358 9.464 1.00 65.22 6 ALA A CA 15
ATOM 26641 C C . ALA A 1 6 ? 3.702 -13.315 8.414 1.00 73.41 6 ALA A C 15
ATOM 26642 O O . ALA A 1 6 ? 3.629 -14.172 7.530 1.00 71.02 6 ALA A O 15
ATOM 26649 N N . TYR A 1 7 ? 2.842 -12.322 8.528 1.00 74.44 7 TYR A N 15
ATOM 26650 C CA . TYR A 1 7 ? 1.647 -12.252 7.707 1.00 43.04 7 TYR A CA 15
ATOM 26651 C C . TYR A 1 7 ? 1.888 -11.551 6.370 1.00 63.53 7 TYR A C 15
ATOM 26652 O O . TYR A 1 7 ? 3.023 -11.234 6.005 1.00 75.21 7 TYR A O 15
ATOM 26670 N N . THR A 1 8 ? 0.800 -11.336 5.643 1.00 20.14 8 THR A N 15
ATOM 26671 C CA . THR A 1 8 ? 0.848 -10.792 4.294 1.00 41.23 8 THR A CA 15
ATOM 26672 C C . THR A 1 8 ? 0.858 -9.265 4.288 1.00 72.12 8 THR A C 15
ATOM 26673 O O . THR A 1 8 ? 0.712 -8.624 5.329 1.00 45.00 8 THR A O 15
ATOM 26684 N N . VAL A 1 9 ? 1.016 -8.689 3.097 1.00 10.35 9 VAL A N 15
ATOM 26685 C CA . VAL A 1 9 ? 0.937 -7.244 2.920 1.00 5.04 9 VAL A CA 15
ATOM 26686 C C . VAL A 1 9 ? -0.491 -6.768 3.188 1.00 51.12 9 VAL A C 15
ATOM 26687 O O . VAL A 1 9 ? -0.721 -5.640 3.624 1.00 0.00 9 VAL A O 15
ATOM 26700 N N . ALA A 1 10 ? -1.441 -7.666 2.961 1.00 72.15 10 ALA A N 15
ATOM 26701 C CA . ALA A 1 10 ? -2.845 -7.374 3.178 1.00 14.22 10 ALA A CA 15
ATOM 26702 C C . ALA A 1 10 ? -3.136 -7.173 4.657 1.00 11.41 10 ALA A C 15
ATOM 26703 O O . ALA A 1 10 ? -3.974 -6.354 5.033 1.00 52.53 10 ALA A O 15
ATOM 26710 N N . GLN A 1 11 ? -2.433 -7.924 5.491 1.00 12.31 11 GLN A N 15
ATOM 26711 C CA . GLN A 1 11 ? -2.654 -7.882 6.930 1.00 52.22 11 GLN A CA 15
ATOM 26712 C C . GLN A 1 11 ? -2.001 -6.638 7.536 1.00 73.14 11 GLN A C 15
ATOM 26713 O O . GLN A 1 11 ? -2.510 -6.076 8.498 1.00 23.10 11 GLN A O 15
ATOM 26727 N N . LEU A 1 12 ? -0.890 -6.198 6.945 1.00 52.04 12 LEU A N 15
ATOM 26728 C CA . LEU A 1 12 ? -0.208 -4.977 7.390 1.00 51.10 12 LEU A CA 15
ATOM 26729 C C . LEU A 1 12 ? -1.169 -3.796 7.416 1.00 72.32 12 LEU A C 15
ATOM 26730 O O . LEU A 1 12 ? -1.192 -3.015 8.368 1.00 54.42 12 LEU A O 15
ATOM 26746 N N . ALA A 1 13 ? -1.961 -3.679 6.361 1.00 51.24 13 ALA A N 15
ATOM 26747 C CA . ALA A 1 13 ? -2.887 -2.569 6.213 1.00 64.32 13 ALA A CA 15
ATOM 26748 C C . ALA A 1 13 ? -3.972 -2.598 7.285 1.00 34.03 13 ALA A C 15
ATOM 26749 O O . ALA A 1 13 ? -4.509 -1.555 7.653 1.00 2.42 13 ALA A O 15
ATOM 26756 N N . ASP A 1 14 ? -4.277 -3.787 7.794 1.00 33.30 14 ASP A N 15
ATOM 26757 C CA . ASP A 1 14 ? -5.322 -3.937 8.802 1.00 70.10 14 ASP A CA 15
ATOM 26758 C C . ASP A 1 14 ? -4.861 -3.362 10.135 1.00 60.31 14 ASP A C 15
ATOM 26759 O O . ASP A 1 14 ? -5.582 -2.595 10.770 1.00 14.42 14 ASP A O 15
ATOM 26768 N N . GLU A 1 15 ? -3.651 -3.716 10.548 1.00 21.14 15 GLU A N 15
ATOM 26769 C CA . GLU A 1 15 ? -3.065 -3.138 11.755 1.00 60.22 15 GLU A CA 15
ATOM 26770 C C . GLU A 1 15 ? -2.824 -1.644 11.571 1.00 53.25 15 GLU A C 15
ATOM 26771 O O . GLU A 1 15 ? -3.032 -0.846 12.489 1.00 32.31 15 GLU A O 15
ATOM 26783 N N . TYR A 1 16 ? -2.390 -1.272 10.375 1.00 0.23 16 TYR A N 15
ATOM 26784 C CA . TYR A 1 16 ? -2.080 0.115 10.077 1.00 4.03 16 TYR A CA 15
ATOM 26785 C C . TYR A 1 16 ? -3.333 0.988 10.144 1.00 5.33 16 TYR A C 15
ATOM 26786 O O . TYR A 1 16 ? -3.335 2.023 10.810 1.00 31.32 16 TYR A O 15
ATOM 26804 N N . PHE A 1 17 ? -4.403 0.569 9.474 1.00 65.22 17 PHE A N 15
ATOM 26805 C CA . PHE A 1 17 ? -5.604 1.395 9.399 1.00 30.32 17 PHE A CA 15
ATOM 26806 C C . PHE A 1 17 ? -6.344 1.401 10.735 1.00 14.41 17 PHE A C 15
ATOM 26807 O O . PHE A 1 17 ? -6.965 2.394 11.098 1.00 73.12 17 PHE A O 15
ATOM 26824 N N . GLU A 1 18 ? -6.246 0.304 11.477 1.00 51.23 18 GLU A N 15
ATOM 26825 C CA . GLU A 1 18 ? -6.919 0.185 12.767 1.00 31.01 18 GLU A CA 15
ATOM 26826 C C . GLU A 1 18 ? -6.377 1.228 13.739 1.00 54.43 18 GLU A C 15
ATOM 26827 O O . GLU A 1 18 ? -7.093 1.720 14.605 1.00 0.13 18 GLU A O 15
ATOM 26839 N N . ARG A 1 19 ? -5.111 1.577 13.570 1.00 34.40 19 ARG A N 15
ATOM 26840 C CA . ARG A 1 19 ? -4.448 2.492 14.486 1.00 24.13 19 ARG A CA 15
ATOM 26841 C C . ARG A 1 19 ? -4.326 3.905 13.915 1.00 13.12 19 ARG A C 15
ATOM 26842 O O . ARG A 1 19 ? -4.514 4.889 14.632 1.00 25.30 19 ARG A O 15
ATOM 26863 N N . MET A 1 20 ? -4.017 4.010 12.629 1.00 21.20 20 MET A N 15
ATOM 26864 C CA . MET A 1 20 ? -3.834 5.319 11.994 1.00 22.22 20 MET A CA 15
ATOM 26865 C C . MET A 1 20 ? -5.168 5.946 11.592 1.00 34.22 20 MET A C 15
ATOM 26866 O O . MET A 1 20 ? -5.294 7.169 11.524 1.00 33.15 20 MET A O 15
ATOM 26880 N N . ILE A 1 21 ? -6.160 5.110 11.331 1.00 42.22 21 ILE A N 15
ATOM 26881 C CA . ILE A 1 21 ? -7.459 5.581 10.860 1.00 52.30 21 ILE A CA 15
ATOM 26882 C C . ILE A 1 21 ? -8.499 5.426 11.974 1.00 30.45 21 ILE A C 15
ATOM 26883 O O . ILE A 1 21 ? -9.700 5.355 11.739 1.00 74.40 21 ILE A O 15
ATOM 26899 N N . ALA A 1 22 ? -8.010 5.382 13.207 1.00 24.35 22 ALA A N 15
ATOM 26900 C CA . ALA A 1 22 ? -8.881 5.380 14.375 1.00 1.24 22 ALA A CA 15
ATOM 26901 C C . ALA A 1 22 ? -8.971 6.779 14.974 1.00 13.41 22 ALA A C 15
ATOM 26902 O O . ALA A 1 22 ? -9.631 6.997 15.993 1.00 34.24 22 ALA A O 15
ATOM 26909 N N . GLY A 1 23 ? -8.313 7.731 14.331 1.00 53.02 23 GLY A N 15
ATOM 26910 C CA . GLY A 1 23 ? -8.302 9.087 14.828 1.00 24.55 23 GLY A CA 15
ATOM 26911 C C . GLY A 1 23 ? -8.714 10.080 13.768 1.00 50.21 23 GLY A C 15
ATOM 26912 O O . GLY A 1 23 ? -7.894 10.474 12.942 1.00 34.32 23 GLY A O 15
ATOM 26916 N N . ARG A 1 24 ? -9.989 10.466 13.794 1.00 45.33 24 ARG A N 15
ATOM 26917 C CA . ARG A 1 24 ? -10.551 11.411 12.829 1.00 63.04 24 ARG A CA 15
ATOM 26918 C C . ARG A 1 24 ? -10.421 10.913 11.395 1.00 34.50 24 ARG A C 15
ATOM 26919 O O . ARG A 1 24 ? -9.401 11.114 10.736 1.00 21.32 24 ARG A O 15
ATOM 26940 N N . TRP A 1 25 ? -11.469 10.269 10.915 1.00 52.23 25 TRP A N 15
ATOM 26941 C CA . TRP A 1 25 ? -11.469 9.738 9.559 1.00 34.41 25 TRP A CA 15
ATOM 26942 C C . TRP A 1 25 ? -12.862 9.816 8.934 1.00 3.32 25 TRP A C 15
ATOM 26943 O O . TRP A 1 25 ? -13.013 10.342 7.831 1.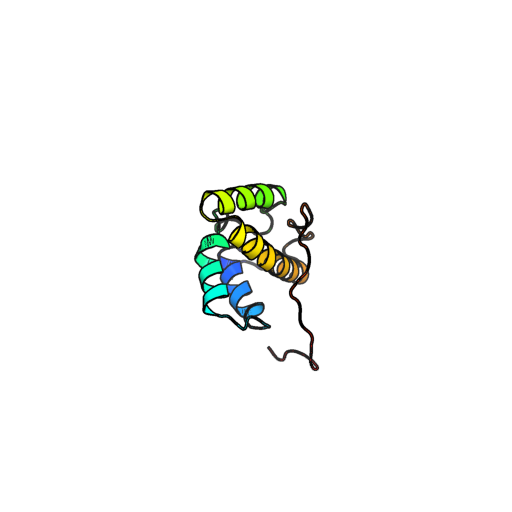00 53.15 25 TRP A O 15
ATOM 26964 N N . LYS A 1 26 ? -13.869 9.352 9.684 1.00 74.12 26 LYS A N 15
ATOM 26965 C CA . LYS A 1 26 ? -15.261 9.268 9.222 1.00 53.23 26 LYS A CA 15
ATOM 26966 C C . LYS A 1 26 ? -15.382 8.397 7.964 1.00 44.34 26 LYS A C 15
ATOM 26967 O O . LYS A 1 26 ? -14.730 8.649 6.952 1.00 43.12 26 LYS A O 15
ATOM 26986 N N . HIS A 1 27 ? -16.234 7.375 8.043 1.00 20.22 27 HIS A N 15
ATOM 26987 C CA . HIS A 1 27 ? -16.406 6.406 6.959 1.00 5.45 27 HIS A CA 15
ATOM 26988 C C . HIS A 1 27 ? -15.178 5.519 6.822 1.00 30.23 27 HIS A C 15
ATOM 26989 O O . HIS A 1 27 ? -14.313 5.765 5.978 1.00 41.42 27 HIS A O 15
ATOM 27004 N N . PRO A 1 28 ? -15.089 4.463 7.639 1.00 70.54 28 PRO A N 15
ATOM 27005 C CA . PRO A 1 28 ? -13.955 3.544 7.605 1.00 40.02 28 PRO A CA 15
ATOM 27006 C C . PRO A 1 28 ? -13.987 2.695 6.337 1.00 43.42 28 PRO A C 15
ATOM 27007 O O . PRO A 1 28 ? -12.976 2.148 5.897 1.00 44.22 28 PRO A O 15
ATOM 27018 N N . ASN A 1 29 ? -15.175 2.612 5.748 1.00 60.23 29 ASN A N 15
ATOM 27019 C CA . ASN A 1 29 ? -15.407 1.792 4.567 1.00 45.45 29 ASN A CA 15
ATOM 27020 C C . ASN A 1 29 ? -14.864 2.462 3.308 1.00 24.24 29 ASN A C 15
ATOM 27021 O O . ASN A 1 29 ? -14.540 1.786 2.332 1.00 10.03 29 ASN A O 15
ATOM 27032 N N . ILE A 1 30 ? -14.754 3.785 3.327 1.00 13.23 30 ILE A N 15
ATOM 27033 C CA . ILE A 1 30 ? -14.218 4.510 2.183 1.00 64.22 30 ILE A CA 15
ATOM 27034 C C . ILE A 1 30 ? -12.730 4.215 2.022 1.00 74.03 30 ILE A C 15
ATOM 27035 O O . ILE A 1 30 ? -12.267 3.873 0.930 1.00 24.00 30 ILE A O 15
ATOM 27051 N N . VAL A 1 31 ? -11.992 4.311 3.119 1.00 44.15 31 VAL A N 15
ATOM 27052 C CA . VAL A 1 31 ? -10.561 4.067 3.082 1.00 24.21 31 VAL A CA 15
ATOM 27053 C C . VAL A 1 31 ? -10.271 2.573 2.932 1.00 64.53 31 VAL A C 15
ATOM 27054 O O . VAL A 1 31 ? -9.276 2.188 2.324 1.00 54.40 31 VAL A O 15
ATOM 27067 N N . ARG A 1 32 ? -11.160 1.732 3.459 1.00 22.21 32 ARG A N 15
ATOM 27068 C CA . ARG A 1 32 ? -11.039 0.288 3.279 1.00 33.23 32 ARG A CA 15
ATOM 27069 C C . ARG A 1 32 ? -11.157 -0.069 1.803 1.00 53.25 32 ARG A C 15
ATOM 27070 O O . ARG A 1 32 ? -10.469 -0.962 1.315 1.00 53.21 32 ARG A O 15
ATOM 27091 N N . SER A 1 33 ? -12.023 0.648 1.096 1.00 41.51 33 SER A N 15
ATOM 27092 C CA . SER A 1 33 ? -12.172 0.461 -0.339 1.00 75.25 33 SER A CA 15
ATOM 27093 C C . SER A 1 33 ? -10.891 0.875 -1.063 1.00 33.13 33 SER A C 15
ATOM 27094 O O . SER A 1 33 ? -10.570 0.344 -2.123 1.00 60.15 33 SER A O 15
ATOM 27102 N N . ARG A 1 34 ? -10.155 1.816 -0.479 1.00 11.22 34 ARG A N 15
ATOM 27103 C CA . ARG A 1 34 ? -8.870 2.224 -1.025 1.00 50.41 34 ARG A CA 15
ATOM 27104 C C . ARG A 1 34 ? -7.836 1.142 -0.780 1.00 0.24 34 ARG A C 15
ATOM 27105 O O . ARG A 1 34 ? -7.051 0.821 -1.658 1.00 61.41 34 ARG A O 15
ATOM 27126 N N . ILE A 1 35 ? -7.847 0.577 0.416 1.00 41.20 35 ILE A N 15
ATOM 27127 C CA . ILE A 1 35 ? -6.932 -0.508 0.753 1.00 3.23 35 ILE A CA 15
ATOM 27128 C C . ILE A 1 35 ? -7.110 -1.672 -0.223 1.00 22.54 35 ILE A C 15
ATOM 27129 O O . ILE A 1 35 ? -6.142 -2.195 -0.782 1.00 50.42 35 ILE A O 15
ATOM 27145 N N . GLU A 1 36 ? -8.367 -2.037 -0.429 1.00 11.14 36 GLU A N 15
ATOM 27146 C CA . GLU A 1 36 ? -8.759 -3.124 -1.325 1.00 31.24 36 GLU A CA 15
ATOM 27147 C C . GLU A 1 36 ? -8.386 -2.846 -2.789 1.00 72.34 36 GLU A C 15
ATOM 27148 O O . GLU A 1 36 ? -8.283 -3.772 -3.591 1.00 73.24 36 GLU A O 15
ATOM 27160 N N . LYS A 1 37 ? -8.207 -1.580 -3.141 1.00 73.23 37 LYS A N 15
ATOM 27161 C CA . LYS A 1 37 ? -8.017 -1.197 -4.535 1.00 63.43 37 LYS A CA 15
ATOM 27162 C C . LYS A 1 37 ? -6.582 -0.737 -4.818 1.00 24.44 37 LYS A C 15
ATOM 27163 O O . LYS A 1 37 ? -5.998 -1.103 -5.842 1.00 3.44 37 LYS A O 15
ATOM 27182 N N . ASP A 1 38 ? -6.029 0.061 -3.914 1.00 55.51 38 ASP A N 15
ATOM 27183 C CA . ASP A 1 38 ? -4.682 0.613 -4.067 1.00 22.04 38 ASP A CA 15
ATOM 27184 C C . ASP A 1 38 ? -3.619 -0.393 -3.647 1.00 23.12 38 ASP A C 15
ATOM 27185 O O . ASP A 1 38 ? -2.821 -0.852 -4.462 1.00 51.13 38 ASP A O 15
ATOM 27194 N N . ILE A 1 39 ? -3.632 -0.735 -2.365 1.00 43.55 39 ILE A N 15
ATOM 27195 C CA . ILE A 1 39 ? -2.565 -1.524 -1.761 1.00 14.04 39 ILE A CA 15
ATOM 27196 C C . ILE A 1 39 ? -2.672 -3.001 -2.126 1.00 64.54 39 ILE A C 15
ATOM 27197 O O . ILE A 1 39 ? -1.711 -3.605 -2.598 1.00 52.23 39 ILE A O 15
ATOM 27213 N N . LYS A 1 40 ? -3.842 -3.577 -1.910 1.00 54.23 40 LYS A N 15
ATOM 27214 C CA . LYS A 1 40 ? -4.019 -5.010 -2.081 1.00 75.15 40 LYS A CA 15
ATOM 27215 C C . LYS A 1 40 ? -5.237 -5.345 -2.935 1.00 62.14 40 LYS A C 15
ATOM 27216 O O . LYS A 1 40 ? -6.264 -5.791 -2.420 1.00 44.01 40 LYS A O 15
ATOM 27235 N N . PRO A 1 41 ? -5.141 -5.127 -4.259 1.00 44.43 41 PRO A N 15
ATOM 27236 C CA . PRO A 1 41 ? -6.205 -5.496 -5.191 1.00 33.12 41 PRO A CA 15
ATOM 27237 C C . PRO A 1 41 ? -6.288 -7.005 -5.387 1.00 24.52 41 PRO A C 15
ATOM 27238 O O . PRO A 1 41 ? -7.356 -7.600 -5.238 1.00 10.34 41 PRO A O 15
ATOM 27249 N N . ALA A 1 42 ? -5.161 -7.627 -5.710 1.00 41.12 42 ALA A N 15
ATOM 27250 C CA . ALA A 1 42 ? -5.121 -9.070 -5.896 1.00 71.45 42 ALA A CA 15
ATOM 27251 C C . ALA A 1 42 ? -3.814 -9.659 -5.388 1.00 54.45 42 ALA A C 15
ATOM 27252 O O . ALA A 1 42 ? -3.514 -10.830 -5.623 1.00 4.13 42 ALA A O 15
ATOM 27259 N N . ILE A 1 43 ? -3.050 -8.855 -4.668 1.00 35.33 43 ILE A N 15
ATOM 27260 C CA . ILE A 1 43 ? -1.762 -9.290 -4.155 1.00 32.41 43 ILE A CA 15
ATOM 27261 C C . ILE A 1 43 ? -1.819 -9.477 -2.645 1.00 31.43 43 ILE A C 15
ATOM 27262 O O . ILE A 1 43 ? -0.789 -9.606 -1.988 1.00 43.42 43 ILE A O 15
ATOM 27278 N N . GLY A 1 44 ? -3.032 -9.515 -2.104 1.00 71.31 44 GLY A N 15
ATOM 27279 C CA . GLY A 1 44 ? -3.209 -9.662 -0.671 1.00 13.53 44 GLY A CA 15
ATOM 27280 C C . GLY A 1 44 ? -2.790 -11.028 -0.166 1.00 55.32 44 GLY A C 15
ATOM 27281 O O . GLY A 1 44 ? -2.621 -11.229 1.035 1.00 12.50 44 GLY A O 15
ATOM 27285 N N . SER A 1 45 ? -2.630 -11.972 -1.081 1.00 71.03 45 SER A N 15
ATOM 27286 C CA . SER A 1 45 ? -2.176 -13.306 -0.728 1.00 50.32 45 SER A CA 15
ATOM 27287 C C . SER A 1 45 ? -0.659 -13.323 -0.552 1.00 71.33 45 SER A C 15
ATOM 27288 O O . SER A 1 45 ? -0.092 -14.283 -0.029 1.00 13.02 45 SER A O 15
ATOM 27296 N N . LEU A 1 46 ? -0.014 -12.245 -0.979 1.00 71.44 46 LEU A N 15
ATOM 27297 C CA . LEU A 1 46 ? 1.434 -12.147 -0.924 1.00 64.51 46 LEU A CA 15
ATOM 27298 C C . LEU A 1 46 ? 1.881 -11.580 0.417 1.00 75.54 46 LEU A C 15
ATOM 27299 O O . LEU A 1 46 ? 1.293 -10.625 0.930 1.00 44.14 46 LEU A O 15
ATOM 27315 N N . LYS A 1 47 ? 2.914 -12.181 0.988 1.00 4.14 47 LYS A N 15
ATOM 27316 C CA . LYS A 1 47 ? 3.429 -11.748 2.278 1.00 33.11 47 LYS A CA 15
ATOM 27317 C C . LYS A 1 47 ? 4.329 -10.532 2.127 1.00 24.02 47 LYS A C 15
ATOM 27318 O O . LYS A 1 47 ? 4.565 -10.053 1.020 1.00 43.32 47 LYS A O 15
ATOM 27337 N N . VAL A 1 48 ? 4.850 -10.057 3.247 1.00 55.12 48 VAL A N 15
ATOM 27338 C CA . VAL A 1 48 ? 5.668 -8.847 3.256 1.00 11.22 48 VAL A CA 15
ATOM 27339 C C . VAL A 1 48 ? 7.002 -9.090 2.548 1.00 21.32 48 VAL A C 15
ATOM 27340 O O . VAL A 1 48 ? 7.605 -8.173 1.994 1.00 62.15 48 VAL A O 15
ATOM 27353 N N . GLU A 1 49 ? 7.441 -10.340 2.556 1.00 74.12 49 GLU A N 15
ATOM 27354 C CA . GLU A 1 49 ? 8.675 -10.726 1.880 1.00 2.13 49 GLU A CA 15
ATOM 27355 C C . GLU A 1 49 ? 8.433 -10.929 0.387 1.00 43.21 49 GLU A C 15
ATOM 27356 O O . GLU A 1 49 ? 9.374 -10.953 -0.409 1.00 50.45 49 GLU A O 15
ATOM 27368 N N . ASP A 1 50 ? 7.165 -11.061 0.013 1.00 51.31 50 ASP A N 15
ATOM 27369 C CA . ASP A 1 50 ? 6.806 -11.447 -1.349 1.00 74.23 50 ASP A CA 15
ATOM 27370 C C . ASP A 1 50 ? 6.214 -10.274 -2.130 1.00 32.50 50 ASP A C 15
ATOM 27371 O O . ASP A 1 50 ? 6.023 -10.356 -3.345 1.00 61.35 50 ASP A O 15
ATOM 27380 N N . VAL A 1 51 ? 5.925 -9.177 -1.437 1.00 60.31 51 VAL A N 15
ATOM 27381 C CA . VAL A 1 51 ? 5.491 -7.956 -2.104 1.00 61.45 51 VAL A CA 15
ATOM 27382 C C . VAL A 1 51 ? 6.714 -7.188 -2.616 1.00 30.24 51 VAL A C 15
ATOM 27383 O O . VAL A 1 51 ? 7.268 -6.316 -1.951 1.00 22.34 51 VAL A O 15
ATOM 27396 N N . LYS A 1 52 ? 7.151 -7.573 -3.803 1.00 14.12 52 LYS A N 15
ATOM 27397 C CA . LYS A 1 52 ? 8.398 -7.087 -4.375 1.00 50.23 52 LYS A CA 15
ATOM 27398 C C . LYS A 1 52 ? 8.152 -5.876 -5.282 1.00 25.42 52 LYS A C 15
ATOM 27399 O O . LYS A 1 52 ? 7.021 -5.661 -5.727 1.00 24.24 52 LYS A O 15
ATOM 27418 N N . PRO A 1 53 ? 9.212 -5.078 -5.553 1.00 12.54 53 PRO A N 15
ATOM 27419 C CA . PRO A 1 53 ? 9.133 -3.801 -6.287 1.00 15.13 53 PRO A CA 15
ATOM 27420 C C . PRO A 1 53 ? 8.150 -3.776 -7.460 1.00 40.34 53 PRO A C 15
ATOM 27421 O O . PRO A 1 53 ? 7.331 -2.861 -7.560 1.00 13.12 53 PRO A O 15
ATOM 27432 N N . ARG A 1 54 ? 8.216 -4.771 -8.343 1.00 64.24 54 ARG A N 15
ATOM 27433 C CA . ARG A 1 54 ? 7.402 -4.757 -9.562 1.00 70.55 54 ARG A CA 15
ATOM 27434 C C . ARG A 1 54 ? 5.903 -4.769 -9.245 1.00 63.25 54 ARG A C 15
ATOM 27435 O O . ARG A 1 54 ? 5.095 -4.293 -10.041 1.00 42.04 54 ARG A O 15
ATOM 27456 N N . HIS A 1 55 ? 5.533 -5.288 -8.076 1.00 4.21 55 HIS A N 15
ATOM 27457 C CA . HIS A 1 55 ? 4.128 -5.308 -7.675 1.00 1.53 55 HIS A CA 15
ATOM 27458 C C . HIS A 1 55 ? 3.671 -3.886 -7.387 1.00 42.40 55 HIS A C 15
ATOM 27459 O O . HIS A 1 55 ? 2.539 -3.510 -7.681 1.00 52.43 55 HIS A O 15
ATOM 27474 N N . ILE A 1 56 ? 4.578 -3.103 -6.810 1.00 14.34 56 ILE A N 15
ATOM 27475 C CA . ILE A 1 56 ? 4.304 -1.716 -6.466 1.00 53.12 56 ILE A CA 15
ATOM 27476 C C . ILE A 1 56 ? 4.127 -0.888 -7.732 1.00 1.33 56 ILE A C 15
ATOM 27477 O O . ILE A 1 56 ? 3.275 -0.004 -7.800 1.00 63.12 56 ILE A O 15
ATOM 27493 N N . ASP A 1 57 ? 4.929 -1.193 -8.740 1.00 41.02 57 ASP A N 15
ATOM 27494 C CA . ASP A 1 57 ? 4.807 -0.532 -10.030 1.00 54.22 57 ASP A CA 15
ATOM 27495 C C . ASP A 1 57 ? 3.457 -0.851 -10.646 1.00 43.20 57 ASP A C 15
ATOM 27496 O O . ASP A 1 57 ? 2.766 0.034 -11.143 1.00 30.24 57 ASP A O 15
ATOM 27505 N N . ASP A 1 58 ? 3.073 -2.118 -10.575 1.00 61.44 58 ASP A N 15
ATOM 27506 C CA . ASP A 1 58 ? 1.800 -2.562 -11.123 1.00 21.21 58 ASP A CA 15
ATOM 27507 C C . ASP A 1 58 ? 0.625 -1.871 -10.451 1.00 51.44 58 ASP A C 15
ATOM 27508 O O . ASP A 1 58 ? -0.259 -1.352 -11.131 1.00 34.23 58 ASP A O 15
ATOM 27517 N N . VAL A 1 59 ? 0.611 -1.855 -9.121 1.00 41.14 59 VAL A N 15
ATOM 27518 C CA . VAL A 1 59 ? -0.510 -1.266 -8.393 1.00 31.33 59 VAL A CA 15
ATOM 27519 C C . VAL A 1 59 ? -0.605 0.237 -8.648 1.00 30.52 59 VAL A C 15
ATOM 27520 O O . VAL A 1 59 ? -1.692 0.755 -8.890 1.00 23.40 59 VAL A O 15
ATOM 27533 N N . LEU A 1 60 ? 0.536 0.927 -8.647 1.00 62.31 60 LEU A N 15
ATOM 27534 C CA . LEU A 1 60 ? 0.561 2.369 -8.896 1.00 21.34 60 LEU A CA 15
ATOM 27535 C C . LEU A 1 60 ? 0.158 2.674 -10.335 1.00 52.04 60 LEU A C 15
ATOM 27536 O O . LEU A 1 60 ? -0.538 3.654 -10.606 1.00 31.32 60 LEU A O 15
ATOM 27552 N N . LYS A 1 61 ? 0.587 1.825 -11.250 1.00 43.45 61 LYS A N 15
ATOM 27553 C CA . LYS A 1 61 ? 0.233 1.958 -12.653 1.00 62.11 61 LYS A CA 15
ATOM 27554 C C . LYS A 1 61 ? -1.259 1.689 -12.863 1.00 15.21 61 LYS A C 15
ATOM 27555 O O . LYS A 1 61 ? -1.890 2.277 -13.738 1.00 72.14 61 LYS A O 15
ATOM 27574 N N . ALA A 1 62 ? -1.821 0.813 -12.047 1.00 74.24 62 ALA A N 15
ATOM 27575 C CA . ALA A 1 62 ? -3.237 0.494 -12.137 1.00 5.20 62 ALA A CA 15
ATOM 27576 C C . ALA A 1 62 ? -4.092 1.585 -11.490 1.00 23.15 62 ALA A C 15
ATOM 27577 O O . ALA A 1 62 ? -5.144 1.947 -12.015 1.00 42.22 62 ALA A O 15
ATOM 27584 N N . VAL A 1 63 ? -3.639 2.118 -10.358 1.00 40.21 63 VAL A N 15
ATOM 27585 C CA . VAL A 1 63 ? -4.406 3.139 -9.647 1.00 35.12 63 VAL A CA 15
ATOM 27586 C C . VAL A 1 63 ? -4.381 4.476 -10.385 1.00 33.25 63 VAL A C 15
ATOM 27587 O O . VAL A 1 63 ? -5.316 5.271 -10.271 1.00 2.12 63 VAL A O 15
ATOM 27600 N N . MET A 1 64 ? -3.331 4.716 -11.165 1.00 51.33 64 MET A N 15
ATOM 27601 C CA . MET A 1 64 ? -3.212 5.972 -11.898 1.00 72.02 64 MET A CA 15
ATOM 27602 C C . MET A 1 64 ? -4.123 5.980 -13.123 1.00 10.53 64 MET A C 15
ATOM 27603 O O . MET A 1 64 ? -4.550 7.040 -13.581 1.00 14.22 64 MET A O 15
ATOM 27617 N N . LYS A 1 65 ? -4.439 4.796 -13.639 1.00 23.44 65 LYS A N 15
ATOM 27618 C CA . LYS A 1 65 ? -5.270 4.692 -14.830 1.00 62.32 65 LYS A CA 15
ATOM 27619 C C . LYS A 1 65 ? -6.744 4.619 -14.464 1.00 43.11 65 LYS A C 15
ATOM 27620 O O . LYS A 1 65 ? -7.590 5.184 -15.153 1.00 21.41 65 LYS A O 15
ATOM 27639 N N . ARG A 1 66 ? -7.048 3.916 -13.382 1.00 41.31 66 ARG A N 15
ATOM 27640 C CA . ARG A 1 66 ? -8.431 3.781 -12.930 1.00 10.14 66 ARG A CA 15
ATOM 27641 C C . ARG A 1 66 ? -8.884 5.017 -12.157 1.00 5.33 66 ARG A C 15
ATOM 27642 O O . ARG A 1 66 ? -10.083 5.269 -12.025 1.00 4.52 66 ARG A O 15
ATOM 27663 N N . GLY A 1 67 ? -7.927 5.773 -11.639 1.00 31.32 67 GLY A N 15
ATOM 27664 C CA . GLY A 1 67 ? -8.259 6.935 -10.843 1.00 44.43 67 GLY A CA 15
ATOM 27665 C C . GLY A 1 67 ? -7.511 8.175 -11.281 1.00 41.23 67 GLY A C 15
ATOM 27666 O O . GLY A 1 67 ? -8.005 8.948 -12.103 1.00 50.30 67 GLY A O 15
ATOM 27670 N N . ALA A 1 68 ? -6.319 8.361 -10.730 1.00 33.14 68 ALA A N 15
ATOM 27671 C CA . ALA A 1 68 ? -5.508 9.536 -11.020 1.00 65.24 68 ALA A CA 15
ATOM 27672 C C . ALA A 1 68 ? -4.081 9.328 -10.546 1.00 31.34 68 ALA A C 15
ATOM 27673 O O . ALA A 1 68 ? -3.843 8.658 -9.539 1.00 53.32 68 ALA A O 15
ATOM 27680 N N . PRO A 1 69 ? -3.114 9.902 -11.269 1.00 22.55 69 PRO A N 15
ATOM 27681 C CA . PRO A 1 69 ? -1.694 9.757 -10.950 1.00 45.45 69 PRO A CA 15
ATOM 27682 C C . PRO A 1 69 ? -1.338 10.406 -9.613 1.00 50.24 69 PRO A C 15
ATOM 27683 O O . PRO A 1 69 ? -0.412 9.972 -8.927 1.00 41.14 69 PRO A O 15
ATOM 27694 N N . SER A 1 70 ? -2.099 11.430 -9.245 1.00 3.02 70 SER A N 15
ATOM 27695 C CA . SER A 1 70 ? -1.901 12.131 -7.984 1.00 31.23 70 SER A CA 15
ATOM 27696 C C . SER A 1 70 ? -2.194 11.211 -6.800 1.00 1.22 70 SER A C 15
ATOM 27697 O O . SER A 1 70 ? -1.635 11.374 -5.715 1.00 34.43 70 SER A O 15
ATOM 27705 N N . ILE A 1 71 ? -3.070 10.231 -7.019 1.00 33.13 71 ILE A N 15
ATOM 27706 C CA . ILE A 1 71 ? -3.411 9.268 -5.979 1.00 5.35 71 ILE A CA 15
ATOM 27707 C C . ILE A 1 71 ? -2.232 8.340 -5.728 1.00 63.24 71 ILE A C 15
ATOM 27708 O O . ILE A 1 71 ? -1.883 8.055 -4.583 1.00 61.44 71 ILE A O 15
ATOM 27724 N N . ALA A 1 72 ? -1.600 7.900 -6.812 1.00 53.32 72 ALA A N 15
ATOM 27725 C CA . ALA A 1 72 ? -0.441 7.020 -6.728 1.00 41.31 72 ALA A CA 15
ATOM 27726 C C . ALA A 1 72 ? 0.694 7.682 -5.953 1.00 11.44 72 ALA A C 15
ATOM 27727 O O . ALA A 1 72 ? 1.432 7.018 -5.227 1.00 60.34 72 ALA A O 15
ATOM 27734 N N . ASN A 1 73 ? 0.814 8.996 -6.103 1.00 2.22 73 ASN A N 15
ATOM 27735 C CA . ASN A 1 73 ? 1.830 9.769 -5.408 1.00 71.44 73 ASN A CA 15
ATOM 27736 C C . ASN A 1 73 ? 1.627 9.693 -3.898 1.00 41.40 73 ASN A C 15
ATOM 27737 O O . ASN A 1 73 ? 2.561 9.411 -3.143 1.00 1.53 73 ASN A O 15
ATOM 27748 N N . ASP A 1 74 ? 0.392 9.918 -3.467 1.00 53.42 74 ASP A N 15
ATOM 27749 C CA . ASP A 1 74 ? 0.056 9.881 -2.049 1.00 1.31 74 ASP A CA 15
ATOM 27750 C C . ASP A 1 74 ? 0.129 8.455 -1.512 1.00 11.53 74 ASP A C 15
ATOM 27751 O O . ASP A 1 74 ? 0.666 8.220 -0.428 1.00 53.45 74 ASP A O 15
ATOM 27760 N N . THR A 1 75 ? -0.395 7.507 -2.281 1.00 73.25 75 THR A N 15
ATOM 27761 C CA . THR A 1 75 ? -0.370 6.103 -1.892 1.00 11.22 75 THR A CA 15
ATOM 27762 C C . THR A 1 75 ? 1.067 5.598 -1.743 1.00 30.02 75 THR A C 15
ATOM 27763 O O . THR A 1 75 ? 1.348 4.761 -0.889 1.00 65.02 75 THR A O 15
ATOM 27774 N N . LEU A 1 76 ? 1.980 6.129 -2.554 1.00 53.23 76 LEU A N 15
ATOM 27775 C CA . LEU A 1 76 ? 3.392 5.770 -2.455 1.00 74.40 76 LEU A CA 15
ATOM 27776 C C . LEU A 1 76 ? 3.928 6.127 -1.066 1.00 53.14 76 LEU A C 15
ATOM 27777 O O . LEU A 1 76 ? 4.649 5.346 -0.442 1.00 73.13 76 LEU A O 15
ATOM 27793 N N . ARG A 1 77 ? 3.550 7.304 -0.579 1.00 24.24 77 ARG A N 15
ATOM 27794 C CA . ARG A 1 77 ? 3.940 7.738 0.760 1.00 15.32 77 ARG A CA 15
ATOM 27795 C C . ARG A 1 77 ? 3.307 6.830 1.805 1.00 42.21 77 ARG A C 15
ATOM 27796 O O . ARG A 1 77 ? 3.953 6.427 2.773 1.00 64.50 77 ARG A O 15
ATOM 27817 N N . TRP A 1 78 ? 2.035 6.512 1.583 1.00 40.34 78 TRP A N 15
ATOM 27818 C CA . TRP A 1 78 ? 1.279 5.632 2.466 1.00 71.34 78 TRP A CA 15
ATOM 27819 C C . TRP A 1 78 ? 1.963 4.268 2.574 1.00 4.14 78 TRP A C 15
ATOM 27820 O O . TRP A 1 78 ? 2.142 3.733 3.670 1.00 5.15 78 TRP A O 15
ATOM 27841 N N . LEU A 1 79 ? 2.363 3.724 1.425 1.00 52.41 79 LEU A N 15
ATOM 27842 C CA . LEU A 1 79 ? 3.044 2.436 1.372 1.00 25.51 79 LEU A CA 15
ATOM 27843 C C . LEU A 1 79 ? 4.358 2.478 2.140 1.00 45.10 79 LEU A C 15
ATOM 27844 O O . LEU A 1 79 ? 4.703 1.530 2.845 1.00 40.14 79 LEU A O 15
ATOM 27860 N N . LYS A 1 80 ? 5.086 3.582 2.010 1.00 34.24 80 LYS A N 15
ATOM 27861 C CA . LYS A 1 80 ? 6.366 3.727 2.669 1.00 51.35 80 LYS A CA 15
ATOM 27862 C C . LYS A 1 80 ? 6.176 3.725 4.182 1.00 5.42 80 LYS A C 15
ATOM 27863 O O . LYS A 1 80 ? 6.937 3.087 4.906 1.00 53.35 80 LYS A O 15
ATOM 27882 N N . ARG A 1 81 ? 5.136 4.415 4.650 1.00 31.35 81 ARG A N 15
ATOM 27883 C CA . ARG A 1 81 ? 4.824 4.454 6.076 1.00 40.11 81 ARG A CA 15
ATOM 27884 C C . ARG A 1 81 ? 4.461 3.060 6.577 1.00 31.14 81 ARG A C 15
ATOM 27885 O O . ARG A 1 81 ? 4.808 2.679 7.693 1.00 25.13 81 ARG A O 15
ATOM 27906 N N . MET A 1 82 ? 3.762 2.308 5.737 1.00 14.22 82 MET A N 15
ATOM 27907 C CA . MET A 1 82 ? 3.356 0.949 6.070 1.00 54.43 82 MET A CA 15
ATOM 27908 C C . MET A 1 82 ? 4.562 0.012 6.124 1.00 13.12 82 MET A C 15
ATOM 27909 O O . MET A 1 82 ? 4.700 -0.779 7.058 1.00 73.53 82 MET A O 15
ATOM 27923 N N . PHE A 1 83 ? 5.438 0.103 5.125 1.00 2.43 83 PHE A N 15
ATOM 27924 C CA . PHE A 1 83 ? 6.647 -0.714 5.102 1.00 2.11 83 PHE A CA 15
ATOM 27925 C C . PHE A 1 83 ? 7.571 -0.337 6.250 1.00 2.54 83 PHE A C 15
ATOM 27926 O O . PHE A 1 83 ? 8.173 -1.203 6.881 1.00 4.34 83 PHE A O 15
ATOM 27943 N N . ASN A 1 84 ? 7.667 0.959 6.519 1.00 23.04 84 ASN A N 15
ATOM 27944 C CA . ASN A 1 84 ? 8.436 1.457 7.654 1.00 52.22 84 ASN A CA 15
ATOM 27945 C C . ASN A 1 84 ? 7.866 0.908 8.957 1.00 55.34 84 ASN A C 15
ATOM 27946 O O . ASN A 1 84 ? 8.601 0.471 9.842 1.00 31.40 84 ASN A O 15
ATOM 27957 N N . TYR A 1 85 ? 6.546 0.943 9.049 1.00 11.40 85 TYR A N 15
ATOM 27958 C CA . TYR A 1 85 ? 5.818 0.390 10.187 1.00 54.34 85 TYR A CA 15
ATOM 27959 C C . TYR A 1 85 ? 6.191 -1.073 10.412 1.00 62.43 85 TYR A C 15
ATOM 27960 O O . TYR A 1 85 ? 6.361 -1.514 11.551 1.00 3.42 85 TYR A O 15
ATOM 27978 N N . ALA A 1 86 ? 6.333 -1.812 9.316 1.00 12.12 86 ALA A N 15
ATOM 27979 C CA . ALA A 1 86 ? 6.698 -3.220 9.375 1.00 4.11 86 ALA A CA 15
ATOM 27980 C C . ALA A 1 86 ? 8.136 -3.399 9.860 1.00 22.43 86 ALA A C 15
ATOM 27981 O O . ALA A 1 86 ? 8.462 -4.401 10.500 1.00 51.52 86 ALA A O 15
ATOM 27988 N N . ILE A 1 87 ? 8.989 -2.426 9.562 1.00 25.00 87 ILE A N 15
ATOM 27989 C CA . ILE A 1 87 ? 10.375 -2.459 10.018 1.00 21.42 87 ILE A CA 15
ATOM 27990 C C . ILE A 1 87 ? 10.435 -2.288 11.533 1.00 53.24 87 ILE A C 15
ATOM 27991 O O . ILE A 1 87 ? 11.165 -3.003 12.221 1.00 43.24 87 ILE A O 15
ATOM 28007 N N . LYS A 1 88 ? 9.636 -1.356 12.042 1.00 11.12 88 LYS A N 15
ATOM 28008 C CA . LYS A 1 88 ? 9.579 -1.070 13.476 1.00 73.53 88 LYS A CA 15
ATOM 28009 C C . LYS A 1 88 ? 9.226 -2.320 14.270 1.00 54.34 88 LYS A C 15
ATOM 28010 O O . LYS A 1 88 ? 9.883 -2.662 15.252 1.00 54.23 88 LYS A O 15
ATOM 28029 N N . ARG A 1 89 ? 8.183 -2.996 13.823 1.00 10.21 89 ARG A N 15
ATOM 28030 C CA . ARG A 1 89 ? 7.704 -4.210 14.490 1.00 3.21 89 ARG A CA 15
ATOM 28031 C C . ARG A 1 89 ? 8.533 -5.446 14.113 1.00 4.12 89 ARG A C 15
ATOM 28032 O O . ARG A 1 89 ? 8.127 -6.579 14.381 1.00 53.31 89 ARG A O 15
ATOM 28053 N N . HIS A 1 90 ? 9.693 -5.212 13.496 1.00 2.04 90 HIS A N 15
ATOM 28054 C CA . HIS A 1 90 ? 10.681 -6.262 13.233 1.00 40.21 90 HIS A CA 15
ATOM 28055 C C . HIS A 1 90 ? 10.145 -7.330 12.272 1.00 32.33 90 HIS A C 15
ATOM 28056 O O . HIS A 1 90 ? 10.493 -8.507 12.367 1.00 42.40 90 HIS A O 15
ATOM 28071 N N . ILE A 1 91 ? 9.314 -6.915 11.327 1.00 3.41 91 ILE A N 15
ATOM 28072 C CA . ILE A 1 91 ? 8.844 -7.825 10.293 1.00 73.10 91 ILE A CA 15
ATOM 28073 C C . ILE A 1 91 ? 9.836 -7.843 9.141 1.00 71.42 91 ILE A C 15
ATOM 28074 O O . ILE A 1 91 ? 10.232 -8.905 8.657 1.00 0.32 91 ILE A O 15
ATOM 28090 N N . ILE A 1 92 ? 10.242 -6.658 8.711 1.00 54.31 92 ILE A N 15
ATOM 28091 C CA . ILE A 1 92 ? 11.233 -6.525 7.659 1.00 30.43 92 ILE A CA 15
ATOM 28092 C C . ILE A 1 92 ? 12.321 -5.554 8.079 1.00 64.30 92 ILE A C 15
ATOM 28093 O O . ILE A 1 92 ? 12.120 -4.722 8.965 1.00 1.22 92 ILE A O 15
ATOM 28109 N N . GLU A 1 93 ? 13.476 -5.679 7.458 1.00 73.40 93 GLU A N 15
ATOM 28110 C CA . GLU A 1 93 ? 14.587 -4.786 7.727 1.00 42.33 93 GLU A CA 15
ATOM 28111 C C . GLU A 1 93 ? 14.767 -3.821 6.557 1.00 35.23 93 GLU A C 15
ATOM 28112 O O . GLU A 1 93 ? 15.133 -2.659 6.737 1.00 12.15 93 GLU A O 15
ATOM 28124 N N . TYR A 1 94 ? 14.486 -4.315 5.358 1.00 54.43 94 TYR A N 15
ATOM 28125 C CA . TYR A 1 94 ? 14.565 -3.510 4.149 1.00 62.04 94 TYR A CA 15
ATOM 28126 C C . TYR A 1 94 ? 13.210 -3.499 3.449 1.00 1.44 94 TYR A C 15
ATOM 28127 O O . TYR A 1 94 ? 12.536 -4.527 3.386 1.00 34.31 94 TYR A O 15
ATOM 28145 N N . ASN A 1 95 ? 12.806 -2.339 2.946 1.00 64.50 95 ASN A N 15
ATOM 28146 C CA . ASN A 1 95 ? 11.522 -2.210 2.269 1.00 23.33 95 ASN A CA 15
ATOM 28147 C C . ASN A 1 95 ? 11.708 -2.178 0.755 1.00 31.41 95 ASN A C 15
ATOM 28148 O O . ASN A 1 95 ? 12.672 -1.605 0.247 1.00 31.52 95 ASN A O 15
ATOM 28159 N N . PRO A 1 96 ? 10.771 -2.788 0.012 1.00 1.11 96 PRO A N 15
ATOM 28160 C CA . PRO A 1 96 ? 10.843 -2.891 -1.452 1.00 10.40 96 PRO A CA 15
ATOM 28161 C C . PRO A 1 96 ? 10.530 -1.574 -2.162 1.00 42.35 96 PRO A C 15
ATOM 28162 O O . PRO A 1 96 ? 10.592 -1.492 -3.388 1.00 31.43 96 PRO A O 15
ATOM 28173 N N . ALA A 1 97 ? 10.201 -0.550 -1.389 1.00 40.51 97 ALA A N 15
ATOM 28174 C CA . ALA A 1 97 ? 9.849 0.750 -1.945 1.00 11.30 97 ALA A CA 15
ATOM 28175 C C . ALA A 1 97 ? 10.907 1.792 -1.598 1.00 75.43 97 ALA A C 15
ATOM 28176 O O . ALA A 1 97 ? 10.635 2.991 -1.580 1.00 45.21 97 ALA A O 15
ATOM 28183 N N . ALA A 1 98 ? 12.122 1.328 -1.340 1.00 51.22 98 ALA A N 15
ATOM 28184 C CA . ALA A 1 98 ? 13.214 2.213 -0.948 1.00 72.22 98 ALA A CA 15
ATOM 28185 C C . ALA A 1 98 ? 13.662 3.100 -2.105 1.00 72.01 98 ALA A C 15
ATOM 28186 O O . ALA A 1 98 ? 14.053 4.252 -1.904 1.00 55.32 98 ALA A O 15
ATOM 28193 N N . ALA A 1 99 ? 13.601 2.569 -3.318 1.00 62.41 99 ALA A N 15
ATOM 28194 C CA . ALA A 1 99 ? 14.066 3.299 -4.489 1.00 50.20 99 ALA A CA 15
ATOM 28195 C C . ALA A 1 99 ? 12.912 3.961 -5.233 1.00 35.21 99 ALA A C 15
ATOM 28196 O O . ALA A 1 99 ? 13.125 4.660 -6.222 1.00 43.14 99 ALA A O 15
ATOM 28203 N N . PHE A 1 100 ? 11.695 3.750 -4.753 1.00 23.22 100 PHE A N 15
ATOM 28204 C CA . PHE A 1 100 ? 10.523 4.344 -5.383 1.00 3.32 100 PHE A CA 15
ATOM 28205 C C . PHE A 1 100 ? 10.294 5.762 -4.875 1.00 25.22 100 PHE A C 15
ATOM 28206 O O . PHE A 1 100 ? 9.995 5.972 -3.697 1.00 34.23 100 PHE A O 15
ATOM 28223 N N . ASP A 1 101 ? 10.452 6.727 -5.767 1.00 44.35 101 ASP A N 15
ATOM 28224 C CA . ASP A 1 101 ? 10.231 8.130 -5.436 1.00 64.44 101 ASP A CA 15
ATOM 28225 C C . ASP A 1 101 ? 9.737 8.891 -6.660 1.00 41.34 101 ASP A C 15
ATOM 28226 O O . ASP A 1 101 ? 10.373 8.868 -7.714 1.00 2.23 101 ASP A O 15
ATOM 28235 N N . PRO A 1 102 ? 8.590 9.572 -6.540 1.00 75.43 102 PRO A N 15
ATOM 28236 C CA . PRO A 1 102 ? 7.979 10.305 -7.657 1.00 61.31 102 PRO A CA 15
ATOM 28237 C C . PRO A 1 102 ? 8.661 11.645 -7.946 1.00 45.23 102 PRO A C 15
ATOM 28238 O O . PRO A 1 102 ? 8.078 12.522 -8.585 1.00 61.02 102 PRO A O 15
ATOM 28249 N N . GLY A 1 103 ? 9.890 11.801 -7.466 1.00 34.12 103 GLY A N 15
ATOM 28250 C CA . GLY A 1 103 ? 10.647 13.010 -7.722 1.00 4.33 103 GLY A CA 15
ATOM 28251 C C . GLY A 1 103 ? 10.093 14.208 -6.976 1.00 75.33 103 GLY A C 15
ATOM 28252 O O . GLY A 1 103 ? 10.224 15.344 -7.436 1.00 12.20 103 GLY A O 15
ATOM 28256 N N . ASP A 1 104 ? 9.481 13.944 -5.821 1.00 43.24 104 ASP A N 15
ATOM 28257 C CA . ASP A 1 104 ? 8.869 14.985 -4.989 1.00 23.13 104 ASP A CA 15
ATOM 28258 C C . ASP A 1 104 ? 7.737 15.692 -5.729 1.00 1.03 104 ASP A C 15
ATOM 28259 O O . ASP A 1 104 ? 7.954 16.655 -6.470 1.00 3.21 104 ASP A O 15
ATOM 28268 N N . ALA A 1 105 ? 6.525 15.198 -5.539 1.00 42.25 105 ALA A N 15
ATOM 28269 C CA . ALA A 1 105 ? 5.358 15.785 -6.171 1.00 23.45 105 ALA A CA 15
ATOM 28270 C C . ALA A 1 105 ? 4.439 16.387 -5.118 1.00 53.54 105 ALA A C 15
ATOM 28271 O O . ALA A 1 105 ? 3.655 15.682 -4.485 1.00 20.02 105 ALA A O 15
ATOM 28278 N N . GLY A 1 106 ? 4.560 17.688 -4.916 1.00 55.23 106 GLY A N 15
ATOM 28279 C CA . GLY A 1 106 ? 3.777 18.352 -3.898 1.00 63.24 106 GLY A CA 15
ATOM 28280 C C . GLY A 1 106 ? 4.510 18.405 -2.572 1.00 5.21 106 GLY A C 15
ATOM 28281 O O . GLY A 1 106 ? 4.910 17.373 -2.033 1.00 31.34 106 GLY A O 15
ATOM 28285 N N . GLY A 1 107 ? 4.671 19.605 -2.045 1.00 64.44 107 GLY A N 15
ATOM 28286 C CA . GLY A 1 107 ? 5.402 19.796 -0.810 1.00 44.53 107 GLY A CA 15
ATOM 28287 C C . GLY A 1 107 ? 4.514 20.400 0.244 1.00 31.05 107 GLY A C 15
ATOM 28288 O O . GLY A 1 107 ? 4.962 21.208 1.059 1.00 13.41 107 GLY A O 15
ATOM 28292 N N . LYS A 1 108 ? 3.242 20.004 0.184 1.00 74.42 108 LYS A N 15
ATOM 28293 C CA . LYS A 1 108 ? 2.190 20.499 1.071 1.00 43.01 108 LYS A CA 15
ATOM 28294 C C . LYS A 1 108 ? 1.675 21.840 0.586 1.00 73.53 108 LYS A C 15
ATOM 28295 O O . LYS A 1 108 ? 2.437 22.788 0.398 1.00 32.25 108 LYS A O 15
ATOM 28314 N N . LEU A 1 109 ? 0.374 21.900 0.368 1.00 74.15 109 LEU A N 15
ATOM 28315 C CA . LEU A 1 109 ? -0.253 23.083 -0.196 1.00 62.32 109 LEU A CA 15
ATOM 28316 C C . LEU A 1 109 ? -0.974 23.881 0.877 1.00 62.12 109 LEU A C 15
ATOM 28317 O O . LEU A 1 109 ? -0.512 24.953 1.277 1.00 5.02 109 LEU A O 15
ATOM 28333 N N . GLU A 1 110 ? -2.099 23.341 1.349 1.00 73.01 110 GLU A N 15
ATOM 28334 C CA . GLU A 1 110 ? -2.963 24.033 2.303 1.00 3.32 110 GLU A CA 15
ATOM 28335 C C . GLU A 1 110 ? -3.425 25.376 1.739 1.00 55.32 110 GLU A C 15
ATOM 28336 O O . GLU A 1 110 ? -3.450 25.571 0.523 1.00 71.04 110 GLU A O 15
ATOM 28348 N N . HIS A 1 111 ? -3.809 26.293 2.620 1.00 34.33 111 HIS A N 15
ATOM 28349 C CA . HIS A 1 111 ? -4.322 27.585 2.197 1.00 61.44 111 HIS A CA 15
ATOM 28350 C C . HIS A 1 111 ? -4.400 28.534 3.384 1.00 54.33 111 HIS A C 15
ATOM 28351 O O . HIS A 1 111 ? -4.728 28.126 4.497 1.00 23.43 111 HIS A O 15
ATOM 28366 N N . HIS A 1 112 ? -4.072 29.789 3.147 1.00 4.11 112 HIS A N 15
ATOM 28367 C CA . HIS A 1 112 ? -4.198 30.819 4.170 1.00 12.13 112 HIS A CA 15
ATOM 28368 C C . HIS A 1 112 ? -5.335 31.766 3.811 1.00 74.41 112 HIS A C 15
ATOM 28369 O O . HIS A 1 112 ? -6.036 32.283 4.684 1.00 4.35 112 HIS A O 15
ATOM 28384 N N . HIS A 1 113 ? -5.523 31.977 2.516 1.00 1.23 113 HIS A N 15
ATOM 28385 C CA . HIS A 1 113 ? -6.588 32.837 2.022 1.00 72.11 113 HIS A CA 15
ATOM 28386 C C . HIS A 1 113 ? -7.646 31.998 1.310 1.00 51.14 113 HIS A C 15
ATOM 28387 O O . HIS A 1 113 ? -7.363 31.356 0.302 1.00 41.14 113 HIS A O 15
ATOM 28402 N N . HIS A 1 114 ? -8.849 31.973 1.862 1.00 53.14 114 HIS A N 15
ATOM 28403 C CA . HIS A 1 114 ? -9.969 31.285 1.231 1.00 1.31 114 HIS A CA 15
ATOM 28404 C C . HIS A 1 114 ? -11.120 32.263 1.030 1.00 43.44 114 HIS A C 15
ATOM 28405 O O . HIS A 1 114 ? -11.762 32.275 -0.017 1.00 53.31 114 HIS A O 15
ATOM 28420 N N . HIS A 1 115 ? -11.364 33.081 2.046 1.00 63.40 115 HIS A N 15
ATOM 28421 C CA . HIS A 1 115 ? -12.375 34.128 1.980 1.00 1.22 115 HIS A CA 15
ATOM 28422 C C . HIS A 1 115 ? -12.189 35.095 3.141 1.00 75.30 115 HIS A C 15
ATOM 28423 O O . HIS A 1 115 ? -12.137 34.684 4.300 1.00 13.14 115 HIS A O 15
ATOM 28438 N N . HIS A 1 116 ? -12.075 36.373 2.822 1.00 12.34 116 HIS A N 15
ATOM 28439 C CA . HIS A 1 116 ? -11.919 37.402 3.842 1.00 54.30 116 HIS A CA 15
ATOM 28440 C C . HIS A 1 116 ? -13.236 37.622 4.581 1.00 41.20 116 HIS A C 15
ATOM 28441 O O . HIS A 1 116 ? -14.290 37.798 3.961 1.00 33.35 116 HIS A O 15
ATOM 28456 N N . MET A 1 1 ? -4.952 -16.522 6.350 1.00 31.45 1 MET A N 16
ATOM 28457 C CA . MET A 1 1 ? -5.068 -16.819 7.794 1.00 71.15 1 MET A CA 16
ATOM 28458 C C . MET A 1 1 ? -3.688 -16.938 8.424 1.00 31.14 1 MET A C 16
ATOM 28459 O O . MET A 1 1 ? -2.978 -17.916 8.199 1.00 21.51 1 MET A O 16
ATOM 28475 N N . ALA A 1 2 ? -3.309 -15.929 9.196 1.00 33.21 2 ALA A N 16
ATOM 28476 C CA . ALA A 1 2 ? -2.026 -15.926 9.888 1.00 63.14 2 ALA A CA 16
ATOM 28477 C C . ALA A 1 2 ? -2.049 -14.925 11.033 1.00 63.41 2 ALA A C 16
ATOM 28478 O O . ALA A 1 2 ? -1.616 -13.784 10.887 1.00 25.05 2 ALA A O 16
ATOM 28485 N N . GLU A 1 3 ? -2.586 -15.346 12.162 1.00 40.13 3 GLU A N 16
ATOM 28486 C CA . GLU A 1 3 ? -2.752 -14.459 13.302 1.00 31.23 3 GLU A CA 16
ATOM 28487 C C . GLU A 1 3 ? -1.723 -14.758 14.386 1.00 63.11 3 GLU A C 16
ATOM 28488 O O . GLU A 1 3 ? -1.959 -15.586 15.268 1.00 33.24 3 GLU A O 16
ATOM 28500 N N . LYS A 1 4 ? -0.564 -14.115 14.285 1.00 3.43 4 LYS A N 16
ATOM 28501 C CA . LYS A 1 4 ? 0.481 -14.246 15.285 1.00 15.33 4 LYS A CA 16
ATOM 28502 C C . LYS A 1 4 ? 1.490 -13.122 15.083 1.00 2.05 4 LYS A C 16
ATOM 28503 O O . LYS A 1 4 ? 1.511 -12.141 15.824 1.00 23.32 4 LYS A O 16
ATOM 28522 N N . ASN A 1 5 ? 2.292 -13.272 14.037 1.00 5.44 5 ASN A N 16
ATOM 28523 C CA . ASN A 1 5 ? 3.393 -12.349 13.747 1.00 32.35 5 ASN A CA 16
ATOM 28524 C C . ASN A 1 5 ? 4.089 -12.782 12.456 1.00 65.41 5 ASN A C 16
ATOM 28525 O O . ASN A 1 5 ? 5.287 -12.581 12.270 1.00 74.30 5 ASN A O 16
ATOM 28536 N N . ALA A 1 6 ? 3.313 -13.374 11.560 1.00 34.25 6 ALA A N 16
ATOM 28537 C CA . ALA A 1 6 ? 3.831 -13.870 10.290 1.00 1.25 6 ALA A CA 16
ATOM 28538 C C . ALA A 1 6 ? 2.754 -13.762 9.220 1.00 42.43 6 ALA A C 16
ATOM 28539 O O . ALA A 1 6 ? 2.550 -14.679 8.422 1.00 65.04 6 ALA A O 16
ATOM 28546 N N . TYR A 1 7 ? 2.085 -12.622 9.196 1.00 4.34 7 TYR A N 16
ATOM 28547 C CA . TYR A 1 7 ? 0.923 -12.437 8.341 1.00 52.22 7 TYR A CA 16
ATOM 28548 C C . TYR A 1 7 ? 1.268 -11.710 7.044 1.00 74.45 7 TYR A C 16
ATOM 28549 O O . TYR A 1 7 ? 2.428 -11.393 6.778 1.00 63.02 7 TYR A O 16
ATOM 28567 N N . THR A 1 8 ? 0.246 -11.459 6.241 1.00 45.42 8 THR A N 16
ATOM 28568 C CA . THR A 1 8 ? 0.418 -10.869 4.925 1.00 2.44 8 THR A CA 16
ATOM 28569 C C . THR A 1 8 ? 0.321 -9.350 4.980 1.00 53.11 8 THR A C 16
ATOM 28570 O O . THR A 1 8 ? 0.054 -8.774 6.036 1.00 72.34 8 THR A O 16
ATOM 28581 N N . VAL A 1 9 ? 0.534 -8.705 3.837 1.00 65.41 9 VAL A N 16
ATOM 28582 C CA . VAL A 1 9 ? 0.420 -7.256 3.746 1.00 61.23 9 VAL A CA 16
ATOM 28583 C C . VAL A 1 9 ? -1.011 -6.805 4.032 1.00 51.31 9 VAL A C 16
ATOM 28584 O O . VAL A 1 9 ? -1.231 -5.718 4.563 1.00 51.20 9 VAL A O 16
ATOM 28597 N N . ALA A 1 10 ? -1.980 -7.660 3.699 1.00 14.32 10 ALA A N 16
ATOM 28598 C CA . ALA A 1 10 ? -3.384 -7.363 3.953 1.00 24.10 10 ALA A CA 16
ATOM 28599 C C . ALA A 1 10 ? -3.657 -7.315 5.450 1.00 22.41 10 ALA A C 16
ATOM 28600 O O . ALA A 1 10 ? -4.394 -6.458 5.933 1.00 42.44 10 ALA A O 16
ATOM 28607 N N . GLN A 1 11 ? -3.040 -8.231 6.184 1.00 61.31 11 GLN A N 16
ATOM 28608 C CA . GLN A 1 11 ? -3.195 -8.271 7.630 1.00 65.42 11 GLN A CA 16
ATOM 28609 C C . GLN A 1 11 ? -2.350 -7.187 8.287 1.00 25.43 11 GLN A C 16
ATOM 28610 O O . GLN A 1 11 ? -2.723 -6.644 9.328 1.00 34.21 11 GLN A O 16
ATOM 28624 N N . LEU A 1 12 ? -1.215 -6.873 7.674 1.00 33.13 12 LEU A N 16
ATOM 28625 C CA . LEU A 1 12 ? -0.344 -5.821 8.176 1.00 21.51 12 LEU A CA 16
ATOM 28626 C C . LEU A 1 12 ? -1.061 -4.480 8.089 1.00 44.43 12 LEU A C 16
ATOM 28627 O O . LEU A 1 12 ? -1.117 -3.729 9.064 1.00 2.35 12 LEU A O 16
ATOM 28643 N N . ALA A 1 13 ? -1.631 -4.199 6.920 1.00 4.13 13 ALA A N 16
ATOM 28644 C CA . ALA A 1 13 ? -2.376 -2.969 6.704 1.00 1.51 13 ALA A CA 16
ATOM 28645 C C . ALA A 1 13 ? -3.595 -2.905 7.616 1.00 61.50 13 ALA A C 16
ATOM 28646 O O . ALA A 1 13 ? -4.010 -1.827 8.029 1.00 53.01 13 ALA A O 16
ATOM 28653 N N . ASP A 1 14 ? -4.146 -4.069 7.935 1.00 43.24 14 ASP A N 16
ATOM 28654 C CA . ASP A 1 14 ? -5.321 -4.168 8.796 1.00 70.42 14 ASP A CA 16
ATOM 28655 C C . ASP A 1 14 ? -5.029 -3.597 10.188 1.00 5.12 14 ASP A C 16
ATOM 28656 O O . ASP A 1 14 ? -5.803 -2.803 10.722 1.00 51.41 14 ASP A O 16
ATOM 28665 N N . GLU A 1 15 ? -3.903 -3.990 10.771 1.00 71.02 15 GLU A N 16
ATOM 28666 C CA . GLU A 1 15 ? -3.524 -3.476 12.081 1.00 14.45 15 GLU A CA 16
ATOM 28667 C C . GLU A 1 15 ? -2.950 -2.064 11.951 1.00 62.11 15 GLU A C 16
ATOM 28668 O O . GLU A 1 15 ? -3.162 -1.206 12.815 1.00 21.25 15 GLU A O 16
ATOM 28680 N N . TYR A 1 16 ? -2.243 -1.823 10.852 1.00 52.10 16 TYR A N 16
ATOM 28681 C CA . TYR A 1 16 ? -1.642 -0.522 10.589 1.00 51.32 16 TYR A CA 16
ATOM 28682 C C . TYR A 1 16 ? -2.701 0.567 10.418 1.00 70.45 16 TYR A C 16
ATOM 28683 O O . TYR A 1 16 ? -2.588 1.641 11.011 1.00 12.14 16 TYR A O 16
ATOM 28701 N N . PHE A 1 17 ? -3.733 0.294 9.622 1.00 51.14 17 PHE A N 16
ATOM 28702 C CA . PHE A 1 17 ? -4.737 1.307 9.328 1.00 4.23 17 PHE A CA 16
ATOM 28703 C C . PHE A 1 17 ? -5.512 1.659 10.587 1.00 50.35 17 PHE A C 16
ATOM 28704 O O . PHE A 1 17 ? -5.959 2.785 10.742 1.00 74.14 17 PHE A O 16
ATOM 28721 N N . GLU A 1 18 ? -5.631 0.709 11.506 1.00 72.45 18 GLU A N 16
ATOM 28722 C CA . GLU A 1 18 ? -6.308 0.962 12.772 1.00 12.50 18 GLU A CA 16
ATOM 28723 C C . GLU A 1 18 ? -5.578 2.043 13.568 1.00 13.01 18 GLU A C 16
ATOM 28724 O O . GLU A 1 18 ? -6.200 2.859 14.242 1.00 21.32 18 GLU A O 16
ATOM 28736 N N . ARG A 1 19 ? -4.256 2.056 13.468 1.00 74.03 19 ARG A N 16
ATOM 28737 C CA . ARG A 1 19 ? -3.442 3.008 14.217 1.00 61.04 19 ARG A CA 16
ATOM 28738 C C . ARG A 1 19 ? -3.607 4.428 13.684 1.00 75.42 19 ARG A C 16
ATOM 28739 O O . ARG A 1 19 ? -3.453 5.398 14.425 1.00 72.22 19 ARG A O 16
ATOM 28760 N N . MET A 1 20 ? -3.927 4.551 12.403 1.00 73.11 20 MET A N 16
ATOM 28761 C CA . MET A 1 20 ? -4.089 5.864 11.784 1.00 61.34 20 MET A CA 16
ATOM 28762 C C . MET A 1 20 ? -5.561 6.253 11.705 1.00 51.45 20 MET A C 16
ATOM 28763 O O . MET A 1 20 ? -5.913 7.432 11.751 1.00 21.44 20 MET A O 16
ATOM 28777 N N . ILE A 1 21 ? -6.416 5.248 11.620 1.00 12.02 21 ILE A N 16
ATOM 28778 C CA . ILE A 1 21 ? -7.843 5.453 11.431 1.00 24.22 21 ILE A CA 16
ATOM 28779 C C . ILE A 1 21 ? -8.595 5.133 12.731 1.00 14.25 21 ILE A C 16
ATOM 28780 O O . ILE A 1 21 ? -9.578 4.392 12.754 1.00 22.41 21 ILE A O 16
ATOM 28796 N N . ALA A 1 22 ? -8.104 5.703 13.822 1.00 43.20 22 ALA A N 16
ATOM 28797 C CA . ALA A 1 22 ? -8.730 5.533 15.124 1.00 64.22 22 ALA A CA 16
ATOM 28798 C C . ALA A 1 22 ? -9.065 6.887 15.734 1.00 70.21 22 ALA A C 16
ATOM 28799 O O . ALA A 1 22 ? -8.631 7.929 15.229 1.00 74.41 22 ALA A O 16
ATOM 28806 N N . GLY A 1 23 ? -9.832 6.872 16.816 1.00 41.00 23 GLY A N 16
ATOM 28807 C CA . GLY A 1 23 ? -10.219 8.103 17.483 1.00 23.44 23 GLY A CA 16
ATOM 28808 C C . GLY A 1 23 ? -11.336 8.823 16.758 1.00 2.23 23 GLY A C 16
ATOM 28809 O O . GLY A 1 23 ? -12.457 8.917 17.257 1.00 44.51 23 GLY A O 16
ATOM 28813 N N . ARG A 1 24 ? -11.034 9.313 15.568 1.00 0.33 24 ARG A N 16
ATOM 28814 C CA . ARG A 1 24 ? -12.003 9.996 14.744 1.00 53.41 24 ARG A CA 16
ATOM 28815 C C . ARG A 1 24 ? -11.592 9.884 13.292 1.00 71.23 24 ARG A C 16
ATOM 28816 O O . ARG A 1 24 ? -10.492 10.275 12.900 1.00 70.33 24 ARG A O 16
ATOM 28837 N N . TRP A 1 25 ? -12.471 9.310 12.518 1.00 34.12 25 TRP A N 16
ATOM 28838 C CA . TRP A 1 25 ? -12.216 9.065 11.110 1.00 33.20 25 TRP A CA 16
ATOM 28839 C C . TRP A 1 25 ? -13.501 9.195 10.296 1.00 64.24 25 TRP A C 16
ATOM 28840 O O . TRP A 1 25 ? -13.515 9.859 9.260 1.00 70.13 25 TRP A O 16
ATOM 28861 N N . LYS A 1 26 ? -14.578 8.584 10.805 1.00 35.40 26 LYS A N 16
ATOM 28862 C CA . LYS A 1 26 ? -15.860 8.504 10.100 1.00 31.12 26 LYS A CA 16
ATOM 28863 C C . LYS A 1 26 ? -15.756 7.661 8.832 1.00 2.42 26 LYS A C 16
ATOM 28864 O O . LYS A 1 26 ? -14.895 7.888 7.984 1.00 11.31 26 LYS A O 16
ATOM 28883 N N . HIS A 1 27 ? -16.656 6.687 8.724 1.00 55.32 27 HIS A N 16
ATOM 28884 C CA . HIS A 1 27 ? -16.644 5.715 7.631 1.00 62.35 27 HIS A CA 16
ATOM 28885 C C . HIS A 1 27 ? -15.368 4.879 7.661 1.00 24.21 27 HIS A C 16
ATOM 28886 O O . HIS A 1 27 ? -14.395 5.193 6.983 1.00 21.10 27 HIS A O 16
ATOM 28901 N N . PRO A 1 28 ? -15.347 3.792 8.446 1.00 1.23 28 PRO A N 16
ATOM 28902 C CA . PRO A 1 28 ? -14.182 2.910 8.515 1.00 35.24 28 PRO A CA 16
ATOM 28903 C C . PRO A 1 28 ? -13.941 2.223 7.176 1.00 62.14 28 PRO A C 16
ATOM 28904 O O . PRO A 1 28 ? -12.831 1.788 6.866 1.00 55.41 28 PRO A O 16
ATOM 28915 N N . ASN A 1 29 ? -14.999 2.153 6.381 1.00 55.13 29 ASN A N 16
ATOM 28916 C CA . ASN A 1 29 ? -14.953 1.514 5.075 1.00 13.11 29 ASN A CA 16
ATOM 28917 C C . ASN A 1 29 ? -14.294 2.407 4.027 1.00 54.21 29 ASN A C 16
ATOM 28918 O O . ASN A 1 29 ? -13.823 1.913 3.005 1.00 42.52 29 ASN A O 16
ATOM 28929 N N . ILE A 1 30 ? -14.237 3.713 4.284 1.00 12.34 30 ILE A N 16
ATOM 28930 C CA . ILE A 1 30 ? -13.724 4.655 3.293 1.00 4.52 30 ILE A CA 16
ATOM 28931 C C . ILE A 1 30 ? -12.224 4.433 3.095 1.00 3.44 30 ILE A C 16
ATOM 28932 O O . ILE A 1 30 ? -11.713 4.512 1.978 1.00 20.14 30 ILE A O 16
ATOM 28948 N N . VAL A 1 31 ? -11.530 4.099 4.174 1.00 33.10 31 VAL A N 16
ATOM 28949 C CA . VAL A 1 31 ? -10.103 3.846 4.096 1.00 23.14 31 VAL A CA 16
ATOM 28950 C C . VAL A 1 31 ? -9.840 2.447 3.543 1.00 70.33 31 VAL A C 16
ATOM 28951 O O . VAL A 1 31 ? -8.899 2.242 2.778 1.00 41.21 31 VAL A O 16
ATOM 28964 N N . ARG A 1 32 ? -10.703 1.500 3.894 1.00 75.34 32 ARG A N 16
ATOM 28965 C CA . ARG A 1 32 ? -10.516 0.115 3.480 1.00 21.04 32 ARG A CA 16
ATOM 28966 C C . ARG A 1 32 ? -10.773 -0.043 1.988 1.00 62.30 32 ARG A C 16
ATOM 28967 O O . ARG A 1 32 ? -9.998 -0.679 1.281 1.00 63.21 32 ARG A O 16
ATOM 28988 N N . SER A 1 33 ? -11.854 0.561 1.513 1.00 40.23 33 SER A N 16
ATOM 28989 C CA . SER A 1 33 ? -12.265 0.409 0.124 1.00 52.23 33 SER A CA 16
ATOM 28990 C C . SER A 1 33 ? -11.177 0.878 -0.840 1.00 34.34 33 SER A C 16
ATOM 28991 O O . SER A 1 33 ? -11.065 0.358 -1.951 1.00 0.45 33 SER A O 16
ATOM 28999 N N . ARG A 1 34 ? -10.368 1.848 -0.418 1.00 10.04 34 ARG A N 16
ATOM 29000 C CA . ARG A 1 34 ? -9.287 2.318 -1.264 1.00 1.50 34 ARG A CA 16
ATOM 29001 C C . ARG A 1 34 ? -8.103 1.357 -1.194 1.00 42.01 34 ARG A C 16
ATOM 29002 O O . ARG A 1 34 ? -7.469 1.088 -2.200 1.00 45.12 34 ARG A O 16
ATOM 29023 N N . ILE A 1 35 ? -7.827 0.808 -0.018 1.00 64.40 35 ILE A N 16
ATOM 29024 C CA . ILE A 1 35 ? -6.691 -0.095 0.147 1.00 43.02 35 ILE A CA 16
ATOM 29025 C C . ILE A 1 35 ? -6.926 -1.395 -0.618 1.00 3.13 35 ILE A C 16
ATOM 29026 O O . ILE A 1 35 ? -6.071 -1.852 -1.380 1.00 15.45 35 ILE A O 16
ATOM 29042 N N . GLU A 1 36 ? -8.109 -1.953 -0.421 1.00 24.22 36 GLU A N 16
ATOM 29043 C CA . GLU A 1 36 ? -8.516 -3.221 -1.024 1.00 74.35 36 GLU A CA 16
ATOM 29044 C C . GLU A 1 36 ? -8.515 -3.160 -2.559 1.00 4.40 36 GLU A C 16
ATOM 29045 O O . GLU A 1 36 ? -8.440 -4.193 -3.225 1.00 21.44 36 GLU A O 16
ATOM 29057 N N . LYS A 1 37 ? -8.604 -1.954 -3.114 1.00 72.13 37 LYS A N 16
ATOM 29058 C CA . LYS A 1 37 ? -8.688 -1.778 -4.558 1.00 61.41 37 LYS A CA 16
ATOM 29059 C C . LYS A 1 37 ? -7.401 -1.176 -5.121 1.00 25.41 37 LYS A C 16
ATOM 29060 O O . LYS A 1 37 ? -6.855 -1.662 -6.108 1.00 61.32 37 LYS A O 16
ATOM 29079 N N . ASP A 1 38 ? -6.937 -0.111 -4.486 1.00 74.11 38 ASP A N 16
ATOM 29080 C CA . ASP A 1 38 ? -5.859 0.713 -5.026 1.00 1.02 38 ASP A CA 16
ATOM 29081 C C . ASP A 1 38 ? -4.500 0.148 -4.654 1.00 72.24 38 ASP A C 16
ATOM 29082 O O . ASP A 1 38 ? -3.574 0.134 -5.462 1.00 33.24 38 ASP A O 16
ATOM 29091 N N . ILE A 1 39 ? -4.395 -0.337 -3.427 1.00 64.31 39 ILE A N 16
ATOM 29092 C CA . ILE A 1 39 ? -3.124 -0.796 -2.897 1.00 63.33 39 ILE A CA 16
ATOM 29093 C C . ILE A 1 39 ? -2.925 -2.288 -3.141 1.00 65.23 39 ILE A C 16
ATOM 29094 O O . ILE A 1 39 ? -1.896 -2.708 -3.668 1.00 62.13 39 ILE A O 16
ATOM 29110 N N . LYS A 1 40 ? -3.910 -3.090 -2.761 1.00 25.42 40 LYS A N 16
ATOM 29111 C CA . LYS A 1 40 ? -3.792 -4.533 -2.901 1.00 53.22 40 LYS A CA 16
ATOM 29112 C C . LYS A 1 40 ? -5.000 -5.140 -3.616 1.00 35.32 40 LYS A C 16
ATOM 29113 O O . LYS A 1 40 ? -5.906 -5.687 -2.990 1.00 43.34 40 LYS A O 16
ATOM 29132 N N . PRO A 1 41 ? -5.024 -5.045 -4.955 1.00 61.03 41 PRO A N 16
ATOM 29133 C CA . PRO A 1 41 ? -6.117 -5.583 -5.766 1.00 50.34 41 PRO A CA 16
ATOM 29134 C C . PRO A 1 41 ? -6.109 -7.109 -5.811 1.00 1.02 41 PRO A C 16
ATOM 29135 O O . PRO A 1 41 ? -7.102 -7.756 -5.476 1.00 55.32 41 PRO A O 16
ATOM 29146 N N . ALA A 1 42 ? -4.983 -7.679 -6.223 1.00 60.54 42 ALA A N 16
ATOM 29147 C CA . ALA A 1 42 ? -4.867 -9.126 -6.350 1.00 11.11 42 ALA A CA 16
ATOM 29148 C C . ALA A 1 42 ? -3.800 -9.681 -5.417 1.00 74.32 42 ALA A C 16
ATOM 29149 O O . ALA A 1 42 ? -3.434 -10.857 -5.495 1.00 62.33 42 ALA A O 16
ATOM 29156 N N . ILE A 1 43 ? -3.317 -8.832 -4.529 1.00 30.31 43 ILE A N 16
ATOM 29157 C CA . ILE A 1 43 ? -2.279 -9.210 -3.585 1.00 12.11 43 ILE A CA 16
ATOM 29158 C C . ILE A 1 43 ? -2.805 -9.167 -2.150 1.00 42.12 43 ILE A C 16
ATOM 29159 O O . ILE A 1 43 ? -2.532 -8.237 -1.395 1.00 0.43 43 ILE A O 16
ATOM 29175 N N . GLY A 1 44 ? -3.597 -10.173 -1.795 1.00 61.25 44 GLY A N 16
ATOM 29176 C CA . GLY A 1 44 ? -4.141 -10.259 -0.454 1.00 30.40 44 GLY A CA 16
ATOM 29177 C C . GLY A 1 44 ? -3.347 -11.216 0.402 1.00 71.24 44 GLY A C 16
ATOM 29178 O O . GLY A 1 44 ? -2.881 -10.858 1.482 1.00 50.42 44 GLY A O 16
ATOM 29182 N N . SER A 1 45 ? -3.171 -12.433 -0.096 1.00 43.41 45 SER A N 16
ATOM 29183 C CA . SER A 1 45 ? -2.342 -13.428 0.574 1.00 64.13 45 SER A CA 16
ATOM 29184 C C . SER A 1 45 ? -0.869 -13.203 0.234 1.00 15.21 45 SER A C 16
ATOM 29185 O O . SER A 1 45 ? -0.073 -14.142 0.171 1.00 41.40 45 SER A O 16
ATOM 29193 N N . LEU A 1 46 ? -0.517 -11.946 0.028 1.00 72.42 46 LEU A N 16
ATOM 29194 C CA . LEU A 1 46 ? 0.838 -11.575 -0.316 1.00 24.04 46 LEU A CA 16
ATOM 29195 C C . LEU A 1 46 ? 1.638 -11.329 0.956 1.00 55.12 46 LEU A C 16
ATOM 29196 O O . LEU A 1 46 ? 1.402 -10.353 1.673 1.00 43.13 46 LEU A O 16
ATOM 29212 N N . LYS A 1 47 ? 2.546 -12.246 1.257 1.00 40.32 47 LYS A N 16
ATOM 29213 C CA . LYS A 1 47 ? 3.402 -12.130 2.419 1.00 3.21 47 LYS A CA 16
ATOM 29214 C C . LYS A 1 47 ? 4.304 -10.908 2.294 1.00 20.21 47 LYS A C 16
ATOM 29215 O O . LYS A 1 47 ? 4.705 -10.537 1.192 1.00 2.31 47 LYS A O 16
ATOM 29234 N N . VAL A 1 48 ? 4.624 -10.291 3.425 1.00 35.11 48 VAL A N 16
ATOM 29235 C CA . VAL A 1 48 ? 5.519 -9.136 3.449 1.00 45.11 48 VAL A CA 16
ATOM 29236 C C . VAL A 1 48 ? 6.904 -9.523 2.921 1.00 3.12 48 VAL A C 16
ATOM 29237 O O . VAL A 1 48 ? 7.659 -8.690 2.427 1.00 74.23 48 VAL A O 16
ATOM 29250 N N . GLU A 1 49 ? 7.212 -10.807 3.029 1.00 24.43 49 GLU A N 16
ATOM 29251 C CA . GLU A 1 49 ? 8.457 -11.368 2.521 1.00 35.10 49 GLU A CA 16
ATOM 29252 C C . GLU A 1 49 ? 8.423 -11.480 0.994 1.00 63.32 49 GLU A C 16
ATOM 29253 O O . GLU A 1 49 ? 9.456 -11.452 0.326 1.00 23.51 49 GLU A O 16
ATOM 29265 N N . ASP A 1 50 ? 7.220 -11.586 0.448 1.00 24.40 50 ASP A N 16
ATOM 29266 C CA . ASP A 1 50 ? 7.045 -11.914 -0.961 1.00 74.34 50 ASP A CA 16
ATOM 29267 C C . ASP A 1 50 ? 6.664 -10.679 -1.778 1.00 30.53 50 ASP A C 16
ATOM 29268 O O . ASP A 1 50 ? 6.572 -10.729 -3.007 1.00 10.01 50 ASP A O 16
ATOM 29277 N N . VAL A 1 51 ? 6.455 -9.562 -1.104 1.00 73.21 51 VAL A N 16
ATOM 29278 C CA . VAL A 1 51 ? 6.108 -8.335 -1.798 1.00 54.54 51 VAL A CA 16
ATOM 29279 C C . VAL A 1 51 ? 7.367 -7.577 -2.227 1.00 23.14 51 VAL A C 16
ATOM 29280 O O . VAL A 1 51 ? 7.891 -6.727 -1.513 1.00 13.42 51 VAL A O 16
ATOM 29293 N N . LYS A 1 52 ? 7.881 -7.933 -3.393 1.00 72.33 52 LYS A N 16
ATOM 29294 C CA . LYS A 1 52 ? 9.008 -7.220 -3.963 1.00 30.21 52 LYS A CA 16
ATOM 29295 C C . LYS A 1 52 ? 8.532 -5.964 -4.696 1.00 20.12 52 LYS A C 16
ATOM 29296 O O . LYS A 1 52 ? 7.379 -5.901 -5.134 1.00 55.35 52 LYS A O 16
ATOM 29315 N N . PRO A 1 53 ? 9.416 -4.953 -4.821 1.00 25.23 53 PRO A N 16
ATOM 29316 C CA . PRO A 1 53 ? 9.100 -3.639 -5.412 1.00 14.53 53 PRO A CA 16
ATOM 29317 C C . PRO A 1 53 ? 8.231 -3.690 -6.672 1.00 72.32 53 PRO A C 16
ATOM 29318 O O . PRO A 1 53 ? 7.341 -2.858 -6.840 1.00 60.32 53 PRO A O 16
ATOM 29329 N N . ARG A 1 54 ? 8.483 -4.655 -7.552 1.00 5.14 54 ARG A N 16
ATOM 29330 C CA . ARG A 1 54 ? 7.725 -4.776 -8.799 1.00 4.24 54 ARG A CA 16
ATOM 29331 C C . ARG A 1 54 ? 6.219 -4.914 -8.564 1.00 21.54 54 ARG A C 16
ATOM 29332 O O . ARG A 1 54 ? 5.420 -4.530 -9.418 1.00 1.14 54 ARG A O 16
ATOM 29353 N N . HIS A 1 55 ? 5.833 -5.447 -7.413 1.00 3.44 55 HIS A N 16
ATOM 29354 C CA . HIS A 1 55 ? 4.416 -5.567 -7.079 1.00 74.52 55 HIS A CA 16
ATOM 29355 C C . HIS A 1 55 ? 3.811 -4.187 -6.860 1.00 41.33 55 HIS A C 16
ATOM 29356 O O . HIS A 1 55 ? 2.724 -3.886 -7.346 1.00 64.24 55 HIS A O 16
ATOM 29371 N N . ILE A 1 56 ? 4.539 -3.345 -6.138 1.00 40.33 56 ILE A N 16
ATOM 29372 C CA . ILE A 1 56 ? 4.120 -1.968 -5.897 1.00 22.33 56 ILE A CA 16
ATOM 29373 C C . ILE A 1 56 ? 4.209 -1.164 -7.188 1.00 70.44 56 ILE A C 16
ATOM 29374 O O . ILE A 1 56 ? 3.383 -0.300 -7.468 1.00 55.53 56 ILE A O 16
ATOM 29390 N N . ASP A 1 57 ? 5.213 -1.480 -7.984 1.00 24.22 57 ASP A N 16
ATOM 29391 C CA . ASP A 1 57 ? 5.404 -0.846 -9.281 1.00 22.45 57 ASP A CA 16
ATOM 29392 C C . ASP A 1 57 ? 4.217 -1.131 -10.199 1.00 35.01 57 ASP A C 16
ATOM 29393 O O . ASP A 1 57 ? 3.794 -0.274 -10.981 1.00 20.33 57 ASP A O 16
ATOM 29402 N N . ASP A 1 58 ? 3.663 -2.330 -10.069 1.00 5.51 58 ASP A N 16
ATOM 29403 C CA . ASP A 1 58 ? 2.543 -2.756 -10.905 1.00 3.12 58 ASP A CA 16
ATOM 29404 C C . ASP A 1 58 ? 1.236 -2.090 -10.479 1.00 13.21 58 ASP A C 16
ATOM 29405 O O . ASP A 1 58 ? 0.380 -1.806 -11.314 1.00 44.45 58 ASP A O 16
ATOM 29414 N N . VAL A 1 59 ? 1.068 -1.832 -9.190 1.00 61.45 59 VAL A N 16
ATOM 29415 C CA . VAL A 1 59 ? -0.154 -1.187 -8.731 1.00 53.35 59 VAL A CA 16
ATOM 29416 C C . VAL A 1 59 ? -0.129 0.311 -9.048 1.00 73.33 59 VAL A C 16
ATOM 29417 O O . VAL A 1 59 ? -1.146 0.884 -9.433 1.00 73.15 59 VAL A O 16
ATOM 29430 N N . LEU A 1 60 ? 1.047 0.926 -8.946 1.00 51.30 60 LEU A N 16
ATOM 29431 C CA . LEU A 1 60 ? 1.195 2.361 -9.200 1.00 63.41 60 LEU A CA 16
ATOM 29432 C C . LEU A 1 60 ? 0.886 2.712 -10.654 1.00 32.35 60 LEU A C 16
ATOM 29433 O O . LEU A 1 60 ? 0.273 3.739 -10.936 1.00 32.21 60 LEU A O 16
ATOM 29449 N N . LYS A 1 61 ? 1.306 1.859 -11.576 1.00 41.44 61 LYS A N 16
ATOM 29450 C CA . LYS A 1 61 ? 1.030 2.081 -12.992 1.00 31.23 61 LYS A CA 16
ATOM 29451 C C . LYS A 1 61 ? -0.476 2.012 -13.252 1.00 34.51 61 LYS A C 16
ATOM 29452 O O . LYS A 1 61 ? -1.001 2.693 -14.133 1.00 31.31 61 LYS A O 16
ATOM 29471 N N . ALA A 1 62 ? -1.161 1.186 -12.467 1.00 41.30 62 ALA A N 16
ATOM 29472 C CA . ALA A 1 62 ? -2.597 1.008 -12.600 1.00 3.14 62 ALA A CA 16
ATOM 29473 C C . ALA A 1 62 ? -3.368 2.178 -11.992 1.00 51.21 62 ALA A C 16
ATOM 29474 O O . ALA A 1 62 ? -4.314 2.683 -12.596 1.00 71.45 62 ALA A O 16
ATOM 29481 N N . VAL A 1 63 ? -2.957 2.615 -10.804 1.00 33.32 63 VAL A N 16
ATOM 29482 C CA . VAL A 1 63 ? -3.650 3.695 -10.103 1.00 23.54 63 VAL A CA 16
ATOM 29483 C C . VAL A 1 63 ? -3.569 5.009 -10.884 1.00 4.22 63 VAL A C 16
ATOM 29484 O O . VAL A 1 63 ? -4.439 5.874 -10.759 1.00 21.12 63 VAL A O 16
ATOM 29497 N N . MET A 1 64 ? -2.529 5.143 -11.700 1.00 5.32 64 MET A N 16
ATOM 29498 C CA . MET A 1 64 ? -2.352 6.334 -12.524 1.00 2.13 64 MET A CA 16
ATOM 29499 C C . MET A 1 64 ? -3.302 6.324 -13.715 1.00 44.41 64 MET A C 16
ATOM 29500 O O . MET A 1 64 ? -3.941 7.330 -14.018 1.00 24.05 64 MET A O 16
ATOM 29514 N N . LYS A 1 65 ? -3.401 5.174 -14.374 1.00 72.51 65 LYS A N 16
ATOM 29515 C CA . LYS A 1 65 ? -4.147 5.062 -15.623 1.00 24.42 65 LYS A CA 16
ATOM 29516 C C . LYS A 1 65 ? -5.654 5.125 -15.392 1.00 4.41 65 LYS A C 16
ATOM 29517 O O . LYS A 1 65 ? -6.383 5.751 -16.165 1.00 33.24 65 LYS A O 16
ATOM 29536 N N . ARG A 1 66 ? -6.122 4.477 -14.334 1.00 73.31 66 ARG A N 16
ATOM 29537 C CA . ARG A 1 66 ? -7.549 4.450 -14.044 1.00 31.40 66 ARG A CA 16
ATOM 29538 C C . ARG A 1 66 ? -7.987 5.710 -13.306 1.00 24.34 66 ARG A C 16
ATOM 29539 O O . ARG A 1 66 ? -9.070 6.238 -13.556 1.00 41.55 66 ARG A O 16
ATOM 29560 N N . GLY A 1 67 ? -7.138 6.196 -12.413 1.00 75.11 67 GLY A N 16
ATOM 29561 C CA . GLY A 1 67 ? -7.499 7.339 -11.607 1.00 74.21 67 GLY A CA 16
ATOM 29562 C C . GLY A 1 67 ? -6.732 8.577 -11.998 1.00 22.34 67 GLY A C 16
ATOM 29563 O O . GLY A 1 67 ? -7.132 9.299 -12.913 1.00 2.12 67 GLY A O 16
ATOM 29567 N N . ALA A 1 68 ? -5.617 8.813 -11.323 1.00 43.31 68 ALA A N 16
ATOM 29568 C CA . ALA A 1 68 ? -4.810 9.998 -11.560 1.00 23.44 68 ALA A CA 16
ATOM 29569 C C . ALA A 1 68 ? -3.462 9.864 -10.863 1.00 44.31 68 ALA A C 16
ATOM 29570 O O . ALA A 1 68 ? -3.341 9.126 -9.885 1.00 24.11 68 ALA A O 16
ATOM 29577 N N . PRO A 1 69 ? -2.432 10.574 -11.354 1.00 21.54 69 PRO A N 16
ATOM 29578 C CA . PRO A 1 69 ? -1.097 10.571 -10.741 1.00 13.12 69 PRO A CA 16
ATOM 29579 C C . PRO A 1 69 ? -1.128 11.036 -9.287 1.00 54.02 69 PRO A C 16
ATOM 29580 O O . PRO A 1 69 ? -0.300 10.620 -8.475 1.00 1.31 69 PRO A O 16
ATOM 29591 N N . SER A 1 70 ? -2.095 11.891 -8.968 1.00 55.51 70 SER A N 16
ATOM 29592 C CA . SER A 1 70 ? -2.269 12.395 -7.611 1.00 20.44 70 SER A CA 16
ATOM 29593 C C . SER A 1 70 ? -2.546 11.252 -6.635 1.00 3.34 70 SER A C 16
ATOM 29594 O O . SER A 1 70 ? -2.081 11.267 -5.497 1.00 31.44 70 SER A O 16
ATOM 29602 N N . ILE A 1 71 ? -3.292 10.253 -7.098 1.00 32.45 71 ILE A N 16
ATOM 29603 C CA . ILE A 1 71 ? -3.623 9.104 -6.270 1.00 42.14 71 ILE A CA 16
ATOM 29604 C C . ILE A 1 71 ? -2.358 8.338 -5.908 1.00 30.51 71 ILE A C 16
ATOM 29605 O O . ILE A 1 71 ? -2.164 7.944 -4.759 1.00 51.43 71 ILE A O 16
ATOM 29621 N N . ALA A 1 72 ? -1.482 8.165 -6.892 1.00 43.12 72 ALA A N 16
ATOM 29622 C CA . ALA A 1 72 ? -0.222 7.462 -6.686 1.00 61.23 72 ALA A CA 16
ATOM 29623 C C . ALA A 1 72 ? 0.629 8.165 -5.636 1.00 23.31 72 ALA A C 16
ATOM 29624 O O . ALA A 1 72 ? 1.286 7.517 -4.828 1.00 14.33 72 ALA A O 16
ATOM 29631 N N . ASN A 1 73 ? 0.592 9.492 -5.648 1.00 42.20 73 ASN A N 16
ATOM 29632 C CA . ASN A 1 73 ? 1.338 10.303 -4.698 1.00 61.30 73 ASN A CA 16
ATOM 29633 C C . ASN A 1 73 ? 0.911 9.992 -3.265 1.00 21.41 73 ASN A C 16
ATOM 29634 O O . ASN A 1 73 ? 1.744 9.704 -2.402 1.00 14.51 73 ASN A O 16
ATOM 29645 N N . ASP A 1 74 ? -0.393 10.024 -3.021 1.00 25.20 74 ASP A N 16
ATOM 29646 C CA . ASP A 1 74 ? -0.927 9.730 -1.697 1.00 63.35 74 ASP A CA 16
ATOM 29647 C C . ASP A 1 74 ? -0.747 8.258 -1.344 1.00 31.02 74 ASP A C 16
ATOM 29648 O O . ASP A 1 74 ? -0.441 7.918 -0.197 1.00 14.11 74 ASP A O 16
ATOM 29657 N N . THR A 1 75 ? -0.932 7.384 -2.326 1.00 61.30 75 THR A N 16
ATOM 29658 C CA . THR A 1 75 ? -0.740 5.956 -2.119 1.00 34.22 75 THR A CA 16
ATOM 29659 C C . THR A 1 75 ? 0.713 5.654 -1.738 1.00 24.02 75 THR A C 16
ATOM 29660 O O . THR A 1 75 ? 0.963 4.842 -0.852 1.00 52.32 75 THR A O 16
ATOM 29671 N N . LEU A 1 76 ? 1.663 6.337 -2.382 1.00 22.14 76 LEU A N 16
ATOM 29672 C CA . LEU A 1 76 ? 3.085 6.178 -2.064 1.00 10.45 76 LEU A CA 16
ATOM 29673 C C . LEU A 1 76 ? 3.358 6.466 -0.591 1.00 45.32 76 LEU A C 16
ATOM 29674 O O . LEU A 1 76 ? 4.087 5.722 0.069 1.00 32.41 76 LEU A O 16
ATOM 29690 N N . ARG A 1 77 ? 2.764 7.541 -0.081 1.00 70.23 77 ARG A N 16
ATOM 29691 C CA . ARG A 1 77 ? 2.905 7.894 1.330 1.00 21.53 77 ARG A CA 16
ATOM 29692 C C . ARG A 1 77 ? 2.431 6.749 2.215 1.00 50.00 77 ARG A C 16
ATOM 29693 O O . ARG A 1 77 ? 3.132 6.331 3.139 1.00 24.33 77 ARG A O 16
ATOM 29714 N N . TRP A 1 78 ? 1.250 6.232 1.906 1.00 73.41 78 TRP A N 16
ATOM 29715 C CA . TRP A 1 78 ? 0.657 5.147 2.675 1.00 4.52 78 TRP A CA 16
ATOM 29716 C C . TRP A 1 78 ? 1.503 3.881 2.556 1.00 32.22 78 TRP A C 16
ATOM 29717 O O . TRP A 1 78 ? 1.734 3.183 3.542 1.00 62.21 78 TRP A O 16
ATOM 29738 N N . LEU A 1 79 ? 1.973 3.600 1.345 1.00 70.12 79 LEU A N 16
ATOM 29739 C CA . LEU A 1 79 ? 2.796 2.424 1.090 1.00 33.34 79 LEU A CA 16
ATOM 29740 C C . LEU A 1 79 ? 4.085 2.471 1.895 1.00 51.51 79 LEU A C 16
ATOM 29741 O O . LEU A 1 79 ? 4.440 1.503 2.571 1.00 63.33 79 LEU A O 16
ATOM 29757 N N . LYS A 1 80 ? 4.779 3.603 1.835 1.00 72.22 80 LYS A N 16
ATOM 29758 C CA . LYS A 1 80 ? 6.045 3.746 2.516 1.00 32.03 80 LYS A CA 16
ATOM 29759 C C . LYS A 1 80 ? 5.852 3.618 4.021 1.00 11.31 80 LYS A C 16
ATOM 29760 O O . LYS A 1 80 ? 6.643 2.964 4.691 1.00 33.32 80 LYS A O 16
ATOM 29779 N N . ARG A 1 81 ? 4.782 4.217 4.535 1.00 14.10 81 ARG A N 16
ATOM 29780 C CA . ARG A 1 81 ? 4.454 4.115 5.955 1.00 5.31 81 ARG A CA 16
ATOM 29781 C C . ARG A 1 81 ? 4.126 2.676 6.340 1.00 0.34 81 ARG A C 16
ATOM 29782 O O . ARG A 1 81 ? 4.566 2.182 7.378 1.00 40.33 81 ARG A O 16
ATOM 29803 N N . MET A 1 82 ? 3.348 2.011 5.493 1.00 75.44 82 MET A N 16
ATOM 29804 C CA . MET A 1 82 ? 2.944 0.630 5.734 1.00 1.21 82 MET A CA 16
ATOM 29805 C C . MET A 1 82 ? 4.162 -0.287 5.801 1.00 21.21 82 MET A C 16
ATOM 29806 O O . MET A 1 82 ? 4.278 -1.119 6.702 1.00 32.34 82 MET A O 16
ATOM 29820 N N . PHE A 1 83 ? 5.076 -0.122 4.859 1.00 61.44 83 PHE A N 16
ATOM 29821 C CA . PHE A 1 83 ? 6.297 -0.914 4.847 1.00 13.30 83 PHE A CA 16
ATOM 29822 C C . PHE A 1 83 ? 7.269 -0.428 5.916 1.00 52.11 83 PHE A C 16
ATOM 29823 O O . PHE A 1 83 ? 8.133 -1.178 6.372 1.00 34.40 83 PHE A O 16
ATOM 29840 N N . ASN A 1 84 ? 7.129 0.830 6.308 1.00 13.40 84 ASN A N 16
ATOM 29841 C CA . ASN A 1 84 ? 7.916 1.383 7.402 1.00 3.04 84 ASN A CA 16
ATOM 29842 C C . ASN A 1 84 ? 7.493 0.737 8.716 1.00 32.40 84 ASN A C 16
ATOM 29843 O O . ASN A 1 84 ? 8.314 0.515 9.601 1.00 14.14 84 ASN A O 16
ATOM 29854 N N . TYR A 1 85 ? 6.206 0.417 8.823 1.00 43.14 85 TYR A N 16
ATOM 29855 C CA . TYR A 1 85 ? 5.678 -0.298 9.978 1.00 45.31 85 TYR A CA 16
ATOM 29856 C C . TYR A 1 85 ? 6.329 -1.676 10.089 1.00 54.34 85 TYR A C 16
ATOM 29857 O O . TYR A 1 85 ? 6.565 -2.176 11.190 1.00 0.45 85 TYR A O 16
ATOM 29875 N N . ALA A 1 86 ? 6.624 -2.283 8.943 1.00 54.10 86 ALA A N 16
ATOM 29876 C CA . ALA A 1 86 ? 7.297 -3.576 8.914 1.00 53.23 86 ALA A CA 16
ATOM 29877 C C . ALA A 1 86 ? 8.721 -3.449 9.442 1.00 42.42 86 ALA A C 16
ATOM 29878 O O . ALA A 1 86 ? 9.248 -4.370 10.064 1.00 31.41 86 ALA A O 16
ATOM 29885 N N . ILE A 1 87 ? 9.333 -2.297 9.191 1.00 2.55 87 ILE A N 16
ATOM 29886 C CA . ILE A 1 87 ? 10.668 -2.008 9.706 1.00 3.42 87 ILE A CA 16
ATOM 29887 C C . ILE A 1 87 ? 10.577 -1.611 11.179 1.00 13.33 87 ILE A C 16
ATOM 29888 O O . ILE A 1 87 ? 11.462 -1.919 11.976 1.00 64.32 87 ILE A O 16
ATOM 29904 N N . LYS A 1 88 ? 9.486 -0.938 11.524 1.00 1.22 88 LYS A N 16
ATOM 29905 C CA . LYS A 1 88 ? 9.169 -0.599 12.908 1.00 43.11 88 LYS A CA 16
ATOM 29906 C C . LYS A 1 88 ? 9.045 -1.872 13.747 1.00 15.44 88 LYS A C 16
ATOM 29907 O O . LYS A 1 88 ? 9.607 -1.970 14.839 1.00 60.54 88 LYS A O 16
ATOM 29926 N N . ARG A 1 89 ? 8.324 -2.854 13.215 1.00 41.11 89 ARG A N 16
ATOM 29927 C CA . ARG A 1 89 ? 8.224 -4.164 13.851 1.00 31.10 89 ARG A CA 16
ATOM 29928 C C . ARG A 1 89 ? 9.525 -4.941 13.696 1.00 62.44 89 ARG A C 16
ATOM 29929 O O . ARG A 1 89 ? 9.721 -5.969 14.343 1.00 73.20 89 ARG A O 16
ATOM 29950 N N . HIS A 1 90 ? 10.399 -4.442 12.825 1.00 32.01 90 HIS A N 16
ATOM 29951 C CA . HIS A 1 90 ? 11.688 -5.075 12.549 1.00 4.44 90 HIS A CA 16
ATOM 29952 C C . HIS A 1 90 ? 11.496 -6.464 11.956 1.00 43.01 90 HIS A C 16
ATOM 29953 O O . HIS A 1 90 ? 12.208 -7.409 12.294 1.00 71.43 90 HIS A O 16
ATOM 29968 N N . ILE A 1 91 ? 10.537 -6.564 11.050 1.00 53.15 91 ILE A N 16
ATOM 29969 C CA . ILE A 1 91 ? 10.239 -7.815 10.371 1.00 74.50 91 ILE A CA 16
ATOM 29970 C C . ILE A 1 91 ? 11.176 -8.010 9.185 1.00 1.23 91 ILE A C 16
ATOM 29971 O O . ILE A 1 91 ? 11.951 -8.964 9.141 1.00 53.14 91 ILE A O 16
ATOM 29987 N N . ILE A 1 92 ? 11.114 -7.086 8.236 1.00 72.44 92 ILE A N 16
ATOM 29988 C CA . ILE A 1 92 ? 11.925 -7.178 7.031 1.00 61.21 92 ILE A CA 16
ATOM 29989 C C . ILE A 1 92 ? 12.863 -5.987 6.915 1.00 4.12 92 ILE A C 16
ATOM 29990 O O . ILE A 1 92 ? 12.631 -4.937 7.516 1.00 32.25 92 ILE A O 16
ATOM 30006 N N . GLU A 1 93 ? 13.912 -6.160 6.130 1.00 54.23 93 GLU A N 16
ATOM 30007 C CA . GLU A 1 93 ? 14.845 -5.086 5.844 1.00 31.44 93 GLU A CA 16
ATOM 30008 C C . GLU A 1 93 ? 14.958 -4.902 4.333 1.00 41.41 93 GLU A C 16
ATOM 30009 O O . GLU A 1 93 ? 15.820 -5.494 3.685 1.00 64.44 93 GLU A O 16
ATOM 30021 N N . TYR A 1 94 ? 14.043 -4.112 3.778 1.00 22.13 94 TYR A N 16
ATOM 30022 C CA . TYR A 1 94 ? 13.957 -3.904 2.333 1.00 55.54 94 TYR A CA 16
ATOM 30023 C C . TYR A 1 94 ? 13.204 -2.619 2.008 1.00 44.25 94 TYR A C 16
ATOM 30024 O O . TYR A 1 94 ? 13.737 -1.734 1.343 1.00 62.35 94 TYR A O 16
ATOM 30042 N N . ASN A 1 95 ? 11.965 -2.536 2.499 1.00 60.41 95 ASN A N 16
ATOM 30043 C CA . ASN A 1 95 ? 11.044 -1.449 2.170 1.00 62.14 95 ASN A CA 16
ATOM 30044 C C . ASN A 1 95 ? 10.770 -1.409 0.665 1.00 51.10 95 ASN A C 16
ATOM 30045 O O . ASN A 1 95 ? 11.419 -0.680 -0.082 1.00 53.03 95 ASN A O 16
ATOM 30056 N N . PRO A 1 96 ? 9.797 -2.215 0.205 1.00 30.44 96 PRO A N 16
ATOM 30057 C CA . PRO A 1 96 ? 9.457 -2.343 -1.222 1.00 41.01 96 PRO A CA 16
ATOM 30058 C C . PRO A 1 96 ? 8.853 -1.069 -1.820 1.00 42.01 96 PRO A C 16
ATOM 30059 O O . PRO A 1 96 ? 8.621 -0.994 -3.027 1.00 44.21 96 PRO A O 16
ATOM 30070 N N . ALA A 1 97 ? 8.607 -0.071 -0.977 1.00 13.35 97 ALA A N 16
ATOM 30071 C CA . ALA A 1 97 ? 8.053 1.201 -1.430 1.00 33.11 97 ALA A CA 16
ATOM 30072 C C . ALA A 1 97 ? 9.109 2.000 -2.186 1.00 40.24 97 ALA A C 16
ATOM 30073 O O . ALA A 1 97 ? 8.796 2.949 -2.904 1.00 3.42 97 ALA A O 16
ATOM 30080 N N . ALA A 1 98 ? 10.358 1.580 -2.037 1.00 50.25 98 ALA A N 16
ATOM 30081 C CA . ALA A 1 98 ? 11.488 2.212 -2.709 1.00 63.54 98 ALA A CA 16
ATOM 30082 C C . ALA A 1 98 ? 11.446 1.986 -4.221 1.00 3.22 98 ALA A C 16
ATOM 30083 O O . ALA A 1 98 ? 12.299 2.483 -4.956 1.00 42.30 98 ALA A O 16
ATOM 30090 N N . ALA A 1 99 ? 10.461 1.216 -4.671 1.00 14.30 99 ALA A N 16
ATOM 30091 C CA . ALA A 1 99 ? 10.278 0.929 -6.091 1.00 51.22 99 ALA A CA 16
ATOM 30092 C C . ALA A 1 99 ? 10.100 2.205 -6.906 1.00 10.23 99 ALA A C 16
ATOM 30093 O O . ALA A 1 99 ? 10.450 2.257 -8.087 1.00 25.14 99 ALA A O 16
ATOM 30100 N N . PHE A 1 100 ? 9.540 3.228 -6.282 1.00 25.21 100 PHE A N 16
ATOM 30101 C CA . PHE A 1 100 ? 9.316 4.494 -6.955 1.00 63.54 100 PHE A CA 16
ATOM 30102 C C . PHE A 1 100 ? 9.885 5.629 -6.118 1.00 13.43 100 PHE A C 16
ATOM 30103 O O . PHE A 1 100 ? 9.635 5.705 -4.916 1.00 20.43 100 PHE A O 16
ATOM 30120 N N . ASP A 1 101 ? 10.656 6.501 -6.751 1.00 22.33 101 ASP A N 16
ATOM 30121 C CA . ASP A 1 101 ? 11.269 7.619 -6.051 1.00 51.34 101 ASP A CA 16
ATOM 30122 C C . ASP A 1 101 ? 10.622 8.938 -6.455 1.00 23.34 101 ASP A C 16
ATOM 30123 O O . ASP A 1 101 ? 10.880 9.466 -7.540 1.00 65.31 101 ASP A O 16
ATOM 30132 N N . PRO A 1 102 ? 9.741 9.469 -5.602 1.00 64.14 102 PRO A N 16
ATOM 30133 C CA . PRO A 1 102 ? 9.131 10.770 -5.800 1.00 1.03 102 PRO A CA 16
ATOM 30134 C C . PRO A 1 102 ? 9.913 11.884 -5.108 1.00 30.31 102 PRO A C 16
ATOM 30135 O O . PRO A 1 102 ? 9.586 13.064 -5.245 1.00 73.11 102 PRO A O 16
ATOM 30146 N N . GLY A 1 103 ? 10.956 11.499 -4.382 1.00 54.30 103 GLY A N 16
ATOM 30147 C CA . GLY A 1 103 ? 11.701 12.448 -3.592 1.00 30.34 103 GLY A CA 16
ATOM 30148 C C . GLY A 1 103 ? 11.006 12.755 -2.283 1.00 33.00 103 GLY A C 16
ATOM 30149 O O . GLY A 1 103 ? 10.008 12.120 -1.933 1.00 21.23 103 GLY A O 16
ATOM 30153 N N . ASP A 1 104 ? 11.546 13.711 -1.551 1.00 54.21 104 ASP A N 16
ATOM 30154 C CA . ASP A 1 104 ? 10.943 14.163 -0.301 1.00 70.13 104 ASP A CA 16
ATOM 30155 C C . ASP A 1 104 ? 10.770 15.676 -0.322 1.00 60.33 104 ASP A C 16
ATOM 30156 O O . ASP A 1 104 ? 9.809 16.217 0.230 1.00 11.14 104 ASP A O 16
ATOM 30165 N N . ALA A 1 105 ? 11.705 16.356 -0.972 1.00 31.24 105 ALA A N 16
ATOM 30166 C CA . ALA A 1 105 ? 11.683 17.808 -1.053 1.00 22.42 105 ALA A CA 16
ATOM 30167 C C . ALA A 1 105 ? 12.336 18.284 -2.342 1.00 54.33 105 ALA A C 16
ATOM 30168 O O . ALA A 1 105 ? 13.546 18.142 -2.525 1.00 50.24 105 ALA A O 16
ATOM 30175 N N . GLY A 1 106 ? 11.533 18.834 -3.240 1.00 34.35 106 GLY A N 16
ATOM 30176 C CA . GLY A 1 106 ? 12.061 19.325 -4.494 1.00 55.54 106 GLY A CA 16
ATOM 30177 C C . GLY A 1 106 ? 11.063 20.169 -5.256 1.00 10.12 106 GLY A C 16
ATOM 30178 O O . GLY A 1 106 ? 9.974 19.706 -5.589 1.00 65.14 106 GLY A O 16
ATOM 30182 N N . GLY A 1 107 ? 11.430 21.417 -5.502 1.00 51.24 107 GLY A N 16
ATOM 30183 C CA . GLY A 1 107 ? 10.611 22.293 -6.306 1.00 2.43 107 GLY A CA 16
ATOM 30184 C C . GLY A 1 107 ? 11.340 23.582 -6.601 1.00 5.21 107 GLY A C 16
ATOM 30185 O O . GLY A 1 107 ? 11.641 23.890 -7.755 1.00 5.24 107 GLY A O 16
ATOM 30189 N N . LYS A 1 108 ? 11.631 24.322 -5.540 1.00 13.42 108 LYS A N 16
ATOM 30190 C CA . LYS A 1 108 ? 12.410 25.549 -5.629 1.00 34.23 108 LYS A CA 16
ATOM 30191 C C . LYS A 1 108 ? 12.721 26.080 -4.232 1.00 31.14 108 LYS A C 16
ATOM 30192 O O . LYS A 1 108 ? 13.866 26.418 -3.938 1.00 41.24 108 LYS A O 16
ATOM 30211 N N . LEU A 1 109 ? 11.688 26.126 -3.383 1.00 11.21 109 LEU A N 16
ATOM 30212 C CA . LEU A 1 109 ? 11.797 26.599 -1.998 1.00 33.30 109 LEU A CA 16
ATOM 30213 C C . LEU A 1 109 ? 12.638 27.875 -1.887 1.00 35.51 109 LEU A C 16
ATOM 30214 O O . LEU A 1 109 ? 13.792 27.845 -1.454 1.00 32.53 109 LEU A O 16
ATOM 30230 N N . GLU A 1 110 ? 12.054 28.994 -2.287 1.00 52.44 110 GLU A N 16
ATOM 30231 C CA . GLU A 1 110 ? 12.744 30.270 -2.223 1.00 42.14 110 GLU A CA 16
ATOM 30232 C C . GLU A 1 110 ? 12.052 31.199 -1.239 1.00 4.55 110 GLU A C 16
ATOM 30233 O O . GLU A 1 110 ? 10.904 30.972 -0.855 1.00 15.43 110 GLU A O 16
ATOM 30245 N N . HIS A 1 111 ? 12.761 32.238 -0.832 1.00 64.03 111 HIS A N 16
ATOM 30246 C CA . HIS A 1 111 ? 12.185 33.295 -0.016 1.00 22.20 111 HIS A CA 16
ATOM 30247 C C . HIS A 1 111 ? 12.761 34.635 -0.443 1.00 22.13 111 HIS A C 16
ATOM 30248 O O . HIS A 1 111 ? 13.922 34.938 -0.162 1.00 35.04 111 HIS A O 16
ATOM 30263 N N . HIS A 1 112 ? 11.969 35.421 -1.154 1.00 52.44 112 HIS A N 16
ATOM 30264 C CA . HIS A 1 112 ? 12.420 36.736 -1.584 1.00 44.34 112 HIS A CA 16
ATOM 30265 C C . HIS A 1 112 ? 11.850 37.812 -0.674 1.00 2.55 112 HIS A C 16
ATOM 30266 O O . HIS A 1 112 ? 10.641 37.894 -0.458 1.00 72.41 112 HIS A O 16
ATOM 30281 N N . HIS A 1 113 ? 12.742 38.616 -0.123 1.00 65.12 113 HIS A N 16
ATOM 30282 C CA . HIS A 1 113 ? 12.369 39.634 0.844 1.00 52.45 113 HIS A CA 16
ATOM 30283 C C . HIS A 1 113 ? 12.829 41.004 0.361 1.00 25.23 113 HIS A C 16
ATOM 30284 O O . HIS A 1 113 ? 13.999 41.190 0.023 1.00 11.03 113 HIS A O 16
ATOM 30299 N N . HIS A 1 114 ? 11.906 41.949 0.308 1.00 33.23 114 HIS A N 16
ATOM 30300 C CA . HIS A 1 114 ? 12.225 43.303 -0.119 1.00 21.54 114 HIS A CA 16
ATOM 30301 C C . HIS A 1 114 ? 12.577 44.195 1.061 1.00 41.40 114 HIS A C 16
ATOM 30302 O O . HIS A 1 114 ? 11.794 44.342 1.999 1.00 4.23 114 HIS A O 16
ATOM 30317 N N . HIS A 1 115 ? 13.765 44.775 1.008 1.00 31.22 115 HIS A N 16
ATOM 30318 C CA . HIS A 1 115 ? 14.169 45.797 1.956 1.00 24.54 115 HIS A CA 16
ATOM 30319 C C . HIS A 1 115 ? 14.654 47.011 1.182 1.00 61.25 115 HIS A C 16
ATOM 30320 O O . HIS A 1 115 ? 15.666 46.946 0.481 1.00 3.53 115 HIS A O 16
ATOM 30335 N N . HIS A 1 116 ? 13.926 48.105 1.300 1.00 1.12 116 HIS A N 16
ATOM 30336 C CA . HIS A 1 116 ? 14.223 49.309 0.538 1.00 72.33 116 HIS A CA 16
ATOM 30337 C C . HIS A 1 116 ? 15.181 50.206 1.315 1.00 50.44 116 HIS A C 16
ATOM 30338 O O . HIS A 1 116 ? 15.472 49.946 2.485 1.00 14.35 116 HIS A O 16
ATOM 30353 N N . MET A 1 1 ? -4.736 -9.119 13.198 1.00 61.10 1 MET A N 17
ATOM 30354 C CA . MET A 1 1 ? -5.482 -10.248 13.804 1.00 50.50 1 MET A CA 17
ATOM 30355 C C . MET A 1 1 ? -4.544 -11.417 14.121 1.00 71.43 1 MET A C 17
ATOM 30356 O O . MET A 1 1 ? -4.600 -11.972 15.218 1.00 2.23 1 MET A O 17
ATOM 30372 N N . ALA A 1 2 ? -3.704 -11.793 13.145 1.00 33.34 2 ALA A N 17
ATOM 30373 C CA . ALA A 1 2 ? -2.668 -12.827 13.318 1.00 62.40 2 ALA A CA 17
ATOM 30374 C C . ALA A 1 2 ? -3.258 -14.233 13.340 1.00 53.23 2 ALA A C 17
ATOM 30375 O O . ALA A 1 2 ? -2.953 -15.058 12.473 1.00 71.41 2 ALA A O 17
ATOM 30382 N N . GLU A 1 3 ? -4.087 -14.490 14.343 1.00 42.13 3 GLU A N 17
ATOM 30383 C CA . GLU A 1 3 ? -4.781 -15.770 14.507 1.00 74.42 3 GLU A CA 17
ATOM 30384 C C . GLU A 1 3 ? -3.826 -16.903 14.872 1.00 13.13 3 GLU A C 17
ATOM 30385 O O . GLU A 1 3 ? -3.710 -17.289 16.036 1.00 14.41 3 GLU A O 17
ATOM 30397 N N . LYS A 1 4 ? -3.134 -17.426 13.870 1.00 64.42 4 LYS A N 17
ATOM 30398 C CA . LYS A 1 4 ? -2.347 -18.634 14.034 1.00 1.12 4 LYS A CA 17
ATOM 30399 C C . LYS A 1 4 ? -0.858 -18.315 14.149 1.00 22.53 4 LYS A C 17
ATOM 30400 O O . LYS A 1 4 ? -0.236 -18.609 15.169 1.00 74.12 4 LYS A O 17
ATOM 30419 N N . ASN A 1 5 ? -0.304 -17.689 13.122 1.00 1.21 5 ASN A N 17
ATOM 30420 C CA . ASN A 1 5 ? 1.120 -17.379 13.078 1.00 3.32 5 ASN A CA 17
ATOM 30421 C C . ASN A 1 5 ? 1.420 -16.556 11.837 1.00 4.42 5 ASN A C 17
ATOM 30422 O O . ASN A 1 5 ? 0.905 -16.856 10.757 1.00 44.15 5 ASN A O 17
ATOM 30433 N N . ALA A 1 6 ? 2.218 -15.505 12.013 1.00 45.14 6 ALA A N 17
ATOM 30434 C CA . ALA A 1 6 ? 2.676 -14.663 10.907 1.00 41.11 6 ALA A CA 17
ATOM 30435 C C . ALA A 1 6 ? 1.531 -13.890 10.252 1.00 33.15 6 ALA A C 17
ATOM 30436 O O . ALA A 1 6 ? 0.378 -13.952 10.692 1.00 65.34 6 ALA A O 17
ATOM 30443 N N . TYR A 1 7 ? 1.867 -13.144 9.207 1.00 71.42 7 TYR A N 17
ATOM 30444 C CA . TYR A 1 7 ? 0.900 -12.327 8.491 1.00 40.15 7 TYR A CA 17
ATOM 30445 C C . TYR A 1 7 ? 1.166 -12.413 6.994 1.00 73.31 7 TYR A C 17
ATOM 30446 O O . TYR A 1 7 ? 2.168 -12.987 6.568 1.00 14.00 7 TYR A O 17
ATOM 30464 N N . THR A 1 8 ? 0.270 -11.851 6.203 1.00 0.13 8 THR A N 17
ATOM 30465 C CA . THR A 1 8 ? 0.534 -11.630 4.794 1.00 62.24 8 THR A CA 17
ATOM 30466 C C . THR A 1 8 ? 0.522 -10.131 4.533 1.00 64.12 8 THR A C 17
ATOM 30467 O O . THR A 1 8 ? 0.358 -9.345 5.470 1.00 44.44 8 THR A O 17
ATOM 30478 N N . VAL A 1 9 ? 0.683 -9.728 3.279 1.00 52.31 9 VAL A N 17
ATOM 30479 C CA . VAL A 1 9 ? 0.647 -8.312 2.932 1.00 20.22 9 VAL A CA 17
ATOM 30480 C C . VAL A 1 9 ? -0.735 -7.717 3.228 1.00 14.54 9 VAL A C 17
ATOM 30481 O O . VAL A 1 9 ? -0.852 -6.549 3.603 1.00 11.54 9 VAL A O 17
ATOM 30494 N N . ALA A 1 10 ? -1.775 -8.539 3.105 1.00 42.51 10 ALA A N 17
ATOM 30495 C CA . ALA A 1 10 ? -3.132 -8.093 3.394 1.00 11.44 10 ALA A CA 17
ATOM 30496 C C . ALA A 1 10 ? -3.331 -7.893 4.891 1.00 3.02 10 ALA A C 17
ATOM 30497 O O . ALA A 1 10 ? -3.777 -6.833 5.325 1.00 65.32 10 ALA A O 17
ATOM 30504 N N . GLN A 1 11 ? -2.981 -8.909 5.680 1.00 31.41 11 GLN A N 17
ATOM 30505 C CA . GLN A 1 11 ? -3.144 -8.834 7.129 1.00 62.24 11 GLN A CA 17
ATOM 30506 C C . GLN A 1 11 ? -2.306 -7.706 7.722 1.00 30.34 11 GLN A C 17
ATOM 30507 O O . GLN A 1 11 ? -2.697 -7.103 8.719 1.00 14.32 11 GLN A O 17
ATOM 30521 N N . LEU A 1 12 ? -1.162 -7.426 7.105 1.00 5.21 12 LEU A N 17
ATOM 30522 C CA . LEU A 1 12 ? -0.293 -6.338 7.546 1.00 23.04 12 LEU A CA 17
ATOM 30523 C C . LEU A 1 12 ? -1.027 -5.000 7.464 1.00 64.23 12 LEU A C 17
ATOM 30524 O O . LEU A 1 12 ? -0.997 -4.202 8.403 1.00 20.32 12 LEU A O 17
ATOM 30540 N N . ALA A 1 13 ? -1.703 -4.776 6.343 1.00 41.12 13 ALA A N 17
ATOM 30541 C CA . ALA A 1 13 ? -2.436 -3.538 6.120 1.00 63.41 13 ALA A CA 17
ATOM 30542 C C . ALA A 1 13 ? -3.610 -3.408 7.084 1.00 21.32 13 ALA A C 17
ATOM 30543 O O . ALA A 1 13 ? -3.823 -2.352 7.677 1.00 10.45 13 ALA A O 17
ATOM 30550 N N . ASP A 1 14 ? -4.363 -4.489 7.243 1.00 74.33 14 ASP A N 17
ATOM 30551 C CA . ASP A 1 14 ? -5.538 -4.486 8.110 1.00 64.35 14 ASP A CA 17
ATOM 30552 C C . ASP A 1 14 ? -5.145 -4.421 9.586 1.00 4.53 14 ASP A C 17
ATOM 30553 O O . ASP A 1 14 ? -5.911 -3.936 10.419 1.00 34.31 14 ASP A O 17
ATOM 30562 N N . GLU A 1 15 ? -3.953 -4.910 9.913 1.00 40.34 15 GLU A N 17
ATOM 30563 C CA . GLU A 1 15 ? -3.430 -4.786 11.269 1.00 11.14 15 GLU A CA 17
ATOM 30564 C C . GLU A 1 15 ? -3.037 -3.335 11.529 1.00 44.25 15 GLU A C 17
ATOM 30565 O O . GLU A 1 15 ? -3.304 -2.780 12.597 1.00 11.13 15 GLU A O 17
ATOM 30577 N N . TYR A 1 16 ? -2.418 -2.724 10.529 1.00 24.41 16 TYR A N 17
ATOM 30578 C CA . TYR A 1 16 ? -2.051 -1.315 10.588 1.00 44.43 16 TYR A CA 17
ATOM 30579 C C . TYR A 1 16 ? -3.309 -0.450 10.673 1.00 64.41 16 TYR A C 17
ATOM 30580 O O . TYR A 1 16 ? -3.328 0.574 11.360 1.00 63.15 16 TYR A O 17
ATOM 30598 N N . PHE A 1 17 ? -4.357 -0.886 9.975 1.00 30.02 17 PHE A N 17
ATOM 30599 C CA . PHE A 1 17 ? -5.660 -0.222 10.001 1.00 13.13 17 PHE A CA 17
ATOM 30600 C C . PHE A 1 17 ? -6.183 -0.098 11.429 1.00 4.32 17 PHE A C 17
ATOM 30601 O O . PHE A 1 17 ? -6.548 0.987 11.878 1.00 13.42 17 PHE A O 17
ATOM 30618 N N . GLU A 1 18 ? -6.188 -1.215 12.138 1.00 32.24 18 GLU A N 17
ATOM 30619 C CA . GLU A 1 18 ? -6.711 -1.277 13.497 1.00 34.11 18 GLU A CA 17
ATOM 30620 C C . GLU A 1 18 ? -5.982 -0.325 14.442 1.00 3.23 18 GLU A C 17
ATOM 30621 O O . GLU A 1 18 ? -6.520 0.062 15.480 1.00 65.24 18 GLU A O 17
ATOM 30633 N N . ARG A 1 19 ? -4.760 0.040 14.089 1.00 22.41 19 ARG A N 17
ATOM 30634 C CA . ARG A 1 19 ? -3.922 0.832 14.973 1.00 10.34 19 ARG A CA 17
ATOM 30635 C C . ARG A 1 19 ? -3.862 2.302 14.554 1.00 61.25 19 ARG A C 17
ATOM 30636 O O . ARG A 1 19 ? -4.205 3.188 15.335 1.00 21.33 19 ARG A O 17
ATOM 30657 N N . MET A 1 20 ? -3.456 2.563 13.318 1.00 71.23 20 MET A N 17
ATOM 30658 C CA . MET A 1 20 ? -3.212 3.937 12.871 1.00 0.03 20 MET A CA 17
ATOM 30659 C C . MET A 1 20 ? -4.507 4.628 12.439 1.00 2.15 20 MET A C 17
ATOM 30660 O O . MET A 1 20 ? -4.636 5.847 12.543 1.00 25.33 20 MET A O 17
ATOM 30674 N N . ILE A 1 21 ? -5.469 3.842 11.980 1.00 2.52 21 ILE A N 17
ATOM 30675 C CA . ILE A 1 21 ? -6.756 4.372 11.533 1.00 72.20 21 ILE A CA 17
ATOM 30676 C C . ILE A 1 21 ? -7.686 4.561 12.730 1.00 33.30 21 ILE A C 17
ATOM 30677 O O . ILE A 1 21 ? -8.619 5.356 12.690 1.00 43.04 21 ILE A O 17
ATOM 30693 N N . ALA A 1 22 ? -7.387 3.863 13.819 1.00 44.31 22 ALA A N 17
ATOM 30694 C CA . ALA A 1 22 ? -8.177 3.978 15.042 1.00 44.22 22 ALA A CA 17
ATOM 30695 C C . ALA A 1 22 ? -7.958 5.329 15.721 1.00 41.35 22 ALA A C 17
ATOM 30696 O O . ALA A 1 22 ? -8.771 5.767 16.537 1.00 32.23 22 ALA A O 17
ATOM 30703 N N . GLY A 1 23 ? -6.855 5.987 15.381 1.00 74.04 23 GLY A N 17
ATOM 30704 C CA . GLY A 1 23 ? -6.552 7.283 15.958 1.00 32.55 23 GLY A CA 17
ATOM 30705 C C . GLY A 1 23 ? -7.419 8.380 15.376 1.00 63.13 23 GLY A C 17
ATOM 30706 O O . GLY A 1 23 ? -8.454 8.730 15.942 1.00 75.22 23 GLY A O 17
ATOM 30710 N N . ARG A 1 24 ? -6.998 8.916 14.243 1.00 44.51 24 ARG A N 17
ATOM 30711 C CA . ARG A 1 24 ? -7.756 9.935 13.547 1.00 60.14 24 ARG A CA 17
ATOM 30712 C C . ARG A 1 24 ? -7.697 9.674 12.053 1.00 53.45 24 ARG A C 17
ATOM 30713 O O . ARG A 1 24 ? -6.665 9.825 11.402 1.00 64.21 24 ARG A O 17
ATOM 30734 N N . TRP A 1 25 ? -8.814 9.242 11.537 1.00 22.32 25 TRP A N 17
ATOM 30735 C CA . TRP A 1 25 ? -8.904 8.798 10.158 1.00 0.24 25 TRP A CA 17
ATOM 30736 C C . TRP A 1 25 ? -9.883 9.661 9.360 1.00 0.04 25 TRP A C 17
ATOM 30737 O O . TRP A 1 25 ? -9.724 9.823 8.150 1.00 30.13 25 TRP A O 17
ATOM 30758 N N . LYS A 1 26 ? -10.900 10.197 10.048 1.00 64.13 26 LYS A N 17
ATOM 30759 C CA . LYS A 1 26 ? -11.791 11.230 9.505 1.00 13.21 26 LYS A CA 17
ATOM 30760 C C . LYS A 1 26 ? -12.707 10.736 8.375 1.00 72.42 26 LYS A C 17
ATOM 30761 O O . LYS A 1 26 ? -13.755 11.329 8.126 1.00 21.13 26 LYS A O 17
ATOM 30780 N N . HIS A 1 27 ? -12.337 9.661 7.704 1.00 35.15 27 HIS A N 17
ATOM 30781 C CA . HIS A 1 27 ? -13.090 9.192 6.551 1.00 15.42 27 HIS A CA 17
ATOM 30782 C C . HIS A 1 27 ? -12.913 7.692 6.359 1.00 44.12 27 HIS A C 17
ATOM 30783 O O . HIS A 1 27 ? -12.091 7.242 5.563 1.00 71.55 27 HIS A O 17
ATOM 30798 N N . PRO A 1 28 ? -13.688 6.904 7.113 1.00 73.34 28 PRO A N 17
ATOM 30799 C CA . PRO A 1 28 ? -13.629 5.435 7.082 1.00 14.15 28 PRO A CA 17
ATOM 30800 C C . PRO A 1 28 ? -13.825 4.862 5.681 1.00 64.42 28 PRO A C 17
ATOM 30801 O O . PRO A 1 28 ? -13.130 3.930 5.274 1.00 72.30 28 PRO A O 17
ATOM 30812 N N . ASN A 1 29 ? -14.766 5.435 4.949 1.00 51.01 29 ASN A N 17
ATOM 30813 C CA . ASN A 1 29 ? -15.068 4.990 3.596 1.00 4.34 29 ASN A CA 17
ATOM 30814 C C . ASN A 1 29 ? -13.916 5.302 2.646 1.00 42.51 29 ASN A C 17
ATOM 30815 O O . ASN A 1 29 ? -13.552 4.478 1.808 1.00 23.01 29 ASN A O 17
ATOM 30826 N N . ILE A 1 30 ? -13.325 6.478 2.801 1.00 70.04 30 ILE A N 17
ATOM 30827 C CA . ILE A 1 30 ? -12.248 6.911 1.922 1.00 64.34 30 ILE A CA 17
ATOM 30828 C C . ILE A 1 30 ? -10.944 6.179 2.244 1.00 50.42 30 ILE A C 17
ATOM 30829 O O . ILE A 1 30 ? -10.191 5.815 1.340 1.00 1.14 30 ILE A O 17
ATOM 30845 N N . VAL A 1 31 ? -10.685 5.950 3.527 1.00 72.22 31 VAL A N 17
ATOM 30846 C CA . VAL A 1 31 ? -9.459 5.275 3.929 1.00 31.53 31 VAL A CA 17
ATOM 30847 C C . VAL A 1 31 ? -9.493 3.805 3.502 1.00 33.44 31 VAL A C 17
ATOM 30848 O O . VAL A 1 31 ? -8.506 3.286 2.984 1.00 4.33 31 VAL A O 17
ATOM 30861 N N . ARG A 1 32 ? -10.640 3.146 3.673 1.00 71.22 32 ARG A N 17
ATOM 30862 C CA . ARG A 1 32 ? -10.791 1.768 3.220 1.00 31.24 32 ARG A CA 17
ATOM 30863 C C . ARG A 1 32 ? -10.737 1.696 1.701 1.00 72.50 32 ARG A C 17
ATOM 30864 O O . ARG A 1 32 ? -10.281 0.707 1.141 1.00 55.30 32 ARG A O 17
ATOM 30885 N N . SER A 1 33 ? -11.195 2.756 1.041 1.00 34.45 33 SER A N 17
ATOM 30886 C CA . SER A 1 33 ? -11.125 2.841 -0.411 1.00 3.12 33 SER A CA 17
ATOM 30887 C C . SER A 1 33 ? -9.682 2.673 -0.875 1.00 54.44 33 SER A C 17
ATOM 30888 O O . SER A 1 33 ? -9.403 1.932 -1.813 1.00 1.04 33 SER A O 17
ATOM 30896 N N . ARG A 1 34 ? -8.762 3.333 -0.187 1.00 61.15 34 ARG A N 17
ATOM 30897 C CA . ARG A 1 34 ? -7.352 3.259 -0.547 1.00 2.23 34 ARG A CA 17
ATOM 30898 C C . ARG A 1 34 ? -6.722 1.967 -0.047 1.00 22.14 34 ARG A C 17
ATOM 30899 O O . ARG A 1 34 ? -5.881 1.382 -0.713 1.00 45.24 34 ARG A O 17
ATOM 30920 N N . ILE A 1 35 ? -7.137 1.502 1.117 1.00 44.44 35 ILE A N 17
ATOM 30921 C CA . ILE A 1 35 ? -6.579 0.274 1.664 1.00 23.25 35 ILE A CA 17
ATOM 30922 C C . ILE A 1 35 ? -7.001 -0.944 0.836 1.00 71.20 35 ILE A C 17
ATOM 30923 O O . ILE A 1 35 ? -6.176 -1.795 0.505 1.00 13.10 35 ILE A O 17
ATOM 30939 N N . GLU A 1 36 ? -8.270 -1.009 0.466 1.00 72.22 36 GLU A N 17
ATOM 30940 C CA . GLU A 1 36 ? -8.788 -2.178 -0.234 1.00 12.00 36 GLU A CA 17
ATOM 30941 C C . GLU A 1 36 ? -8.481 -2.131 -1.729 1.00 64.22 36 GLU A C 17
ATOM 30942 O O . GLU A 1 36 ? -8.252 -3.166 -2.349 1.00 31.04 36 GLU A O 17
ATOM 30954 N N . LYS A 1 37 ? -8.476 -0.939 -2.308 1.00 42.13 37 LYS A N 17
ATOM 30955 C CA . LYS A 1 37 ? -8.280 -0.801 -3.748 1.00 3.32 37 LYS A CA 17
ATOM 30956 C C . LYS A 1 37 ? -6.819 -0.519 -4.113 1.00 31.34 37 LYS A C 17
ATOM 30957 O O . LYS A 1 37 ? -6.321 -1.029 -5.122 1.00 2.33 37 LYS A O 17
ATOM 30976 N N . ASP A 1 38 ? -6.132 0.287 -3.310 1.00 12.41 38 ASP A N 17
ATOM 30977 C CA . ASP A 1 38 ? -4.730 0.610 -3.586 1.00 11.32 38 ASP A CA 17
ATOM 30978 C C . ASP A 1 38 ? -3.794 -0.402 -2.937 1.00 11.22 38 ASP A C 17
ATOM 30979 O O . ASP A 1 38 ? -2.915 -0.952 -3.595 1.00 41.15 38 ASP A O 17
ATOM 30988 N N . ILE A 1 39 ? -3.988 -0.649 -1.647 1.00 13.35 39 ILE A N 17
ATOM 30989 C CA . ILE A 1 39 ? -3.066 -1.486 -0.885 1.00 13.34 39 ILE A CA 17
ATOM 30990 C C . ILE A 1 39 ? -3.213 -2.966 -1.242 1.00 12.33 39 ILE A C 17
ATOM 30991 O O . ILE A 1 39 ? -2.218 -3.654 -1.463 1.00 62.53 39 ILE A O 17
ATOM 31007 N N . LYS A 1 40 ? -4.446 -3.462 -1.308 1.00 3.34 40 LYS A N 17
ATOM 31008 C CA . LYS A 1 40 ? -4.669 -4.861 -1.680 1.00 63.33 40 LYS A CA 17
ATOM 31009 C C . LYS A 1 40 ? -5.473 -4.987 -2.979 1.00 62.21 40 LYS A C 17
ATOM 31010 O O . LYS A 1 40 ? -6.624 -5.428 -2.955 1.00 14.34 40 LYS A O 17
ATOM 31029 N N . PRO A 1 41 ? -4.895 -4.605 -4.135 1.00 25.12 41 PRO A N 17
ATOM 31030 C CA . PRO A 1 41 ? -5.574 -4.750 -5.423 1.00 21.53 41 PRO A CA 17
ATOM 31031 C C . PRO A 1 41 ? -5.565 -6.201 -5.902 1.00 24.14 41 PRO A C 17
ATOM 31032 O O . PRO A 1 41 ? -6.613 -6.785 -6.172 1.00 2.31 41 PRO A O 17
ATOM 31043 N N . ALA A 1 42 ? -4.369 -6.772 -5.994 1.00 34.52 42 ALA A N 17
ATOM 31044 C CA . ALA A 1 42 ? -4.202 -8.167 -6.373 1.00 63.22 42 ALA A CA 17
ATOM 31045 C C . ALA A 1 42 ? -3.162 -8.830 -5.485 1.00 55.40 42 ALA A C 17
ATOM 31046 O O . ALA A 1 42 ? -2.798 -9.987 -5.679 1.00 51.40 42 ALA A O 17
ATOM 31053 N N . ILE A 1 43 ? -2.697 -8.080 -4.500 1.00 72.13 43 ILE A N 17
ATOM 31054 C CA . ILE A 1 43 ? -1.694 -8.566 -3.569 1.00 31.44 43 ILE A CA 17
ATOM 31055 C C . ILE A 1 43 ? -2.263 -8.622 -2.156 1.00 61.12 43 ILE A C 17
ATOM 31056 O O . ILE A 1 43 ? -2.198 -7.657 -1.399 1.00 31.23 43 ILE A O 17
ATOM 31072 N N . GLY A 1 44 ? -2.870 -9.751 -1.827 1.00 44.15 44 GLY A N 17
ATOM 31073 C CA . GLY A 1 44 ? -3.422 -9.939 -0.501 1.00 33.41 44 GLY A CA 17
ATOM 31074 C C . GLY A 1 44 ? -2.915 -11.212 0.138 1.00 4.12 44 GLY A C 17
ATOM 31075 O O . GLY A 1 44 ? -2.392 -11.197 1.253 1.00 23.23 44 GLY A O 17
ATOM 31079 N N . SER A 1 45 ? -3.055 -12.316 -0.578 1.00 30.33 45 SER A N 17
ATOM 31080 C CA . SER A 1 45 ? -2.540 -13.599 -0.126 1.00 43.51 45 SER A CA 17
ATOM 31081 C C . SER A 1 45 ? -1.061 -13.744 -0.482 1.00 1.14 45 SER A C 17
ATOM 31082 O O . SER A 1 45 ? -0.475 -14.822 -0.361 1.00 15.24 45 SER A O 17
ATOM 31090 N N . LEU A 1 46 ? -0.463 -12.644 -0.918 1.00 50.41 46 LEU A N 17
ATOM 31091 C CA . LEU A 1 46 ? 0.947 -12.623 -1.261 1.00 62.54 46 LEU A CA 17
ATOM 31092 C C . LEU A 1 46 ? 1.789 -12.651 0.009 1.00 44.31 46 LEU A C 17
ATOM 31093 O O . LEU A 1 46 ? 1.478 -11.959 0.984 1.00 33.10 46 LEU A O 17
ATOM 31109 N N . LYS A 1 47 ? 2.831 -13.471 0.006 1.00 75.51 47 LYS A N 17
ATOM 31110 C CA . LYS A 1 47 ? 3.725 -13.570 1.146 1.00 75.12 47 LYS A CA 17
ATOM 31111 C C . LYS A 1 47 ? 4.409 -12.230 1.392 1.00 3.03 47 LYS A C 17
ATOM 31112 O O . LYS A 1 47 ? 4.711 -11.499 0.447 1.00 5.42 47 LYS A O 17
ATOM 31131 N N . VAL A 1 48 ? 4.661 -11.913 2.655 1.00 54.14 48 VAL A N 17
ATOM 31132 C CA . VAL A 1 48 ? 5.315 -10.657 3.011 1.00 32.42 48 VAL A CA 17
ATOM 31133 C C . VAL A 1 48 ? 6.737 -10.620 2.451 1.00 22.12 48 VAL A C 17
ATOM 31134 O O . VAL A 1 48 ? 7.281 -9.557 2.164 1.00 11.32 48 VAL A O 17
ATOM 31147 N N . GLU A 1 49 ? 7.322 -11.793 2.271 1.00 3.23 49 GLU A N 17
ATOM 31148 C CA . GLU A 1 49 ? 8.668 -11.905 1.723 1.00 50.15 49 GLU A CA 17
ATOM 31149 C C . GLU A 1 49 ? 8.662 -11.697 0.210 1.00 2.40 49 GLU A C 17
ATOM 31150 O O . GLU A 1 49 ? 9.720 -11.600 -0.415 1.00 50.23 49 GLU A O 17
ATOM 31162 N N . ASP A 1 50 ? 7.473 -11.632 -0.374 1.00 11.14 50 ASP A N 17
ATOM 31163 C CA . ASP A 1 50 ? 7.345 -11.534 -1.822 1.00 30.02 50 ASP A CA 17
ATOM 31164 C C . ASP A 1 50 ? 6.962 -10.133 -2.268 1.00 54.51 50 ASP A C 17
ATOM 31165 O O . ASP A 1 50 ? 6.763 -9.898 -3.459 1.00 42.22 50 ASP A O 17
ATOM 31174 N N . VAL A 1 51 ? 6.851 -9.197 -1.333 1.00 41.21 51 VAL A N 17
ATOM 31175 C CA . VAL A 1 51 ? 6.502 -7.832 -1.699 1.00 0.13 51 VAL A CA 17
ATOM 31176 C C . VAL A 1 51 ? 7.739 -7.089 -2.216 1.00 73.12 51 VAL A C 17
ATOM 31177 O O . VAL A 1 51 ? 8.437 -6.373 -1.497 1.00 75.34 51 VAL A O 17
ATOM 31190 N N . LYS A 1 52 ? 8.017 -7.320 -3.483 1.00 34.14 52 LYS A N 17
ATOM 31191 C CA . LYS A 1 52 ? 9.195 -6.781 -4.136 1.00 13.44 52 LYS A CA 17
ATOM 31192 C C . LYS A 1 52 ? 8.921 -5.381 -4.681 1.00 54.13 52 LYS A C 17
ATOM 31193 O O . LYS A 1 52 ? 7.778 -5.057 -5.012 1.00 63.03 52 LYS A O 17
ATOM 31212 N N . PRO A 1 53 ? 9.969 -4.538 -4.777 1.00 74.21 53 PRO A N 17
ATOM 31213 C CA . PRO A 1 53 ? 9.856 -3.143 -5.240 1.00 63.41 53 PRO A CA 17
ATOM 31214 C C . PRO A 1 53 ? 9.102 -2.994 -6.561 1.00 4.40 53 PRO A C 17
ATOM 31215 O O . PRO A 1 53 ? 8.403 -2.001 -6.776 1.00 32.41 53 PRO A O 17
ATOM 31226 N N . ARG A 1 54 ? 9.242 -3.980 -7.440 1.00 40.23 54 ARG A N 17
ATOM 31227 C CA . ARG A 1 54 ? 8.557 -3.965 -8.729 1.00 55.15 54 ARG A CA 17
ATOM 31228 C C . ARG A 1 54 ? 7.044 -3.857 -8.551 1.00 11.31 54 ARG A C 17
ATOM 31229 O O . ARG A 1 54 ? 6.373 -3.146 -9.296 1.00 13.11 54 ARG A O 17
ATOM 31250 N N . HIS A 1 55 ? 6.521 -4.547 -7.539 1.00 23.52 55 HIS A N 17
ATOM 31251 C CA . HIS A 1 55 ? 5.078 -4.587 -7.290 1.00 4.42 55 HIS A CA 17
ATOM 31252 C C . HIS A 1 55 ? 4.529 -3.191 -7.045 1.00 4.43 55 HIS A C 17
ATOM 31253 O O . HIS A 1 55 ? 3.409 -2.885 -7.438 1.00 24.00 55 HIS A O 17
ATOM 31268 N N . ILE A 1 56 ? 5.323 -2.357 -6.380 1.00 3.31 56 ILE A N 17
ATOM 31269 C CA . ILE A 1 56 ? 4.939 -0.971 -6.118 1.00 71.12 56 ILE A CA 17
ATOM 31270 C C . ILE A 1 56 ? 4.633 -0.242 -7.424 1.00 42.53 56 ILE A C 17
ATOM 31271 O O . ILE A 1 56 ? 3.656 0.494 -7.524 1.00 21.15 56 ILE A O 17
ATOM 31287 N N . ASP A 1 57 ? 5.456 -0.477 -8.433 1.00 42.10 57 ASP A N 17
ATOM 31288 C CA . ASP A 1 57 ? 5.236 0.127 -9.739 1.00 52.00 57 ASP A CA 17
ATOM 31289 C C . ASP A 1 57 ? 4.007 -0.485 -10.401 1.00 22.25 57 ASP A C 17
ATOM 31290 O O . ASP A 1 57 ? 3.194 0.224 -11.003 1.00 14.03 57 ASP A O 17
ATOM 31299 N N . ASP A 1 58 ? 3.868 -1.799 -10.261 1.00 74.42 58 ASP A N 17
ATOM 31300 C CA . ASP A 1 58 ? 2.737 -2.532 -10.829 1.00 74.42 58 ASP A CA 17
ATOM 31301 C C . ASP A 1 58 ? 1.409 -2.055 -10.256 1.00 70.21 58 ASP A C 17
ATOM 31302 O O . ASP A 1 58 ? 0.445 -1.847 -10.996 1.00 30.55 58 ASP A O 17
ATOM 31311 N N . VAL A 1 59 ? 1.350 -1.897 -8.937 1.00 53.22 59 VAL A N 17
ATOM 31312 C CA . VAL A 1 59 ? 0.118 -1.477 -8.285 1.00 11.12 59 VAL A CA 17
ATOM 31313 C C . VAL A 1 59 ? -0.228 -0.033 -8.643 1.00 24.34 59 VAL A C 17
ATOM 31314 O O . VAL A 1 59 ? -1.383 0.277 -8.920 1.00 43.30 59 VAL A O 17
ATOM 31327 N N . LEU A 1 60 ? 0.776 0.839 -8.676 1.00 21.21 60 LEU A N 17
ATOM 31328 C CA . LEU A 1 60 ? 0.551 2.237 -9.032 1.00 71.25 60 LEU A CA 17
ATOM 31329 C C . LEU A 1 60 ? 0.045 2.349 -10.464 1.00 61.13 60 LEU A C 17
ATOM 31330 O O . LEU A 1 60 ? -0.764 3.216 -10.780 1.00 2.31 60 LEU A O 17
ATOM 31346 N N . LYS A 1 61 ? 0.509 1.453 -11.321 1.00 75.04 61 LYS A N 17
ATOM 31347 C CA . LYS A 1 61 ? 0.066 1.418 -12.700 1.00 35.11 61 LYS A CA 17
ATOM 31348 C C . LYS A 1 61 ? -1.393 0.964 -12.776 1.00 2.30 61 LYS A C 17
ATOM 31349 O O . LYS A 1 61 ? -2.164 1.447 -13.607 1.00 13.25 61 LYS A O 17
ATOM 31368 N N . ALA A 1 62 ? -1.770 0.060 -11.881 1.00 0.43 62 ALA A N 17
ATOM 31369 C CA . ALA A 1 62 ? -3.129 -0.458 -11.838 1.00 13.52 62 ALA A CA 17
ATOM 31370 C C . ALA A 1 62 ? -4.089 0.569 -11.242 1.00 1.31 62 ALA A C 17
ATOM 31371 O O . ALA A 1 62 ? -5.209 0.741 -11.722 1.00 20.10 62 ALA A O 17
ATOM 31378 N N . VAL A 1 63 ? -3.645 1.260 -10.200 1.00 13.10 63 VAL A N 17
ATOM 31379 C CA . VAL A 1 63 ? -4.478 2.262 -9.550 1.00 51.12 63 VAL A CA 17
ATOM 31380 C C . VAL A 1 63 ? -4.558 3.536 -10.390 1.00 41.15 63 VAL A C 17
ATOM 31381 O O . VAL A 1 63 ? -5.478 4.339 -10.231 1.00 21.01 63 VAL A O 17
ATOM 31394 N N . MET A 1 64 ? -3.587 3.709 -11.277 1.00 75.53 64 MET A N 17
ATOM 31395 C CA . MET A 1 64 ? -3.552 4.859 -12.172 1.00 63.21 64 MET A CA 17
ATOM 31396 C C . MET A 1 64 ? -4.527 4.681 -13.333 1.00 30.53 64 MET A C 17
ATOM 31397 O O . MET A 1 64 ? -5.297 5.585 -13.650 1.00 1.34 64 MET A O 17
ATOM 31411 N N . LYS A 1 65 ? -4.493 3.503 -13.950 1.00 61.41 65 LYS A N 17
ATOM 31412 C CA . LYS A 1 65 ? -5.272 3.237 -15.162 1.00 54.23 65 LYS A CA 17
ATOM 31413 C C . LYS A 1 65 ? -6.769 3.336 -14.908 1.00 45.03 65 LYS A C 17
ATOM 31414 O O . LYS A 1 65 ? -7.527 3.786 -15.765 1.00 12.43 65 LYS A O 17
ATOM 31433 N N . ARG A 1 66 ? -7.184 2.902 -13.728 1.00 33.14 66 ARG A N 17
ATOM 31434 C CA . ARG A 1 66 ? -8.594 2.922 -13.354 1.00 41.43 66 ARG A CA 17
ATOM 31435 C C . ARG A 1 66 ? -9.089 4.342 -13.095 1.00 42.40 66 ARG A C 17
ATOM 31436 O O . ARG A 1 66 ? -10.293 4.572 -12.974 1.00 51.44 66 ARG A O 17
ATOM 31457 N N . GLY A 1 67 ? -8.166 5.289 -13.003 1.00 2.43 67 GLY A N 17
ATOM 31458 C CA . GLY A 1 67 ? -8.537 6.661 -12.725 1.00 22.32 67 GLY A CA 17
ATOM 31459 C C . GLY A 1 67 ? -7.534 7.650 -13.281 1.00 64.23 67 GLY A C 17
ATOM 31460 O O . GLY A 1 67 ? -7.458 7.850 -14.492 1.00 53.23 67 GLY A O 17
ATOM 31464 N N . ALA A 1 68 ? -6.754 8.255 -12.399 1.00 53.13 68 ALA A N 17
ATOM 31465 C CA . ALA A 1 68 ? -5.772 9.250 -12.798 1.00 72.15 68 ALA A CA 17
ATOM 31466 C C . ALA A 1 68 ? -4.472 9.060 -12.021 1.00 0.54 68 ALA A C 17
ATOM 31467 O O . ALA A 1 68 ? -4.483 8.518 -10.913 1.00 73.41 68 ALA A O 17
ATOM 31474 N N . PRO A 1 69 ? -3.334 9.499 -12.590 1.00 42.13 69 PRO A N 17
ATOM 31475 C CA . PRO A 1 69 ? -2.020 9.393 -11.937 1.00 52.21 69 PRO A CA 17
ATOM 31476 C C . PRO A 1 69 ? -1.951 10.192 -10.638 1.00 60.12 69 PRO A C 17
ATOM 31477 O O . PRO A 1 69 ? -1.075 9.964 -9.803 1.00 20.51 69 PRO A O 17
ATOM 31488 N N . SER A 1 70 ? -2.892 11.116 -10.476 1.00 73.44 70 SER A N 17
ATOM 31489 C CA . SER A 1 70 ? -2.961 11.964 -9.295 1.00 41.53 70 SER A CA 17
ATOM 31490 C C . SER A 1 70 ? -3.190 11.130 -8.034 1.00 61.01 70 SER A C 17
ATOM 31491 O O . SER A 1 70 ? -2.764 11.504 -6.942 1.00 53.32 70 SER A O 17
ATOM 31499 N N . ILE A 1 71 ? -3.872 9.999 -8.193 1.00 44.25 71 ILE A N 17
ATOM 31500 C CA . ILE A 1 71 ? -4.132 9.101 -7.077 1.00 34.21 71 ILE A CA 17
ATOM 31501 C C . ILE A 1 71 ? -2.875 8.307 -6.729 1.00 64.14 71 ILE A C 17
ATOM 31502 O O . ILE A 1 71 ? -2.563 8.101 -5.557 1.00 13.44 71 ILE A O 17
ATOM 31518 N N . ALA A 1 72 ? -2.142 7.906 -7.767 1.00 10.25 72 ALA A N 17
ATOM 31519 C CA . ALA A 1 72 ? -0.979 7.033 -7.615 1.00 22.23 72 ALA A CA 17
ATOM 31520 C C . ALA A 1 72 ? 0.060 7.631 -6.673 1.00 44.03 72 ALA A C 17
ATOM 31521 O O . ALA A 1 72 ? 0.485 6.982 -5.720 1.00 31.22 72 ALA A O 17
ATOM 31528 N N . ASN A 1 73 ? 0.449 8.876 -6.929 1.00 50.22 73 ASN A N 17
ATOM 31529 C CA . ASN A 1 73 ? 1.470 9.540 -6.117 1.00 33.15 73 ASN A CA 17
ATOM 31530 C C . ASN A 1 73 ? 0.990 9.753 -4.684 1.00 41.34 73 ASN A C 17
ATOM 31531 O O . ASN A 1 73 ? 1.797 9.850 -3.759 1.00 62.24 73 ASN A O 17
ATOM 31542 N N . ASP A 1 74 ? -0.322 9.826 -4.503 1.00 22.12 74 ASP A N 17
ATOM 31543 C CA . ASP A 1 74 ? -0.900 10.036 -3.182 1.00 50.11 74 ASP A CA 17
ATOM 31544 C C . ASP A 1 74 ? -0.828 8.753 -2.354 1.00 51.24 74 ASP A C 17
ATOM 31545 O O . ASP A 1 74 ? -0.590 8.793 -1.146 1.00 51.21 74 ASP A O 17
ATOM 31554 N N . THR A 1 75 ? -1.014 7.619 -3.023 1.00 62.01 75 THR A N 17
ATOM 31555 C CA . THR A 1 75 ? -0.929 6.306 -2.386 1.00 35.23 75 THR A CA 17
ATOM 31556 C C . THR A 1 75 ? 0.445 6.085 -1.740 1.00 1.42 75 THR A C 17
ATOM 31557 O O . THR A 1 75 ? 0.561 5.393 -0.724 1.00 51.14 75 THR A O 17
ATOM 31568 N N . LEU A 1 76 ? 1.474 6.692 -2.332 1.00 33.13 76 LEU A N 17
ATOM 31569 C CA . LEU A 1 76 ? 2.850 6.576 -1.838 1.00 21.24 76 LEU A CA 17
ATOM 31570 C C . LEU A 1 76 ? 2.951 6.903 -0.355 1.00 62.44 76 LEU A C 17
ATOM 31571 O O . LEU A 1 76 ? 3.627 6.197 0.395 1.00 14.13 76 LEU A O 17
ATOM 31587 N N . ARG A 1 77 ? 2.292 7.987 0.054 1.00 32.24 77 ARG A N 17
ATOM 31588 C CA . ARG A 1 77 ? 2.292 8.407 1.459 1.00 1.10 77 ARG A CA 17
ATOM 31589 C C . ARG A 1 77 ? 1.894 7.245 2.357 1.00 41.13 77 ARG A C 17
ATOM 31590 O O . ARG A 1 77 ? 2.548 6.954 3.357 1.00 24.22 77 ARG A O 17
ATOM 31611 N N . TRP A 1 78 ? 0.804 6.596 1.980 1.00 21.21 78 TRP A N 17
ATOM 31612 C CA . TRP A 1 78 ? 0.228 5.527 2.773 1.00 1.43 78 TRP A CA 17
ATOM 31613 C C . TRP A 1 78 ? 1.113 4.284 2.732 1.00 32.22 78 TRP A C 17
ATOM 31614 O O . TRP A 1 78 ? 1.244 3.567 3.727 1.00 22.10 78 TRP A O 17
ATOM 31635 N N . LEU A 1 79 ? 1.736 4.050 1.585 1.00 44.44 79 LEU A N 17
ATOM 31636 C CA . LEU A 1 79 ? 2.620 2.904 1.406 1.00 34.40 79 LEU A CA 17
ATOM 31637 C C . LEU A 1 79 ? 3.819 2.978 2.348 1.00 4.21 79 LEU A C 17
ATOM 31638 O O . LEU A 1 79 ? 4.075 2.047 3.115 1.00 14.12 79 LEU A O 17
ATOM 31654 N N . LYS A 1 80 ? 4.533 4.096 2.308 1.00 74.33 80 LYS A N 17
ATOM 31655 C CA . LYS A 1 80 ? 5.781 4.223 3.049 1.00 42.45 80 LYS A CA 17
ATOM 31656 C C . LYS A 1 80 ? 5.558 4.187 4.560 1.00 24.52 80 LYS A C 17
ATOM 31657 O O . LYS A 1 80 ? 6.399 3.669 5.289 1.00 31.33 80 LYS A O 17
ATOM 31676 N N . ARG A 1 81 ? 4.430 4.714 5.035 1.00 10.14 81 ARG A N 17
ATOM 31677 C CA . ARG A 1 81 ? 4.151 4.705 6.471 1.00 45.12 81 ARG A CA 17
ATOM 31678 C C . ARG A 1 81 ? 3.772 3.299 6.935 1.00 14.21 81 ARG A C 17
ATOM 31679 O O . ARG A 1 81 ? 4.133 2.880 8.036 1.00 73.30 81 ARG A O 17
ATOM 31700 N N . MET A 1 82 ? 3.069 2.566 6.076 1.00 52.30 82 MET A N 17
ATOM 31701 C CA . MET A 1 82 ? 2.643 1.210 6.394 1.00 41.44 82 MET A CA 17
ATOM 31702 C C . MET A 1 82 ? 3.846 0.281 6.479 1.00 12.23 82 MET A C 17
ATOM 31703 O O . MET A 1 82 ? 3.994 -0.474 7.441 1.00 42.21 82 MET A O 17
ATOM 31717 N N . PHE A 1 83 ? 4.710 0.351 5.471 1.00 3.25 83 PHE A N 17
ATOM 31718 C CA . PHE A 1 83 ? 5.900 -0.488 5.436 1.00 42.43 83 PHE A CA 17
ATOM 31719 C C . PHE A 1 83 ? 6.897 -0.067 6.511 1.00 21.13 83 PHE A C 17
ATOM 31720 O O . PHE A 1 83 ? 7.624 -0.899 7.045 1.00 32.10 83 PHE A O 17
ATOM 31737 N N . ASN A 1 84 ? 6.912 1.225 6.833 1.00 55.11 84 ASN A N 17
ATOM 31738 C CA . ASN A 1 84 ? 7.798 1.755 7.872 1.00 75.22 84 ASN A CA 17
ATOM 31739 C C . ASN A 1 84 ? 7.555 1.045 9.198 1.00 13.44 84 ASN A C 17
ATOM 31740 O O . ASN A 1 84 ? 8.494 0.712 9.922 1.00 4.10 84 ASN A O 17
ATOM 31751 N N . TYR A 1 85 ? 6.286 0.801 9.499 1.00 65.12 85 TYR A N 17
ATOM 31752 C CA . TYR A 1 85 ? 5.899 0.111 10.722 1.00 61.23 85 TYR A CA 17
ATOM 31753 C C . TYR A 1 85 ? 6.411 -1.328 10.705 1.00 63.11 85 TYR A C 17
ATOM 31754 O O . TYR A 1 85 ? 6.867 -1.852 11.724 1.00 72.10 85 TYR A O 17
ATOM 31772 N N . ALA A 1 86 ? 6.355 -1.950 9.532 1.00 43.33 86 ALA A N 17
ATOM 31773 C CA . ALA A 1 86 ? 6.811 -3.323 9.368 1.00 14.13 86 ALA A CA 17
ATOM 31774 C C . ALA A 1 86 ? 8.331 -3.413 9.464 1.00 73.01 86 ALA A C 17
ATOM 31775 O O . ALA A 1 86 ? 8.872 -4.451 9.837 1.00 0.22 86 ALA A O 17
ATOM 31782 N N . ILE A 1 87 ? 9.012 -2.326 9.121 1.00 45.42 87 ILE A N 17
ATOM 31783 C CA . ILE A 1 87 ? 10.466 -2.258 9.248 1.00 33.35 87 ILE A CA 17
ATOM 31784 C C . ILE A 1 87 ? 10.866 -2.250 10.718 1.00 42.43 87 ILE A C 17
ATOM 31785 O O . ILE A 1 87 ? 11.765 -2.979 11.134 1.00 21.34 87 ILE A O 17
ATOM 31801 N N . LYS A 1 88 ? 10.176 -1.427 11.498 1.00 53.44 88 LYS A N 17
ATOM 31802 C CA . LYS A 1 88 ? 10.443 -1.309 12.929 1.00 64.42 88 LYS A CA 17
ATOM 31803 C C . LYS A 1 88 ? 10.214 -2.635 13.625 1.00 22.25 88 LYS A C 17
ATOM 31804 O O . LYS A 1 88 ? 11.051 -3.118 14.390 1.00 71.42 88 LYS A O 17
ATOM 31823 N N . ARG A 1 89 ? 9.061 -3.213 13.342 1.00 51.41 89 ARG A N 17
ATOM 31824 C CA . ARG A 1 89 ? 8.707 -4.529 13.859 1.00 22.24 89 ARG A CA 17
ATOM 31825 C C . ARG A 1 89 ? 9.578 -5.614 13.212 1.00 62.25 89 ARG A C 17
ATOM 31826 O O . ARG A 1 89 ? 9.598 -6.763 13.653 1.00 72.12 89 ARG A O 17
ATOM 31847 N N . HIS A 1 90 ? 10.302 -5.221 12.169 1.00 14.21 90 HIS A N 17
ATOM 31848 C CA . HIS A 1 90 ? 11.261 -6.087 11.481 1.00 22.21 90 HIS A CA 17
ATOM 31849 C C . HIS A 1 90 ? 10.589 -7.297 10.851 1.00 34.32 90 HIS A C 17
ATOM 31850 O O . HIS A 1 90 ? 11.091 -8.419 10.941 1.00 2.33 90 HIS A O 17
ATOM 31865 N N . ILE A 1 91 ? 9.461 -7.058 10.206 1.00 64.25 91 ILE A N 17
ATOM 31866 C CA . ILE A 1 91 ? 8.814 -8.081 9.403 1.00 42.24 91 ILE A CA 17
ATOM 31867 C C . ILE A 1 91 ? 9.503 -8.138 8.047 1.00 12.42 91 ILE A C 17
ATOM 31868 O O . ILE A 1 91 ? 9.860 -9.207 7.553 1.00 42.52 91 ILE A O 17
ATOM 31884 N N . ILE A 1 92 ? 9.705 -6.960 7.466 1.00 73.23 92 ILE A N 17
ATOM 31885 C CA . ILE A 1 92 ? 10.426 -6.823 6.211 1.00 33.42 92 ILE A CA 17
ATOM 31886 C C . ILE A 1 92 ? 11.331 -5.600 6.248 1.00 53.10 92 ILE A C 17
ATOM 31887 O O . ILE A 1 92 ? 10.868 -4.474 6.426 1.00 33.31 92 ILE A O 17
ATOM 31903 N N . GLU A 1 93 ? 12.623 -5.827 6.091 1.00 4.15 93 GLU A N 17
ATOM 31904 C CA . GLU A 1 93 ? 13.593 -4.745 6.072 1.00 35.10 93 GLU A CA 17
ATOM 31905 C C . GLU A 1 93 ? 13.880 -4.335 4.630 1.00 5.00 93 GLU A C 17
ATOM 31906 O O . GLU A 1 93 ? 14.715 -3.467 4.360 1.00 64.31 93 GLU A O 17
ATOM 31918 N N . TYR A 1 94 ? 13.180 -4.977 3.706 1.00 34.24 94 TYR A N 17
ATOM 31919 C CA . TYR A 1 94 ? 13.329 -4.686 2.288 1.00 61.23 94 TYR A CA 17
ATOM 31920 C C . TYR A 1 94 ? 12.715 -3.330 1.968 1.00 45.14 94 TYR A C 17
ATOM 31921 O O . TYR A 1 94 ? 13.377 -2.459 1.400 1.00 5.13 94 TYR A O 17
ATOM 31939 N N . ASN A 1 95 ? 11.457 -3.167 2.382 1.00 33.31 95 ASN A N 17
ATOM 31940 C CA . ASN A 1 95 ? 10.660 -1.982 2.104 1.00 31.55 95 ASN A CA 17
ATOM 31941 C C . ASN A 1 95 ? 10.707 -1.576 0.635 1.00 15.14 95 ASN A C 17
ATOM 31942 O O . ASN A 1 95 ? 11.541 -0.769 0.222 1.00 1.32 95 ASN A O 17
ATOM 31953 N N . PRO A 1 96 ? 9.813 -2.148 -0.179 1.00 71.50 96 PRO A N 17
ATOM 31954 C CA . PRO A 1 96 ? 9.723 -1.830 -1.607 1.00 15.12 96 PRO A CA 17
ATOM 31955 C C . PRO A 1 96 ? 9.481 -0.339 -1.863 1.00 42.01 96 PRO A C 17
ATOM 31956 O O . PRO A 1 96 ? 9.815 0.184 -2.927 1.00 11.42 96 PRO A O 17
ATOM 31967 N N . ALA A 1 97 ? 8.919 0.345 -0.870 1.00 42.15 97 ALA A N 17
ATOM 31968 C CA . ALA A 1 97 ? 8.620 1.768 -0.987 1.00 42.15 97 ALA A CA 17
ATOM 31969 C C . ALA A 1 97 ? 9.875 2.614 -0.786 1.00 14.43 97 ALA A C 17
ATOM 31970 O O . ALA A 1 97 ? 9.875 3.817 -1.043 1.00 1.53 97 ALA A O 17
ATOM 31977 N N . ALA A 1 98 ? 10.948 1.980 -0.327 1.00 31.15 98 ALA A N 17
ATOM 31978 C CA . ALA A 1 98 ? 12.225 2.663 -0.153 1.00 25.13 98 ALA A CA 17
ATOM 31979 C C . ALA A 1 98 ? 12.911 2.843 -1.500 1.00 74.50 98 ALA A C 17
ATOM 31980 O O . ALA A 1 98 ? 13.879 3.596 -1.628 1.00 32.13 98 ALA A O 17
ATOM 31987 N N . ALA A 1 99 ? 12.402 2.139 -2.502 1.00 31.05 99 ALA A N 17
ATOM 31988 C CA . ALA A 1 99 ? 12.940 2.231 -3.847 1.00 34.04 99 ALA A CA 17
ATOM 31989 C C . ALA A 1 99 ? 12.313 3.397 -4.600 1.00 11.33 99 ALA A C 17
ATOM 31990 O O . ALA A 1 99 ? 12.994 4.098 -5.349 1.00 21.52 99 ALA A O 17
ATOM 31997 N N . PHE A 1 100 ? 11.023 3.622 -4.385 1.00 43.12 100 PHE A N 17
ATOM 31998 C CA . PHE A 1 100 ? 10.314 4.674 -5.100 1.00 15.11 100 PHE A CA 17
ATOM 31999 C C . PHE A 1 100 ? 9.351 5.428 -4.191 1.00 55.43 100 PHE A C 17
ATOM 32000 O O . PHE A 1 100 ? 8.497 4.833 -3.538 1.00 20.42 100 PHE A O 17
ATOM 32017 N N . ASP A 1 101 ? 9.518 6.740 -4.159 1.00 41.20 101 ASP A N 17
ATOM 32018 C CA . ASP A 1 101 ? 8.577 7.645 -3.513 1.00 50.02 101 ASP A CA 17
ATOM 32019 C C . ASP A 1 101 ? 8.629 8.971 -4.267 1.00 30.33 101 ASP A C 17
ATOM 32020 O O . ASP A 1 101 ? 9.549 9.172 -5.062 1.00 25.24 101 ASP A O 17
ATOM 32029 N N . PRO A 1 102 ? 7.653 9.876 -4.067 1.00 43.10 102 PRO A N 17
ATOM 32030 C CA . PRO A 1 102 ? 7.626 11.160 -4.773 1.00 64.43 102 PRO A CA 17
ATOM 32031 C C . PRO A 1 102 ? 8.895 11.973 -4.540 1.00 13.21 102 PRO A C 17
ATOM 32032 O O . PRO A 1 102 ? 9.749 12.079 -5.424 1.00 42.24 102 PRO A O 17
ATOM 32043 N N . GLY A 1 103 ? 9.028 12.523 -3.341 1.00 60.35 103 GLY A N 17
ATOM 32044 C CA . GLY A 1 103 ? 10.198 13.308 -3.005 1.00 33.35 103 GLY A CA 17
ATOM 32045 C C . GLY A 1 103 ? 10.206 14.666 -3.682 1.00 63.41 103 GLY A C 17
ATOM 32046 O O . GLY A 1 103 ? 9.995 15.687 -3.025 1.00 1.11 103 GLY A O 17
ATOM 32050 N N . ASP A 1 104 ? 10.428 14.662 -4.999 1.00 21.15 104 ASP A N 17
ATOM 32051 C CA . ASP A 1 104 ? 10.570 15.884 -5.795 1.00 31.24 104 ASP A CA 17
ATOM 32052 C C . ASP A 1 104 ? 11.782 16.680 -5.328 1.00 71.23 104 ASP A C 17
ATOM 32053 O O . ASP A 1 104 ? 11.705 17.468 -4.385 1.00 50.22 104 ASP A O 17
ATOM 32062 N N . ALA A 1 105 ? 12.907 16.452 -5.989 1.00 44.05 105 ALA A N 17
ATOM 32063 C CA . ALA A 1 105 ? 14.181 17.026 -5.569 1.00 10.44 105 ALA A CA 17
ATOM 32064 C C . ALA A 1 105 ? 14.197 18.546 -5.691 1.00 65.12 105 ALA A C 17
ATOM 32065 O O . ALA A 1 105 ? 14.971 19.222 -5.009 1.00 13.21 105 ALA A O 17
ATOM 32072 N N . GLY A 1 106 ? 13.351 19.084 -6.554 1.00 75.54 106 GLY A N 17
ATOM 32073 C CA . GLY A 1 106 ? 13.296 20.520 -6.734 1.00 41.52 106 GLY A CA 17
ATOM 32074 C C . GLY A 1 106 ? 12.612 21.219 -5.578 1.00 74.30 106 GLY A C 17
ATOM 32075 O O . GLY A 1 106 ? 13.157 22.161 -5.003 1.00 54.44 106 GLY A O 17
ATOM 32079 N N . GLY A 1 107 ? 11.431 20.741 -5.216 1.00 1.53 107 GLY A N 17
ATOM 32080 C CA . GLY A 1 107 ? 10.639 21.416 -4.212 1.00 51.31 107 GLY A CA 17
ATOM 32081 C C . GLY A 1 107 ? 9.852 22.539 -4.837 1.00 32.10 107 GLY A C 17
ATOM 32082 O O . GLY A 1 107 ? 9.718 23.620 -4.264 1.00 2.33 107 GLY A O 17
ATOM 32086 N N . LYS A 1 108 ? 9.345 22.271 -6.031 1.00 2.11 108 LYS A N 17
ATOM 32087 C CA . LYS A 1 108 ? 8.680 23.282 -6.833 1.00 12.22 108 LYS A CA 17
ATOM 32088 C C . LYS A 1 108 ? 7.176 23.045 -6.892 1.00 23.23 108 LYS A C 17
ATOM 32089 O O . LYS A 1 108 ? 6.684 22.003 -6.452 1.00 53.55 108 LYS A O 17
ATOM 32108 N N . LEU A 1 109 ? 6.461 24.010 -7.450 1.00 1.54 109 LEU A N 17
ATOM 32109 C CA . LEU A 1 109 ? 5.005 23.969 -7.513 1.00 71.20 109 LEU A CA 17
ATOM 32110 C C . LEU A 1 109 ? 4.507 25.080 -8.436 1.00 24.31 109 LEU A C 17
ATOM 32111 O O . LEU A 1 109 ? 5.311 25.826 -8.998 1.00 53.30 109 LEU A O 17
ATOM 32127 N N . GLU A 1 110 ? 3.191 25.183 -8.605 1.00 53.44 110 GLU A N 17
ATOM 32128 C CA . GLU A 1 110 ? 2.607 26.258 -9.395 1.00 71.50 110 GLU A CA 17
ATOM 32129 C C . GLU A 1 110 ? 2.774 27.587 -8.662 1.00 54.04 110 GLU A C 17
ATOM 32130 O O . GLU A 1 110 ? 2.122 27.842 -7.647 1.00 72.03 110 GLU A O 17
ATOM 32142 N N . HIS A 1 111 ? 3.663 28.421 -9.175 1.00 21.34 111 HIS A N 17
ATOM 32143 C CA . HIS A 1 111 ? 4.041 29.648 -8.490 1.00 41.00 111 HIS A CA 17
ATOM 32144 C C . HIS A 1 111 ? 4.294 30.767 -9.500 1.00 11.12 111 HIS A C 17
ATOM 32145 O O . HIS A 1 111 ? 4.846 31.814 -9.166 1.00 53.22 111 HIS A O 17
ATOM 32160 N N . HIS A 1 112 ? 3.864 30.548 -10.736 1.00 22.34 112 HIS A N 17
ATOM 32161 C CA . HIS A 1 112 ? 4.097 31.512 -11.803 1.00 35.10 112 HIS A CA 17
ATOM 32162 C C . HIS A 1 112 ? 2.884 32.404 -12.029 1.00 40.21 112 HIS A C 17
ATOM 32163 O O . HIS A 1 112 ? 1.825 31.938 -12.455 1.00 73.01 112 HIS A O 17
ATOM 32178 N N . HIS A 1 113 ? 3.049 33.685 -11.735 1.00 63.42 113 HIS A N 17
ATOM 32179 C CA . HIS A 1 113 ? 2.032 34.689 -12.020 1.00 54.42 113 HIS A CA 17
ATOM 32180 C C . HIS A 1 113 ? 2.707 36.047 -12.220 1.00 72.52 113 HIS A C 17
ATOM 32181 O O . HIS A 1 113 ? 3.395 36.544 -11.330 1.00 32.35 113 HIS A O 17
ATOM 32196 N N . HIS A 1 114 ? 2.543 36.629 -13.403 1.00 0.34 114 HIS A N 17
ATOM 32197 C CA . HIS A 1 114 ? 3.181 37.914 -13.701 1.00 15.13 114 HIS A CA 17
ATOM 32198 C C . HIS A 1 114 ? 2.545 39.039 -12.892 1.00 63.14 114 HIS A C 17
ATOM 32199 O O . HIS A 1 114 ? 3.187 40.052 -12.617 1.00 65.25 114 HIS A O 17
ATOM 32214 N N . HIS A 1 115 ? 1.289 38.844 -12.501 1.00 73.25 115 HIS A N 17
ATOM 32215 C CA . HIS A 1 115 ? 0.601 39.783 -11.623 1.00 11.14 115 HIS A CA 17
ATOM 32216 C C . HIS A 1 115 ? -0.687 39.158 -11.095 1.00 31.32 115 HIS A C 17
ATOM 32217 O O . HIS A 1 115 ? -0.734 38.685 -9.963 1.00 24.25 115 HIS A O 17
ATOM 32232 N N . HIS A 1 116 ? -1.714 39.131 -11.935 1.00 34.42 116 HIS A N 17
ATOM 32233 C CA . HIS A 1 116 ? -3.003 38.555 -11.559 1.00 44.11 116 HIS A CA 17
ATOM 32234 C C . HIS A 1 116 ? -2.974 37.036 -11.732 1.00 75.22 116 HIS A C 17
ATOM 32235 O O . HIS A 1 116 ? -2.055 36.492 -12.349 1.00 1.51 116 HIS A O 17
ATOM 32250 N N . MET A 1 1 ? 4.817 -13.951 17.542 1.00 64.13 1 MET A N 18
ATOM 32251 C CA . MET A 1 1 ? 3.466 -13.357 17.438 1.00 13.43 1 MET A CA 18
ATOM 32252 C C . MET A 1 1 ? 2.658 -14.044 16.345 1.00 40.44 1 MET A C 18
ATOM 32253 O O . MET A 1 1 ? 1.443 -14.200 16.468 1.00 33.04 1 MET A O 18
ATOM 32269 N N . ALA A 1 2 ? 3.332 -14.469 15.284 1.00 33.33 2 ALA A N 18
ATOM 32270 C CA . ALA A 1 2 ? 2.672 -15.191 14.207 1.00 54.25 2 ALA A CA 18
ATOM 32271 C C . ALA A 1 2 ? 2.765 -16.690 14.446 1.00 21.01 2 ALA A C 18
ATOM 32272 O O . ALA A 1 2 ? 1.747 -17.370 14.607 1.00 73.24 2 ALA A O 18
ATOM 32279 N N . GLU A 1 3 ? 3.999 -17.175 14.495 1.00 71.12 3 GLU A N 18
ATOM 32280 C CA . GLU A 1 3 ? 4.305 -18.586 14.743 1.00 20.12 3 GLU A CA 18
ATOM 32281 C C . GLU A 1 3 ? 3.732 -19.496 13.659 1.00 1.54 3 GLU A C 18
ATOM 32282 O O . GLU A 1 3 ? 4.423 -19.855 12.710 1.00 44.11 3 GLU A O 18
ATOM 32294 N N . LYS A 1 4 ? 2.469 -19.859 13.804 1.00 74.20 4 LYS A N 18
ATOM 32295 C CA . LYS A 1 4 ? 1.819 -20.772 12.878 1.00 72.13 4 LYS A CA 18
ATOM 32296 C C . LYS A 1 4 ? 1.031 -20.009 11.816 1.00 51.01 4 LYS A C 18
ATOM 32297 O O . LYS A 1 4 ? 1.032 -20.382 10.645 1.00 21.22 4 LYS A O 18
ATOM 32316 N N . ASN A 1 5 ? 0.360 -18.945 12.235 1.00 32.33 5 ASN A N 18
ATOM 32317 C CA . ASN A 1 5 ? -0.449 -18.132 11.330 1.00 24.51 5 ASN A CA 18
ATOM 32318 C C . ASN A 1 5 ? 0.430 -17.216 10.488 1.00 23.41 5 ASN A C 18
ATOM 32319 O O . ASN A 1 5 ? 1.141 -16.367 11.021 1.00 25.44 5 ASN A O 18
ATOM 32330 N N . ALA A 1 6 ? 0.386 -17.395 9.172 1.00 74.23 6 ALA A N 18
ATOM 32331 C CA . ALA A 1 6 ? 1.174 -16.572 8.265 1.00 52.24 6 ALA A CA 18
ATOM 32332 C C . ALA A 1 6 ? 0.516 -15.213 8.066 1.00 41.42 6 ALA A C 18
ATOM 32333 O O . ALA A 1 6 ? -0.704 -15.118 7.904 1.00 62.50 6 ALA A O 18
ATOM 32340 N N . TYR A 1 7 ? 1.327 -14.166 8.082 1.00 43.24 7 TYR A N 18
ATOM 32341 C CA . TYR A 1 7 ? 0.828 -12.805 7.960 1.00 10.30 7 TYR A CA 18
ATOM 32342 C C . TYR A 1 7 ? 1.031 -12.291 6.534 1.00 5.40 7 TYR A C 18
ATOM 32343 O O . TYR A 1 7 ? 2.154 -12.273 6.022 1.00 5.34 7 TYR A O 18
ATOM 32361 N N . THR A 1 8 ? -0.059 -11.898 5.893 1.00 33.51 8 THR A N 18
ATOM 32362 C CA . THR A 1 8 ? -0.010 -11.392 4.530 1.00 3.50 8 THR A CA 18
ATOM 32363 C C . THR A 1 8 ? -0.249 -9.884 4.503 1.00 61.23 8 THR A C 18
ATOM 32364 O O . THR A 1 8 ? -0.681 -9.300 5.500 1.00 52.32 8 THR A O 18
ATOM 32375 N N . VAL A 1 9 ? 0.027 -9.260 3.361 1.00 51.12 9 VAL A N 18
ATOM 32376 C CA . VAL A 1 9 ? -0.092 -7.809 3.228 1.00 41.32 9 VAL A CA 18
ATOM 32377 C C . VAL A 1 9 ? -1.549 -7.353 3.360 1.00 43.42 9 VAL A C 18
ATOM 32378 O O . VAL A 1 9 ? -1.820 -6.222 3.767 1.00 60.51 9 VAL A O 18
ATOM 32391 N N . ALA A 1 10 ? -2.483 -8.244 3.042 1.00 71.21 10 ALA A N 18
ATOM 32392 C CA . ALA A 1 10 ? -3.905 -7.933 3.138 1.00 70.43 10 ALA A CA 18
ATOM 32393 C C . ALA A 1 10 ? -4.300 -7.617 4.577 1.00 73.42 10 ALA A C 18
ATOM 32394 O O . ALA A 1 10 ? -5.083 -6.705 4.826 1.00 25.12 10 ALA A O 18
ATOM 32401 N N . GLN A 1 11 ? -3.739 -8.368 5.517 1.00 45.54 11 GLN A N 18
ATOM 32402 C CA . GLN A 1 11 ? -4.030 -8.164 6.930 1.00 30.52 11 GLN A CA 18
ATOM 32403 C C . GLN A 1 11 ? -3.272 -6.958 7.463 1.00 65.41 11 GLN A C 18
ATOM 32404 O O . GLN A 1 11 ? -3.729 -6.284 8.386 1.00 11.41 11 GLN A O 18
ATOM 32418 N N . LEU A 1 12 ? -2.119 -6.683 6.859 1.00 61.40 12 LEU A N 18
ATOM 32419 C CA . LEU A 1 12 ? -1.310 -5.530 7.235 1.00 52.23 12 LEU A CA 18
ATOM 32420 C C . LEU A 1 12 ? -2.079 -4.238 6.965 1.00 24.04 12 LEU A C 18
ATOM 32421 O O . LEU A 1 12 ? -1.945 -3.259 7.699 1.00 74.53 12 LEU A O 18
ATOM 32437 N N . ALA A 1 13 ? -2.892 -4.254 5.913 1.00 60.25 13 ALA A N 18
ATOM 32438 C CA . ALA A 1 13 ? -3.744 -3.119 5.584 1.00 43.20 13 ALA A CA 18
ATOM 32439 C C . ALA A 1 13 ? -4.758 -2.871 6.695 1.00 54.20 13 ALA A C 18
ATOM 32440 O O . ALA A 1 13 ? -4.994 -1.728 7.090 1.00 3.32 13 ALA A O 18
ATOM 32447 N N . ASP A 1 14 ? -5.343 -3.952 7.203 1.00 71.52 14 ASP A N 18
ATOM 32448 C CA . ASP A 1 14 ? -6.296 -3.867 8.305 1.00 3.22 14 ASP A CA 18
ATOM 32449 C C . ASP A 1 14 ? -5.621 -3.342 9.565 1.00 45.30 14 ASP A C 18
ATOM 32450 O O . ASP A 1 14 ? -6.136 -2.442 10.228 1.00 51.32 14 ASP A O 18
ATOM 32459 N N . GLU A 1 15 ? -4.462 -3.903 9.883 1.00 1.33 15 GLU A N 18
ATOM 32460 C CA . GLU A 1 15 ? -3.697 -3.476 11.049 1.00 52.33 15 GLU A CA 18
ATOM 32461 C C . GLU A 1 15 ? -3.356 -1.992 10.951 1.00 51.50 15 GLU A C 18
ATOM 32462 O O . GLU A 1 15 ? -3.562 -1.227 11.892 1.00 53.01 15 GLU A O 18
ATOM 32474 N N . TYR A 1 16 ? -2.863 -1.588 9.790 1.00 50.42 16 TYR A N 18
ATOM 32475 C CA . TYR A 1 16 ? -2.395 -0.227 9.587 1.00 12.33 16 TYR A CA 18
ATOM 32476 C C . TYR A 1 16 ? -3.533 0.793 9.664 1.00 21.10 16 TYR A C 18
ATOM 32477 O O . TYR A 1 16 ? -3.379 1.853 10.277 1.00 45.44 16 TYR A O 18
ATOM 32495 N N . PHE A 1 17 ? -4.672 0.489 9.048 1.00 40.21 17 PHE A N 18
ATOM 32496 C CA . PHE A 1 17 ? -5.757 1.461 8.984 1.00 33.12 17 PHE A CA 18
ATOM 32497 C C . PHE A 1 17 ? -6.434 1.598 10.350 1.00 14.02 17 PHE A C 18
ATOM 32498 O O . PHE A 1 17 ? -6.961 2.654 10.686 1.00 33.15 17 PHE A O 18
ATOM 32515 N N . GLU A 1 18 ? -6.396 0.533 11.143 1.00 15.13 18 GLU A N 18
ATOM 32516 C CA . GLU A 1 18 ? -6.880 0.592 12.521 1.00 71.13 18 GLU A CA 18
ATOM 32517 C C . GLU A 1 18 ? -5.968 1.472 13.377 1.00 63.25 18 GLU A C 18
ATOM 32518 O O . GLU A 1 18 ? -6.368 1.955 14.435 1.00 14.24 18 GLU A O 18
ATOM 32530 N N . ARG A 1 19 ? -4.735 1.661 12.920 1.00 71.22 19 ARG A N 18
ATOM 32531 C CA . ARG A 1 19 ? -3.765 2.480 13.639 1.00 30.01 19 ARG A CA 18
ATOM 32532 C C . ARG A 1 19 ? -3.884 3.957 13.266 1.00 63.12 19 ARG A C 18
ATOM 32533 O O . ARG A 1 19 ? -4.160 4.806 14.113 1.00 55.42 19 ARG A O 18
ATOM 32554 N N . MET A 1 20 ? -3.675 4.256 11.990 1.00 71.30 20 MET A N 18
ATOM 32555 C CA . MET A 1 20 ? -3.541 5.645 11.543 1.00 12.11 20 MET A CA 18
ATOM 32556 C C . MET A 1 20 ? -4.889 6.290 11.234 1.00 23.32 20 MET A C 18
ATOM 32557 O O . MET A 1 20 ? -4.987 7.511 11.122 1.00 65.31 20 MET A O 18
ATOM 32571 N N . ILE A 1 21 ? -5.921 5.472 11.097 1.00 22.02 21 ILE A N 18
ATOM 32572 C CA . ILE A 1 21 ? -7.254 5.968 10.769 1.00 60.12 21 ILE A CA 18
ATOM 32573 C C . ILE A 1 21 ? -8.163 5.846 11.994 1.00 11.23 21 ILE A C 18
ATOM 32574 O O . ILE A 1 21 ? -9.386 5.866 11.900 1.00 73.32 21 ILE A O 18
ATOM 32590 N N . ALA A 1 22 ? -7.541 5.743 13.161 1.00 43.24 22 ALA A N 18
ATOM 32591 C CA . ALA A 1 22 ? -8.279 5.700 14.414 1.00 63.33 22 ALA A CA 18
ATOM 32592 C C . ALA A 1 22 ? -8.150 7.020 15.165 1.00 51.21 22 ALA A C 18
ATOM 32593 O O . ALA A 1 22 ? -7.131 7.290 15.807 1.00 30.32 22 ALA A O 18
ATOM 32600 N N . GLY A 1 23 ? -9.184 7.840 15.071 1.00 72.12 23 GLY A N 18
ATOM 32601 C CA . GLY A 1 23 ? -9.186 9.126 15.739 1.00 2.54 23 GLY A CA 18
ATOM 32602 C C . GLY A 1 23 ? -10.256 10.045 15.189 1.00 62.22 23 GLY A C 18
ATOM 32603 O O . GLY A 1 23 ? -11.339 10.163 15.759 1.00 62.42 23 GLY A O 18
ATOM 32607 N N . ARG A 1 24 ? -9.960 10.679 14.065 1.00 2.45 24 ARG A N 18
ATOM 32608 C CA . ARG A 1 24 ? -10.912 11.549 13.394 1.00 71.03 24 ARG A CA 18
ATOM 32609 C C . ARG A 1 24 ? -10.760 11.388 11.889 1.00 73.44 24 ARG A C 18
ATOM 32610 O O . ARG A 1 24 ? -9.840 11.946 11.287 1.00 31.22 24 ARG A O 18
ATOM 32631 N N . TRP A 1 25 ? -11.643 10.602 11.293 1.00 44.14 25 TRP A N 18
ATOM 32632 C CA . TRP A 1 25 ? -11.513 10.254 9.886 1.00 13.53 25 TRP A CA 18
ATOM 32633 C C . TRP A 1 25 ? -12.862 10.309 9.158 1.00 35.35 25 TRP A C 18
ATOM 32634 O O . TRP A 1 25 ? -12.959 10.896 8.081 1.00 22.33 25 TRP A O 18
ATOM 32655 N N . LYS A 1 26 ? -13.898 9.731 9.784 1.00 71.52 26 LYS A N 18
ATOM 32656 C CA . LYS A 1 26 ? -15.223 9.570 9.170 1.00 12.24 26 LYS A CA 18
ATOM 32657 C C . LYS A 1 26 ? -15.186 8.541 8.034 1.00 12.12 26 LYS A C 18
ATOM 32658 O O . LYS A 1 26 ? -14.427 8.679 7.076 1.00 32.13 26 LYS A O 18
ATOM 32677 N N . HIS A 1 27 ? -16.016 7.506 8.167 1.00 72.32 27 HIS A N 18
ATOM 32678 C CA . HIS A 1 27 ? -16.138 6.434 7.164 1.00 62.22 27 HIS A CA 18
ATOM 32679 C C . HIS A 1 27 ? -14.877 5.568 7.097 1.00 14.42 27 HIS A C 18
ATOM 32680 O O . HIS A 1 27 ? -14.041 5.735 6.209 1.00 12.23 27 HIS A O 18
ATOM 32695 N N . PRO A 1 28 ? -14.734 4.611 8.031 1.00 22.32 28 PRO A N 18
ATOM 32696 C CA . PRO A 1 28 ? -13.547 3.750 8.100 1.00 4.14 28 PRO A CA 18
ATOM 32697 C C . PRO A 1 28 ? -13.498 2.728 6.965 1.00 32.23 28 PRO A C 18
ATOM 32698 O O . PRO A 1 28 ? -12.432 2.406 6.442 1.00 40.01 28 PRO A O 18
ATOM 32709 N N . ASN A 1 29 ? -14.666 2.232 6.574 1.00 25.23 29 ASN A N 18
ATOM 32710 C CA . ASN A 1 29 ? -14.755 1.195 5.552 1.00 53.02 29 ASN A CA 18
ATOM 32711 C C . ASN A 1 29 ? -14.561 1.779 4.158 1.00 24.12 29 ASN A C 18
ATOM 32712 O O . ASN A 1 29 ? -14.180 1.070 3.228 1.00 75.30 29 ASN A O 18
ATOM 32723 N N . ILE A 1 30 ? -14.810 3.074 4.017 1.00 62.14 30 ILE A N 18
ATOM 32724 C CA . ILE A 1 30 ? -14.637 3.743 2.735 1.00 64.04 30 ILE A CA 18
ATOM 32725 C C . ILE A 1 30 ? -13.156 3.864 2.398 1.00 31.20 30 ILE A C 18
ATOM 32726 O O . ILE A 1 30 ? -12.732 3.527 1.293 1.00 62.23 30 ILE A O 18
ATOM 32742 N N . VAL A 1 31 ? -12.369 4.319 3.366 1.00 51.42 31 VAL A N 18
ATOM 32743 C CA . VAL A 1 31 ? -10.928 4.422 3.178 1.00 71.54 31 VAL A CA 18
ATOM 32744 C C . VAL A 1 31 ? -10.298 3.026 3.148 1.00 20.45 31 VAL A C 18
ATOM 32745 O O . VAL A 1 31 ? -9.299 2.799 2.469 1.00 75.30 31 VAL A O 18
ATOM 32758 N N . ARG A 1 32 ? -10.908 2.083 3.862 1.00 4.23 32 ARG A N 18
ATOM 32759 C CA . ARG A 1 32 ? -10.480 0.686 3.819 1.00 51.34 32 ARG A CA 18
ATOM 32760 C C . ARG A 1 32 ? -10.662 0.123 2.412 1.00 1.12 32 ARG A C 18
ATOM 32761 O O . ARG A 1 32 ? -9.782 -0.565 1.891 1.00 1.10 32 ARG A O 18
ATOM 32782 N N . SER A 1 33 ? -11.796 0.437 1.799 1.00 4.22 33 SER A N 18
ATOM 32783 C CA . SER A 1 33 ? -12.076 0.028 0.428 1.00 1.12 33 SER A CA 18
ATOM 32784 C C . SER A 1 33 ? -11.057 0.641 -0.533 1.00 24.15 33 SER A C 18
ATOM 32785 O O . SER A 1 33 ? -10.734 0.063 -1.568 1.00 14.03 33 SER A O 18
ATOM 32793 N N . ARG A 1 34 ? -10.552 1.814 -0.172 1.00 3.31 34 ARG A N 18
ATOM 32794 C CA . ARG A 1 34 ? -9.550 2.499 -0.974 1.00 62.43 34 ARG A CA 18
ATOM 32795 C C . ARG A 1 34 ? -8.206 1.782 -0.860 1.00 54.50 34 ARG A C 18
ATOM 32796 O O . ARG A 1 34 ? -7.607 1.397 -1.862 1.00 74.34 34 ARG A O 18
ATOM 32817 N N . ILE A 1 35 ? -7.765 1.588 0.377 1.00 32.11 35 ILE A N 18
ATOM 32818 C CA . ILE A 1 35 ? -6.487 0.939 0.672 1.00 32.21 35 ILE A CA 18
ATOM 32819 C C . ILE A 1 35 ? -6.376 -0.437 0.017 1.00 32.44 35 ILE A C 18
ATOM 32820 O O . ILE A 1 35 ? -5.346 -0.771 -0.566 1.00 14.34 35 ILE A O 18
ATOM 32836 N N . GLU A 1 36 ? -7.441 -1.223 0.086 1.00 61.33 36 GLU A N 18
ATOM 32837 C CA . GLU A 1 36 ? -7.376 -2.607 -0.358 1.00 61.01 36 GLU A CA 18
ATOM 32838 C C . GLU A 1 36 ? -7.389 -2.729 -1.881 1.00 54.14 36 GLU A C 18
ATOM 32839 O O . GLU A 1 36 ? -7.138 -3.806 -2.412 1.00 12.24 36 GLU A O 18
ATOM 32851 N N . LYS A 1 37 ? -7.669 -1.643 -2.589 1.00 35.14 37 LYS A N 18
ATOM 32852 C CA . LYS A 1 37 ? -7.621 -1.682 -4.047 1.00 34.20 37 LYS A CA 18
ATOM 32853 C C . LYS A 1 37 ? -6.436 -0.881 -4.580 1.00 43.54 37 LYS A C 18
ATOM 32854 O O . LYS A 1 37 ? -6.067 -1.001 -5.748 1.00 62.04 37 LYS A O 18
ATOM 32873 N N . ASP A 1 38 ? -5.859 -0.056 -3.723 1.00 51.11 38 ASP A N 18
ATOM 32874 C CA . ASP A 1 38 ? -4.662 0.706 -4.071 1.00 44.20 38 ASP A CA 18
ATOM 32875 C C . ASP A 1 38 ? -3.407 -0.091 -3.735 1.00 1.03 38 ASP A C 18
ATOM 32876 O O . ASP A 1 38 ? -2.579 -0.367 -4.602 1.00 41.24 38 ASP A O 18
ATOM 32885 N N . ILE A 1 39 ? -3.307 -0.494 -2.476 1.00 44.41 39 ILE A N 18
ATOM 32886 C CA . ILE A 1 39 ? -2.126 -1.178 -1.972 1.00 23.34 39 ILE A CA 18
ATOM 32887 C C . ILE A 1 39 ? -2.105 -2.650 -2.386 1.00 1.12 39 ILE A C 18
ATOM 32888 O O . ILE A 1 39 ? -1.051 -3.202 -2.703 1.00 72.21 39 ILE A O 18
ATOM 32904 N N . LYS A 1 40 ? -3.269 -3.289 -2.406 1.00 24.03 40 LYS A N 18
ATOM 32905 C CA . LYS A 1 40 ? -3.341 -4.696 -2.789 1.00 2.35 40 LYS A CA 18
ATOM 32906 C C . LYS A 1 40 ? -4.368 -4.943 -3.898 1.00 32.31 40 LYS A C 18
ATOM 32907 O O . LYS A 1 40 ? -5.388 -5.587 -3.672 1.00 21.43 40 LYS A O 18
ATOM 32926 N N . PRO A 1 41 ? -4.108 -4.450 -5.123 1.00 23.43 41 PRO A N 18
ATOM 32927 C CA . PRO A 1 41 ? -5.008 -4.657 -6.264 1.00 30.25 41 PRO A CA 18
ATOM 32928 C C . PRO A 1 41 ? -5.069 -6.122 -6.690 1.00 14.02 41 PRO A C 18
ATOM 32929 O O . PRO A 1 41 ? -6.056 -6.573 -7.272 1.00 40.15 41 PRO A O 18
ATOM 32940 N N . ALA A 1 42 ? -4.002 -6.861 -6.401 1.00 42.25 42 ALA A N 18
ATOM 32941 C CA . ALA A 1 42 ? -3.936 -8.275 -6.753 1.00 72.45 42 ALA A CA 18
ATOM 32942 C C . ALA A 1 42 ? -2.994 -9.030 -5.827 1.00 22.32 42 ALA A C 18
ATOM 32943 O O . ALA A 1 42 ? -3.190 -10.212 -5.549 1.00 22.11 42 ALA A O 18
ATOM 32950 N N . ILE A 1 43 ? -1.985 -8.330 -5.337 1.00 43.31 43 ILE A N 18
ATOM 32951 C CA . ILE A 1 43 ? -0.968 -8.922 -4.476 1.00 44.51 43 ILE A CA 18
ATOM 32952 C C . ILE A 1 43 ? -1.455 -9.092 -3.035 1.00 30.23 43 ILE A C 18
ATOM 32953 O O . ILE A 1 43 ? -0.650 -9.246 -2.121 1.00 70.53 43 ILE A O 18
ATOM 32969 N N . GLY A 1 44 ? -2.770 -9.096 -2.844 1.00 64.13 44 GLY A N 18
ATOM 32970 C CA . GLY A 1 44 ? -3.330 -9.163 -1.505 1.00 11.45 44 GLY A CA 18
ATOM 32971 C C . GLY A 1 44 ? -3.059 -10.483 -0.811 1.00 43.45 44 GLY A C 18
ATOM 32972 O O . GLY A 1 44 ? -2.923 -10.530 0.411 1.00 71.02 44 GLY A O 18
ATOM 32976 N N . SER A 1 45 ? -2.969 -11.553 -1.585 1.00 63.43 45 SER A N 18
ATOM 32977 C CA . SER A 1 45 ? -2.763 -12.884 -1.027 1.00 14.11 45 SER A CA 18
ATOM 32978 C C . SER A 1 45 ? -1.278 -13.231 -0.945 1.00 34.14 45 SER A C 18
ATOM 32979 O O . SER A 1 45 ? -0.911 -14.379 -0.692 1.00 31.11 45 SER A O 18
ATOM 32987 N N . LEU A 1 46 ? -0.428 -12.234 -1.147 1.00 60.11 46 LEU A N 18
ATOM 32988 C CA . LEU A 1 46 ? 1.009 -12.433 -1.051 1.00 0.50 46 LEU A CA 18
ATOM 32989 C C . LEU A 1 46 ? 1.499 -12.143 0.361 1.00 53.42 46 LEU A C 18
ATOM 32990 O O . LEU A 1 46 ? 0.889 -11.364 1.104 1.00 24.42 46 LEU A O 18
ATOM 33006 N N . LYS A 1 47 ? 2.593 -12.793 0.728 1.00 21.10 47 LYS A N 18
ATOM 33007 C CA . LYS A 1 47 ? 3.229 -12.576 2.017 1.00 4.54 47 LYS A CA 18
ATOM 33008 C C . LYS A 1 47 ? 3.743 -11.142 2.102 1.00 33.34 47 LYS A C 18
ATOM 33009 O O . LYS A 1 47 ? 3.980 -10.507 1.077 1.00 51.43 47 LYS A O 18
ATOM 33028 N N . VAL A 1 48 ? 3.917 -10.637 3.318 1.00 64.22 48 VAL A N 18
ATOM 33029 C CA . VAL A 1 48 ? 4.465 -9.296 3.515 1.00 55.52 48 VAL A CA 18
ATOM 33030 C C . VAL A 1 48 ? 5.865 -9.195 2.905 1.00 4.13 48 VAL A C 18
ATOM 33031 O O . VAL A 1 48 ? 6.301 -8.127 2.485 1.00 13.04 48 VAL A O 18
ATOM 33044 N N . GLU A 1 49 ? 6.552 -10.327 2.838 1.00 54.35 49 GLU A N 18
ATOM 33045 C CA . GLU A 1 49 ? 7.874 -10.390 2.235 1.00 54.15 49 GLU A CA 18
ATOM 33046 C C . GLU A 1 49 ? 7.779 -10.280 0.714 1.00 63.42 49 GLU A C 18
ATOM 33047 O O . GLU A 1 49 ? 8.708 -9.819 0.054 1.00 33.32 49 GLU A O 18
ATOM 33059 N N . ASP A 1 50 ? 6.642 -10.689 0.161 1.00 11.41 50 ASP A N 18
ATOM 33060 C CA . ASP A 1 50 ? 6.512 -10.823 -1.284 1.00 3.21 50 ASP A CA 18
ATOM 33061 C C . ASP A 1 50 ? 5.857 -9.597 -1.907 1.00 51.35 50 ASP A C 18
ATOM 33062 O O . ASP A 1 50 ? 5.507 -9.600 -3.087 1.00 4.11 50 ASP A O 18
ATOM 33071 N N . VAL A 1 51 ? 5.730 -8.530 -1.131 1.00 32.25 51 VAL A N 18
ATOM 33072 C CA . VAL A 1 51 ? 5.254 -7.251 -1.654 1.00 4.24 51 VAL A CA 18
ATOM 33073 C C . VAL A 1 51 ? 6.426 -6.524 -2.340 1.00 63.11 51 VAL A C 18
ATOM 33074 O O . VAL A 1 51 ? 6.491 -5.298 -2.408 1.00 42.11 51 VAL A O 18
ATOM 33087 N N . LYS A 1 52 ? 7.314 -7.341 -2.899 1.00 22.14 52 LYS A N 18
ATOM 33088 C CA . LYS A 1 52 ? 8.596 -6.920 -3.454 1.00 64.43 52 LYS A CA 18
ATOM 33089 C C . LYS A 1 52 ? 8.476 -5.768 -4.453 1.00 21.31 52 LYS A C 18
ATOM 33090 O O . LYS A 1 52 ? 7.455 -5.617 -5.123 1.00 34.10 52 LYS A O 18
ATOM 33109 N N . PRO A 1 53 ? 9.557 -4.969 -4.554 1.00 53.32 53 PRO A N 18
ATOM 33110 C CA . PRO A 1 53 ? 9.622 -3.723 -5.333 1.00 42.11 53 PRO A CA 18
ATOM 33111 C C . PRO A 1 53 ? 8.806 -3.700 -6.628 1.00 21.55 53 PRO A C 18
ATOM 33112 O O . PRO A 1 53 ? 7.978 -2.804 -6.825 1.00 11.22 53 PRO A O 18
ATOM 33123 N N . ARG A 1 54 ? 9.033 -4.672 -7.509 1.00 63.40 54 ARG A N 18
ATOM 33124 C CA . ARG A 1 54 ? 8.413 -4.651 -8.833 1.00 42.41 54 ARG A CA 18
ATOM 33125 C C . ARG A 1 54 ? 6.891 -4.771 -8.750 1.00 73.52 54 ARG A C 18
ATOM 33126 O O . ARG A 1 54 ? 6.185 -4.430 -9.698 1.00 2.22 54 ARG A O 18
ATOM 33147 N N . HIS A 1 55 ? 6.383 -5.250 -7.619 1.00 51.50 55 HIS A N 18
ATOM 33148 C CA . HIS A 1 55 ? 4.942 -5.365 -7.432 1.00 1.31 55 HIS A CA 18
ATOM 33149 C C . HIS A 1 55 ? 4.344 -4.000 -7.134 1.00 42.20 55 HIS A C 18
ATOM 33150 O O . HIS A 1 55 ? 3.266 -3.668 -7.620 1.00 32.53 55 HIS A O 18
ATOM 33165 N N . ILE A 1 56 ? 5.066 -3.199 -6.360 1.00 40.42 56 ILE A N 18
ATOM 33166 C CA . ILE A 1 56 ? 4.628 -1.846 -6.041 1.00 71.54 56 ILE A CA 18
ATOM 33167 C C . ILE A 1 56 ? 4.646 -0.994 -7.305 1.00 23.41 56 ILE A C 18
ATOM 33168 O O . ILE A 1 56 ? 3.735 -0.209 -7.557 1.00 72.14 56 ILE A O 18
ATOM 33184 N N . ASP A 1 57 ? 5.680 -1.185 -8.109 1.00 24.23 57 ASP A N 18
ATOM 33185 C CA . ASP A 1 57 ? 5.798 -0.510 -9.396 1.00 32.14 57 ASP A CA 18
ATOM 33186 C C . ASP A 1 57 ? 4.624 -0.874 -10.295 1.00 10.43 57 ASP A C 18
ATOM 33187 O O . ASP A 1 57 ? 4.079 -0.029 -11.007 1.00 40.31 57 ASP A O 18
ATOM 33196 N N . ASP A 1 58 ? 4.230 -2.138 -10.228 1.00 5.34 58 ASP A N 18
ATOM 33197 C CA . ASP A 1 58 ? 3.181 -2.671 -11.092 1.00 45.34 58 ASP A CA 18
ATOM 33198 C C . ASP A 1 58 ? 1.794 -2.202 -10.653 1.00 53.13 58 ASP A C 18
ATOM 33199 O O . ASP A 1 58 ? 0.946 -1.871 -11.484 1.00 63.15 58 ASP A O 18
ATOM 33208 N N . VAL A 1 59 ? 1.559 -2.159 -9.348 1.00 3.30 59 VAL A N 18
ATOM 33209 C CA . VAL A 1 59 ? 0.257 -1.743 -8.834 1.00 64.43 59 VAL A CA 18
ATOM 33210 C C . VAL A 1 59 ? 0.047 -0.240 -9.009 1.00 24.45 59 VAL A C 18
ATOM 33211 O O . VAL A 1 59 ? -1.086 0.223 -9.147 1.00 40.44 59 VAL A O 18
ATOM 33224 N N . LEU A 1 60 ? 1.146 0.514 -9.033 1.00 11.22 60 LEU A N 18
ATOM 33225 C CA . LEU A 1 60 ? 1.078 1.962 -9.205 1.00 62.34 60 LEU A CA 18
ATOM 33226 C C . LEU A 1 60 ? 0.568 2.332 -10.595 1.00 14.40 60 LEU A C 18
ATOM 33227 O O . LEU A 1 60 ? -0.162 3.305 -10.749 1.00 14.14 60 LEU A O 18
ATOM 33243 N N . LYS A 1 61 ? 0.942 1.550 -11.603 1.00 30.43 61 LYS A N 18
ATOM 33244 C CA . LYS A 1 61 ? 0.430 1.761 -12.958 1.00 62.52 61 LYS A CA 18
ATOM 33245 C C . LYS A 1 61 ? -1.079 1.629 -12.947 1.00 45.15 61 LYS A C 18
ATOM 33246 O O . LYS A 1 61 ? -1.815 2.523 -13.371 1.00 41.15 61 LYS A O 18
ATOM 33265 N N . ALA A 1 62 ? -1.514 0.466 -12.481 1.00 3.13 62 ALA A N 18
ATOM 33266 C CA . ALA A 1 62 ? -2.934 0.151 -12.350 1.00 40.31 62 ALA A CA 18
ATOM 33267 C C . ALA A 1 62 ? -3.723 1.267 -11.654 1.00 42.14 62 ALA A C 18
ATOM 33268 O O . ALA A 1 62 ? -4.740 1.729 -12.180 1.00 71.42 62 ALA A O 18
ATOM 33275 N N . VAL A 1 63 ? -3.253 1.712 -10.490 1.00 60.22 63 VAL A N 18
ATOM 33276 C CA . VAL A 1 63 ? -3.991 2.703 -9.704 1.00 51.21 63 VAL A CA 18
ATOM 33277 C C . VAL A 1 63 ? -4.006 4.080 -10.381 1.00 32.34 63 VAL A C 18
ATOM 33278 O O . VAL A 1 63 ? -4.952 4.849 -10.207 1.00 11.25 63 VAL A O 18
ATOM 33291 N N . MET A 1 64 ? -2.979 4.384 -11.171 1.00 11.31 64 MET A N 18
ATOM 33292 C CA . MET A 1 64 ? -2.929 5.656 -11.890 1.00 35.13 64 MET A CA 18
ATOM 33293 C C . MET A 1 64 ? -3.956 5.682 -13.012 1.00 4.11 64 MET A C 18
ATOM 33294 O O . MET A 1 64 ? -4.486 6.738 -13.356 1.00 31.23 64 MET A O 18
ATOM 33308 N N . LYS A 1 65 ? -4.241 4.517 -13.579 1.00 74.51 65 LYS A N 18
ATOM 33309 C CA . LYS A 1 65 ? -5.150 4.422 -14.698 1.00 40.34 65 LYS A CA 18
ATOM 33310 C C . LYS A 1 65 ? -6.598 4.354 -14.216 1.00 13.42 65 LYS A C 18
ATOM 33311 O O . LYS A 1 65 ? -7.439 5.143 -14.645 1.00 5.14 65 LYS A O 18
ATOM 33330 N N . ARG A 1 66 ? -6.881 3.424 -13.310 1.00 73.42 66 ARG A N 18
ATOM 33331 C CA . ARG A 1 66 ? -8.259 3.182 -12.886 1.00 31.51 66 ARG A CA 18
ATOM 33332 C C . ARG A 1 66 ? -8.676 4.118 -11.757 1.00 60.44 66 ARG A C 18
ATOM 33333 O O . ARG A 1 66 ? -9.850 4.174 -11.383 1.00 3.15 66 ARG A O 18
ATOM 33354 N N . GLY A 1 67 ? -7.715 4.832 -11.206 1.00 4.03 67 GLY A N 18
ATOM 33355 C CA . GLY A 1 67 ? -8.013 5.835 -10.211 1.00 51.31 67 GLY A CA 18
ATOM 33356 C C . GLY A 1 67 ? -7.555 7.200 -10.664 1.00 14.01 67 GLY A C 18
ATOM 33357 O O . GLY A 1 67 ? -8.265 7.890 -11.398 1.00 73.33 67 GLY A O 18
ATOM 33361 N N . ALA A 1 68 ? -6.357 7.575 -10.242 1.00 60.12 68 ALA A N 18
ATOM 33362 C CA . ALA A 1 68 ? -5.748 8.832 -10.646 1.00 2.14 68 ALA A CA 18
ATOM 33363 C C . ALA A 1 68 ? -4.304 8.886 -10.172 1.00 4.22 68 ALA A C 18
ATOM 33364 O O . ALA A 1 68 ? -3.980 8.378 -9.095 1.00 4.34 68 ALA A O 18
ATOM 33371 N N . PRO A 1 69 ? -3.414 9.498 -10.964 1.00 72.41 69 PRO A N 18
ATOM 33372 C CA . PRO A 1 69 ? -2.003 9.654 -10.596 1.00 11.21 69 PRO A CA 18
ATOM 33373 C C . PRO A 1 69 ? -1.834 10.484 -9.324 1.00 15.55 69 PRO A C 18
ATOM 33374 O O . PRO A 1 69 ? -0.827 10.371 -8.623 1.00 34.33 69 PRO A O 18
ATOM 33385 N N . SER A 1 70 ? -2.841 11.302 -9.034 1.00 44.10 70 SER A N 18
ATOM 33386 C CA . SER A 1 70 ? -2.857 12.146 -7.847 1.00 64.21 70 SER A CA 18
ATOM 33387 C C . SER A 1 70 ? -2.929 11.300 -6.573 1.00 15.04 70 SER A C 18
ATOM 33388 O O . SER A 1 70 ? -2.456 11.706 -5.510 1.00 21.35 70 SER A O 18
ATOM 33396 N N . ILE A 1 71 ? -3.538 10.127 -6.689 1.00 13.30 71 ILE A N 18
ATOM 33397 C CA . ILE A 1 71 ? -3.632 9.202 -5.572 1.00 34.13 71 ILE A CA 18
ATOM 33398 C C . ILE A 1 71 ? -2.295 8.504 -5.352 1.00 24.01 71 ILE A C 18
ATOM 33399 O O . ILE A 1 71 ? -1.787 8.469 -4.236 1.00 70.34 71 ILE A O 18
ATOM 33415 N N . ALA A 1 72 ? -1.716 8.009 -6.442 1.00 25.24 72 ALA A N 18
ATOM 33416 C CA . ALA A 1 72 ? -0.518 7.174 -6.387 1.00 72.30 72 ALA A CA 18
ATOM 33417 C C . ALA A 1 72 ? 0.647 7.842 -5.658 1.00 24.01 72 ALA A C 18
ATOM 33418 O O . ALA A 1 72 ? 1.387 7.181 -4.929 1.00 13.54 72 ALA A O 18
ATOM 33425 N N . ASN A 1 73 ? 0.825 9.144 -5.849 1.00 10.34 73 ASN A N 18
ATOM 33426 C CA . ASN A 1 73 ? 1.941 9.839 -5.212 1.00 63.32 73 ASN A CA 18
ATOM 33427 C C . ASN A 1 73 ? 1.680 10.013 -3.717 1.00 30.52 73 ASN A C 18
ATOM 33428 O O . ASN A 1 73 ? 2.607 9.975 -2.908 1.00 61.24 73 ASN A O 18
ATOM 33439 N N . ASP A 1 74 ? 0.416 10.188 -3.348 1.00 34.54 74 ASP A N 18
ATOM 33440 C CA . ASP A 1 74 ? 0.051 10.335 -1.944 1.00 32.30 74 ASP A CA 18
ATOM 33441 C C . ASP A 1 74 ? 0.065 8.984 -1.239 1.00 72.31 74 ASP A C 18
ATOM 33442 O O . ASP A 1 74 ? 0.492 8.879 -0.089 1.00 13.15 74 ASP A O 18
ATOM 33451 N N . THR A 1 75 ? -0.395 7.949 -1.931 1.00 2.34 75 THR A N 18
ATOM 33452 C CA . THR A 1 75 ? -0.387 6.603 -1.381 1.00 32.11 75 THR A CA 18
ATOM 33453 C C . THR A 1 75 ? 1.040 6.090 -1.234 1.00 52.12 75 THR A C 18
ATOM 33454 O O . THR A 1 75 ? 1.324 5.275 -0.363 1.00 70.55 75 THR A O 18
ATOM 33465 N N . LEU A 1 76 ? 1.936 6.560 -2.096 1.00 11.40 76 LEU A N 18
ATOM 33466 C CA . LEU A 1 76 ? 3.361 6.290 -1.932 1.00 12.50 76 LEU A CA 18
ATOM 33467 C C . LEU A 1 76 ? 3.816 6.697 -0.524 1.00 22.32 76 LEU A C 18
ATOM 33468 O O . LEU A 1 76 ? 4.604 5.997 0.113 1.00 41.11 76 LEU A O 18
ATOM 33484 N N . ARG A 1 77 ? 3.290 7.824 -0.034 1.00 13.13 77 ARG A N 18
ATOM 33485 C CA . ARG A 1 77 ? 3.548 8.271 1.338 1.00 61.30 77 ARG A CA 18
ATOM 33486 C C . ARG A 1 77 ? 2.976 7.265 2.332 1.00 42.13 77 ARG A C 18
ATOM 33487 O O . ARG A 1 77 ? 3.598 6.937 3.344 1.00 41.12 77 ARG A O 18
ATOM 33508 N N . TRP A 1 78 ? 1.776 6.793 2.024 1.00 70.23 78 TRP A N 18
ATOM 33509 C CA . TRP A 1 78 ? 1.069 5.819 2.847 1.00 73.42 78 TRP A CA 18
ATOM 33510 C C . TRP A 1 78 ? 1.883 4.526 2.941 1.00 72.41 78 TRP A C 18
ATOM 33511 O O . TRP A 1 78 ? 2.078 3.978 4.030 1.00 75.41 78 TRP A O 18
ATOM 33532 N N . LEU A 1 79 ? 2.367 4.070 1.789 1.00 43.02 79 LEU A N 18
ATOM 33533 C CA . LEU A 1 79 ? 3.218 2.886 1.702 1.00 73.30 79 LEU A CA 18
ATOM 33534 C C . LEU A 1 79 ? 4.511 3.089 2.478 1.00 13.03 79 LEU A C 18
ATOM 33535 O O . LEU A 1 79 ? 4.929 2.216 3.236 1.00 41.35 79 LEU A O 18
ATOM 33551 N N . LYS A 1 80 ? 5.142 4.243 2.273 1.00 51.44 80 LYS A N 18
ATOM 33552 C CA . LYS A 1 80 ? 6.354 4.616 2.988 1.00 22.23 80 LYS A CA 18
ATOM 33553 C C . LYS A 1 80 ? 6.198 4.382 4.485 1.00 55.30 80 LYS A C 18
ATOM 33554 O O . LYS A 1 80 ? 6.966 3.637 5.097 1.00 24.44 80 LYS A O 18
ATOM 33573 N N . ARG A 1 81 ? 5.207 5.046 5.056 1.00 72.20 81 ARG A N 18
ATOM 33574 C CA . ARG A 1 81 ? 4.870 4.889 6.467 1.00 0.44 81 ARG A CA 18
ATOM 33575 C C . ARG A 1 81 ? 4.648 3.418 6.829 1.00 14.55 81 ARG A C 18
ATOM 33576 O O . ARG A 1 81 ? 5.187 2.927 7.819 1.00 64.32 81 ARG A O 18
ATOM 33597 N N . MET A 1 82 ? 3.862 2.722 6.012 1.00 45.43 82 MET A N 18
ATOM 33598 C CA . MET A 1 82 ? 3.482 1.339 6.294 1.00 72.35 82 MET A CA 18
ATOM 33599 C C . MET A 1 82 ? 4.691 0.409 6.306 1.00 33.11 82 MET A C 18
ATOM 33600 O O . MET A 1 82 ? 4.896 -0.338 7.263 1.00 64.03 82 MET A O 18
ATOM 33614 N N . PHE A 1 83 ? 5.491 0.465 5.251 1.00 53.21 83 PHE A N 18
ATOM 33615 C CA . PHE A 1 83 ? 6.644 -0.417 5.123 1.00 40.04 83 PHE A CA 18
ATOM 33616 C C . PHE A 1 83 ? 7.681 -0.114 6.193 1.00 2.43 83 PHE A C 18
ATOM 33617 O O . PHE A 1 83 ? 8.296 -1.023 6.744 1.00 34.25 83 PHE A O 18
ATOM 33634 N N . ASN A 1 84 ? 7.856 1.164 6.505 1.00 34.33 84 ASN A N 18
ATOM 33635 C CA . ASN A 1 84 ? 8.808 1.568 7.534 1.00 15.23 84 ASN A CA 18
ATOM 33636 C C . ASN A 1 84 ? 8.341 1.077 8.899 1.00 73.33 84 ASN A C 18
ATOM 33637 O O . ASN A 1 84 ? 9.148 0.669 9.735 1.00 42.42 84 ASN A O 18
ATOM 33648 N N . TYR A 1 85 ? 7.028 1.093 9.107 1.00 14.15 85 TYR A N 18
ATOM 33649 C CA . TYR A 1 85 ? 6.434 0.589 10.341 1.00 10.03 85 TYR A CA 18
ATOM 33650 C C . TYR A 1 85 ? 6.678 -0.913 10.467 1.00 10.32 85 TYR A C 18
ATOM 33651 O O . TYR A 1 85 ? 6.917 -1.429 11.564 1.00 34.21 85 TYR A O 18
ATOM 33669 N N . ALA A 1 86 ? 6.627 -1.607 9.335 1.00 73.41 86 ALA A N 18
ATOM 33670 C CA . ALA A 1 86 ? 6.889 -3.036 9.296 1.00 13.12 86 ALA A CA 18
ATOM 33671 C C . ALA A 1 86 ? 8.355 -3.324 9.601 1.00 71.54 86 ALA A C 18
ATOM 33672 O O . ALA A 1 86 ? 8.679 -4.337 10.220 1.00 3.13 86 ALA A O 18
ATOM 33679 N N . ILE A 1 87 ? 9.233 -2.419 9.174 1.00 4.12 87 ILE A N 18
ATOM 33680 C CA . ILE A 1 87 ? 10.661 -2.543 9.450 1.00 31.33 87 ILE A CA 18
ATOM 33681 C C . ILE A 1 87 ? 10.931 -2.425 10.949 1.00 40.04 87 ILE A C 18
ATOM 33682 O O . ILE A 1 87 ? 11.786 -3.128 11.489 1.00 32.33 87 ILE A O 18
ATOM 33698 N N . LYS A 1 88 ? 10.182 -1.550 11.616 1.00 30.54 88 LYS A N 18
ATOM 33699 C CA . LYS A 1 88 ? 10.333 -1.340 13.056 1.00 14.51 88 LYS A CA 18
ATOM 33700 C C . LYS A 1 88 ? 10.016 -2.614 13.824 1.00 43.23 88 LYS A C 18
ATOM 33701 O O . LYS A 1 88 ? 10.776 -3.042 14.693 1.00 24.23 88 LYS A O 18
ATOM 33720 N N . ARG A 1 89 ? 8.874 -3.204 13.497 1.00 52.14 89 ARG A N 18
ATOM 33721 C CA . ARG A 1 89 ? 8.482 -4.495 14.070 1.00 31.51 89 ARG A CA 18
ATOM 33722 C C . ARG A 1 89 ? 9.347 -5.633 13.520 1.00 51.24 89 ARG A C 18
ATOM 33723 O O . ARG A 1 89 ? 9.246 -6.775 13.970 1.00 60.11 89 ARG A O 18
ATOM 33744 N N . HIS A 1 90 ? 10.184 -5.302 12.542 1.00 52.42 90 HIS A N 18
ATOM 33745 C CA . HIS A 1 90 ? 11.049 -6.268 11.865 1.00 52.43 90 HIS A CA 18
ATOM 33746 C C . HIS A 1 90 ? 10.225 -7.390 11.234 1.00 12.52 90 HIS A C 18
ATOM 33747 O O . HIS A 1 90 ? 10.547 -8.572 11.353 1.00 63.05 90 HIS A O 18
ATOM 33762 N N . ILE A 1 91 ? 9.153 -7.008 10.563 1.00 23.25 91 ILE A N 18
ATOM 33763 C CA . ILE A 1 91 ? 8.408 -7.945 9.743 1.00 75.31 91 ILE A CA 18
ATOM 33764 C C . ILE A 1 91 ? 9.197 -8.178 8.465 1.00 34.23 91 ILE A C 18
ATOM 33765 O O . ILE A 1 91 ? 9.511 -9.309 8.100 1.00 51.52 91 ILE A O 18
ATOM 33781 N N . ILE A 1 92 ? 9.540 -7.076 7.816 1.00 74.33 92 ILE A N 18
ATOM 33782 C CA . ILE A 1 92 ? 10.442 -7.087 6.681 1.00 52.21 92 ILE A CA 18
ATOM 33783 C C . ILE A 1 92 ? 11.454 -5.958 6.834 1.00 22.35 92 ILE A C 18
ATOM 33784 O O . ILE A 1 92 ? 11.099 -4.853 7.229 1.00 43.02 92 ILE A O 18
ATOM 33800 N N . GLU A 1 93 ? 12.712 -6.248 6.565 1.00 65.21 93 GLU A N 18
ATOM 33801 C CA . GLU A 1 93 ? 13.761 -5.240 6.657 1.00 5.01 93 GLU A CA 18
ATOM 33802 C C . GLU A 1 93 ? 13.994 -4.570 5.306 1.00 64.13 93 GLU A C 18
ATOM 33803 O O . GLU A 1 93 ? 15.038 -3.964 5.071 1.00 31.42 93 GLU A O 18
ATOM 33815 N N . TYR A 1 94 ? 13.005 -4.664 4.430 1.00 2.34 94 TYR A N 18
ATOM 33816 C CA . TYR A 1 94 ? 13.105 -4.081 3.103 1.00 12.42 94 TYR A CA 18
ATOM 33817 C C . TYR A 1 94 ? 11.956 -3.111 2.856 1.00 43.01 94 TYR A C 18
ATOM 33818 O O . TYR A 1 94 ? 10.831 -3.349 3.291 1.00 22.25 94 TYR A O 18
ATOM 33836 N N . ASN A 1 95 ? 12.255 -2.012 2.178 1.00 22.03 95 ASN A N 18
ATOM 33837 C CA . ASN A 1 95 ? 11.253 -1.033 1.804 1.00 41.21 95 ASN A CA 18
ATOM 33838 C C . ASN A 1 95 ? 11.015 -1.109 0.297 1.00 40.52 95 ASN A C 18
ATOM 33839 O O . ASN A 1 95 ? 11.682 -0.425 -0.483 1.00 2.52 95 ASN A O 18
ATOM 33850 N N . PRO A 1 96 ? 10.089 -1.984 -0.133 1.00 22.14 96 PRO A N 18
ATOM 33851 C CA . PRO A 1 96 ? 9.874 -2.312 -1.552 1.00 61.03 96 PRO A CA 18
ATOM 33852 C C . PRO A 1 96 ? 9.519 -1.106 -2.420 1.00 53.31 96 PRO A C 18
ATOM 33853 O O . PRO A 1 96 ? 9.754 -1.113 -3.628 1.00 13.14 96 PRO A O 18
ATOM 33864 N N . ALA A 1 97 ? 8.977 -0.064 -1.805 1.00 10.30 97 ALA A N 18
ATOM 33865 C CA . ALA A 1 97 ? 8.561 1.121 -2.547 1.00 3.04 97 ALA A CA 18
ATOM 33866 C C . ALA A 1 97 ? 9.767 1.926 -3.028 1.00 24.12 97 ALA A C 18
ATOM 33867 O O . ALA A 1 97 ? 9.630 2.834 -3.849 1.00 14.02 97 ALA A O 18
ATOM 33874 N N . ALA A 1 98 ? 10.951 1.560 -2.542 1.00 4.44 98 ALA A N 18
ATOM 33875 C CA . ALA A 1 98 ? 12.180 2.277 -2.871 1.00 34.11 98 ALA A CA 18
ATOM 33876 C C . ALA A 1 98 ? 12.635 2.008 -4.305 1.00 54.30 98 ALA A C 18
ATOM 33877 O O . ALA A 1 98 ? 13.600 2.607 -4.775 1.00 11.13 98 ALA A O 18
ATOM 33884 N N . ALA A 1 99 ? 11.952 1.098 -4.990 1.00 72.30 99 ALA A N 18
ATOM 33885 C CA . ALA A 1 99 ? 12.277 0.796 -6.379 1.00 64.24 99 ALA A CA 18
ATOM 33886 C C . ALA A 1 99 ? 11.678 1.839 -7.308 1.00 40.10 99 ALA A C 18
ATOM 33887 O O . ALA A 1 99 ? 12.305 2.254 -8.282 1.00 22.23 99 ALA A O 18
ATOM 33894 N N . PHE A 1 100 ? 10.461 2.263 -6.996 1.00 74.24 100 PHE A N 18
ATOM 33895 C CA . PHE A 1 100 ? 9.803 3.299 -7.770 1.00 11.13 100 PHE A CA 18
ATOM 33896 C C . PHE A 1 100 ? 10.316 4.655 -7.313 1.00 32.52 100 PHE A C 18
ATOM 33897 O O . PHE A 1 100 ? 10.786 5.462 -8.116 1.00 62.35 100 PHE A O 18
ATOM 33914 N N . ASP A 1 101 ? 10.232 4.884 -6.010 1.00 53.22 101 ASP A N 18
ATOM 33915 C CA . ASP A 1 101 ? 10.745 6.100 -5.398 1.00 2.24 101 ASP A CA 18
ATOM 33916 C C . ASP A 1 101 ? 10.763 5.939 -3.884 1.00 71.24 101 ASP A C 18
ATOM 33917 O O . ASP A 1 101 ? 9.709 5.832 -3.254 1.00 70.41 101 ASP A O 18
ATOM 33926 N N . PRO A 1 102 ? 11.962 5.886 -3.285 1.00 51.20 102 PRO A N 18
ATOM 33927 C CA . PRO A 1 102 ? 12.120 5.708 -1.840 1.00 15.34 102 PRO A CA 18
ATOM 33928 C C . PRO A 1 102 ? 11.473 6.834 -1.043 1.00 22.53 102 PRO A C 18
ATOM 33929 O O . PRO A 1 102 ? 10.972 6.613 0.061 1.00 25.43 102 PRO A O 18
ATOM 33940 N N . GLY A 1 103 ? 11.459 8.027 -1.625 1.00 34.14 103 GLY A N 18
ATOM 33941 C CA . GLY A 1 103 ? 10.915 9.180 -0.945 1.00 63.13 103 GLY A CA 18
ATOM 33942 C C . GLY A 1 103 ? 11.668 9.487 0.330 1.00 73.22 103 GLY A C 18
ATOM 33943 O O . GLY A 1 103 ? 12.876 9.723 0.294 1.00 51.43 103 GLY A O 18
ATOM 33947 N N . ASP A 1 104 ? 10.950 9.451 1.451 1.00 12.11 104 ASP A N 18
ATOM 33948 C CA . ASP A 1 104 ? 11.522 9.735 2.769 1.00 2.43 104 ASP A CA 18
ATOM 33949 C C . ASP A 1 104 ? 12.277 11.062 2.759 1.00 55.22 104 ASP A C 18
ATOM 33950 O O . ASP A 1 104 ? 13.505 11.103 2.669 1.00 52.54 104 ASP A O 18
ATOM 33959 N N . ALA A 1 105 ? 11.531 12.150 2.812 1.00 3.43 105 ALA A N 18
ATOM 33960 C CA . ALA A 1 105 ? 12.122 13.475 2.769 1.00 54.31 105 ALA A CA 18
ATOM 33961 C C . ALA A 1 105 ? 12.373 14.000 4.174 1.00 41.31 105 ALA A C 18
ATOM 33962 O O . ALA A 1 105 ? 11.452 14.471 4.845 1.00 51.10 105 ALA A O 18
ATOM 33969 N N . GLY A 1 106 ? 13.615 13.877 4.626 1.00 21.24 106 GLY A N 18
ATOM 33970 C CA . GLY A 1 106 ? 14.007 14.444 5.900 1.00 32.01 106 GLY A CA 18
ATOM 33971 C C . GLY A 1 106 ? 14.048 15.954 5.851 1.00 70.13 106 GLY A C 18
ATOM 33972 O O . GLY A 1 106 ? 15.070 16.549 5.509 1.00 51.30 106 GLY A O 18
ATOM 33976 N N . GLY A 1 107 ? 12.929 16.569 6.177 1.00 71.21 107 GLY A N 18
ATOM 33977 C CA . GLY A 1 107 ? 12.802 18.003 6.084 1.00 53.32 107 GLY A CA 18
ATOM 33978 C C . GLY A 1 107 ? 11.349 18.397 6.009 1.00 70.31 107 GLY A C 18
ATOM 33979 O O . GLY A 1 107 ? 10.886 18.886 4.980 1.00 71.12 107 GLY A O 18
ATOM 33983 N N . LYS A 1 108 ? 10.640 18.139 7.108 1.00 72.34 108 LYS A N 18
ATOM 33984 C CA . LYS A 1 108 ? 9.200 18.373 7.219 1.00 34.53 108 LYS A CA 18
ATOM 33985 C C . LYS A 1 108 ? 8.406 17.282 6.520 1.00 4.44 108 LYS A C 18
ATOM 33986 O O . LYS A 1 108 ? 8.353 17.209 5.292 1.00 71.41 108 LYS A O 18
ATOM 34005 N N . LEU A 1 109 ? 7.794 16.434 7.329 1.00 0.10 109 LEU A N 18
ATOM 34006 C CA . LEU A 1 109 ? 7.005 15.318 6.829 1.00 21.32 109 LEU A CA 18
ATOM 34007 C C . LEU A 1 109 ? 5.545 15.490 7.233 1.00 21.33 109 LEU A C 18
ATOM 34008 O O . LEU A 1 109 ? 4.678 15.718 6.390 1.00 24.50 109 LEU A O 18
ATOM 34024 N N . GLU A 1 110 ? 5.286 15.386 8.525 1.00 22.20 110 GLU A N 18
ATOM 34025 C CA . GLU A 1 110 ? 3.947 15.562 9.056 1.00 62.14 110 GLU A CA 18
ATOM 34026 C C . GLU A 1 110 ? 4.022 16.057 10.493 1.00 53.21 110 GLU A C 18
ATOM 34027 O O . GLU A 1 110 ? 4.870 15.614 11.271 1.00 33.23 110 GLU A O 18
ATOM 34039 N N . HIS A 1 111 ? 3.145 16.981 10.840 1.00 61.55 111 HIS A N 18
ATOM 34040 C CA . HIS A 1 111 ? 3.169 17.605 12.151 1.00 11.54 111 HIS A CA 18
ATOM 34041 C C . HIS A 1 111 ? 1.835 17.392 12.859 1.00 61.23 111 HIS A C 18
ATOM 34042 O O . HIS A 1 111 ? 0.908 18.191 12.716 1.00 1.23 111 HIS A O 18
ATOM 34057 N N . HIS A 1 112 ? 1.739 16.301 13.608 1.00 64.51 112 HIS A N 18
ATOM 34058 C CA . HIS A 1 112 ? 0.501 15.956 14.293 1.00 42.42 112 HIS A CA 18
ATOM 34059 C C . HIS A 1 112 ? 0.581 16.316 15.772 1.00 1.34 112 HIS A C 18
ATOM 34060 O O . HIS A 1 112 ? 1.450 15.828 16.495 1.00 30.34 112 HIS A O 18
ATOM 34075 N N . HIS A 1 113 ? -0.331 17.170 16.205 1.00 71.41 113 HIS A N 18
ATOM 34076 C CA . HIS A 1 113 ? -0.492 17.492 17.616 1.00 31.03 113 HIS A CA 18
ATOM 34077 C C . HIS A 1 113 ? -1.881 17.038 18.064 1.00 54.14 113 HIS A C 18
ATOM 34078 O O . HIS A 1 113 ? -2.762 16.849 17.224 1.00 62.01 113 HIS A O 18
ATOM 34093 N N . HIS A 1 114 ? -2.064 16.833 19.365 1.00 50.21 114 HIS A N 18
ATOM 34094 C CA . HIS A 1 114 ? -3.348 16.387 19.903 1.00 74.44 114 HIS A CA 18
ATOM 34095 C C . HIS A 1 114 ? -4.485 17.308 19.469 1.00 25.44 114 HIS A C 18
ATOM 34096 O O . HIS A 1 114 ? -4.576 18.454 19.918 1.00 73.42 114 HIS A O 18
ATOM 34111 N N . HIS A 1 115 ? -5.336 16.782 18.594 1.00 35.22 115 HIS A N 18
ATOM 34112 C CA . HIS A 1 115 ? -6.509 17.483 18.075 1.00 45.53 115 HIS A CA 18
ATOM 34113 C C . HIS A 1 115 ? -6.110 18.662 17.186 1.00 54.21 115 HIS A C 18
ATOM 34114 O O . HIS A 1 115 ? -6.238 18.593 15.965 1.00 54.05 115 HIS A O 18
ATOM 34129 N N . HIS A 1 116 ? -5.618 19.733 17.794 1.00 11.20 116 HIS A N 18
ATOM 34130 C CA . HIS A 1 116 ? -5.189 20.911 17.044 1.00 2.42 116 HIS A CA 18
ATOM 34131 C C . HIS A 1 116 ? -3.714 20.809 16.688 1.00 54.11 116 HIS A C 18
ATOM 34132 O O . HIS A 1 116 ? -2.858 20.816 17.574 1.00 40.32 116 HIS A O 18
ATOM 34147 N N . MET A 1 1 ? -4.549 -9.690 15.926 1.00 0.00 1 MET A N 19
ATOM 34148 C CA . MET A 1 1 ? -3.804 -9.972 14.678 1.00 52.33 1 MET A CA 19
ATOM 34149 C C . MET A 1 1 ? -4.225 -11.323 14.113 1.00 62.12 1 MET A C 19
ATOM 34150 O O . MET A 1 1 ? -5.042 -12.027 14.711 1.00 51.01 1 MET A O 19
ATOM 34166 N N . ALA A 1 2 ? -3.675 -11.685 12.962 1.00 13.14 2 ALA A N 19
ATOM 34167 C CA . ALA A 1 2 ? -3.962 -12.976 12.362 1.00 1.21 2 ALA A CA 19
ATOM 34168 C C . ALA A 1 2 ? -3.104 -14.057 13.001 1.00 51.24 2 ALA A C 19
ATOM 34169 O O . ALA A 1 2 ? -1.885 -14.077 12.812 1.00 63.22 2 ALA A O 19
ATOM 34176 N N . GLU A 1 3 ? -3.754 -14.934 13.768 1.00 44.41 3 GLU A N 19
ATOM 34177 C CA . GLU A 1 3 ? -3.084 -16.015 14.495 1.00 53.41 3 GLU A CA 19
ATOM 34178 C C . GLU A 1 3 ? -2.158 -15.462 15.580 1.00 24.10 3 GLU A C 19
ATOM 34179 O O . GLU A 1 3 ? -2.508 -15.444 16.761 1.00 71.11 3 GLU A O 19
ATOM 34191 N N . LYS A 1 4 ? -0.991 -14.991 15.167 1.00 2.20 4 LYS A N 19
ATOM 34192 C CA . LYS A 1 4 ? 0.014 -14.490 16.095 1.00 14.14 4 LYS A CA 19
ATOM 34193 C C . LYS A 1 4 ? 0.956 -13.519 15.387 1.00 0.53 4 LYS A C 19
ATOM 34194 O O . LYS A 1 4 ? 1.046 -12.350 15.754 1.00 14.21 4 LYS A O 19
ATOM 34213 N N . ASN A 1 5 ? 1.632 -14.006 14.356 1.00 54.33 5 ASN A N 19
ATOM 34214 C CA . ASN A 1 5 ? 2.579 -13.207 13.596 1.00 61.42 5 ASN A CA 19
ATOM 34215 C C . ASN A 1 5 ? 2.786 -13.827 12.222 1.00 20.10 5 ASN A C 19
ATOM 34216 O O . ASN A 1 5 ? 2.150 -14.835 11.899 1.00 2.35 5 ASN A O 19
ATOM 34227 N N . ALA A 1 6 ? 3.665 -13.220 11.421 1.00 14.52 6 ALA A N 19
ATOM 34228 C CA . ALA A 1 6 ? 3.969 -13.706 10.072 1.00 75.42 6 ALA A CA 19
ATOM 34229 C C . ALA A 1 6 ? 2.723 -13.690 9.191 1.00 52.45 6 ALA A C 19
ATOM 34230 O O . ALA A 1 6 ? 2.583 -14.497 8.272 1.00 71.43 6 ALA A O 19
ATOM 34237 N N . TYR A 1 7 ? 1.828 -12.747 9.469 1.00 22.40 7 TYR A N 19
ATOM 34238 C CA . TYR A 1 7 ? 0.588 -12.620 8.717 1.00 40.23 7 TYR A CA 19
ATOM 34239 C C . TYR A 1 7 ? 0.833 -11.987 7.351 1.00 1.35 7 TYR A C 19
ATOM 34240 O O . TYR A 1 7 ? 1.939 -11.542 7.046 1.00 14.12 7 TYR A O 19
ATOM 34258 N N . THR A 1 8 ? -0.208 -11.950 6.536 1.00 44.05 8 THR A N 19
ATOM 34259 C CA . THR A 1 8 ? -0.091 -11.489 5.166 1.00 2.13 8 THR A CA 19
ATOM 34260 C C . THR A 1 8 ? -0.223 -9.969 5.077 1.00 52.32 8 THR A C 19
ATOM 34261 O O . THR A 1 8 ? -0.646 -9.319 6.036 1.00 4.01 8 THR A O 19
ATOM 34272 N N . VAL A 1 9 ? 0.136 -9.410 3.919 1.00 2.35 9 VAL A N 19
ATOM 34273 C CA . VAL A 1 9 ? 0.043 -7.968 3.695 1.00 12.30 9 VAL A CA 19
ATOM 34274 C C . VAL A 1 9 ? -1.401 -7.480 3.806 1.00 33.22 9 VAL A C 19
ATOM 34275 O O . VAL A 1 9 ? -1.647 -6.319 4.133 1.00 71.54 9 VAL A O 19
ATOM 34288 N N . ALA A 1 10 ? -2.352 -8.372 3.541 1.00 22.32 10 ALA A N 19
ATOM 34289 C CA . ALA A 1 10 ? -3.765 -8.056 3.711 1.00 32.33 10 ALA A CA 19
ATOM 34290 C C . ALA A 1 10 ? -4.055 -7.673 5.157 1.00 52.44 10 ALA A C 19
ATOM 34291 O O . ALA A 1 10 ? -4.721 -6.670 5.427 1.00 14.12 10 ALA A O 19
ATOM 34298 N N . GLN A 1 11 ? -3.521 -8.464 6.078 1.00 13.13 11 GLN A N 19
ATOM 34299 C CA . GLN A 1 11 ? -3.716 -8.233 7.502 1.00 55.45 11 GLN A CA 19
ATOM 34300 C C . GLN A 1 11 ? -2.749 -7.175 8.022 1.00 34.41 11 GLN A C 19
ATOM 34301 O O . GLN A 1 11 ? -3.056 -6.466 8.976 1.00 33.25 11 GLN A O 19
ATOM 34315 N N . LEU A 1 12 ? -1.585 -7.065 7.390 1.00 4.11 12 LEU A N 19
ATOM 34316 C CA . LEU A 1 12 ? -0.618 -6.027 7.741 1.00 54.11 12 LEU A CA 19
ATOM 34317 C C . LEU A 1 12 ? -1.214 -4.644 7.495 1.00 61.14 12 LEU A C 19
ATOM 34318 O O . LEU A 1 12 ? -1.040 -3.723 8.295 1.00 63.43 12 LEU A O 19
ATOM 34334 N N . ALA A 1 13 ? -1.923 -4.511 6.382 1.00 14.30 13 ALA A N 19
ATOM 34335 C CA . ALA A 1 13 ? -2.585 -3.262 6.041 1.00 1.20 13 ALA A CA 19
ATOM 34336 C C . ALA A 1 13 ? -3.679 -2.940 7.050 1.00 62.45 13 ALA A C 19
ATOM 34337 O O . ALA A 1 13 ? -3.888 -1.782 7.403 1.00 63.23 13 ALA A O 19
ATOM 34344 N N . ASP A 1 14 ? -4.365 -3.977 7.523 1.00 32.45 14 ASP A N 19
ATOM 34345 C CA . ASP A 1 14 ? -5.403 -3.815 8.541 1.00 44.54 14 ASP A CA 19
ATOM 34346 C C . ASP A 1 14 ? -4.773 -3.430 9.873 1.00 64.24 14 ASP A C 19
ATOM 34347 O O . ASP A 1 14 ? -5.314 -2.616 10.624 1.00 2.02 14 ASP A O 19
ATOM 34356 N N . GLU A 1 15 ? -3.620 -4.024 10.149 1.00 64.12 15 GLU A N 19
ATOM 34357 C CA . GLU A 1 15 ? -2.837 -3.698 11.332 1.00 4.32 15 GLU A CA 19
ATOM 34358 C C . GLU A 1 15 ? -2.506 -2.208 11.351 1.00 31.55 15 GLU A C 19
ATOM 34359 O O . GLU A 1 15 ? -2.799 -1.505 12.317 1.00 20.33 15 GLU A O 19
ATOM 34371 N N . TYR A 1 16 ? -1.924 -1.728 10.261 1.00 11.34 16 TYR A N 19
ATOM 34372 C CA . TYR A 1 16 ? -1.568 -0.321 10.140 1.00 35.14 16 TYR A CA 19
ATOM 34373 C C . TYR A 1 16 ? -2.826 0.551 10.155 1.00 65.13 16 TYR A C 19
ATOM 34374 O O . TYR A 1 16 ? -2.820 1.658 10.701 1.00 0.34 16 TYR A O 19
ATOM 34392 N N . PHE A 1 17 ? -3.899 0.029 9.569 1.00 21.42 17 PHE A N 19
ATOM 34393 C CA . PHE A 1 17 ? -5.179 0.730 9.513 1.00 40.13 17 PHE A CA 19
ATOM 34394 C C . PHE A 1 17 ? -5.685 1.068 10.910 1.00 34.24 17 PHE A C 19
ATOM 34395 O O . PHE A 1 17 ? -5.978 2.214 11.203 1.00 4.22 17 PHE A O 19
ATOM 34412 N N . GLU A 1 18 ? -5.749 0.072 11.778 1.00 63.41 18 GLU A N 19
ATOM 34413 C CA . GLU A 1 18 ? -6.345 0.246 13.098 1.00 72.12 18 GLU A CA 19
ATOM 34414 C C . GLU A 1 18 ? -5.553 1.207 13.977 1.00 11.31 18 GLU A C 19
ATOM 34415 O O . GLU A 1 18 ? -6.137 1.995 14.714 1.00 20.55 18 GLU A O 19
ATOM 34427 N N . ARG A 1 19 ? -4.233 1.145 13.915 1.00 5.15 19 ARG A N 19
ATOM 34428 C CA . ARG A 1 19 ? -3.407 1.971 14.796 1.00 43.43 19 ARG A CA 19
ATOM 34429 C C . ARG A 1 19 ? -3.422 3.428 14.358 1.00 1.22 19 ARG A C 19
ATOM 34430 O O . ARG A 1 19 ? -3.324 4.336 15.183 1.00 60.11 19 ARG A O 19
ATOM 34451 N N . MET A 1 20 ? -3.541 3.645 13.062 1.00 0.20 20 MET A N 19
ATOM 34452 C CA . MET A 1 20 ? -3.592 5.006 12.521 1.00 1.44 20 MET A CA 19
ATOM 34453 C C . MET A 1 20 ? -5.027 5.522 12.430 1.00 11.42 20 MET A C 19
ATOM 34454 O O . MET A 1 20 ? -5.270 6.727 12.488 1.00 34.51 20 MET A O 19
ATOM 34468 N N . ILE A 1 21 ? -5.965 4.602 12.297 1.00 53.42 21 ILE A N 19
ATOM 34469 C CA . ILE A 1 21 ? -7.374 4.926 12.109 1.00 45.31 21 ILE A CA 19
ATOM 34470 C C . ILE A 1 21 ? -8.217 4.250 13.195 1.00 34.35 21 ILE A C 19
ATOM 34471 O O . ILE A 1 21 ? -8.823 3.198 12.977 1.00 0.13 21 ILE A O 19
ATOM 34487 N N . ALA A 1 22 ? -8.192 4.832 14.388 1.00 20.41 22 ALA A N 19
ATOM 34488 C CA . ALA A 1 22 ? -8.971 4.316 15.515 1.00 24.41 22 ALA A CA 19
ATOM 34489 C C . ALA A 1 22 ? -9.660 5.432 16.299 1.00 11.14 22 ALA A C 19
ATOM 34490 O O . ALA A 1 22 ? -10.704 5.212 16.920 1.00 40.32 22 ALA A O 19
ATOM 34497 N N . GLY A 1 23 ? -9.076 6.623 16.278 1.00 74.33 23 GLY A N 19
ATOM 34498 C CA . GLY A 1 23 ? -9.607 7.723 17.060 1.00 53.32 23 GLY A CA 19
ATOM 34499 C C . GLY A 1 23 ? -10.629 8.550 16.309 1.00 14.32 23 GLY A C 19
ATOM 34500 O O . GLY A 1 23 ? -11.832 8.306 16.410 1.00 40.13 23 GLY A O 19
ATOM 34504 N N . ARG A 1 24 ? -10.150 9.522 15.547 1.00 3.15 24 ARG A N 19
ATOM 34505 C CA . ARG A 1 24 ? -11.023 10.436 14.832 1.00 2.24 24 ARG A CA 19
ATOM 34506 C C . ARG A 1 24 ? -10.606 10.490 13.367 1.00 11.03 24 ARG A C 19
ATOM 34507 O O . ARG A 1 24 ? -9.661 11.186 13.000 1.00 51.01 24 ARG A O 19
ATOM 34528 N N . TRP A 1 25 ? -11.287 9.712 12.549 1.00 32.22 25 TRP A N 19
ATOM 34529 C CA . TRP A 1 25 ? -11.004 9.673 11.123 1.00 61.13 25 TRP A CA 19
ATOM 34530 C C . TRP A 1 25 ? -12.250 10.052 10.325 1.00 21.32 25 TRP A C 19
ATOM 34531 O O . TRP A 1 25 ? -12.177 10.865 9.401 1.00 54.13 25 TRP A O 19
ATOM 34552 N N . LYS A 1 26 ? -13.387 9.473 10.727 1.00 44.02 26 LYS A N 19
ATOM 34553 C CA . LYS A 1 26 ? -14.687 9.702 10.095 1.00 12.25 26 LYS A CA 19
ATOM 34554 C C . LYS A 1 26 ? -14.734 9.093 8.690 1.00 34.23 26 LYS A C 19
ATOM 34555 O O . LYS A 1 26 ? -13.930 9.435 7.826 1.00 45.42 26 LYS A O 19
ATOM 34574 N N . HIS A 1 27 ? -15.691 8.189 8.487 1.00 31.43 27 HIS A N 19
ATOM 34575 C CA . HIS A 1 27 ? -15.860 7.468 7.217 1.00 42.01 27 HIS A CA 19
ATOM 34576 C C . HIS A 1 27 ? -14.707 6.490 6.987 1.00 72.44 27 HIS A C 19
ATOM 34577 O O . HIS A 1 27 ? -13.779 6.777 6.229 1.00 52.13 27 HIS A O 19
ATOM 34592 N N . PRO A 1 28 ? -14.750 5.317 7.641 1.00 4.54 28 PRO A N 19
ATOM 34593 C CA . PRO A 1 28 ? -13.674 4.322 7.548 1.00 22.45 28 PRO A CA 19
ATOM 34594 C C . PRO A 1 28 ? -13.592 3.676 6.166 1.00 20.12 28 PRO A C 19
ATOM 34595 O O . PRO A 1 28 ? -12.505 3.386 5.669 1.00 73.23 28 PRO A O 19
ATOM 34606 N N . ASN A 1 29 ? -14.748 3.467 5.547 1.00 13.30 29 ASN A N 19
ATOM 34607 C CA . ASN A 1 29 ? -14.824 2.751 4.277 1.00 53.11 29 ASN A CA 19
ATOM 34608 C C . ASN A 1 29 ? -14.158 3.542 3.154 1.00 42.34 29 ASN A C 19
ATOM 34609 O O . ASN A 1 29 ? -13.640 2.957 2.203 1.00 53.52 29 ASN A O 19
ATOM 34620 N N . ILE A 1 30 ? -14.154 4.864 3.276 1.00 74.21 30 ILE A N 19
ATOM 34621 C CA . ILE A 1 30 ? -13.544 5.725 2.267 1.00 75.44 30 ILE A CA 19
ATOM 34622 C C . ILE A 1 30 ? -12.055 5.428 2.141 1.00 45.15 30 ILE A C 19
ATOM 34623 O O . ILE A 1 30 ? -11.550 5.162 1.047 1.00 31.41 30 ILE A O 19
ATOM 34639 N N . VAL A 1 31 ? -11.360 5.447 3.269 1.00 65.22 31 VAL A N 19
ATOM 34640 C CA . VAL A 1 31 ? -9.930 5.184 3.282 1.00 24.10 31 VAL A CA 19
ATOM 34641 C C . VAL A 1 31 ? -9.659 3.687 3.132 1.00 12.51 31 VAL A C 19
ATOM 34642 O O . VAL A 1 31 ? -8.653 3.282 2.550 1.00 11.01 31 VAL A O 19
ATOM 34655 N N . ARG A 1 32 ? -10.583 2.865 3.627 1.00 1.22 32 ARG A N 19
ATOM 34656 C CA . ARG A 1 32 ? -10.433 1.420 3.541 1.00 4.44 32 ARG A CA 19
ATOM 34657 C C . ARG A 1 32 ? -10.506 0.959 2.089 1.00 2.31 32 ARG A C 19
ATOM 34658 O O . ARG A 1 32 ? -9.929 -0.068 1.728 1.00 1.44 32 ARG A O 19
ATOM 34679 N N . SER A 1 33 ? -11.208 1.728 1.261 1.00 13.30 33 SER A N 19
ATOM 34680 C CA . SER A 1 33 ? -11.300 1.430 -0.162 1.00 13.11 33 SER A CA 19
ATOM 34681 C C . SER A 1 33 ? -9.915 1.436 -0.798 1.00 3.41 33 SER A C 19
ATOM 34682 O O . SER A 1 33 ? -9.630 0.641 -1.688 1.00 33.42 33 SER A O 19
ATOM 34690 N N . ARG A 1 34 ? -9.047 2.322 -0.319 1.00 53.43 34 ARG A N 19
ATOM 34691 C CA . ARG A 1 34 ? -7.669 2.364 -0.791 1.00 41.11 34 ARG A CA 19
ATOM 34692 C C . ARG A 1 34 ? -6.927 1.110 -0.351 1.00 0.23 34 ARG A C 19
ATOM 34693 O O . ARG A 1 34 ? -6.151 0.530 -1.105 1.00 73.24 34 ARG A O 19
ATOM 34714 N N . ILE A 1 35 ? -7.196 0.679 0.869 1.00 33.33 35 ILE A N 19
ATOM 34715 C CA . ILE A 1 35 ? -6.479 -0.436 1.460 1.00 33.33 35 ILE A CA 19
ATOM 34716 C C . ILE A 1 35 ? -6.882 -1.772 0.836 1.00 2.03 35 ILE A C 19
ATOM 34717 O O . ILE A 1 35 ? -6.047 -2.656 0.658 1.00 62.13 35 ILE A O 19
ATOM 34733 N N . GLU A 1 36 ? -8.149 -1.926 0.497 1.00 3.43 36 GLU A N 19
ATOM 34734 C CA . GLU A 1 36 ? -8.619 -3.187 -0.060 1.00 60.12 36 GLU A CA 19
ATOM 34735 C C . GLU A 1 36 ? -8.521 -3.221 -1.586 1.00 13.40 36 GLU A C 19
ATOM 34736 O O . GLU A 1 36 ? -8.586 -4.291 -2.188 1.00 31.14 36 GLU A O 19
ATOM 34748 N N . LYS A 1 37 ? -8.357 -2.067 -2.216 1.00 64.55 37 LYS A N 19
ATOM 34749 C CA . LYS A 1 37 ? -8.275 -2.014 -3.668 1.00 0.31 37 LYS A CA 19
ATOM 34750 C C . LYS A 1 37 ? -6.843 -1.748 -4.120 1.00 23.32 37 LYS A C 19
ATOM 34751 O O . LYS A 1 37 ? -6.259 -2.541 -4.855 1.00 1.40 37 LYS A O 19
ATOM 34770 N N . ASP A 1 38 ? -6.285 -0.637 -3.668 1.00 22.33 38 ASP A N 19
ATOM 34771 C CA . ASP A 1 38 ? -4.984 -0.180 -4.141 1.00 40.13 38 ASP A CA 19
ATOM 34772 C C . ASP A 1 38 ? -3.860 -0.922 -3.437 1.00 62.12 38 ASP A C 19
ATOM 34773 O O . ASP A 1 38 ? -2.848 -1.260 -4.043 1.00 0.42 38 ASP A O 19
ATOM 34782 N N . ILE A 1 39 ? -4.046 -1.189 -2.155 1.00 52.51 39 ILE A N 19
ATOM 34783 C CA . ILE A 1 39 ? -3.062 -1.948 -1.396 1.00 52.02 39 ILE A CA 19
ATOM 34784 C C . ILE A 1 39 ? -3.140 -3.430 -1.769 1.00 13.12 39 ILE A C 19
ATOM 34785 O O . ILE A 1 39 ? -2.220 -4.205 -1.507 1.00 54.02 39 ILE A O 19
ATOM 34801 N N . LYS A 1 40 ? -4.244 -3.818 -2.398 1.00 14.52 40 LYS A N 19
ATOM 34802 C CA . LYS A 1 40 ? -4.437 -5.202 -2.816 1.00 73.25 40 LYS A CA 19
ATOM 34803 C C . LYS A 1 40 ? -4.624 -5.292 -4.336 1.00 12.23 40 LYS A C 19
ATOM 34804 O O . LYS A 1 40 ? -5.743 -5.471 -4.816 1.00 5.33 40 LYS A O 19
ATOM 34823 N N . PRO A 1 41 ? -3.534 -5.156 -5.122 1.00 40.34 41 PRO A N 19
ATOM 34824 C CA . PRO A 1 41 ? -3.606 -5.256 -6.588 1.00 12.32 41 PRO A CA 19
ATOM 34825 C C . PRO A 1 41 ? -3.998 -6.655 -7.040 1.00 5.20 41 PRO A C 19
ATOM 34826 O O . PRO A 1 41 ? -4.689 -6.835 -8.044 1.00 4.00 41 PRO A O 19
ATOM 34837 N N . ALA A 1 42 ? -3.559 -7.634 -6.265 1.00 11.23 42 ALA A N 19
ATOM 34838 C CA . ALA A 1 42 ? -3.793 -9.041 -6.556 1.00 31.32 42 ALA A CA 19
ATOM 34839 C C . ALA A 1 42 ? -3.193 -9.894 -5.456 1.00 20.20 42 ALA A C 19
ATOM 34840 O O . ALA A 1 42 ? -3.676 -10.986 -5.165 1.00 3.31 42 ALA A O 19
ATOM 34847 N N . ILE A 1 43 ? -2.131 -9.371 -4.848 1.00 11.24 43 ILE A N 19
ATOM 34848 C CA . ILE A 1 43 ? -1.427 -10.057 -3.774 1.00 62.41 43 ILE A CA 19
ATOM 34849 C C . ILE A 1 43 ? -2.376 -10.473 -2.647 1.00 42.34 43 ILE A C 19
ATOM 34850 O O . ILE A 1 43 ? -2.460 -11.654 -2.316 1.00 41.12 43 ILE A O 19
ATOM 34866 N N . GLY A 1 44 ? -3.099 -9.505 -2.081 1.00 73.53 44 GLY A N 19
ATOM 34867 C CA . GLY A 1 44 ? -4.063 -9.792 -1.031 1.00 53.35 44 GLY A CA 19
ATOM 34868 C C . GLY A 1 44 ? -3.461 -10.579 0.112 1.00 3.43 44 GLY A C 19
ATOM 34869 O O . GLY A 1 44 ? -2.651 -10.056 0.875 1.00 52.21 44 GLY A O 19
ATOM 34873 N N . SER A 1 45 ? -3.848 -11.837 0.228 1.00 55.11 45 SER A N 19
ATOM 34874 C CA . SER A 1 45 ? -3.301 -12.707 1.249 1.00 22.54 45 SER A CA 19
ATOM 34875 C C . SER A 1 45 ? -1.952 -13.262 0.797 1.00 51.02 45 SER A C 19
ATOM 34876 O O . SER A 1 45 ? -1.851 -14.406 0.354 1.00 23.21 45 SER A O 19
ATOM 34884 N N . LEU A 1 46 ? -0.930 -12.422 0.871 1.00 33.55 46 LEU A N 19
ATOM 34885 C CA . LEU A 1 46 ? 0.422 -12.805 0.494 1.00 5.00 46 LEU A CA 19
ATOM 34886 C C . LEU A 1 46 ? 1.392 -12.366 1.584 1.00 53.22 46 LEU A C 19
ATOM 34887 O O . LEU A 1 46 ? 1.151 -11.357 2.252 1.00 51.13 46 LEU A O 19
ATOM 34903 N N . LYS A 1 47 ? 2.460 -13.130 1.787 1.00 63.33 47 LYS A N 19
ATOM 34904 C CA . LYS A 1 47 ? 3.459 -12.800 2.796 1.00 64.22 47 LYS A CA 19
ATOM 34905 C C . LYS A 1 47 ? 4.068 -11.424 2.568 1.00 65.35 47 LYS A C 19
ATOM 34906 O O . LYS A 1 47 ? 4.256 -10.984 1.431 1.00 5.32 47 LYS A O 19
ATOM 34925 N N . VAL A 1 48 ? 4.386 -10.765 3.671 1.00 71.45 48 VAL A N 19
ATOM 34926 C CA . VAL A 1 48 ? 4.930 -9.414 3.642 1.00 1.20 48 VAL A CA 19
ATOM 34927 C C . VAL A 1 48 ? 6.345 -9.413 3.061 1.00 21.52 48 VAL A C 19
ATOM 34928 O O . VAL A 1 48 ? 6.808 -8.418 2.514 1.00 12.42 48 VAL A O 19
ATOM 34941 N N . GLU A 1 49 ? 7.015 -10.546 3.167 1.00 75.32 49 GLU A N 19
ATOM 34942 C CA . GLU A 1 49 ? 8.385 -10.680 2.691 1.00 34.43 49 GLU A CA 19
ATOM 34943 C C . GLU A 1 49 ? 8.442 -10.741 1.159 1.00 4.54 49 GLU A C 19
ATOM 34944 O O . GLU A 1 49 ? 9.485 -10.481 0.552 1.00 34.20 49 GLU A O 19
ATOM 34956 N N . ASP A 1 50 ? 7.307 -11.047 0.534 1.00 60.12 50 ASP A N 19
ATOM 34957 C CA . ASP A 1 50 ? 7.269 -11.283 -0.912 1.00 40.21 50 ASP A CA 19
ATOM 34958 C C . ASP A 1 50 ? 6.932 -10.010 -1.692 1.00 62.32 50 ASP A C 19
ATOM 34959 O O . ASP A 1 50 ? 6.961 -10.001 -2.924 1.00 5.04 50 ASP A O 19
ATOM 34968 N N . VAL A 1 51 ? 6.631 -8.925 -0.989 1.00 4.23 51 VAL A N 19
ATOM 34969 C CA . VAL A 1 51 ? 6.222 -7.701 -1.664 1.00 4.34 51 VAL A CA 19
ATOM 34970 C C . VAL A 1 51 ? 7.417 -6.990 -2.318 1.00 14.40 51 VAL A C 19
ATOM 34971 O O . VAL A 1 51 ? 8.100 -6.163 -1.718 1.00 14.32 51 VAL A O 19
ATOM 34984 N N . LYS A 1 52 ? 7.693 -7.388 -3.550 1.00 4.10 52 LYS A N 19
ATOM 34985 C CA . LYS A 1 52 ? 8.682 -6.724 -4.384 1.00 73.33 52 LYS A CA 19
ATOM 34986 C C . LYS A 1 52 ? 8.201 -5.326 -4.754 1.00 64.12 52 LYS A C 19
ATOM 34987 O O . LYS A 1 52 ? 6.992 -5.093 -4.854 1.00 72.11 52 LYS A O 19
ATOM 35006 N N . PRO A 1 53 ? 9.133 -4.388 -4.984 1.00 63.31 53 PRO A N 19
ATOM 35007 C CA . PRO A 1 53 ? 8.801 -3.024 -5.411 1.00 74.34 53 PRO A CA 19
ATOM 35008 C C . PRO A 1 53 ? 7.920 -3.003 -6.659 1.00 13.01 53 PRO A C 19
ATOM 35009 O O . PRO A 1 53 ? 7.082 -2.115 -6.822 1.00 3.54 53 PRO A O 19
ATOM 35020 N N . ARG A 1 54 ? 8.096 -3.997 -7.531 1.00 71.44 54 ARG A N 19
ATOM 35021 C CA . ARG A 1 54 ? 7.308 -4.080 -8.756 1.00 2.14 54 ARG A CA 19
ATOM 35022 C C . ARG A 1 54 ? 5.827 -4.328 -8.471 1.00 12.34 54 ARG A C 19
ATOM 35023 O O . ARG A 1 54 ? 4.989 -4.072 -9.326 1.00 60.44 54 ARG A O 19
ATOM 35044 N N . HIS A 1 55 ? 5.499 -4.831 -7.280 1.00 23.41 55 HIS A N 19
ATOM 35045 C CA . HIS A 1 55 ? 4.094 -5.027 -6.912 1.00 32.11 55 HIS A CA 19
ATOM 35046 C C . HIS A 1 55 ? 3.435 -3.676 -6.697 1.00 45.04 55 HIS A C 19
ATOM 35047 O O . HIS A 1 55 ? 2.290 -3.456 -7.087 1.00 40.12 55 HIS A O 19
ATOM 35062 N N . ILE A 1 56 ? 4.189 -2.772 -6.092 1.00 53.04 56 ILE A N 19
ATOM 35063 C CA . ILE A 1 56 ? 3.734 -1.410 -5.874 1.00 13.10 56 ILE A CA 19
ATOM 35064 C C . ILE A 1 56 ? 3.658 -0.676 -7.208 1.00 34.43 56 ILE A C 19
ATOM 35065 O O . ILE A 1 56 ? 2.684 0.012 -7.505 1.00 23.45 56 ILE A O 19
ATOM 35081 N N . ASP A 1 57 ? 4.692 -0.867 -8.015 1.00 63.12 57 ASP A N 19
ATOM 35082 C CA . ASP A 1 57 ? 4.772 -0.268 -9.341 1.00 65.42 57 ASP A CA 19
ATOM 35083 C C . ASP A 1 57 ? 3.606 -0.727 -10.209 1.00 15.03 57 ASP A C 19
ATOM 35084 O O . ASP A 1 57 ? 2.995 0.071 -10.920 1.00 75.42 57 ASP A O 19
ATOM 35093 N N . ASP A 1 58 ? 3.284 -2.011 -10.106 1.00 53.03 58 ASP A N 19
ATOM 35094 C CA . ASP A 1 58 ? 2.231 -2.624 -10.914 1.00 31.32 58 ASP A CA 19
ATOM 35095 C C . ASP A 1 58 ? 0.858 -2.034 -10.600 1.00 72.11 58 ASP A C 19
ATOM 35096 O O . ASP A 1 58 ? 0.131 -1.628 -11.507 1.00 60.45 58 ASP A O 19
ATOM 35105 N N . VAL A 1 59 ? 0.505 -1.972 -9.323 1.00 74.14 59 VAL A N 19
ATOM 35106 C CA . VAL A 1 59 ? -0.801 -1.458 -8.939 1.00 63.33 59 VAL A CA 19
ATOM 35107 C C . VAL A 1 59 ? -0.908 0.037 -9.231 1.00 62.23 59 VAL A C 19
ATOM 35108 O O . VAL A 1 59 ? -1.936 0.507 -9.716 1.00 73.34 59 VAL A O 19
ATOM 35121 N N . LEU A 1 60 ? 0.167 0.777 -8.981 1.00 11.13 60 LEU A N 19
ATOM 35122 C CA . LEU A 1 60 ? 0.153 2.215 -9.191 1.00 43.55 60 LEU A CA 19
ATOM 35123 C C . LEU A 1 60 ? 0.005 2.558 -10.666 1.00 12.14 60 LEU A C 19
ATOM 35124 O O . LEU A 1 60 ? -0.793 3.418 -11.018 1.00 32.42 60 LEU A O 19
ATOM 35140 N N . LYS A 1 61 ? 0.749 1.882 -11.532 1.00 21.42 61 LYS A N 19
ATOM 35141 C CA . LYS A 1 61 ? 0.655 2.152 -12.964 1.00 23.45 61 LYS A CA 19
ATOM 35142 C C . LYS A 1 61 ? -0.752 1.840 -13.476 1.00 64.22 61 LYS A C 19
ATOM 35143 O O . LYS A 1 61 ? -1.239 2.470 -14.417 1.00 35.40 61 LYS A O 19
ATOM 35162 N N . ALA A 1 62 ? -1.402 0.864 -12.847 1.00 23.11 62 ALA A N 19
ATOM 35163 C CA . ALA A 1 62 ? -2.775 0.517 -13.183 1.00 3.51 62 ALA A CA 19
ATOM 35164 C C . ALA A 1 62 ? -3.749 1.595 -12.705 1.00 33.22 62 ALA A C 19
ATOM 35165 O O . ALA A 1 62 ? -4.637 2.021 -13.451 1.00 63.32 62 ALA A O 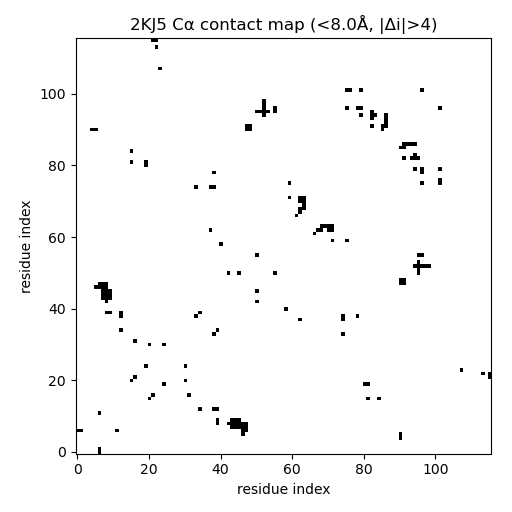19
ATOM 35172 N N . VAL A 1 63 ? -3.578 2.051 -11.465 1.00 41.04 63 VAL A N 19
ATOM 35173 C CA . VAL A 1 63 ? -4.475 3.050 -10.891 1.00 53.14 63 VAL A CA 19
ATOM 35174 C C . VAL A 1 63 ? -4.230 4.435 -11.492 1.00 32.43 63 VAL A C 19
ATOM 35175 O O . VAL A 1 63 ? -5.101 5.301 -11.437 1.00 23.15 63 VAL A O 19
ATOM 35188 N N . MET A 1 64 ? -3.047 4.636 -12.069 1.00 40.32 64 MET A N 19
ATOM 35189 C CA . MET A 1 64 ? -2.741 5.879 -12.772 1.00 1.34 64 MET A CA 19
ATOM 35190 C C . MET A 1 64 ? -3.644 6.039 -13.989 1.00 2.20 64 MET A C 19
ATOM 35191 O O . MET A 1 64 ? -4.056 7.146 -14.331 1.00 51.44 64 MET A O 19
ATOM 35205 N N . LYS A 1 65 ? -3.964 4.923 -14.627 1.00 24.44 65 LYS A N 19
ATOM 35206 C CA . LYS A 1 65 ? -4.766 4.936 -15.825 1.00 13.11 65 LYS A CA 19
ATOM 35207 C C . LYS A 1 65 ? -6.251 4.973 -15.468 1.00 71.44 65 LYS A C 19
ATOM 35208 O O . LYS A 1 65 ? -6.993 5.833 -15.943 1.00 0.14 65 LYS A O 19
ATOM 35227 N N . ARG A 1 66 ? -6.676 4.042 -14.620 1.00 13.12 66 ARG A N 19
ATOM 35228 C CA . ARG A 1 66 ? -8.098 3.878 -14.318 1.00 13.43 66 ARG A CA 19
ATOM 35229 C C . ARG A 1 66 ? -8.628 4.994 -13.420 1.00 34.15 66 ARG A C 19
ATOM 35230 O O . ARG A 1 66 ? -9.816 5.323 -13.460 1.00 63.41 66 ARG A O 19
ATOM 35251 N N . GLY A 1 67 ? -7.754 5.563 -12.607 1.00 21.11 67 GLY A N 19
ATOM 35252 C CA . GLY A 1 67 ? -8.168 6.616 -11.706 1.00 42.51 67 GLY A CA 19
ATOM 35253 C C . GLY A 1 67 ? -7.455 7.916 -11.996 1.00 20.41 67 GLY A C 19
ATOM 35254 O O . GLY A 1 67 ? -8.011 8.802 -12.645 1.00 21.50 67 GLY A O 19
ATOM 35258 N N . ALA A 1 68 ? -6.217 8.016 -11.526 1.00 33.31 68 ALA A N 19
ATOM 35259 C CA . ALA A 1 68 ? -5.385 9.193 -11.742 1.00 52.05 68 ALA A CA 19
ATOM 35260 C C . ALA A 1 68 ? -3.993 8.956 -11.176 1.00 63.23 68 ALA A C 19
ATOM 35261 O O . ALA A 1 68 ? -3.845 8.296 -10.146 1.00 33.53 68 ALA A O 19
ATOM 35268 N N . PRO A 1 69 ? -2.951 9.486 -11.834 1.00 1.24 69 PRO A N 19
ATOM 35269 C CA . PRO A 1 69 ? -1.579 9.409 -11.326 1.00 54.44 69 PRO A CA 19
ATOM 35270 C C . PRO A 1 69 ? -1.442 10.136 -9.992 1.00 2.42 69 PRO A C 19
ATOM 35271 O O . PRO A 1 69 ? -0.632 9.760 -9.143 1.00 52.34 69 PRO A O 19
ATOM 35282 N N . SER A 1 70 ? -2.272 11.157 -9.807 1.00 0.21 70 SER A N 19
ATOM 35283 C CA . SER A 1 70 ? -2.298 11.935 -8.577 1.00 11.33 70 SER A CA 19
ATOM 35284 C C . SER A 1 70 ? -2.609 11.036 -7.380 1.00 53.01 70 SER A C 19
ATOM 35285 O O . SER A 1 70 ? -2.036 11.194 -6.300 1.00 53.25 70 SER A O 19
ATOM 35293 N N . ILE A 1 71 ? -3.500 10.071 -7.595 1.00 3.22 71 ILE A N 19
ATOM 35294 C CA . ILE A 1 71 ? -3.882 9.128 -6.552 1.00 52.23 71 ILE A CA 19
ATOM 35295 C C . ILE A 1 71 ? -2.696 8.243 -6.189 1.00 22.10 71 ILE A C 19
ATOM 35296 O O . ILE A 1 71 ? -2.460 7.941 -5.017 1.00 40.25 71 ILE A O 19
ATOM 35312 N N . ALA A 1 72 ? -1.940 7.850 -7.203 1.00 60.31 72 ALA A N 19
ATOM 35313 C CA . ALA A 1 72 ? -0.769 7.010 -7.005 1.00 11.41 72 ALA A CA 19
ATOM 35314 C C . ALA A 1 72 ? 0.286 7.738 -6.181 1.00 3.31 72 ALA A C 19
ATOM 35315 O O . ALA A 1 72 ? 0.869 7.166 -5.262 1.00 1.00 72 ALA A O 19
ATOM 35322 N N . ASN A 1 73 ? 0.513 9.005 -6.506 1.00 12.30 73 ASN A N 19
ATOM 35323 C CA . ASN A 1 73 ? 1.469 9.826 -5.774 1.00 12.24 73 ASN A CA 19
ATOM 35324 C C . ASN A 1 73 ? 1.038 9.990 -4.318 1.00 52.24 73 ASN A C 19
ATOM 35325 O O . ASN A 1 73 ? 1.860 9.916 -3.401 1.00 35.33 73 ASN A O 19
ATOM 35336 N N . ASP A 1 74 ? -0.256 10.195 -4.115 1.00 43.24 74 ASP A N 19
ATOM 35337 C CA . ASP A 1 74 ? -0.814 10.349 -2.776 1.00 12.42 74 ASP A CA 19
ATOM 35338 C C . ASP A 1 74 ? -0.663 9.063 -1.967 1.00 22.32 74 ASP A C 19
ATOM 35339 O O . ASP A 1 74 ? -0.319 9.094 -0.787 1.00 31.13 74 ASP A O 19
ATOM 35348 N N . THR A 1 75 ? -0.917 7.939 -2.616 1.00 71.14 75 THR A N 19
ATOM 35349 C CA . THR A 1 75 ? -0.857 6.644 -1.960 1.00 21.11 75 THR A CA 19
ATOM 35350 C C . THR A 1 75 ? 0.587 6.229 -1.673 1.00 15.11 75 THR A C 19
ATOM 35351 O O . THR A 1 75 ? 0.858 5.565 -0.674 1.00 2.11 75 THR A O 19
ATOM 35362 N N . LEU A 1 76 ? 1.511 6.645 -2.537 1.00 25.25 76 LEU A N 19
ATOM 35363 C CA . LEU A 1 76 ? 2.914 6.264 -2.411 1.00 42.21 76 LEU A CA 19
ATOM 35364 C C . LEU A 1 76 ? 3.465 6.554 -1.023 1.00 73.23 76 LEU A C 19
ATOM 35365 O O . LEU A 1 76 ? 4.043 5.671 -0.394 1.00 40.53 76 LEU A O 19
ATOM 35381 N N . ARG A 1 77 ? 3.285 7.781 -0.551 1.00 54.34 77 ARG A N 19
ATOM 35382 C CA . ARG A 1 77 ? 3.783 8.179 0.768 1.00 52.04 77 ARG A CA 19
ATOM 35383 C C . ARG A 1 77 ? 3.193 7.311 1.878 1.00 64.31 77 ARG A C 19
ATOM 35384 O O . ARG A 1 77 ? 3.874 6.990 2.850 1.00 32.53 77 ARG A O 19
ATOM 35405 N N . TRP A 1 78 ? 1.940 6.906 1.712 1.00 13.13 78 TRP A N 19
ATOM 35406 C CA . TRP A 1 78 ? 1.270 6.051 2.686 1.00 3.43 78 TRP A CA 19
ATOM 35407 C C . TRP A 1 78 ? 1.913 4.664 2.693 1.00 60.24 78 TRP A C 19
ATOM 35408 O O . TRP A 1 78 ? 2.041 4.028 3.737 1.00 3.04 78 TRP A O 19
ATOM 35429 N N . LEU A 1 79 ? 2.349 4.230 1.516 1.00 64.33 79 LEU A N 19
ATOM 35430 C CA . LEU A 1 79 ? 2.911 2.896 1.330 1.00 22.43 79 LEU A CA 19
ATOM 35431 C C . LEU A 1 79 ? 4.181 2.676 2.154 1.00 34.41 79 LEU A C 19
ATOM 35432 O O . LEU A 1 79 ? 4.299 1.660 2.839 1.00 41.01 79 LEU A O 19
ATOM 35448 N N . LYS A 1 80 ? 5.130 3.614 2.087 1.00 3.55 80 LYS A N 19
ATOM 35449 C CA . LYS A 1 80 ? 6.385 3.465 2.837 1.00 64.34 80 LYS A CA 19
ATOM 35450 C C . LYS A 1 80 ? 6.079 3.338 4.316 1.00 0.12 80 LYS A C 19
ATOM 35451 O O . LYS A 1 80 ? 6.508 2.393 4.971 1.00 61.12 80 LYS A O 19
ATOM 35470 N N . ARG A 1 81 ? 5.335 4.312 4.815 1.00 35.14 81 ARG A N 19
ATOM 35471 C CA . ARG A 1 81 ? 4.923 4.344 6.221 1.00 0.51 81 ARG A CA 19
ATOM 35472 C C . ARG A 1 81 ? 4.256 3.036 6.637 1.00 73.15 81 ARG A C 19
ATOM 35473 O O . ARG A 1 81 ? 4.567 2.477 7.691 1.00 54.22 81 ARG A O 19
ATOM 35494 N N . MET A 1 82 ? 3.322 2.574 5.816 1.00 62.23 82 MET A N 19
ATOM 35495 C CA . MET A 1 82 ? 2.606 1.326 6.080 1.00 0.40 82 MET A CA 19
ATOM 35496 C C . MET A 1 82 ? 3.566 0.146 6.232 1.00 2.20 82 MET A C 19
ATOM 35497 O O . MET A 1 82 ? 3.500 -0.591 7.217 1.00 31.32 82 MET A O 19
ATOM 35511 N N . PHE A 1 83 ? 4.464 -0.025 5.264 1.00 3.41 83 PHE A N 19
ATOM 35512 C CA . PHE A 1 83 ? 5.428 -1.124 5.303 1.00 43.13 83 PHE A CA 19
ATOM 35513 C C . PHE A 1 83 ? 6.441 -0.921 6.421 1.00 52.13 83 PHE A C 19
ATOM 35514 O O . PHE A 1 83 ? 6.983 -1.882 6.962 1.00 73.41 83 PHE A O 19
ATOM 35531 N N . ASN A 1 84 ? 6.675 0.337 6.776 1.00 73.41 84 ASN A N 19
ATOM 35532 C CA . ASN A 1 84 ? 7.643 0.694 7.810 1.00 24.25 84 ASN A CA 19
ATOM 35533 C C . ASN A 1 84 ? 7.299 0.028 9.142 1.00 14.02 84 ASN A C 19
ATOM 35534 O O . ASN A 1 84 ? 8.171 -0.186 9.978 1.00 14.23 84 ASN A O 19
ATOM 35545 N N . TYR A 1 85 ? 6.025 -0.306 9.330 1.00 43.15 85 TYR A N 19
ATOM 35546 C CA . TYR A 1 85 ? 5.587 -1.026 10.523 1.00 22.10 85 TYR A CA 19
ATOM 35547 C C . TYR A 1 85 ? 6.300 -2.374 10.613 1.00 33.43 85 TYR A C 19
ATOM 35548 O O . TYR A 1 85 ? 6.717 -2.799 11.691 1.00 54.31 85 TYR A O 19
ATOM 35566 N N . ALA A 1 86 ? 6.469 -3.024 9.469 1.00 21.13 86 ALA A N 19
ATOM 35567 C CA . ALA A 1 86 ? 7.129 -4.318 9.421 1.00 73.53 86 ALA A CA 19
ATOM 35568 C C . ALA A 1 86 ? 8.636 -4.155 9.573 1.00 73.14 86 ALA A C 19
ATOM 35569 O O . ALA A 1 86 ? 9.306 -5.019 10.138 1.00 33.11 86 ALA A O 19
ATOM 35576 N N . ILE A 1 87 ? 9.160 -3.038 9.078 1.00 1.20 87 ILE A N 19
ATOM 35577 C CA . ILE A 1 87 ? 10.580 -2.730 9.215 1.00 21.43 87 ILE A CA 19
ATOM 35578 C C . ILE A 1 87 ? 10.911 -2.367 10.663 1.00 53.42 87 ILE A C 19
ATOM 35579 O O . ILE A 1 87 ? 11.925 -2.809 11.203 1.00 15.44 87 ILE A O 19
ATOM 35595 N N . LYS A 1 88 ? 10.041 -1.586 11.302 1.00 72.21 88 LYS A N 19
ATOM 35596 C CA . LYS A 1 88 ? 10.283 -1.149 12.673 1.00 54.02 88 LYS A CA 19
ATOM 35597 C C . LYS A 1 88 ? 10.095 -2.298 13.660 1.00 43.12 88 LYS A C 19
ATOM 35598 O O . LYS A 1 88 ? 10.584 -2.246 14.786 1.00 45.42 88 LYS A O 19
ATOM 35617 N N . ARG A 1 89 ? 9.388 -3.338 13.234 1.00 21.54 89 ARG A N 19
ATOM 35618 C CA . ARG A 1 89 ? 9.255 -4.550 14.036 1.00 11.40 89 ARG A CA 19
ATOM 35619 C C . ARG A 1 89 ? 10.327 -5.553 13.606 1.00 60.44 89 ARG A C 19
ATOM 35620 O O . ARG A 1 89 ? 10.478 -6.627 14.188 1.00 0.14 89 ARG A O 19
ATOM 35641 N N . HIS A 1 90 ? 11.058 -5.163 12.564 1.00 74.25 90 HIS A N 19
ATOM 35642 C CA . HIS A 1 90 ? 12.149 -5.947 11.981 1.00 33.20 90 HIS A CA 19
ATOM 35643 C C . HIS A 1 90 ? 11.671 -7.311 11.499 1.00 63.43 90 HIS A C 19
ATOM 35644 O O . HIS A 1 90 ? 12.435 -8.276 11.469 1.00 41.35 90 HIS A O 19
ATOM 35659 N N . ILE A 1 91 ? 10.413 -7.374 11.093 1.00 34.50 91 ILE A N 19
ATOM 35660 C CA . ILE A 1 91 ? 9.876 -8.578 10.476 1.00 4.32 91 ILE A CA 19
ATOM 35661 C C . ILE A 1 91 ? 10.500 -8.725 9.099 1.00 31.41 91 ILE A C 19
ATOM 35662 O O . ILE A 1 91 ? 10.978 -9.793 8.718 1.00 54.44 91 ILE A O 19
ATOM 35678 N N . ILE A 1 92 ? 10.514 -7.620 8.374 1.00 1.42 92 ILE A N 19
ATOM 35679 C CA . ILE A 1 92 ? 11.204 -7.537 7.104 1.00 15.43 92 ILE A CA 19
ATOM 35680 C C . ILE A 1 92 ? 12.128 -6.330 7.128 1.00 42.04 92 ILE A C 19
ATOM 35681 O O . ILE A 1 92 ? 11.904 -5.385 7.886 1.00 41.14 92 ILE A O 19
ATOM 35697 N N . GLU A 1 93 ? 13.174 -6.366 6.323 1.00 42.51 93 GLU A N 19
ATOM 35698 C CA . GLU A 1 93 ? 14.081 -5.237 6.215 1.00 73.51 93 GLU A CA 19
ATOM 35699 C C . GLU A 1 93 ? 14.116 -4.769 4.765 1.00 73.54 93 GLU A C 19
ATOM 35700 O O . GLU A 1 93 ? 15.130 -4.282 4.259 1.00 40.11 93 GLU A O 19
ATOM 35712 N N . TYR A 1 94 ? 12.977 -4.929 4.106 1.00 11.42 94 TYR A N 19
ATOM 35713 C CA . TYR A 1 94 ? 12.820 -4.546 2.712 1.00 22.21 94 TYR A CA 19
ATOM 35714 C C . TYR A 1 94 ? 11.639 -3.591 2.594 1.00 32.30 94 TYR A C 19
ATOM 35715 O O . TYR A 1 94 ? 10.509 -3.962 2.899 1.00 73.21 94 TYR A O 19
ATOM 35733 N N . ASN A 1 95 ? 11.899 -2.359 2.184 1.00 53.23 95 ASN A N 19
ATOM 35734 C CA . ASN A 1 95 ? 10.852 -1.371 2.038 1.00 3.14 95 ASN A CA 19
ATOM 35735 C C . ASN A 1 95 ? 10.662 -1.039 0.555 1.00 5.42 95 ASN A C 19
ATOM 35736 O O . ASN A 1 95 ? 11.266 -0.097 0.044 1.00 20.32 95 ASN A O 19
ATOM 35747 N N . PRO A 1 96 ? 9.829 -1.821 -0.157 1.00 11.21 96 PRO A N 19
ATOM 35748 C CA . PRO A 1 96 ? 9.651 -1.688 -1.611 1.00 12.00 96 PRO A CA 19
ATOM 35749 C C . PRO A 1 96 ? 9.195 -0.291 -2.022 1.00 33.21 96 PRO A C 19
ATOM 35750 O O . PRO A 1 96 ? 9.682 0.275 -3.002 1.00 22.33 96 PRO A O 19
ATOM 35761 N N . ALA A 1 97 ? 8.271 0.271 -1.253 1.00 75.33 97 ALA A N 19
ATOM 35762 C CA . ALA A 1 97 ? 7.687 1.566 -1.574 1.00 0.04 97 ALA A CA 19
ATOM 35763 C C . ALA A 1 97 ? 8.629 2.723 -1.242 1.00 35.13 97 ALA A C 19
ATOM 35764 O O . ALA A 1 97 ? 8.380 3.862 -1.633 1.00 32.33 97 ALA A O 19
ATOM 35771 N N . ALA A 1 98 ? 9.700 2.434 -0.516 1.00 13.21 98 ALA A N 19
ATOM 35772 C CA . ALA A 1 98 ? 10.666 3.463 -0.152 1.00 31.20 98 ALA A CA 19
ATOM 35773 C C . ALA A 1 98 ? 11.568 3.784 -1.333 1.00 73.23 98 ALA A C 19
ATOM 35774 O O . ALA A 1 98 ? 12.042 4.910 -1.480 1.00 2.33 98 ALA A O 19
ATOM 35781 N N . ALA A 1 99 ? 11.796 2.784 -2.175 1.00 1.11 99 ALA A N 19
ATOM 35782 C CA . ALA A 1 99 ? 12.615 2.959 -3.363 1.00 13.03 99 ALA A CA 19
ATOM 35783 C C . ALA A 1 99 ? 11.809 3.610 -4.481 1.00 3.00 99 ALA A C 19
ATOM 35784 O O . ALA A 1 99 ? 12.333 4.416 -5.252 1.00 44.01 99 ALA A O 19
ATOM 35791 N N . PHE A 1 100 ? 10.529 3.262 -4.561 1.00 5.13 100 PHE A N 19
ATOM 35792 C CA . PHE A 1 100 ? 9.661 3.806 -5.593 1.00 54.55 100 PHE A CA 19
ATOM 35793 C C . PHE A 1 100 ? 9.202 5.207 -5.209 1.00 40.24 100 PHE A C 19
ATOM 35794 O O . PHE A 1 100 ? 8.228 5.365 -4.473 1.00 24.53 100 PHE A O 19
ATOM 35811 N N . ASP A 1 101 ? 9.952 6.197 -5.686 1.00 34.33 101 ASP A N 19
ATOM 35812 C CA . ASP A 1 101 ? 9.656 7.619 -5.479 1.00 62.31 101 ASP A CA 19
ATOM 35813 C C . ASP A 1 101 ? 9.305 7.941 -4.026 1.00 35.43 101 ASP A C 19
ATOM 35814 O O . ASP A 1 101 ? 8.138 7.916 -3.626 1.00 11.13 101 ASP A O 19
ATOM 35823 N N . PRO A 1 102 ? 10.319 8.235 -3.204 1.00 14.43 102 PRO A N 19
ATOM 35824 C CA . PRO A 1 102 ? 10.108 8.636 -1.815 1.00 24.14 102 PRO A CA 19
ATOM 35825 C C . PRO A 1 102 ? 9.520 10.039 -1.717 1.00 0.22 102 PRO A C 19
ATOM 35826 O O . PRO A 1 102 ? 8.919 10.401 -0.704 1.00 15.42 102 PRO A O 19
ATOM 35837 N N . GLY A 1 103 ? 9.670 10.811 -2.790 1.00 33.14 103 GLY A N 19
ATOM 35838 C CA . GLY A 1 103 ? 9.218 12.187 -2.791 1.00 12.20 103 GLY A CA 19
ATOM 35839 C C . GLY A 1 103 ? 10.031 13.037 -1.840 1.00 14.42 103 GLY A C 19
ATOM 35840 O O . GLY A 1 103 ? 11.137 13.466 -2.170 1.00 73.24 103 GLY A O 19
ATOM 35844 N N . ASP A 1 104 ? 9.491 13.265 -0.656 1.00 65.42 104 ASP A N 19
ATOM 35845 C CA . ASP A 1 104 ? 10.201 13.986 0.387 1.00 74.43 104 ASP A CA 19
ATOM 35846 C C . ASP A 1 104 ? 9.767 13.474 1.750 1.00 0.02 104 ASP A C 19
ATOM 35847 O O . ASP A 1 104 ? 8.602 13.608 2.134 1.00 43.44 104 ASP A O 19
ATOM 35856 N N . ALA A 1 105 ? 10.695 12.862 2.460 1.00 2.45 105 ALA A N 19
ATOM 35857 C CA . ALA A 1 105 ? 10.411 12.313 3.771 1.00 13.24 105 ALA A CA 19
ATOM 35858 C C . ALA A 1 105 ? 11.449 12.779 4.780 1.00 52.42 105 ALA A C 19
ATOM 35859 O O . ALA A 1 105 ? 12.603 12.348 4.744 1.00 52.53 105 ALA A O 19
ATOM 35866 N N . GLY A 1 106 ? 11.041 13.681 5.657 1.00 3.35 106 GLY A N 19
ATOM 35867 C CA . GLY A 1 106 ? 11.923 14.149 6.703 1.00 62.33 106 GLY A CA 19
ATOM 35868 C C . GLY A 1 106 ? 11.698 13.382 7.984 1.00 2.40 106 GLY A C 19
ATOM 35869 O O . GLY A 1 106 ? 12.540 13.389 8.884 1.00 0.15 106 GLY A O 19
ATOM 35873 N N . GLY A 1 107 ? 10.554 12.718 8.062 1.00 45.11 107 GLY A N 19
ATOM 35874 C CA . GLY A 1 107 ? 10.232 11.929 9.228 1.00 53.04 107 GLY A CA 19
ATOM 35875 C C . GLY A 1 107 ? 9.752 12.791 10.371 1.00 32.42 107 GLY A C 19
ATOM 35876 O O . GLY A 1 107 ? 9.956 12.455 11.538 1.00 52.25 107 GLY A O 19
ATOM 35880 N N . LYS A 1 108 ? 9.141 13.922 10.035 1.00 55.43 108 LYS A N 19
ATOM 35881 C CA . LYS A 1 108 ? 8.599 14.813 11.030 1.00 41.41 108 LYS A CA 19
ATOM 35882 C C . LYS A 1 108 ? 7.387 14.195 11.707 1.00 55.22 108 LYS A C 19
ATOM 35883 O O . LYS A 1 108 ? 6.314 14.072 11.114 1.00 2.31 108 LYS A O 19
ATOM 35902 N N . LEU A 1 109 ? 7.579 13.790 12.943 1.00 22.53 109 LEU A N 19
ATOM 35903 C CA . LEU A 1 109 ? 6.496 13.317 13.773 1.00 64.22 109 LEU A CA 19
ATOM 35904 C C . LEU A 1 109 ? 6.620 13.994 15.127 1.00 20.15 109 LEU A C 19
ATOM 35905 O O . LEU A 1 109 ? 7.627 13.820 15.817 1.00 73.23 109 LEU A O 19
ATOM 35921 N N . GLU A 1 110 ? 5.624 14.803 15.475 1.00 12.42 110 GLU A N 19
ATOM 35922 C CA . GLU A 1 110 ? 5.620 15.524 16.744 1.00 31.12 110 GLU A CA 19
ATOM 35923 C C . GLU A 1 110 ? 5.915 14.580 17.901 1.00 2.14 110 GLU A C 19
ATOM 35924 O O . GLU A 1 110 ? 5.554 13.406 17.858 1.00 3.40 110 GLU A O 19
ATOM 35936 N N . HIS A 1 111 ? 6.567 15.104 18.931 1.00 14.51 111 HIS A N 19
ATOM 35937 C CA . HIS A 1 111 ? 7.074 14.280 20.022 1.00 61.43 111 HIS A CA 19
ATOM 35938 C C . HIS A 1 111 ? 5.945 13.610 20.794 1.00 0.44 111 HIS A C 19
ATOM 35939 O O . HIS A 1 111 ? 5.404 14.160 21.754 1.00 52.02 111 HIS A O 19
ATOM 35954 N N . HIS A 1 112 ? 5.604 12.417 20.351 1.00 20.30 112 HIS A N 19
ATOM 35955 C CA . HIS A 1 112 ? 4.565 11.618 20.971 1.00 40.24 112 HIS A CA 19
ATOM 35956 C C . HIS A 1 112 ? 5.222 10.456 21.707 1.00 60.21 112 HIS A C 19
ATOM 35957 O O . HIS A 1 112 ? 4.806 9.306 21.597 1.00 2.01 112 HIS A O 19
ATOM 35972 N N . HIS A 1 113 ? 6.257 10.786 22.474 1.00 34.12 113 HIS A N 19
ATOM 35973 C CA . HIS A 1 113 ? 7.037 9.793 23.220 1.00 14.52 113 HIS A CA 19
ATOM 35974 C C . HIS A 1 113 ? 6.290 9.329 24.471 1.00 63.22 113 HIS A C 19
ATOM 35975 O O . HIS A 1 113 ? 6.891 8.832 25.423 1.00 45.43 113 HIS A O 19
ATOM 35990 N N . HIS A 1 114 ? 4.980 9.491 24.450 1.00 44.55 114 HIS A N 19
ATOM 35991 C CA . HIS A 1 114 ? 4.124 9.059 25.534 1.00 4.42 114 HIS A CA 19
ATOM 35992 C C . HIS A 1 114 ? 2.745 8.771 24.961 1.00 54.15 114 HIS A C 19
ATOM 35993 O O . HIS A 1 114 ? 2.349 9.405 23.982 1.00 60.53 114 HIS A O 19
ATOM 36008 N N . HIS A 1 115 ? 2.035 7.824 25.573 1.00 44.54 115 HIS A N 19
ATOM 36009 C CA . HIS A 1 115 ? 0.750 7.323 25.062 1.00 75.53 115 HIS A CA 19
ATOM 36010 C C . HIS A 1 115 ? 0.975 6.387 23.877 1.00 53.45 115 HIS A C 19
ATOM 36011 O O . HIS A 1 115 ? 1.731 6.692 22.956 1.00 72.25 115 HIS A O 19
ATOM 36026 N N . HIS A 1 116 ? 0.323 5.238 23.918 1.00 51.44 116 HIS A N 19
ATOM 36027 C CA . HIS A 1 116 ? 0.491 4.222 22.885 1.00 51.43 116 HIS A CA 19
ATOM 36028 C C . HIS A 1 116 ? -0.863 3.726 22.391 1.00 4.41 116 HIS A C 19
ATOM 36029 O O . HIS A 1 116 ? -1.824 3.662 23.161 1.00 2.12 116 HIS A O 19
ATOM 36044 N N . MET A 1 1 ? -0.205 -14.232 18.096 1.00 4.21 1 MET A N 20
ATOM 36045 C CA . MET A 1 1 ? -0.077 -12.826 18.545 1.00 0.23 1 MET A CA 20
ATOM 36046 C C . MET A 1 1 ? 0.622 -11.974 17.488 1.00 74.41 1 MET A C 20
ATOM 36047 O O . MET A 1 1 ? 0.561 -10.747 17.549 1.00 74.10 1 MET A O 20
ATOM 36063 N N . ALA A 1 2 ? 1.280 -12.640 16.526 1.00 65.35 2 ALA A N 20
ATOM 36064 C CA . ALA A 1 2 ? 1.990 -11.972 15.433 1.00 63.35 2 ALA A CA 20
ATOM 36065 C C . ALA A 1 2 ? 3.048 -11.005 15.954 1.00 1.23 2 ALA A C 20
ATOM 36066 O O . ALA A 1 2 ? 2.778 -9.828 16.180 1.00 72.11 2 ALA A O 20
ATOM 36073 N N . GLU A 1 3 ? 4.259 -11.506 16.149 1.00 61.52 3 GLU A N 20
ATOM 36074 C CA . GLU A 1 3 ? 5.335 -10.671 16.662 1.00 54.01 3 GLU A CA 20
ATOM 36075 C C . GLU A 1 3 ? 6.644 -10.944 15.927 1.00 25.32 3 GLU A C 20
ATOM 36076 O O . GLU A 1 3 ? 7.405 -10.020 15.645 1.00 21.21 3 GLU A O 20
ATOM 36088 N N . LYS A 1 4 ? 6.898 -12.205 15.598 1.00 43.34 4 LYS A N 20
ATOM 36089 C CA . LYS A 1 4 ? 8.112 -12.554 14.868 1.00 51.33 4 LYS A CA 20
ATOM 36090 C C . LYS A 1 4 ? 7.854 -12.537 13.363 1.00 51.05 4 LYS A C 20
ATOM 36091 O O . LYS A 1 4 ? 8.581 -11.888 12.610 1.00 50.33 4 LYS A O 20
ATOM 36110 N N . ASN A 1 5 ? 6.816 -13.247 12.933 1.00 10.24 5 ASN A N 20
ATOM 36111 C CA . ASN A 1 5 ? 6.431 -13.286 11.524 1.00 22.22 5 ASN A CA 20
ATOM 36112 C C . ASN A 1 5 ? 5.116 -14.027 11.359 1.00 51.24 5 ASN A C 20
ATOM 36113 O O . ASN A 1 5 ? 5.082 -15.257 11.297 1.00 53.21 5 ASN A O 20
ATOM 36124 N N . ALA A 1 6 ? 4.040 -13.271 11.325 1.00 14.02 6 ALA A N 20
ATOM 36125 C CA . ALA A 1 6 ? 2.716 -13.807 11.053 1.00 31.51 6 ALA A CA 20
ATOM 36126 C C . ALA A 1 6 ? 1.921 -12.757 10.301 1.00 71.52 6 ALA A C 20
ATOM 36127 O O . ALA A 1 6 ? 0.692 -12.722 10.338 1.00 30.51 6 ALA A O 20
ATOM 36134 N N . TYR A 1 7 ? 2.653 -11.909 9.598 1.00 72.41 7 TYR A N 20
ATOM 36135 C CA . TYR A 1 7 ? 2.079 -10.744 8.958 1.00 21.31 7 TYR A CA 20
ATOM 36136 C C . TYR A 1 7 ? 1.830 -10.977 7.476 1.00 43.02 7 TYR A C 20
ATOM 36137 O O . TYR A 1 7 ? 2.755 -10.970 6.663 1.00 55.10 7 TYR A O 20
ATOM 36155 N N . THR A 1 8 ? 0.581 -11.221 7.137 1.00 41.01 8 THR A N 20
ATOM 36156 C CA . THR A 1 8 ? 0.149 -11.166 5.757 1.00 64.20 8 THR A CA 20
ATOM 36157 C C . THR A 1 8 ? 0.070 -9.695 5.354 1.00 74.50 8 THR A C 20
ATOM 36158 O O . THR A 1 8 ? -0.181 -8.846 6.210 1.00 32.41 8 THR A O 20
ATOM 36169 N N . VAL A 1 9 ? 0.293 -9.375 4.084 1.00 55.21 9 VAL A N 20
ATOM 36170 C CA . VAL A 1 9 ? 0.265 -7.977 3.650 1.00 23.34 9 VAL A CA 20
ATOM 36171 C C . VAL A 1 9 ? -1.102 -7.351 3.942 1.00 74.42 9 VAL A C 20
ATOM 36172 O O . VAL A 1 9 ? -1.196 -6.187 4.332 1.00 2.32 9 VAL A O 20
ATOM 36185 N N . ALA A 1 10 ? -2.154 -8.149 3.793 1.00 61.11 10 ALA A N 20
ATOM 36186 C CA . ALA A 1 10 ? -3.505 -7.701 4.099 1.00 60.25 10 ALA A CA 20
ATOM 36187 C C . ALA A 1 10 ? -3.690 -7.543 5.603 1.00 72.44 10 ALA A C 20
ATOM 36188 O O . ALA A 1 10 ? -4.360 -6.621 6.067 1.00 2.10 10 ALA A O 20
ATOM 36195 N N . GLN A 1 11 ? -3.076 -8.445 6.358 1.00 61.12 11 GLN A N 20
ATOM 36196 C CA . GLN A 1 11 ? -3.145 -8.414 7.814 1.00 40.03 11 GLN A CA 20
ATOM 36197 C C . GLN A 1 11 ? -2.486 -7.141 8.333 1.00 40.03 11 GLN A C 20
ATOM 36198 O O . GLN A 1 11 ? -3.009 -6.466 9.221 1.00 41.31 11 GLN A O 20
ATOM 36212 N N . LEU A 1 12 ? -1.340 -6.815 7.745 1.00 14.25 12 LEU A N 20
ATOM 36213 C CA . LEU A 1 12 ? -0.602 -5.612 8.095 1.00 54.24 12 LEU A CA 20
ATOM 36214 C C . LEU A 1 12 ? -1.417 -4.367 7.752 1.00 31.55 12 LEU A C 20
ATOM 36215 O O . LEU A 1 12 ? -1.426 -3.395 8.505 1.00 52.32 12 LEU A O 20
ATOM 36231 N N . ALA A 1 13 ? -2.106 -4.412 6.618 1.00 4.13 13 ALA A N 20
ATOM 36232 C CA . ALA A 1 13 ? -2.931 -3.293 6.173 1.00 14.40 13 ALA A CA 20
ATOM 36233 C C . ALA A 1 13 ? -4.094 -3.045 7.131 1.00 14.33 13 ALA A C 20
ATOM 36234 O O . ALA A 1 13 ? -4.459 -1.898 7.393 1.00 61.12 13 ALA A O 20
ATOM 36241 N N . ASP A 1 14 ? -4.663 -4.120 7.663 1.00 12.42 14 ASP A N 20
ATOM 36242 C CA . ASP A 1 14 ? -5.786 -4.009 8.591 1.00 35.22 14 ASP A CA 20
ATOM 36243 C C . ASP A 1 14 ? -5.297 -3.515 9.950 1.00 42.55 14 ASP A C 20
ATOM 36244 O O . ASP A 1 14 ? -5.956 -2.709 10.607 1.00 72.42 14 ASP A O 20
ATOM 36253 N N . GLU A 1 15 ? -4.123 -3.996 10.353 1.00 43.44 15 GLU A N 20
ATOM 36254 C CA . GLU A 1 15 ? -3.462 -3.518 11.565 1.00 53.44 15 GLU A CA 20
ATOM 36255 C C . GLU A 1 15 ? -3.166 -2.026 11.437 1.00 52.31 15 GLU A C 20
ATOM 36256 O O . GLU A 1 15 ? -3.433 -1.240 12.349 1.00 3.54 15 GLU A O 20
ATOM 36268 N N . TYR A 1 16 ? -2.629 -1.649 10.280 1.00 62.31 16 TYR A N 20
ATOM 36269 C CA . TYR A 1 16 ? -2.332 -0.259 9.968 1.00 31.12 16 TYR A CA 20
ATOM 36270 C C . TYR A 1 16 ? -3.589 0.605 10.096 1.00 31.04 16 TYR A C 20
ATOM 36271 O O . TYR A 1 16 ? -3.538 1.721 10.623 1.00 53.44 16 TYR A O 20
ATOM 36289 N N . PHE A 1 17 ? -4.715 0.073 9.630 1.00 15.51 17 PHE A N 20
ATOM 36290 C CA . PHE A 1 17 ? -5.999 0.765 9.714 1.00 2.41 17 PHE A CA 20
ATOM 36291 C C . PHE A 1 17 ? -6.344 1.087 11.167 1.00 11.52 17 PHE A C 20
ATOM 36292 O O . PHE A 1 17 ? -6.740 2.207 11.492 1.00 13.41 17 PHE A O 20
ATOM 36309 N N . GLU A 1 18 ? -6.156 0.107 12.037 1.00 50.55 18 GLU A N 20
ATOM 36310 C CA . GLU A 1 18 ? -6.479 0.250 13.451 1.00 5.30 18 GLU A CA 20
ATOM 36311 C C . GLU A 1 18 ? -5.565 1.272 14.134 1.00 71.04 18 GLU A C 20
ATOM 36312 O O . GLU A 1 18 ? -5.931 1.873 15.145 1.00 12.22 18 GLU A O 20
ATOM 36324 N N . ARG A 1 19 ? -4.386 1.489 13.569 1.00 25.12 19 ARG A N 20
ATOM 36325 C CA . ARG A 1 19 ? -3.376 2.317 14.219 1.00 54.35 19 ARG A CA 20
ATOM 36326 C C . ARG A 1 19 ? -3.334 3.737 13.667 1.00 22.32 19 ARG A C 20
ATOM 36327 O O . ARG A 1 19 ? -3.164 4.696 14.419 1.00 33.13 19 ARG A O 20
ATOM 36348 N N . MET A 1 20 ? -3.476 3.873 12.359 1.00 24.24 20 MET A N 20
ATOM 36349 C CA . MET A 1 20 ? -3.300 5.175 11.713 1.00 53.51 20 MET A CA 20
ATOM 36350 C C . MET A 1 20 ? -4.621 5.783 11.243 1.00 5.44 20 MET A C 20
ATOM 36351 O O . MET A 1 20 ? -4.685 6.975 10.940 1.00 1.33 20 MET A O 20
ATOM 36365 N N . ILE A 1 21 ? -5.666 4.967 11.173 1.00 30.34 21 ILE A N 20
ATOM 36366 C CA . ILE A 1 21 ? -6.969 5.435 10.704 1.00 70.43 21 ILE A CA 20
ATOM 36367 C C . ILE A 1 21 ? -7.925 5.607 11.880 1.00 5.33 21 ILE A C 20
ATOM 36368 O O . ILE A 1 21 ? -8.534 6.663 12.044 1.00 73.21 21 ILE A O 20
ATOM 36384 N N . ALA A 1 22 ? -8.041 4.563 12.695 1.00 10.24 22 ALA A N 20
ATOM 36385 C CA . ALA A 1 22 ? -8.912 4.589 13.866 1.00 62.32 22 ALA A CA 20
ATOM 36386 C C . ALA A 1 22 ? -8.519 5.720 14.811 1.00 72.23 22 ALA A C 20
ATOM 36387 O O . ALA A 1 22 ? -7.458 5.682 15.435 1.00 31.25 22 ALA A O 20
ATOM 36394 N N . GLY A 1 23 ? -9.379 6.723 14.891 1.00 1.25 23 GLY A N 20
ATOM 36395 C CA . GLY A 1 23 ? -9.117 7.893 15.707 1.00 22.05 23 GLY A CA 20
ATOM 36396 C C . GLY A 1 23 ? -9.740 9.132 15.096 1.00 45.40 23 GLY A C 20
ATOM 36397 O O . GLY A 1 23 ? -10.838 9.541 15.479 1.00 63.03 23 GLY A O 20
ATOM 36401 N N . ARG A 1 24 ? -9.048 9.720 14.133 1.00 61.13 24 ARG A N 20
ATOM 36402 C CA . ARG A 1 24 ? -9.572 10.852 13.385 1.00 2.42 24 ARG A CA 20
ATOM 36403 C C . ARG A 1 24 ? -9.206 10.685 11.915 1.00 2.45 24 ARG A C 20
ATOM 36404 O O . ARG A 1 24 ? -8.095 11.013 11.496 1.00 25.42 24 ARG A O 20
ATOM 36425 N N . TRP A 1 25 ? -10.137 10.150 11.139 1.00 61.14 25 TRP A N 20
ATOM 36426 C CA . TRP A 1 25 ? -9.871 9.849 9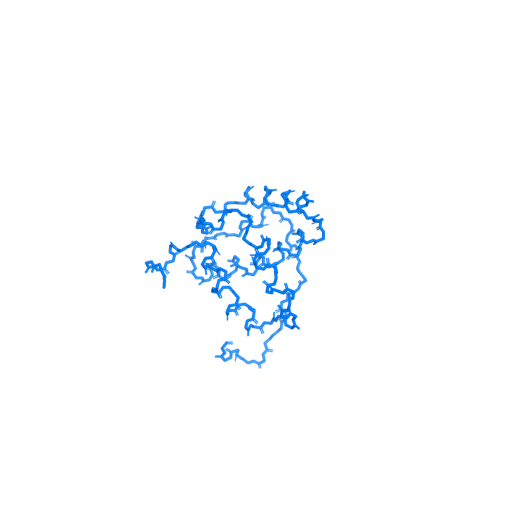.739 1.00 61.02 25 TRP A CA 20
ATOM 36427 C C . TRP A 1 25 ? -10.914 10.490 8.820 1.00 35.24 25 TRP A C 20
ATOM 36428 O O . TRP A 1 25 ? -10.556 11.123 7.829 1.00 15.24 25 TRP A O 20
ATOM 36449 N N . LYS A 1 26 ? -12.196 10.342 9.185 1.00 0.53 26 LYS A N 20
ATOM 36450 C CA . LYS A 1 26 ? -13.323 10.829 8.377 1.00 52.15 26 LYS A CA 20
ATOM 36451 C C . LYS A 1 26 ? -13.442 10.054 7.059 1.00 52.51 26 LYS A C 20
ATOM 36452 O O . LYS A 1 26 ? -12.478 9.937 6.304 1.00 3.42 26 LYS A O 20
ATOM 36471 N N . HIS A 1 27 ? -14.639 9.532 6.795 1.00 24.41 27 HIS A N 20
ATOM 36472 C CA . HIS A 1 27 ? -14.915 8.733 5.594 1.00 41.21 27 HIS A CA 20
ATOM 36473 C C . HIS A 1 27 ? -14.063 7.464 5.575 1.00 75.14 27 HIS A C 20
ATOM 36474 O O . HIS A 1 27 ? -13.032 7.406 4.903 1.00 34.40 27 HIS A O 20
ATOM 36489 N N . PRO A 1 28 ? -14.487 6.428 6.317 1.00 15.40 28 PRO A N 20
ATOM 36490 C CA . PRO A 1 28 ? -13.736 5.173 6.418 1.00 60.31 28 PRO A CA 20
ATOM 36491 C C . PRO A 1 28 ? -13.731 4.383 5.109 1.00 54.42 28 PRO A C 20
ATOM 36492 O O . PRO A 1 28 ? -12.706 3.841 4.702 1.00 15.52 28 PRO A O 20
ATOM 36503 N N . ASN A 1 29 ? -14.886 4.333 4.453 1.00 22.40 29 ASN A N 20
ATOM 36504 C CA . ASN A 1 29 ? -15.053 3.561 3.221 1.00 11.22 29 ASN A CA 20
ATOM 36505 C C . ASN A 1 29 ? -14.168 4.081 2.091 1.00 32.42 29 ASN A C 20
ATOM 36506 O O . ASN A 1 29 ? -13.589 3.295 1.341 1.00 10.44 29 ASN A O 20
ATOM 36517 N N . ILE A 1 30 ? -14.058 5.396 1.980 1.00 21.41 30 ILE A N 20
ATOM 36518 C CA . ILE A 1 30 ? -13.266 6.012 0.922 1.00 2.31 30 ILE A CA 20
ATOM 36519 C C . ILE A 1 30 ? -11.796 5.618 1.040 1.00 23.42 30 ILE A C 20
ATOM 36520 O O . ILE A 1 30 ? -11.187 5.150 0.076 1.00 5.15 30 ILE A O 20
ATOM 36536 N N . VAL A 1 31 ? -11.235 5.782 2.230 1.00 24.53 31 VAL A N 20
ATOM 36537 C CA . VAL A 1 31 ? -9.831 5.473 2.449 1.00 50.30 31 VAL A CA 20
ATOM 36538 C C . VAL A 1 31 ? -9.591 3.961 2.430 1.00 44.10 31 VAL A C 20
ATOM 36539 O O . VAL A 1 31 ? -8.538 3.495 1.994 1.00 11.15 31 VAL A O 20
ATOM 36552 N N . ARG A 1 32 ? -10.584 3.191 2.873 1.00 33.41 32 ARG A N 20
ATOM 36553 C CA . ARG A 1 32 ? -10.465 1.737 2.896 1.00 13.34 32 ARG A CA 20
ATOM 36554 C C . ARG A 1 32 ? -10.505 1.178 1.478 1.00 53.31 32 ARG A C 20
ATOM 36555 O O . ARG A 1 32 ? -9.904 0.143 1.193 1.00 63.54 32 ARG A O 20
ATOM 36576 N N . SER A 1 33 ? -11.217 1.873 0.594 1.00 70.13 33 SER A N 20
ATOM 36577 C CA . SER A 1 33 ? -11.306 1.477 -0.805 1.00 12.44 33 SER A CA 20
ATOM 36578 C C . SER A 1 33 ? -9.917 1.444 -1.434 1.00 74.21 33 SER A C 20
ATOM 36579 O O . SER A 1 33 ? -9.606 0.562 -2.235 1.00 3.24 33 SER A O 20
ATOM 36587 N N . ARG A 1 34 ? -9.080 2.403 -1.046 1.00 10.24 34 ARG A N 20
ATOM 36588 C CA . ARG A 1 34 ? -7.701 2.457 -1.518 1.00 22.54 34 ARG A CA 20
ATOM 36589 C C . ARG A 1 34 ? -6.941 1.234 -1.020 1.00 45.42 34 ARG A C 20
ATOM 36590 O O . ARG A 1 34 ? -6.247 0.561 -1.776 1.00 4.33 34 ARG A O 20
ATOM 36611 N N . ILE A 1 35 ? -7.104 0.945 0.263 1.00 73.40 35 ILE A N 20
ATOM 36612 C CA . ILE A 1 35 ? -6.430 -0.181 0.893 1.00 30.11 35 ILE A CA 20
ATOM 36613 C C . ILE A 1 35 ? -6.857 -1.512 0.270 1.00 33.32 35 ILE A C 20
ATOM 36614 O O . ILE A 1 35 ? -6.023 -2.282 -0.206 1.00 12.41 35 ILE A O 20
ATOM 36630 N N . GLU A 1 36 ? -8.159 -1.764 0.256 1.00 70.14 36 GLU A N 20
ATOM 36631 C CA . GLU A 1 36 ? -8.681 -3.067 -0.143 1.00 5.04 36 GLU A CA 20
ATOM 36632 C C . GLU A 1 36 ? -8.495 -3.351 -1.630 1.00 10.31 36 GLU A C 20
ATOM 36633 O O . GLU A 1 36 ? -8.268 -4.499 -2.018 1.00 40.11 36 GLU A O 20
ATOM 36645 N N . LYS A 1 37 ? -8.585 -2.325 -2.460 1.00 31.23 37 LYS A N 20
ATOM 36646 C CA . LYS A 1 37 ? -8.564 -2.526 -3.897 1.00 13.02 37 LYS A CA 20
ATOM 36647 C C . LYS A 1 37 ? -7.161 -2.347 -4.480 1.00 2.14 37 LYS A C 20
ATOM 36648 O O . LYS A 1 37 ? -6.727 -3.152 -5.306 1.00 3.32 37 LYS A O 20
ATOM 36667 N N . ASP A 1 38 ? -6.450 -1.314 -4.044 1.00 24.54 38 ASP A N 20
ATOM 36668 C CA . ASP A 1 38 ? -5.146 -0.996 -4.624 1.00 14.32 38 ASP A CA 20
ATOM 36669 C C . ASP A 1 38 ? -4.032 -1.804 -3.973 1.00 53.14 38 ASP A C 20
ATOM 36670 O O . ASP A 1 38 ? -3.143 -2.308 -4.660 1.00 32.12 38 ASP A O 20
ATOM 36679 N N . ILE A 1 39 ? -4.078 -1.932 -2.650 1.00 53.05 39 ILE A N 20
ATOM 36680 C CA . ILE A 1 39 ? -3.018 -2.618 -1.917 1.00 24.54 39 ILE A CA 20
ATOM 36681 C C . ILE A 1 39 ? -3.130 -4.137 -2.062 1.00 23.10 39 ILE A C 20
ATOM 36682 O O . ILE A 1 39 ? -2.119 -4.838 -2.118 1.00 50.15 39 ILE A O 20
ATOM 36698 N N . LYS A 1 40 ? -4.353 -4.652 -2.135 1.00 61.51 40 LYS A N 20
ATOM 36699 C CA . LYS A 1 40 ? -4.555 -6.088 -2.324 1.00 3.44 40 LYS A CA 20
ATOM 36700 C C . LYS A 1 40 ? -5.284 -6.381 -3.634 1.00 22.24 40 LYS A C 20
ATOM 36701 O O . LYS A 1 40 ? -6.493 -6.610 -3.635 1.00 55.14 40 LYS A O 20
ATOM 36720 N N . PRO A 1 41 ? -4.573 -6.354 -4.774 1.00 0.24 41 PRO A N 20
ATOM 36721 C CA . PRO A 1 41 ? -5.147 -6.718 -6.064 1.00 51.13 41 PRO A CA 20
ATOM 36722 C C . PRO A 1 41 ? -5.146 -8.230 -6.284 1.00 31.12 41 PRO A C 20
ATOM 36723 O O . PRO A 1 41 ? -6.192 -8.837 -6.520 1.00 40.32 41 PRO A O 20
ATOM 36734 N N . ALA A 1 42 ? -3.966 -8.835 -6.193 1.00 64.41 42 ALA A N 20
ATOM 36735 C CA . ALA A 1 42 ? -3.817 -10.274 -6.369 1.00 44.05 42 ALA A CA 20
ATOM 36736 C C . ALA A 1 42 ? -2.709 -10.804 -5.473 1.00 72.12 42 ALA A C 20
ATOM 36737 O O . ALA A 1 42 ? -2.097 -11.833 -5.755 1.00 4.45 42 ALA A O 20
ATOM 36744 N N . ILE A 1 43 ? -2.465 -10.090 -4.388 1.00 63.43 43 ILE A N 20
ATOM 36745 C CA . ILE A 1 43 ? -1.411 -10.437 -3.448 1.00 20.25 43 ILE A CA 20
ATOM 36746 C C . ILE A 1 43 ? -1.918 -10.322 -2.017 1.00 61.34 43 ILE A C 20
ATOM 36747 O O . ILE A 1 43 ? -1.137 -10.189 -1.086 1.00 42.42 43 ILE A O 20
ATOM 36763 N N . GLY A 1 44 ? -3.232 -10.410 -1.847 1.00 42.14 44 GLY A N 20
ATOM 36764 C CA . GLY A 1 44 ? -3.826 -10.231 -0.531 1.00 14.44 44 GLY A CA 20
ATOM 36765 C C . GLY A 1 44 ? -3.489 -11.360 0.425 1.00 65.51 44 GLY A C 20
ATOM 36766 O O . GLY A 1 44 ? -3.519 -11.184 1.642 1.00 70.51 44 GLY A O 20
ATOM 36770 N N . SER A 1 45 ? -3.160 -12.517 -0.128 1.00 61.52 45 SER A N 20
ATOM 36771 C CA . SER A 1 45 ? -2.797 -13.676 0.675 1.00 21.33 45 SER A CA 20
ATOM 36772 C C . SER A 1 45 ? -1.279 -13.793 0.784 1.00 41.02 45 SER A C 20
ATOM 36773 O O . SER A 1 45 ? -0.753 -14.748 1.359 1.00 10.33 45 SER A O 20
ATOM 36781 N N . LEU A 1 46 ? -0.589 -12.801 0.242 1.00 52.00 46 LEU A N 20
ATOM 36782 C CA . LEU A 1 46 ? 0.863 -12.787 0.221 1.00 52.14 46 LEU A CA 20
ATOM 36783 C C . LEU A 1 46 ? 1.401 -12.187 1.516 1.00 70.12 46 LEU A C 20
ATOM 36784 O O . LEU A 1 46 ? 0.739 -11.364 2.147 1.00 11.22 46 LEU A O 20
ATOM 36800 N N . LYS A 1 47 ? 2.592 -12.600 1.921 1.00 51.42 47 LYS A N 20
ATOM 36801 C CA . LYS A 1 47 ? 3.186 -12.073 3.138 1.00 34.44 47 LYS A CA 20
ATOM 36802 C C . LYS A 1 47 ? 4.074 -10.880 2.845 1.00 50.15 47 LYS A C 20
ATOM 36803 O O . LYS A 1 47 ? 4.139 -10.382 1.721 1.00 64.53 47 LYS A O 20
ATOM 36822 N N . VAL A 1 48 ? 4.777 -10.455 3.873 1.00 11.02 48 VAL A N 20
ATOM 36823 C CA . VAL A 1 48 ? 5.592 -9.248 3.808 1.00 3.44 48 VAL A CA 20
ATOM 36824 C C . VAL A 1 48 ? 6.941 -9.522 3.138 1.00 24.44 48 VAL A C 20
ATOM 36825 O O . VAL A 1 48 ? 7.563 -8.624 2.577 1.00 11.33 48 VAL A O 20
ATOM 36838 N N . GLU A 1 49 ? 7.376 -10.772 3.170 1.00 23.54 49 GLU A N 20
ATOM 36839 C CA . GLU A 1 49 ? 8.696 -11.126 2.659 1.00 30.54 49 GLU A CA 20
ATOM 36840 C C . GLU A 1 49 ? 8.721 -11.252 1.134 1.00 2.10 49 GLU A C 20
ATOM 36841 O O . GLU A 1 49 ? 9.777 -11.483 0.549 1.00 63.23 49 GLU A O 20
ATOM 36853 N N . ASP A 1 50 ? 7.571 -11.106 0.484 1.00 33.10 50 ASP A N 20
ATOM 36854 C CA . ASP A 1 50 ? 7.526 -11.209 -0.975 1.00 24.33 50 ASP A CA 20
ATOM 36855 C C . ASP A 1 50 ? 6.993 -9.927 -1.605 1.00 63.23 50 ASP A C 20
ATOM 36856 O O . ASP A 1 50 ? 6.885 -9.826 -2.828 1.00 2.31 50 ASP A O 20
ATOM 36865 N N . VAL A 1 51 ? 6.668 -8.932 -0.790 1.00 54.11 51 VAL A N 20
ATOM 36866 C CA . VAL A 1 51 ? 6.165 -7.678 -1.330 1.00 5.42 51 VAL A CA 20
ATOM 36867 C C . VAL A 1 51 ? 7.318 -6.856 -1.921 1.00 32.02 51 VAL A C 20
ATOM 36868 O O . VAL A 1 51 ? 7.854 -5.933 -1.314 1.00 13.11 51 VAL A O 20
ATOM 36881 N N . LYS A 1 52 ? 7.724 -7.257 -3.112 1.00 11.12 52 LYS A N 20
ATOM 36882 C CA . LYS A 1 52 ? 8.797 -6.596 -3.831 1.00 24.44 52 LYS A CA 20
ATOM 36883 C C . LYS A 1 52 ? 8.271 -5.357 -4.545 1.00 3.42 52 LYS A C 20
ATOM 36884 O O . LYS A 1 52 ? 7.082 -5.284 -4.866 1.00 74.32 52 LYS A O 20
ATOM 36903 N N . PRO A 1 53 ? 9.151 -4.373 -4.813 1.00 61.13 53 PRO A N 20
ATOM 36904 C CA . PRO A 1 53 ? 8.775 -3.129 -5.499 1.00 14.51 53 PRO A CA 20
ATOM 36905 C C . PRO A 1 53 ? 8.146 -3.393 -6.865 1.00 72.23 53 PRO A C 20
ATOM 36906 O O . PRO A 1 53 ? 7.379 -2.576 -7.373 1.00 55.41 53 PRO A O 20
ATOM 36917 N N . ARG A 1 54 ? 8.466 -4.551 -7.439 1.00 55.42 54 ARG A N 20
ATOM 36918 C CA . ARG A 1 54 ? 7.881 -4.981 -8.707 1.00 12.40 54 ARG A CA 20
ATOM 36919 C C . ARG A 1 54 ? 6.355 -4.994 -8.630 1.00 40.34 54 ARG A C 20
ATOM 36920 O O . ARG A 1 54 ? 5.672 -4.663 -9.599 1.00 34.44 54 ARG A O 20
ATOM 36941 N N . HIS A 1 55 ? 5.832 -5.363 -7.462 1.00 34.43 55 HIS A N 20
ATOM 36942 C CA . HIS A 1 55 ? 4.386 -5.474 -7.272 1.00 31.02 55 HIS A CA 20
ATOM 36943 C C . HIS A 1 55 ? 3.769 -4.086 -7.179 1.00 1.12 55 HIS A C 20
ATOM 36944 O O . HIS A 1 55 ? 2.700 -3.825 -7.729 1.00 22.33 55 HIS A O 20
ATOM 36959 N N . ILE A 1 56 ? 4.471 -3.194 -6.490 1.00 61.00 56 ILE A N 20
ATOM 36960 C CA . ILE A 1 56 ? 3.993 -1.836 -6.260 1.00 74.44 56 ILE A CA 20
ATOM 36961 C C . ILE A 1 56 ? 3.996 -1.034 -7.558 1.00 52.34 56 ILE A C 20
ATOM 36962 O O . ILE A 1 56 ? 3.135 -0.184 -7.777 1.00 31.24 56 ILE A O 20
ATOM 36978 N N . ASP A 1 57 ? 4.954 -1.322 -8.426 1.00 11.53 57 ASP A N 20
ATOM 36979 C CA . ASP A 1 57 ? 5.052 -0.636 -9.708 1.00 12.12 57 ASP A CA 20
ATOM 36980 C C . ASP A 1 57 ? 3.788 -0.865 -10.526 1.00 2.14 57 ASP A C 20
ATOM 36981 O O . ASP A 1 57 ? 3.235 0.060 -11.120 1.00 3.41 57 ASP A O 20
ATOM 36990 N N . ASP A 1 58 ? 3.315 -2.103 -10.513 1.00 65.03 58 ASP A N 20
ATOM 36991 C CA . ASP A 1 58 ? 2.143 -2.494 -11.293 1.00 13.15 58 ASP A CA 20
ATOM 36992 C C . ASP A 1 58 ? 0.886 -1.788 -10.797 1.00 74.14 58 ASP A C 20
ATOM 36993 O O . ASP A 1 58 ? 0.081 -1.301 -11.598 1.00 12.31 58 ASP A O 20
ATOM 37002 N N . VAL A 1 59 ? 0.727 -1.714 -9.479 1.00 14.55 59 VAL A N 20
ATOM 37003 C CA . VAL A 1 59 ? -0.471 -1.121 -8.894 1.00 52.35 59 VAL A CA 20
ATOM 37004 C C . VAL A 1 59 ? -0.489 0.396 -9.079 1.00 52.14 59 VAL A C 20
ATOM 37005 O O . VAL A 1 59 ? -1.554 1.011 -9.088 1.00 53.33 59 VAL A O 20
ATOM 37018 N N . LEU A 1 60 ? 0.688 0.993 -9.252 1.00 43.20 60 LEU A N 20
ATOM 37019 C CA . LEU A 1 60 ? 0.777 2.424 -9.509 1.00 3.13 60 LEU A CA 20
ATOM 37020 C C . LEU A 1 60 ? 0.123 2.765 -10.841 1.00 73.22 60 LEU A C 20
ATOM 37021 O O . LEU A 1 60 ? -0.697 3.672 -10.923 1.00 4.54 60 LEU A O 20
ATOM 37037 N N . LYS A 1 61 ? 0.476 2.018 -11.880 1.00 11.43 61 LYS A N 20
ATOM 37038 C CA . LYS A 1 61 ? -0.138 2.203 -13.192 1.00 10.14 61 LYS A CA 20
ATOM 37039 C C . LYS A 1 61 ? -1.628 1.927 -13.117 1.00 41.35 61 LYS A C 20
ATOM 37040 O O . LYS A 1 61 ? -2.440 2.635 -13.713 1.00 54.55 61 LYS A O 20
ATOM 37059 N N . ALA A 1 62 ? -1.969 0.893 -12.369 1.00 53.34 62 ALA A N 20
ATOM 37060 C CA . ALA A 1 62 ? -3.357 0.475 -12.211 1.00 3.20 62 ALA A CA 20
ATOM 37061 C C . ALA A 1 62 ? -4.239 1.588 -11.641 1.00 5.41 62 ALA A C 20
ATOM 37062 O O . ALA A 1 62 ? -5.378 1.761 -12.071 1.00 14.33 62 ALA A O 20
ATOM 37069 N N . VAL A 1 63 ? -3.728 2.340 -10.674 1.00 45.13 63 VAL A N 20
ATOM 37070 C CA . VAL A 1 63 ? -4.509 3.423 -10.086 1.00 24.21 63 VAL A CA 20
ATOM 37071 C C . VAL A 1 63 ? -4.473 4.672 -10.976 1.00 42.33 63 VAL A C 20
ATOM 37072 O O . VAL A 1 63 ? -5.434 5.446 -11.020 1.00 62.51 63 VAL A O 20
ATOM 37085 N N . MET A 1 64 ? -3.378 4.845 -11.714 1.00 52.44 64 MET A N 20
ATOM 37086 C CA . MET A 1 64 ? -3.227 5.996 -12.604 1.00 10.23 64 MET A CA 20
ATOM 37087 C C . MET A 1 64 ? -4.167 5.893 -13.798 1.00 13.54 64 MET A C 20
ATOM 37088 O O . MET A 1 64 ? -4.736 6.891 -14.236 1.00 30.13 64 MET A O 20
ATOM 37102 N N . LYS A 1 65 ? -4.329 4.683 -14.319 1.00 70.02 65 LYS A N 20
ATOM 37103 C CA . LYS A 1 65 ? -5.152 4.466 -15.505 1.00 21.43 65 LYS A CA 20
ATOM 37104 C C . LYS A 1 65 ? -6.626 4.740 -15.213 1.00 65.33 65 LYS A C 20
ATOM 37105 O O . LYS A 1 65 ? -7.337 5.314 -16.038 1.00 22.05 65 LYS A O 20
ATOM 37124 N N . ARG A 1 66 ? -7.072 4.326 -14.037 1.00 34.33 66 ARG A N 20
ATOM 37125 C CA . ARG A 1 66 ? -8.472 4.481 -13.652 1.00 1.21 66 ARG A CA 20
ATOM 37126 C C . ARG A 1 66 ? -8.769 5.917 -13.246 1.00 31.11 66 ARG A C 20
ATOM 37127 O O . ARG A 1 66 ? -9.822 6.462 -13.575 1.00 52.00 66 ARG A O 20
ATOM 37148 N N . GLY A 1 67 ? -7.831 6.523 -12.539 1.00 34.52 67 GLY A N 20
ATOM 37149 C CA . GLY A 1 67 ? -8.021 7.879 -12.078 1.00 43.23 67 GLY A CA 20
ATOM 37150 C C . GLY A 1 67 ? -6.896 8.798 -12.497 1.00 44.43 67 GLY A C 20
ATOM 37151 O O . GLY A 1 67 ? -6.903 9.330 -13.607 1.00 54.01 67 GLY A O 20
ATOM 37155 N N . ALA A 1 68 ? -5.925 8.973 -11.613 1.00 34.13 68 ALA A N 20
ATOM 37156 C CA . ALA A 1 68 ? -4.818 9.884 -11.861 1.00 23.52 68 ALA A CA 20
ATOM 37157 C C . ALA A 1 68 ? -3.660 9.588 -10.914 1.00 71.24 68 ALA A C 20
ATOM 37158 O O . ALA A 1 68 ? -3.866 9.037 -9.830 1.00 44.21 68 ALA A O 20
ATOM 37165 N N . PRO A 1 69 ? -2.426 9.948 -11.310 1.00 54.34 69 PRO A N 20
ATOM 37166 C CA . PRO A 1 69 ? -1.232 9.771 -10.470 1.00 62.35 69 PRO A CA 20
ATOM 37167 C C . PRO A 1 69 ? -1.326 10.524 -9.142 1.00 3.21 69 PRO A C 20
ATOM 37168 O O . PRO A 1 69 ? -0.624 10.199 -8.186 1.00 52.13 69 PRO A O 20
ATOM 37179 N N . SER A 1 70 ? -2.204 11.521 -9.091 1.00 20.30 70 SER A N 20
ATOM 37180 C CA . SER A 1 70 ? -2.423 12.306 -7.880 1.00 60.41 70 SER A CA 20
ATOM 37181 C C . SER A 1 70 ? -2.829 11.412 -6.706 1.00 44.42 70 SER A C 20
ATOM 37182 O O . SER A 1 70 ? -2.453 11.663 -5.559 1.00 72.11 70 SER A O 20
ATOM 37190 N N . ILE A 1 71 ? -3.589 10.362 -6.997 1.00 60.53 71 ILE A N 20
ATOM 37191 C CA . ILE A 1 71 ? -4.015 9.424 -5.967 1.00 64.44 71 ILE A CA 20
ATOM 37192 C C . ILE A 1 71 ? -2.847 8.523 -5.570 1.00 40.04 71 ILE A C 20
ATOM 37193 O O . ILE A 1 71 ? -2.696 8.154 -4.404 1.00 0.30 71 ILE A O 20
ATOM 37209 N N . ALA A 1 72 ? -1.999 8.212 -6.543 1.00 15.20 72 ALA A N 20
ATOM 37210 C CA . ALA A 1 72 ? -0.845 7.350 -6.313 1.00 33.40 72 ALA A CA 20
ATOM 37211 C C . ALA A 1 72 ? 0.138 7.996 -5.341 1.00 71.44 72 ALA A C 20
ATOM 37212 O O . ALA A 1 72 ? 0.818 7.306 -4.586 1.00 2.44 72 ALA A O 20
ATOM 37219 N N . ASN A 1 73 ? 0.201 9.326 -5.360 1.00 54.31 73 ASN A N 20
ATOM 37220 C CA . ASN A 1 73 ? 1.066 10.069 -4.439 1.00 44.42 73 ASN A CA 20
ATOM 37221 C C . ASN A 1 73 ? 0.658 9.785 -3.006 1.00 20.20 73 ASN A C 20
ATOM 37222 O O . ASN A 1 73 ? 1.500 9.564 -2.132 1.00 3.04 73 ASN A O 20
ATOM 37233 N N . ASP A 1 74 ? -0.646 9.790 -2.784 1.00 11.13 74 ASP A N 20
ATOM 37234 C CA . ASP A 1 74 ? -1.207 9.484 -1.473 1.00 11.03 74 ASP A CA 20
ATOM 37235 C C . ASP A 1 74 ? -0.894 8.041 -1.098 1.00 71.32 74 ASP A C 20
ATOM 37236 O O . ASP A 1 74 ? -0.510 7.750 0.034 1.00 14.04 74 ASP A O 20
ATOM 37245 N N . THR A 1 75 ? -1.027 7.151 -2.074 1.00 52.05 75 THR A N 20
ATOM 37246 C CA . THR A 1 75 ? -0.765 5.735 -1.865 1.00 2.00 75 THR A CA 20
ATOM 37247 C C . THR A 1 75 ? 0.704 5.489 -1.505 1.00 61.35 75 THR A C 20
ATOM 37248 O O . THR A 1 75 ? 1.011 4.666 -0.642 1.00 50.21 75 THR A O 20
ATOM 37259 N N . LEU A 1 76 ? 1.608 6.213 -2.160 1.00 62.33 76 LEU A N 20
ATOM 37260 C CA . LEU A 1 76 ? 3.035 6.112 -1.859 1.00 42.43 76 LEU A CA 20
ATOM 37261 C C . LEU A 1 76 ? 3.309 6.521 -0.415 1.00 33.44 76 LEU A C 20
ATOM 37262 O O . LEU A 1 76 ? 4.053 5.852 0.299 1.00 72.51 76 LEU A O 20
ATOM 37278 N N . ARG A 1 77 ? 2.692 7.620 0.004 1.00 3.04 77 ARG A N 20
ATOM 37279 C CA . ARG A 1 77 ? 2.801 8.098 1.380 1.00 50.33 77 ARG A CA 20
ATOM 37280 C C . ARG A 1 77 ? 2.221 7.064 2.345 1.00 34.15 77 ARG A C 20
ATOM 37281 O O . ARG A 1 77 ? 2.755 6.831 3.431 1.00 42.23 77 ARG A O 20
ATOM 37302 N N . TRP A 1 78 ? 1.130 6.449 1.917 1.00 71.34 78 TRP A N 20
ATOM 37303 C CA . TRP A 1 78 ? 0.428 5.441 2.699 1.00 10.01 78 TRP A CA 20
ATOM 37304 C C . TRP A 1 78 ? 1.302 4.204 2.910 1.00 73.32 78 TRP A C 20
ATOM 37305 O O . TRP A 1 78 ? 1.503 3.754 4.040 1.00 71.10 78 TRP A O 20
ATOM 37326 N N . LEU A 1 79 ? 1.829 3.669 1.814 1.00 72.31 79 LEU A N 20
ATOM 37327 C CA . LEU A 1 79 ? 2.650 2.463 1.856 1.00 10.22 79 LEU A CA 20
ATOM 37328 C C . LEU A 1 79 ? 3.973 2.718 2.567 1.00 11.05 79 LEU A C 20
ATOM 37329 O O . LEU A 1 79 ? 4.513 1.828 3.225 1.00 12.03 79 LEU A O 20
ATOM 37345 N N . LYS A 1 80 ? 4.491 3.931 2.415 1.00 63.21 80 LYS A N 20
ATOM 37346 C CA . LYS A 1 80 ? 5.726 4.343 3.068 1.00 70.53 80 LYS A CA 20
ATOM 37347 C C . LYS A 1 80 ? 5.674 4.047 4.563 1.00 74.30 80 LYS A C 20
ATOM 37348 O O . LYS A 1 80 ? 6.495 3.299 5.096 1.00 32.34 80 LYS A O 20
ATOM 37367 N N . ARG A 1 81 ? 4.702 4.645 5.216 1.00 31.24 81 ARG A N 20
ATOM 37368 C CA . ARG A 1 81 ? 4.470 4.439 6.642 1.00 2.35 81 ARG A CA 20
ATOM 37369 C C . ARG A 1 81 ? 4.235 2.964 6.949 1.00 12.04 81 ARG A C 20
ATOM 37370 O O . ARG A 1 81 ? 4.836 2.403 7.866 1.00 13.05 81 ARG A O 20
ATOM 37391 N N . MET A 1 82 ? 3.346 2.358 6.171 1.00 34.12 82 MET A N 20
ATOM 37392 C CA . MET A 1 82 ? 2.944 0.965 6.377 1.00 24.11 82 MET A CA 20
ATOM 37393 C C . MET A 1 82 ? 4.135 0.005 6.373 1.00 2.15 82 MET A C 20
ATOM 37394 O O . MET A 1 82 ? 4.300 -0.793 7.297 1.00 13.25 82 MET A O 20
ATOM 37408 N N . PHE A 1 83 ? 4.968 0.085 5.341 1.00 34.53 83 PHE A N 20
ATOM 37409 C CA . PHE A 1 83 ? 6.091 -0.838 5.200 1.00 13.32 83 PHE A CA 20
ATOM 37410 C C . PHE A 1 83 ? 7.201 -0.517 6.193 1.00 11.20 83 PHE A C 20
ATOM 37411 O O . PHE A 1 83 ? 7.993 -1.389 6.553 1.00 22.51 83 PHE A O 20
ATOM 37428 N N . ASN A 1 84 ? 7.256 0.731 6.639 1.00 4.43 84 ASN A N 20
ATOM 37429 C CA . ASN A 1 84 ? 8.259 1.141 7.616 1.00 34.24 84 ASN A CA 20
ATOM 37430 C C . ASN A 1 84 ? 8.017 0.435 8.949 1.00 71.45 84 ASN A C 20
ATOM 37431 O O . ASN A 1 84 ? 8.953 0.160 9.701 1.00 4.43 84 ASN A O 20
ATOM 37442 N N . TYR A 1 85 ? 6.753 0.124 9.224 1.00 14.42 85 TYR A N 20
ATOM 37443 C CA . TYR A 1 85 ? 6.385 -0.606 10.433 1.00 5.32 85 TYR A CA 20
ATOM 37444 C C . TYR A 1 85 ? 7.034 -1.988 10.433 1.00 25.23 85 TYR A C 20
ATOM 37445 O O . TYR A 1 85 ? 7.464 -2.486 11.478 1.00 63.22 85 TYR A O 20
ATOM 37463 N N . ALA A 1 86 ? 7.127 -2.587 9.250 1.00 54.31 86 ALA A N 20
ATOM 37464 C CA . ALA A 1 86 ? 7.718 -3.910 9.103 1.00 31.13 86 ALA A CA 20
ATOM 37465 C C . ALA A 1 86 ? 9.214 -3.872 9.392 1.00 71.14 86 ALA A C 20
ATOM 37466 O O . ALA A 1 86 ? 9.796 -4.868 9.817 1.00 4.24 86 ALA A O 20
ATOM 37473 N N . ILE A 1 87 ? 9.827 -2.714 9.165 1.00 75.44 87 ILE A N 20
ATOM 37474 C CA . ILE A 1 87 ? 11.248 -2.531 9.436 1.00 43.15 87 ILE A CA 20
ATOM 37475 C C . ILE A 1 87 ? 11.500 -2.483 10.941 1.00 4.11 87 ILE A C 20
ATOM 37476 O O . ILE A 1 87 ? 12.455 -3.075 11.439 1.00 63.14 87 ILE A O 20
ATOM 37492 N N . LYS A 1 88 ? 10.625 -1.788 11.660 1.00 23.44 88 LYS A N 20
ATOM 37493 C CA . LYS A 1 88 ? 10.740 -1.672 13.113 1.00 54.43 88 LYS A CA 20
ATOM 37494 C C . LYS A 1 88 ? 10.563 -3.034 13.764 1.00 74.45 88 LYS A C 20
ATOM 37495 O O . LYS A 1 88 ? 11.281 -3.397 14.694 1.00 33.44 88 LYS A O 20
ATOM 37514 N N . ARG A 1 89 ? 9.596 -3.778 13.251 1.00 41.23 89 ARG A N 20
ATOM 37515 C CA . ARG A 1 89 ? 9.379 -5.167 13.673 1.00 42.12 89 ARG A CA 20
ATOM 37516 C C . ARG A 1 89 ? 10.529 -6.063 13.203 1.00 14.43 89 ARG A C 20
ATOM 37517 O O . ARG A 1 89 ? 10.671 -7.199 13.655 1.00 13.05 89 ARG A O 20
ATOM 37538 N N . HIS A 1 90 ? 11.329 -5.530 12.281 1.00 24.13 90 HIS A N 20
ATOM 37539 C CA . HIS A 1 90 ? 12.494 -6.214 11.719 1.00 14.43 90 HIS A CA 20
ATOM 37540 C C . HIS A 1 90 ? 12.074 -7.428 10.897 1.00 11.04 90 HIS A C 20
ATOM 37541 O O . HIS A 1 90 ? 12.824 -8.394 10.756 1.00 64.31 90 HIS A O 20
ATOM 37556 N N . ILE A 1 91 ? 10.879 -7.358 10.331 1.00 50.24 91 ILE A N 20
ATOM 37557 C CA . ILE A 1 91 ? 10.392 -8.405 9.447 1.00 4.44 91 ILE A CA 20
ATOM 37558 C C . ILE A 1 91 ? 11.125 -8.303 8.119 1.00 3.34 91 ILE A C 20
ATOM 37559 O O . ILE A 1 91 ? 11.785 -9.244 7.681 1.00 51.15 91 ILE A O 20
ATOM 37575 N N . ILE A 1 92 ? 11.019 -7.137 7.499 1.00 13.10 92 ILE A N 20
ATOM 37576 C CA . ILE A 1 92 ? 11.788 -6.824 6.309 1.00 13.01 92 ILE A CA 20
ATOM 37577 C C . ILE A 1 92 ? 12.470 -5.478 6.498 1.00 55.11 92 ILE A C 20
ATOM 37578 O O . ILE A 1 92 ? 11.862 -4.527 6.986 1.00 44.00 92 ILE A O 20
ATOM 37594 N N . GLU A 1 93 ? 13.734 -5.401 6.137 1.00 55.32 93 GLU A N 20
ATOM 37595 C CA . GLU A 1 93 ? 14.473 -4.160 6.261 1.00 31.53 93 GLU A CA 20
ATOM 37596 C C . GLU A 1 93 ? 14.759 -3.611 4.866 1.00 52.22 93 GLU A C 20
ATOM 37597 O O . GLU A 1 93 ? 15.779 -2.968 4.619 1.00 73.20 93 GLU A O 20
ATOM 37609 N N . TYR A 1 94 ? 13.828 -3.872 3.957 1.00 43.14 94 TYR A N 20
ATOM 37610 C CA . TYR A 1 94 ? 13.977 -3.475 2.562 1.00 74.43 94 TYR A CA 20
ATOM 37611 C C . TYR A 1 94 ? 13.081 -2.285 2.231 1.00 13.52 94 TYR A C 20
ATOM 37612 O O . TYR A 1 94 ? 13.543 -1.306 1.648 1.00 3.45 94 TYR A O 20
ATOM 37630 N N . ASN A 1 95 ? 11.804 -2.376 2.622 1.00 42.30 95 ASN A N 20
ATOM 37631 C CA . ASN A 1 95 ? 10.825 -1.340 2.372 1.00 73.13 95 ASN A CA 20
ATOM 37632 C C . ASN A 1 95 ? 10.653 -1.086 0.870 1.00 33.13 95 ASN A C 20
ATOM 37633 O O . ASN A 1 95 ? 11.303 -0.214 0.296 1.00 12.20 95 ASN A O 20
ATOM 37644 N N . PRO A 1 96 ? 9.771 -1.861 0.214 1.00 52.11 96 PRO A N 20
ATOM 37645 C CA . PRO A 1 96 ? 9.556 -1.783 -1.243 1.00 34.01 96 PRO A CA 20
ATOM 37646 C C . PRO A 1 96 ? 9.127 -0.393 -1.709 1.00 44.51 96 PRO A C 20
ATOM 37647 O O . PRO A 1 96 ? 9.371 -0.009 -2.854 1.00 74.14 96 PRO A O 20
ATOM 37658 N N . ALA A 1 97 ? 8.512 0.370 -0.811 1.00 62.13 97 ALA A N 20
ATOM 37659 C CA . ALA A 1 97 ? 8.014 1.701 -1.141 1.00 30.23 97 ALA A CA 20
ATOM 37660 C C . ALA A 1 97 ? 9.144 2.728 -1.197 1.00 71.12 97 ALA A C 20
ATOM 37661 O O . ALA A 1 97 ? 8.904 3.913 -1.399 1.00 3.22 97 ALA A O 20
ATOM 37668 N N . ALA A 1 98 ? 10.376 2.269 -1.014 1.00 5.22 98 ALA A N 20
ATOM 37669 C CA . ALA A 1 98 ? 11.533 3.151 -1.084 1.00 70.13 98 ALA A CA 20
ATOM 37670 C C . ALA A 1 98 ? 11.890 3.462 -2.534 1.00 52.22 98 ALA A C 20
ATOM 37671 O O . ALA A 1 98 ? 12.670 4.374 -2.812 1.00 4.30 98 ALA A O 20
ATOM 37678 N N . ALA A 1 99 ? 11.312 2.698 -3.454 1.00 63.33 99 ALA A N 20
ATOM 37679 C CA . ALA A 1 99 ? 11.591 2.870 -4.873 1.00 75.34 99 ALA A CA 20
ATOM 37680 C C . ALA A 1 99 ? 10.856 4.083 -5.433 1.00 40.33 99 ALA A C 20
ATOM 37681 O O . ALA A 1 99 ? 11.408 4.843 -6.230 1.00 35.42 99 ALA A O 20
ATOM 37688 N N . PHE A 1 100 ? 9.623 4.277 -4.996 1.00 11.34 100 PHE A N 20
ATOM 37689 C CA . PHE A 1 100 ? 8.800 5.369 -5.493 1.00 43.52 100 PHE A CA 20
ATOM 37690 C C . PHE A 1 100 ? 8.373 6.280 -4.354 1.00 23.21 100 PHE A C 20
ATOM 37691 O O . PHE A 1 100 ? 7.564 5.899 -3.511 1.00 74.11 100 PHE A O 20
ATOM 37708 N N . ASP A 1 101 ? 8.931 7.479 -4.331 1.00 54.32 101 ASP A N 20
ATOM 37709 C CA . ASP A 1 101 ? 8.609 8.452 -3.301 1.00 34.15 101 ASP A CA 20
ATOM 37710 C C . ASP A 1 101 ? 7.564 9.439 -3.812 1.00 60.41 101 ASP A C 20
ATOM 37711 O O . ASP A 1 101 ? 7.546 9.786 -4.997 1.00 20.52 101 ASP A O 20
ATOM 37720 N N . PRO A 1 102 ? 6.659 9.881 -2.930 1.00 24.53 102 PRO A N 20
ATOM 37721 C CA . PRO A 1 102 ? 5.624 10.846 -3.282 1.00 5.05 102 PRO A CA 20
ATOM 37722 C C . PRO A 1 102 ? 6.211 12.224 -3.545 1.00 2.14 102 PRO A C 20
ATOM 37723 O O . PRO A 1 102 ? 7.145 12.654 -2.863 1.00 22.42 102 PRO A O 20
ATOM 37734 N N . GLY A 1 103 ? 5.661 12.888 -4.548 1.00 1.12 103 GLY A N 20
ATOM 37735 C CA . GLY A 1 103 ? 6.110 14.214 -4.925 1.00 31.43 103 GLY A CA 20
ATOM 37736 C C . GLY A 1 103 ? 6.187 15.167 -3.751 1.00 43.03 103 GLY A C 20
ATOM 37737 O O . GLY A 1 103 ? 5.223 15.317 -2.996 1.00 23.21 103 GLY A O 20
ATOM 37741 N N . ASP A 1 104 ? 7.342 15.793 -3.593 1.00 72.11 104 ASP A N 20
ATOM 37742 C CA . ASP A 1 104 ? 7.573 16.745 -2.513 1.00 5.12 104 ASP A CA 20
ATOM 37743 C C . ASP A 1 104 ? 6.709 17.986 -2.695 1.00 54.44 104 ASP A C 20
ATOM 37744 O O . ASP A 1 104 ? 6.964 18.812 -3.571 1.00 65.21 104 ASP A O 20
ATOM 37753 N N . ALA A 1 105 ? 5.672 18.096 -1.881 1.00 30.54 105 ALA A N 20
ATOM 37754 C CA . ALA A 1 105 ? 4.771 19.232 -1.941 1.00 65.23 105 ALA A CA 20
ATOM 37755 C C . ALA A 1 105 ? 4.489 19.761 -0.543 1.00 11.34 105 ALA A C 20
ATOM 37756 O O . ALA A 1 105 ? 3.760 19.141 0.231 1.00 3.11 105 ALA A O 20
ATOM 37763 N N . GLY A 1 106 ? 5.093 20.892 -0.219 1.00 70.43 106 GLY A N 20
ATOM 37764 C CA . GLY A 1 106 ? 4.895 21.500 1.079 1.00 3.43 106 GLY A CA 20
ATOM 37765 C C . GLY A 1 106 ? 4.611 22.982 0.969 1.00 1.34 106 GLY A C 20
ATOM 37766 O O . GLY A 1 106 ? 4.785 23.575 -0.099 1.00 54.12 106 GLY A O 20
ATOM 37770 N N . GLY A 1 107 ? 4.202 23.585 2.072 1.00 34.43 107 GLY A N 20
ATOM 37771 C CA . GLY A 1 107 ? 3.853 24.990 2.067 1.00 32.12 107 GLY A CA 20
ATOM 37772 C C . GLY A 1 107 ? 2.692 25.280 2.991 1.00 33.13 107 GLY A C 20
ATOM 37773 O O . GLY A 1 107 ? 1.786 26.031 2.637 1.00 33.32 107 GLY A O 20
ATOM 37777 N N . LYS A 1 108 ? 2.739 24.678 4.182 1.00 3.14 108 LYS A N 20
ATOM 37778 C CA . LYS A 1 108 ? 1.685 24.792 5.181 1.00 12.14 108 LYS A CA 20
ATOM 37779 C C . LYS A 1 108 ? 0.387 24.147 4.695 1.00 54.02 108 LYS A C 20
ATOM 37780 O O . LYS A 1 108 ? -0.341 24.706 3.876 1.00 73.15 108 LYS A O 20
ATOM 37799 N N . LEU A 1 109 ? 0.101 22.968 5.226 1.00 22.31 109 LEU A N 20
ATOM 37800 C CA . LEU A 1 109 ? -1.054 22.191 4.804 1.00 23.22 109 LEU A CA 20
ATOM 37801 C C . LEU A 1 109 ? -2.081 22.088 5.930 1.00 2.54 109 LEU A C 20
ATOM 37802 O O . LEU A 1 109 ? -1.726 21.794 7.074 1.00 31.40 109 LEU A O 20
ATOM 37818 N N . GLU A 1 110 ? -3.344 22.353 5.589 1.00 3.43 110 GLU A N 20
ATOM 37819 C CA . GLU A 1 110 ? -4.473 22.197 6.514 1.00 35.23 110 GLU A CA 20
ATOM 37820 C C . GLU A 1 110 ? -4.366 23.128 7.722 1.00 63.20 110 GLU A C 20
ATOM 37821 O O . GLU A 1 110 ? -4.990 22.893 8.756 1.00 13.53 110 GLU A O 20
ATOM 37833 N N . HIS A 1 111 ? -3.605 24.202 7.582 1.00 33.02 111 HIS A N 20
ATOM 37834 C CA . HIS A 1 111 ? -3.438 25.148 8.666 1.00 73.22 111 HIS A CA 20
ATOM 37835 C C . HIS A 1 111 ? -4.094 26.470 8.296 1.00 41.51 111 HIS A C 20
ATOM 37836 O O . HIS A 1 111 ? -3.624 27.172 7.408 1.00 63.20 111 HIS A O 20
ATOM 37851 N N . HIS A 1 112 ? -5.183 26.773 8.997 1.00 24.05 112 HIS A N 20
ATOM 37852 C CA . HIS A 1 112 ? -6.039 27.948 8.754 1.00 23.13 112 HIS A CA 20
ATOM 37853 C C . HIS A 1 112 ? -6.395 28.109 7.268 1.00 72.20 112 HIS A C 20
ATOM 37854 O O . HIS A 1 112 ? -5.697 28.753 6.491 1.00 23.14 112 HIS A O 20
ATOM 37869 N N . HIS A 1 113 ? -7.493 27.482 6.877 1.00 3.32 113 HIS A N 20
ATOM 37870 C CA . HIS A 1 113 ? -7.969 27.560 5.502 1.00 42.33 113 HIS A CA 20
ATOM 37871 C C . HIS A 1 113 ? -9.357 28.200 5.482 1.00 11.14 113 HIS A C 20
ATOM 37872 O O . HIS A 1 113 ? -10.110 28.061 4.518 1.00 71.12 113 HIS A O 20
ATOM 37887 N N . HIS A 1 114 ? -9.669 28.917 6.559 1.00 75.04 114 HIS A N 20
ATOM 37888 C CA . HIS A 1 114 ? -10.974 29.554 6.730 1.00 62.04 114 HIS A CA 20
ATOM 37889 C C . HIS A 1 114 ? -11.241 30.564 5.617 1.00 42.15 114 HIS A C 20
ATOM 37890 O O . HIS A 1 114 ? -12.348 30.639 5.083 1.00 54.12 114 HIS A O 20
ATOM 37905 N N . HIS A 1 115 ? -10.220 31.333 5.272 1.00 2.43 115 HIS A N 20
ATOM 37906 C CA . HIS A 1 115 ? -10.349 32.379 4.268 1.00 2.34 115 HIS A CA 20
ATOM 37907 C C . HIS A 1 115 ? -8.968 32.697 3.701 1.00 23.00 115 HIS A C 20
ATOM 37908 O O . HIS A 1 115 ? -7.967 32.548 4.400 1.00 64.25 115 HIS A O 20
ATOM 37923 N N . HIS A 1 116 ? -8.902 33.101 2.438 1.00 54.43 116 HIS A N 20
ATOM 37924 C CA . HIS A 1 116 ? -7.615 33.399 1.807 1.00 3.52 116 HIS A CA 20
ATOM 37925 C C . HIS A 1 116 ? -7.068 34.736 2.297 1.00 5.31 116 HIS A C 20
ATOM 37926 O O . HIS A 1 116 ? -7.829 35.610 2.721 1.00 12.53 116 HIS A O 20
#

InterPro domains:
  IPR002104 Integrase, catalytic domain [PF00589] (213-383)
  IPR002104 Integrase, catalytic domain [PS51898] (210-392)
  IPR010998 Integrase/recombinase, N-terminal [G3DSA:1.10.150.130] (105-210)
  IPR011010 DNA breaking-rejoining enzyme, catalytic core [SSF56349] (107-391)
  IPR013762 Integrase-like, catalytic domain superfamily [G3DSA:1.10.443.10] (211-394)
  IPR025166 Integrase, DNA-binding domain [PF13356] (4-90)
  IPR038488 Integrase, DNA-binding domain superfamily [G3DSA:3.30.160.390] (2-104)
  IPR044068 Core-binding (CB) domain [PS51900] (106-186)
  IPR050808 Phage Integrase [PTHR30629] (1-401)
  IPR053876 Phage integrase, central domain [PF22022] (110-198)

B-factor: mean 38.09, std 22.42, range [0.01, 75.51]

Radius of gyration: 13.91 Å; Cα contacts (8 Å, |Δi|>4): 96; chains: 1; bounding box: 28×33×41 Å

Sequence (116 aa):
MAEKNAYTVAQLADEYFERMIAGRWKHPNIVRSRIEKDIKPAIGSLKVEDVKPRHIDDVLKAVMKRGAPSIANDTLRWLKRMFNYAIKRHIIEYNPAAAFDPGDAGGKLEHHHHHHMAEKNAYTVAQLADEYFERMIAGRWKHPNIVRSRIEKDIKPAIGSLKVEDVKPRHIDDVLKAVMKRGAPSIANDTLRWLKRMFNYAIKRHIIEYNPAAAFDPGDAGGKLEHHHHHHMAEKNAYTVAQLADEYFERMIAGRWKHPNIVRSRIEKDIKPAIGSLKVEDVKPRHIDDVLKAVMKRGAPSIANDTLRWLKRMFNYAIKRHIIEYNPAAAFDPGDAGGKLEHHHHHHMAEKNAYTVAQLADEYFERMIAGRWKHPNIVRSRIEKDIKPAIGSLKVEDVKPRHIDDVLKAVMKRGAPSIANDTLRWLKRMFNYAIKRHIIEYNPAAAFDPGDAGGKLEHHHHHHMAEKNAYTVAQLADEYFERMIAGRWKHPNIVRSRIEKDIKPAIGSLKVEDVKPRHIDDVLKAVMKRGAPSIANDTLRWLKRMFNYAIKRHIIEYNPAAAFDPGDAGGKLEHHHHHHMAEKNAYTVAQLADEYFERMIAGRWKHPNIVRSRIEKDIKPAIGSLKVEDVKPRHIDDVLKAVMKRGAPSIANDTLRWLKRMFNYAIKRHIIEYNPAAAFDPGDAGGKLEHHHHHHMAEKNAYTVAQLADEYFERMIAGRWKHPNIVRSRIEKDIKPAIGSLKVEDVKPRHIDDVLKAVMKRGAPSIANDTLRWLKRMFNYAIKRHIIEYNPAAAFDPGDAGGKLEHHHHHHMAEKNAYTVAQLADEYFERMIAGRWKHPNIVRSRIEKDIKPAIGSLKVEDVKPRHIDDVLKAVMKRGAPSIANDTLRWLKRMFNYAIKRHIIEYNPAAAFDPGDAGGKLEHHHHHHMAEKNAYTVAQLADEYFERMIAGRWKHPNIVRSRIEKDIKPAIGSLKVEDVKPRHIDDVLKAVMKRGAPSIANDTLRWLKRMFNYAIKRHIIEYNPAAAFDPGDAGGKLEHHHHHHMAEKNAYTVAQLADEYFERMIAGRWKHPNIVRSRIEKDIKPAIGSLKVEDVKPRHIDDVLKAVMKRGAPSIANDTLRWLKRMFNYAIKRHIIEYNPAAAFDPGDAGGKLEHHHHHHMAEKNAYTVAQLADEYFERMIAGRWKHPNIVRSRIEKDIKPAIGSLKVEDVKPRHIDDVLKAVMKRGAPSIANDTLRWLKRMFNYAIKRHIIEYNPAAAFDPGDAGGKLEHHHHHHMAEKNAYTVAQLADEYFERMIAGRWKHPNIVRSRIEKDIKPAIGSLKVEDVKPRHIDDVLKAVMKRGAPSIANDTLRWLKRMFNYAIKRHIIEYNPAAAFDPGDAGGKLEHHHHHHMAEKNAYTVAQLADEYFERMIAGRWKHPNIVRSRIEKDIKPAIGSLKVEDVKPRHIDDVLKAVMKRGAPSIANDTLRWLKRMFNYAIKRHIIEYNPAAAFDPGDAGGKLEHHHHHHMAEKNAYTVAQLADEYFERMIAGRWKHPNIVRSRIEKDIKPAIGSLKVEDVKPRHIDDVLKAVMKRGAPSIANDTLRWLKRMFNYAIKRHIIEYNPAAAFDPGDAGGKLEHHHHHHMAEKNAYTVAQLADEYFERMIAGRWKHPNIVRSRIEKDIKPAIGSLKVEDVKPRHIDDVLKAVMKRGAPSIANDTLRWLKRMFNYAIKRHIIEYNPAAAFDPGDAGGKLEHHHHHHMAEKNAYTVAQLADEYFERMIAGRWKHPNIVRSRIEKDIKPAIGSLKVEDVKPRHIDDVLKAVMKRGAPSIANDTLRWLKRMFNYAIKRHIIEYNPAAAFDPGDAGGKLEHHHHHHMAEKNAYTVAQLADEYFERMIAGRWKHPNIVRSRIEKDIKPAIGSLKVEDVKPRHIDDVLKAVMKRGAPSIANDTLRWLKRMFNYAIKRHIIEYNPAAAFDPGDAGGKLEHHHHHHMAEKNAYTVAQLADEYFERMIAGRWKHPNIVRSRIEKDIKPAIGSLKVEDVKPRHIDDVLKAVMKRGAPSIANDTLRWLKRMFNYAIKRHIIEYNPAAAFDPGDAGGKLEHHHHHHMAEKNAYTVAQLADEYFERMIAGRWKHPNIVRSRIEKDIKPAIGSLKVEDVKPRHIDDVLKAVMKRGAPSIANDTLRWLKRMFNYAIKRHIIEYNPAAAFDPGDAGGKLEHHHHHHMAEKNAYTVAQLADEYFERMIAGRWKHPNIVRSRIEKDIKPAIGSLKVEDVKPRHIDDVLKAVMKRGAPSIANDTLRWLKRMFNYAIKRHIIEYNPAAAFDPGDAGGKLEHHHHHH

Secondary structure (DSSP, 8-state):
--SSS--BHHHHHHHHHHHHTTTS-S-HHHHHHHIIIIIS-SGGGSBSSS--HHHHHHHHHHHHHHT-HHHHHHHHHHHHHHHHHHHHTTS-SS-GGGGS----------SS----

CATH classification: 1.10.150.130

Solvent-accessible surface area: 7906 Å² total; per-residue (Å²): 187,47,133,150,48,28,20,41,17,37,57,1,6,100,24,3,57,104,120,51,19,40,26,112,94,126,100,76,115,61,6,112,59,59,6,92,131,8,4,68,29,93,42,7,107,61,68,3,101,55,13,126,50,171,60,5,55,70,23,27,128,25,4,94,161,111,38,35,81,82,32,1,96,26,7,18,102,31,14,44,43,5,6,86,35,0,50,152,109,115,15,21,110,171,64,9,4,75,65,57,124,58,54,121,70,46,55,136,167,98,183,172,142,98,176,174

Nearest PDB structures (foldseek):
  2kj5-assembly1_A  TM=7.371E-01  e=1.190E-14  Nitrosospira multiformis ATCC 25196
  2kj8-assembly1_A  TM=7.475E-01  e=8.722E-05  Escherichia coli K-12
  1z1b-assembly1_B  TM=7.698E-01  e=6.124E-03  Lambdavirus lambda
  1z19-assembly1_A-2  TM=7.717E-01  e=1.523E-02  Lambdavirus lambda
  1z1g-assembly1_D  TM=7.717E-01  e=2.063E-02  Lambdavirus lambda

Foldseek 3Di:
DQQQFDAQQLNLLVVCCVPVPPPDNPDSPVVVCCVCPLSPPPRRRPGLVPPALVSVVVSCVVVPVVPHNVVVLVVLVVQQVSNVVCVVSPVDVPRRSVVPHRDDDDDDPPDDPVDD

Organism: Nitrosospira multiformis (strain ATCC 25196 / NCIMB 11849 / C 71) (NCBI:txid323848)